Protein 7RHS (pdb70)

Nearest PDB structures (foldseek):
  7rhs-assembly1_D  TM=1.002E+00  e=6.313E-68  Homo sapiens
  8evb-assembly1_D  TM=9.441E-01  e=4.344E-58  Homo sapiens
  7rhl-assembly1_B  TM=9.934E-01  e=8.466E-50  Homo sapiens
  7rhg-assembly1_B  TM=9.936E-01  e=2.609E-49  Homo sapiens
  7rhj-assembly1_B  TM=9.657E-01  e=9.656E-48  Homo sapiens

Foldseek 3Di:
DAAECVDVVVLVLLVVLLVVLVVCLQVLLCLQQLLCSCVPCPVVVVVSVVVNLVSLVVVVVNQLRYWDDDPNDTDRPSVVSNVVSVPDPVVVLSVQLNDPCCVVCVVVVRSHSCSNCSVNSVCVSNVVSLVVPLVPDPCNLVSVVVVLVVVVVSVLSSQLSVLSNVLVVVDACPFQQHHHDLVPVVSVDSVNSSVVSSVVSVCQLCVVDPGDQDDDVVSVVVSVVSNVNSCVSVVVSVVVNVVSVCVVCVLVVVLVVVVVVVVCVCVVVVPDVVVVVVVVVVSVVCVVVVPVDADCVVCVPPDLVVVLVVLCVPCVVLQCPDQLNVPDDPVLSSLQSVQWDKDKAAAFAWPADFFDQQFKKKQWAPFWKFQADDPDGDGPDIDDHSDIDRPLLLLCAPFAPCRRTRRTGIGTRHMIIIIIRGNVSSVVSCPVPVVSNVSSNVSSVVVCVVPPGDDD/DAAECVDVVVLVLLVVLLVVLLVCLQVLLVLQQLLVCCVPVVVVVVVSVVVNLVSLVVVVVNQLRYWDDDPRDTDHDSVVSNVVSVVDVVNVLSVQLNDPLCVCCVVPPRSHSPSNCSVNSNCVSNVVSLVVCCVPDPCNLVSLVVVLVSVVVSVLSNQLSVLSNVLVVVDACPFQQHHHDLVPVVSVDSVNSRVVSSVCSCCQLCVVPPGDQDDDPVRVVVSVVSNVNSVVSNVVSCVSVVVSVCVVCVLVVVLVVVLVVVVCVCVVVVPDVVVVVVVVVVSVVCVVVVVSDAVVVVLPPDDPVVLLVVLCVPPQVLVCPPVLNVDFDDVLSSLQSSQKDKDKDAAFDWPAAFFDALFKKKAWAPFKKFQADHPDPHGDDMDDHSDIASLLLLLDAPPAPQNRTRRTTMGTRHMIIIIIRGSVSNVVSCVVPVVSSVSSNVSSVVVCVVPPD/DDAAECVDVVVLVLLVVLLVVLLVCLQVLLVLQQLQCCQPVCPVVVVVSVVVNVVSLVVVLVNQLRYWDDDPRDTDHDSVVSNVVSVPDPVVVLSVLLVDPLCVVCVPVVRRHSVSNCSVNSPCVSNVVSLVCCCVPDPCNLVSLVVVLVSVVLSVLSSQLSVLSNVLVVVDACPFQQHHHDLVPPVSVDSCNSSVVSSVVSVCQLQVVPPGDDDDDDVSVVCSVVSNVNSVVSNVVSVVSVVVSVCVVCVVVVVLVVVLVVVVVVCVVVVPDVVVVVQVSVVCVVCVVVVNNDAPCVVCVVPDPVVLLVVLCVPCQVLQCPDPLNVDDDVVLSSLQSSQKHKDKDAAFDWPADWPDQQFKKKAWAPFKKFQADDVGRDGDDIHDHSDIARPLLLLQAPPAPSRSTRHTTMGTHHMIMIIIGGSVSNVVSCPVPVPSNVSSNVSSVVVCVVPPD/DPLADALQPDVVVLVLLVVLLVLLVCLLQCLLVVQQPVPCDPVCVVVVVVSNVVSLVSLVCCLPPNQLRYWDADPHDIDHHRVVSNVCSCPDPLNVLSCQQPVPLVVCCVPPNDHSVSNVSVNSNCVSVVSSLVNVCVVDPQNLVVLLVVLVVVVVSVLSVQLSVLSNVLVVCDACPDQQHHNPDDDSSVVSSVVSVCQLCVVDPGDDDDDDVSVVVSVVSNVNSVVSNVVSVVSVVVSVCVVCVLVVVLVVVLVVVVVVCVVVVPDPVVNVVSVVVSVVCCVPVVHDAVLVVLVVDDPVVLLVVLCVPPVVLVCVDPLCVPADVVLVSQLSSPKGKDKAAAFGWPADAFDAAWKKKQWAPFKKFWQDDPVQRDTDDIDDHSHIPSPLSLQADDRGDHGHTTIGTHHIIIIIIDGSVVSVVSCVVPPVNVVSNNVVNVVPD

Secondary structure (DSSP, 8-state):
--B-TTSSHHHHHHHHHHHHHHHHHHHHHHHHHHSSHHHHSHHHHHHHHHHHHHHHHHHHHHHTTB--EETTEE---HHHHHHHHHTSHHHHHHHHHTS-GGGGHHHHTSS-GGGGGGGGG-HHHHHHHHHHHHHH-S-HHHHHHHHHHHHHHHHHHHHHHHHHHHHHHH-TTSSSSS---TTSTTTTSHHHHHHHHHHHHHHHHTT---SPPP-SHHHHHHHHHHHHHHHHHHHHHHHHHHHHHHHHSHHHHHHHHHHHHHHHHHHHTT--HHHHHHHHHHHHHHHHTT--S-HHHHTSSS-HHHHHHHHHTTSHHHHTTSSSSSS--HHHHHHHHHS-EEEEE-TT-EEE-TT-B--EEEEEES--EEEE-SSS---SEEE-TT-EE-HHHHH--TTBSS-SB--SEEEESS-EEEEEEEHHHHHHHTTS-HHHHHHHHHHHHHHHHHH-B---/--B-TTSHHHHHHHHHHHHHHHHHHHHHHHHHHHSSHHHHTHHHHHHHHHHHHHHHHHHHHHHHTB--EETTEEP--HHHHHHHHHTSHHHHHHHHHT--GGGGHHHH-SS-GGGGGGGGG-HHHHHHHHHHHHHH-S-HHHHHHHHHHHHHHHHHHHHHHHHHHHHHHH-TTSSSSS---TTSTTTSSHHHHHHHHHHHHHHHHTT---SPPP-SHHHHHHHHHHHHHHHHHHHHHHHHHHHHHHHHTHHHHHHHHHHHHHHHHHHHTT--HHHHHHHHHHHHHHHHTT--S-HHHHTTSS-HHHHHHHHHHHHHHHHTTSSSSSS--HHHHHHHHHS-EEEEE-TT-EEE-TTSB--EEEE--S--EEEE-SSSS-EEEE--TT-EE-TTTSS--TT-SS-SB---EEEESS-EEEEEEEHHHHHHHSSS-HHHHHHHHHHHHHHHHHH--/---B-TTSHHHHHHHHHHHHHHHHHHHHHHHHHHHSHHHHHTHHHHHHHHHHHHHHHHHHHHHHTTB--EETTEE---HHHHHHHHHTSHHHHHHHHHT---HHHHHHTTS--GGGGGGGG--HHHHHHHHHHHHHHSS-HHHHHHHHHHHHHHHHHHHHHHHHHHHHHHH-TTSSSSS---TTSTTTTSHHHHHHHHHHHHHHHHTT---SPPP-SHHHHHHHHHHHHHHHHHHHHHHHHHHHHHHHHTHHHHHHHHHHHHHHHHHHHTT--HHHHHHHHHHHHHHHHTT--S-HHHHGGGS-HHHHHHHHHHHHHHHHTTSSTTSS--HHHHHHHHHS-EEEEE-TT-EEE-TT-B--EEEE--S--EEEE-SSS---SEEE-TT-EE-STTTTT-TT-SS-SB--SEEEESS-EEEEEEEHHHHHHHTSS-HHHHHHHHHHHHHHHHHH--/--SSB-SSS-HHHHHHHHHHHHHHHHHHHHHHHHHHSTT--TTTHHHHHHHHHHHHHHHHHIIIIIGGGB-EEETTEEE--HHHHHHHHHTSSHHHHHHHHS--GGGGGTTS-S-GGGGGGGGG-HHHHHHHHHHHHHH-SSHHHHHHHHHHHHHHHHHHHHHHHHHHHHHHH-TTSSSSS--SSS-HHHHHHHHHHHHHTT---SPPP-SHHHHHHHHHHHHHHHHHHHHHHHHHHHHHHHHTHHHHHHHHHHHHHHHHHHHTT--HHHHHHHHHHHHHHHHHTSSS-SHHHHTTS-HHHHHHHHHHHHHHHHHT-SSSSSS-HHHHHHHHHT-EEEEE-TT-EEE-TTSB--EEEEE-SS-EEEE-SSSS-SEEEEE-TTEEE--GGGT--SS--B--SEEEESS-EEEEEEEHHHHHHHHTS-HHHHHHHHHHHHHH-

Solvent-accessible surface area: 80794 Å² total; per-residue (Å²): 168,41,19,48,32,90,37,96,111,6,27,129,43,0,58,41,0,6,127,6,0,58,23,0,64,52,49,0,8,5,1,20,14,4,49,54,33,2,63,106,105,42,138,90,14,72,97,64,8,160,46,2,22,70,43,0,72,75,0,30,90,26,39,14,106,21,6,45,77,69,52,1,52,46,8,74,77,51,97,104,3,101,80,86,11,90,113,48,95,24,47,108,46,0,63,92,0,40,57,90,42,42,116,41,28,154,186,57,46,40,64,116,0,70,38,0,64,27,10,18,52,0,72,26,0,12,96,48,32,10,86,50,19,41,59,96,32,116,127,19,46,116,42,52,80,36,19,18,48,55,63,3,63,21,51,0,1,56,12,0,0,66,0,2,35,46,0,78,178,38,19,31,43,92,34,73,2,5,1,44,68,67,89,80,109,87,42,19,108,30,56,20,11,53,25,30,0,21,12,1,0,0,0,1,1,12,21,4,1,53,17,57,70,4,69,87,43,106,0,25,96,26,4,6,75,4,1,19,65,0,1,34,40,13,0,48,13,6,0,38,8,1,6,10,15,27,68,107,31,52,72,40,26,109,3,36,58,58,13,65,27,1,54,63,10,1,116,42,15,136,9,67,166,104,10,19,71,44,0,45,128,11,2,65,20,14,58,73,48,148,59,33,66,66,31,108,96,14,15,117,20,9,12,83,57,2,51,10,32,0,10,58,56,27,6,42,104,19,0,99,118,0,116,1,0,100,111,26,71,76,26,0,8,44,35,0,4,45,41,16,72,23,14,35,13,10,56,27,6,50,16,6,86,111,32,53,26,1,93,32,0,22,2,1,32,77,0,53,0,0,26,3,23,98,154,34,93,83,87,131,83,67,27,50,78,11,27,49,26,17,4,38,12,0,1,66,10,167,11,28,123,37,33,48,74,22,86,20,10,4,61,2,54,2,32,0,17,0,0,1,0,22,59,115,40,0,48,77,6,0,74,24,10,57,128,18,68,135,55,1,42,93,59,0,99,75,32,12,80,163,115,62,40,92,126,149,170,37,29,46,40,92,45,86,119,8,21,128,41,0,48,37,0,5,126,6,0,53,24,0,66,57,44,0,10,6,3,13,13,3,71,59,27,5,70,123,111,44,140,88,15,72,99,63,9,159,49,2,26,56,46,0,62,75,0,27,118,34,38,13,102,24,6,39,56,67,32,9,54,63,9,82,69,53,104,112,3,100,84,85,11,94,104,49,88,26,48,120,44,0,75,92,0,40,51,86,37,44,114,29,32,153,173,48,38,44,77,117,0,66,42,1,61,22,11,18,54,0,75,25,0,10,95,47,39,8,87,42,19,42,38,102,39,110,144,32,48,129,42,42,62,37,19,18,43,54,65,13,51,20,66,5,2,56,12,0,0,63,0,4,33,44,0,78,177,33,16,35,41,90,33,70,1,5,1,41,63,68,96,77,112,82,36,16,106,31,63,17,11,47,26,27,0,18,14,1,0,0,2,1,1,10,31,5,4,56,23,55,78,6,62,78,28,97,0,23,77,28,5,7,83,4,6,20,60,0,11,60,23,24,1,54,2,8,1,24,5,6,1,6,10,34,58,114,35,53,62,32,33,117,3,29,55,58,14,69,32,1,60,53,3,1,114,42,16,150,11,68,161,92,5,33,64,57,0,43,125,12,3,72,26,14,70,69,51,140,45,23,51,58,32,107,106,13,27,129,44,7,19,67,50,1,54,14,42,0,7,58,44,27,16,24,95,41,0,89,132,0,99,0,0,102,107,24,70,71,26,0,1,40,43,0,3,72,59,22,65,24,10,29,14,9,58,26,6,54,16,6,93,106,29,44,20,1,77,26,0,22,2,0,33,60,0,63,0,0,26,2,22,93,112,22,132,84,83,156,90,74,26,44,73,34,36,48,27,17,8,47,16,0,2,95,8,178,50,39,152,50,31,64,76,30,89,24,7,4,67,2,59,2,26,2,9,0,7,1,0,22,41,100,38,0,46,87,0,2,99,40,12,83,136,11,46,122,53,3,38,102,53,0,67,82,26,16,110,154,109,52,86,116,128,33,20,46,35,89,38,89,125,7,18,128,41,0,48,37,0,7,125,6,1,57,26,0,65,49,43,0,10,5,1,30,15,4,65,49,30,0,70,112,100,62,149,71,12,86,93,64,11,162,51,2,24,59,39,1,64,78,0,22,110,34,39,12,80,24,6,46,58,63,39,12,57,58,8,78,77,42,108,110,3,102,84,87,9,92,114,44,100,23,43,124,42,2,62,85,0,42,58,94,34,46,104,30,20,138,156,59,48,40,58,129,2,112,40,5,53,25,12,18,49,2,73,27,0,10,99,44,40,11,71,52,15,48,38,93,47,120,142,35,38,132,41,44,57,35,24,16,47,50,72,5,55,19,74,1,1,56,14,0,0,69,0,2,37,46,0,84,183,40,18,33,38,94,32,71,0,5,1,42,66,68,97,81,111,77,38,17,104,29,63,22,10,44,31,39,0,18,11,1,0,3,3,1,0,1,22,4,2,28,24,48,80,7,55,80,19,109,0,18,82,31,5,3,81,3,7,25,61,0,2,46,14,7,0,50,0,5,5,31,5,3,4,22,14,33,51,121,36,53,64,67,33,117,6,50,56,45,7,60,28,0,44,51,12,2,116,30,11,156,11,72,135,111,17,16,76,78,0,22,61,3,5,33,19,13,63,66,56,134,25,30,42,56,20,113,121,16,20,112,36,6,20,62,50,2,54,14,55,0,8,45,38,21,9,38,98,26,0,88,112,0,111,0,0,100,103,31,66,72,21,0,3,39,27,0,3,72,56,7,74,33,6,25,12,4,36,29,20,73,16,10,80,104,43,28,28,0,43,27,0,22,2,2,43,54,6,70,0,1,27,3,20,89,129,19,97,67,89,145,91,72,23,56,80,19,33,50,28,18,9,37,9,0,1,44,13,163,62,30,145,47,30,59,79,24,91,21,4,4,56,3,67,0,11,1,5,0,4,0,0,17,61,65,30,0,41,102,0,4,97,47,11,76,146,15,56,129,51,0,30,104,46,0,112,102,28,17,108,144,104,80,54,119,75,108,27,5,40,23,74,81,38,134,132,6,25,96,31,0,66,69,0,7,106,3,23,55,45,1,12,32,57,5,24,20,8,77,33,3,90,62,38,68,92,115,46,33,111,103,13,52,99,17,3,100,92,10,20,103,27,2,76,80,0,12,89,96,6,3,7,64,26,39,35,41,116,35,2,23,66,25,91,88,39,93,41,2,106,116,69,8,88,113,24,106,42,36,99,42,1,68,31,0,22,74,83,86,37,112,30,23,153,161,160,31,108,42,6,115,39,0,30,21,6,67,68,2,78,23,1,30,106,40,19,12,81,34,35,27,42,72,64,121,114,16,95,76,17,37,51,94,51,12,32,36,87,7,74,69,73,0,19,52,13,0,1,65,7,14,124,0,0,79,140,42,25,68,44,95,18,129,2,8,11,76,41,132,26,74,51,69,28,39,0,18,15,9,0,0,5,0,6,4,20,4,0,41,22,66,90,8,74,46,38,60,0,1,50,23,4,16,110,13,4,30,59,0,0,36,25,26,0,38,7,2,2,35,4,36,12,8,25,28,51,50,50,51,52,73,33,121,9,29,53,28,8,55,46,0,29,57,16,0,91,84,46,98,5,68,172,129,13,26,140,44,0,59,40,8,1,66,22,2,36,92,34,14,105,15,18,35,14,49,47,17,33,146,49,9,31,60,16,1,34,41,15,1,11,58,47,13,9,53,68,20,0,48,147,7,100,13,1,138,41,13,37,55,41,0,10,42,36,0,7,67,111,27,127,22,23,14,22,6,61,47,5,62,4,4,98,113,38,60,14,0,49,40,0,6,0,0,38,79,0,20,0,26,27,22,27,15,137,117,26,88,122,58,106,76,63,34,117,48,33,30,31,25,21,42,52,0,4,10,10,82,34,16,54,35,92,16,122,24,25,10,17,3,85,2,23,0,8,0,5,9,0,32,6,108,25,1,92,75,7,8,112,81,3,76,69,1,68,158,47,0,61,123,51,1,172,124,132,125

Organism: Homo sapiens (NCBI:txid9606)

GO terms:
  GO:0005222 intracellularly cAMP-activated cation channel activity (F, IDA)
  GO:0005223 intracellularly cGMP-activated cation channel activity (F, IDA)
  GO:0005886 plasma membrane (C, IDA)
  GO:0030553 cGMP binding (F, IDA)
  GO:0015276 ligand-gated monoatomic ion channel activity (F, TAS)
  GO:0007165 signal transduction (P, TAS)
  GO:0007601 visual perception (P, TAS)
  GO:0005515 protein binding (F, IPI)
  GO:1902495 transmembrane transporter complex (C, IDA)
  GO:0005223 intracellularly cGMP-activated cation channel activity (F, IMP)
  GO:0030553 cGMP binding (F, IMP)
  GO:0006812 monoatomic cation transport (P, IMP)

B-factor: mean 85.4, std 13.35, range [50.0, 129.06]

Sequence (1804 aa):
IVVDPSSNLYYRWLTAIALPVFYNWYLLICRACFDELQSEYLMLWLVLDYSADVLYVLDVLVRARTGFLEQGLMVSDTNRLWQHYKTTTQFKLDVLSLVPTDLAYLKVGTNYPEVRFNRLLKFSRLFEFFDRTETRTNYPNMFRIGNLVLYILIIIHWNACIYFAISKFIGFGTDSWVYPNISIPEHGRLSRKYIYSLYWSTLTLTTIGETPPPVKDEEYLFVVVDFLVGVLIFFATIVGNVGSMISNMNASRAEFQAKIDSIKQYMQFRKVTKDLETRVIRWFDYLWANKKTVDEKEVLKSLPDKLKAEIAINVHLDTLKKVRIFQDCEAGLLVELVLKLRPTVFSPGDYICKKGDIGKEMYIINEGKLAVVADDGVTQFVVLSDGSYFGEISILNIKGSKSGNRRTANIRSIGYSDLFCLSKDDLMEALTEYPEAKKALEEKGRQILMKDNLIDEIVVDPSSNLYYRWLTAIALPVFYNWYLLICRACFDELQSEYLMLWLVLDYSADVLYVLDVLVRARTGFLEQGLMVSDTNRLWQHYKTTTQFKLDVLSLVPTDLAYLKVGTNYPEVRFNRLLKFSRLFEFFDRTETRTNYPNMFRIGNLVLYILIIIHWNACIYFAISKFIGFGTDSWVYPNISIPEHGRLSRKYIYSLYWSTLTLTTIGETPPPVKDEEYLFVVVDFLVGVLIFATIVGNVGSMISNMNASRAEFQAKIDSIKQYMQFRKVTKDLETRVIRWFDYLWANKKTVDEKEVLKSLPDKLKAEIAINVHLDTLKKVRIFQDCEAGLLVELVLKLRPTVFSPGDYICKKGDIGKEMYIINEGKLAVVADDGVTQFVVLSDGSYFGEISILNIKGSKSGNRRTANIRSIGYSDLFCLSKDDLMEALTEYPEAKKALEEKGRQILMKDNLAIVVDPSSNLYYRWLTAIALPVFYNWYLLICRACFDELQSEYLMLWLVLDYSADVLYVLDVLVRARTGFLEQGLMVSDTNRLWQHYKTTTQFKLDVLSLVPTDLAYLKVGTNYPEVRFNRLLKFSRLFEFFDRTETRTNYPNMFRIGNLVLYILIIIHWNACIYFAISKFIGFGTDSWVYPNISIPEHGRLSRKYIYSLYWSTLTLTTIGETPPPVKDEEYLFVVVDFLVGVLIFATIVGNVGSMISNMNASRAEFQAKIDSIKQYMQFRKVTKDLETRVIRWFDYLWANKKTVDEKEVLKSLPDKLKAEIAINVHLDTLKKVRIFQDCEAGLLVELVLKLRPTVFSPGDYICKKGDIGKEMYIINEGKLAVVADDGVTQFVVLSDGSYFGEISILNIKGSKSGNRRTANIRSIGYSDLFCLSKDDLMEALTEYPEAKKALEEKGRQILMKDNLLPNSIDSYTDRLYLLWLLLVTLAYNWNCCFIPLRLVFPYQTADNIHYWLIADIICDIIYLYDMLFIQPRLQFVRGGDIIVDSNELRKHYRTSTKFQLDVASIIPFDICYLFFGFNPMFRANRMLKYTSFFEFNHHLESIMDKAYIYRVIRTTGYLLFILHINACVYYWASNYEGIGTTRWVYDGEGNEYLRCYYWAVRTLITIGGLPEPQTLFEIVFQLLNFFSGVFVFSSLIGQMRRDVIGAATANQNYFRACMDDTIAYMNNYSIPKLVQKRVRTWYEYTWDSQRMLDESDLLKTLPTTVQLALAIDVNFSIISKVDLFKGCDTQMIYDMLLRLKSVLYLPGDFVCKKGEIGKEMYIIKHGEVQVLGGPDGTKVLVTLKAGSVFGEISLLAAGGGNRRTANVVAHGFANLLTLDKKTLQEILVHYPDSERILMKKARVLL

InterPro domains:
  IPR000595 Cyclic nucleotide-binding domain [PF00027] (502-590)
  IPR000595 Cyclic nucleotide-binding domain [PS50042] (482-596)
  IPR000595 Cyclic nucleotide-binding domain [SM00100] (482-606)
  IPR000595 Cyclic nucleotide-binding domain [cd00038] (482-598)
  IPR005821 Ion transport domain [PF00520] (169-409)
  IPR014710 RmlC-like jelly roll fold [G3DSA:2.60.120.10] (475-611)
  IPR018488 Cyclic nucleotide-binding, conserved site [PS00888] (509-525)
  IPR018488 Cyclic nucleotide-binding, conserved site [PS00889] (547-570)
  IPR018490 Cyclic nucleotide-binding domain superfamily [SSF51206] (408-604)
  IPR032406 Cyclic nucleotide-gated channel, C-terminal leucine zipper domain [PF16526] (598-668)
  IPR050866 Cyclic nucleotide-gated cation channel [PTHR45638] (59-668)

Radius of gyration: 39.56 Å; Cα contacts (8 Å, |Δi|>4): 2593; chains: 4; bounding box: 111×104×92 Å

Structure (mmCIF, N/CA/C/O backbone):
data_7RHS
#
_entry.id   7RHS
#
_cell.length_a   1.00
_cell.length_b   1.00
_cell.length_c   1.00
_cell.angle_alpha   90.00
_cell.angle_beta   90.00
_cell.angle_gamma   90.00
#
_symmetry.space_group_name_H-M   'P 1'
#
loop_
_entity.id
_entity.type
_entity.pdbx_description
1 polymer 'Cyclic nucleotide-gated cation channel alpha-3'
2 polymer 'Cyclic nucleotide-gated cation channel beta-3'
3 non-polymer 2-acetamido-2-deoxy-beta-D-glucopyranose
4 non-polymer 'SODIUM ION'
#
loop_
_atom_site.group_PDB
_atom_site.id
_atom_site.type_symbol
_atom_site.label_atom_id
_atom_site.label_alt_id
_atom_site.label_comp_id
_atom_site.label_asym_id
_atom_site.label_entity_id
_atom_site.label_seq_id
_atom_site.pdbx_PDB_ins_code
_atom_site.Cartn_x
_atom_site.Cartn_y
_atom_site.Cartn_z
_atom_site.occupancy
_atom_site.B_iso_or_equiv
_atom_site.auth_seq_id
_atom_site.auth_comp_id
_atom_site.auth_asym_id
_atom_site.auth_atom_id
_atom_site.pdbx_PDB_model_num
ATOM 1 N N . ILE A 1 163 ? 124.827 118.193 177.272 1.00 92.33 159 ILE A N 1
ATOM 2 C CA . ILE A 1 163 ? 125.459 119.493 177.097 1.00 92.33 159 ILE A CA 1
ATOM 3 C C . ILE A 1 163 ? 125.707 119.745 175.603 1.00 92.33 159 ILE A C 1
ATOM 4 O O . ILE A 1 163 ? 126.071 118.840 174.851 1.00 92.33 159 ILE A O 1
ATOM 9 N N . VAL A 1 164 ? 125.430 120.971 175.165 1.00 88.82 160 VAL A N 1
ATOM 10 C CA . VAL A 1 164 ? 125.645 121.401 173.789 1.00 88.82 160 VAL A CA 1
ATOM 11 C C . VAL A 1 164 ? 126.445 122.694 173.838 1.00 88.82 160 VAL A C 1
ATOM 12 O O . VAL A 1 164 ? 126.041 123.653 174.505 1.00 88.82 160 VAL A O 1
ATOM 16 N N . VAL A 1 165 ? 127.585 122.713 173.158 1.00 86.72 161 VAL A N 1
ATOM 17 C CA . VAL A 1 165 ? 128.485 123.857 173.187 1.00 86.72 161 VAL A CA 1
ATOM 18 C C . VAL A 1 165 ? 127.997 124.890 172.181 1.00 86.72 161 VAL A C 1
ATOM 19 O O . VAL A 1 165 ? 127.839 124.589 170.994 1.00 86.72 161 VAL A O 1
ATOM 23 N N . ASP A 1 166 ? 127.750 126.097 172.654 1.00 85.44 162 ASP A N 1
ATOM 24 C CA . ASP A 1 166 ? 127.419 127.208 171.774 1.00 85.44 162 ASP A CA 1
ATOM 25 C C . ASP A 1 166 ? 128.702 127.764 171.166 1.00 85.44 162 ASP A C 1
ATOM 26 O O . ASP A 1 166 ? 129.637 128.086 171.905 1.00 85.44 162 ASP A O 1
ATOM 31 N N . PRO A 1 167 ? 128.785 127.897 169.837 1.00 81.65 163 PRO A N 1
ATOM 32 C CA . PRO A 1 167 ? 130.047 128.337 169.222 1.00 81.65 163 PRO A CA 1
ATOM 33 C C . PRO A 1 167 ? 130.338 129.820 169.369 1.00 81.65 163 PRO A C 1
ATOM 34 O O . PRO A 1 167 ? 131.452 130.242 169.039 1.00 81.65 163 PRO A O 1
ATOM 38 N N . SER A 1 168 ? 129.390 130.624 169.839 1.00 83.87 164 SER A N 1
ATOM 39 C CA . SER A 1 168 ? 129.628 132.037 170.092 1.00 83.87 164 SER A CA 1
ATOM 40 C C . SER A 1 168 ? 129.920 132.331 171.559 1.00 83.87 164 SER A C 1
ATOM 41 O O . SER A 1 168 ? 129.864 133.495 171.967 1.00 83.87 164 SER A O 1
ATOM 44 N N . SER A 1 169 ? 130.231 131.312 172.353 1.00 83.07 165 SER A N 1
ATOM 45 C CA . SER A 1 169 ? 130.441 131.491 173.779 1.00 83.07 165 SER A CA 1
ATOM 46 C C . SER A 1 169 ? 131.846 131.996 174.078 1.00 83.07 165 SER A C 1
ATOM 47 O O . SER A 1 169 ? 132.665 132.233 173.189 1.00 83.07 165 SER A O 1
ATOM 50 N N . ASN A 1 170 ? 132.110 132.167 175.373 1.00 84.27 166 ASN A N 1
ATOM 51 C CA . ASN A 1 170 ? 133.478 132.289 175.848 1.00 84.27 166 ASN A CA 1
ATOM 52 C C . ASN A 1 170 ? 134.112 130.918 176.014 1.00 84.27 166 ASN A C 1
ATOM 53 O O . ASN A 1 170 ? 135.333 130.784 175.876 1.00 84.27 166 ASN A O 1
ATOM 58 N N . LEU A 1 171 ? 133.287 129.901 176.294 1.00 81.39 167 LEU A N 1
ATOM 59 C CA . LEU A 1 171 ? 133.769 128.535 176.479 1.00 81.39 167 LEU A CA 1
ATOM 60 C C . LEU A 1 171 ? 134.287 127.949 175.174 1.00 81.39 167 LEU A C 1
ATOM 61 O O . LEU A 1 171 ? 135.286 127.217 175.166 1.00 81.39 167 LEU A O 1
ATOM 66 N N . TYR A 1 172 ? 133.642 128.292 174.057 1.00 79.48 168 TYR A N 1
ATOM 67 C CA . TYR A 1 172 ? 134.117 127.844 172.755 1.00 79.48 168 TYR A CA 1
ATOM 68 C C . TYR A 1 172 ? 135.422 128.519 172.365 1.00 79.48 168 TYR A C 1
ATOM 69 O O . TYR A 1 172 ? 136.264 127.888 171.728 1.00 79.48 168 TYR A O 1
ATOM 78 N N . TYR A 1 173 ? 135.637 129.771 172.773 1.00 78.86 169 TYR A N 1
ATOM 79 C CA . TYR A 1 173 ? 136.924 130.400 172.499 1.00 78.86 169 TYR A CA 1
ATOM 80 C C . TYR A 1 173 ? 138.018 129.861 173.413 1.00 78.86 169 TYR A C 1
ATOM 81 O O . TYR A 1 173 ? 139.182 129.770 172.994 1.00 78.86 169 TYR A O 1
ATOM 90 N N . ARG A 1 174 ? 137.667 129.479 174.648 1.00 81.14 170 ARG A N 1
ATOM 91 C CA . ARG A 1 174 ? 138.635 128.814 175.520 1.00 81.14 170 ARG A CA 1
ATOM 92 C C . ARG A 1 174 ? 139.016 127.443 174.976 1.00 81.14 170 ARG A C 1
ATOM 93 O O . ARG A 1 174 ? 140.188 127.046 175.034 1.00 81.14 170 ARG A O 1
ATOM 101 N N . TRP A 1 175 ? 138.056 126.739 174.375 1.00 77.41 171 TRP A N 1
ATOM 102 C CA . TRP A 1 175 ? 138.391 125.485 173.715 1.00 77.41 171 TRP A CA 1
ATOM 103 C C . TRP A 1 175 ? 139.159 125.709 172.414 1.00 77.41 171 TRP A C 1
ATOM 104 O O . TRP A 1 175 ? 139.996 124.878 172.045 1.00 77.41 171 TRP A O 1
ATOM 115 N N . LEU A 1 176 ? 138.919 126.832 171.730 1.00 76.47 172 LEU A N 1
ATOM 116 C CA . LEU A 1 176 ? 139.682 127.151 170.527 1.00 76.47 172 LEU A CA 1
ATOM 117 C C . LEU A 1 176 ? 141.136 127.458 170.856 1.00 76.47 172 LEU A C 1
ATOM 118 O O . LEU A 1 176 ? 142.036 127.091 170.097 1.00 76.47 172 LEU A O 1
ATOM 123 N N . THR A 1 177 ? 141.386 128.066 172.019 1.00 75.69 173 THR A N 1
ATOM 124 C CA . THR A 1 177 ? 142.759 128.217 172.499 1.00 75.69 173 THR A CA 1
ATOM 125 C C . THR A 1 177 ? 143.364 126.871 172.896 1.00 75.69 173 THR A C 1
ATOM 126 O O . THR A 1 177 ? 144.514 126.563 172.535 1.00 75.69 173 THR A O 1
ATOM 130 N N . ALA A 1 178 ? 142.584 126.036 173.596 1.00 73.23 174 ALA A N 1
ATOM 131 C CA . ALA A 1 178 ? 143.081 124.752 174.080 1.00 73.23 174 ALA A CA 1
ATOM 132 C C . ALA A 1 178 ? 143.256 123.715 172.977 1.00 73.23 174 ALA A C 1
ATOM 133 O O . ALA A 1 178 ? 143.878 122.679 173.221 1.00 73.23 174 ALA A O 1
ATOM 135 N N . ILE A 1 179 ? 142.699 123.944 171.791 1.00 73.49 175 ILE A N 1
ATOM 136 C CA . ILE A 1 179 ? 142.975 123.100 170.633 1.00 73.49 175 ILE A CA 1
ATOM 137 C C . ILE A 1 179 ? 143.913 123.774 169.631 1.00 73.49 175 ILE A C 1
ATOM 138 O O . ILE A 1 179 ? 144.569 123.068 168.850 1.00 73.49 175 ILE A O 1
ATOM 143 N N . ALA A 1 180 ? 144.073 125.099 169.677 1.00 72.82 176 ALA A N 1
ATOM 144 C CA . ALA A 1 180 ? 145.074 125.737 168.841 1.00 72.82 176 ALA A CA 1
ATOM 145 C C . ALA A 1 180 ? 146.470 125.611 169.416 1.00 72.82 176 ALA A C 1
ATOM 146 O O . ALA A 1 180 ? 147.442 125.846 168.693 1.00 72.82 176 ALA A O 1
ATOM 148 N N . LEU A 1 181 ? 146.595 125.278 170.703 1.00 71.31 177 LEU A N 1
ATOM 149 C CA . LEU A 1 181 ? 147.929 124.978 171.226 1.00 71.31 177 LEU A CA 1
ATOM 150 C C . LEU A 1 181 ? 148.527 123.663 170.694 1.00 71.31 177 LEU A C 1
ATOM 151 O O . LEU A 1 181 ? 149.685 123.702 170.229 1.00 71.31 177 LEU A O 1
ATOM 156 N N . PRO A 1 182 ? 147.838 122.492 170.691 1.00 70.21 178 PRO A N 1
ATOM 157 C CA . PRO A 1 182 ? 148.498 121.304 170.117 1.00 70.21 178 PRO A CA 1
ATOM 158 C C . PRO A 1 182 ? 148.583 121.295 168.601 1.00 70.21 178 PRO A C 1
ATOM 159 O O . PRO A 1 182 ? 149.417 120.562 168.067 1.00 70.21 178 PRO A O 1
ATOM 163 N N . VAL A 1 183 ? 147.801 122.111 167.895 1.00 71.82 179 VAL A N 1
ATOM 164 C CA . VAL A 1 183 ? 147.908 122.175 166.438 1.00 71.82 179 VAL A CA 1
ATOM 165 C C . VAL A 1 183 ? 149.183 122.907 166.027 1.00 71.82 179 VAL A C 1
ATOM 166 O O . VAL A 1 183 ? 149.943 122.434 165.168 1.00 71.82 179 VAL A O 1
ATOM 170 N N . PHE A 1 184 ? 149.452 124.052 166.664 1.00 71.79 180 PHE A N 1
ATOM 171 C CA . PHE A 1 184 ? 150.691 124.785 166.423 1.00 71.79 180 PHE A CA 1
ATOM 172 C C . PHE A 1 184 ? 151.900 124.010 166.929 1.00 71.79 180 PHE A C 1
ATOM 173 O O . PHE A 1 184 ? 152.978 124.066 166.306 1.00 71.79 180 PHE A O 1
ATOM 181 N N . TYR A 1 185 ? 151.719 123.265 168.038 1.00 73.90 181 TYR A N 1
ATOM 182 C CA . TYR A 1 185 ? 152.725 122.310 168.502 1.00 73.90 181 TYR A CA 1
ATOM 183 C C . TYR A 1 185 ? 153.033 121.268 167.436 1.00 73.90 181 TYR A C 1
ATOM 184 O O . TYR A 1 185 ? 154.205 120.994 167.155 1.00 73.90 181 TYR A O 1
ATOM 193 N N . ASN A 1 186 ? 151.985 120.700 166.826 1.00 74.41 182 ASN A N 1
ATOM 194 C CA . ASN A 1 186 ? 152.143 119.630 165.849 1.00 74.41 182 ASN A CA 1
ATOM 195 C C . ASN A 1 186 ? 152.837 120.123 164.593 1.00 74.41 182 ASN A C 1
ATOM 196 O O . ASN A 1 186 ? 153.780 119.476 164.142 1.00 74.41 182 ASN A O 1
ATOM 201 N N . TRP A 1 187 ? 152.478 121.325 164.120 1.00 72.46 183 TRP A N 1
ATOM 202 C CA . TRP A 1 187 ? 153.106 121.930 162.940 1.00 72.46 183 TRP A CA 1
ATOM 203 C C . TRP A 1 187 ? 154.598 122.185 163.154 1.00 72.46 183 TRP A C 1
ATOM 204 O O . TRP A 1 187 ? 155.445 121.530 162.512 1.00 72.46 183 TRP A O 1
ATOM 215 N N . TYR A 1 188 ? 154.920 123.020 164.156 1.00 70.83 184 TYR A N 1
ATOM 216 C CA . TYR A 1 188 ? 156.291 123.456 164.422 1.00 70.83 184 TYR A CA 1
ATOM 217 C C . TYR A 1 188 ? 157.183 122.292 164.861 1.00 70.83 184 TYR A C 1
ATOM 218 O O . TYR A 1 188 ? 158.191 121.957 164.202 1.00 70.83 184 TYR A O 1
ATOM 227 N N . LEU A 1 189 ? 156.783 121.614 165.935 1.00 73.56 185 LEU A N 1
ATOM 228 C CA . LEU A 1 189 ? 157.644 120.597 166.489 1.00 73.56 185 LEU A CA 1
ATOM 229 C C . LEU A 1 189 ? 157.620 119.300 165.694 1.00 73.56 185 LEU A C 1
ATOM 230 O O . LEU A 1 189 ? 158.628 118.598 165.709 1.00 73.56 185 LEU A O 1
ATOM 235 N N . LEU A 1 190 ? 156.582 119.017 164.892 1.00 74.76 186 LEU A N 1
ATOM 236 C CA . LEU A 1 190 ? 156.631 117.798 164.102 1.00 74.76 186 LEU A CA 1
ATOM 237 C C . LEU A 1 190 ? 157.506 117.960 162.875 1.00 74.76 186 LEU A C 1
ATOM 238 O O . LEU A 1 190 ? 158.167 116.992 162.479 1.00 74.76 186 LEU A O 1
ATOM 243 N N . ILE A 1 191 ? 157.566 119.165 162.279 1.00 71.88 187 ILE A N 1
ATOM 244 C CA . ILE A 1 191 ? 158.494 119.283 161.153 1.00 71.88 187 ILE A CA 1
ATOM 245 C C . ILE A 1 191 ? 159.949 119.328 161.636 1.00 71.88 187 ILE A C 1
ATOM 246 O O . ILE A 1 191 ? 160.829 118.745 160.980 1.00 71.88 187 ILE A O 1
ATOM 251 N N . CYS A 1 192 ? 160.230 119.874 162.834 1.00 73.42 188 CYS A N 1
ATOM 252 C CA . CYS A 1 192 ? 161.640 119.839 163.232 1.00 73.42 188 CYS A CA 1
ATOM 253 C C . CYS A 1 192 ? 162.036 118.505 163.860 1.00 73.42 188 CYS A C 1
ATOM 254 O O . CYS A 1 192 ? 163.210 118.121 163.794 1.00 73.42 188 CYS A O 1
ATOM 257 N N . ARG A 1 193 ? 161.079 117.744 164.398 1.00 75.89 189 ARG A N 1
ATOM 258 C CA . ARG A 1 193 ? 161.399 116.378 164.800 1.00 75.89 189 ARG A CA 1
ATOM 259 C C . ARG A 1 193 ? 161.545 115.457 163.600 1.00 75.89 189 ARG A C 1
ATOM 260 O O . ARG A 1 193 ? 162.305 114.486 163.662 1.00 75.89 189 ARG A O 1
ATOM 268 N N . ALA A 1 194 ? 160.821 115.727 162.511 1.00 74.31 190 ALA A N 1
ATOM 269 C CA . ALA A 1 194 ? 160.948 114.889 161.326 1.00 74.31 190 ALA A CA 1
ATOM 270 C C . ALA A 1 194 ? 162.242 115.175 160.583 1.00 74.31 190 ALA A C 1
ATOM 271 O O . ALA A 1 194 ? 162.848 114.261 160.013 1.00 74.31 190 ALA A O 1
ATOM 273 N N . CYS A 1 195 ? 162.689 116.429 160.576 1.00 70.65 191 CYS A N 1
ATOM 274 C CA . CYS A 1 195 ? 163.860 116.769 159.782 1.00 70.65 191 CYS A CA 1
ATOM 275 C C . CYS A 1 195 ? 165.167 116.790 160.558 1.00 70.65 191 CYS A C 1
ATOM 276 O O . CYS A 1 195 ? 166.223 116.612 159.945 1.00 70.65 191 CYS A O 1
ATOM 279 N N . PHE A 1 196 ? 165.155 116.984 161.877 1.00 71.29 192 PHE A N 1
ATOM 280 C CA . PHE A 1 196 ? 166.420 117.235 162.556 1.00 71.29 192 PHE A CA 1
ATOM 281 C C . PHE A 1 196 ? 167.028 116.019 163.235 1.00 71.29 192 PHE A C 1
ATOM 282 O O . PHE A 1 196 ? 168.243 116.010 163.462 1.00 71.29 192 PHE A O 1
ATOM 290 N N . ASP A 1 197 ? 166.222 115.030 163.630 1.00 83.90 193 ASP A N 1
ATOM 291 C CA . ASP A 1 197 ? 166.594 113.670 164.044 1.00 83.90 193 ASP A CA 1
ATOM 292 C C . ASP A 1 197 ? 167.409 113.569 165.335 1.00 83.90 193 ASP A C 1
ATOM 293 O O . ASP A 1 197 ? 167.715 112.450 165.758 1.00 83.90 193 ASP A O 1
ATOM 298 N N . GLU A 1 198 ? 167.774 114.678 165.975 1.00 85.18 194 GLU A N 1
ATOM 299 C CA . GLU A 1 198 ? 168.305 114.651 167.326 1.00 85.18 194 GLU A CA 1
ATOM 300 C C . GLU A 1 198 ? 167.286 115.116 168.346 1.00 85.18 194 GLU A C 1
ATOM 301 O O . GLU A 1 198 ? 167.372 114.714 169.512 1.00 85.18 194 GLU A O 1
ATOM 307 N N . LEU A 1 199 ? 166.327 115.941 167.920 1.00 82.18 195 LEU A N 1
ATOM 308 C CA . LEU A 1 199 ? 165.174 116.259 168.751 1.00 82.18 195 LEU A CA 1
ATOM 309 C C . LEU A 1 199 ? 164.317 115.026 168.996 1.00 82.18 195 LEU A C 1
ATOM 310 O O . LEU A 1 199 ? 163.833 114.814 170.111 1.00 82.18 195 LEU A O 1
ATOM 315 N N . GLN A 1 200 ? 164.127 114.199 167.968 1.00 85.85 196 GLN A N 1
ATOM 316 C CA . GLN A 1 200 ? 163.299 113.010 168.117 1.00 85.85 196 GLN A CA 1
ATOM 317 C C . GLN A 1 200 ? 164.036 111.918 168.881 1.00 85.85 196 GLN A C 1
ATOM 318 O O . GLN A 1 200 ? 163.428 111.183 169.666 1.00 85.85 196 GLN A O 1
ATOM 324 N N . SER A 1 201 ? 165.349 111.815 168.691 1.00 88.54 197 SER A N 1
ATOM 325 C CA . SER A 1 201 ? 166.092 110.746 169.345 1.00 88.54 197 SER A CA 1
ATOM 326 C C . SER A 1 201 ? 166.421 111.084 170.793 1.00 88.54 197 SER A C 1
ATOM 327 O O . SER A 1 201 ? 166.435 110.193 171.648 1.00 88.54 197 SER A O 1
ATOM 330 N N . GLU A 1 202 ? 166.681 112.357 171.096 1.00 90.21 198 GLU A N 1
ATOM 331 C CA . GLU A 1 202 ? 167.147 112.708 172.432 1.00 90.21 198 GLU A CA 1
ATOM 332 C C . GLU A 1 202 ? 165.995 112.807 173.426 1.00 90.21 198 GLU A C 1
ATOM 333 O O . GLU A 1 202 ? 165.938 112.053 174.402 1.00 90.21 198 GLU A O 1
ATOM 339 N N . TYR A 1 203 ? 165.065 113.726 173.189 1.00 88.03 199 TYR A N 1
ATOM 340 C CA . TYR A 1 203 ? 163.992 114.007 174.142 1.00 88.03 199 TYR A CA 1
ATOM 341 C C . TYR A 1 203 ? 162.741 113.192 173.810 1.00 88.03 199 TYR A C 1
ATOM 342 O O . TYR A 1 203 ? 161.653 113.731 173.643 1.00 88.03 199 TYR A O 1
ATOM 351 N N . LEU A 1 204 ? 162.913 111.866 173.771 1.00 88.56 200 LEU A N 1
ATOM 352 C CA . LEU A 1 204 ? 161.917 110.984 173.163 1.00 88.56 200 LEU A CA 1
ATOM 353 C C . LEU A 1 204 ? 160.676 110.825 174.032 1.00 88.56 200 LEU A C 1
ATOM 354 O O . LEU A 1 204 ? 159.551 110.872 173.520 1.00 88.56 200 LEU A O 1
ATOM 359 N N . MET A 1 205 ? 160.855 110.648 175.346 1.00 89.78 201 MET A N 1
ATOM 360 C CA . MET A 1 205 ? 159.709 110.482 176.237 1.00 89.78 201 MET A CA 1
ATOM 361 C C . MET A 1 205 ? 158.941 111.784 176.415 1.00 89.78 201 MET A C 1
ATOM 362 O O . MET A 1 205 ? 157.730 111.752 176.660 1.00 89.78 201 MET A O 1
ATOM 367 N N . LEU A 1 206 ? 159.624 112.924 176.261 1.00 83.03 202 LEU A N 1
ATOM 368 C CA . LEU A 1 206 ? 158.958 114.222 176.234 1.00 83.03 202 LEU A CA 1
ATOM 369 C C . LEU A 1 206 ? 158.026 114.342 175.036 1.00 83.03 202 LEU A C 1
ATOM 370 O O . LEU A 1 206 ? 156.887 114.806 175.174 1.00 83.03 202 LEU A O 1
ATOM 375 N N . TRP A 1 207 ? 158.466 113.876 173.864 1.00 81.99 203 TRP A N 1
ATOM 376 C CA . TRP A 1 207 ? 157.583 113.924 172.707 1.00 81.99 203 TRP A CA 1
ATOM 377 C C . TRP A 1 207 ? 156.512 112.850 172.767 1.00 81.99 203 TRP A C 1
ATOM 378 O O . TRP A 1 207 ? 155.440 113.042 172.197 1.00 81.99 203 TRP A O 1
ATOM 389 N N . LEU A 1 208 ? 156.751 111.750 173.487 1.00 82.88 204 LEU A N 1
ATOM 390 C CA . LEU A 1 208 ? 155.692 110.758 173.664 1.00 82.88 204 LEU A CA 1
ATOM 391 C C . LEU A 1 208 ? 154.588 111.278 174.582 1.00 82.88 204 LEU A C 1
ATOM 392 O O . LEU A 1 208 ? 153.399 111.090 174.289 1.00 82.88 204 LEU A O 1
ATOM 397 N N . VAL A 1 209 ? 154.963 111.982 175.657 1.00 80.42 205 VAL A N 1
ATOM 398 C CA . VAL A 1 209 ? 153.983 112.602 176.552 1.00 80.42 205 VAL A CA 1
ATOM 399 C C . VAL A 1 209 ? 153.236 113.735 175.849 1.00 80.42 205 VAL A C 1
ATOM 400 O O . VAL A 1 209 ? 152.001 113.826 175.936 1.00 80.42 205 VAL A O 1
ATOM 404 N N . LEU A 1 210 ? 153.955 114.566 175.084 1.00 77.06 206 LEU A N 1
ATOM 405 C CA . LEU A 1 210 ? 153.316 115.683 174.390 1.00 77.06 206 LEU A CA 1
ATOM 406 C C . LEU A 1 210 ? 152.440 115.212 173.230 1.00 77.06 206 LEU A C 1
ATOM 407 O O . LEU A 1 210 ? 151.384 115.799 172.973 1.00 77.06 206 LEU A O 1
ATOM 412 N N . ASP A 1 211 ? 152.817 114.119 172.560 1.00 80.55 207 ASP A N 1
ATOM 413 C CA . ASP A 1 211 ? 151.981 113.593 171.490 1.00 80.55 207 ASP A CA 1
ATOM 414 C C . ASP A 1 211 ? 150.771 112.849 172.029 1.00 80.55 207 ASP A C 1
ATOM 415 O O . ASP A 1 211 ? 149.713 112.870 171.392 1.00 80.55 207 ASP A O 1
ATOM 420 N N . TYR A 1 212 ? 150.890 112.212 173.202 1.00 83.41 208 TYR A N 1
ATOM 421 C CA . TYR A 1 212 ? 149.719 111.612 173.838 1.00 83.41 208 TYR A CA 1
ATOM 422 C C . TYR A 1 212 ? 148.738 112.677 174.318 1.00 83.41 208 TYR A C 1
ATOM 423 O O . TYR A 1 212 ? 147.517 112.504 174.192 1.00 83.41 208 TYR A O 1
ATOM 432 N N . SER A 1 213 ? 149.257 113.804 174.824 1.00 78.21 209 SER A N 1
ATOM 433 C CA . SER A 1 213 ? 148.396 114.915 175.224 1.00 78.21 209 SER A CA 1
ATOM 434 C C . SER A 1 213 ? 147.742 115.586 174.021 1.00 78.21 209 SER A C 1
ATOM 435 O O . SER A 1 213 ? 146.563 115.957 174.080 1.00 78.21 209 SER A O 1
ATOM 438 N N . ALA A 1 214 ? 148.478 115.715 172.913 1.00 77.11 210 ALA A N 1
ATOM 439 C CA . ALA A 1 214 ? 147.906 116.277 171.694 1.00 77.11 210 ALA A CA 1
ATOM 440 C C . ALA A 1 214 ? 146.865 115.353 171.075 1.00 77.11 210 ALA A C 1
ATOM 441 O O . ALA A 1 214 ? 145.845 115.830 170.572 1.00 77.11 210 ALA A O 1
ATOM 443 N N . ASP A 1 215 ? 147.060 114.037 171.164 1.00 78.57 211 ASP A N 1
ATOM 444 C CA . ASP A 1 215 ? 146.070 113.128 170.602 1.00 78.57 211 ASP A CA 1
ATOM 445 C C . ASP A 1 215 ? 144.826 113.015 171.475 1.00 78.57 211 ASP A C 1
ATOM 446 O O . ASP A 1 215 ? 143.720 112.880 170.937 1.00 78.57 211 ASP A O 1
ATOM 451 N N . VAL A 1 216 ? 144.960 113.094 172.807 1.00 77.29 212 VAL A N 1
ATOM 452 C CA . VAL A 1 216 ? 143.758 113.083 173.642 1.00 77.29 212 VAL A CA 1
ATOM 453 C C . VAL A 1 216 ? 143.013 114.416 173.527 1.00 77.29 212 VAL A C 1
ATOM 454 O O . VAL A 1 216 ? 141.776 114.455 173.589 1.00 77.29 212 VAL A O 1
ATOM 458 N N . LEU A 1 217 ? 143.739 115.513 173.249 1.00 75.11 213 LEU A N 1
ATOM 459 C CA . LEU A 1 217 ? 143.077 116.765 172.891 1.00 75.11 213 LEU A CA 1
ATOM 460 C C . LEU A 1 217 ? 142.406 116.686 171.525 1.00 75.11 213 LEU A C 1
ATOM 461 O O . LEU A 1 217 ? 141.387 117.343 171.307 1.00 75.11 213 LEU A O 1
ATOM 466 N N . TYR A 1 218 ? 142.926 115.861 170.615 1.00 76.51 214 TYR A N 1
ATOM 467 C CA . TYR A 1 218 ? 142.283 115.705 169.311 1.00 76.51 214 TYR A CA 1
ATOM 468 C C . TYR A 1 218 ? 140.994 114.889 169.413 1.00 76.51 214 TYR A C 1
ATOM 469 O O . TYR A 1 218 ? 140.003 115.201 168.739 1.00 76.51 214 TYR A O 1
ATOM 478 N N . VAL A 1 219 ? 140.985 113.846 170.251 1.00 75.95 215 VAL A N 1
ATOM 479 C CA . VAL A 1 219 ? 139.759 113.071 170.473 1.00 75.95 215 VAL A CA 1
ATOM 480 C C . VAL A 1 219 ? 138.722 113.898 171.240 1.00 75.95 215 VAL A C 1
ATOM 481 O O . VAL A 1 219 ? 137.513 113.838 170.953 1.00 75.95 215 VAL A O 1
ATOM 485 N N . LEU A 1 220 ? 139.182 114.741 172.175 1.00 75.13 216 LEU A N 1
ATOM 486 C CA . LEU A 1 220 ? 138.274 115.684 172.821 1.00 75.13 216 LEU A CA 1
ATOM 487 C C . LEU A 1 220 ? 137.778 116.753 171.853 1.00 75.13 216 LEU A C 1
ATOM 488 O O . LEU A 1 220 ? 136.644 117.216 171.986 1.00 75.13 216 LEU A O 1
ATOM 493 N N . ASP A 1 221 ? 138.572 117.088 170.833 1.00 78.01 217 ASP A N 1
ATOM 494 C CA . ASP A 1 221 ? 138.123 118.032 169.817 1.00 78.01 217 ASP A CA 1
ATOM 495 C C . ASP A 1 221 ? 137.064 117.429 168.908 1.00 78.01 217 ASP A C 1
ATOM 496 O O . ASP A 1 221 ? 136.124 118.126 168.514 1.00 78.01 217 ASP A O 1
ATOM 501 N N . VAL A 1 222 ? 137.180 116.142 168.570 1.00 78.36 218 VAL A N 1
ATOM 502 C CA . VAL A 1 222 ? 136.156 115.566 167.699 1.00 78.36 218 VAL A CA 1
ATOM 503 C C . VAL A 1 222 ? 134.873 115.290 168.482 1.00 78.36 218 VAL A C 1
ATOM 504 O O . VAL A 1 222 ? 133.775 115.335 167.913 1.00 78.36 218 VAL A O 1
ATOM 508 N N . LEU A 1 223 ? 134.965 115.080 169.805 1.00 77.24 219 LEU A N 1
ATOM 509 C CA . LEU A 1 223 ? 133.711 114.946 170.548 1.00 77.24 219 LEU A CA 1
ATOM 510 C C . LEU A 1 223 ? 133.113 116.306 170.909 1.00 77.24 219 LEU A C 1
ATOM 511 O O . LEU A 1 223 ? 131.909 116.394 171.163 1.00 77.24 219 LEU A O 1
ATOM 516 N N . VAL A 1 224 ? 133.924 117.368 170.953 1.00 77.98 220 VAL A N 1
ATOM 517 C CA . VAL A 1 224 ? 133.370 118.715 171.085 1.00 77.98 220 VAL A CA 1
ATOM 518 C C . VAL A 1 224 ? 132.715 119.152 169.777 1.00 77.98 220 VAL A C 1
ATOM 519 O O . VAL A 1 224 ? 131.609 119.709 169.776 1.00 77.98 220 VAL A O 1
ATOM 523 N N . ARG A 1 225 ? 133.348 118.839 168.643 1.00 82.77 221 ARG A N 1
ATOM 524 C CA . ARG A 1 225 ? 132.777 119.157 167.338 1.00 82.77 221 ARG A CA 1
ATOM 525 C C . ARG A 1 225 ? 131.562 118.295 167.017 1.00 82.77 221 ARG A C 1
ATOM 526 O O . ARG A 1 225 ? 130.723 118.694 166.203 1.00 82.77 221 ARG A O 1
ATOM 534 N N . ALA A 1 226 ? 131.439 117.122 167.646 1.00 85.21 222 ALA A N 1
ATOM 535 C CA . ALA A 1 226 ? 130.217 116.340 167.494 1.00 85.21 222 ALA A CA 1
ATOM 536 C C . ALA A 1 226 ? 129.056 116.935 168.282 1.00 85.21 222 ALA A C 1
ATOM 537 O O . ALA A 1 226 ? 127.895 116.637 167.986 1.00 85.21 222 ALA A O 1
ATOM 539 N N . ARG A 1 227 ? 129.337 117.763 169.285 1.00 85.69 223 ARG A N 1
ATOM 540 C CA . ARG A 1 227 ? 128.315 118.353 170.138 1.00 85.69 223 ARG A CA 1
ATOM 541 C C . ARG A 1 227 ? 128.470 119.864 170.230 1.00 85.69 223 ARG A C 1
ATOM 542 O O . ARG A 1 227 ? 128.352 120.451 171.306 1.00 85.69 223 ARG A O 1
ATOM 550 N N . THR A 1 228 ? 128.745 120.514 169.106 1.00 83.50 224 THR A N 1
ATOM 551 C CA . THR A 1 228 ? 128.766 121.966 169.037 1.00 83.50 224 THR A CA 1
ATOM 552 C C . THR A 1 228 ? 127.540 122.455 168.278 1.00 83.50 224 THR A C 1
ATOM 553 O O . THR A 1 228 ? 126.985 121.747 167.435 1.00 83.50 224 THR A O 1
ATOM 557 N N . GLY A 1 229 ? 127.093 123.655 168.616 1.00 86.68 225 GLY A N 1
ATOM 558 C CA . GLY A 1 229 ? 125.885 124.173 168.022 1.00 86.68 225 GLY A CA 1
ATOM 559 C C . GLY A 1 229 ? 126.119 124.779 166.655 1.00 86.68 225 GLY A C 1
ATOM 560 O O . GLY A 1 229 ? 127.239 125.097 166.264 1.00 86.68 225 GLY A O 1
ATOM 561 N N . PHE A 1 230 ? 125.028 124.923 165.910 1.00 88.77 226 PHE A N 1
ATOM 562 C CA . PHE A 1 230 ? 125.037 125.658 164.655 1.00 88.77 226 PHE A CA 1
ATOM 563 C C . PHE A 1 230 ? 123.700 126.365 164.515 1.00 88.77 226 PHE A C 1
ATOM 564 O O . PHE A 1 230 ? 122.663 125.829 164.909 1.00 88.77 226 PHE A O 1
ATOM 572 N N . LEU A 1 231 ? 123.734 127.584 163.987 1.00 85.28 227 LEU A N 1
ATOM 573 C CA . LEU A 1 231 ? 122.526 128.388 163.898 1.00 85.28 227 LEU A CA 1
ATOM 574 C C . LEU A 1 231 ? 121.676 127.945 162.717 1.00 85.28 227 LEU A C 1
ATOM 575 O O . LEU A 1 231 ? 122.143 127.917 161.576 1.00 85.28 227 LEU A O 1
ATOM 580 N N . GLU A 1 232 ? 120.427 127.595 162.998 1.00 88.41 228 GLU A N 1
ATOM 581 C CA . GLU A 1 232 ? 119.437 127.315 161.967 1.00 88.41 228 GLU A CA 1
ATOM 582 C C . GLU A 1 232 ? 118.202 128.140 162.278 1.00 88.41 228 GLU A C 1
ATOM 583 O O . GLU A 1 232 ? 117.625 127.991 163.361 1.00 88.41 228 GLU A O 1
ATOM 589 N N . GLN A 1 233 ? 117.817 128.999 161.320 1.00 83.02 229 GLN A N 1
ATOM 590 C CA . GLN A 1 233 ? 116.724 129.977 161.429 1.00 83.02 229 GLN A CA 1
ATOM 591 C C . GLN A 1 233 ? 116.903 130.905 162.630 1.00 83.02 229 GLN A C 1
ATOM 592 O O . GLN A 1 233 ? 115.947 131.235 163.331 1.00 83.02 229 GLN A O 1
ATOM 598 N N . GLY A 1 234 ? 118.144 131.318 162.875 1.00 82.00 230 GLY A N 1
ATOM 599 C CA . GLY A 1 234 ? 118.451 132.265 163.924 1.00 82.00 230 GLY A CA 1
ATOM 600 C C . GLY A 1 234 ? 118.562 131.697 165.321 1.00 82.00 230 GLY A C 1
ATOM 601 O O . GLY A 1 234 ? 118.930 132.438 166.239 1.00 82.00 230 GLY A O 1
ATOM 602 N N . LEU A 1 235 ? 118.265 130.419 165.520 1.00 83.31 231 LEU A N 1
ATOM 603 C CA . LEU A 1 235 ? 118.315 129.794 166.832 1.00 83.31 231 LEU A CA 1
ATOM 604 C C . LEU A 1 235 ? 119.257 128.599 166.805 1.00 83.31 231 LEU A C 1
ATOM 605 O O . LEU A 1 235 ? 119.380 127.915 165.786 1.00 83.31 231 LEU A O 1
ATOM 610 N N . MET A 1 236 ? 119.918 128.357 167.933 1.00 87.09 232 MET A N 1
ATOM 611 C CA . MET A 1 236 ? 120.898 127.288 168.036 1.00 87.09 232 MET A CA 1
ATOM 612 C C . MET A 1 236 ? 120.209 125.939 168.177 1.00 87.09 232 MET A C 1
ATOM 613 O O . MET A 1 236 ? 119.268 125.786 168.959 1.00 87.09 232 MET A O 1
ATOM 618 N N . VAL A 1 237 ? 120.688 124.960 167.417 1.00 90.02 233 VAL A N 1
ATOM 619 C CA . VAL A 1 237 ? 120.161 123.602 167.465 1.00 90.02 233 VAL A CA 1
ATOM 620 C C . VAL A 1 237 ? 120.820 122.858 168.615 1.00 90.02 233 VAL A C 1
ATOM 621 O O . VAL A 1 237 ? 122.050 122.846 168.736 1.00 90.02 233 VAL A O 1
ATOM 625 N N . SER A 1 238 ? 120.004 122.238 169.466 1.00 92.29 234 SER A N 1
ATOM 626 C CA . SER A 1 238 ? 120.501 121.498 170.618 1.00 92.29 234 SER A CA 1
ATOM 627 C C . SER A 1 238 ? 120.182 120.012 170.541 1.00 92.29 234 SER A C 1
ATOM 628 O O . SER A 1 238 ? 120.466 119.279 171.494 1.00 92.29 234 SER A O 1
ATOM 631 N N . ASP A 1 239 ? 119.594 119.549 169.443 1.00 95.53 235 ASP A N 1
ATOM 632 C CA . ASP A 1 239 ? 119.357 118.124 169.246 1.00 95.53 235 ASP A CA 1
ATOM 633 C C . ASP A 1 239 ? 120.681 117.478 168.873 1.00 95.53 235 ASP A C 1
ATOM 634 O O . ASP A 1 239 ? 121.218 117.748 167.794 1.00 95.53 235 ASP A O 1
ATOM 639 N N . THR A 1 240 ? 121.196 116.621 169.765 1.00 95.87 236 THR A N 1
ATOM 640 C CA . THR A 1 240 ? 122.547 116.079 169.625 1.00 95.87 236 THR A CA 1
ATOM 641 C C . THR A 1 240 ? 122.662 115.105 168.460 1.00 95.87 236 THR A C 1
ATOM 642 O O . THR A 1 240 ? 123.738 114.989 167.864 1.00 95.87 236 THR A O 1
ATOM 646 N N . ASN A 1 241 ? 121.562 114.441 168.097 1.00 96.60 237 ASN A N 1
ATOM 647 C CA . ASN A 1 241 ? 121.550 113.620 166.891 1.00 96.60 237 ASN A CA 1
ATOM 648 C C . ASN A 1 241 ? 121.636 114.481 165.635 1.00 96.60 237 ASN A C 1
ATOM 649 O O . ASN A 1 241 ? 122.294 114.100 164.660 1.00 96.60 237 ASN A O 1
ATOM 654 N N . ARG A 1 242 ? 121.012 115.662 165.659 1.00 93.82 238 ARG A N 1
ATOM 655 C CA . ARG A 1 242 ? 121.111 116.584 164.532 1.00 93.82 238 ARG A CA 1
ATOM 656 C C . ARG A 1 242 ? 122.501 117.198 164.440 1.00 93.82 238 ARG A C 1
ATOM 657 O O . ARG A 1 242 ? 123.015 117.409 163.334 1.00 93.82 238 ARG A O 1
ATOM 665 N N . LEU A 1 243 ? 123.129 117.464 165.593 1.00 91.52 239 LEU A N 1
ATOM 666 C CA . LEU A 1 243 ? 124.511 117.941 165.612 1.00 91.52 239 LEU A CA 1
ATOM 667 C C . LEU A 1 243 ? 125.474 116.870 165.119 1.00 91.52 239 LEU A C 1
ATOM 668 O O . LEU A 1 243 ? 126.437 117.177 164.409 1.00 91.52 239 LEU A O 1
ATOM 673 N N . TRP A 1 244 ? 125.196 115.605 165.447 1.00 94.62 240 TRP A N 1
ATOM 674 C CA . TRP A 1 244 ? 126.044 114.506 165.003 1.00 94.62 240 TRP A CA 1
ATOM 675 C C . TRP A 1 244 ? 125.904 114.253 163.507 1.00 94.62 240 TRP A C 1
ATOM 676 O O . TRP A 1 244 ? 126.903 114.000 162.827 1.00 94.62 240 TRP A O 1
ATOM 687 N N . GLN A 1 245 ? 124.686 114.364 162.964 1.00 96.13 241 GLN A N 1
ATOM 688 C CA . GLN A 1 245 ? 124.509 114.185 161.523 1.00 96.13 241 GLN A CA 1
ATOM 689 C C . GLN A 1 245 ? 125.054 115.373 160.734 1.00 96.13 241 GLN A C 1
ATOM 690 O O . GLN A 1 245 ? 125.628 115.190 159.651 1.00 96.13 241 GLN A O 1
ATOM 696 N N . HIS A 1 246 ? 124.902 116.593 161.266 1.00 93.16 242 HIS A N 1
ATOM 697 C CA . HIS A 1 246 ? 125.463 117.771 160.613 1.00 93.16 242 HIS A CA 1
ATOM 698 C C . HIS A 1 246 ? 126.985 117.782 160.682 1.00 93.16 242 HIS A C 1
ATOM 699 O O . HIS A 1 246 ? 127.642 118.287 159.765 1.00 93.16 242 HIS A O 1
ATOM 706 N N . TYR A 1 247 ? 127.563 117.205 161.738 1.00 89.96 243 TYR A N 1
ATOM 707 C CA . TYR A 1 247 ? 129.007 117.028 161.773 1.00 89.96 243 TYR A CA 1
ATOM 708 C C . TYR A 1 247 ? 129.449 115.924 160.821 1.00 89.96 243 TYR A C 1
ATOM 709 O O . TYR A 1 247 ? 130.497 116.045 160.186 1.00 89.96 243 TYR A O 1
ATOM 718 N N . LYS A 1 248 ? 128.654 114.851 160.698 1.00 93.66 244 LYS A N 1
ATOM 719 C CA . LYS A 1 248 ? 129.030 113.715 159.859 1.00 93.66 244 LYS A CA 1
ATOM 720 C C . LYS A 1 248 ? 128.978 114.041 158.372 1.00 93.66 244 LYS A C 1
ATOM 721 O O . LYS A 1 248 ? 129.774 113.499 157.597 1.00 93.66 244 LYS A O 1
ATOM 727 N N . THR A 1 249 ? 128.067 114.918 157.950 1.00 95.79 245 THR A N 1
ATOM 728 C CA . THR A 1 249 ? 128.045 115.325 156.548 1.00 95.79 245 THR A CA 1
ATOM 729 C C . THR A 1 249 ? 128.972 116.497 156.237 1.00 95.79 245 THR A C 1
ATOM 730 O O . THR A 1 249 ? 128.872 117.065 155.144 1.00 95.79 245 THR A O 1
ATOM 734 N N . THR A 1 250 ? 129.856 116.875 157.155 1.00 93.56 246 THR A N 1
ATOM 735 C CA . THR A 1 250 ? 130.799 117.961 156.945 1.00 93.56 246 THR A CA 1
ATOM 736 C C . THR A 1 250 ? 132.124 117.375 156.463 1.00 93.56 246 THR A C 1
ATOM 737 O O . THR A 1 250 ? 132.484 116.249 156.814 1.00 93.56 246 THR A O 1
ATOM 741 N N . THR A 1 251 ? 132.847 118.143 155.636 1.00 91.12 247 THR A N 1
ATOM 742 C CA . THR A 1 251 ? 134.187 117.747 155.212 1.00 91.12 247 THR A CA 1
ATOM 743 C C . THR A 1 251 ? 135.239 117.955 156.295 1.00 91.12 247 THR A C 1
ATOM 744 O O . THR A 1 251 ? 136.376 117.508 156.124 1.00 91.12 247 THR A O 1
ATOM 748 N N . GLN A 1 252 ? 134.895 118.632 157.394 1.00 87.99 248 GLN A N 1
ATOM 749 C CA . GLN A 1 252 ? 135.813 118.744 158.520 1.00 87.99 248 GLN A CA 1
ATOM 750 C C . GLN A 1 252 ? 135.928 117.428 159.279 1.00 87.99 248 GLN A C 1
ATOM 751 O O . GLN A 1 252 ? 136.974 117.151 159.875 1.00 87.99 248 GLN A O 1
ATOM 757 N N . PHE A 1 253 ? 134.873 116.606 159.248 1.00 88.30 249 PHE A N 1
ATOM 758 C CA . PHE A 1 253 ? 134.880 115.315 159.933 1.00 88.30 249 PHE A CA 1
ATOM 759 C C . PHE A 1 253 ? 135.844 114.343 159.276 1.00 88.30 249 PHE A C 1
ATOM 760 O O . PHE A 1 253 ? 136.486 113.543 159.966 1.00 88.30 249 PHE A O 1
ATOM 768 N N . LYS A 1 254 ? 135.963 114.415 157.947 1.00 89.15 250 LYS A N 1
ATOM 769 C CA . LYS A 1 254 ? 136.907 113.573 157.221 1.00 89.15 250 LYS A CA 1
ATOM 770 C C . LYS A 1 254 ? 138.345 113.946 157.548 1.00 89.15 250 LYS A C 1
ATOM 771 O O . LYS A 1 254 ? 139.171 113.062 157.787 1.00 89.15 250 LYS A O 1
ATOM 777 N N . LEU A 1 255 ? 138.641 115.250 157.624 1.00 85.34 251 LEU A N 1
ATOM 778 C CA . LEU A 1 255 ? 139.972 115.704 158.018 1.00 85.34 251 LEU A CA 1
ATOM 779 C C . LEU A 1 255 ? 140.270 115.389 159.477 1.00 85.34 251 LEU A C 1
ATOM 780 O O . LEU A 1 255 ? 141.419 115.094 159.818 1.00 85.34 251 LEU A O 1
ATOM 785 N N . ASP A 1 256 ? 139.243 115.364 160.330 1.00 85.96 252 ASP A N 1
ATOM 786 C CA . ASP A 1 256 ? 139.451 115.011 161.732 1.00 85.96 252 ASP A CA 1
ATOM 787 C C . ASP A 1 256 ? 139.732 113.519 161.908 1.00 85.96 252 ASP A C 1
ATOM 788 O O . ASP A 1 256 ? 140.639 113.140 162.665 1.00 85.96 252 ASP A O 1
ATOM 793 N N . VAL A 1 257 ? 138.995 112.657 161.198 1.00 85.87 253 VAL A N 1
ATOM 794 C CA . VAL A 1 257 ? 139.247 111.228 161.361 1.00 85.87 253 VAL A CA 1
ATOM 795 C C . VAL A 1 257 ? 140.495 110.799 160.601 1.00 85.87 253 VAL A C 1
ATOM 796 O O . VAL A 1 257 ? 141.113 109.792 160.956 1.00 85.87 253 VAL A O 1
ATOM 800 N N . LEU A 1 258 ? 140.911 111.547 159.572 1.00 85.73 254 LEU A N 1
ATOM 801 C CA . LEU A 1 258 ? 142.229 111.294 159.010 1.00 85.73 254 LEU A CA 1
ATOM 802 C C . LEU A 1 258 ? 143.337 111.846 159.886 1.00 85.73 254 LEU A C 1
ATOM 803 O O . LEU A 1 258 ? 144.446 111.314 159.853 1.00 85.73 254 LEU A O 1
ATOM 808 N N . SER A 1 259 ? 143.059 112.872 160.695 1.00 83.09 255 SER A N 1
ATOM 809 C CA . SER A 1 259 ? 144.056 113.330 161.651 1.00 83.09 255 SER A CA 1
ATOM 810 C C . SER A 1 259 ? 144.150 112.405 162.854 1.00 83.09 255 SER A C 1
ATOM 811 O O . SER A 1 259 ? 145.121 112.480 163.611 1.00 83.09 255 SER A O 1
ATOM 814 N N . LEU A 1 260 ? 143.161 111.537 163.060 1.00 85.07 256 LEU A N 1
ATOM 815 C CA . LEU A 1 260 ? 143.210 110.614 164.185 1.00 85.07 256 LEU A CA 1
ATOM 816 C C . LEU A 1 260 ? 143.276 109.142 163.777 1.00 85.07 256 LEU A C 1
ATOM 817 O O . LEU A 1 260 ? 142.797 108.286 164.526 1.00 85.07 256 LEU A O 1
ATOM 822 N N . VAL A 1 261 ? 143.855 108.816 162.625 1.00 93.26 257 VAL A N 1
ATOM 823 C CA . VAL A 1 261 ? 144.139 107.394 162.376 1.00 93.26 257 VAL A CA 1
ATOM 824 C C . VAL A 1 261 ? 145.381 106.987 163.160 1.00 93.26 257 VAL A C 1
ATOM 825 O O . VAL A 1 261 ? 146.296 107.812 163.340 1.00 93.26 257 VAL A O 1
ATOM 829 N N . PRO A 1 262 ? 145.443 105.769 163.697 1.00 99.94 258 PRO A N 1
ATOM 830 C CA . PRO A 1 262 ? 146.650 105.359 164.440 1.00 99.94 258 PRO A CA 1
ATOM 831 C C . PRO A 1 262 ? 147.798 104.952 163.520 1.00 99.94 258 PRO A C 1
ATOM 832 O O . PRO A 1 262 ? 148.035 103.783 163.219 1.00 99.94 258 PRO A O 1
ATOM 836 N N . THR A 1 263 ? 148.539 105.953 163.049 1.00 101.40 259 THR A N 1
ATOM 837 C CA . THR A 1 263 ? 149.784 105.713 162.336 1.00 101.40 259 THR A CA 1
ATOM 838 C C . THR A 1 263 ? 150.961 105.516 163.281 1.00 101.40 259 THR A C 1
ATOM 839 O O . THR A 1 263 ? 152.054 105.166 162.825 1.00 101.40 259 THR A O 1
ATOM 843 N N . ASP A 1 264 ? 150.752 105.695 164.590 1.00 103.25 260 ASP A N 1
ATOM 844 C CA . ASP A 1 264 ? 151.785 105.411 165.579 1.00 103.25 260 ASP A CA 1
ATOM 845 C C . ASP A 1 264 ? 152.015 103.917 165.773 1.00 103.25 260 ASP A C 1
ATOM 846 O O . ASP A 1 264 ? 153.046 103.531 166.333 1.00 103.25 260 ASP A O 1
ATOM 851 N N . LEU A 1 265 ? 151.085 103.070 165.311 1.00 105.82 261 LEU A N 1
ATOM 852 C CA . LEU A 1 265 ? 151.362 101.647 165.145 1.00 105.82 261 LEU A CA 1
ATOM 853 C C . LEU A 1 265 ? 152.428 101.392 164.085 1.00 105.82 261 LEU A C 1
ATOM 854 O O . LEU A 1 265 ? 153.159 100.399 164.184 1.00 105.82 261 LEU A O 1
ATOM 859 N N . ALA A 1 266 ? 152.582 102.306 163.115 1.00 105.27 262 ALA A N 1
ATOM 860 C CA . ALA A 1 266 ? 153.738 102.311 162.224 1.00 105.27 262 ALA A CA 1
ATOM 861 C C . ALA A 1 266 ? 155.044 102.667 162.935 1.00 105.27 262 ALA A C 1
ATOM 862 O O . ALA A 1 266 ? 156.116 102.463 162.359 1.00 105.27 262 ALA A O 1
ATOM 864 N N . TYR A 1 267 ? 154.981 103.187 164.171 1.00 105.77 263 TYR A N 1
ATOM 865 C CA . TYR A 1 267 ? 156.154 103.257 165.040 1.00 105.77 263 TYR A CA 1
ATOM 866 C C . TYR A 1 267 ? 156.675 101.877 165.432 1.00 105.77 263 TYR A C 1
ATOM 867 O O . TYR A 1 267 ? 157.841 101.754 165.826 1.00 105.77 263 TYR A O 1
ATOM 876 N N . LEU A 1 268 ? 155.826 100.842 165.377 1.00 107.79 264 LEU A N 1
ATOM 877 C CA . LEU A 1 268 ? 156.246 99.501 165.775 1.00 107.79 264 LEU A CA 1
ATOM 878 C C . LEU A 1 268 ? 157.215 98.887 164.768 1.00 107.79 264 LEU A C 1
ATOM 879 O O . LEU A 1 268 ? 158.032 98.032 165.130 1.00 107.79 264 LEU A O 1
ATOM 884 N N . LYS A 1 269 ? 157.148 99.310 163.506 1.00 109.68 265 LYS A N 1
ATOM 885 C CA . LYS A 1 269 ? 158.065 98.781 162.504 1.00 109.68 265 LYS A CA 1
ATOM 886 C C . LYS A 1 269 ? 159.299 99.668 162.348 1.00 109.68 265 LYS A C 1
ATOM 887 O O . LYS A 1 269 ? 160.427 99.167 162.364 1.00 109.68 265 LYS A O 1
ATOM 893 N N . VAL A 1 270 ? 159.106 100.983 162.197 1.00 110.37 266 VAL A N 1
ATOM 894 C CA . VAL A 1 270 ? 160.228 101.872 161.902 1.00 110.37 266 VAL A CA 1
ATOM 895 C C . VAL A 1 270 ? 161.038 102.247 163.136 1.00 110.37 266 VAL A C 1
ATOM 896 O O . VAL A 1 270 ? 162.133 102.813 162.992 1.00 110.37 266 VAL A O 1
ATOM 900 N N . GLY A 1 271 ? 160.546 101.950 164.337 1.00 109.91 267 GLY A N 1
ATOM 901 C CA . GLY A 1 271 ? 161.330 102.152 165.540 1.00 109.91 267 GLY A CA 1
ATOM 902 C C . GLY A 1 271 ? 161.481 103.586 165.991 1.00 109.91 267 GLY A C 1
ATOM 903 O O . GLY A 1 271 ? 162.605 104.015 166.265 1.00 109.91 267 GLY A O 1
ATOM 904 N N . THR A 1 272 ? 160.391 104.371 165.961 1.00 104.99 268 THR A N 1
ATOM 905 C CA . THR A 1 272 ? 160.124 105.678 166.595 1.00 104.99 268 THR A CA 1
ATOM 906 C C . THR A 1 272 ? 161.059 106.834 166.208 1.00 104.99 268 THR A C 1
ATOM 907 O O . THR A 1 272 ? 160.862 107.965 166.667 1.00 104.99 268 THR A O 1
ATOM 911 N N . ASN A 1 273 ? 162.024 106.603 165.318 1.00 102.75 269 ASN A N 1
ATOM 912 C CA . ASN A 1 273 ? 162.900 107.661 164.834 1.00 102.75 269 ASN A CA 1
ATOM 913 C C . ASN A 1 273 ? 162.312 108.389 163.630 1.00 102.75 269 ASN A C 1
ATOM 914 O O . ASN A 1 273 ? 162.907 109.362 163.155 1.00 102.75 269 ASN A O 1
ATOM 919 N N . TYR A 1 274 ? 161.160 107.946 163.131 1.00 100.37 270 TYR A N 1
ATOM 920 C CA . TYR A 1 274 ? 160.514 108.565 161.978 1.00 100.37 270 TYR A CA 1
ATOM 921 C C . TYR A 1 274 ? 159.175 109.154 162.402 1.00 100.37 270 TYR A C 1
ATOM 922 O O . TYR A 1 274 ? 158.140 108.477 162.298 1.00 100.37 270 TYR A O 1
ATOM 931 N N . PRO A 1 275 ? 159.130 110.405 162.881 1.00 91.54 271 PRO A N 1
ATOM 932 C CA . PRO A 1 275 ? 157.859 110.975 163.340 1.00 91.54 271 PRO A CA 1
ATOM 933 C C . PRO A 1 275 ? 157.072 111.674 162.247 1.00 91.54 271 PRO A C 1
ATOM 934 O O . PRO A 1 275 ? 156.112 112.387 162.543 1.00 91.54 271 PRO A O 1
ATOM 938 N N . GLU A 1 276 ? 157.446 111.473 160.981 1.00 91.23 272 GLU A N 1
ATOM 939 C CA . GLU A 1 276 ? 156.690 112.042 159.872 1.00 91.23 272 GLU A CA 1
ATOM 940 C C . GLU A 1 276 ? 155.408 111.275 159.567 1.00 91.23 272 GLU A C 1
ATOM 941 O O . GLU A 1 276 ? 154.626 111.724 158.723 1.00 91.23 272 GLU A O 1
ATOM 947 N N . VAL A 1 277 ? 155.172 110.140 160.233 1.00 90.74 273 VAL A N 1
ATOM 948 C CA . VAL A 1 277 ? 153.901 109.438 160.132 1.00 90.74 273 VAL A CA 1
ATOM 949 C C . VAL A 1 277 ? 152.782 110.156 160.881 1.00 90.74 273 VAL A C 1
ATOM 950 O O . VAL A 1 277 ? 151.609 109.825 160.688 1.00 90.74 273 VAL A O 1
ATOM 954 N N . ARG A 1 278 ? 153.108 111.125 161.738 1.00 82.44 274 ARG A N 1
ATOM 955 C CA . ARG A 1 278 ? 152.128 111.948 162.428 1.00 82.44 274 ARG A CA 1
ATOM 956 C C . ARG A 1 278 ? 151.773 113.218 161.663 1.00 82.44 274 ARG A C 1
ATOM 957 O O . ARG A 1 278 ? 151.111 114.096 162.226 1.00 82.44 274 ARG A O 1
ATOM 965 N N . PHE A 1 279 ? 152.169 113.324 160.388 1.00 82.22 275 PHE A N 1
ATOM 966 C CA . PHE A 1 279 ? 151.846 114.494 159.573 1.00 82.22 275 PHE A CA 1
ATOM 967 C C . PHE A 1 279 ? 150.370 114.586 159.211 1.00 82.22 275 PHE A C 1
ATOM 968 O O . PHE A 1 279 ? 149.909 115.670 158.837 1.00 82.22 275 PHE A O 1
ATOM 976 N N . ASN A 1 280 ? 149.616 113.488 159.346 1.00 82.25 276 ASN A N 1
ATOM 977 C CA . ASN A 1 280 ? 148.158 113.552 159.281 1.00 82.25 276 ASN A CA 1
ATOM 978 C C . ASN A 1 280 ? 147.576 114.397 160.411 1.00 82.25 276 ASN A C 1
ATOM 979 O O . ASN A 1 280 ? 146.541 115.046 160.228 1.00 82.25 276 ASN A O 1
ATOM 984 N N . ARG A 1 281 ? 148.279 114.475 161.550 1.00 81.21 277 ARG A N 1
ATOM 985 C CA . ARG A 1 281 ? 147.964 115.389 162.642 1.00 81.21 277 ARG A CA 1
ATOM 986 C C . ARG A 1 281 ? 148.094 116.861 162.260 1.00 81.21 277 ARG A C 1
ATOM 987 O O . ARG A 1 281 ? 147.569 117.711 162.985 1.00 81.21 277 ARG A O 1
ATOM 995 N N . LEU A 1 282 ? 148.763 117.191 161.148 1.00 78.27 278 LEU A N 1
ATOM 996 C CA . LEU A 1 282 ? 148.758 118.555 160.636 1.00 78.27 278 LEU A CA 1
ATOM 997 C C . LEU A 1 282 ? 147.475 118.904 159.893 1.00 78.27 278 LEU A C 1
ATOM 998 O O . LEU A 1 282 ? 147.320 120.057 159.482 1.00 78.27 278 LEU A O 1
ATOM 1003 N N . LEU A 1 283 ? 146.555 117.950 159.708 1.00 79.86 279 LEU A N 1
ATOM 1004 C CA . LEU A 1 283 ? 145.329 118.199 158.960 1.00 79.86 279 LEU A CA 1
ATOM 1005 C C . LEU A 1 283 ? 144.300 119.014 159.732 1.00 79.86 279 LEU A C 1
ATOM 1006 O O . LEU A 1 283 ? 143.304 119.431 159.136 1.00 79.86 279 LEU A O 1
ATOM 1011 N N . LYS A 1 284 ? 144.503 119.249 161.024 1.00 78.54 280 LYS A N 1
ATOM 1012 C CA . LYS A 1 284 ? 143.598 120.083 161.814 1.00 78.54 280 LYS A CA 1
ATOM 1013 C C . LYS A 1 284 ? 144.056 121.541 161.847 1.00 78.54 280 LYS A C 1
ATOM 1014 O O . LYS A 1 284 ? 144.120 122.165 162.897 1.00 78.54 280 LYS A O 1
ATOM 1020 N N . PHE A 1 285 ? 144.342 122.112 160.677 1.00 79.11 281 PHE A N 1
ATOM 1021 C CA . PHE A 1 285 ? 144.786 123.501 160.584 1.00 79.11 281 PHE A CA 1
ATOM 1022 C C . PHE A 1 285 ? 143.632 124.476 160.768 1.00 79.11 281 PHE A C 1
ATOM 1023 O O . PHE A 1 285 ? 143.851 125.652 161.103 1.00 79.11 281 PHE A O 1
ATOM 1031 N N . SER A 1 286 ? 142.411 123.997 160.531 1.00 78.45 282 SER A N 1
ATOM 1032 C CA . SER A 1 286 ? 141.217 124.823 160.564 1.00 78.45 282 SER A CA 1
ATOM 1033 C C . SER A 1 286 ? 140.883 125.311 161.961 1.00 78.45 282 SER A C 1
ATOM 1034 O O . SER A 1 286 ? 140.310 126.392 162.093 1.00 78.45 282 SER A O 1
ATOM 1037 N N . ARG A 1 287 ? 141.267 124.570 163.002 1.00 77.61 283 ARG A N 1
ATOM 1038 C CA . ARG A 1 287 ? 141.079 125.058 164.362 1.00 77.61 283 ARG A CA 1
ATOM 1039 C C . ARG A 1 287 ? 142.046 126.182 164.697 1.00 77.61 283 ARG A C 1
ATOM 1040 O O . ARG A 1 287 ? 141.677 127.109 165.424 1.00 77.61 283 ARG A O 1
ATOM 1048 N N . LEU A 1 288 ? 143.251 126.157 164.125 1.00 75.52 284 LEU A N 1
ATOM 1049 C CA . LEU A 1 288 ? 144.196 127.254 164.310 1.00 75.52 284 LEU A CA 1
ATOM 1050 C C . LEU A 1 288 ? 143.762 128.504 163.551 1.00 75.52 284 LEU A C 1
ATOM 1051 O O . LEU A 1 288 ? 143.854 129.620 164.084 1.00 75.52 284 LEU A O 1
ATOM 1056 N N . PHE A 1 289 ? 143.260 128.332 162.321 1.00 77.26 285 PHE A N 1
ATOM 1057 C CA . PHE A 1 289 ? 142.734 129.474 161.573 1.00 77.26 285 PHE A CA 1
ATOM 1058 C C . PHE A 1 289 ? 141.451 130.019 162.191 1.00 77.26 285 PHE A C 1
ATOM 1059 O O . PHE A 1 289 ? 141.234 131.236 162.183 1.00 77.26 285 PHE A O 1
ATOM 1067 N N . GLU A 1 290 ? 140.619 129.142 162.761 1.00 77.92 286 GLU A N 1
ATOM 1068 C CA . GLU A 1 290 ? 139.418 129.567 163.468 1.00 77.92 286 GLU A CA 1
ATOM 1069 C C . GLU A 1 290 ? 139.764 130.308 164.749 1.00 77.92 286 GLU A C 1
ATOM 1070 O O . GLU A 1 290 ? 139.081 131.271 165.112 1.00 77.92 286 GLU A O 1
ATOM 1076 N N . PHE A 1 291 ? 140.844 129.896 165.422 1.00 76.82 287 PHE A N 1
ATOM 1077 C CA . PHE A 1 291 ? 141.306 130.602 166.612 1.00 76.82 287 PHE A CA 1
ATOM 1078 C C . PHE A 1 291 ? 141.850 131.982 166.270 1.00 76.82 287 PHE A C 1
ATOM 1079 O O . PHE A 1 291 ? 141.607 132.941 167.009 1.00 76.82 287 PHE A O 1
ATOM 1087 N N . PHE A 1 292 ? 142.560 132.104 165.141 1.00 77.85 288 PHE A N 1
ATOM 1088 C CA . PHE A 1 292 ? 143.068 133.411 164.720 1.00 77.85 288 PHE A CA 1
ATOM 1089 C C . PHE A 1 292 ? 141.941 134.345 164.287 1.00 77.85 288 PHE A C 1
ATOM 1090 O O . PHE A 1 292 ? 141.971 135.546 164.598 1.00 77.85 288 PHE A O 1
ATOM 1098 N N . ASP A 1 293 ? 140.924 133.800 163.604 1.00 81.59 289 ASP A N 1
ATOM 1099 C CA . ASP A 1 293 ? 139.765 134.594 163.201 1.00 81.59 289 ASP A CA 1
ATOM 1100 C C . ASP A 1 293 ? 138.941 135.044 164.401 1.00 81.59 289 ASP A C 1
ATOM 1101 O O . ASP A 1 293 ? 138.545 136.214 164.478 1.00 81.59 289 ASP A O 1
ATOM 1106 N N . ARG A 1 294 ? 138.706 134.145 165.363 1.00 81.49 290 ARG A N 1
ATOM 1107 C CA . ARG A 1 294 ? 137.962 134.515 166.561 1.00 81.49 290 ARG A CA 1
ATOM 1108 C C . ARG A 1 294 ? 138.766 135.427 167.475 1.00 81.49 290 ARG A C 1
ATOM 1109 O O . ARG A 1 294 ? 138.179 136.231 168.203 1.00 81.49 290 ARG A O 1
ATOM 1117 N N . THR A 1 295 ? 140.099 135.351 167.428 1.00 81.10 291 THR A N 1
ATOM 1118 C CA . THR A 1 295 ? 140.904 136.249 168.246 1.00 81.10 291 THR A CA 1
ATOM 1119 C C . THR A 1 295 ? 140.927 137.657 167.665 1.00 81.10 291 THR A C 1
ATOM 1120 O O . THR A 1 295 ? 140.773 138.634 168.405 1.00 81.10 291 THR A O 1
ATOM 1124 N N . GLU A 1 296 ? 141.065 137.793 166.340 1.00 85.04 292 GLU A N 1
ATOM 1125 C CA . GLU A 1 296 ? 141.017 139.139 165.772 1.00 85.04 292 GLU A CA 1
ATOM 1126 C C . GLU A 1 296 ? 139.595 139.686 165.687 1.00 85.04 292 GLU A C 1
ATOM 1127 O O . GLU A 1 296 ? 139.422 140.896 165.521 1.00 85.04 292 GLU A O 1
ATOM 1133 N N . THR A 1 297 ? 138.576 138.831 165.801 1.00 84.32 293 THR A N 1
ATOM 1134 C CA . THR A 1 297 ? 137.220 139.333 165.979 1.00 84.32 293 THR A CA 1
ATOM 1135 C C . THR A 1 297 ? 136.989 139.767 167.424 1.00 84.32 293 THR A C 1
ATOM 1136 O O . THR A 1 297 ? 136.288 140.753 167.683 1.00 84.32 293 THR A O 1
ATOM 1140 N N . ARG A 1 298 ? 137.621 139.079 168.377 1.00 83.31 294 ARG A N 1
ATOM 1141 C CA . ARG A 1 298 ? 137.350 139.330 169.787 1.00 83.31 294 ARG A CA 1
ATOM 1142 C C . ARG A 1 298 ? 138.193 140.455 170.369 1.00 83.31 294 ARG A C 1
ATOM 1143 O O . ARG A 1 298 ? 137.751 141.113 171.316 1.00 83.31 294 ARG A O 1
ATOM 1151 N N . THR A 1 299 ? 139.393 140.689 169.843 1.00 86.81 295 THR A N 1
ATOM 1152 C CA . THR A 1 299 ? 140.301 141.622 170.492 1.00 86.81 295 THR A CA 1
ATOM 1153 C C . THR A 1 299 ? 139.935 143.069 170.179 1.00 86.81 295 THR A C 1
ATOM 1154 O O . THR A 1 299 ? 139.108 143.366 169.312 1.00 86.81 295 THR A O 1
ATOM 1158 N N . ASN A 1 300 ? 140.556 143.975 170.929 1.00 92.00 296 ASN A N 1
ATOM 1159 C CA . ASN A 1 300 ? 140.419 145.406 170.720 1.00 92.00 296 ASN A CA 1
ATOM 1160 C C . ASN A 1 300 ? 141.660 146.034 170.100 1.00 92.00 296 ASN A C 1
ATOM 1161 O O . ASN A 1 300 ? 141.671 147.244 169.855 1.00 92.00 296 ASN A O 1
ATOM 1166 N N . TYR A 1 301 ? 142.702 145.242 169.844 1.00 90.84 297 TYR A N 1
ATOM 1167 C CA . TYR A 1 301 ? 143.849 145.650 169.038 1.00 90.84 297 TYR A CA 1
ATOM 1168 C C . TYR A 1 301 ? 143.881 144.775 167.792 1.00 90.84 297 TYR A C 1
ATOM 1169 O O . TYR A 1 301 ? 144.579 143.752 167.770 1.00 90.84 297 TYR A O 1
ATOM 1178 N N . PRO A 1 302 ? 143.142 145.117 166.731 1.00 87.01 298 PRO A N 1
ATOM 1179 C CA . PRO A 1 302 ? 143.099 144.231 165.560 1.00 87.01 298 PRO A CA 1
ATOM 1180 C C . PRO A 1 302 ? 144.339 144.327 164.683 1.00 87.01 298 PRO A C 1
ATOM 1181 O O . PRO A 1 302 ? 144.777 143.321 164.117 1.00 87.01 298 PRO A O 1
ATOM 1185 N N . ASN A 1 303 ? 144.927 145.520 164.579 1.00 86.09 299 ASN A N 1
ATOM 1186 C CA . ASN A 1 303 ? 146.134 145.679 163.778 1.00 86.09 299 ASN A CA 1
ATOM 1187 C C . ASN A 1 303 ? 147.351 145.099 164.483 1.00 86.09 299 ASN A C 1
ATOM 1188 O O . ASN A 1 303 ? 148.261 144.586 163.819 1.00 86.09 299 ASN A O 1
ATOM 1193 N N . MET A 1 304 ? 147.371 145.147 165.819 1.00 89.15 300 MET A N 1
ATOM 1194 C CA . MET A 1 304 ? 148.462 144.541 166.577 1.00 89.15 300 MET A CA 1
ATOM 1195 C C . MET A 1 304 ? 148.401 143.021 166.500 1.00 89.15 300 MET A C 1
ATOM 1196 O O . MET A 1 304 ? 149.437 142.358 166.366 1.00 89.15 300 MET A O 1
ATOM 1201 N N . PHE A 1 305 ? 147.194 142.450 166.534 1.00 84.54 301 PHE A N 1
ATOM 1202 C CA . PHE A 1 305 ? 147.083 141.013 166.325 1.00 84.54 301 PHE A CA 1
ATOM 1203 C C . PHE A 1 305 ? 147.340 140.635 164.874 1.00 84.54 301 PHE A C 1
ATOM 1204 O O . PHE A 1 305 ? 147.815 139.531 164.610 1.00 84.54 301 PHE A O 1
ATOM 1212 N N . ARG A 1 306 ? 147.081 141.536 163.925 1.00 84.15 302 ARG A N 1
ATOM 1213 C CA . ARG A 1 306 ? 147.356 141.198 162.532 1.00 84.15 302 ARG A CA 1
ATOM 1214 C C . ARG A 1 306 ? 148.852 141.222 162.225 1.00 84.15 302 ARG A C 1
ATOM 1215 O O . ARG A 1 306 ? 149.342 140.358 161.487 1.00 84.15 302 ARG A O 1
ATOM 1223 N N . ILE A 1 307 ? 149.607 142.164 162.811 1.00 80.74 303 ILE A N 1
ATOM 1224 C CA . ILE A 1 307 ? 151.062 142.114 162.642 1.00 80.74 303 ILE A CA 1
ATOM 1225 C C . ILE A 1 307 ? 151.665 140.966 163.447 1.00 80.74 303 ILE A C 1
ATOM 1226 O O . ILE A 1 307 ? 152.655 140.362 163.020 1.00 80.74 303 ILE A O 1
ATOM 1231 N N . GLY A 1 308 ? 151.067 140.615 164.596 1.00 78.73 304 GLY A N 1
ATOM 1232 C CA . GLY A 1 308 ? 151.520 139.436 165.318 1.00 78.73 304 GLY A CA 1
ATOM 1233 C C . GLY A 1 308 ? 151.221 138.133 164.601 1.00 78.73 304 GLY A C 1
ATOM 1234 O O . GLY A 1 308 ? 152.020 137.195 164.649 1.00 78.73 304 GLY A O 1
ATOM 1235 N N . ASN A 1 309 ? 150.104 138.080 163.878 1.00 76.35 305 ASN A N 1
ATOM 1236 C CA . ASN A 1 309 ? 149.765 136.904 163.092 1.00 76.35 305 ASN A CA 1
ATOM 1237 C C . ASN A 1 309 ? 150.644 136.799 161.854 1.00 76.35 305 ASN A C 1
ATOM 1238 O O . ASN A 1 309 ? 151.004 135.693 161.437 1.00 76.35 305 ASN A O 1
ATOM 1243 N N . LEU A 1 310 ? 151.025 137.941 161.270 1.00 73.27 306 LEU A N 1
ATOM 1244 C CA . LEU A 1 310 ? 151.965 137.916 160.152 1.00 73.27 306 LEU A CA 1
ATOM 1245 C C . LEU A 1 310 ? 153.367 137.527 160.606 1.00 73.27 306 LEU A C 1
ATOM 1246 O O . LEU A 1 310 ? 154.077 136.821 159.883 1.00 73.27 306 LEU A O 1
ATOM 1251 N N . VAL A 1 311 ? 153.769 137.954 161.809 1.00 72.17 307 VAL A N 1
ATOM 1252 C CA . VAL A 1 311 ? 155.051 137.538 162.377 1.00 72.17 307 VAL A CA 1
ATOM 1253 C C . VAL A 1 311 ? 155.039 136.047 162.711 1.00 72.17 307 VAL A C 1
ATOM 1254 O O . VAL A 1 311 ? 156.022 135.343 162.452 1.00 72.17 307 VAL A O 1
ATOM 1258 N N . LEU A 1 312 ? 153.906 135.521 163.184 1.00 71.27 308 LEU A N 1
ATOM 1259 C CA . LEU A 1 312 ? 153.793 134.083 163.424 1.00 71.27 308 LEU A CA 1
ATOM 1260 C C . LEU A 1 312 ? 153.785 133.281 162.126 1.00 71.27 308 LEU A C 1
ATOM 1261 O O . LEU A 1 312 ? 154.352 132.182 162.082 1.00 71.27 308 LEU A O 1
ATOM 1266 N N . TYR A 1 313 ? 153.211 133.838 161.055 1.00 71.35 309 TYR A N 1
ATOM 1267 C CA . TYR A 1 313 ? 153.228 133.160 159.762 1.00 71.35 309 TYR A CA 1
ATOM 1268 C C . TYR A 1 313 ? 154.623 133.144 159.152 1.00 71.35 309 TYR A C 1
ATOM 1269 O O . TYR A 1 313 ? 155.042 132.117 158.600 1.00 71.35 309 TYR A O 1
ATOM 1278 N N . ILE A 1 314 ? 155.377 134.248 159.276 1.00 69.12 310 ILE A N 1
ATOM 1279 C CA . ILE A 1 314 ? 156.749 134.213 158.773 1.00 69.12 310 ILE A CA 1
ATOM 1280 C C . ILE A 1 314 ? 157.637 133.361 159.666 1.00 69.12 310 ILE A C 1
ATOM 1281 O O . ILE A 1 314 ? 158.583 132.765 159.171 1.00 69.12 310 ILE A O 1
ATOM 1286 N N . LEU A 1 315 ? 157.314 133.204 160.956 1.00 68.17 311 LEU A N 1
ATOM 1287 C CA . LEU A 1 315 ? 158.136 132.337 161.799 1.00 68.17 311 LEU A CA 1
ATOM 1288 C C . LEU A 1 315 ? 157.896 130.863 161.490 1.00 68.17 311 LEU A C 1
ATOM 1289 O O . LEU A 1 315 ? 158.850 130.077 161.462 1.00 68.17 311 LEU A O 1
ATOM 1294 N N . ILE A 1 316 ? 156.643 130.491 161.192 1.00 67.72 312 ILE A N 1
ATOM 1295 C CA . ILE A 1 316 ? 156.333 129.129 160.752 1.00 67.72 312 ILE A CA 1
ATOM 1296 C C . ILE A 1 316 ? 156.959 128.844 159.385 1.00 67.72 312 ILE A C 1
ATOM 1297 O O . ILE A 1 316 ? 157.519 127.763 159.164 1.00 67.72 312 ILE A O 1
ATOM 1302 N N . ILE A 1 317 ? 156.971 129.836 158.488 1.00 65.30 313 ILE A N 1
ATOM 1303 C CA . ILE A 1 317 ? 157.509 129.617 157.144 1.00 65.30 313 ILE A CA 1
ATOM 1304 C C . ILE A 1 317 ? 159.043 129.563 157.155 1.00 65.30 313 ILE A C 1
ATOM 1305 O O . ILE A 1 317 ? 159.641 128.697 156.501 1.00 65.30 313 ILE A O 1
ATOM 1310 N N . ILE A 1 318 ? 159.694 130.433 157.948 1.00 65.17 314 ILE A N 1
ATOM 1311 C CA . ILE A 1 318 ? 161.151 130.412 158.136 1.00 65.17 314 ILE A CA 1
ATOM 1312 C C . ILE A 1 318 ? 161.590 129.112 158.811 1.00 65.17 314 ILE A C 1
ATOM 1313 O O . ILE A 1 318 ? 162.576 128.485 158.397 1.00 65.17 314 ILE A O 1
ATOM 1318 N N . HIS A 1 319 ? 160.807 128.635 159.789 1.00 66.50 315 HIS A N 1
ATOM 1319 C CA . HIS A 1 319 ? 161.113 127.391 160.491 1.00 66.50 315 HIS A CA 1
ATOM 1320 C C . HIS A 1 319 ? 160.945 126.170 159.592 1.00 66.50 315 HIS A C 1
ATOM 1321 O O . HIS A 1 319 ? 161.796 125.271 159.599 1.00 66.50 315 HIS A O 1
ATOM 1328 N N . TRP A 1 320 ? 159.873 126.136 158.793 1.00 67.19 316 TRP A N 1
ATOM 1329 C CA . TRP A 1 320 ? 159.637 125.020 157.883 1.00 67.19 316 TRP A CA 1
ATOM 1330 C C . TRP A 1 320 ? 160.665 124.991 156.764 1.00 67.19 316 TRP A C 1
ATOM 1331 O O . TRP A 1 320 ? 161.097 123.914 156.342 1.00 67.19 316 TRP A O 1
ATOM 1342 N N . ASN A 1 321 ? 161.109 126.163 156.311 1.00 64.62 317 ASN A N 1
ATOM 1343 C CA . ASN A 1 321 ? 162.163 126.206 155.309 1.00 64.62 317 ASN A CA 1
ATOM 1344 C C . ASN A 1 321 ? 163.515 125.834 155.892 1.00 64.62 317 ASN A C 1
ATOM 1345 O O . ASN A 1 321 ? 164.365 125.308 155.170 1.00 64.62 317 ASN A O 1
ATOM 1350 N N . ALA A 1 322 ? 163.733 126.112 157.183 1.00 64.73 318 ALA A N 1
ATOM 1351 C CA . ALA A 1 322 ? 164.942 125.665 157.870 1.00 64.73 318 ALA A CA 1
ATOM 1352 C C . ALA A 1 322 ? 165.003 124.151 157.951 1.00 64.73 318 ALA A C 1
ATOM 1353 O O . ALA A 1 322 ? 166.056 123.548 157.702 1.00 64.73 318 ALA A O 1
ATOM 1355 N N . CYS A 1 323 ? 163.868 123.528 158.261 1.00 66.61 319 CYS A N 1
ATOM 1356 C CA . CYS A 1 323 ? 163.801 122.073 158.304 1.00 66.61 319 CYS A CA 1
ATOM 1357 C C . CYS A 1 323 ? 163.926 121.461 156.914 1.00 66.61 319 CYS A C 1
ATOM 1358 O O . CYS A 1 323 ? 164.549 120.405 156.756 1.00 66.61 319 CYS A O 1
ATOM 1361 N N . ILE A 1 324 ? 163.378 122.133 155.896 1.00 63.29 320 ILE A N 1
ATOM 1362 C CA . ILE A 1 324 ? 163.473 121.655 154.517 1.00 63.29 320 ILE A CA 1
ATOM 1363 C C . ILE A 1 324 ? 164.909 121.763 154.004 1.00 63.29 320 ILE A C 1
ATOM 1364 O O . ILE A 1 324 ? 165.416 120.842 153.349 1.00 63.29 320 ILE A O 1
ATOM 1369 N N . TYR A 1 325 ? 165.610 122.844 154.367 1.00 62.18 321 TYR A N 1
ATOM 1370 C CA . TYR A 1 325 ? 167.012 123.012 153.992 1.00 62.18 321 TYR A CA 1
ATOM 1371 C C . TYR A 1 325 ? 167.913 122.017 154.711 1.00 62.18 321 TYR A C 1
ATOM 1372 O O . TYR A 1 325 ? 168.864 121.500 154.114 1.00 62.18 321 TYR A O 1
ATOM 1381 N N . PHE A 1 326 ? 167.614 121.706 155.976 1.00 63.49 322 PHE A N 1
ATOM 1382 C CA . PHE A 1 326 ? 168.393 120.690 156.679 1.00 63.49 322 PHE A CA 1
ATOM 1383 C C . PHE A 1 326 ? 168.121 119.288 156.144 1.00 63.49 322 PHE A C 1
ATOM 1384 O O . PHE A 1 326 ? 169.041 118.468 156.084 1.00 63.49 322 PHE A O 1
ATOM 1392 N N . ALA A 1 327 ? 166.888 119.005 155.714 1.00 64.50 323 ALA A N 1
ATOM 1393 C CA . ALA A 1 327 ? 166.589 117.702 155.128 1.00 64.50 323 ALA A CA 1
ATOM 1394 C C . ALA A 1 327 ? 167.212 117.555 153.745 1.00 64.50 323 ALA A C 1
ATOM 1395 O O . ALA A 1 327 ? 167.657 116.464 153.372 1.00 64.50 323 ALA A O 1
ATOM 1397 N N . ILE A 1 328 ? 167.283 118.651 152.988 1.00 64.03 324 ILE A N 1
ATOM 1398 C CA . ILE A 1 328 ? 167.926 118.622 151.677 1.00 64.03 324 ILE A CA 1
ATOM 1399 C C . ILE A 1 328 ? 169.439 118.501 151.831 1.00 64.03 324 ILE A C 1
ATOM 1400 O O . ILE A 1 328 ? 170.093 117.753 151.092 1.00 64.03 324 ILE A O 1
ATOM 1405 N N . SER A 1 329 ? 170.002 119.153 152.854 1.00 65.69 325 SER A N 1
ATOM 1406 C CA . SER A 1 329 ? 171.421 119.005 153.157 1.00 65.69 325 SER A CA 1
ATOM 1407 C C . SER A 1 329 ? 171.752 117.622 153.701 1.00 65.69 325 SER A C 1
ATOM 1408 O O . SER A 1 329 ? 172.880 117.151 153.535 1.00 65.69 325 SER A O 1
ATOM 1411 N N . LYS A 1 330 ? 170.793 116.955 154.340 1.00 67.67 326 LYS A N 1
ATOM 1412 C CA . LYS A 1 330 ? 171.018 115.581 154.767 1.00 67.67 326 LYS A CA 1
ATOM 1413 C C . LYS A 1 330 ? 170.886 114.607 153.604 1.00 67.67 326 LYS A C 1
ATOM 1414 O O . LYS A 1 330 ? 171.581 113.586 153.573 1.00 67.67 326 LYS A O 1
ATOM 1420 N N . PHE A 1 331 ? 170.007 114.902 152.645 1.00 70.65 327 PHE A N 1
ATOM 1421 C CA . PHE A 1 331 ? 169.819 113.999 151.513 1.00 70.65 327 PHE A CA 1
ATOM 1422 C C . PHE A 1 331 ? 170.968 114.102 150.517 1.00 70.65 327 PHE A C 1
ATOM 1423 O O . PHE A 1 331 ? 171.404 113.088 149.961 1.00 70.65 327 PHE A O 1
ATOM 1431 N N . ILE A 1 332 ? 171.459 115.317 150.267 1.00 67.95 328 ILE A N 1
ATOM 1432 C CA . ILE A 1 332 ? 172.639 115.484 149.424 1.00 67.95 328 ILE A CA 1
ATOM 1433 C C . ILE A 1 332 ? 173.886 115.011 150.158 1.00 67.95 328 ILE A C 1
ATOM 1434 O O . ILE A 1 332 ? 174.712 114.283 149.596 1.00 67.95 328 ILE A O 1
ATOM 1439 N N . GLY A 1 333 ? 174.013 115.354 151.426 1.00 69.27 329 GLY A N 1
ATOM 1440 C CA . GLY A 1 333 ? 175.151 114.936 152.222 1.00 69.27 329 GLY A CA 1
ATOM 1441 C C . GLY A 1 333 ? 175.789 116.147 152.871 1.00 69.27 329 GLY A C 1
ATOM 1442 O O . GLY A 1 333 ? 175.922 117.211 152.256 1.00 69.27 329 GLY A O 1
ATOM 1443 N N . PHE A 1 334 ? 176.176 115.993 154.130 1.00 69.38 330 PHE A N 1
ATOM 1444 C CA . PHE A 1 334 ? 176.735 117.092 154.899 1.00 69.38 330 PHE A CA 1
ATOM 1445 C C . PHE A 1 334 ? 178.202 117.275 154.552 1.00 69.38 330 PHE A C 1
ATOM 1446 O O . PHE A 1 334 ? 178.965 116.306 154.528 1.00 69.38 330 PHE A O 1
ATOM 1454 N N . GLY A 1 335 ? 178.589 118.515 154.268 1.00 72.12 331 GLY A N 1
ATOM 1455 C CA . GLY A 1 335 ? 179.976 118.848 154.037 1.00 72.12 331 GLY A CA 1
ATOM 1456 C C . GLY A 1 335 ? 180.517 118.497 152.671 1.00 72.12 331 GLY A C 1
ATOM 1457 O O . GLY A 1 335 ? 181.682 118.805 152.392 1.00 72.12 331 GLY A O 1
ATOM 1458 N N . THR A 1 336 ? 179.720 117.866 151.807 1.00 70.45 332 THR A N 1
ATOM 1459 C CA . THR A 1 336 ? 180.177 117.521 150.470 1.00 70.45 332 THR A CA 1
ATOM 1460 C C . THR A 1 336 ? 180.223 118.726 149.548 1.00 70.45 332 THR A C 1
ATOM 1461 O O . THR A 1 336 ? 180.930 118.689 148.536 1.00 70.45 332 THR A O 1
ATOM 1465 N N . ASP A 1 337 ? 179.498 119.787 149.882 1.00 72.71 333 ASP A N 1
ATOM 1466 C CA . ASP A 1 337 ? 179.369 120.958 149.037 1.00 72.71 333 ASP A CA 1
ATOM 1467 C C . ASP A 1 337 ? 179.554 122.207 149.882 1.00 72.71 333 ASP A C 1
ATOM 1468 O O . ASP A 1 337 ? 179.478 122.167 151.111 1.00 72.71 333 ASP A O 1
ATOM 1473 N N . SER A 1 338 ? 179.795 123.328 149.205 1.00 71.11 334 SER A N 1
ATOM 1474 C CA . SER A 1 338 ? 179.907 124.596 149.912 1.00 71.11 334 SER A CA 1
ATOM 1475 C C . SER A 1 338 ? 178.547 125.187 150.245 1.00 71.11 334 SER A C 1
ATOM 1476 O O . SER A 1 338 ? 178.469 126.109 151.061 1.00 71.11 334 SER A O 1
ATOM 1479 N N . TRP A 1 339 ? 177.478 124.673 149.640 1.00 64.85 335 TRP A N 1
ATOM 1480 C CA . TRP A 1 339 ? 176.148 125.227 149.852 1.00 64.85 335 TRP A CA 1
ATOM 1481 C C . TRP A 1 339 ? 175.427 124.552 151.013 1.00 64.85 335 TRP A C 1
ATOM 1482 O O . TRP A 1 339 ? 174.699 125.216 151.760 1.00 64.85 335 TRP A O 1
ATOM 1493 N N . VAL A 1 340 ? 175.627 123.244 151.190 1.00 65.86 336 VAL A N 1
ATOM 1494 C CA . VAL A 1 340 ? 174.911 122.437 152.178 1.00 65.86 336 VAL A CA 1
ATOM 1495 C C . VAL A 1 340 ? 175.346 122.773 153.598 1.00 65.86 336 VAL A C 1
ATOM 1496 O O . VAL A 1 340 ? 176.301 123.533 153.806 1.00 65.86 336 VAL A O 1
ATOM 1500 N N . TYR A 1 341 ? 174.613 122.244 154.577 1.00 68.06 337 TYR A N 1
ATOM 1501 C CA . TYR A 1 341 ? 175.036 122.324 155.966 1.00 68.06 337 TYR A CA 1
ATOM 1502 C C . TYR A 1 341 ? 176.340 121.547 156.138 1.00 68.06 337 TYR A C 1
ATOM 1503 O O . TYR A 1 341 ? 176.509 120.488 155.524 1.00 68.06 337 TYR A O 1
ATOM 1512 N N . PRO A 1 342 ? 177.300 122.058 156.937 1.00 71.77 338 PRO A N 1
ATOM 1513 C CA . PRO A 1 342 ? 178.618 121.411 157.029 1.00 71.77 338 PRO A CA 1
ATOM 1514 C C . PRO A 1 342 ? 178.647 120.062 157.734 1.00 71.77 338 PRO A C 1
ATOM 1515 O O . PRO A 1 342 ? 177.607 119.514 158.106 1.00 71.77 338 PRO A O 1
ATOM 1519 N N . ASN A 1 343 ? 179.856 119.527 157.900 1.00 79.44 339 ASN A N 1
ATOM 1520 C CA . ASN A 1 343 ? 180.059 118.158 158.360 1.00 79.44 339 ASN A CA 1
ATOM 1521 C C . ASN A 1 343 ? 179.686 118.027 159.832 1.00 79.44 339 ASN A C 1
ATOM 1522 O O . ASN A 1 343 ? 180.266 118.698 160.691 1.00 79.44 339 ASN A O 1
ATOM 1527 N N . ILE A 1 344 ? 178.706 117.168 160.118 1.00 78.43 340 ILE A N 1
ATOM 1528 C CA . ILE A 1 344 ? 178.168 117.066 161.469 1.00 78.43 340 ILE A CA 1
ATOM 1529 C C . ILE A 1 344 ? 179.033 116.210 162.383 1.00 78.43 340 ILE A C 1
ATOM 1530 O O . ILE A 1 344 ? 178.773 116.154 163.589 1.00 78.43 340 ILE A O 1
ATOM 1535 N N . SER A 1 345 ? 180.048 115.530 161.848 1.00 82.78 341 SER A N 1
ATOM 1536 C CA . SER A 1 345 ? 180.985 114.821 162.711 1.00 82.78 341 SER A CA 1
ATOM 1537 C C . SER A 1 345 ? 181.947 115.783 163.393 1.00 82.78 341 SER A C 1
ATOM 1538 O O . SER A 1 345 ? 182.537 115.437 164.422 1.00 82.78 341 SER A O 1
ATOM 1541 N N . ILE A 1 346 ? 182.142 116.963 162.817 1.00 83.72 342 ILE A N 1
ATOM 1542 C CA . ILE A 1 346 ? 182.875 118.049 163.477 1.00 83.72 342 ILE A CA 1
ATOM 1543 C C . ILE A 1 346 ? 182.071 118.515 164.686 1.00 83.72 342 ILE A C 1
ATOM 1544 O O . ILE A 1 346 ? 180.856 118.743 164.558 1.00 83.72 342 ILE A O 1
ATOM 1549 N N . PRO A 1 347 ? 182.679 118.638 165.874 1.00 85.50 343 PRO A N 1
ATOM 1550 C CA . PRO A 1 347 ? 181.890 118.980 167.071 1.00 85.50 343 PRO A CA 1
ATOM 1551 C C . PRO A 1 347 ? 181.408 120.419 167.116 1.00 85.50 343 PRO A C 1
ATOM 1552 O O . PRO A 1 347 ? 180.564 120.737 167.962 1.00 85.50 343 PRO A O 1
ATOM 1556 N N . GLU A 1 348 ? 181.921 121.298 166.252 1.00 82.66 344 GLU A N 1
ATOM 1557 C CA . GLU A 1 348 ? 181.358 122.638 166.156 1.00 82.66 344 GLU A CA 1
ATOM 1558 C C . GLU A 1 348 ? 179.999 122.609 165.475 1.00 82.66 344 GLU A C 1
ATOM 1559 O O . GLU A 1 348 ? 179.023 123.134 166.016 1.00 82.66 344 GLU A O 1
ATOM 1565 N N . HIS A 1 349 ? 179.905 121.969 164.313 1.00 79.50 345 HIS A N 1
ATOM 1566 C CA . HIS A 1 349 ? 178.655 121.903 163.567 1.00 79.50 345 HIS A CA 1
ATOM 1567 C C . HIS A 1 349 ? 177.750 120.763 164.009 1.00 79.50 345 HIS A C 1
ATOM 1568 O O . HIS A 1 349 ? 176.615 120.675 163.532 1.00 79.50 345 HIS A O 1
ATOM 1575 N N . GLY A 1 350 ? 178.216 119.890 164.895 1.00 81.72 346 GLY A N 1
ATOM 1576 C CA . GLY A 1 350 ? 177.438 118.725 165.258 1.00 81.72 346 GLY A CA 1
ATOM 1577 C C . GLY A 1 350 ? 176.427 118.936 166.354 1.00 81.72 346 GLY A C 1
ATOM 1578 O O . GLY A 1 350 ? 175.661 118.016 166.655 1.00 81.72 346 GLY A O 1
ATOM 1579 N N . ARG A 1 351 ? 176.410 120.113 166.965 1.00 79.29 347 ARG A N 1
ATOM 1580 C CA . ARG A 1 351 ? 175.420 120.412 167.982 1.00 79.29 347 ARG A CA 1
ATOM 1581 C C . ARG A 1 351 ? 174.077 120.708 167.334 1.00 79.29 347 ARG A C 1
ATOM 1582 O O . ARG A 1 351 ? 174.010 121.242 166.227 1.00 79.29 347 ARG A O 1
ATOM 1590 N N . LEU A 1 352 ? 173.002 120.353 168.043 1.00 74.02 348 LEU A N 1
ATOM 1591 C CA . LEU A 1 352 ? 171.651 120.573 167.534 1.00 74.02 348 LEU A CA 1
ATOM 1592 C C . LEU A 1 352 ? 171.289 122.051 167.532 1.00 74.02 348 LEU A C 1
ATOM 1593 O O . LEU A 1 352 ? 170.491 122.494 166.692 1.00 74.02 348 LEU A O 1
ATOM 1598 N N . SER A 1 353 ? 171.891 122.823 168.441 1.00 70.73 349 SER A N 1
ATOM 1599 C CA . SER A 1 353 ? 171.658 124.260 168.491 1.00 70.73 349 SER A CA 1
ATOM 1600 C C . SER A 1 353 ? 172.230 124.962 167.268 1.00 70.73 349 SER A C 1
ATOM 1601 O O . SER A 1 353 ? 171.551 125.800 166.672 1.00 70.73 349 SER A O 1
ATOM 1604 N N . ARG A 1 354 ? 173.443 124.591 166.837 1.00 71.75 350 ARG A N 1
ATOM 1605 C CA . ARG A 1 354 ? 174.006 125.209 165.637 1.00 71.75 350 ARG A CA 1
ATOM 1606 C C . ARG A 1 354 ? 173.311 124.705 164.376 1.00 71.75 350 ARG A C 1
ATOM 1607 O O . ARG A 1 354 ? 173.177 125.461 163.409 1.00 71.75 350 ARG A O 1
ATOM 1615 N N . LYS A 1 355 ? 172.804 123.461 164.404 1.00 66.13 351 LYS A N 1
ATOM 1616 C CA . LYS A 1 355 ? 172.006 122.911 163.305 1.00 66.13 351 LYS A CA 1
ATOM 1617 C C . LYS A 1 355 ? 170.736 123.716 163.073 1.00 66.13 351 LYS A C 1
ATOM 1618 O O . LYS A 1 355 ? 170.507 124.228 161.966 1.00 66.13 351 LYS A O 1
ATOM 1624 N N . TYR A 1 356 ? 169.952 123.917 164.136 1.00 65.82 352 TYR A N 1
ATOM 1625 C CA . TYR A 1 356 ? 168.701 124.654 164.006 1.00 65.82 352 TYR A CA 1
ATOM 1626 C C . TYR A 1 356 ? 168.938 126.141 163.779 1.00 65.82 352 TYR A C 1
ATOM 1627 O O . TYR A 1 356 ? 168.239 126.764 162.974 1.00 65.82 352 TYR A O 1
ATOM 1636 N N . ILE A 1 357 ? 169.957 126.710 164.417 1.00 63.73 353 ILE A N 1
ATOM 1637 C CA . ILE A 1 357 ? 170.171 128.146 164.333 1.00 63.73 353 ILE A CA 1
ATOM 1638 C C . ILE A 1 357 ? 170.816 128.536 163.000 1.00 63.73 353 ILE A C 1
ATOM 1639 O O . ILE A 1 357 ? 170.435 129.545 162.395 1.00 63.73 353 ILE A O 1
ATOM 1644 N N . TYR A 1 358 ? 171.702 127.699 162.443 1.00 61.37 354 TYR A N 1
ATOM 1645 C CA . TYR A 1 358 ? 172.231 127.985 161.113 1.00 61.37 354 TYR A CA 1
ATOM 1646 C C . TYR A 1 358 ? 171.217 127.687 160.014 1.00 61.37 354 TYR A C 1
ATOM 1647 O O . TYR A 1 358 ? 171.215 128.383 158.993 1.00 61.37 354 TYR A O 1
ATOM 1656 N N . SER A 1 359 ? 170.347 126.679 160.189 1.00 63.17 355 SER A N 1
ATOM 1657 C CA . SER A 1 359 ? 169.292 126.458 159.202 1.00 63.17 355 SER A CA 1
ATOM 1658 C C . SER A 1 359 ? 168.269 127.589 159.224 1.00 63.17 355 SER A C 1
ATOM 1659 O O . SER A 1 359 ? 167.768 128.007 158.170 1.00 63.17 355 SER A O 1
ATOM 1662 N N . LEU A 1 360 ? 167.996 128.129 160.416 1.00 63.07 356 LEU A N 1
ATOM 1663 C CA . LEU A 1 360 ? 167.152 129.309 160.556 1.00 63.07 356 LEU A CA 1
ATOM 1664 C C . LEU A 1 360 ? 167.817 130.537 159.947 1.00 63.07 356 LEU A C 1
ATOM 1665 O O . LEU A 1 360 ? 167.138 131.392 159.368 1.00 63.07 356 LEU A O 1
ATOM 1670 N N . TYR A 1 361 ? 169.149 130.614 160.037 1.00 60.73 357 TYR A N 1
ATOM 1671 C CA . TYR A 1 361 ? 169.900 131.706 159.427 1.00 60.73 357 TYR A CA 1
ATOM 1672 C C . TYR A 1 361 ? 169.869 131.628 157.911 1.00 60.73 357 TYR A C 1
ATOM 1673 O O . TYR A 1 361 ? 169.737 132.659 157.238 1.00 60.73 357 TYR A O 1
ATOM 1682 N N . TRP A 1 362 ? 169.987 130.411 157.371 1.00 61.85 358 TRP A N 1
ATOM 1683 C CA . TRP A 1 362 ? 169.914 130.205 155.931 1.00 61.85 358 TRP A CA 1
ATOM 1684 C C . TRP A 1 362 ? 168.536 130.548 155.400 1.00 61.85 358 TRP A C 1
ATOM 1685 O O . TRP A 1 362 ? 168.413 131.178 154.347 1.00 61.85 358 TRP A O 1
ATOM 1696 N N . SER A 1 363 ? 167.488 130.191 156.139 1.00 63.11 359 SER A N 1
ATOM 1697 C CA . SER A 1 363 ? 166.150 130.489 155.648 1.00 63.11 359 SER A CA 1
ATOM 1698 C C . SER A 1 363 ? 165.778 131.950 155.820 1.00 63.11 359 SER A C 1
ATOM 1699 O O . SER A 1 363 ? 165.054 132.489 154.982 1.00 63.11 359 SER A O 1
ATOM 1702 N N . THR A 1 364 ? 166.279 132.614 156.864 1.00 64.33 360 THR A N 1
ATOM 1703 C CA . THR A 1 364 ? 166.040 134.046 157.006 1.00 64.33 360 THR A CA 1
ATOM 1704 C C . THR A 1 364 ? 166.809 134.843 155.958 1.00 64.33 360 THR A C 1
ATOM 1705 O O . THR A 1 364 ? 166.315 135.860 155.463 1.00 64.33 360 THR A O 1
ATOM 1709 N N . LEU A 1 365 ? 168.000 134.379 155.576 1.00 64.75 361 LEU A N 1
ATOM 1710 C CA . LEU A 1 365 ? 168.727 135.051 154.506 1.00 64.75 361 LEU A CA 1
ATOM 1711 C C . LEU A 1 365 ? 168.135 134.742 153.136 1.00 64.75 361 LEU A C 1
ATOM 1712 O O . LEU A 1 365 ? 168.214 135.570 152.223 1.00 64.75 361 LEU A O 1
ATOM 1717 N N . THR A 1 366 ? 167.541 133.561 152.965 1.00 64.31 362 THR A N 1
ATOM 1718 C CA . THR A 1 366 ? 167.088 133.155 151.639 1.00 64.31 362 THR A CA 1
ATOM 1719 C C . THR A 1 366 ? 165.663 133.613 151.349 1.00 64.31 362 THR A C 1
ATOM 1720 O O . THR A 1 366 ? 165.394 134.151 150.271 1.00 64.31 362 THR A O 1
ATOM 1724 N N . LEU A 1 367 ? 164.738 133.417 152.287 1.00 65.63 363 LEU A N 1
ATOM 1725 C CA . LEU A 1 367 ? 163.341 133.749 152.049 1.00 65.63 363 LEU A CA 1
ATOM 1726 C C . LEU A 1 367 ? 163.061 135.244 152.094 1.00 65.63 363 LEU A C 1
ATOM 1727 O O . LEU A 1 367 ? 162.060 135.685 151.528 1.00 65.63 363 LEU A O 1
ATOM 1732 N N . THR A 1 368 ? 163.913 136.042 152.724 1.00 67.89 364 THR A N 1
ATOM 1733 C CA . THR A 1 368 ? 163.726 137.485 152.711 1.00 67.89 364 THR A CA 1
ATOM 1734 C C . THR A 1 368 ? 164.389 138.150 151.513 1.00 67.89 364 THR A C 1
ATOM 1735 O O . THR A 1 368 ? 164.402 139.384 151.446 1.00 67.89 364 THR A O 1
ATOM 1739 N N . THR A 1 369 ? 164.926 137.345 150.578 1.00 66.40 365 THR A N 1
ATOM 1740 C CA . THR A 1 369 ? 165.622 137.754 149.346 1.00 66.40 365 THR A CA 1
ATOM 1741 C C . THR A 1 369 ? 166.796 138.691 149.612 1.00 66.40 365 THR A C 1
ATOM 1742 O O . THR A 1 369 ? 167.073 139.593 148.821 1.00 66.40 365 THR A O 1
ATOM 1746 N N . ILE A 1 370 ? 167.487 138.494 150.731 1.00 66.52 366 ILE A N 1
ATOM 1747 C CA . ILE A 1 370 ? 168.759 139.169 150.935 1.00 66.52 366 ILE A CA 1
ATOM 1748 C C . ILE A 1 370 ? 169.873 138.384 150.266 1.00 66.52 366 ILE A C 1
ATOM 1749 O O . ILE A 1 370 ? 170.667 138.939 149.497 1.00 66.52 366 ILE A O 1
ATOM 1754 N N . GLY A 1 371 ? 169.937 137.083 150.549 1.00 69.65 367 GLY A N 1
ATOM 1755 C CA . GLY A 1 371 ? 170.758 136.137 149.819 1.00 69.65 367 GLY A CA 1
ATOM 1756 C C . GLY A 1 371 ? 172.250 136.309 149.976 1.00 69.65 367 GLY A C 1
ATOM 1757 O O . GLY A 1 371 ? 172.961 136.532 148.993 1.00 69.65 367 GLY A O 1
ATOM 1758 N N . GLU A 1 372 ? 172.735 136.229 151.209 1.00 70.48 368 GLU A N 1
ATOM 1759 C CA . GLU A 1 372 ? 174.160 136.310 151.484 1.00 70.48 368 GLU A CA 1
ATOM 1760 C C . GLU A 1 372 ? 174.718 134.976 151.947 1.00 70.48 368 GLU A C 1
ATOM 1761 O O . GLU A 1 372 ? 175.769 134.933 152.591 1.00 70.48 368 GLU A O 1
ATOM 1767 N N . THR A 1 373 ? 174.025 133.893 151.625 1.00 70.52 369 THR A N 1
ATOM 1768 C CA . THR A 1 373 ? 174.493 132.546 151.858 1.00 70.52 369 THR A CA 1
ATOM 1769 C C . THR A 1 373 ? 175.539 132.177 150.804 1.00 70.52 369 THR A C 1
ATOM 1770 O O . THR A 1 373 ? 175.712 132.906 149.823 1.00 70.52 369 THR A O 1
ATOM 1774 N N . PRO A 1 374 ? 176.288 131.089 151.005 1.00 68.47 370 PRO A N 1
ATOM 1775 C CA . PRO A 1 374 ? 177.104 130.541 149.913 1.00 68.47 370 PRO A CA 1
ATOM 1776 C C . PRO A 1 374 ? 176.247 130.076 148.748 1.00 68.47 370 PRO A C 1
ATOM 1777 O O . PRO A 1 374 ? 175.175 129.488 148.955 1.00 68.47 370 PRO A O 1
ATOM 1781 N N . PRO A 1 375 ? 176.678 130.341 147.514 1.00 69.30 371 PRO A N 1
ATOM 1782 C CA . PRO A 1 375 ? 175.854 130.033 146.343 1.00 69.30 371 PRO A CA 1
ATOM 1783 C C . PRO A 1 375 ? 175.841 128.541 146.062 1.00 69.30 371 PRO A C 1
ATOM 1784 O O . PRO A 1 375 ? 176.724 127.816 146.545 1.00 69.30 371 PRO A O 1
ATOM 1788 N N . PRO A 1 376 ? 174.842 128.038 145.331 1.00 65.27 372 PRO A N 1
ATOM 1789 C CA . PRO A 1 376 ? 174.788 126.602 145.041 1.00 65.27 372 PRO A CA 1
ATOM 1790 C C . PRO A 1 376 ? 175.865 126.160 144.065 1.00 65.27 372 PRO A C 1
ATOM 1791 O O . PRO A 1 376 ? 176.402 126.947 143.282 1.00 65.27 372 PRO A O 1
ATOM 1795 N N . VAL A 1 377 ? 176.179 124.869 144.128 1.00 68.74 373 VAL A N 1
ATOM 1796 C CA . VAL A 1 377 ? 177.155 124.275 143.225 1.00 68.74 373 VAL A CA 1
ATOM 1797 C C . VAL A 1 377 ? 176.582 123.139 142.389 1.00 68.74 373 VAL A C 1
ATOM 1798 O O . VAL A 1 377 ? 177.152 122.824 141.332 1.00 68.74 373 VAL A O 1
ATOM 1802 N N . LYS A 1 378 ? 175.485 122.512 142.802 1.00 67.58 374 LYS A N 1
ATOM 1803 C CA . LYS A 1 378 ? 174.837 121.462 142.034 1.00 67.58 374 LYS A CA 1
ATOM 1804 C C . LYS A 1 378 ? 173.490 121.965 141.540 1.00 67.58 374 LYS A C 1
ATOM 1805 O O . LYS A 1 378 ? 172.947 122.941 142.058 1.00 67.58 374 LYS A O 1
ATOM 1811 N N . ASP A 1 379 ? 172.946 121.279 140.535 1.00 68.45 375 ASP A N 1
ATOM 1812 C CA . ASP A 1 379 ? 171.742 121.777 139.880 1.00 68.45 375 ASP A CA 1
ATOM 1813 C C . ASP A 1 379 ? 170.488 121.510 140.700 1.00 68.45 375 ASP A C 1
ATOM 1814 O O . ASP A 1 379 ? 169.490 122.220 140.537 1.00 68.45 375 ASP A O 1
ATOM 1819 N N . GLU A 1 380 ? 170.517 120.509 141.584 1.00 69.19 376 GLU A N 1
ATOM 1820 C CA . GLU A 1 380 ? 169.421 120.329 142.533 1.00 69.19 376 GLU A CA 1
ATOM 1821 C C . GLU A 1 380 ? 169.384 121.467 143.540 1.00 69.19 376 GLU A C 1
ATOM 1822 O O . GLU A 1 380 ? 168.308 121.964 143.893 1.00 69.19 376 GLU A O 1
ATOM 1828 N N . GLU A 1 381 ? 170.558 121.920 143.973 1.00 66.88 377 GLU A N 1
ATOM 1829 C CA . GLU A 1 381 ? 170.647 123.060 144.871 1.00 66.88 377 GLU A CA 1
ATOM 1830 C C . GLU A 1 381 ? 170.300 124.362 144.167 1.00 66.88 377 GLU A C 1
ATOM 1831 O O . GLU A 1 381 ? 169.712 125.253 144.787 1.00 66.88 377 GLU A O 1
ATOM 1837 N N . TYR A 1 382 ? 170.637 124.476 142.876 1.00 64.19 378 TYR A N 1
ATOM 1838 C CA . TYR A 1 382 ? 170.235 125.632 142.078 1.00 64.19 378 TYR A CA 1
ATOM 1839 C C . TYR A 1 382 ? 168.725 125.683 141.904 1.00 64.19 378 TYR A C 1
ATOM 1840 O O . TYR A 1 382 ? 168.125 126.757 142.015 1.00 64.19 378 TYR A O 1
ATOM 1849 N N . LEU A 1 383 ? 168.099 124.523 141.680 1.00 64.09 379 LEU A N 1
ATOM 1850 C CA . LEU A 1 383 ? 166.648 124.449 141.542 1.00 64.09 379 LEU A CA 1
ATOM 1851 C C . LEU A 1 383 ? 165.944 124.756 142.858 1.00 64.09 379 LEU A C 1
ATOM 1852 O O . LEU A 1 383 ? 164.928 125.462 142.869 1.00 64.09 379 LEU A O 1
ATOM 1857 N N . PHE A 1 384 ? 166.505 124.283 143.978 1.00 63.35 380 PHE A N 1
ATOM 1858 C CA . PHE A 1 384 ? 165.911 124.566 145.281 1.00 63.35 380 PHE A CA 1
ATOM 1859 C C . PHE A 1 384 ? 166.075 126.029 145.671 1.00 63.35 380 PHE A C 1
ATOM 1860 O O . PHE A 1 384 ? 165.158 126.617 146.247 1.00 63.35 380 PHE A O 1
ATOM 1868 N N . VAL A 1 385 ? 167.207 126.648 145.332 1.00 61.67 381 VAL A N 1
ATOM 1869 C CA . VAL A 1 385 ? 167.407 128.052 145.680 1.00 61.67 381 VAL A CA 1
ATOM 1870 C C . VAL A 1 385 ? 166.581 128.969 144.774 1.00 61.67 381 VAL A C 1
ATOM 1871 O O . VAL A 1 385 ? 166.061 129.992 145.240 1.00 61.67 381 VAL A O 1
ATOM 1875 N N . VAL A 1 386 ? 166.347 128.571 143.515 1.00 62.34 382 VAL A N 1
ATOM 1876 C CA . VAL A 1 386 ? 165.443 129.313 142.629 1.00 62.34 382 VAL A CA 1
ATOM 1877 C C . VAL A 1 386 ? 164.001 129.229 143.126 1.00 62.34 382 VAL A C 1
ATOM 1878 O O . VAL A 1 386 ? 163.314 130.256 143.241 1.00 62.34 382 VAL A O 1
ATOM 1882 N N . VAL A 1 387 ? 163.551 128.017 143.485 1.00 61.88 383 VAL A N 1
ATOM 1883 C CA . VAL A 1 387 ? 162.202 127.801 144.009 1.00 61.88 383 VAL A CA 1
ATOM 1884 C C . VAL A 1 387 ? 162.023 128.500 145.357 1.00 61.88 383 VAL A C 1
ATOM 1885 O O . VAL A 1 387 ? 160.983 129.119 145.619 1.00 61.88 383 VAL A O 1
ATOM 1889 N N . ASP A 1 388 ? 163.083 128.539 146.166 1.00 63.62 384 ASP A N 1
ATOM 1890 C CA . ASP A 1 388 ? 163.000 129.129 147.491 1.00 63.62 384 ASP A CA 1
ATOM 1891 C C . ASP A 1 388 ? 163.036 130.652 147.430 1.00 63.62 384 ASP A C 1
ATOM 1892 O O . ASP A 1 388 ? 162.337 131.312 148.199 1.00 63.62 384 ASP A O 1
ATOM 1897 N N . PHE A 1 389 ? 163.812 131.218 146.498 1.00 62.62 385 PHE A N 1
ATOM 1898 C CA . PHE A 1 389 ? 163.779 132.655 146.234 1.00 62.62 385 PHE A CA 1
ATOM 1899 C C . PHE A 1 389 ? 162.434 133.099 145.680 1.00 62.62 385 PHE A C 1
ATOM 1900 O O . PHE A 1 389 ? 161.948 134.180 146.024 1.00 62.62 385 PHE A O 1
ATOM 1908 N N . LEU A 1 390 ? 161.806 132.266 144.844 1.00 62.65 386 LEU A N 1
ATOM 1909 C CA . LEU A 1 390 ? 160.507 132.621 144.279 1.00 62.65 386 LEU A CA 1
ATOM 1910 C C . LEU A 1 390 ? 159.399 132.550 145.322 1.00 62.65 386 LEU A C 1
ATOM 1911 O O . LEU A 1 390 ? 158.548 133.448 145.389 1.00 62.65 386 LEU A O 1
ATOM 1916 N N . VAL A 1 391 ? 159.415 131.500 146.150 1.00 64.44 387 VAL A N 1
ATOM 1917 C CA . VAL A 1 391 ? 158.483 131.358 147.268 1.00 64.44 387 VAL A CA 1
ATOM 1918 C C . VAL A 1 391 ? 158.684 132.481 148.280 1.00 64.44 387 VAL A C 1
ATOM 1919 O O . VAL A 1 391 ? 157.713 133.068 148.777 1.00 64.44 387 VAL A O 1
ATOM 1923 N N . GLY A 1 392 ? 159.938 132.883 148.495 1.00 66.27 388 GLY A N 1
ATOM 1924 C CA . GLY A 1 392 ? 160.216 133.953 149.432 1.00 66.27 388 GLY A CA 1
ATOM 1925 C C . GLY A 1 392 ? 159.824 135.329 148.933 1.00 66.27 388 GLY A C 1
ATOM 1926 O O . GLY A 1 392 ? 159.330 136.148 149.709 1.00 66.27 388 GLY A O 1
ATOM 1927 N N . VAL A 1 393 ? 159.999 135.593 147.633 1.00 66.60 389 VAL A N 1
ATOM 1928 C CA . VAL A 1 393 ? 159.590 136.895 147.117 1.00 66.60 389 VAL A CA 1
ATOM 1929 C C . VAL A 1 393 ? 158.069 136.978 147.004 1.00 66.60 389 VAL A C 1
ATOM 1930 O O . VAL A 1 393 ? 157.497 138.040 147.267 1.00 66.60 389 VAL A O 1
ATOM 1934 N N . LEU A 1 394 ? 157.380 135.852 146.759 1.00 68.04 390 LEU A N 1
ATOM 1935 C CA . LEU A 1 394 ? 155.920 135.886 146.724 1.00 68.04 390 LEU A CA 1
ATOM 1936 C C . LEU A 1 394 ? 155.333 136.053 148.119 1.00 68.04 390 LEU A C 1
ATOM 1937 O O . LEU A 1 394 ? 154.429 136.878 148.318 1.00 68.04 390 LEU A O 1
ATOM 1942 N N . ILE A 1 395 ? 155.901 135.346 149.103 1.00 67.88 391 ILE A N 1
ATOM 1943 C CA . ILE A 1 395 ? 155.436 135.415 150.484 1.00 67.88 391 ILE A CA 1
ATOM 1944 C C . ILE A 1 395 ? 155.735 136.782 151.090 1.00 67.88 391 ILE A C 1
ATOM 1945 O O . ILE A 1 395 ? 154.854 137.414 151.686 1.00 67.88 391 ILE A O 1
ATOM 1950 N N . PHE A 1 396 ? 156.984 137.221 150.943 1.00 68.12 392 PHE A N 1
ATOM 1951 C CA A PHE A 1 396 ? 157.255 138.580 151.491 0.50 68.12 392 PHE A CA 1
ATOM 1952 C CA B PHE A 1 396 ? 157.373 138.593 151.399 0.50 68.12 392 PHE A CA 1
ATOM 1953 C C . PHE A 1 396 ? 156.734 139.837 150.693 1.00 68.12 392 PHE A C 1
ATOM 1954 O O . PHE A 1 396 ? 156.435 141.015 151.183 1.00 68.12 392 PHE A O 1
ATOM 1969 N N . ALA A 1 397 ? 156.430 139.621 149.409 1.00 69.81 393 ALA A N 1
ATOM 1970 C CA . ALA A 1 397 ? 155.702 140.669 148.706 1.00 69.81 393 ALA A CA 1
ATOM 1971 C C . ALA A 1 397 ? 154.250 140.714 149.154 1.00 69.81 393 ALA A C 1
ATOM 1972 O O . ALA A 1 397 ? 153.682 141.804 149.298 1.00 69.81 393 ALA A O 1
ATOM 1974 N N . THR A 1 398 ? 153.658 139.539 149.425 1.00 70.64 394 THR A N 1
ATOM 1975 C CA . THR A 1 398 ? 152.325 139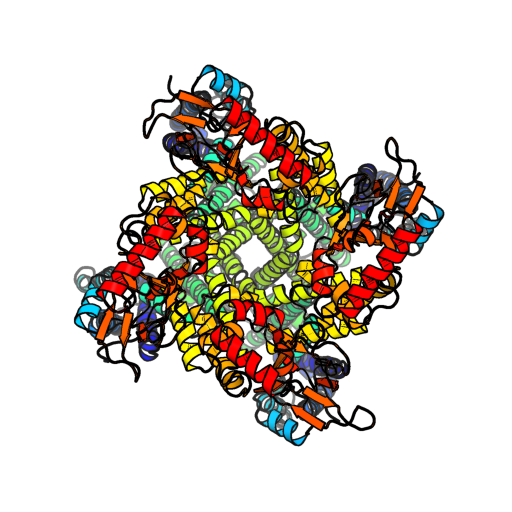.462 150.019 1.00 70.64 394 THR A CA 1
ATOM 1976 C C . THR A 1 398 ? 152.295 140.088 151.410 1.00 70.64 394 THR A C 1
ATOM 1977 O O . THR A 1 398 ? 151.366 140.824 151.750 1.00 70.64 394 THR A O 1
ATOM 1981 N N . ILE A 1 399 ? 153.351 139.888 152.190 1.00 69.82 395 ILE A N 1
ATOM 1982 C CA . ILE A 1 399 ? 153.338 140.349 153.575 1.00 69.82 395 ILE A CA 1
ATOM 1983 C C . ILE A 1 399 ? 153.670 141.843 153.666 1.00 69.82 395 ILE A C 1
ATOM 1984 O O . ILE A 1 399 ? 153.073 142.571 154.472 1.00 69.82 395 ILE A O 1
ATOM 1989 N N . VAL A 1 400 ? 154.535 142.347 152.777 1.00 70.48 396 VAL A N 1
ATOM 1990 C CA . VAL A 1 400 ? 154.766 143.792 152.693 1.00 70.48 396 VAL A CA 1
ATOM 1991 C C . VAL A 1 400 ? 153.537 144.518 152.132 1.00 70.48 396 VAL A C 1
ATOM 1992 O O . VAL A 1 400 ? 153.167 145.592 152.631 1.00 70.48 396 VAL A O 1
ATOM 1996 N N . GLY A 1 401 ? 152.819 143.905 151.181 1.00 70.65 397 GLY A N 1
ATOM 1997 C CA . GLY A 1 401 ? 151.553 144.470 150.738 1.00 70.65 397 GLY A CA 1
ATOM 1998 C C . GLY A 1 401 ? 150.455 144.406 151.781 1.00 70.65 397 GLY A C 1
ATOM 1999 O O . GLY A 1 401 ? 149.603 145.296 151.840 1.00 70.65 397 GLY A O 1
ATOM 2000 N N . ASN A 1 402 ? 150.491 143.394 152.650 1.00 72.61 398 ASN A N 1
ATOM 2001 C CA . ASN A 1 402 ? 149.515 143.288 153.730 1.00 72.61 398 ASN A CA 1
ATOM 2002 C C . ASN A 1 402 ? 149.764 144.330 154.812 1.00 72.61 398 ASN A C 1
ATOM 2003 O O . ASN A 1 402 ? 148.814 144.929 155.329 1.00 72.61 398 ASN A O 1
ATOM 2008 N N . VAL A 1 403 ? 151.035 144.574 155.142 1.00 71.52 399 VAL A N 1
ATOM 2009 C CA . VAL A 1 403 ? 151.387 145.622 156.098 1.00 71.52 399 VAL A CA 1
ATOM 2010 C C . VAL A 1 403 ? 151.096 147.002 155.507 1.00 71.52 399 VAL A C 1
ATOM 2011 O O . VAL A 1 403 ? 150.622 147.902 156.212 1.00 71.52 399 VAL A O 1
ATOM 2015 N N . GLY A 1 404 ? 151.264 147.153 154.189 1.00 72.75 400 GLY A N 1
ATOM 2016 C CA . GLY A 1 404 ? 150.925 148.411 153.538 1.00 72.75 400 GLY A CA 1
ATOM 2017 C C . GLY A 1 404 ? 149.434 148.689 153.484 1.00 72.75 400 GLY A C 1
ATOM 2018 O O . GLY A 1 404 ? 149.002 149.823 153.705 1.00 72.75 400 GLY A O 1
ATOM 2019 N N . SER A 1 405 ? 148.629 147.650 153.232 1.00 74.73 401 SER A N 1
ATOM 2020 C CA . SER A 1 405 ? 147.175 147.787 153.270 1.00 74.73 401 SER A CA 1
ATOM 2021 C C . SER A 1 405 ? 146.671 148.043 154.684 1.00 74.73 401 SER A C 1
ATOM 2022 O O . SER A 1 405 ? 145.732 148.823 154.884 1.00 74.73 401 SER A O 1
ATOM 2025 N N . MET A 1 406 ? 147.313 147.429 155.677 1.00 78.52 402 MET A N 1
ATOM 2026 C CA . MET A 1 406 ? 146.911 147.620 157.063 1.00 78.52 402 MET A CA 1
ATOM 2027 C C . MET A 1 406 ? 147.290 149.004 157.575 1.00 78.52 402 MET A C 1
ATOM 2028 O O . MET A 1 406 ? 146.550 149.600 158.363 1.00 78.52 402 MET A O 1
ATOM 2033 N N . ILE A 1 407 ? 148.427 149.536 157.126 1.00 75.16 403 ILE A N 1
ATOM 2034 C CA . ILE A 1 407 ? 148.820 150.891 157.496 1.00 75.16 403 ILE A CA 1
ATOM 2035 C C . ILE A 1 407 ? 147.939 151.912 156.780 1.00 75.16 403 ILE A C 1
ATOM 2036 O O . ILE A 1 407 ? 147.508 152.908 157.380 1.00 75.16 403 ILE A O 1
ATOM 2041 N N . SER A 1 408 ? 147.579 151.634 155.519 1.00 77.30 404 SER A N 1
ATOM 2042 C CA . SER A 1 408 ? 146.699 152.522 154.765 1.00 77.30 404 SER A CA 1
ATOM 2043 C C . SER A 1 408 ? 145.269 152.509 155.292 1.00 77.30 404 SER A C 1
ATOM 2044 O O . SER A 1 408 ? 144.541 153.490 155.112 1.00 77.30 404 SER A O 1
ATOM 2047 N N . ASN A 1 409 ? 144.847 151.422 155.938 1.00 79.42 405 ASN A N 1
ATOM 2048 C CA . ASN A 1 409 ? 143.568 151.440 156.637 1.00 79.42 405 ASN A CA 1
ATOM 2049 C C . ASN A 1 409 ? 143.692 151.857 158.095 1.00 79.42 405 ASN A C 1
ATOM 2050 O O . ASN A 1 409 ? 142.668 152.052 158.755 1.00 79.42 405 ASN A O 1
ATOM 2055 N N . MET A 1 410 ? 144.912 151.987 158.619 1.00 79.15 406 MET A N 1
ATOM 2056 C CA . MET A 1 410 ? 145.069 152.494 159.977 1.00 79.15 406 MET A CA 1
ATOM 2057 C C . MET A 1 410 ? 144.893 154.005 160.025 1.00 79.15 406 MET A C 1
ATOM 2058 O O . MET A 1 410 ? 144.232 154.529 160.928 1.00 79.15 406 MET A O 1
ATOM 2063 N N . ASN A 1 411 ? 145.474 154.723 159.067 1.00 81.67 407 ASN A N 1
ATOM 2064 C CA . ASN A 1 411 ? 145.361 156.174 159.004 1.00 81.67 407 ASN A CA 1
ATOM 2065 C C . ASN A 1 411 ? 144.441 156.625 157.875 1.00 81.67 407 ASN A C 1
ATOM 2066 O O . ASN A 1 411 ? 144.703 157.633 157.219 1.00 81.67 407 ASN A O 1
ATOM 2071 N N . ALA A 1 412 ? 143.364 155.878 157.632 1.00 84.96 408 ALA A N 1
ATOM 2072 C CA . ALA A 1 412 ? 142.381 156.306 156.645 1.00 84.96 408 ALA A CA 1
ATOM 2073 C C . ALA A 1 412 ? 141.478 157.397 157.206 1.00 84.96 408 ALA A C 1
ATOM 2074 O O . ALA A 1 412 ? 141.059 158.301 156.473 1.00 84.96 408 ALA A O 1
ATOM 2076 N N . SER A 1 413 ? 141.177 157.332 158.506 1.00 87.46 409 SER A N 1
ATOM 2077 C CA . SER A 1 413 ? 140.294 158.317 159.120 1.00 87.46 409 SER A CA 1
ATOM 2078 C C . SER A 1 413 ? 140.996 159.656 159.302 1.00 87.46 409 SER A C 1
ATOM 2079 O O . SER A 1 413 ? 140.372 160.713 159.145 1.00 87.46 409 SER A O 1
ATOM 2082 N N . ARG A 1 414 ? 142.296 159.632 159.610 1.00 91.64 410 ARG A N 1
ATOM 2083 C CA . ARG A 1 414 ? 143.077 160.864 159.653 1.00 91.64 410 ARG A CA 1
ATOM 2084 C C . ARG A 1 414 ? 143.254 161.454 158.259 1.00 91.64 410 ARG A C 1
ATOM 2085 O O . ARG A 1 414 ? 143.268 162.680 158.110 1.00 91.64 410 ARG A O 1
ATOM 2093 N N . ALA A 1 415 ? 143.326 160.604 157.230 1.00 88.73 411 ALA A N 1
ATOM 2094 C CA . ALA A 1 415 ? 143.389 161.089 155.855 1.00 88.73 411 ALA A CA 1
ATOM 2095 C C . ALA A 1 415 ? 142.079 161.738 155.430 1.00 88.73 411 ALA A C 1
ATOM 2096 O O . ALA A 1 415 ? 142.087 162.781 154.765 1.00 88.73 411 ALA A O 1
ATOM 2098 N N . GLU A 1 416 ? 140.949 161.162 155.852 1.00 90.58 412 GLU A N 1
ATOM 2099 C CA . GLU A 1 416 ? 139.640 161.732 155.545 1.00 90.58 412 GLU A CA 1
ATOM 2100 C C . GLU A 1 416 ? 139.410 163.041 156.296 1.00 90.58 412 GLU A C 1
ATOM 2101 O O . GLU A 1 416 ? 138.887 164.009 155.724 1.00 90.58 412 GLU A O 1
ATOM 2107 N N . PHE A 1 417 ? 139.851 163.109 157.556 1.00 91.29 413 PHE A N 1
ATOM 2108 C CA . PHE A 1 417 ? 139.702 164.331 158.340 1.00 91.29 413 PHE A CA 1
ATOM 2109 C C . PHE A 1 417 ? 140.629 165.436 157.846 1.00 91.29 413 PHE A C 1
ATOM 2110 O O . PHE A 1 417 ? 140.247 166.611 157.838 1.00 91.29 413 PHE A O 1
ATOM 2118 N N . GLN A 1 418 ? 141.835 165.079 157.397 1.00 88.90 414 GLN A N 1
ATOM 2119 C CA . GLN A 1 418 ? 142.732 166.073 156.826 1.00 88.90 414 GLN A CA 1
ATOM 2120 C C . GLN A 1 418 ? 142.260 166.534 155.455 1.00 88.90 414 GLN A C 1
ATOM 2121 O O . GLN A 1 418 ? 142.477 167.695 155.093 1.00 88.90 414 GLN A O 1
ATOM 2127 N N . ALA A 1 419 ? 141.580 165.659 154.702 1.00 89.01 415 ALA A N 1
ATOM 2128 C CA . ALA A 1 419 ? 140.979 166.071 153.438 1.00 89.01 415 ALA A CA 1
ATOM 2129 C C . ALA A 1 419 ? 139.823 167.038 153.659 1.00 89.01 415 ALA A C 1
ATOM 2130 O O . ALA A 1 419 ? 139.689 168.020 152.919 1.00 89.01 415 ALA A O 1
ATOM 2132 N N . LYS A 1 420 ? 139.010 166.798 154.698 1.00 89.52 416 LYS A N 1
ATOM 2133 C CA . LYS A 1 420 ? 137.924 167.718 155.041 1.00 89.52 416 LYS A CA 1
ATOM 2134 C C . LYS A 1 420 ? 138.450 169.059 155.544 1.00 89.52 416 LYS A C 1
ATOM 2135 O O . LYS A 1 420 ? 137.920 170.115 155.169 1.00 89.52 416 LYS A O 1
ATOM 2141 N N . ILE A 1 421 ? 139.506 169.027 156.367 1.00 89.06 417 ILE A N 1
ATOM 2142 C CA . ILE A 1 421 ? 140.126 170.242 156.894 1.00 89.06 417 ILE A CA 1
ATOM 2143 C C . ILE A 1 421 ? 140.763 171.058 155.773 1.00 89.06 417 ILE A C 1
ATOM 2144 O O . ILE A 1 421 ? 140.566 172.275 155.698 1.00 89.06 417 ILE A O 1
ATOM 2149 N N . ASP A 1 422 ? 141.465 170.400 154.845 1.00 90.93 418 ASP A N 1
ATOM 2150 C CA . ASP A 1 422 ? 142.107 171.126 153.755 1.00 90.93 418 ASP A CA 1
ATOM 2151 C C . ASP A 1 422 ? 141.104 171.610 152.714 1.00 90.93 418 ASP A C 1
ATOM 2152 O O . ASP A 1 422 ? 141.329 172.656 152.095 1.00 90.93 418 ASP A O 1
ATOM 2157 N N . SER A 1 423 ? 139.975 170.908 152.550 1.00 91.10 419 SER A N 1
ATOM 2158 C CA . SER A 1 423 ? 138.923 171.384 151.655 1.00 91.10 419 SER A CA 1
ATOM 2159 C C . SER A 1 423 ? 138.233 172.621 152.213 1.00 91.10 419 SER A C 1
ATOM 2160 O O . SER A 1 423 ? 138.000 173.589 151.479 1.00 91.10 419 SER A O 1
ATOM 2163 N N . ILE A 1 424 ? 137.942 172.625 153.517 1.00 90.00 420 ILE A N 1
ATOM 2164 C CA . ILE A 1 424 ? 137.317 173.789 154.137 1.00 90.00 420 ILE A CA 1
ATOM 2165 C C . ILE A 1 424 ? 138.312 174.947 154.253 1.00 90.00 420 ILE A C 1
ATOM 2166 O O . ILE A 1 424 ? 137.932 176.118 154.102 1.00 90.00 420 ILE A O 1
ATOM 2171 N N . LYS A 1 425 ? 139.608 174.638 154.401 1.00 90.78 421 LYS A N 1
ATOM 2172 C CA . LYS A 1 425 ? 140.658 175.655 154.384 1.00 90.78 421 LYS A CA 1
ATOM 2173 C C . LYS A 1 425 ? 140.789 176.315 153.018 1.00 90.78 421 LYS A C 1
ATOM 2174 O O . LYS A 1 425 ? 140.879 177.543 152.930 1.00 90.78 421 LYS A O 1
ATOM 2180 N N . GLN A 1 426 ? 140.776 175.519 151.944 1.00 94.69 422 GLN A N 1
ATOM 2181 C CA . GLN A 1 426 ? 140.865 176.073 150.596 1.00 94.69 422 GLN A CA 1
ATOM 2182 C C . GLN A 1 426 ? 139.594 176.814 150.206 1.00 94.69 422 GLN A C 1
ATOM 2183 O O . GLN A 1 426 ? 139.657 177.768 149.421 1.00 94.69 422 GLN A O 1
ATOM 2189 N N . TYR A 1 427 ? 138.448 176.411 150.767 1.00 93.52 423 TYR A N 1
ATOM 2190 C CA . TYR A 1 427 ? 137.215 177.176 150.600 1.00 93.52 423 TYR A CA 1
ATOM 2191 C C . TYR A 1 427 ? 137.312 178.532 151.287 1.00 93.52 423 TYR A C 1
ATOM 2192 O O . TYR A 1 427 ? 136.877 179.549 150.738 1.00 93.52 423 TYR A O 1
ATOM 2201 N N . MET A 1 428 ? 137.870 178.564 152.499 1.00 92.57 424 MET A N 1
ATOM 2202 C CA . MET A 1 428 ? 137.918 179.818 153.241 1.00 92.57 424 MET A CA 1
ATOM 2203 C C . MET A 1 428 ? 138.995 180.763 152.720 1.00 92.57 424 MET A C 1
ATOM 2204 O O . MET A 1 428 ? 138.836 181.982 152.828 1.00 92.57 424 MET A O 1
ATOM 2209 N N . GLN A 1 429 ? 140.090 180.244 152.156 1.00 96.27 425 GLN A N 1
ATOM 2210 C CA . GLN A 1 429 ? 141.008 181.157 151.477 1.00 96.27 425 GLN A CA 1
ATOM 2211 C C . GLN A 1 429 ? 140.508 181.531 150.091 1.00 96.27 425 GLN A C 1
ATOM 2212 O O . GLN A 1 429 ? 140.916 182.566 149.554 1.00 96.27 425 GLN A O 1
ATOM 2218 N N . PHE A 1 430 ? 139.639 180.717 149.492 1.00 96.80 426 PHE A N 1
ATOM 2219 C CA . PHE A 1 430 ? 139.110 181.083 148.184 1.00 96.80 426 PHE A CA 1
ATOM 2220 C C . PHE A 1 430 ? 138.007 182.131 148.295 1.00 96.80 426 PHE A C 1
ATOM 2221 O O . PHE A 1 430 ? 137.965 183.070 147.494 1.00 96.80 426 PHE A O 1
ATOM 2229 N N . ARG A 1 431 ? 137.116 181.999 149.275 1.00 92.90 427 ARG A N 1
ATOM 2230 C CA . ARG A 1 431 ? 135.935 182.846 149.371 1.00 92.90 427 ARG A CA 1
ATOM 2231 C C . ARG A 1 431 ? 136.166 184.128 150.155 1.00 92.90 427 ARG A C 1
ATOM 2232 O O . ARG A 1 431 ? 135.193 184.853 150.395 1.00 92.90 427 ARG A O 1
ATOM 2240 N N . LYS A 1 432 ? 137.419 184.400 150.554 1.00 95.23 428 LYS A N 1
ATOM 2241 C CA . LYS A 1 432 ? 137.856 185.605 151.281 1.00 95.23 428 LYS A CA 1
ATOM 2242 C C . LYS A 1 432 ? 137.118 185.779 152.610 1.00 95.23 428 LYS A C 1
ATOM 2243 O O . LYS A 1 432 ? 136.636 186.863 152.944 1.00 95.23 428 LYS A O 1
ATOM 2249 N N . VAL A 1 433 ? 137.018 184.682 153.362 1.00 91.92 429 VAL A N 1
ATOM 2250 C CA . VAL A 1 433 ? 136.495 184.738 154.720 1.00 91.92 429 VAL A CA 1
ATOM 2251 C C . VAL A 1 433 ? 137.522 185.428 155.608 1.00 91.92 429 VAL A C 1
ATOM 2252 O O . VAL A 1 433 ? 138.734 185.261 155.420 1.00 91.92 429 VAL A O 1
ATOM 2256 N N . THR A 1 434 ? 137.042 186.252 156.542 1.00 94.01 430 THR A N 1
ATOM 2257 C CA . THR A 1 434 ? 137.915 186.975 157.454 1.00 94.01 430 THR A CA 1
ATOM 2258 C C . THR A 1 434 ? 138.601 186.012 158.417 1.00 94.01 430 THR A C 1
ATOM 2259 O O . THR A 1 434 ? 138.086 184.942 158.745 1.00 94.01 430 THR A O 1
ATOM 2263 N N . LYS A 1 435 ? 139.788 186.409 158.870 1.00 95.95 431 LYS A N 1
ATOM 2264 C CA . LYS A 1 435 ? 140.680 185.463 159.523 1.00 95.95 431 LYS A CA 1
ATOM 2265 C C . LYS A 1 435 ? 140.342 185.211 160.985 1.00 95.95 431 LYS A C 1
ATOM 2266 O O . LYS A 1 435 ? 140.868 184.255 161.558 1.00 95.95 431 LYS A O 1
ATOM 2272 N N . ASP A 1 436 ? 139.479 186.021 161.602 1.00 95.47 432 ASP A N 1
ATOM 2273 C CA . ASP A 1 436 ? 139.009 185.679 162.942 1.00 95.47 432 ASP A CA 1
ATOM 2274 C C . ASP A 1 436 ? 138.035 184.504 162.903 1.00 95.47 432 ASP A C 1
ATOM 2275 O O . ASP A 1 436 ? 138.113 183.589 163.732 1.00 95.47 432 ASP A O 1
ATOM 2280 N N . LEU A 1 437 ? 137.141 184.488 161.910 1.00 92.71 433 LEU A N 1
ATOM 2281 C CA . LEU A 1 437 ? 136.261 183.340 161.719 1.00 92.71 433 LEU A CA 1
ATOM 2282 C C . LEU A 1 437 ? 137.028 182.129 161.202 1.00 92.71 433 LEU A C 1
ATOM 2283 O O . LEU A 1 437 ? 136.697 180.990 161.556 1.00 92.71 433 LEU A O 1
ATOM 2288 N N . GLU A 1 438 ? 138.068 182.360 160.398 1.00 93.28 434 GLU A N 1
ATOM 2289 C CA . GLU A 1 438 ? 138.931 181.275 159.946 1.00 93.28 434 GLU A CA 1
ATOM 2290 C C . GLU A 1 438 ? 139.709 180.667 161.107 1.00 93.28 434 GLU A C 1
ATOM 2291 O O . GLU A 1 438 ? 139.858 179.443 161.183 1.00 93.28 434 GLU A O 1
ATOM 2297 N N . THR A 1 439 ? 140.148 181.506 162.052 1.00 92.49 435 THR A N 1
ATOM 2298 C CA . THR A 1 439 ? 140.759 181.022 163.285 1.00 92.49 435 THR A CA 1
ATOM 2299 C C . THR A 1 439 ? 139.754 180.274 164.152 1.00 92.49 435 THR A C 1
ATOM 2300 O O . THR A 1 439 ? 140.119 179.283 164.786 1.00 92.49 435 THR A O 1
ATOM 2304 N N . ARG A 1 440 ? 138.485 180.699 164.144 1.00 89.75 436 ARG A N 1
ATOM 2305 C CA . ARG A 1 440 ? 137.445 179.986 164.890 1.00 89.75 436 ARG A CA 1
ATOM 2306 C C . ARG A 1 440 ? 137.152 178.613 164.289 1.00 89.75 436 ARG A C 1
ATOM 2307 O O . ARG A 1 440 ? 136.948 177.640 165.025 1.00 89.75 436 ARG A O 1
ATOM 2315 N N . VAL A 1 441 ? 137.175 178.508 162.958 1.00 88.98 437 VAL A N 1
ATOM 2316 C CA . VAL A 1 441 ? 136.934 177.232 162.285 1.00 88.98 437 VAL A CA 1
ATOM 2317 C C . VAL A 1 441 ? 138.115 176.283 162.490 1.00 88.98 437 VAL A C 1
ATOM 2318 O O . VAL A 1 441 ? 137.929 175.089 162.777 1.00 88.98 437 VAL A O 1
ATOM 2322 N N . ILE A 1 442 ? 139.343 176.810 162.425 1.00 89.41 438 ILE A N 1
ATOM 2323 C CA . ILE A 1 442 ? 140.529 175.977 162.621 1.00 89.41 438 ILE A CA 1
ATOM 2324 C C . ILE A 1 442 ? 140.673 175.577 164.091 1.00 89.41 438 ILE A C 1
ATOM 2325 O O . ILE A 1 442 ? 141.070 174.447 164.400 1.00 89.41 438 ILE A O 1
ATOM 2330 N N . ARG A 1 443 ? 140.240 176.442 165.015 1.00 90.31 439 ARG A N 1
ATOM 2331 C CA . ARG A 1 443 ? 140.212 176.075 166.428 1.00 90.31 439 ARG A CA 1
ATOM 2332 C C . ARG A 1 443 ? 139.130 175.047 166.732 1.00 90.31 439 ARG A C 1
ATOM 2333 O O . ARG A 1 443 ? 139.331 174.188 167.598 1.00 90.31 439 ARG A O 1
ATOM 2341 N N . TRP A 1 444 ? 138.005 175.084 166.008 1.00 87.62 440 TRP A N 1
ATOM 2342 C CA . TRP A 1 444 ? 136.994 174.047 166.189 1.00 87.62 440 TRP A CA 1
ATOM 2343 C C . TRP A 1 444 ? 137.452 172.716 165.612 1.00 87.62 440 TRP A C 1
ATOM 2344 O O . TRP A 1 444 ? 137.139 171.658 166.165 1.00 87.62 440 TRP A O 1
ATOM 2355 N N . PHE A 1 445 ? 138.230 172.747 164.529 1.00 88.55 441 PHE A N 1
ATOM 2356 C CA . PHE A 1 445 ? 138.773 171.500 163.993 1.00 88.55 441 PHE A CA 1
ATOM 2357 C C . PHE A 1 445 ? 139.891 170.945 164.867 1.00 88.55 441 PHE A C 1
ATOM 2358 O O . PHE A 1 445 ? 140.027 169.720 164.989 1.00 88.55 441 PHE A O 1
ATOM 2366 N N . ASP A 1 446 ? 140.672 171.825 165.501 1.00 87.92 442 ASP A N 1
ATOM 2367 C CA . ASP A 1 446 ? 141.676 171.391 166.466 1.00 87.92 442 ASP A CA 1
ATOM 2368 C C . ASP A 1 446 ? 141.029 170.795 167.707 1.00 87.92 442 ASP A C 1
ATOM 2369 O O . ASP A 1 446 ? 141.530 169.804 168.249 1.00 87.92 442 ASP A O 1
ATOM 2374 N N . TYR A 1 447 ? 139.901 171.370 168.147 1.00 86.33 443 TYR A N 1
ATOM 2375 C CA . TYR A 1 447 ? 139.120 170.786 169.236 1.00 86.33 443 TYR A CA 1
ATOM 2376 C C . TYR A 1 447 ? 138.541 169.436 168.841 1.00 86.33 443 TYR A C 1
ATOM 2377 O O . TYR A 1 447 ? 138.529 168.496 169.647 1.00 86.33 443 TYR A O 1
ATOM 2386 N N . LEU A 1 448 ? 138.075 169.323 167.597 1.00 90.58 444 LEU A N 1
ATOM 2387 C CA . LEU A 1 448 ? 137.401 168.113 167.153 1.00 90.58 444 LEU A CA 1
ATOM 2388 C C . LEU A 1 448 ? 138.384 166.968 166.953 1.00 90.58 444 LEU A C 1
ATOM 2389 O O . LEU A 1 448 ? 138.022 165.802 167.146 1.00 90.58 444 LEU A O 1
ATOM 2394 N N . TRP A 1 449 ? 139.631 167.276 166.586 1.00 93.24 445 TRP A N 1
ATOM 2395 C CA . TRP A 1 449 ? 140.627 166.214 166.504 1.00 93.24 445 TRP A CA 1
ATOM 2396 C C . TRP A 1 449 ? 141.253 165.915 167.862 1.00 93.24 445 TRP A C 1
ATOM 2397 O O . TRP A 1 449 ? 141.520 164.750 168.174 1.00 93.24 445 TRP A O 1
ATOM 2408 N N . ALA A 1 450 ? 141.474 166.935 168.698 1.00 90.12 446 ALA A N 1
ATOM 2409 C CA . ALA A 1 450 ? 142.143 166.700 169.971 1.00 90.12 446 ALA A CA 1
ATOM 2410 C C . ALA A 1 450 ? 141.212 166.087 171.007 1.00 90.12 446 ALA A C 1
ATOM 2411 O O . ALA A 1 450 ? 141.686 165.540 172.007 1.00 90.12 446 ALA A O 1
ATOM 2413 N N . ASN A 1 451 ? 139.899 166.161 170.800 1.00 91.29 447 ASN A N 1
ATOM 2414 C CA . ASN A 1 451 ? 138.954 165.605 171.755 1.00 91.29 447 ASN A CA 1
ATOM 2415 C C . ASN A 1 451 ? 138.225 164.375 171.233 1.00 91.29 447 ASN A C 1
ATOM 2416 O O . ASN A 1 451 ? 137.224 163.974 171.838 1.00 91.29 447 ASN A O 1
ATOM 2421 N N . LYS A 1 452 ? 138.702 163.794 170.118 1.00 94.54 448 LYS A N 1
ATOM 2422 C CA . LYS A 1 452 ? 138.289 162.485 169.577 1.00 94.54 448 LYS A CA 1
ATOM 2423 C C . LYS A 1 452 ? 136.806 162.434 169.207 1.00 94.54 448 LYS A C 1
ATOM 2424 O O . LYS A 1 452 ? 136.122 161.440 169.454 1.00 94.54 448 LYS A O 1
ATOM 2430 N N . LYS A 1 453 ? 136.301 163.512 168.611 1.00 96.21 449 LYS A N 1
ATOM 2431 C CA . LYS A 1 453 ? 134.885 163.629 168.284 1.00 96.21 449 LYS A CA 1
ATOM 2432 C C . LYS A 1 453 ? 134.647 163.766 166.782 1.00 96.21 449 LYS A C 1
ATOM 2433 O O . LYS A 1 453 ? 133.688 164.418 166.364 1.00 96.21 449 LYS A O 1
ATOM 2439 N N . THR A 1 454 ? 135.486 163.121 165.965 1.00 98.41 450 THR A N 1
ATOM 2440 C CA . THR A 1 454 ? 135.529 163.425 164.535 1.00 98.41 450 THR A CA 1
ATOM 2441 C C . THR A 1 454 ? 134.359 162.806 163.780 1.00 98.41 450 THR A C 1
ATOM 2442 O O . THR A 1 454 ? 133.814 163.425 162.859 1.00 98.41 450 THR A O 1
ATOM 2446 N N . VAL A 1 455 ? 133.963 161.587 164.143 1.00 100.12 451 VAL A N 1
ATOM 2447 C CA . VAL A 1 455 ? 132.804 160.973 163.512 1.00 100.12 451 VAL A CA 1
ATOM 2448 C C . VAL A 1 455 ? 131.527 161.589 164.078 1.00 100.12 451 VAL A C 1
ATOM 2449 O O . VAL A 1 455 ? 131.518 162.166 165.175 1.00 100.12 451 VAL A O 1
ATOM 2453 N N . ASP A 1 456 ? 130.443 161.491 163.313 1.00 100.61 452 ASP A N 1
ATOM 2454 C CA . ASP A 1 456 ? 129.178 162.112 163.673 1.00 100.61 452 ASP A CA 1
ATOM 2455 C C . ASP A 1 456 ? 128.080 161.073 163.876 1.00 100.61 452 ASP A C 1
ATOM 2456 O O . ASP A 1 456 ? 128.092 159.998 163.265 1.00 100.61 452 ASP A O 1
ATOM 2461 N N . GLU A 1 457 ? 127.117 161.438 164.733 1.00 96.40 453 GLU A N 1
ATOM 2462 C CA . GLU A 1 457 ? 126.126 160.503 165.266 1.00 96.40 453 GLU A CA 1
ATOM 2463 C C . GLU A 1 457 ? 125.155 160.014 164.199 1.00 96.40 453 GLU A C 1
ATOM 2464 O O . GLU A 1 457 ? 124.766 158.835 164.209 1.00 96.40 453 GLU A O 1
ATOM 2470 N N . LYS A 1 458 ? 124.816 160.886 163.244 1.00 98.00 454 LYS A N 1
ATOM 2471 C CA . LYS A 1 458 ? 123.823 160.583 162.218 1.00 98.00 454 LYS A CA 1
ATOM 2472 C C . LYS A 1 458 ? 124.335 159.527 161.243 1.00 98.00 454 LYS A C 1
ATOM 2473 O O . LYS A 1 458 ? 123.555 158.755 160.677 1.00 98.00 454 LYS A O 1
ATOM 2479 N N . GLU A 1 459 ? 125.653 159.485 161.033 1.00 98.95 455 GLU A N 1
ATOM 2480 C CA . GLU A 1 459 ? 126.236 158.480 160.155 1.00 98.95 455 GLU A CA 1
ATOM 2481 C C . GLU A 1 459 ? 126.788 157.268 160.892 1.00 98.95 455 GLU A C 1
ATOM 2482 O O . GLU A 1 459 ? 126.868 156.193 160.287 1.00 98.95 455 GLU A O 1
ATOM 2488 N N . VAL A 1 460 ? 127.172 157.390 162.167 1.00 92.13 456 VAL A N 1
ATOM 2489 C CA . VAL A 1 460 ? 127.587 156.167 162.855 1.00 92.13 456 VAL A CA 1
ATOM 2490 C C . VAL A 1 460 ? 126.383 155.387 163.366 1.00 92.13 456 VAL A C 1
ATOM 2491 O O . VAL A 1 460 ? 126.512 154.208 163.709 1.00 92.13 456 VAL A O 1
ATOM 2495 N N . LEU A 1 461 ? 125.202 156.000 163.425 1.00 90.60 457 LEU A N 1
ATOM 2496 C CA . LEU A 1 461 ? 124.002 155.271 163.805 1.00 90.60 457 LEU A CA 1
ATOM 2497 C C . LEU A 1 461 ? 123.103 155.166 162.578 1.00 90.60 457 LEU A C 1
ATOM 2498 O O . LEU A 1 461 ? 121.885 155.057 162.730 1.00 90.60 457 LEU A O 1
ATOM 2503 N N . LYS A 1 462 ? 123.659 155.210 161.367 1.00 92.17 458 LYS A N 1
ATOM 2504 C CA . LYS A 1 462 ? 122.796 155.111 160.195 1.00 92.17 458 LYS A CA 1
ATOM 2505 C C . LYS A 1 462 ? 122.331 153.676 159.885 1.00 92.17 458 LYS A C 1
ATOM 2506 O O . LYS A 1 462 ? 121.185 153.429 159.495 1.00 92.17 458 LYS A O 1
ATOM 2512 N N . SER A 1 463 ? 123.225 152.710 160.108 1.00 84.62 459 SER A N 1
ATOM 2513 C CA . SER A 1 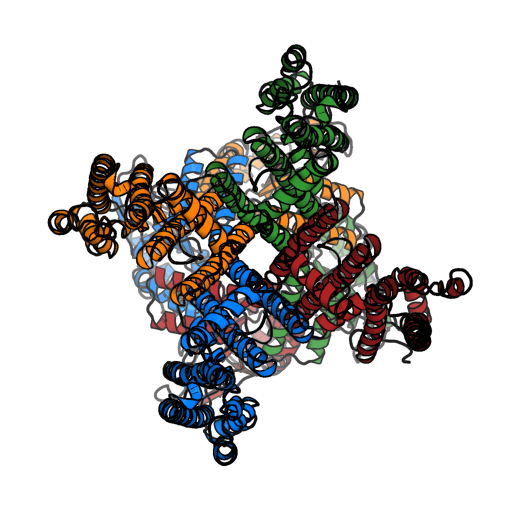463 ? 122.922 151.321 159.797 1.00 84.62 459 SER A CA 1
ATOM 2514 C C . SER A 1 463 ? 122.217 150.474 160.843 1.00 84.62 459 SER A C 1
ATOM 2515 O O . SER A 1 463 ? 121.720 149.394 160.510 1.00 84.62 459 SER A O 1
ATOM 2518 N N . LEU A 1 464 ? 122.170 150.937 162.088 1.00 78.72 460 LEU A N 1
ATOM 2519 C CA . LEU A 1 464 ? 121.520 150.200 163.157 1.00 78.72 460 LEU A CA 1
ATOM 2520 C C . LEU A 1 464 ? 120.000 150.273 162.999 1.00 78.72 460 LEU A C 1
ATOM 2521 O O . LEU A 1 464 ? 119.479 151.222 162.410 1.00 78.72 460 LEU A O 1
ATOM 2526 N N . PRO A 1 465 ? 119.265 149.276 163.491 1.00 76.99 461 PRO A N 1
ATOM 2527 C CA . PRO A 1 465 ? 117.804 149.387 163.508 1.00 76.99 461 PRO A CA 1
ATOM 2528 C C . PRO A 1 465 ? 117.342 150.333 164.605 1.00 76.99 461 PRO A C 1
ATOM 2529 O O . PRO A 1 465 ? 118.107 150.751 165.474 1.00 76.99 461 PRO A O 1
ATOM 2533 N N . ASP A 1 466 ? 116.048 150.657 164.566 1.00 78.62 462 ASP A N 1
ATOM 2534 C CA . ASP A 1 466 ? 115.494 151.617 165.514 1.00 78.62 462 ASP A CA 1
ATOM 2535 C C . ASP A 1 466 ? 115.316 151.035 166.910 1.00 78.62 462 ASP A C 1
ATOM 2536 O O . ASP A 1 466 ? 115.134 151.803 167.857 1.00 78.62 462 ASP A O 1
ATOM 2541 N N . LYS A 1 467 ? 115.370 149.709 167.056 1.00 77.51 463 LYS A N 1
ATOM 2542 C CA . LYS A 1 467 ? 115.347 149.088 168.377 1.00 77.51 463 LYS A CA 1
ATOM 2543 C C . LYS A 1 467 ? 116.625 149.395 169.147 1.00 77.51 463 LYS A C 1
ATOM 2544 O O . LYS A 1 467 ? 116.584 149.873 170.287 1.00 77.51 463 LYS A O 1
ATOM 2550 N N . LEU A 1 468 ? 117.776 149.175 168.516 1.00 75.24 464 LEU A N 1
ATOM 2551 C CA . LEU A 1 468 ? 119.044 149.413 169.187 1.00 75.24 464 LEU A CA 1
ATOM 2552 C C . LEU A 1 468 ? 119.408 150.888 169.228 1.00 75.24 464 LEU A C 1
ATOM 2553 O O . LEU A 1 468 ? 120.045 151.329 170.190 1.00 75.24 464 LEU A O 1
ATOM 2558 N N . LYS A 1 469 ? 118.993 151.662 168.219 1.00 75.45 465 LYS A N 1
ATOM 2559 C CA . LYS A 1 469 ? 119.122 153.115 168.288 1.00 75.45 465 LYS A CA 1
ATOM 2560 C C . LYS A 1 469 ? 118.230 153.694 169.373 1.00 75.45 465 LYS A C 1
ATOM 2561 O O . LYS A 1 469 ? 118.607 154.663 170.039 1.00 75.45 465 LYS A O 1
ATOM 2567 N N . ALA A 1 470 ? 117.062 153.082 169.586 1.00 76.99 466 ALA A N 1
ATOM 2568 C CA . ALA A 1 470 ? 116.174 153.493 170.664 1.00 76.99 466 ALA A CA 1
ATOM 2569 C C . ALA A 1 470 ? 116.762 153.163 172.025 1.00 76.99 466 ALA A C 1
ATOM 2570 O O . ALA A 1 470 ? 116.639 153.961 172.953 1.00 76.99 466 ALA A O 1
ATOM 2572 N N . GLU A 1 471 ? 117.428 152.009 172.151 1.00 76.17 467 GLU A N 1
ATOM 2573 C CA . GLU A 1 471 ? 118.067 151.643 173.417 1.00 76.17 467 GLU A CA 1
ATOM 2574 C C . GLU A 1 471 ? 119.271 152.530 173.722 1.00 76.17 467 GLU A C 1
ATOM 2575 O O . GLU A 1 471 ? 119.468 152.945 174.876 1.00 76.17 467 GLU A O 1
ATOM 2581 N N . ILE A 1 472 ? 120.066 152.838 172.689 1.00 75.84 468 ILE A N 1
ATOM 2582 C CA . ILE A 1 472 ? 121.199 153.756 172.800 1.00 75.84 468 ILE A CA 1
ATOM 2583 C C . ILE A 1 472 ? 120.728 155.159 173.180 1.00 75.84 468 ILE A C 1
ATOM 2584 O O . ILE A 1 472 ? 121.306 155.806 174.062 1.00 75.84 468 ILE A O 1
ATOM 2589 N N . ALA A 1 473 ? 119.625 155.615 172.583 1.00 76.92 469 ALA A N 1
ATOM 2590 C CA . ALA A 1 473 ? 119.141 156.959 172.853 1.00 76.92 469 ALA A CA 1
ATOM 2591 C C . ALA A 1 473 ? 118.404 157.073 174.184 1.00 76.92 469 ALA A C 1
ATOM 2592 O O . ALA A 1 473 ? 118.463 158.131 174.814 1.00 76.92 469 ALA A O 1
ATOM 2594 N N . ILE A 1 474 ? 117.719 156.021 174.647 1.00 77.27 470 ILE A N 1
ATOM 2595 C CA . ILE A 1 474 ? 117.136 156.097 175.986 1.00 77.27 470 ILE A CA 1
ATOM 2596 C C . ILE A 1 474 ? 118.177 155.865 177.064 1.00 77.27 470 ILE A C 1
ATOM 2597 O O . ILE A 1 474 ? 117.912 156.156 178.236 1.00 77.27 470 ILE A O 1
ATOM 2602 N N . ASN A 1 475 ? 119.356 155.347 176.716 1.00 79.76 471 ASN A N 1
ATOM 2603 C CA . ASN A 1 475 ? 120.404 155.253 177.720 1.00 79.76 471 ASN A CA 1
ATOM 2604 C C . ASN A 1 475 ? 121.171 156.555 177.918 1.00 79.76 471 ASN A C 1
ATOM 2605 O O . ASN A 1 475 ? 122.042 156.604 178.792 1.00 79.76 471 ASN A O 1
ATOM 2610 N N . VAL A 1 476 ? 120.882 157.602 177.145 1.00 77.18 472 VAL A N 1
ATOM 2611 C CA . VAL A 1 476 ? 121.515 158.898 177.369 1.00 77.18 472 VAL A CA 1
ATOM 2612 C C . VAL A 1 476 ? 120.476 160.007 177.568 1.00 77.18 472 VAL A C 1
ATOM 2613 O O . VAL A 1 476 ? 120.605 160.826 178.486 1.00 77.18 472 VAL A O 1
ATOM 2617 N N . HIS A 1 477 ? 119.398 160.006 176.781 1.00 79.66 473 HIS A N 1
ATOM 2618 C CA . HIS A 1 477 ? 118.510 161.157 176.711 1.00 79.66 473 HIS A CA 1
ATOM 2619 C C . HIS A 1 477 ? 117.245 161.043 177.544 1.00 79.66 473 HIS A C 1
ATOM 2620 O O . HIS A 1 477 ? 116.567 162.059 177.724 1.00 79.66 473 HIS A O 1
ATOM 2627 N N . LEU A 1 478 ? 116.892 159.853 178.036 1.00 82.03 474 LEU A N 1
ATOM 2628 C CA . LEU A 1 478 ? 115.551 159.653 178.579 1.00 82.03 474 LEU A CA 1
ATOM 2629 C C . LEU A 1 478 ? 115.373 160.258 179.964 1.00 82.03 474 LEU A C 1
ATOM 2630 O O . LEU A 1 478 ? 114.284 160.751 180.276 1.00 82.03 474 LEU A O 1
ATOM 2635 N N . ASP A 1 479 ? 116.418 160.255 180.794 1.00 86.97 475 ASP A N 1
ATOM 2636 C CA . ASP A 1 479 ? 116.305 160.882 182.106 1.00 86.97 475 ASP A CA 1
ATOM 2637 C C . ASP A 1 479 ? 116.295 162.405 182.014 1.00 86.97 475 ASP A C 1
ATOM 2638 O O . ASP A 1 479 ? 115.780 163.074 182.915 1.00 86.97 475 ASP A O 1
ATOM 2643 N N . THR A 1 480 ? 116.853 162.963 180.939 1.00 84.37 476 THR A N 1
ATOM 2644 C CA . THR A 1 480 ? 116.751 164.397 180.697 1.00 84.37 476 THR A CA 1
ATOM 2645 C C . THR A 1 480 ? 115.402 164.752 180.086 1.00 84.37 476 THR A C 1
ATOM 2646 O O . THR A 1 480 ? 114.812 165.781 180.432 1.00 84.37 476 THR A O 1
ATOM 2650 N N . LEU A 1 481 ? 114.891 163.900 179.193 1.00 83.56 477 LEU A N 1
ATOM 2651 C CA . LEU A 1 481 ? 113.628 164.176 178.520 1.00 83.56 477 LEU A CA 1
ATOM 2652 C C . LEU A 1 481 ? 112.436 163.977 179.449 1.00 83.56 477 LEU A C 1
ATOM 2653 O O . LEU A 1 481 ? 111.406 164.639 179.284 1.00 83.56 477 LEU A O 1
ATOM 2658 N N . LYS A 1 482 ? 112.562 163.106 180.452 1.00 86.35 478 LYS A N 1
ATOM 2659 C CA . LYS A 1 482 ? 111.499 162.957 181.438 1.00 86.35 478 LYS A CA 1
ATOM 2660 C C . LYS A 1 482 ? 111.444 164.122 182.418 1.00 86.35 478 LYS A C 1
ATOM 2661 O O . LYS A 1 482 ? 110.429 164.294 183.099 1.00 86.35 478 LYS A O 1
ATOM 2667 N N . LYS A 1 483 ? 112.507 164.921 182.507 1.00 86.70 479 LYS A N 1
ATOM 2668 C CA . LYS A 1 483 ? 112.535 166.094 183.369 1.00 86.70 479 LYS A CA 1
ATOM 2669 C C . LYS A 1 483 ? 111.908 167.322 182.726 1.00 86.70 479 LYS A C 1
ATOM 2670 O O . LYS A 1 483 ? 111.776 168.350 183.398 1.00 86.70 479 LYS A O 1
ATOM 2676 N N . VAL A 1 484 ? 111.540 167.247 181.447 1.00 87.02 480 VAL A N 1
ATOM 2677 C CA . VAL A 1 484 ? 110.890 168.362 180.773 1.00 87.02 480 VAL A CA 1
ATOM 2678 C C . VAL A 1 484 ? 109.454 168.467 181.275 1.00 87.02 480 VAL A C 1
ATOM 2679 O O . VAL A 1 484 ? 108.793 167.446 181.520 1.00 87.02 480 VAL A O 1
ATOM 2683 N N . ARG A 1 485 ? 108.984 169.712 181.472 1.00 94.62 481 ARG A N 1
ATOM 2684 C CA . ARG A 1 485 ? 107.678 169.979 182.074 1.00 94.62 481 ARG A CA 1
ATOM 2685 C C . ARG A 1 485 ? 106.529 169.486 181.205 1.00 94.62 481 ARG A C 1
ATOM 2686 O O . ARG A 1 485 ? 105.488 169.071 181.726 1.00 94.62 481 ARG A O 1
ATOM 2694 N N . ILE A 1 486 ? 106.695 169.520 179.886 1.00 91.39 482 ILE A N 1
ATOM 2695 C CA . ILE A 1 486 ? 105.626 169.041 179.022 1.00 91.39 482 ILE A CA 1
ATOM 2696 C C . ILE A 1 486 ? 105.761 167.540 178.769 1.00 91.39 482 ILE A C 1
ATOM 2697 O O . ILE A 1 486 ? 104.758 166.822 178.701 1.00 91.39 482 ILE A O 1
ATOM 2702 N N . PHE A 1 487 ? 106.990 167.025 178.696 1.00 89.02 483 PHE A N 1
ATOM 2703 C CA . PHE A 1 487 ? 107.237 165.601 178.514 1.00 89.02 483 PHE A CA 1
ATOM 2704 C C . PHE A 1 487 ? 107.368 164.856 179.835 1.00 89.02 483 PHE A C 1
ATOM 2705 O O . PHE A 1 487 ? 108.038 163.818 179.881 1.00 89.02 483 PHE A O 1
ATOM 2713 N N . GLN A 1 488 ? 106.778 165.385 180.910 1.00 96.64 484 GLN A N 1
ATOM 2714 C CA . GLN A 1 488 ? 106.831 164.740 182.218 1.00 96.64 484 GLN A CA 1
ATOM 2715 C C . GLN A 1 488 ? 106.048 163.429 182.236 1.00 96.64 484 GLN A C 1
ATOM 2716 O O . GLN A 1 488 ? 106.603 162.362 182.521 1.00 96.64 484 GLN A O 1
ATOM 2722 N N . ASP A 1 489 ? 104.753 163.486 181.924 1.00 101.94 485 ASP A N 1
ATOM 2723 C CA . ASP A 1 489 ? 103.863 162.342 182.084 1.00 101.94 485 ASP A CA 1
ATOM 2724 C C . ASP A 1 489 ? 103.426 161.737 180.753 1.00 101.94 485 ASP A C 1
ATOM 2725 O O . ASP A 1 489 ? 102.311 161.224 180.638 1.00 101.94 485 ASP A O 1
ATOM 2730 N N . CYS A 1 490 ? 104.289 161.787 179.744 1.00 101.11 486 CYS A N 1
ATOM 2731 C CA . CYS A 1 490 ? 103.945 161.232 178.446 1.00 101.11 486 CYS A CA 1
ATOM 2732 C C . CYS A 1 490 ? 104.088 159.713 178.455 1.00 101.11 486 CYS A C 1
ATOM 2733 O O . CYS A 1 490 ? 104.607 159.114 179.401 1.00 101.11 486 CYS A O 1
ATOM 2736 N N . GLU A 1 491 ? 103.607 159.089 177.383 1.00 95.49 487 GLU A N 1
ATOM 2737 C CA . GLU A 1 491 ? 103.725 157.649 177.220 1.00 95.49 487 GLU A CA 1
ATOM 2738 C C . GLU A 1 491 ? 105.170 157.272 176.905 1.00 95.49 487 GLU A C 1
ATOM 2739 O O . GLU A 1 491 ? 105.974 158.104 176.484 1.00 95.49 487 GLU A O 1
ATOM 2745 N N . ALA A 1 492 ? 105.496 155.994 177.119 1.00 90.25 488 ALA A N 1
ATOM 2746 C CA . ALA A 1 492 ? 106.877 155.542 176.975 1.00 90.25 488 ALA A CA 1
ATOM 2747 C C . ALA A 1 492 ? 107.296 155.456 175.513 1.00 90.25 488 ALA A C 1
ATOM 2748 O O . ALA A 1 492 ? 108.439 155.786 175.172 1.00 90.25 488 ALA A O 1
ATOM 2750 N N . GLY A 1 493 ? 106.381 155.035 174.637 1.00 88.53 489 GLY A N 1
ATOM 2751 C CA . GLY A 1 493 ? 106.700 154.926 173.224 1.00 88.53 489 GLY A CA 1
ATOM 2752 C C . GLY A 1 493 ? 106.860 156.270 172.546 1.00 88.53 489 GLY A C 1
ATOM 2753 O O . GLY A 1 493 ? 107.656 156.402 171.608 1.00 88.53 489 GLY A O 1
ATOM 2754 N N . LEU A 1 494 ? 106.141 157.288 173.033 1.00 88.21 490 LEU A N 1
ATOM 2755 C CA . LEU A 1 494 ? 106.329 158.647 172.536 1.00 88.21 490 LEU A CA 1
ATOM 2756 C C . LEU A 1 494 ? 107.699 159.187 172.920 1.00 88.21 490 LEU A C 1
ATOM 2757 O O . LEU A 1 494 ? 108.362 159.832 172.103 1.00 88.21 490 LEU A O 1
ATOM 2762 N N . LEU A 1 495 ? 108.161 158.889 174.137 1.00 86.49 491 LEU A N 1
ATOM 2763 C CA . LEU A 1 495 ? 109.493 159.314 174.549 1.00 86.49 491 LEU A CA 1
ATOM 2764 C C . LEU A 1 495 ? 110.587 158.544 173.821 1.00 86.49 491 LEU A C 1
ATOM 2765 O O . LEU A 1 495 ? 111.659 159.103 173.576 1.00 86.49 491 LEU A O 1
ATOM 2770 N N . VAL A 1 496 ? 110.322 157.290 173.435 1.00 84.29 492 VAL A N 1
ATOM 2771 C CA . VAL A 1 496 ? 111.237 156.541 172.569 1.00 84.29 492 VAL A CA 1
ATOM 2772 C C . VAL A 1 496 ? 111.328 157.186 171.185 1.00 84.29 492 VAL A C 1
ATOM 2773 O O . VAL A 1 496 ? 112.426 157.354 170.628 1.00 84.29 492 VAL A O 1
ATOM 2777 N N . GLU A 1 497 ? 110.184 157.623 170.642 1.00 85.77 493 GLU A N 1
ATOM 2778 C CA . GLU A 1 497 ? 110.188 158.332 169.363 1.00 85.77 493 GLU A CA 1
ATOM 2779 C C . GLU A 1 497 ? 110.865 159.696 169.462 1.00 85.77 493 GLU A C 1
ATOM 2780 O O . GLU A 1 497 ? 111.588 160.091 168.542 1.00 85.77 493 GLU A O 1
ATOM 2786 N N . LEU A 1 498 ? 110.712 160.385 170.591 1.00 82.71 494 LEU A N 1
ATOM 2787 C CA . LEU A 1 498 ? 111.305 161.709 170.746 1.00 82.71 494 LEU A CA 1
ATOM 2788 C C . LEU A 1 498 ? 112.808 161.644 170.990 1.00 82.71 494 LEU A C 1
ATOM 2789 O O . LEU A 1 498 ? 113.539 162.534 170.547 1.00 82.71 494 LEU A O 1
ATOM 2794 N N . VAL A 1 499 ? 113.302 160.610 171.679 1.00 79.50 495 VAL A N 1
ATOM 2795 C CA . VAL A 1 499 ? 114.752 160.454 171.759 1.00 79.50 495 VAL A CA 1
ATOM 2796 C C . VAL A 1 499 ? 115.324 159.883 170.470 1.00 79.50 495 VAL A C 1
ATOM 2797 O O . VAL A 1 499 ? 116.536 159.978 170.251 1.00 79.50 495 VAL A O 1
ATOM 2801 N N . LEU A 1 500 ? 114.494 159.291 169.606 1.00 79.31 496 LEU A N 1
ATOM 2802 C CA . LEU A 1 500 ? 114.970 158.998 168.261 1.00 79.31 496 LEU A CA 1
ATOM 2803 C C . LEU A 1 500 ? 115.011 160.251 167.394 1.00 79.31 496 LEU A C 1
ATOM 2804 O O . LEU A 1 500 ? 115.816 160.325 166.460 1.00 79.31 496 LEU A O 1
ATOM 2809 N N . LYS A 1 501 ? 114.167 161.244 167.682 1.00 82.39 497 LYS A N 1
ATOM 2810 C CA . LYS A 1 501 ? 114.134 162.452 166.862 1.00 82.39 497 LYS A CA 1
ATOM 2811 C C . LYS A 1 501 ? 115.179 163.491 167.247 1.00 82.39 497 LYS A C 1
ATOM 2812 O O . LYS A 1 501 ? 115.235 164.541 166.600 1.00 82.39 497 LYS A O 1
ATOM 2818 N N . LEU A 1 502 ? 115.988 163.249 168.275 1.00 79.15 498 LEU A N 1
ATOM 2819 C CA . LEU A 1 502 ? 116.921 164.265 168.745 1.00 79.15 498 LEU A CA 1
ATOM 2820 C C . LEU A 1 502 ? 118.140 164.354 167.837 1.00 79.15 498 LEU A C 1
ATOM 2821 O O . LEU A 1 502 ? 118.708 163.340 167.425 1.00 79.15 498 LEU A O 1
ATOM 2826 N N . ARG A 1 503 ? 118.545 165.583 167.532 1.00 82.23 499 ARG A N 1
ATOM 2827 C CA . ARG A 1 503 ? 119.617 165.855 166.585 1.00 82.23 499 ARG A CA 1
ATOM 2828 C C . ARG A 1 503 ? 120.712 166.661 167.268 1.00 82.23 499 ARG A C 1
ATOM 2829 O O . ARG A 1 503 ? 120.423 167.732 167.828 1.00 82.23 499 ARG A O 1
ATOM 2837 N N . PRO A 1 504 ? 121.965 166.210 167.252 1.00 81.25 500 PRO A N 1
ATOM 2838 C CA . PRO A 1 504 ? 123.014 166.913 167.997 1.00 81.25 500 PRO A CA 1
ATOM 2839 C C . PRO A 1 504 ? 123.534 168.144 167.274 1.00 81.25 500 PRO A C 1
ATOM 2840 O O . PRO A 1 504 ? 123.636 168.176 166.046 1.00 81.25 500 PRO A O 1
ATOM 2844 N N . THR A 1 505 ? 123.861 169.170 168.057 1.00 78.56 501 THR A N 1
ATOM 2845 C CA . THR A 1 505 ? 124.601 170.331 167.582 1.00 78.56 501 THR A CA 1
ATOM 2846 C C . THR A 1 505 ? 125.688 170.678 168.584 1.00 78.56 501 THR A C 1
ATOM 2847 O O . THR A 1 505 ? 125.474 170.606 169.796 1.00 78.56 501 THR A O 1
ATOM 2851 N N . VAL A 1 506 ? 126.853 171.056 168.068 1.00 79.66 502 VAL A N 1
ATOM 2852 C CA . VAL A 1 506 ? 128.009 171.423 168.876 1.00 79.66 502 VAL A CA 1
ATOM 2853 C C . VAL A 1 506 ? 128.227 172.921 168.723 1.00 79.66 502 VAL A C 1
ATOM 2854 O O . VAL A 1 506 ? 128.139 173.455 167.611 1.00 79.66 502 VAL A O 1
ATOM 2858 N N . PHE A 1 507 ? 128.504 173.601 169.833 1.00 79.13 503 PHE A N 1
ATOM 2859 C CA . PHE A 1 507 ? 128.700 175.042 169.832 1.00 79.13 503 PHE A CA 1
ATOM 2860 C C . PHE A 1 507 ? 130.039 175.402 170.457 1.00 79.13 503 PHE A C 1
ATOM 2861 O O . PHE A 1 507 ? 130.458 174.797 171.444 1.00 79.13 503 PHE A O 1
ATOM 2869 N N . SER A 1 508 ? 130.696 176.399 169.872 1.00 80.50 504 SER A N 1
ATOM 2870 C CA . SER A 1 508 ? 131.957 176.915 170.374 1.00 80.50 504 SER A CA 1
ATOM 2871 C C . SER A 1 508 ? 131.709 177.803 171.598 1.00 80.50 504 SER A C 1
ATOM 2872 O O . SER A 1 508 ? 130.563 178.156 171.884 1.00 80.50 504 SER A O 1
ATOM 2875 N N . PRO A 1 509 ? 132.752 178.136 172.371 1.00 79.96 505 PRO A N 1
ATOM 2876 C CA . PRO A 1 509 ? 132.583 179.139 173.431 1.00 79.96 505 PRO A CA 1
ATOM 2877 C C . PRO A 1 509 ? 132.306 180.521 172.863 1.00 79.96 505 PRO A C 1
ATOM 2878 O O . PRO A 1 509 ? 132.997 180.986 171.955 1.00 79.96 505 PRO A O 1
ATOM 2882 N N . GLY A 1 510 ? 131.285 181.174 173.409 1.00 80.17 506 GLY A N 1
ATOM 2883 C CA . GLY A 1 510 ? 130.849 182.459 172.923 1.00 80.17 506 GLY A CA 1
ATOM 2884 C C . GLY A 1 510 ? 129.844 182.407 171.796 1.00 80.17 506 GLY A C 1
ATOM 2885 O O . GLY A 1 510 ? 129.350 183.462 171.382 1.00 80.17 506 GLY A O 1
ATOM 2886 N N . ASP A 1 511 ? 129.531 181.221 171.282 1.00 83.54 507 ASP A N 1
ATOM 2887 C CA . ASP A 1 511 ? 128.543 181.074 170.223 1.00 83.54 507 ASP A CA 1
ATOM 2888 C C . ASP A 1 511 ? 127.151 181.276 170.799 1.00 83.54 507 ASP A C 1
ATOM 2889 O O . ASP A 1 511 ? 126.781 180.623 171.778 1.00 83.54 507 ASP A O 1
ATOM 2894 N N . TYR A 1 512 ? 126.386 182.181 170.198 1.00 83.74 508 TYR A N 1
ATOM 2895 C CA . TYR A 1 512 ? 125.008 182.398 170.610 1.00 83.74 508 TYR A CA 1
ATOM 2896 C C . TYR A 1 512 ? 124.146 181.234 170.148 1.00 83.74 508 TYR A C 1
ATOM 2897 O O . TYR A 1 512 ? 124.138 180.894 168.961 1.00 83.74 508 TYR A O 1
ATOM 2906 N N . ILE A 1 513 ? 123.438 180.607 171.088 1.00 83.11 509 ILE A N 1
ATOM 2907 C CA . ILE A 1 513 ? 122.481 179.571 170.716 1.00 83.11 509 ILE A CA 1
ATOM 2908 C C . ILE A 1 513 ? 121.269 180.208 170.060 1.00 83.11 509 ILE A C 1
ATOM 2909 O O . ILE A 1 513 ? 120.810 179.770 168.999 1.00 83.11 509 ILE A O 1
ATOM 2914 N N . CYS A 1 514 ? 120.746 181.261 170.682 1.00 86.63 510 CYS A N 1
ATOM 2915 C CA . CYS A 1 514 ? 119.600 182.009 170.199 1.00 86.63 510 CYS A CA 1
ATOM 2916 C C . CYS A 1 514 ? 119.661 183.397 170.813 1.00 86.63 510 CYS A C 1
ATOM 2917 O O . CYS A 1 514 ? 120.087 183.562 171.957 1.00 86.63 510 CYS A O 1
ATOM 2920 N N . LYS A 1 515 ? 119.247 184.393 170.041 1.00 90.09 511 LYS A N 1
ATOM 2921 C CA . LYS A 1 515 ? 119.176 185.762 170.520 1.00 90.09 511 LYS A CA 1
ATOM 2922 C C . LYS A 1 515 ? 117.718 186.179 170.630 1.00 90.09 511 LYS A C 1
ATOM 2923 O O . LYS A 1 515 ? 116.817 185.451 170.211 1.00 90.09 511 LYS A O 1
ATOM 2929 N N . LYS A 1 516 ? 117.497 187.355 171.216 1.00 90.86 512 LYS A N 1
ATOM 2930 C CA . LYS A 1 516 ? 116.148 187.893 171.339 1.00 90.86 512 LYS A CA 1
ATOM 2931 C C . LYS A 1 516 ? 115.614 188.310 169.976 1.00 90.86 512 LYS A C 1
ATOM 2932 O O . LYS A 1 516 ? 116.191 189.169 169.304 1.00 90.86 512 LYS A O 1
ATOM 2938 N N . GLY A 1 517 ? 114.510 187.694 169.569 1.00 93.50 513 GLY A N 1
ATOM 2939 C CA . GLY A 1 517 ? 113.914 187.979 168.285 1.00 93.50 513 GLY A CA 1
ATOM 2940 C C . GLY A 1 517 ? 114.164 186.947 167.211 1.00 93.50 513 GLY A C 1
ATOM 2941 O O . GLY A 1 517 ? 113.687 187.126 166.085 1.00 93.50 513 GLY A O 1
ATOM 2942 N N . ASP A 1 518 ? 114.896 185.880 167.511 1.00 94.79 514 ASP A N 1
ATOM 2943 C CA . ASP A 1 518 ? 115.068 184.810 166.544 1.00 94.79 514 ASP A CA 1
ATOM 2944 C C . ASP A 1 518 ? 113.816 183.946 166.482 1.00 94.79 514 ASP A C 1
ATOM 2945 O O . ASP A 1 518 ? 112.978 183.954 167.384 1.00 94.79 514 ASP A O 1
ATOM 2950 N N . ILE A 1 519 ? 113.695 183.192 165.397 1.00 96.41 515 ILE A N 1
ATOM 2951 C CA . ILE A 1 519 ? 112.560 182.295 165.220 1.00 96.41 515 ILE A CA 1
ATOM 2952 C C . ILE A 1 519 ? 112.805 181.040 166.045 1.00 96.41 515 ILE A C 1
ATOM 2953 O O . ILE A 1 519 ? 113.777 180.312 165.817 1.00 96.41 515 ILE A O 1
ATOM 2958 N N . GLY A 1 520 ? 111.928 180.788 167.009 1.00 95.71 516 GLY A N 1
ATOM 2959 C CA . GLY A 1 520 ? 112.060 179.617 167.847 1.00 95.71 516 GLY A CA 1
ATOM 2960 C C . GLY A 1 520 ? 111.335 178.415 167.286 1.00 95.71 516 GLY A C 1
ATOM 2961 O O . GLY A 1 520 ? 110.108 178.323 167.372 1.00 95.71 516 GLY A O 1
ATOM 2962 N N . LYS A 1 521 ? 112.083 177.487 166.695 1.00 91.88 517 LYS A N 1
ATOM 2963 C CA . LYS A 1 521 ? 111.499 176.261 166.174 1.00 91.88 517 LYS A CA 1
ATOM 2964 C C . LYS A 1 521 ? 112.235 175.020 166.657 1.00 91.88 517 LYS A C 1
ATOM 2965 O O . LYS A 1 521 ? 111.980 173.929 166.141 1.00 91.88 517 LYS A O 1
ATOM 2971 N N . GLU A 1 522 ? 113.143 175.156 167.622 1.00 89.38 518 GLU A N 1
ATOM 2972 C CA . GLU A 1 522 ? 113.893 174.032 168.159 1.00 89.38 518 GLU A CA 1
ATOM 2973 C C . GLU A 1 522 ? 113.926 174.123 169.676 1.00 89.38 518 GLU A C 1
ATOM 2974 O O . GLU A 1 522 ? 113.952 175.214 170.248 1.00 89.38 518 GLU A O 1
ATOM 2980 N N . MET A 1 523 ? 113.904 172.962 170.318 1.00 87.11 519 MET A N 1
ATOM 2981 C CA . MET A 1 523 ? 114.076 172.843 171.758 1.00 87.11 519 MET A CA 1
ATOM 2982 C C . MET A 1 523 ? 115.418 172.186 172.020 1.00 87.11 519 MET A C 1
ATOM 2983 O O . MET A 1 523 ? 115.669 171.075 171.548 1.00 87.11 519 MET A O 1
ATOM 2988 N N . TYR A 1 524 ? 116.274 172.865 172.769 1.00 83.01 520 TYR A N 1
ATOM 2989 C CA . TYR A 1 524 ? 117.643 172.420 172.974 1.00 83.01 520 TYR A CA 1
ATOM 2990 C C . TYR A 1 524 ? 117.749 171.709 174.315 1.00 83.01 520 TYR A C 1
ATOM 2991 O O . TYR A 1 524 ? 117.407 172.280 175.354 1.00 83.01 520 TYR A O 1
ATOM 3000 N N . ILE A 1 525 ? 118.211 170.466 174.284 1.00 79.13 521 ILE A N 1
ATOM 3001 C CA . ILE A 1 525 ? 118.538 169.702 175.481 1.00 79.13 521 ILE A CA 1
ATOM 3002 C C . ILE A 1 525 ? 120.042 169.807 175.672 1.00 79.13 521 ILE A C 1
ATOM 3003 O O . ILE A 1 525 ? 120.813 169.516 174.751 1.00 79.13 521 ILE A O 1
ATOM 3008 N N . ILE A 1 526 ? 120.467 170.256 176.845 1.00 78.66 522 ILE A N 1
ATOM 3009 C CA . ILE A 1 526 ? 121.878 170.495 177.105 1.00 78.66 522 ILE A CA 1
ATOM 3010 C C . ILE A 1 526 ? 122.513 169.224 177.641 1.00 78.66 522 ILE A C 1
ATOM 3011 O O . ILE A 1 526 ? 122.065 168.666 178.647 1.00 78.66 522 ILE A O 1
ATOM 3016 N N . ASN A 1 527 ? 123.555 168.767 176.959 1.00 80.91 523 ASN A N 1
ATOM 3017 C CA . ASN A 1 527 ? 124.349 167.628 177.384 1.00 80.91 523 ASN A CA 1
ATOM 3018 C C . ASN A 1 527 ? 125.807 167.997 177.182 1.00 80.91 523 ASN A C 1
ATOM 3019 O O . ASN A 1 527 ? 126.177 168.382 176.072 1.00 80.91 523 ASN A O 1
ATOM 3024 N N . GLU A 1 528 ? 126.606 167.898 178.257 1.00 84.48 524 GLU A N 1
ATOM 3025 C CA . GLU A 1 528 ? 128.042 168.233 178.289 1.00 84.48 524 GLU A CA 1
ATOM 3026 C C . GLU A 1 528 ? 128.279 169.685 177.854 1.00 84.48 524 GLU A C 1
ATOM 3027 O O . GLU A 1 528 ? 128.781 169.968 176.765 1.00 84.48 524 GLU A O 1
ATOM 3033 N N . GLY A 1 529 ? 127.825 170.618 178.680 1.00 79.86 525 GLY A N 1
ATOM 3034 C CA . GLY A 1 529 ? 127.997 172.017 178.339 1.00 79.86 525 GLY A CA 1
ATOM 3035 C C . GLY A 1 529 ? 127.422 172.910 179.410 1.00 79.86 525 GLY A C 1
ATOM 3036 O O . GLY A 1 529 ? 126.763 172.452 180.346 1.00 79.86 525 GLY A O 1
ATOM 3037 N N . LYS A 1 530 ? 127.685 174.204 179.257 1.00 80.41 526 LYS A N 1
ATOM 3038 C CA . LYS A 1 530 ? 127.156 175.218 180.163 1.00 80.41 526 LYS A CA 1
ATOM 3039 C C . LYS A 1 530 ? 126.774 176.439 179.344 1.00 80.41 526 LYS A C 1
ATOM 3040 O O . LYS A 1 530 ? 127.647 177.123 178.805 1.00 80.41 526 LYS A O 1
ATOM 3046 N N . LEU A 1 531 ? 125.481 176.710 179.248 1.00 80.82 527 LEU A N 1
ATOM 3047 C CA . LEU A 1 531 ? 124.986 177.891 178.562 1.00 80.82 527 LEU A CA 1
ATOM 3048 C C . LEU A 1 531 ? 124.726 179.004 179.567 1.00 80.82 527 LEU A C 1
ATOM 3049 O O . LEU A 1 531 ? 124.699 178.789 180.779 1.00 80.82 527 LEU A O 1
ATOM 3054 N N . ALA A 1 532 ? 124.530 180.210 179.047 1.00 82.43 528 ALA A N 1
ATOM 3055 C CA . ALA A 1 532 ? 124.309 181.370 179.894 1.00 82.43 528 ALA A CA 1
ATOM 3056 C C . ALA A 1 532 ? 123.268 182.271 179.259 1.00 82.43 528 ALA A C 1
ATOM 3057 O O . ALA A 1 532 ? 123.406 182.652 178.095 1.00 82.43 528 ALA A O 1
ATOM 3059 N N . VAL A 1 533 ? 122.237 182.617 180.027 1.00 87.43 529 VAL A N 1
ATOM 3060 C CA . VAL A 1 533 ? 121.207 183.541 179.569 1.00 87.43 529 VAL A CA 1
ATOM 3061 C C . VAL A 1 533 ? 121.704 184.960 179.806 1.00 87.43 529 VAL A C 1
ATOM 3062 O O . VAL A 1 533 ? 121.468 185.548 180.866 1.00 87.43 529 VAL A O 1
ATOM 3066 N N . VAL A 1 534 ? 122.414 185.511 178.826 1.00 90.42 530 VAL A N 1
ATOM 3067 C CA . VAL A 1 534 ? 123.078 186.795 179.001 1.00 90.42 530 VAL A CA 1
ATOM 3068 C C . VAL A 1 534 ? 122.129 187.937 178.651 1.00 90.42 530 VAL A C 1
ATOM 3069 O O . VAL A 1 534 ? 121.045 187.741 178.099 1.00 90.42 530 VAL A O 1
ATOM 3073 N N . ALA A 1 535 ? 122.545 189.151 179.005 1.00 95.98 531 ALA A N 1
ATOM 3074 C CA . ALA A 1 535 ? 121.795 190.356 178.688 1.00 95.98 531 ALA A CA 1
ATOM 3075 C C . ALA A 1 535 ? 122.031 190.785 177.241 1.00 95.98 531 ALA A C 1
ATOM 3076 O O . ALA A 1 535 ? 122.808 190.178 176.500 1.00 95.98 531 ALA A O 1
ATOM 3078 N N . ASP A 1 536 ? 121.341 191.859 176.848 1.00 99.41 532 ASP A N 1
ATOM 3079 C CA . ASP A 1 536 ? 121.383 192.312 175.460 1.00 99.41 532 ASP A CA 1
ATOM 3080 C C . ASP A 1 536 ? 122.692 193.025 175.142 1.00 99.41 532 ASP A C 1
ATOM 3081 O O . ASP A 1 536 ? 123.394 192.662 174.192 1.00 99.41 532 ASP A O 1
ATOM 3086 N N . ASP A 1 537 ? 123.036 194.047 175.930 1.00 106.17 533 ASP A N 1
ATOM 3087 C CA . ASP A 1 537 ? 124.183 194.886 175.595 1.00 106.17 533 ASP A CA 1
ATOM 3088 C C . ASP A 1 537 ? 125.498 194.216 175.967 1.00 106.17 533 ASP A C 1
ATOM 3089 O O . ASP A 1 537 ? 126.423 194.154 175.149 1.00 106.17 533 ASP A O 1
ATOM 3094 N N . GLY A 1 538 ? 125.600 193.706 177.190 1.00 101.42 534 GLY A N 1
ATOM 3095 C CA . GLY A 1 538 ? 126.814 193.050 177.625 1.00 101.42 534 GLY A CA 1
ATOM 3096 C C . GLY A 1 538 ? 126.488 191.686 178.186 1.00 101.42 534 GLY A C 1
ATOM 3097 O O . GLY A 1 538 ? 125.323 191.308 178.323 1.00 101.42 534 GLY A O 1
ATOM 3098 N N . VAL A 1 539 ? 127.542 190.945 178.516 1.00 97.53 535 VAL A N 1
ATOM 3099 C CA . VAL A 1 539 ? 127.378 189.591 179.028 1.00 97.53 535 VAL A CA 1
ATOM 3100 C C . VAL A 1 539 ? 127.195 189.592 180.544 1.00 97.53 535 VAL A C 1
ATOM 3101 O O . VAL A 1 539 ? 128.131 189.372 181.323 1.00 97.53 535 VAL A O 1
ATOM 3105 N N . THR A 1 540 ? 125.959 189.818 180.967 1.00 96.95 536 THR A N 1
ATOM 3106 C CA . THR A 1 540 ? 125.572 189.724 182.367 1.00 96.95 536 THR A CA 1
ATOM 3107 C C . THR A 1 540 ? 124.707 188.479 182.508 1.00 96.95 536 THR A C 1
ATOM 3108 O O . THR A 1 540 ? 123.540 188.477 182.105 1.00 96.95 536 THR A O 1
ATOM 3112 N N . GLN A 1 541 ? 125.287 187.420 183.062 1.00 95.59 537 GLN A N 1
ATOM 3113 C CA . GLN A 1 541 ? 124.647 186.108 183.093 1.00 95.59 537 GLN A CA 1
ATOM 3114 C C . GLN A 1 541 ? 123.556 186.098 184.151 1.00 95.59 537 GLN A C 1
ATOM 3115 O O . GLN A 1 541 ? 123.829 186.167 185.350 1.00 95.59 537 GLN A O 1
ATOM 3121 N N . PHE A 1 542 ? 122.305 186.018 183.700 1.00 93.28 538 PHE A N 1
ATOM 3122 C CA . PHE A 1 542 ? 121.192 185.902 184.633 1.00 93.28 538 PHE A CA 1
ATOM 3123 C C . PHE A 1 542 ? 121.097 184.485 185.177 1.00 93.28 538 PHE A C 1
ATOM 3124 O O . PHE A 1 542 ? 121.182 184.264 186.390 1.00 93.28 538 PHE A O 1
ATOM 3132 N N . VAL A 1 543 ? 120.925 183.510 184.288 1.00 88.61 539 VAL A N 1
ATOM 3133 C CA . VAL A 1 543 ? 120.873 182.097 184.643 1.00 88.61 539 VAL A CA 1
ATOM 3134 C C . VAL A 1 543 ? 121.988 181.399 183.882 1.00 88.61 539 VAL A C 1
ATOM 3135 O O . VAL A 1 543 ? 122.166 181.635 182.683 1.00 88.61 539 VAL A O 1
ATOM 3139 N N . VAL A 1 544 ? 122.752 180.562 184.571 1.00 84.61 540 VAL A N 1
ATOM 3140 C CA . VAL A 1 544 ? 123.738 179.702 183.933 1.00 84.61 540 VAL A CA 1
ATOM 3141 C C . VAL A 1 544 ? 123.112 178.316 183.857 1.00 84.61 540 VAL A C 1
ATOM 3142 O O . VAL A 1 544 ? 122.986 177.618 184.866 1.00 84.61 540 VAL A O 1
ATOM 3146 N N . LEU A 1 545 ? 122.696 177.925 182.660 1.00 81.88 541 LEU A N 1
ATOM 3147 C CA . LEU A 1 545 ? 122.118 176.609 182.451 1.00 81.88 541 LEU A CA 1
ATOM 3148 C C . LEU A 1 545 ? 123.224 175.568 182.358 1.00 81.88 541 LEU A C 1
ATOM 3149 O O . LEU A 1 545 ? 124.263 175.804 181.741 1.00 81.88 541 LEU A O 1
ATOM 3154 N N . SER A 1 546 ? 122.997 174.417 182.976 1.00 81.70 542 SER A N 1
ATOM 3155 C CA . SER A 1 546 ? 123.997 173.372 183.118 1.00 81.70 542 SER A CA 1
ATOM 3156 C C . SER A 1 546 ? 123.593 172.140 182.316 1.00 81.70 542 SER A C 1
ATOM 3157 O O . SER A 1 546 ? 122.682 172.192 181.485 1.00 81.70 542 SER A O 1
ATOM 3160 N N . ASP A 1 547 ? 124.331 171.050 182.530 1.00 83.22 543 ASP A N 1
ATOM 3161 C CA . ASP A 1 547 ? 123.997 169.747 181.966 1.00 83.22 543 ASP A CA 1
ATOM 3162 C C . ASP A 1 547 ? 122.646 169.265 182.480 1.00 83.22 543 ASP A C 1
ATOM 3163 O O . ASP A 1 547 ? 122.304 169.450 183.650 1.00 83.22 543 ASP A O 1
ATOM 3168 N N . GLY A 1 548 ? 121.874 168.650 181.588 1.00 81.92 544 GLY A N 1
ATOM 3169 C CA . GLY A 1 548 ? 120.551 168.180 181.919 1.00 81.92 544 GLY A CA 1
ATOM 3170 C C . GLY A 1 548 ? 119.461 169.221 181.835 1.00 81.92 544 GLY A C 1
ATOM 3171 O O . GLY A 1 548 ? 118.291 168.884 182.049 1.00 81.92 544 GLY A O 1
ATOM 3172 N N . SER A 1 549 ? 119.796 170.471 181.540 1.00 81.86 545 SER A N 1
ATOM 3173 C CA . SER A 1 549 ? 118.801 171.521 181.453 1.00 81.86 545 SER A CA 1
ATOM 3174 C C . SER A 1 549 ? 118.219 171.565 180.045 1.00 81.86 545 SER A C 1
ATOM 3175 O O . SER A 1 549 ? 118.599 170.796 179.161 1.00 81.86 545 SER A O 1
ATOM 3178 N N . TYR A 1 550 ? 117.290 172.492 179.835 1.00 84.23 546 TYR A N 1
ATOM 3179 C CA . TYR A 1 550 ? 116.516 172.568 178.605 1.00 84.23 546 TYR A CA 1
ATOM 3180 C C . TYR A 1 550 ? 115.933 173.967 178.507 1.00 84.23 546 TYR A C 1
ATOM 3181 O O . TYR A 1 550 ? 115.773 174.658 179.516 1.00 84.23 546 TYR A O 1
ATOM 3190 N N . PHE A 1 551 ? 115.600 174.364 177.280 1.00 85.52 547 PHE A N 1
ATOM 3191 C CA . PHE A 1 551 ? 114.846 175.587 177.031 1.00 85.52 547 PHE A CA 1
ATOM 3192 C C . PHE A 1 551 ? 114.177 175.472 175.673 1.00 85.52 547 PHE A C 1
ATOM 3193 O O . PHE A 1 551 ? 114.584 174.677 174.826 1.00 85.52 547 PHE A O 1
ATOM 3201 N N . GLY A 1 552 ? 113.163 176.303 175.469 1.00 90.68 548 GLY A N 1
ATOM 3202 C CA . GLY A 1 552 ? 112.539 176.416 174.172 1.00 90.68 548 GLY A CA 1
ATOM 3203 C C . GLY A 1 552 ? 111.546 175.336 173.828 1.00 90.68 548 GLY A C 1
ATOM 3204 O O . GLY A 1 552 ? 111.407 175.006 172.647 1.00 90.68 548 GLY A O 1
ATOM 3205 N N . GLU A 1 553 ? 110.854 174.765 174.814 1.00 92.54 549 GLU A N 1
ATOM 3206 C CA . GLU A 1 553 ? 109.805 173.804 174.500 1.00 92.54 549 GLU A CA 1
ATOM 3207 C C . GLU A 1 553 ? 108.509 174.502 174.101 1.00 92.54 549 GLU A C 1
ATOM 3208 O O . GLU A 1 553 ? 107.713 173.945 173.332 1.00 92.54 549 GLU A O 1
ATOM 3214 N N . ILE A 1 554 ? 108.312 175.739 174.559 1.00 92.56 550 ILE A N 1
ATOM 3215 C CA . ILE A 1 554 ? 107.139 176.512 174.170 1.00 92.56 550 ILE A CA 1
ATOM 3216 C C . ILE A 1 554 ? 107.294 177.001 172.732 1.00 92.56 550 ILE A C 1
ATOM 3217 O O . ILE A 1 554 ? 106.302 177.240 172.032 1.00 92.56 550 ILE A O 1
ATOM 3222 N N . SER A 1 555 ? 108.536 177.110 172.257 1.00 94.23 551 SER A N 1
ATOM 3223 C CA . SER A 1 555 ? 108.784 177.483 170.870 1.00 94.23 551 SER A CA 1
ATOM 3224 C C . SER A 1 555 ? 108.418 176.357 169.911 1.00 94.23 551 SER A C 1
ATOM 3225 O O . SER A 1 555 ? 108.054 176.616 168.759 1.00 94.23 551 SER A O 1
ATOM 3228 N N . ILE A 1 556 ? 108.498 175.100 170.363 1.00 92.15 552 ILE A N 1
ATOM 3229 C CA . ILE A 1 556 ? 108.103 173.985 169.506 1.00 92.15 552 ILE A CA 1
ATOM 3230 C C . ILE A 1 556 ? 106.693 173.493 169.780 1.00 92.15 552 ILE A C 1
ATOM 3231 O O . ILE A 1 556 ? 106.186 172.652 169.022 1.00 92.15 552 ILE A O 1
ATOM 3236 N N . LEU A 1 557 ? 105.995 174.046 170.770 1.00 96.43 553 LEU A N 1
ATOM 3237 C CA . LEU A 1 557 ? 104.579 173.638 170.980 1.00 96.43 553 LEU A CA 1
ATOM 3238 C C . LEU A 1 557 ? 103.667 174.520 170.125 1.00 96.43 553 LEU A C 1
ATOM 3239 O O . LEU A 1 557 ? 102.679 173.986 169.591 1.00 96.43 553 LEU A O 1
ATOM 3244 N N . ASN A 1 558 ? 103.987 175.811 170.002 1.00 102.82 554 ASN A N 1
ATOM 3245 C CA . ASN A 1 558 ? 103.175 176.760 169.188 1.00 102.82 554 ASN A CA 1
ATOM 3246 C C . ASN A 1 558 ? 101.697 176.733 169.599 1.00 102.82 554 ASN A C 1
ATOM 3247 O O . ASN A 1 558 ? 100.850 176.515 168.712 1.00 102.82 554 ASN A O 1
ATOM 3252 N N . ILE A 1 559 ? 101.404 176.907 170.892 1.00 106.49 555 ILE A N 1
ATOM 3253 C CA . ILE A 1 559 ? 99.993 176.960 171.382 1.00 106.49 555 ILE A CA 1
ATOM 3254 C C . ILE A 1 559 ? 99.309 178.207 170.806 1.00 106.49 555 ILE A C 1
ATOM 3255 O O . ILE A 1 559 ? 100.022 179.198 170.561 1.00 106.49 555 ILE A O 1
ATOM 3260 N N . LYS A 1 560 ? 97.986 178.175 170.612 1.00 112.80 556 LYS A N 1
ATOM 3261 C CA . LYS A 1 560 ? 97.246 179.273 170.003 1.00 112.80 556 LYS A CA 1
ATOM 3262 C C . LYS A 1 560 ? 97.222 180.503 170.905 1.00 112.80 556 LYS A C 1
ATOM 3263 O O . LYS A 1 560 ? 96.990 180.404 172.113 1.00 112.80 556 LYS A O 1
ATOM 3269 N N . GLY A 1 561 ? 97.467 181.663 170.308 1.00 117.85 557 GLY A N 1
ATOM 3270 C CA . GLY A 1 561 ? 97.356 182.914 171.032 1.00 117.85 557 GLY A CA 1
ATOM 3271 C C . GLY A 1 561 ? 98.504 183.249 171.958 1.00 117.85 557 GLY A C 1
ATOM 3272 O O . GLY A 1 561 ? 98.274 183.764 173.056 1.00 117.85 557 GLY A O 1
ATOM 3273 N N . SER A 1 562 ? 99.739 182.986 171.544 1.00 116.52 558 SER A N 1
ATOM 3274 C CA . SER A 1 562 ? 100.905 183.289 172.362 1.00 116.52 558 SER A CA 1
ATOM 3275 C C . SER A 1 562 ? 101.405 184.699 172.072 1.00 116.52 558 SER A C 1
ATOM 3276 O O . SER A 1 562 ? 101.472 185.114 170.910 1.00 116.52 558 SER A O 1
ATOM 3279 N N . LYS A 1 563 ? 101.756 185.432 173.132 1.00 118.32 559 LYS A N 1
ATOM 3280 C CA . LYS A 1 563 ? 102.358 186.750 172.962 1.00 118.32 559 LYS A CA 1
ATOM 3281 C C . LYS A 1 563 ? 103.834 186.680 172.601 1.00 118.32 559 LYS A C 1
ATOM 3282 O O . LYS A 1 563 ? 104.404 187.700 172.196 1.00 118.32 559 LYS A O 1
ATOM 3288 N N . SER A 1 564 ? 104.470 185.518 172.751 1.00 112.87 560 SER A N 1
ATOM 3289 C CA . SER A 1 564 ? 105.821 185.353 172.227 1.00 112.87 560 SER A CA 1
ATOM 3290 C C . SER A 1 564 ? 105.802 185.307 170.705 1.00 112.87 560 SER A C 1
ATOM 3291 O O . SER A 1 564 ? 106.511 186.073 170.043 1.00 112.87 560 SER A O 1
ATOM 3294 N N . GLY A 1 565 ? 104.967 184.441 170.135 1.00 108.60 561 GLY A N 1
ATOM 3295 C CA . GLY A 1 565 ? 104.836 184.340 168.696 1.00 108.60 561 GLY A CA 1
ATOM 3296 C C . GLY A 1 565 ? 106.037 183.683 168.055 1.00 108.60 561 GLY A C 1
ATOM 3297 O O . GLY A 1 565 ? 106.634 184.253 167.135 1.00 108.60 561 GLY A O 1
ATOM 3298 N N . ASN A 1 566 ? 106.379 182.485 168.565 1.00 102.81 562 ASN A N 1
ATOM 3299 C CA . ASN A 1 566 ? 107.585 181.671 168.273 1.00 102.81 562 ASN A CA 1
ATOM 3300 C C . ASN A 1 566 ? 108.892 182.477 168.252 1.00 102.81 562 ASN A C 1
ATOM 3301 O O . ASN A 1 566 ? 109.822 182.170 167.504 1.00 102.81 562 ASN A O 1
ATOM 3306 N N . ARG A 1 567 ? 109.002 183.477 169.123 1.00 100.32 563 ARG A N 1
ATOM 3307 C CA . ARG A 1 567 ? 110.246 184.196 169.326 1.00 100.32 563 ARG A CA 1
ATOM 3308 C C . ARG A 1 567 ? 110.970 183.627 170.539 1.00 100.32 563 ARG A C 1
ATOM 3309 O O . ARG A 1 567 ? 110.411 182.855 171.321 1.00 100.32 563 ARG A O 1
ATOM 3317 N N . ARG A 1 568 ? 112.233 184.017 170.690 1.00 91.76 564 ARG A N 1
ATOM 3318 C CA . ARG A 1 568 ? 113.091 183.298 171.622 1.00 91.76 564 ARG A CA 1
ATOM 3319 C C . ARG A 1 568 ? 113.093 183.923 173.010 1.00 91.76 564 ARG A C 1
ATOM 3320 O O . ARG A 1 568 ? 113.175 183.196 174.007 1.00 91.76 564 ARG A O 1
ATOM 3328 N N . THR A 1 569 ? 113.024 185.260 173.082 1.00 92.30 565 THR A N 1
ATOM 3329 C CA . THR A 1 569 ? 112.953 186.086 174.302 1.00 92.30 565 THR A CA 1
ATOM 3330 C C . THR A 1 569 ? 114.120 185.873 175.271 1.00 92.30 565 THR A C 1
ATOM 3331 O O . THR A 1 569 ? 113.979 186.143 176.467 1.00 92.30 565 THR A O 1
ATOM 3335 N N . ALA A 1 570 ? 115.275 185.416 174.784 1.00 89.49 566 ALA A N 1
ATOM 3336 C CA . ALA A 1 570 ? 116.434 185.165 175.629 1.00 89.49 566 ALA A CA 1
ATOM 3337 C C . ALA A 1 570 ? 117.687 185.200 174.771 1.00 89.49 566 ALA A C 1
ATOM 3338 O O . ALA A 1 570 ? 117.700 184.654 173.667 1.00 89.49 566 ALA A O 1
ATOM 3340 N N . ASN A 1 571 ? 118.735 185.839 175.283 1.00 89.72 567 ASN A N 1
ATOM 3341 C CA . ASN A 1 571 ? 120.056 185.806 174.663 1.00 89.72 567 ASN A CA 1
ATOM 3342 C C . ASN A 1 571 ? 120.835 184.696 175.352 1.00 89.72 567 ASN A C 1
ATOM 3343 O O . ASN A 1 571 ? 121.328 184.874 176.466 1.00 89.72 567 ASN A O 1
ATOM 3348 N N . ILE A 1 572 ? 120.944 183.549 174.695 1.00 83.77 568 ILE A N 1
ATOM 3349 C CA . ILE A 1 572 ? 121.600 182.382 175.268 1.00 83.77 568 ILE A CA 1
ATOM 3350 C C . ILE A 1 572 ? 122.863 182.107 174.470 1.00 83.77 568 ILE A C 1
ATOM 3351 O O . ILE A 1 572 ? 122.797 181.757 173.286 1.00 83.77 568 ILE A O 1
ATOM 3356 N N . ARG A 1 573 ? 124.014 182.292 175.107 1.00 81.17 569 ARG A N 1
ATOM 3357 C CA . ARG A 1 573 ? 125.293 182.001 174.487 1.00 81.17 569 ARG A CA 1
ATOM 3358 C C . ARG A 1 573 ? 126.048 180.986 175.330 1.00 81.17 569 ARG A C 1
ATOM 3359 O O . ARG A 1 573 ? 125.805 180.835 176.529 1.00 81.17 569 ARG A O 1
ATOM 3367 N N . SER A 1 574 ? 126.957 180.274 174.677 1.00 78.39 570 SER A N 1
ATOM 3368 C CA . SER A 1 574 ? 127.662 179.176 175.316 1.00 78.39 570 SER A CA 1
ATOM 3369 C C . SER A 1 574 ? 128.888 179.693 176.051 1.00 78.39 570 SER A C 1
ATOM 3370 O O . SER A 1 574 ? 129.645 180.507 175.515 1.00 78.39 570 SER A O 1
ATOM 3373 N N . ILE A 1 575 ? 129.080 179.226 177.283 1.00 79.42 571 ILE A N 1
ATOM 3374 C CA . ILE A 1 575 ? 130.280 179.582 178.031 1.00 79.42 571 ILE A CA 1
ATOM 3375 C C . ILE A 1 575 ? 131.469 178.774 177.540 1.00 79.42 571 ILE A C 1
ATOM 3376 O O . ILE A 1 575 ? 132.528 179.324 177.220 1.00 79.42 571 ILE A O 1
ATOM 3381 N N . GLY A 1 576 ? 131.311 177.459 177.472 1.00 80.07 572 GLY A N 1
ATOM 3382 C CA . GLY A 1 576 ? 132.329 176.598 176.913 1.00 80.07 572 GLY A CA 1
ATOM 3383 C C . GLY A 1 576 ? 131.783 175.825 175.736 1.00 80.07 572 GLY A C 1
ATOM 3384 O O . GLY A 1 576 ? 130.797 176.242 175.127 1.00 80.07 572 GLY A O 1
ATOM 3385 N N . TYR A 1 577 ? 132.407 174.702 175.403 1.00 80.32 573 TYR A N 1
ATOM 3386 C CA . TYR A 1 577 ? 131.905 173.859 174.330 1.00 80.32 573 TYR A CA 1
ATOM 3387 C C . TYR A 1 577 ? 130.686 173.085 174.811 1.00 80.32 573 TYR A C 1
ATOM 3388 O O . TYR A 1 577 ? 130.737 172.406 175.838 1.00 80.32 573 TYR A O 1
ATOM 3397 N N . SER A 1 578 ? 129.592 173.186 174.069 1.00 78.25 574 SER A N 1
ATOM 3398 C CA . SER A 1 578 ? 128.346 172.527 174.421 1.00 78.25 574 SER A CA 1
ATOM 3399 C C . SER A 1 578 ? 128.001 171.498 173.358 1.00 78.25 574 SER A C 1
ATOM 3400 O O . SER A 1 578 ? 128.356 171.660 172.192 1.00 78.25 574 SER A O 1
ATOM 3403 N N . ASP A 1 579 ? 127.299 170.436 173.758 1.00 79.43 575 ASP A N 1
ATOM 3404 C CA . ASP A 1 579 ? 126.807 169.436 172.807 1.00 79.43 575 ASP A CA 1
ATOM 3405 C C . ASP A 1 579 ? 125.292 169.378 172.966 1.00 79.43 575 ASP A C 1
ATOM 3406 O O . ASP A 1 579 ? 124.749 168.471 173.592 1.00 79.43 575 ASP A O 1
ATOM 3411 N N . LEU A 1 580 ? 124.597 170.307 172.331 1.00 78.61 576 LEU A N 1
ATOM 3412 C CA . LEU A 1 580 ? 123.162 170.408 172.523 1.00 78.61 576 LEU A CA 1
ATOM 3413 C C . LEU A 1 580 ? 122.441 169.460 171.582 1.00 78.61 576 LEU A C 1
ATOM 3414 O O . LEU A 1 580 ? 122.896 169.199 170.468 1.00 78.61 576 LEU A O 1
ATOM 3419 N N . PHE A 1 581 ? 121.307 168.946 172.041 1.00 78.12 577 PHE A N 1
ATOM 3420 C CA . PHE A 1 581 ? 120.468 168.064 171.245 1.00 78.12 577 PHE A CA 1
ATOM 3421 C C . PHE A 1 581 ? 119.154 168.770 170.956 1.00 78.12 577 PHE A C 1
ATOM 3422 O O . PHE A 1 581 ? 118.485 169.243 171.878 1.00 78.12 577 PHE A O 1
ATOM 3430 N N . CYS A 1 582 ? 118.792 168.838 169.680 1.00 83.57 578 CYS A N 1
ATOM 3431 C CA . CYS A 1 582 ? 117.706 169.689 169.215 1.00 83.57 578 CYS A CA 1
ATOM 3432 C C . CYS A 1 582 ? 116.494 168.840 168.862 1.00 83.57 578 CYS A C 1
ATOM 3433 O O . CYS A 1 582 ? 116.574 167.974 167.987 1.00 83.57 578 CYS A O 1
ATOM 3436 N N . LEU A 1 583 ? 115.379 169.091 169.533 1.00 87.65 579 LEU A N 1
ATOM 3437 C CA . LEU A 1 583 ? 114.091 168.516 169.160 1.00 87.65 579 LEU A CA 1
ATOM 3438 C C . LEU A 1 583 ? 113.293 169.622 168.484 1.00 87.65 579 LEU A C 1
ATOM 3439 O O . LEU A 1 583 ? 112.762 170.515 169.148 1.00 87.65 579 LEU A O 1
ATOM 3444 N N . SER A 1 584 ? 113.208 169.561 167.159 1.00 90.79 580 SER A N 1
ATOM 3445 C CA . SER A 1 584 ? 112.591 170.630 166.397 1.00 90.79 580 SER A CA 1
ATOM 3446 C C . SER A 1 584 ? 111.077 170.468 166.520 1.00 90.79 580 SER A C 1
ATOM 3447 O O . SER A 1 584 ? 110.567 169.515 167.112 1.00 90.79 580 SER A O 1
ATOM 3450 N N . LYS A 1 585 ? 110.360 171.444 165.955 1.00 94.52 581 LYS A N 1
ATOM 3451 C CA . LYS A 1 585 ? 108.902 171.381 165.905 1.00 94.52 581 LYS A CA 1
ATOM 3452 C C . LYS A 1 585 ? 108.394 170.366 164.885 1.00 94.52 581 LYS A C 1
ATOM 3453 O O . LYS A 1 585 ? 107.372 169.702 165.102 1.00 94.52 581 LYS A O 1
ATOM 3459 N N . ASP A 1 586 ? 109.136 170.211 163.784 1.00 97.83 582 ASP A N 1
ATOM 3460 C CA . ASP A 1 586 ? 108.732 169.309 162.711 1.00 97.83 582 ASP A CA 1
ATOM 3461 C C . ASP A 1 586 ? 108.920 167.880 163.196 1.00 97.83 582 ASP A C 1
ATOM 3462 O O . ASP A 1 586 ? 108.074 167.019 162.935 1.00 97.83 582 ASP A O 1
ATOM 3467 N N . ASP A 1 587 ? 109.998 167.623 163.944 1.00 93.63 583 ASP A N 1
ATOM 3468 C CA . ASP A 1 587 ? 110.245 166.284 164.467 1.00 93.63 583 ASP A CA 1
ATOM 3469 C C . ASP A 1 587 ? 109.275 165.937 165.588 1.00 93.63 583 ASP A C 1
ATOM 3470 O O . ASP A 1 587 ? 108.830 164.788 165.690 1.00 93.63 583 ASP A O 1
ATOM 3475 N N . LEU A 1 588 ? 108.899 166.927 166.405 1.00 91.59 584 LEU A N 1
ATOM 3476 C CA . LEU A 1 588 ? 107.905 166.702 167.452 1.00 91.59 584 LEU A CA 1
ATOM 3477 C C . LEU A 1 588 ? 106.517 166.479 166.863 1.00 91.59 584 LEU A C 1
ATOM 3478 O O . LEU A 1 588 ? 105.811 165.545 167.264 1.00 91.59 584 LEU A O 1
ATOM 3483 N N . MET A 1 589 ? 106.126 167.293 165.876 1.00 94.57 585 MET A N 1
ATOM 3484 C CA . MET A 1 589 ? 104.818 167.121 165.254 1.00 94.57 585 MET A CA 1
ATOM 3485 C C . MET A 1 589 ? 104.757 165.901 164.342 1.00 94.57 585 MET A C 1
ATOM 3486 O O . MET A 1 589 ? 103.657 165.436 164.033 1.00 94.57 585 MET A O 1
ATOM 3491 N N . GLU A 1 590 ? 105.904 165.374 163.911 1.00 93.42 586 GLU A N 1
ATOM 3492 C CA . GLU A 1 590 ? 105.921 164.104 163.201 1.00 93.42 586 GLU A CA 1
ATOM 3493 C C . GLU A 1 590 ? 105.862 162.930 164.173 1.00 93.42 586 GLU A C 1
ATOM 3494 O O . GLU A 1 590 ? 105.197 161.926 163.894 1.00 93.42 586 GLU A O 1
ATOM 3500 N N . ALA A 1 591 ? 106.522 163.051 165.331 1.00 90.45 587 ALA A N 1
ATOM 3501 C CA . ALA A 1 591 ? 106.488 161.983 166.327 1.00 90.45 587 ALA A CA 1
ATOM 3502 C C . ALA A 1 591 ? 105.142 161.900 167.032 1.00 90.45 587 ALA A C 1
ATOM 3503 O O . ALA A 1 591 ? 104.785 160.841 167.557 1.00 90.45 587 ALA A O 1
ATOM 3505 N N . LEU A 1 592 ? 104.387 162.993 167.059 1.00 91.62 588 LEU A N 1
ATOM 3506 C CA . LEU A 1 592 ? 103.070 162.995 167.682 1.00 91.62 588 LEU A CA 1
ATOM 3507 C C . LEU A 1 592 ? 101.947 162.569 166.741 1.00 91.62 588 LEU A C 1
ATOM 3508 O O . LEU A 1 592 ? 100.779 162.735 167.104 1.00 91.62 588 LEU A O 1
ATOM 3513 N N . THR A 1 593 ? 102.258 162.047 165.549 1.00 90.81 589 THR A N 1
ATOM 3514 C CA . THR A 1 593 ? 101.202 161.641 164.626 1.00 90.81 589 THR A CA 1
ATOM 3515 C C . THR A 1 593 ? 100.510 160.367 165.083 1.00 90.81 589 THR A C 1
ATOM 3516 O O . THR A 1 593 ? 99.333 160.159 164.775 1.00 90.81 589 THR A O 1
ATOM 3520 N N . GLU A 1 594 ? 101.215 159.510 165.812 1.00 91.88 590 GLU A N 1
ATOM 3521 C CA . GLU A 1 594 ? 100.612 158.311 166.368 1.00 91.88 590 GLU A CA 1
ATOM 3522 C C . GLU A 1 594 ? 100.042 158.529 167.760 1.00 91.88 590 GLU A C 1
ATOM 3523 O O . GLU A 1 594 ? 99.470 157.597 168.330 1.00 91.88 590 GLU A O 1
ATOM 3529 N N . TYR A 1 595 ? 100.184 159.727 168.319 1.00 91.17 591 TYR A N 1
ATOM 3530 C CA . TYR A 1 595 ? 99.724 160.035 169.672 1.00 91.17 591 TYR A CA 1
ATOM 3531 C C . TYR A 1 595 ? 98.970 161.357 169.634 1.00 91.17 591 TYR A C 1
ATOM 3532 O O . TYR A 1 595 ? 99.553 162.419 169.888 1.00 91.17 591 TYR A O 1
ATOM 3541 N N . PRO A 1 596 ? 97.669 161.337 169.312 1.00 95.18 592 PRO A N 1
ATOM 3542 C CA . PRO A 1 596 ? 96.909 162.595 169.292 1.00 95.18 592 PRO A CA 1
ATOM 3543 C C . PRO A 1 596 ? 96.498 163.067 170.681 1.00 95.18 592 PRO A C 1
ATOM 3544 O O . PRO A 1 596 ? 96.393 164.276 170.924 1.00 95.18 592 PRO A O 1
ATOM 3548 N N . GLU A 1 597 ? 96.273 162.113 171.593 1.00 96.48 593 GLU A N 1
ATOM 3549 C CA . GLU A 1 597 ? 95.895 162.441 172.964 1.00 96.48 593 GLU A CA 1
ATOM 3550 C C . GLU A 1 597 ? 97.054 163.083 173.708 1.00 96.48 593 GLU A C 1
ATOM 3551 O O . GLU A 1 597 ? 96.864 164.041 174.469 1.00 96.48 593 GLU A O 1
ATOM 3557 N N . ALA A 1 598 ? 98.269 162.599 173.455 1.00 92.82 594 ALA A N 1
ATOM 3558 C CA . ALA A 1 598 ? 99.446 163.207 174.054 1.00 92.82 594 ALA A CA 1
ATOM 3559 C C . ALA A 1 598 ? 99.763 164.552 173.420 1.00 92.82 594 ALA A C 1
ATOM 3560 O O . ALA A 1 598 ? 100.301 165.429 174.096 1.00 92.82 594 ALA A O 1
ATOM 3562 N N . LYS A 1 599 ? 99.397 164.744 172.147 1.00 93.70 595 LYS A N 1
ATOM 3563 C CA . LYS A 1 599 ? 99.545 166.050 171.506 1.00 93.70 595 LYS A CA 1
ATOM 3564 C C . LYS A 1 599 ? 98.594 167.076 172.109 1.00 93.70 595 LYS A C 1
ATOM 3565 O O . LYS A 1 599 ? 98.986 168.225 172.347 1.00 93.70 595 LYS A O 1
ATOM 3571 N N . LYS A 1 600 ? 97.350 166.667 172.390 1.00 95.58 596 LYS A N 1
ATOM 3572 C CA . LYS A 1 600 ? 96.409 167.548 173.079 1.00 95.58 596 LYS A CA 1
ATOM 3573 C C . LYS A 1 600 ? 96.836 167.824 174.516 1.00 95.58 596 LYS A C 1
ATOM 3574 O O . LYS A 1 600 ? 96.630 168.938 175.015 1.00 95.58 596 LYS A O 1
ATOM 3580 N N . ALA A 1 601 ? 97.472 166.846 175.172 1.00 95.97 597 ALA A N 1
ATOM 3581 C CA . ALA A 1 601 ? 98.015 167.072 176.510 1.00 95.97 597 ALA A CA 1
ATOM 3582 C C . ALA A 1 601 ? 99.200 168.033 176.485 1.00 95.97 597 ALA A C 1
ATOM 3583 O O . ALA A 1 601 ? 99.359 168.844 177.405 1.00 95.97 597 ALA A O 1
ATOM 3585 N N . LEU A 1 602 ? 100.018 167.980 175.427 1.00 95.94 598 LEU A N 1
ATOM 3586 C CA . LEU A 1 602 ? 101.126 168.926 175.281 1.00 95.94 598 LEU A CA 1
ATOM 3587 C C . LEU A 1 602 ? 100.630 170.342 175.015 1.00 95.94 598 LEU A C 1
ATOM 3588 O O . LEU A 1 602 ? 101.182 171.305 175.566 1.00 95.94 598 LEU A O 1
ATOM 3593 N N . GLU A 1 603 ? 99.597 170.481 174.169 1.00 101.84 599 GLU A N 1
ATOM 3594 C CA . GLU A 1 603 ? 99.012 171.796 173.904 1.00 101.84 599 GLU A CA 1
ATOM 3595 C C . GLU A 1 603 ? 98.346 172.372 175.149 1.00 101.84 599 GLU A C 1
ATOM 3596 O O . GLU A 1 603 ? 98.458 173.575 175.416 1.00 101.84 599 GLU A O 1
ATOM 3602 N N . GLU A 1 604 ? 97.705 171.518 175.957 1.00 103.98 600 GLU A N 1
ATOM 3603 C CA . GLU A 1 604 ? 97.081 172.000 177.185 1.00 103.98 600 GLU A CA 1
ATOM 3604 C C . GLU A 1 604 ? 98.119 172.351 178.247 1.00 103.98 600 GLU A C 1
ATOM 3605 O O . GLU A 1 604 ? 97.916 173.307 179.001 1.00 103.98 600 GLU A O 1
ATOM 3611 N N . LYS A 1 605 ? 99.243 171.627 178.302 1.00 101.13 601 LYS A N 1
ATOM 3612 C CA . LYS A 1 605 ? 100.278 171.949 179.284 1.00 101.13 601 LYS A CA 1
ATOM 3613 C C . LYS A 1 605 ? 101.024 173.226 178.910 1.00 101.13 601 LYS A C 1
ATOM 3614 O O . LYS A 1 605 ? 101.368 174.036 179.786 1.00 101.13 601 LYS A O 1
ATOM 3620 N N . GLY A 1 606 ? 101.254 173.442 177.613 1.00 105.13 602 GLY A N 1
ATOM 3621 C CA . GLY A 1 606 ? 101.836 174.700 177.181 1.00 105.13 602 GLY A CA 1
ATOM 3622 C C . GLY A 1 606 ? 100.898 175.879 177.330 1.00 105.13 602 GLY A C 1
ATOM 3623 O O . GLY A 1 606 ? 101.344 176.992 177.633 1.00 105.13 602 GLY A O 1
ATOM 3624 N N . ARG A 1 607 ? 99.590 175.650 177.153 1.00 107.94 603 ARG A N 1
ATOM 3625 C CA . ARG A 1 607 ? 98.603 176.688 177.433 1.00 107.94 603 ARG A CA 1
ATOM 3626 C C . ARG A 1 607 ? 98.534 177.001 178.920 1.00 107.94 603 ARG A C 1
ATOM 3627 O O . ARG A 1 607 ? 98.319 178.158 179.295 1.00 107.94 603 ARG A O 1
ATOM 3635 N N . GLN A 1 608 ? 98.739 175.981 179.770 1.00 108.63 604 GLN A N 1
ATOM 3636 C CA . GLN A 1 608 ? 98.825 176.176 181.217 1.00 108.63 604 GLN A CA 1
ATOM 3637 C C . GLN A 1 608 ? 100.006 177.057 181.596 1.00 108.63 604 GLN A C 1
ATOM 3638 O O . GLN A 1 608 ? 99.846 178.001 182.378 1.00 108.63 604 GLN A O 1
ATOM 3644 N N . ILE A 1 609 ? 101.183 176.788 181.012 1.00 107.43 605 ILE A N 1
ATOM 3645 C CA . ILE A 1 609 ? 102.386 177.585 181.287 1.00 107.43 605 ILE A CA 1
ATOM 3646 C C . ILE A 1 609 ? 102.225 179.021 180.781 1.00 107.43 605 ILE A C 1
ATOM 3647 O O . ILE A 1 609 ? 102.523 179.993 181.500 1.00 107.43 605 ILE A O 1
ATOM 3652 N N . LEU A 1 610 ? 101.662 179.181 179.580 1.00 110.17 606 LEU A N 1
ATOM 3653 C CA . LEU A 1 610 ? 101.552 180.515 179.004 1.00 110.17 606 LEU A CA 1
ATOM 3654 C C . LEU A 1 610 ? 100.445 181.349 179.645 1.00 110.17 606 LEU A C 1
ATOM 3655 O O . LEU A 1 610 ? 100.585 182.571 179.719 1.00 110.17 606 LEU A O 1
ATOM 3660 N N . MET A 1 611 ? 99.355 180.745 180.135 1.00 113.79 607 MET A N 1
ATOM 3661 C CA . MET A 1 611 ? 98.430 181.572 180.906 1.00 113.79 607 MET A CA 1
ATOM 3662 C C . MET A 1 611 ? 98.804 181.644 182.377 1.00 113.79 607 MET A C 1
ATOM 3663 O O . MET A 1 611 ? 98.148 182.372 183.128 1.00 113.79 607 MET A O 1
ATOM 3668 N N . LYS A 1 612 ? 99.834 180.914 182.816 1.00 115.51 608 LYS A N 1
ATOM 3669 C CA . LYS A 1 612 ? 100.498 181.345 184.040 1.00 115.51 608 LYS A CA 1
ATOM 3670 C C . LYS A 1 612 ? 101.400 182.546 183.797 1.00 115.51 608 LYS A C 1
ATOM 3671 O O . LYS A 1 612 ? 101.684 183.291 184.741 1.00 115.51 608 LYS A O 1
ATOM 3677 N N . ASP A 1 613 ? 101.873 182.765 182.566 1.00 115.08 609 ASP A N 1
ATOM 3678 C CA . ASP A 1 613 ? 102.684 183.953 182.299 1.00 115.08 609 ASP A CA 1
ATOM 3679 C C . ASP A 1 613 ? 102.046 184.964 181.352 1.00 115.08 609 ASP A C 1
ATOM 3680 O O . ASP A 1 613 ? 101.679 186.053 181.799 1.00 115.08 609 ASP A O 1
ATOM 3685 N N . ASN A 1 614 ? 101.843 184.636 180.068 1.00 116.60 610 ASN A N 1
ATOM 3686 C CA . ASN A 1 614 ? 101.546 185.680 179.074 1.00 116.60 610 ASN A CA 1
ATOM 3687 C C . ASN A 1 614 ? 100.877 185.099 177.822 1.00 116.60 610 ASN A C 1
ATOM 3688 O O . ASN A 1 614 ? 101.548 184.512 176.969 1.00 116.60 610 ASN A O 1
ATOM 3693 N N . LEU A 1 615 ? 99.560 185.295 177.694 1.00 119.35 611 LEU A N 1
ATOM 3694 C CA . LEU A 1 615 ? 98.870 184.993 176.443 1.00 119.35 611 LEU A CA 1
ATOM 3695 C C . LEU A 1 615 ? 97.679 185.923 176.242 1.00 119.35 611 LEU A C 1
ATOM 3696 O O . LEU A 1 615 ? 97.115 186.455 177.200 1.00 119.35 611 LEU A O 1
ATOM 3701 N N . ILE A 1 616 ? 97.300 186.102 174.970 1.00 124.75 612 ILE A N 1
ATOM 3702 C CA . ILE A 1 616 ? 96.058 186.765 174.577 1.00 124.75 612 ILE A CA 1
ATOM 3703 C C . ILE A 1 616 ? 95.066 185.697 174.134 1.00 124.75 612 ILE A C 1
ATOM 3704 O O . ILE A 1 616 ? 95.413 184.799 173.356 1.00 124.75 612 ILE A O 1
ATOM 3709 N N . ASP A 1 617 ? 93.838 185.775 174.650 1.00 128.58 613 ASP A N 1
ATOM 3710 C CA . ASP A 1 617 ? 92.769 184.882 174.221 1.00 128.58 613 ASP A CA 1
ATOM 3711 C C . ASP A 1 617 ? 92.350 185.215 172.793 1.00 128.58 613 ASP A C 1
ATOM 3712 O O . ASP A 1 617 ? 91.584 186.158 172.565 1.00 128.58 613 ASP A O 1
ATOM 3717 N N . GLU A 1 618 ? 92.848 184.442 171.835 1.00 127.44 614 GLU A N 1
ATOM 3718 C CA . GLU A 1 618 ? 92.449 184.600 170.443 1.00 127.44 614 GLU A CA 1
ATOM 3719 C C . GLU A 1 618 ? 91.681 183.374 169.968 1.00 127.44 614 GLU A C 1
ATOM 3720 O O . GLU A 1 618 ? 92.184 182.252 170.043 1.00 127.44 614 GLU A O 1
ATOM 3726 N N . ILE B 1 163 ? 148.783 180.051 188.164 1.00 84.29 159 ILE B N 1
ATOM 3727 C CA . ILE B 1 163 ? 148.765 180.054 186.708 1.00 84.29 159 ILE B CA 1
ATOM 3728 C C . ILE B 1 163 ? 148.387 178.659 186.194 1.00 84.29 159 ILE B C 1
ATOM 3729 O O . ILE B 1 163 ? 148.858 177.639 186.696 1.00 84.29 159 ILE B O 1
ATOM 3734 N N . VAL B 1 164 ? 147.477 178.624 185.224 1.00 83.81 160 VAL B N 1
ATOM 3735 C CA . VAL B 1 164 ? 146.993 177.389 184.620 1.00 83.81 160 VAL B CA 1
ATOM 3736 C C . VAL B 1 164 ? 147.239 177.483 183.123 1.00 83.81 160 VAL B C 1
ATOM 3737 O O . VAL B 1 164 ? 146.760 178.418 182.471 1.00 83.81 160 VAL B O 1
ATOM 3741 N N . VAL B 1 165 ? 147.989 176.531 182.580 1.00 84.47 161 VAL B N 1
ATOM 3742 C CA . VAL B 1 165 ? 148.226 176.459 181.145 1.00 84.47 161 VAL B CA 1
ATOM 3743 C C . VAL B 1 165 ? 147.152 175.494 180.655 1.00 84.47 161 VAL B C 1
ATOM 3744 O O . VAL B 1 165 ? 146.866 174.473 181.290 1.00 84.47 161 VAL B O 1
ATOM 3748 N N . ASP B 1 166 ? 146.492 175.861 179.589 1.00 82.42 162 ASP B N 1
ATOM 3749 C CA . ASP B 1 166 ? 145.558 174.939 178.953 1.00 82.42 162 ASP B CA 1
ATOM 3750 C C . ASP B 1 166 ? 146.250 174.315 177.749 1.00 82.42 162 ASP B C 1
ATOM 3751 O O . ASP B 1 166 ? 147.076 174.976 177.117 1.00 82.42 162 ASP B O 1
ATOM 3756 N N . PRO B 1 167 ? 145.973 173.044 177.433 1.00 78.95 163 PRO B N 1
ATOM 3757 C CA . PRO B 1 167 ? 146.722 172.369 176.361 1.00 78.95 163 PRO B CA 1
ATOM 3758 C C . PRO B 1 167 ? 146.454 172.754 174.916 1.00 78.95 163 PRO B C 1
ATOM 3759 O O . PRO B 1 167 ? 147.212 172.326 174.038 1.00 78.95 163 PRO B O 1
ATOM 3763 N N . SER B 1 168 ? 145.418 173.541 174.634 1.00 81.13 164 SER B N 1
ATOM 3764 C CA . SER B 1 168 ? 145.155 173.976 173.271 1.00 81.13 164 SER B CA 1
ATOM 3765 C C . SER B 1 168 ? 145.959 175.206 172.875 1.00 81.13 164 SER B C 1
ATOM 3766 O O . SER B 1 168 ? 145.911 175.607 171.709 1.00 81.13 164 SER B O 1
ATOM 3769 N N . SER B 1 169 ? 146.690 175.810 173.806 1.00 80.95 165 SER B N 1
ATOM 3770 C CA . SER B 1 169 ? 147.358 177.071 173.531 1.00 80.95 165 SER B CA 1
ATOM 3771 C C . SER B 1 169 ? 148.654 176.867 172.758 1.00 80.95 165 SER B C 1
ATOM 3772 O O . SER B 1 169 ? 149.063 175.746 172.449 1.00 80.95 165 SER B O 1
ATOM 3775 N N . ASN B 1 170 ? 149.296 177.989 172.437 1.00 83.39 166 ASN B N 1
ATOM 3776 C CA . ASN B 1 170 ? 150.616 177.964 171.826 1.00 83.39 166 ASN B CA 1
ATOM 3777 C C . ASN B 1 170 ? 151.729 177.874 172.857 1.00 83.39 166 ASN B C 1
ATOM 3778 O O . ASN B 1 170 ? 152.815 177.387 172.527 1.00 83.39 166 ASN B O 1
ATOM 3783 N N . LEU B 1 171 ? 151.479 178.324 174.092 1.00 80.80 167 LEU B N 1
ATOM 3784 C CA . LEU B 1 171 ? 152.478 178.209 175.151 1.00 80.80 167 LEU B CA 1
ATOM 3785 C C . LEU B 1 171 ? 152.670 176.758 175.570 1.00 80.80 167 LEU B C 1
ATOM 3786 O O . LEU B 1 171 ? 153.788 176.344 175.907 1.00 80.80 167 LEU B O 1
ATOM 3791 N N . TYR B 1 172 ? 151.599 175.964 175.511 1.00 77.85 168 TYR B N 1
ATOM 3792 C CA . TYR B 1 172 ? 151.713 174.532 175.761 1.00 77.85 168 TYR B CA 1
ATOM 3793 C C . TYR B 1 172 ? 152.484 173.836 174.649 1.00 77.85 168 TYR B C 1
ATOM 3794 O O . TYR B 1 172 ? 153.222 172.883 174.910 1.00 77.85 168 TYR B O 1
ATOM 3803 N N . TYR B 1 173 ? 152.358 174.315 173.409 1.00 79.92 169 TYR B N 1
ATOM 3804 C CA . TYR B 1 173 ? 153.145 173.735 172.326 1.00 79.92 169 TYR B CA 1
ATOM 3805 C C . TYR B 1 173 ? 154.612 174.137 172.419 1.00 79.92 169 TYR B C 1
ATOM 3806 O O . TYR B 1 173 ? 155.494 173.338 172.073 1.00 79.92 169 TYR B O 1
ATOM 3815 N N . ARG B 1 174 ? 154.894 175.356 172.889 1.00 79.28 170 ARG B N 1
ATOM 3816 C CA . ARG B 1 174 ? 156.282 175.757 173.099 1.00 79.28 170 ARG B CA 1
ATOM 3817 C C . ARG B 1 174 ? 156.909 174.980 174.252 1.00 79.28 170 ARG B C 1
ATOM 3818 O O . ARG B 1 174 ? 158.095 174.622 174.198 1.00 79.28 170 ARG B O 1
ATOM 3826 N N . TRP B 1 175 ? 156.108 174.639 175.265 1.00 75.02 171 TRP B N 1
ATOM 3827 C CA . TRP B 1 175 ? 156.608 173.736 176.293 1.00 75.02 171 TRP B CA 1
ATOM 3828 C C . TRP B 1 175 ? 156.757 172.306 175.776 1.00 75.02 171 TRP B C 1
ATOM 3829 O O . TRP B 1 175 ? 157.653 171.581 176.224 1.00 75.02 171 TRP B O 1
ATOM 3840 N N . LEU B 1 176 ? 155.921 171.898 174.817 1.00 74.86 172 LEU B N 1
ATOM 3841 C CA . LEU B 1 176 ? 156.066 170.575 174.213 1.00 74.86 172 LEU B CA 1
ATOM 3842 C C . LEU B 1 176 ? 157.346 170.471 173.392 1.00 74.86 172 LEU B C 1
ATOM 3843 O O . LEU B 1 176 ? 157.990 169.419 173.381 1.00 74.86 172 LEU B O 1
ATOM 3848 N N . THR B 1 177 ? 157.762 171.571 172.756 1.00 75.48 173 THR B N 1
ATOM 3849 C CA . THR B 1 177 ? 159.080 171.607 172.115 1.00 75.48 173 THR B CA 1
ATOM 3850 C C . THR B 1 177 ? 160.202 171.566 173.150 1.00 75.48 173 THR B C 1
ATOM 3851 O O . THR B 1 177 ? 161.170 170.797 173.006 1.00 75.48 173 THR B O 1
ATOM 3855 N N . ALA B 1 178 ? 160.064 172.362 174.219 1.00 73.02 174 ALA B N 1
ATOM 3856 C CA . ALA B 1 178 ? 161.097 172.461 175.246 1.00 73.02 174 ALA B CA 1
ATOM 3857 C C . ALA B 1 178 ? 161.226 171.207 176.103 1.00 73.02 174 ALA B C 1
ATOM 3858 O O . ALA B 1 178 ? 162.230 171.061 176.803 1.00 73.02 174 ALA B O 1
ATOM 3860 N N . ILE B 1 179 ? 160.230 170.320 176.094 1.00 71.98 175 ILE B N 1
ATOM 3861 C CA . ILE B 1 179 ? 160.356 169.027 176.760 1.00 71.98 175 ILE B CA 1
ATOM 3862 C C . ILE B 1 179 ? 160.595 167.891 175.764 1.00 71.98 175 ILE B C 1
ATOM 3863 O O . ILE B 1 179 ? 161.120 166.838 176.155 1.00 71.98 175 ILE B O 1
ATOM 3868 N N . ALA B 1 180 ? 160.309 168.093 174.478 1.00 70.88 176 ALA B N 1
ATOM 3869 C CA . ALA B 1 180 ? 160.662 167.083 173.497 1.00 70.88 176 ALA B CA 1
ATOM 3870 C C . ALA B 1 180 ? 162.131 167.118 173.137 1.00 70.88 176 ALA B C 1
ATOM 3871 O O . ALA B 1 180 ? 162.635 166.142 172.576 1.00 70.88 176 ALA B O 1
ATOM 3873 N N . LEU B 1 181 ? 162.817 168.232 173.407 1.00 70.48 177 LEU B N 1
ATOM 3874 C CA . LEU B 1 181 ? 164.269 168.231 173.218 1.00 70.48 177 LEU B CA 1
ATOM 3875 C C . LEU B 1 181 ? 165.025 167.330 174.211 1.00 70.48 177 LEU B C 1
ATOM 3876 O O . LEU B 1 181 ? 165.843 166.512 173.743 1.00 70.48 177 LEU B O 1
ATOM 3881 N N . PRO B 1 182 ? 164.815 167.379 175.553 1.00 69.75 178 PRO B N 1
ATOM 3882 C CA . PRO B 1 182 ? 165.581 166.453 176.406 1.00 69.75 178 PRO B CA 1
ATOM 3883 C C . PRO B 1 182 ? 165.111 165.010 176.366 1.00 69.75 178 PRO B C 1
ATOM 3884 O O . PRO B 1 182 ? 165.896 164.135 176.731 1.00 69.75 178 PRO B O 1
ATOM 3888 N N . VAL B 1 183 ? 163.895 164.721 175.903 1.00 70.05 179 VAL B N 1
ATOM 3889 C CA . VAL B 1 183 ? 163.456 163.331 175.781 1.00 70.05 179 VAL B CA 1
ATOM 3890 C C . VAL B 1 183 ? 164.176 162.644 174.622 1.00 70.05 179 VAL B C 1
ATOM 3891 O O . VAL B 1 183 ? 164.686 161.520 174.760 1.00 70.05 179 VAL B O 1
ATOM 3895 N N . PHE B 1 184 ? 164.266 163.335 173.480 1.00 68.67 180 PHE B N 1
ATOM 3896 C CA . PHE B 1 184 ? 165.017 162.830 172.334 1.00 68.67 180 PHE B CA 1
ATOM 3897 C C . PHE B 1 184 ? 166.508 162.767 172.632 1.00 68.67 180 PHE B C 1
ATOM 3898 O O . PHE B 1 184 ? 167.190 161.824 172.190 1.00 68.67 180 PHE B O 1
ATOM 3906 N N . TYR B 1 185 ? 167.015 163.751 173.398 1.00 71.24 181 TYR B N 1
ATOM 3907 C CA . TYR B 1 185 ? 168.388 163.704 173.897 1.00 71.24 181 TYR B CA 1
ATOM 3908 C C . TYR B 1 185 ? 168.621 162.482 174.776 1.00 71.24 181 TYR B C 1
ATOM 3909 O O . TYR B 1 185 ? 169.649 161.808 174.636 1.00 71.24 181 TYR B O 1
ATOM 3918 N N . ASN B 1 186 ? 167.660 162.172 175.654 1.00 71.72 182 ASN B N 1
ATOM 3919 C CA . ASN B 1 186 ? 167.791 161.059 176.585 1.00 71.72 182 ASN B CA 1
ATOM 3920 C C . ASN B 1 186 ? 167.804 159.725 175.861 1.00 71.72 182 ASN B C 1
ATOM 3921 O O . ASN B 1 186 ? 168.699 158.920 176.114 1.00 71.72 182 ASN B O 1
ATOM 3926 N N . TRP B 1 187 ? 166.915 159.546 174.873 1.00 69.05 183 TRP B N 1
ATOM 3927 C CA . TRP B 1 187 ? 166.860 158.312 174.079 1.00 69.05 183 TRP B CA 1
ATOM 3928 C C . TRP B 1 187 ? 168.148 158.089 173.285 1.00 69.05 183 TRP B C 1
ATOM 3929 O O . TRP B 1 187 ? 168.887 157.113 173.540 1.00 69.05 183 TRP B O 1
ATOM 3940 N N . TYR B 1 188 ? 168.488 159.070 172.432 1.00 68.90 184 TYR B N 1
ATOM 3941 C CA . TYR B 1 188 ? 169.626 158.988 171.519 1.00 68.90 184 TYR B CA 1
ATOM 3942 C C . TYR B 1 188 ? 170.956 158.903 172.268 1.00 68.90 184 TYR B C 1
ATOM 3943 O O . TYR B 1 188 ? 171.681 157.893 172.187 1.00 68.90 184 TYR B O 1
ATOM 3952 N N . LEU B 1 189 ? 171.260 159.919 173.071 1.00 69.09 185 LEU B N 1
ATOM 3953 C CA . LEU B 1 189 ? 172.563 159.934 173.692 1.00 69.09 185 LEU B CA 1
ATOM 3954 C C . LEU B 1 189 ? 172.657 159.041 174.919 1.00 69.09 185 LEU B C 1
ATOM 3955 O O . LEU B 1 189 ? 173.773 158.684 175.283 1.00 69.09 185 LEU B O 1
ATOM 3960 N N . LEU B 1 190 ? 171.546 158.562 175.500 1.00 70.63 186 LEU B N 1
ATOM 3961 C CA . LEU B 1 190 ? 171.715 157.639 176.610 1.00 70.63 186 LEU B CA 1
ATOM 3962 C C . LEU B 1 190 ? 172.015 156.235 176.123 1.00 70.63 186 LEU B C 1
ATOM 3963 O O . LEU B 1 190 ? 172.825 155.546 176.754 1.00 70.63 186 LEU B O 1
ATOM 3968 N N . ILE B 1 191 ? 171.438 155.809 174.984 1.00 68.27 187 ILE B N 1
ATOM 3969 C CA . ILE B 1 191 ? 171.893 154.514 174.466 1.00 68.27 187 ILE B CA 1
ATOM 3970 C C . ILE B 1 191 ? 173.309 154.622 173.886 1.00 68.27 187 ILE B C 1
ATOM 3971 O O . ILE B 1 191 ? 174.104 153.674 174.015 1.00 68.27 187 ILE B O 1
ATOM 3976 N N . CYS B 1 192 ? 173.706 155.810 173.390 1.00 68.48 188 CYS B N 1
ATOM 3977 C CA . CYS B 1 192 ? 175.045 155.917 172.817 1.00 68.48 188 CYS B CA 1
ATOM 3978 C C . CYS B 1 192 ? 176.116 156.001 173.902 1.00 68.48 188 CYS B C 1
ATOM 3979 O O . CYS B 1 192 ? 177.175 155.375 173.779 1.00 68.48 188 CYS B O 1
ATOM 3982 N N . ARG B 1 193 ? 175.839 156.717 174.995 1.00 71.80 189 ARG B N 1
ATOM 3983 C CA . ARG B 1 193 ? 176.763 156.755 176.122 1.00 71.80 189 ARG B CA 1
ATOM 3984 C C . ARG B 1 193 ? 176.756 155.455 176.908 1.00 71.80 189 ARG B C 1
ATOM 3985 O O . ARG B 1 193 ? 177.748 155.135 177.569 1.00 71.80 189 ARG B O 1
ATOM 3993 N N . ALA B 1 194 ? 175.650 154.707 176.874 1.00 71.10 190 ALA B N 1
ATOM 3994 C CA . ALA B 1 194 ? 175.612 153.433 177.574 1.00 71.10 190 ALA B CA 1
ATOM 3995 C C . ALA B 1 194 ? 176.437 152.382 176.853 1.00 71.10 190 ALA B C 1
ATOM 3996 O O . ALA B 1 194 ? 177.144 151.598 177.494 1.00 71.10 190 ALA B O 1
ATOM 3998 N N . CYS B 1 195 ? 176.372 152.351 175.523 1.00 66.78 191 CYS B N 1
ATOM 3999 C CA . CYS B 1 195 ? 177.049 151.283 174.808 1.00 66.78 191 CYS B CA 1
ATOM 4000 C C . CYS B 1 195 ? 178.439 151.641 174.308 1.00 66.78 191 CYS B C 1
ATOM 4001 O O . CYS B 1 195 ? 179.235 150.728 174.074 1.00 66.78 191 CYS B O 1
ATOM 4004 N N . PHE B 1 196 ? 178.773 152.920 174.142 1.00 65.75 192 PHE B N 1
ATOM 4005 C CA . PHE B 1 196 ? 180.006 153.227 173.432 1.00 65.75 192 PHE B CA 1
ATOM 4006 C C . PHE B 1 196 ? 181.184 153.566 174.326 1.00 65.75 192 PHE B C 1
ATOM 4007 O O . PHE B 1 196 ? 182.325 153.479 173.861 1.00 65.75 192 PHE B O 1
ATOM 4015 N N . ASP B 1 197 ? 180.947 154.020 175.559 1.00 74.08 193 ASP B N 1
ATOM 4016 C CA . ASP B 1 197 ? 181.860 154.022 176.710 1.00 74.08 193 ASP B CA 1
ATOM 4017 C C . ASP B 1 197 ? 183.039 155.007 176.577 1.00 74.08 193 ASP B C 1
ATOM 4018 O O . ASP B 1 197 ? 183.774 155.208 177.551 1.00 74.08 193 ASP B O 1
ATOM 4023 N N . GLU B 1 198 ? 183.218 155.671 175.434 1.00 79.07 194 GLU B N 1
ATOM 4024 C CA . GLU B 1 198 ? 184.194 156.739 175.305 1.00 79.07 194 GLU B CA 1
ATOM 4025 C C . GLU B 1 198 ? 183.565 158.119 175.294 1.00 79.07 194 GLU B C 1
ATOM 4026 O O . GLU B 1 198 ? 184.244 159.085 175.654 1.00 79.07 194 GLU B O 1
ATOM 4032 N N . LEU B 1 199 ? 182.297 158.232 174.885 1.00 77.92 195 LEU B N 1
ATOM 4033 C CA . LEU B 1 199 ? 181.553 159.469 175.100 1.00 77.92 195 LEU B CA 1
ATOM 4034 C C . LEU B 1 199 ? 181.362 159.748 176.581 1.00 77.92 195 LEU B C 1
ATOM 4035 O O . LEU B 1 199 ? 181.429 160.904 177.013 1.00 77.92 195 LEU B O 1
ATOM 4040 N N . GLN B 1 200 ? 181.110 158.704 177.369 1.00 81.48 196 GLN B N 1
ATOM 4041 C CA . GLN B 1 200 ? 180.889 158.883 178.797 1.00 81.48 196 GLN B CA 1
ATOM 4042 C C . GLN B 1 200 ? 182.189 159.225 179.513 1.00 81.48 196 GLN B C 1
ATOM 4043 O O . GLN B 1 200 ? 182.196 160.022 180.459 1.00 81.48 196 GLN B O 1
ATOM 4049 N N . SER B 1 201 ? 183.309 158.685 179.039 1.00 82.67 197 SER B N 1
ATOM 4050 C CA . SER B 1 201 ? 184.585 158.967 179.683 1.00 82.67 197 SER B CA 1
ATOM 4051 C C . SER B 1 201 ? 185.151 160.317 179.260 1.00 82.67 197 SER B C 1
ATOM 4052 O O . SER B 1 201 ? 185.684 161.053 180.096 1.00 82.67 197 SER B O 1
ATOM 4055 N N . GLU B 1 202 ? 185.047 160.664 177.975 1.00 84.72 198 GLU B N 1
ATOM 4056 C CA . GLU B 1 202 ? 185.709 161.866 177.473 1.00 84.72 198 GLU B CA 1
ATOM 4057 C C . GLU B 1 202 ? 184.938 163.132 177.827 1.00 84.72 198 GLU B C 1
ATOM 4058 O O . GLU B 1 202 ? 185.457 164.014 178.519 1.00 84.72 198 GLU B O 1
ATOM 4064 N N . TYR B 1 203 ? 183.702 163.243 177.356 1.00 84.06 199 TYR B N 1
ATOM 4065 C CA . TYR B 1 203 ? 182.899 164.449 177.557 1.00 84.06 199 TYR B CA 1
ATOM 4066 C C . TYR B 1 203 ? 182.026 164.344 178.803 1.00 84.06 199 TYR B C 1
ATOM 4067 O O . TYR B 1 203 ? 180.820 164.549 178.732 1.00 84.06 199 TYR B O 1
ATOM 4076 N N . LEU B 1 204 ? 182.642 164.061 179.957 1.00 84.67 200 LEU B N 1
ATOM 4077 C CA . LEU B 1 204 ? 181.886 163.705 181.158 1.00 84.67 200 LEU B CA 1
ATOM 4078 C C . LEU B 1 204 ? 181.190 164.910 181.781 1.00 84.67 200 LEU B C 1
ATOM 4079 O O . LEU B 1 204 ? 180.030 164.809 182.197 1.00 84.67 200 LEU B O 1
ATOM 4084 N N . MET B 1 205 ? 181.869 166.060 181.838 1.00 87.08 201 MET B N 1
ATOM 4085 C CA . MET B 1 205 ? 181.251 167.251 182.414 1.00 87.08 201 MET B CA 1
ATOM 4086 C C . MET B 1 205 ? 180.186 167.834 181.495 1.00 87.08 201 MET B C 1
ATOM 4087 O O . MET B 1 205 ? 179.217 168.433 181.980 1.00 87.08 201 MET B O 1
ATOM 4092 N N . LEU B 1 206 ? 180.333 167.632 180.181 1.00 79.43 202 LEU B N 1
ATOM 4093 C CA . LEU B 1 206 ? 179.299 168.024 179.228 1.00 79.43 202 LEU B CA 1
ATOM 4094 C C . LEU B 1 206 ? 178.028 167.207 179.421 1.00 79.43 202 LEU B C 1
ATOM 4095 O O . LEU B 1 206 ? 176.923 167.766 179.426 1.00 79.43 202 LEU B O 1
ATOM 4100 N N . TRP B 1 207 ? 178.163 165.894 179.632 1.00 77.31 203 TRP B N 1
ATOM 4101 C CA . TRP B 1 207 ? 176.975 165.087 179.872 1.00 77.31 203 TRP B CA 1
ATOM 4102 C C . TRP B 1 207 ? 176.414 165.308 181.265 1.00 77.31 203 TRP B C 1
ATOM 4103 O O . TRP B 1 207 ? 175.211 165.140 181.459 1.00 77.31 203 TRP B O 1
ATOM 4114 N N . LEU B 1 208 ? 177.242 165.730 182.226 1.00 78.87 204 LEU B N 1
ATOM 4115 C CA . LEU B 1 208 ? 176.706 166.066 183.544 1.00 78.87 204 LEU B CA 1
ATOM 4116 C C . LEU B 1 208 ? 175.893 167.356 183.502 1.00 78.87 204 LEU B C 1
ATOM 4117 O O . LEU B 1 208 ? 174.816 167.430 184.110 1.00 78.87 204 LEU B O 1
ATOM 4122 N N . VAL B 1 209 ? 176.361 168.350 182.736 1.00 76.56 205 VAL B N 1
ATOM 4123 C CA . VAL B 1 209 ? 175.625 169.602 182.551 1.00 76.56 205 VAL B CA 1
ATOM 4124 C C . VAL B 1 209 ? 174.329 169.365 181.774 1.00 76.56 205 VAL B C 1
ATOM 4125 O O . VAL B 1 209 ? 173.259 169.860 182.162 1.00 76.56 205 VAL B O 1
ATOM 4129 N N . LEU B 1 210 ? 174.388 168.547 180.716 1.00 73.83 206 LEU B N 1
ATOM 4130 C CA . LEU B 1 210 ? 173.196 168.263 179.921 1.00 73.83 206 LEU B CA 1
ATOM 4131 C C . LEU B 1 210 ? 172.193 167.383 180.662 1.00 73.83 206 LEU B C 1
ATOM 4132 O O . LEU B 1 210 ? 170.984 167.585 180.518 1.00 73.83 206 LEU B O 1
ATOM 4137 N N . ASP B 1 211 ? 172.660 166.443 181.491 1.00 76.30 207 ASP B N 1
ATOM 4138 C CA . ASP B 1 211 ? 171.741 165.614 182.262 1.00 76.30 207 ASP B CA 1
ATOM 4139 C C . ASP B 1 211 ? 171.114 166.398 183.406 1.00 76.30 207 ASP B C 1
ATOM 4140 O O . ASP B 1 211 ? 169.949 166.165 183.753 1.00 76.30 207 ASP B O 1
ATOM 4145 N N . TYR B 1 212 ? 171.860 167.349 183.983 1.00 79.62 208 TYR B N 1
ATOM 4146 C CA . TYR B 1 212 ? 171.294 168.220 185.008 1.00 79.62 208 TYR B CA 1
ATOM 4147 C C . TYR B 1 212 ? 170.240 169.156 184.427 1.00 79.62 208 TYR B C 1
ATOM 4148 O O . TYR B 1 212 ? 169.181 169.350 185.035 1.00 79.62 208 TYR B O 1
ATOM 4157 N N . SER B 1 213 ? 170.492 169.709 183.234 1.00 75.22 209 SER B N 1
ATOM 4158 C CA . SER B 1 213 ? 169.494 170.567 182.599 1.00 75.22 209 SER B CA 1
ATOM 4159 C C . SER B 1 213 ? 168.290 169.772 182.104 1.00 75.22 209 SER B C 1
ATOM 4160 O O . SER B 1 213 ? 167.163 170.281 182.131 1.00 75.22 209 SER B O 1
ATOM 4163 N N . ALA B 1 214 ? 168.498 168.514 181.703 1.00 74.74 210 ALA B N 1
ATOM 4164 C CA . ALA B 1 214 ? 167.383 167.660 181.314 1.00 74.74 210 ALA B CA 1
ATOM 4165 C C . ALA B 1 214 ? 166.526 167.276 182.512 1.00 74.74 210 ALA B C 1
ATOM 4166 O O . ALA B 1 214 ? 165.299 167.217 182.401 1.00 74.74 210 ALA B O 1
ATOM 4168 N N . ASP B 1 215 ? 167.137 167.056 183.677 1.00 77.11 211 ASP B N 1
ATOM 4169 C CA . ASP B 1 215 ? 166.332 166.756 184.858 1.00 77.11 211 ASP B CA 1
ATOM 4170 C C . ASP B 1 215 ? 165.656 167.998 185.434 1.00 77.11 211 ASP B C 1
ATOM 4171 O O . ASP B 1 215 ? 164.584 167.880 186.046 1.00 77.11 211 ASP B O 1
ATOM 4176 N N . VAL B 1 216 ? 166.245 169.183 185.232 1.00 73.96 212 VAL B N 1
ATOM 4177 C CA . VAL B 1 216 ? 165.566 170.433 185.576 1.00 73.96 212 VAL B CA 1
ATOM 4178 C C . VAL B 1 216 ? 164.346 170.645 184.681 1.00 73.96 212 VAL B C 1
ATOM 4179 O O . VAL B 1 216 ? 163.261 171.006 185.163 1.00 73.96 212 VAL B O 1
ATOM 4183 N N . LEU B 1 217 ? 164.475 170.342 183.383 1.00 73.38 213 LEU B N 1
ATOM 4184 C CA . LEU B 1 217 ? 163.316 170.378 182.492 1.00 73.38 213 LEU B CA 1
ATOM 4185 C C . LEU B 1 217 ? 162.304 169.279 182.809 1.00 73.38 213 LEU B C 1
ATOM 4186 O O . LEU B 1 217 ? 161.108 169.470 182.592 1.00 73.38 213 LEU B O 1
ATOM 4191 N N . TYR B 1 218 ? 162.749 168.159 183.381 1.00 74.07 214 TYR B N 1
ATOM 4192 C CA . TYR B 1 218 ? 161.821 167.092 183.751 1.00 74.07 214 TYR B CA 1
ATOM 4193 C C . TYR B 1 218 ? 161.005 167.451 184.993 1.00 74.07 214 TYR B C 1
ATOM 4194 O O . TYR B 1 218 ? 159.800 167.163 185.054 1.00 74.07 214 TYR B O 1
ATOM 4203 N N . VAL B 1 219 ? 161.632 168.085 185.993 1.00 75.28 215 VAL B N 1
ATOM 4204 C CA . VAL B 1 219 ? 160.848 168.498 187.160 1.00 75.28 215 VAL B CA 1
ATOM 4205 C C . VAL B 1 219 ? 159.991 169.719 186.827 1.00 75.28 215 VAL B C 1
ATOM 4206 O O . VAL B 1 219 ? 158.897 169.887 187.385 1.00 75.28 215 VAL B O 1
ATOM 4210 N N . LEU B 1 220 ? 160.416 170.541 185.860 1.00 73.64 216 LEU B N 1
ATOM 4211 C CA . LEU B 1 220 ? 159.528 171.583 185.359 1.00 73.64 216 LEU B CA 1
ATOM 4212 C C . LEU B 1 220 ? 158.378 170.999 184.549 1.00 73.64 216 LEU B C 1
ATOM 4213 O O . LEU B 1 220 ? 157.282 171.563 184.546 1.00 73.64 216 LEU B O 1
ATOM 4218 N N . ASP B 1 221 ? 158.589 169.848 183.910 1.00 75.10 217 ASP B N 1
ATOM 4219 C CA . ASP B 1 221 ? 157.505 169.185 183.193 1.00 75.10 217 ASP B CA 1
ATOM 4220 C C . ASP B 1 221 ? 156.497 168.566 184.146 1.00 75.10 217 ASP B C 1
ATOM 4221 O O . ASP B 1 221 ? 155.297 168.563 183.856 1.00 75.10 217 ASP B O 1
ATOM 4226 N N . VAL B 1 222 ? 156.950 168.049 185.291 1.00 76.05 218 VAL B N 1
ATOM 4227 C CA . VAL B 1 222 ? 155.964 167.501 186.222 1.00 76.05 218 VAL B CA 1
ATOM 4228 C C . VAL B 1 222 ? 155.247 168.637 186.964 1.00 76.05 218 VAL B C 1
ATOM 4229 O O . VAL B 1 222 ? 154.074 168.494 187.340 1.00 76.05 218 VAL B O 1
ATOM 4233 N N . LEU B 1 223 ? 155.885 169.812 187.088 1.00 76.44 219 LEU B N 1
ATOM 4234 C CA . LEU B 1 223 ? 155.169 170.978 187.609 1.00 76.44 219 LEU B CA 1
ATOM 4235 C C . LEU B 1 223 ? 154.176 171.541 186.594 1.00 76.44 219 LEU B C 1
ATOM 4236 O O . LEU B 1 223 ? 153.129 172.070 186.979 1.00 76.44 219 LEU B O 1
ATOM 4241 N N . VAL B 1 224 ? 154.490 171.454 185.298 1.00 74.97 220 VAL B N 1
ATOM 4242 C CA . VAL B 1 224 ? 153.564 171.925 184.267 1.00 74.97 220 VAL B CA 1
ATOM 4243 C C . VAL B 1 224 ? 152.396 170.955 184.112 1.00 74.97 220 VAL B C 1
ATOM 4244 O O . VAL B 1 224 ? 151.235 171.372 184.016 1.00 74.97 220 VAL B O 1
ATOM 4248 N N . ARG B 1 225 ? 152.673 169.648 184.159 1.00 79.83 221 ARG B N 1
ATOM 4249 C CA . ARG B 1 225 ? 151.622 168.636 184.085 1.00 79.83 221 ARG B CA 1
ATOM 4250 C C . ARG B 1 225 ? 150.755 168.614 185.339 1.00 79.83 221 ARG B C 1
ATOM 4251 O O . ARG B 1 225 ? 149.605 168.165 185.282 1.00 79.83 221 ARG B O 1
ATOM 4259 N N . ALA B 1 226 ? 151.278 169.087 186.475 1.00 82.16 222 ALA B N 1
ATOM 4260 C CA . ALA B 1 226 ? 150.426 169.257 187.645 1.00 82.16 222 ALA B CA 1
ATOM 4261 C C . ALA B 1 226 ? 149.486 170.448 187.499 1.00 82.16 222 ALA B C 1
ATOM 4262 O O . ALA B 1 226 ? 148.438 170.485 188.150 1.00 82.16 222 ALA B O 1
ATOM 4264 N N . ARG B 1 227 ? 149.834 171.425 186.666 1.00 83.22 223 ARG B N 1
ATOM 4265 C CA . ARG B 1 227 ? 149.042 172.637 186.500 1.00 83.22 223 ARG B CA 1
ATOM 4266 C C . ARG B 1 227 ? 148.647 172.865 185.048 1.00 83.22 223 ARG B C 1
ATOM 4267 O O . ARG B 1 227 ? 148.647 173.995 184.561 1.00 83.22 223 ARG B O 1
ATOM 4275 N N . THR B 1 228 ? 148.311 171.799 184.331 1.00 82.09 224 THR B N 1
ATOM 4276 C CA .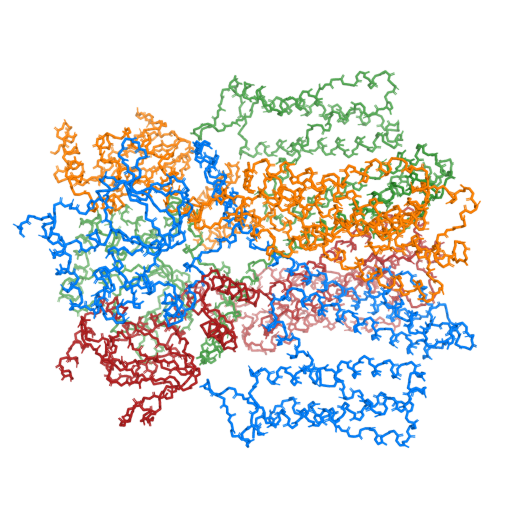 THR B 1 228 ? 147.772 171.929 182.988 1.00 82.09 224 THR B CA 1
ATOM 4277 C C . THR B 1 228 ? 146.276 171.636 183.006 1.00 82.09 224 THR B C 1
ATOM 4278 O O . THR B 1 228 ? 145.775 170.890 183.851 1.00 82.09 224 THR B O 1
ATOM 4282 N N . GLY B 1 229 ? 145.552 172.290 182.099 1.00 83.72 225 GLY B N 1
ATOM 4283 C CA . GLY B 1 229 ? 144.106 172.244 182.123 1.00 83.72 225 GLY B CA 1
ATOM 4284 C C . GLY B 1 229 ? 143.535 171.037 181.414 1.00 83.72 225 GLY B C 1
ATOM 4285 O O . GLY B 1 229 ? 144.216 170.334 180.674 1.00 83.72 225 GLY B O 1
ATOM 4286 N N . PHE B 1 230 ? 142.252 170.798 181.664 1.00 83.23 226 PHE B N 1
ATOM 4287 C CA . PHE B 1 230 ? 141.513 169.750 180.978 1.00 83.23 226 PHE B CA 1
ATOM 4288 C C . PHE B 1 230 ? 140.061 170.187 180.881 1.00 83.23 226 PHE B C 1
ATOM 4289 O O . PHE B 1 230 ? 139.632 171.124 181.554 1.00 83.23 226 PHE B O 1
ATOM 4297 N N . LEU B 1 231 ? 139.315 169.519 180.008 1.00 81.85 227 LEU B N 1
ATOM 4298 C CA . LEU B 1 231 ? 137.944 169.921 179.724 1.00 81.85 227 LEU B CA 1
ATOM 4299 C C . LEU B 1 231 ? 136.959 169.012 180.445 1.00 81.85 227 LEU B C 1
ATOM 4300 O O . LEU B 1 231 ? 136.887 167.814 180.154 1.00 81.85 227 LEU B O 1
ATOM 4305 N N . GLU B 1 232 ? 136.203 169.572 181.384 1.00 85.70 228 GLU B N 1
ATOM 4306 C CA . GLU B 1 232 ? 134.931 168.994 181.801 1.00 85.70 228 GLU B CA 1
ATOM 4307 C C . GLU B 1 232 ? 133.858 170.024 181.472 1.00 85.70 228 GLU B C 1
ATOM 4308 O O . GLU B 1 232 ? 134.045 171.221 181.727 1.00 85.70 228 GLU B O 1
ATOM 4314 N N . GLN B 1 233 ? 132.786 169.550 180.820 1.00 83.83 229 GLN B N 1
ATOM 4315 C CA . GLN B 1 233 ? 131.617 170.329 180.383 1.00 83.83 229 GLN B CA 1
ATOM 4316 C C . GLN B 1 233 ? 131.993 171.461 179.425 1.00 83.83 229 GLN B C 1
ATOM 4317 O O . GLN B 1 233 ? 131.367 172.521 179.397 1.00 83.83 229 GLN B O 1
ATOM 4323 N N . GLY B 1 234 ? 133.042 171.231 178.634 1.00 82.06 230 GLY B N 1
ATOM 4324 C CA . GLY B 1 234 ? 133.516 172.203 177.673 1.00 82.06 230 GLY B CA 1
ATOM 4325 C C . GLY B 1 234 ? 134.357 173.335 178.223 1.00 82.06 230 GLY B C 1
ATOM 4326 O O . GLY B 1 234 ? 134.956 174.073 177.433 1.00 82.06 230 GLY B O 1
ATOM 4327 N N . LEU B 1 235 ? 134.428 173.506 179.539 1.00 81.51 231 LEU B N 1
ATOM 4328 C CA . LEU B 1 235 ? 135.173 174.591 180.157 1.00 81.51 231 LEU B CA 1
ATOM 4329 C C . LEU B 1 235 ? 136.512 174.072 180.653 1.00 81.51 231 LEU B C 1
ATOM 4330 O O . LEU B 1 235 ? 136.613 172.934 181.118 1.00 81.51 231 LEU B O 1
ATOM 4335 N N . MET B 1 236 ? 137.538 174.910 180.548 1.00 83.90 232 MET B N 1
ATOM 4336 C CA . MET B 1 236 ? 138.856 174.542 181.042 1.00 83.90 232 MET B CA 1
ATOM 4337 C C . MET B 1 236 ? 138.898 174.678 182.557 1.00 83.90 232 MET B C 1
ATOM 4338 O O . MET B 1 236 ? 138.502 175.708 183.110 1.00 83.90 232 MET B O 1
ATOM 4343 N N . VAL B 1 237 ? 139.376 173.631 183.228 1.00 85.50 233 VAL B N 1
ATOM 4344 C CA . VAL B 1 237 ? 139.463 173.629 184.682 1.00 85.50 233 VAL B CA 1
ATOM 4345 C C . VAL B 1 237 ? 140.634 174.496 185.116 1.00 85.50 233 VAL B C 1
ATOM 4346 O O . VAL B 1 237 ? 141.756 174.343 184.621 1.00 85.50 233 VAL B O 1
ATOM 4350 N N . SER B 1 238 ? 140.380 175.416 186.045 1.00 89.17 234 SER B N 1
ATOM 4351 C CA . SER B 1 238 ? 141.367 176.425 186.398 1.00 89.17 234 SER B CA 1
ATOM 4352 C C . SER B 1 238 ? 141.761 176.417 187.868 1.00 89.17 234 SER B C 1
ATOM 4353 O O . SER B 1 238 ? 142.493 177.318 188.294 1.00 89.17 234 SER B O 1
ATOM 4356 N N . ASP B 1 239 ? 141.309 175.450 188.665 1.00 92.92 235 ASP B N 1
ATOM 4357 C CA . ASP B 1 239 ? 141.740 175.382 190.055 1.00 92.92 235 ASP B CA 1
ATOM 4358 C C . ASP B 1 239 ? 142.763 174.265 190.238 1.00 92.92 235 ASP B C 1
ATOM 4359 O O . ASP B 1 239 ? 142.577 173.131 189.765 1.00 92.92 235 ASP B O 1
ATOM 4364 N N . THR B 1 240 ? 143.854 174.613 190.924 1.00 93.30 236 THR B N 1
ATOM 4365 C CA . THR B 1 240 ? 145.055 173.794 190.968 1.00 93.30 236 THR B CA 1
ATOM 4366 C C . THR B 1 240 ? 144.871 172.527 191.781 1.00 93.30 236 THR B C 1
ATOM 4367 O O . THR B 1 240 ? 145.575 171.547 191.524 1.00 93.30 236 THR B O 1
ATOM 4371 N N . ASN B 1 241 ? 143.923 172.521 192.723 1.00 92.25 237 ASN B N 1
ATOM 4372 C CA . ASN B 1 241 ? 143.635 171.322 193.504 1.00 92.25 237 ASN B CA 1
ATOM 4373 C C . ASN B 1 241 ? 143.017 170.238 192.629 1.00 92.25 237 ASN B C 1
ATOM 4374 O O . ASN B 1 241 ? 143.447 169.080 192.664 1.00 92.25 237 ASN B O 1
ATOM 4379 N N . ARG B 1 242 ? 142.037 170.607 191.801 1.00 90.93 238 ARG B N 1
ATOM 4380 C CA . ARG B 1 242 ? 141.431 169.649 190.888 1.00 90.93 238 ARG B CA 1
ATOM 4381 C C . ARG B 1 242 ? 142.357 169.262 189.747 1.00 90.93 238 ARG B C 1
ATOM 4382 O O . ARG B 1 242 ? 142.308 168.105 189.306 1.00 90.93 238 ARG B O 1
ATOM 4390 N N . LEU B 1 243 ? 143.222 170.186 189.298 1.00 88.41 239 LEU B N 1
ATOM 4391 C CA . LEU B 1 243 ? 144.240 169.827 188.307 1.00 88.41 239 LEU B CA 1
ATOM 4392 C C . LEU B 1 243 ? 145.258 168.842 188.871 1.00 88.41 239 LEU B C 1
ATOM 4393 O O . LEU B 1 243 ? 145.650 167.890 188.186 1.00 88.41 239 LEU B O 1
ATOM 4398 N N . TRP B 1 244 ? 145.661 169.027 190.133 1.00 90.24 240 TRP B N 1
ATOM 4399 C CA . TRP B 1 244 ? 146.629 168.129 190.749 1.00 90.24 240 TRP B CA 1
ATOM 4400 C C . TRP B 1 244 ? 146.013 166.772 191.070 1.00 90.24 240 TRP B C 1
ATOM 4401 O O . TRP B 1 244 ? 146.692 165.746 190.958 1.00 90.24 240 TRP B O 1
ATOM 4412 N N . GLN B 1 245 ? 144.724 166.740 191.432 1.00 91.06 241 GLN B N 1
ATOM 4413 C CA . GLN B 1 245 ? 144.049 165.463 191.667 1.00 91.06 241 GLN B CA 1
ATOM 4414 C C . GLN B 1 245 ? 143.849 164.686 190.369 1.00 91.06 241 GLN B C 1
ATOM 4415 O O . GLN B 1 245 ? 144.058 163.462 190.334 1.00 91.06 241 GLN B O 1
ATOM 4421 N N . HIS B 1 246 ? 143.479 165.386 189.286 1.00 89.13 242 HIS B N 1
ATOM 4422 C CA . HIS B 1 246 ? 143.334 164.744 187.983 1.00 89.13 242 HIS B CA 1
ATOM 4423 C C . HIS B 1 246 ? 144.679 164.305 187.414 1.00 89.13 242 HIS B C 1
ATOM 4424 O O . HIS B 1 246 ? 144.745 163.313 186.677 1.00 89.13 242 HIS B O 1
ATOM 4431 N N . TYR B 1 247 ? 145.764 165.002 187.764 1.00 85.70 243 TYR B N 1
ATOM 4432 C CA . TYR B 1 247 ? 147.081 164.535 187.353 1.00 85.70 243 TYR B CA 1
ATOM 4433 C C . TYR B 1 247 ? 147.524 163.326 188.169 1.00 85.70 243 TYR B C 1
ATOM 4434 O O . TYR B 1 247 ? 148.036 162.355 187.605 1.00 85.70 243 TYR B O 1
ATOM 4443 N N . LYS B 1 248 ? 147.334 163.354 189.489 1.00 88.97 244 LYS B N 1
ATOM 4444 C CA . LYS B 1 248 ? 147.852 162.281 190.327 1.00 88.97 244 LYS B CA 1
ATOM 4445 C C . LYS B 1 248 ? 147.014 161.012 190.257 1.00 88.97 244 LYS B C 1
ATOM 4446 O O . LYS B 1 248 ? 147.491 159.954 190.680 1.00 88.97 244 LYS B O 1
ATOM 4452 N N . THR B 1 249 ? 145.797 161.072 189.715 1.00 91.62 245 THR B N 1
ATOM 4453 C CA . THR B 1 249 ? 145.072 159.829 189.475 1.00 91.62 245 THR B CA 1
ATOM 4454 C C . THR B 1 249 ? 145.423 159.172 188.143 1.00 91.62 245 THR B C 1
ATOM 4455 O O . THR B 1 249 ? 144.880 158.104 187.840 1.00 91.62 245 THR B O 1
ATOM 4459 N N . THR B 1 250 ? 146.314 159.766 187.353 1.00 90.30 246 THR B N 1
ATOM 4460 C CA . THR B 1 250 ? 146.625 159.307 186.007 1.00 90.30 246 THR B CA 1
ATOM 4461 C C . THR B 1 250 ? 147.868 158.421 186.060 1.00 90.30 246 THR B C 1
ATOM 4462 O O . THR B 1 250 ? 148.731 158.594 186.922 1.00 90.30 246 THR B O 1
ATOM 4466 N N . THR B 1 251 ? 147.947 157.457 185.132 1.00 88.75 247 THR B N 1
ATOM 4467 C CA . THR B 1 251 ? 149.126 156.610 184.972 1.00 88.75 247 THR B CA 1
ATOM 4468 C C . THR B 1 251 ? 150.313 157.333 184.351 1.00 88.75 247 THR B C 1
ATOM 4469 O O . THR B 1 251 ? 151.419 156.786 184.373 1.00 88.75 247 THR B O 1
ATOM 4473 N N . GLN B 1 252 ? 150.115 158.525 183.786 1.00 85.10 248 GLN B N 1
ATOM 4474 C CA . GLN B 1 252 ? 151.238 159.318 183.304 1.00 85.10 248 GLN B CA 1
ATOM 4475 C C . GLN B 1 252 ? 152.037 159.915 184.454 1.00 85.10 248 GLN B C 1
ATOM 4476 O O . GLN B 1 252 ? 153.243 160.147 184.310 1.00 85.10 248 GLN B O 1
ATOM 4482 N N . PHE B 1 253 ? 151.388 160.147 185.598 1.00 85.41 249 PHE B N 1
ATOM 4483 C CA . PHE B 1 253 ? 152.090 160.628 186.783 1.00 85.41 249 PHE B CA 1
ATOM 4484 C C . PHE B 1 253 ? 153.017 159.562 187.346 1.00 85.41 249 PHE B C 1
ATOM 4485 O O . PHE B 1 253 ? 154.097 159.883 187.857 1.00 85.41 249 PHE B O 1
ATOM 4493 N N . LYS B 1 254 ? 152.620 158.288 187.228 1.00 87.89 250 LYS B N 1
ATOM 4494 C CA . LYS B 1 254 ? 153.476 157.182 187.645 1.00 87.89 250 LYS B CA 1
ATOM 4495 C C . LYS B 1 254 ? 154.710 157.076 186.760 1.00 87.89 250 LYS B C 1
ATOM 4496 O O . LYS B 1 254 ? 155.815 156.853 187.264 1.00 87.89 250 LYS B O 1
ATOM 4502 N N . LEU B 1 255 ? 154.548 157.290 185.450 1.00 84.72 251 LEU B N 1
ATOM 4503 C CA . LEU B 1 255 ? 155.690 157.284 184.542 1.00 84.72 251 LEU B CA 1
ATOM 4504 C C . LEU B 1 255 ? 156.582 158.502 184.740 1.00 84.72 251 LEU B C 1
ATOM 4505 O O . LEU B 1 255 ? 157.801 158.394 184.593 1.00 84.72 251 LEU B O 1
ATOM 4510 N N . ASP B 1 256 ? 156.009 159.645 185.130 1.00 83.04 252 ASP B N 1
ATOM 4511 C CA . ASP B 1 256 ? 156.830 160.825 185.396 1.00 83.04 252 ASP B CA 1
ATOM 4512 C C . ASP B 1 256 ? 157.623 160.681 186.693 1.00 83.04 252 ASP B C 1
ATOM 4513 O O . ASP B 1 256 ? 158.808 161.041 186.745 1.00 83.04 252 ASP B O 1
ATOM 4518 N N . VAL B 1 257 ? 157.006 160.133 187.743 1.00 84.43 253 VAL B N 1
ATOM 4519 C CA . VAL B 1 257 ? 157.741 159.973 188.992 1.00 84.43 253 VAL B CA 1
ATOM 4520 C C . VAL B 1 257 ? 158.693 158.778 188.916 1.00 84.43 253 VAL B C 1
ATOM 4521 O O . VAL B 1 257 ? 159.720 158.771 189.603 1.00 84.43 253 VAL B O 1
ATOM 4525 N N . LEU B 1 258 ? 158.428 157.797 188.043 1.00 83.59 254 LEU B N 1
ATOM 4526 C CA . LEU B 1 258 ? 159.411 156.753 187.788 1.00 83.59 254 LEU B CA 1
ATOM 4527 C C . LEU B 1 258 ? 160.543 157.270 186.918 1.00 83.59 254 LEU B C 1
ATOM 4528 O O . LEU B 1 258 ? 161.668 156.774 187.006 1.00 83.59 254 LEU B O 1
ATOM 4533 N N . SER B 1 259 ? 160.262 158.265 186.076 1.00 81.83 255 SER B N 1
ATOM 4534 C CA . SER B 1 259 ? 161.311 158.928 185.319 1.00 81.83 255 SER B CA 1
ATOM 4535 C C . SER B 1 259 ? 162.172 159.814 186.202 1.00 81.83 255 SER B C 1
ATOM 4536 O O . SER B 1 259 ? 163.324 160.094 185.858 1.00 81.83 255 SER B O 1
ATOM 4539 N N . LEU B 1 260 ? 161.640 160.272 187.329 1.00 83.81 256 LEU B N 1
ATOM 4540 C CA . LEU B 1 260 ? 162.375 161.178 188.196 1.00 83.81 256 LEU B CA 1
ATOM 4541 C C . LEU B 1 260 ? 162.949 160.514 189.442 1.00 83.81 256 LEU B C 1
ATOM 4542 O O . LEU B 1 260 ? 163.205 161.214 190.427 1.00 83.81 256 LEU B O 1
ATOM 4547 N N . VAL B 1 261 ? 163.152 159.201 189.440 1.00 87.36 257 VAL B N 1
ATOM 4548 C CA . VAL B 1 261 ? 163.833 158.598 190.595 1.00 87.36 257 VAL B CA 1
ATOM 4549 C C . VAL B 1 261 ? 165.328 158.902 190.518 1.00 87.36 257 VAL B C 1
ATOM 4550 O O . VAL B 1 261 ? 165.896 158.963 189.412 1.00 87.36 257 VAL B O 1
ATOM 4554 N N . PRO B 1 262 ? 165.979 159.207 191.632 1.00 93.10 258 PRO B N 1
ATOM 4555 C CA . PRO B 1 262 ? 167.424 159.449 191.588 1.00 93.10 258 PRO B CA 1
ATOM 4556 C C . PRO B 1 262 ? 168.214 158.156 191.510 1.00 93.10 258 PRO B C 1
ATOM 4557 O O . PRO B 1 262 ? 168.659 157.631 192.535 1.00 93.10 258 PRO B O 1
ATOM 4561 N N . THR B 1 263 ? 168.384 157.624 190.300 1.00 91.86 259 THR B N 1
ATOM 4562 C CA . THR B 1 263 ? 169.287 156.499 190.096 1.00 91.86 259 THR B CA 1
ATOM 4563 C C . THR B 1 263 ? 170.741 156.933 189.972 1.00 91.86 259 THR B C 1
ATOM 4564 O O . THR B 1 263 ? 171.630 156.075 189.968 1.00 91.86 259 THR B O 1
ATOM 4568 N N . ASP B 1 264 ? 171.005 158.243 189.926 1.00 96.37 260 ASP B N 1
ATOM 4569 C CA . ASP B 1 264 ? 172.358 158.788 189.955 1.00 96.37 260 ASP B CA 1
ATOM 4570 C C . ASP B 1 264 ? 173.040 158.626 191.310 1.00 96.37 260 ASP B C 1
ATOM 4571 O O . ASP B 1 264 ? 174.260 158.808 191.391 1.00 96.37 260 ASP B O 1
ATOM 4576 N N . LEU B 1 265 ? 172.289 158.286 192.367 1.00 99.71 261 LEU B N 1
ATOM 4577 C CA . LEU B 1 265 ? 172.884 157.808 193.612 1.00 99.71 261 LEU B CA 1
ATOM 4578 C C . LEU B 1 265 ? 173.615 156.484 193.414 1.00 99.71 261 LEU B C 1
ATOM 4579 O O . LEU B 1 265 ? 174.591 156.204 194.120 1.00 99.71 261 LEU B O 1
ATOM 4584 N N . ALA B 1 266 ? 173.193 155.682 192.423 1.00 99.11 262 ALA B N 1
ATOM 4585 C CA . ALA B 1 266 ? 173.971 154.530 191.971 1.00 99.11 262 ALA B CA 1
ATOM 4586 C C . ALA B 1 266 ? 175.299 154.923 191.327 1.00 99.11 262 ALA B C 1
ATOM 4587 O O . ALA B 1 266 ? 176.185 154.070 191.219 1.00 99.11 262 ALA B O 1
ATOM 4589 N N . TYR B 1 267 ? 175.456 156.189 190.906 1.00 99.90 263 TYR B N 1
ATOM 4590 C CA . TYR B 1 267 ? 176.762 156.736 190.542 1.00 99.90 263 TYR B CA 1
ATOM 4591 C C . TYR B 1 267 ? 177.743 156.740 191.713 1.00 99.90 263 TYR B C 1
ATOM 4592 O O . TYR B 1 267 ? 178.959 156.715 191.493 1.00 99.90 263 TYR B O 1
ATOM 4601 N N . LEU B 1 268 ? 177.247 156.806 192.957 1.00 101.65 264 LEU B N 1
ATOM 4602 C CA . LEU B 1 268 ? 178.143 156.715 194.107 1.00 101.65 264 LEU B CA 1
ATOM 4603 C C . LEU B 1 268 ? 178.688 155.304 194.293 1.00 101.65 264 LEU B C 1
ATOM 4604 O O . LEU B 1 268 ? 179.773 155.132 194.857 1.00 101.65 264 LEU B O 1
ATOM 4609 N N . LYS B 1 269 ? 177.960 154.287 193.830 1.00 101.72 265 LYS B N 1
ATOM 4610 C CA . LYS B 1 269 ? 178.433 152.915 193.968 1.00 101.72 265 LYS B CA 1
ATOM 4611 C C . LYS B 1 269 ? 179.297 152.500 192.781 1.00 101.72 265 LYS B C 1
ATOM 4612 O O . LYS B 1 269 ? 180.452 152.097 192.952 1.00 101.72 265 LYS B O 1
ATOM 4618 N N . VAL B 1 270 ? 178.752 152.597 191.563 1.00 101.15 266 VAL B N 1
ATOM 4619 C CA . VAL B 1 270 ? 179.437 152.055 190.391 1.00 101.15 266 VAL B CA 1
ATOM 4620 C C . VAL B 1 270 ? 180.415 153.035 189.755 1.00 101.15 266 VAL B C 1
ATOM 4621 O O . VAL B 1 270 ? 181.191 152.632 188.877 1.00 101.15 266 VAL B O 1
ATOM 4625 N N . GLY B 1 271 ? 180.404 154.303 190.159 1.00 102.30 267 GLY B N 1
ATOM 4626 C CA . GLY B 1 271 ? 181.446 155.228 189.756 1.00 102.30 267 GLY B CA 1
ATOM 4627 C C . GLY B 1 271 ? 181.356 155.783 188.348 1.00 102.30 267 GLY B C 1
ATOM 4628 O O . GLY B 1 271 ? 182.311 155.656 187.575 1.00 102.30 267 GLY B O 1
ATOM 4629 N N . THR B 1 272 ? 180.176 156.301 187.980 1.00 98.99 268 THR B N 1
ATOM 4630 C CA . THR B 1 272 ? 179.835 157.251 186.905 1.00 98.99 268 THR B CA 1
ATOM 4631 C C . THR B 1 272 ? 180.104 156.790 185.468 1.00 98.99 268 THR B C 1
ATOM 4632 O O . THR B 1 272 ? 179.718 157.485 184.521 1.00 98.99 268 THR B O 1
ATOM 4636 N N . ASN B 1 273 ? 180.684 155.607 185.269 1.00 96.64 269 ASN B N 1
ATOM 4637 C CA . ASN B 1 273 ? 180.880 155.090 183.921 1.00 96.64 269 ASN B CA 1
ATOM 4638 C C . ASN B 1 273 ? 179.705 154.256 183.427 1.00 96.64 269 ASN B C 1
ATOM 4639 O O . ASN B 1 273 ? 179.769 153.723 182.315 1.00 96.64 269 ASN B O 1
ATOM 4644 N N . TYR B 1 274 ? 178.648 154.127 184.227 1.00 94.24 270 TYR B N 1
ATOM 4645 C CA . TYR B 1 274 ? 177.473 153.339 183.873 1.00 94.24 270 TYR B CA 1
ATOM 4646 C C . TYR B 1 274 ? 176.256 154.251 183.780 1.00 94.24 270 TYR B C 1
ATOM 4647 O O . TYR B 1 274 ? 175.574 154.475 184.791 1.00 94.24 270 TYR B O 1
ATOM 4656 N N . PRO B 1 275 ? 175.938 154.809 182.600 1.00 85.50 271 PRO B N 1
ATOM 4657 C CA . PRO B 1 275 ? 174.735 155.642 182.476 1.00 85.50 271 PRO B CA 1
ATOM 4658 C C . PRO B 1 275 ? 173.490 154.858 182.097 1.00 85.50 271 PRO B C 1
ATOM 4659 O O . PRO B 1 275 ? 172.494 155.450 181.680 1.00 85.50 271 PRO B O 1
ATOM 4663 N N . GLU B 1 276 ? 173.525 153.529 182.229 1.00 84.68 272 GLU B N 1
ATOM 4664 C CA . GLU B 1 276 ? 172.335 152.712 182.013 1.00 84.68 272 GLU B CA 1
ATOM 4665 C C . GLU B 1 276 ? 171.351 152.801 183.170 1.00 84.68 272 GLU B C 1
ATOM 4666 O O . GLU B 1 276 ? 170.220 152.325 183.033 1.00 84.68 272 GLU B O 1
ATOM 4672 N N . VAL B 1 277 ? 171.756 153.381 184.303 1.00 83.33 273 VAL B N 1
ATOM 4673 C CA . VAL B 1 277 ? 170.837 153.643 185.399 1.00 83.33 273 VAL B CA 1
ATOM 4674 C C . VAL B 1 277 ? 169.843 154.745 185.053 1.00 83.33 273 VAL B C 1
ATOM 4675 O O . VAL B 1 277 ? 168.751 154.787 185.628 1.00 83.33 273 VAL B O 1
ATOM 4679 N N . ARG B 1 278 ? 170.172 155.618 184.100 1.00 77.36 274 ARG B N 1
ATOM 4680 C CA . ARG B 1 278 ? 169.323 156.730 183.703 1.00 77.36 274 ARG B CA 1
ATOM 4681 C C . ARG B 1 278 ? 168.289 156.354 182.650 1.00 77.36 274 ARG B C 1
ATOM 4682 O O . ARG B 1 278 ? 167.619 157.243 182.119 1.00 77.36 274 ARG B O 1
ATOM 4690 N N . PHE B 1 279 ? 168.103 155.060 182.374 1.00 77.85 275 PHE B N 1
ATOM 4691 C CA . PHE B 1 279 ? 167.120 154.608 181.396 1.00 77.85 275 PHE B CA 1
ATOM 4692 C C . PHE B 1 279 ? 165.681 154.778 181.866 1.00 77.85 275 PHE B C 1
ATOM 4693 O O . PHE B 1 279 ? 164.769 154.703 181.035 1.00 77.85 275 PHE B O 1
ATOM 4701 N N . ASN B 1 280 ? 165.461 155.048 183.162 1.00 78.95 276 ASN B N 1
ATOM 4702 C CA . ASN B 1 280 ? 164.163 155.511 183.645 1.00 78.95 276 ASN B CA 1
ATOM 4703 C C . ASN B 1 280 ? 163.768 156.848 183.027 1.00 78.95 276 ASN B C 1
ATOM 4704 O O . ASN B 1 280 ? 162.577 157.102 182.817 1.00 78.95 276 ASN B O 1
ATOM 4709 N N . ARG B 1 281 ? 164.755 157.672 182.640 1.00 76.51 277 ARG B N 1
ATOM 4710 C CA . ARG B 1 281 ? 164.520 158.902 181.892 1.00 76.51 277 ARG B CA 1
ATOM 4711 C C . ARG B 1 281 ? 163.986 158.653 180.483 1.00 76.51 277 ARG B C 1
ATOM 4712 O O . ARG B 1 281 ? 163.485 159.590 179.856 1.00 76.51 277 ARG B O 1
ATOM 4720 N N . LEU B 1 282 ? 164.067 157.418 179.970 1.00 74.48 278 LEU B N 1
ATOM 4721 C CA . LEU B 1 282 ? 163.399 157.082 178.721 1.00 74.48 278 LEU B CA 1
ATOM 4722 C C . LEU B 1 282 ? 161.908 156.827 178.900 1.00 74.48 278 LEU B C 1
ATOM 4723 O O . LEU B 1 282 ? 161.215 156.611 177.902 1.00 74.48 278 LEU B O 1
ATOM 4728 N N . LEU B 1 283 ? 161.396 156.845 180.135 1.00 78.12 279 LEU B N 1
ATOM 4729 C CA . LEU B 1 283 ? 159.989 156.544 180.371 1.00 78.12 279 LEU B CA 1
ATOM 4730 C C . LEU B 1 283 ? 159.063 157.694 180.001 1.00 78.12 279 LEU B C 1
ATOM 4731 O O . LEU B 1 283 ? 157.848 157.489 179.930 1.00 78.12 279 LEU B O 1
ATOM 4736 N N . LYS B 1 284 ? 159.593 158.890 179.768 1.00 76.76 280 LYS B N 1
ATOM 4737 C CA . LYS B 1 284 ? 158.777 160.027 179.346 1.00 76.76 280 LYS B CA 1
ATOM 4738 C C . LYS B 1 284 ? 158.724 160.148 177.823 1.00 76.76 280 LYS B C 1
ATOM 4739 O O . LYS B 1 284 ? 158.958 161.210 177.259 1.00 76.76 280 LYS B O 1
ATOM 4745 N N . PHE B 1 285 ? 158.383 159.051 177.142 1.00 77.97 281 PHE B N 1
ATOM 4746 C CA . PHE B 1 285 ? 158.299 159.039 175.684 1.00 77.97 281 PHE B CA 1
ATOM 4747 C C . PHE B 1 285 ? 157.045 159.739 175.180 1.00 77.97 281 PHE B C 1
ATOM 4748 O O . PHE B 1 285 ? 156.993 160.168 174.016 1.00 77.97 281 PHE B O 1
ATOM 4756 N N . SER B 1 286 ? 156.031 159.839 176.042 1.00 78.59 282 SER B N 1
ATOM 4757 C CA . SER B 1 286 ? 154.731 160.366 175.666 1.00 78.59 282 SER B CA 1
ATOM 4758 C C . SER B 1 286 ? 154.763 161.854 175.369 1.00 78.59 282 SER B C 1
ATOM 4759 O O . SER B 1 286 ? 153.944 162.320 174.579 1.00 78.59 282 SER B O 1
ATOM 4762 N N . ARG B 1 287 ? 155.712 162.599 175.939 1.00 76.52 283 ARG B N 1
ATOM 4763 C CA . ARG B 1 287 ? 155.849 164.010 175.596 1.00 76.52 283 ARG B CA 1
ATOM 4764 C C . ARG B 1 287 ? 156.429 164.190 174.201 1.00 76.52 283 ARG B C 1
ATOM 4765 O O . ARG B 1 287 ? 156.029 165.110 173.483 1.00 76.52 283 ARG B O 1
ATOM 4773 N N . LEU B 1 288 ? 157.318 163.289 173.782 1.00 74.59 284 LEU B N 1
ATOM 4774 C CA . LEU B 1 288 ? 157.838 163.306 172.420 1.00 74.59 284 LEU B CA 1
ATOM 4775 C C . LEU B 1 288 ? 156.780 162.881 171.409 1.00 74.59 284 LEU B C 1
ATOM 4776 O O . LEU B 1 288 ? 156.676 163.481 170.329 1.00 74.59 284 LEU B O 1
ATOM 4781 N N . PHE B 1 289 ? 155.976 161.866 171.753 1.00 75.71 285 PHE B N 1
ATOM 4782 C CA . PHE B 1 289 ? 154.878 161.455 170.875 1.00 75.71 285 PHE B CA 1
ATOM 4783 C C . PHE B 1 289 ? 153.792 162.525 170.804 1.00 75.71 285 PHE B C 1
ATOM 4784 O O . PHE B 1 289 ? 153.192 162.741 169.744 1.00 75.71 285 PHE B O 1
ATOM 4792 N N . GLU B 1 290 ? 153.564 163.230 171.915 1.00 78.14 286 GLU B N 1
ATOM 4793 C CA . GLU B 1 290 ? 152.605 164.324 171.953 1.00 78.14 286 GLU B CA 1
ATOM 4794 C C . GLU B 1 290 ? 153.097 165.517 171.149 1.00 78.14 286 GLU B C 1
ATOM 4795 O O . GLU B 1 290 ? 152.298 166.195 170.496 1.00 78.14 286 GLU B O 1
ATOM 4801 N N . PHE B 1 291 ? 154.411 165.769 171.166 1.00 75.45 287 PHE B N 1
ATOM 4802 C CA . PHE B 1 291 ? 154.991 166.822 170.338 1.00 75.45 287 PHE B CA 1
ATOM 4803 C C . PHE B 1 291 ? 154.887 166.486 168.858 1.00 75.45 287 PHE B C 1
ATOM 4804 O O . PHE B 1 291 ? 154.618 167.372 168.041 1.00 75.45 287 PHE B O 1
ATOM 4812 N N . PHE B 1 292 ? 155.071 165.209 168.503 1.00 76.05 288 PHE B N 1
ATOM 4813 C CA . PHE B 1 292 ? 154.935 164.805 167.105 1.00 76.05 288 PHE B CA 1
ATOM 4814 C C . PHE B 1 292 ? 153.486 164.883 166.634 1.00 76.05 288 PHE B C 1
ATOM 4815 O O . PHE B 1 292 ? 153.224 165.316 165.506 1.00 76.05 288 PHE B O 1
ATOM 4823 N N . ASP B 1 293 ? 152.532 164.537 167.507 1.00 79.04 289 ASP B N 1
ATOM 4824 C CA . ASP B 1 293 ? 151.117 164.646 167.152 1.00 79.04 289 ASP B CA 1
ATOM 4825 C C . ASP B 1 293 ? 150.668 166.101 167.038 1.00 79.04 289 ASP B C 1
ATOM 4826 O O . ASP B 1 293 ? 149.967 166.464 166.085 1.00 79.04 289 ASP B O 1
ATOM 4831 N N . ARG B 1 294 ? 151.090 166.954 167.976 1.00 78.51 290 ARG B N 1
ATOM 4832 C CA . ARG B 1 294 ? 150.707 168.360 167.927 1.00 78.51 290 ARG B CA 1
ATOM 4833 C C . ARG B 1 294 ? 151.417 169.105 166.805 1.00 78.51 290 ARG B C 1
ATOM 4834 O O . ARG B 1 294 ? 150.860 170.060 166.259 1.00 78.51 290 ARG B O 1
ATOM 4842 N N . THR B 1 295 ? 152.618 168.671 166.419 1.00 78.01 291 THR B N 1
ATOM 4843 C CA . THR B 1 295 ? 153.264 169.254 165.250 1.00 78.01 291 THR B CA 1
ATOM 4844 C C . THR B 1 295 ? 152.600 168.775 163.967 1.00 78.01 291 THR B C 1
ATOM 4845 O O . THR B 1 295 ? 152.513 169.530 162.995 1.00 78.01 291 THR B O 1
ATOM 4849 N N . GLU B 1 296 ? 152.087 167.540 163.960 1.00 81.17 292 GLU B N 1
ATOM 4850 C CA . GLU B 1 296 ? 151.385 167.034 162.783 1.00 81.17 292 GLU B CA 1
ATOM 4851 C C . GLU B 1 296 ? 150.039 167.726 162.593 1.00 81.17 292 GLU B C 1
ATOM 4852 O O . GLU B 1 296 ? 149.564 167.872 161.462 1.00 81.17 292 GLU B O 1
ATOM 4858 N N . THR B 1 297 ? 149.417 168.175 163.686 1.00 81.61 293 THR B N 1
ATOM 4859 C CA . THR B 1 297 ? 148.189 168.957 163.533 1.00 81.61 293 THR B CA 1
ATOM 4860 C C . THR B 1 297 ? 148.476 170.428 163.240 1.00 81.61 293 THR B C 1
ATOM 4861 O O . THR B 1 297 ? 147.757 171.052 162.452 1.00 81.61 293 THR B O 1
ATOM 4865 N N . ARG B 1 298 ? 149.508 171.009 163.860 1.00 82.38 294 ARG B N 1
ATOM 4866 C CA . ARG B 1 298 ? 149.702 172.453 163.746 1.00 82.38 294 ARG B CA 1
ATOM 4867 C C . ARG B 1 298 ? 150.364 172.874 162.441 1.00 82.38 294 ARG B C 1
ATOM 4868 O O . ARG B 1 298 ? 150.214 174.029 162.031 1.00 82.38 294 ARG B O 1
ATOM 4876 N N . THR B 1 299 ? 151.099 171.985 161.780 1.00 87.17 295 THR B N 1
ATOM 4877 C CA . THR B 1 299 ? 151.841 172.421 160.608 1.00 87.17 295 THR B CA 1
ATOM 4878 C C . THR B 1 299 ? 150.947 172.431 159.370 1.00 87.17 295 THR B C 1
ATOM 4879 O O . THR B 1 299 ? 149.834 171.896 159.357 1.00 87.17 295 THR B O 1
ATOM 4883 N N . ASN B 1 300 ? 151.447 173.082 158.325 1.00 93.06 296 ASN B N 1
ATOM 4884 C CA . ASN B 1 300 ? 150.798 173.112 157.025 1.00 93.06 296 ASN B CA 1
ATOM 4885 C C . ASN B 1 300 ? 151.476 172.207 156.005 1.00 93.06 296 ASN B C 1
ATOM 4886 O O . ASN B 1 300 ? 151.028 172.145 154.856 1.00 93.06 296 ASN B O 1
ATOM 4891 N N . TYR B 1 301 ? 152.539 171.507 156.398 1.00 91.81 297 TYR B N 1
ATOM 4892 C CA . TYR B 1 301 ? 153.131 170.447 155.594 1.00 91.81 297 TYR B CA 1
ATOM 4893 C C . TYR B 1 301 ? 153.011 169.124 156.339 1.00 91.81 297 TYR B C 1
ATOM 4894 O O . TYR B 1 301 ? 153.968 168.712 157.004 1.00 91.81 297 TYR B O 1
ATOM 4903 N N . PRO B 1 302 ? 151.867 168.436 156.269 1.00 87.71 298 PRO B N 1
ATOM 4904 C CA . PRO B 1 302 ? 151.730 167.204 157.062 1.00 87.71 298 PRO B CA 1
ATOM 4905 C C . PRO B 1 302 ? 152.468 166.018 156.468 1.00 87.71 298 PRO B C 1
ATOM 4906 O O . PRO B 1 302 ? 152.957 165.165 157.218 1.00 87.71 298 PRO B O 1
ATOM 4910 N N . ASN B 1 303 ? 152.595 165.953 155.143 1.00 86.55 299 ASN B N 1
ATOM 4911 C CA . ASN B 1 303 ? 153.310 164.844 154.525 1.00 86.55 299 ASN B CA 1
ATOM 4912 C C . ASN B 1 303 ? 154.819 165.018 154.643 1.00 86.55 299 ASN B C 1
ATOM 4913 O O . ASN B 1 303 ? 155.546 164.034 154.822 1.00 86.55 299 ASN B O 1
ATOM 4918 N N . MET B 1 304 ? 155.300 166.262 154.566 1.00 87.81 300 MET B N 1
ATOM 4919 C CA . MET B 1 304 ? 156.723 166.534 154.747 1.00 87.81 300 MET B CA 1
ATOM 4920 C C . MET B 1 304 ? 157.147 166.302 156.193 1.00 87.81 300 MET B C 1
ATOM 4921 O O . MET B 1 304 ? 158.219 165.735 156.452 1.00 87.81 300 MET B O 1
ATOM 4926 N N . PHE B 1 305 ? 156.290 166.680 157.148 1.00 80.61 301 PHE B N 1
ATOM 4927 C CA . PHE B 1 305 ? 156.555 166.343 158.541 1.00 80.61 301 PHE B CA 1
ATOM 4928 C C . PHE B 1 305 ? 156.418 164.848 158.793 1.00 80.61 301 PHE B C 1
ATOM 4929 O O . PHE B 1 305 ? 157.130 164.307 159.639 1.00 80.61 301 PHE B O 1
ATOM 4937 N N . ARG B 1 306 ? 155.552 164.156 158.053 1.00 81.38 302 ARG B N 1
ATOM 4938 C CA . ARG B 1 306 ? 155.380 162.730 158.302 1.00 81.38 302 ARG B CA 1
ATOM 4939 C C . ARG B 1 306 ? 156.552 161.916 157.757 1.00 81.38 302 ARG B C 1
ATOM 4940 O O . ARG B 1 306 ? 156.978 160.946 158.397 1.00 81.38 302 ARG B O 1
ATOM 4948 N N . ILE B 1 307 ? 157.130 162.321 156.616 1.00 80.51 303 ILE B N 1
ATOM 4949 C CA . ILE B 1 307 ? 158.362 161.652 156.189 1.00 80.51 303 ILE B CA 1
ATOM 4950 C C . ILE B 1 307 ? 159.544 162.068 157.057 1.00 80.51 303 ILE B C 1
ATOM 4951 O O . ILE B 1 307 ? 160.450 161.258 157.274 1.00 80.51 303 ILE B O 1
ATOM 4956 N N . GLY B 1 308 ? 159.551 163.296 157.594 1.00 76.04 304 GLY B N 1
ATOM 4957 C CA . GLY B 1 308 ? 160.601 163.669 158.535 1.00 76.04 304 GLY B CA 1
ATOM 4958 C C . GLY B 1 308 ? 160.507 162.919 159.853 1.00 76.04 304 GLY B C 1
ATOM 4959 O O . GLY B 1 308 ? 161.524 162.531 160.433 1.00 76.04 304 GLY B O 1
ATOM 4960 N N . ASN B 1 309 ? 159.283 162.642 160.299 1.00 73.92 305 ASN B N 1
ATOM 4961 C CA . ASN B 1 309 ? 159.065 161.884 161.522 1.00 73.92 305 ASN B CA 1
ATOM 4962 C C . ASN B 1 309 ? 159.392 160.412 161.324 1.00 73.92 305 ASN B C 1
ATOM 4963 O O . ASN B 1 309 ? 159.924 159.763 162.232 1.00 73.92 305 ASN B O 1
ATOM 4968 N N . LEU B 1 310 ? 159.113 159.877 160.131 1.00 71.90 306 LEU B N 1
ATOM 4969 C CA . LEU B 1 310 ? 159.480 158.497 159.831 1.00 71.90 306 LEU B CA 1
ATOM 4970 C C . LEU B 1 310 ? 160.989 158.340 159.689 1.00 71.90 306 LEU B C 1
ATOM 4971 O O . LEU B 1 310 ? 161.551 157.327 160.123 1.00 71.90 306 LEU B O 1
ATOM 4976 N N . VAL B 1 311 ? 161.658 159.345 159.111 1.00 68.59 307 VAL B N 1
ATOM 4977 C CA . VAL B 1 311 ? 163.115 159.357 159.011 1.00 68.59 307 VAL B CA 1
ATOM 4978 C C . VAL B 1 311 ? 163.752 159.465 160.394 1.00 68.59 307 VAL B C 1
ATOM 4979 O O . VAL B 1 311 ? 164.735 158.773 160.687 1.00 68.59 307 VAL B O 1
ATOM 4983 N N . LEU B 1 312 ? 163.148 160.255 161.290 1.00 68.03 308 LEU B N 1
ATOM 4984 C CA . LEU B 1 312 ? 163.652 160.370 162.657 1.00 68.03 308 LEU B CA 1
ATOM 4985 C C . LEU B 1 312 ? 163.441 159.086 163.453 1.00 68.03 308 LEU B C 1
ATOM 4986 O O . LEU B 1 312 ? 164.314 158.694 164.239 1.00 68.03 308 LEU B O 1
ATOM 4991 N N . TYR B 1 313 ? 162.318 158.397 163.220 1.00 69.16 309 TYR B N 1
ATOM 4992 C CA . TYR B 1 313 ? 162.052 157.122 163.886 1.00 69.16 309 TYR B CA 1
ATOM 4993 C C . TYR B 1 313 ? 163.017 156.039 163.428 1.00 69.16 309 TYR B C 1
ATOM 4994 O O . TYR B 1 313 ? 163.604 155.329 164.256 1.00 69.16 309 TYR B O 1
ATOM 5003 N N . ILE B 1 314 ? 163.235 155.924 162.114 1.00 66.92 310 ILE B N 1
ATOM 5004 C CA . ILE B 1 314 ? 164.156 154.900 161.644 1.00 66.92 310 ILE B CA 1
ATOM 5005 C C . ILE B 1 314 ? 165.605 155.284 161.896 1.00 66.92 310 ILE B C 1
ATOM 5006 O O . ILE B 1 314 ? 166.438 154.395 162.024 1.00 66.92 310 ILE B O 1
ATOM 5011 N N . LEU B 1 315 ? 165.920 156.570 162.069 1.00 65.83 311 LEU B N 1
ATOM 5012 C CA . LEU B 1 315 ? 167.264 156.943 162.492 1.00 65.83 311 LEU B CA 1
ATOM 5013 C C . LEU B 1 315 ? 167.499 156.608 163.957 1.00 65.83 311 LEU B C 1
ATOM 5014 O O . LEU B 1 315 ? 168.620 156.241 164.326 1.00 65.83 311 LEU B O 1
ATOM 5019 N N . ILE B 1 316 ? 166.451 156.696 164.786 1.00 65.08 312 ILE B N 1
ATOM 5020 C CA . ILE B 1 316 ? 166.532 156.243 166.175 1.00 65.08 312 ILE B CA 1
ATOM 5021 C C . ILE B 1 316 ? 166.745 154.732 166.238 1.00 65.08 312 ILE B C 1
ATOM 5022 O O . ILE B 1 316 ? 167.575 154.246 167.017 1.00 65.08 312 ILE B O 1
ATOM 5027 N N . ILE B 1 317 ? 166.070 153.975 165.365 1.00 61.58 313 ILE B N 1
ATOM 5028 C CA . ILE B 1 317 ? 166.235 152.517 165.382 1.00 61.58 313 ILE B CA 1
ATOM 5029 C C . ILE B 1 317 ? 167.594 152.101 164.800 1.00 61.58 313 ILE B C 1
ATOM 5030 O O . ILE B 1 317 ? 168.226 151.164 165.303 1.00 61.58 313 ILE B O 1
ATOM 5035 N N . ILE B 1 318 ? 168.088 152.820 163.780 1.00 62.73 314 ILE B N 1
ATOM 5036 C CA . ILE B 1 318 ? 169.421 152.570 163.216 1.00 62.73 314 ILE B CA 1
ATOM 5037 C C . ILE B 1 318 ? 170.509 152.879 164.244 1.00 62.73 314 ILE B C 1
ATOM 5038 O O . ILE B 1 318 ? 171.455 152.098 164.426 1.00 62.73 314 ILE B O 1
ATOM 5043 N N . HIS B 1 319 ? 170.328 153.966 165.002 1.00 64.05 315 HIS B N 1
ATOM 5044 C CA . HIS B 1 319 ? 171.261 154.349 166.057 1.00 64.05 315 HIS B CA 1
ATOM 5045 C C . HIS B 1 319 ? 171.241 153.361 167.219 1.00 64.05 315 HIS B C 1
ATOM 5046 O O . HIS B 1 319 ? 172.302 152.972 167.724 1.00 64.05 315 HIS B O 1
ATOM 5053 N N . TRP B 1 320 ? 170.048 152.905 167.614 1.00 64.85 316 TRP B N 1
ATOM 5054 C CA . TRP B 1 320 ? 169.918 151.946 168.705 1.00 64.85 316 TRP B CA 1
ATOM 5055 C C . TRP B 1 320 ? 170.469 150.583 168.318 1.00 64.85 316 TRP B C 1
ATOM 5056 O O . TRP B 1 320 ? 171.073 149.899 169.147 1.00 64.85 316 TRP B O 1
ATOM 5067 N N . ASN B 1 321 ? 170.321 150.195 167.052 1.00 62.19 317 ASN B N 1
ATOM 5068 C CA . ASN B 1 321 ? 170.878 148.924 166.615 1.00 62.19 317 ASN B CA 1
ATOM 5069 C C . ASN B 1 321 ? 172.383 149.004 166.426 1.00 62.19 317 ASN B C 1
ATOM 5070 O O . ASN B 1 321 ? 173.070 147.991 166.586 1.00 62.19 317 ASN B O 1
ATOM 5075 N N . ALA B 1 322 ? 172.905 150.194 166.112 1.00 61.79 318 ALA B N 1
ATOM 5076 C CA . ALA B 1 322 ? 174.348 150.421 166.097 1.00 61.79 318 ALA B CA 1
ATOM 5077 C C . ALA B 1 322 ? 174.950 150.249 167.483 1.00 61.79 318 ALA B C 1
ATOM 5078 O O . ALA B 1 322 ? 175.973 149.569 167.653 1.00 61.79 318 ALA B O 1
ATOM 5080 N N . CYS B 1 323 ? 174.305 150.843 168.491 1.00 64.57 319 CYS B N 1
ATOM 5081 C CA . CYS B 1 323 ? 174.763 150.683 169.868 1.00 64.57 319 CYS B CA 1
ATOM 5082 C C . CYS B 1 323 ? 174.574 149.257 170.380 1.00 64.57 319 CYS B C 1
ATOM 5083 O O . CYS B 1 323 ? 175.409 148.759 171.141 1.00 64.57 319 CYS B O 1
ATOM 5086 N N . ILE B 1 324 ? 173.516 148.571 169.940 1.00 61.03 320 ILE B N 1
ATOM 5087 C CA . ILE B 1 324 ? 173.272 147.194 170.369 1.00 61.03 320 ILE B CA 1
ATOM 5088 C C . ILE B 1 324 ? 174.295 146.245 169.745 1.00 61.03 320 ILE B C 1
ATOM 5089 O O . ILE B 1 324 ? 174.806 145.340 170.419 1.00 61.03 320 ILE B O 1
ATOM 5094 N N . TYR B 1 325 ? 174.675 146.495 168.483 1.00 61.30 321 TYR B N 1
ATOM 5095 C CA . TYR B 1 325 ? 175.729 145.720 167.830 1.00 61.30 321 TYR B CA 1
ATOM 5096 C C . TYR B 1 325 ? 177.086 145.960 168.475 1.00 61.30 321 TYR B C 1
ATOM 5097 O O . TYR B 1 325 ? 177.867 145.015 168.643 1.00 61.30 321 TYR B O 1
ATOM 5106 N N . PHE B 1 326 ? 177.373 147.206 168.866 1.00 59.62 322 PHE B N 1
ATOM 5107 C CA . PHE B 1 326 ? 178.629 147.481 169.555 1.00 59.62 322 PHE B CA 1
ATOM 5108 C C . PHE B 1 326 ? 178.661 146.882 170.957 1.00 59.62 322 PHE B C 1
ATOM 5109 O O . PHE B 1 326 ? 179.716 146.423 171.400 1.00 59.62 322 PHE B O 1
ATOM 5117 N N . ALA B 1 327 ? 177.515 146.814 171.639 1.00 62.65 323 ALA B N 1
ATOM 5118 C CA . ALA B 1 327 ? 177.475 146.195 172.961 1.00 62.65 323 ALA B CA 1
ATOM 5119 C C . ALA B 1 327 ? 177.591 144.678 172.874 1.00 62.65 323 ALA B C 1
ATOM 5120 O O . ALA B 1 327 ? 178.222 144.052 173.733 1.00 62.65 323 ALA B O 1
ATOM 5122 N N . ILE B 1 328 ? 177.009 144.075 171.833 1.00 62.47 324 ILE B N 1
ATOM 5123 C CA . ILE B 1 328 ? 177.118 142.631 171.632 1.00 62.47 324 ILE B CA 1
ATOM 5124 C C . ILE B 1 328 ? 178.542 142.254 171.232 1.00 62.47 324 ILE B C 1
ATOM 5125 O O . ILE B 1 328 ? 179.104 141.274 171.740 1.00 62.47 324 ILE B O 1
ATOM 5130 N N . SER B 1 329 ? 179.178 143.071 170.387 1.00 63.19 325 SER B N 1
ATOM 5131 C CA . SER B 1 329 ? 180.567 142.823 170.019 1.00 63.19 325 SER B CA 1
ATOM 5132 C C . SER B 1 329 ? 181.531 143.144 171.156 1.00 63.19 325 SER B C 1
ATOM 5133 O O . SER B 1 329 ? 182.644 142.615 171.182 1.00 63.19 325 SER B O 1
ATOM 5136 N N . LYS B 1 330 ? 181.133 144.001 172.097 1.00 65.32 326 LYS B N 1
ATOM 5137 C CA . LYS B 1 330 ? 181.935 144.203 173.299 1.00 65.32 326 LYS B CA 1
ATOM 5138 C C . LYS B 1 330 ? 181.797 143.027 174.257 1.00 65.32 326 LYS B C 1
ATOM 5139 O O . LYS B 1 330 ? 182.776 142.623 174.895 1.00 65.32 326 LYS B O 1
ATOM 5145 N N . PHE B 1 331 ? 180.589 142.464 174.364 1.00 68.00 327 PHE B N 1
ATOM 5146 C CA . PHE B 1 331 ? 180.343 141.354 175.280 1.00 68.00 327 PHE B CA 1
ATOM 5147 C C . PHE B 1 331 ? 180.986 140.065 174.785 1.00 68.00 327 PHE B C 1
ATOM 5148 O O . PHE B 1 331 ? 181.526 139.290 175.581 1.00 68.00 327 PHE B O 1
ATOM 5156 N N . ILE B 1 332 ? 180.928 139.816 173.476 1.00 65.61 328 ILE B N 1
ATOM 5157 C CA . ILE B 1 332 ? 181.600 138.656 172.902 1.00 65.61 328 ILE B CA 1
ATOM 5158 C C . ILE B 1 332 ? 183.109 138.863 172.903 1.00 65.61 328 ILE B C 1
ATOM 5159 O O . ILE B 1 332 ? 183.872 137.991 173.335 1.00 65.61 328 ILE B O 1
ATOM 5164 N N . GLY B 1 333 ? 183.560 140.034 172.472 1.00 67.95 329 GLY B N 1
ATOM 5165 C CA . GLY B 1 333 ? 184.973 140.344 172.449 1.00 67.95 329 GLY B CA 1
ATOM 5166 C C . GLY B 1 333 ? 185.369 140.987 171.142 1.00 67.95 329 GLY B C 1
ATOM 5167 O O . GLY B 1 333 ? 184.934 140.545 170.078 1.00 67.95 329 GLY B O 1
ATOM 5168 N N . PHE B 1 334 ? 186.177 142.037 171.204 1.00 69.17 330 PHE B N 1
ATOM 5169 C CA . PHE B 1 334 ? 186.557 142.763 170.004 1.00 69.17 330 PHE B CA 1
ATOM 5170 C C . PHE B 1 334 ? 187.639 142.007 169.250 1.00 69.17 330 PHE B C 1
ATOM 5171 O O . PHE B 1 334 ? 188.674 141.655 169.820 1.00 69.17 330 PHE B O 1
ATOM 5179 N N . GLY B 1 335 ? 187.393 141.748 167.970 1.00 71.98 331 GLY B N 1
ATOM 5180 C CA . GLY B 1 335 ? 188.379 141.118 167.123 1.00 71.98 331 GLY B CA 1
ATOM 5181 C C . GLY B 1 335 ? 188.522 139.624 167.283 1.00 71.98 331 GLY B C 1
ATOM 5182 O O . GLY B 1 335 ? 189.387 139.033 166.626 1.00 71.98 331 GLY B O 1
ATOM 5183 N N . THR B 1 336 ? 187.707 138.988 168.128 1.00 71.23 332 THR B N 1
ATOM 5184 C CA . THR B 1 336 ? 187.794 137.542 168.287 1.00 71.23 332 THR B CA 1
ATOM 5185 C C . THR B 1 336 ? 187.126 136.812 167.134 1.00 71.23 332 THR B C 1
ATOM 5186 O O . THR B 1 336 ? 187.414 135.633 166.900 1.00 71.23 332 THR B O 1
ATOM 5190 N N . ASP B 1 337 ? 186.245 137.488 166.405 1.00 72.71 333 ASP B N 1
ATOM 5191 C CA . ASP B 1 337 ? 185.470 136.885 165.336 1.00 72.71 333 ASP B CA 1
ATOM 5192 C C . ASP B 1 337 ? 185.547 137.761 164.098 1.00 72.71 333 ASP B C 1
ATOM 5193 O O . ASP B 1 337 ? 186.020 138.899 164.139 1.00 72.71 333 ASP B O 1
ATOM 5198 N N . SER B 1 338 ? 185.074 137.215 162.979 1.00 71.75 334 SER B N 1
ATOM 5199 C CA . SER B 1 338 ? 184.960 138.023 161.774 1.00 71.75 334 SER B CA 1
ATOM 5200 C C . SER B 1 338 ? 183.702 138.879 161.800 1.00 71.75 334 SER B C 1
ATOM 5201 O O . SER B 1 338 ? 183.638 139.906 161.119 1.00 71.75 334 SER B O 1
ATOM 5204 N N . TRP B 1 339 ? 182.710 138.489 162.598 1.00 64.80 335 TRP B N 1
ATOM 5205 C CA . TRP B 1 339 ? 181.433 139.189 162.617 1.00 64.80 335 TRP B CA 1
ATOM 5206 C C . TRP B 1 339 ? 181.470 140.428 163.500 1.00 64.80 335 TRP B C 1
ATOM 5207 O O . TRP B 1 339 ? 180.854 141.447 163.168 1.00 64.80 335 TRP B O 1
ATOM 5218 N N . VAL B 1 340 ? 182.183 140.361 164.625 1.00 65.91 336 VAL B N 1
ATOM 5219 C CA . VAL B 1 340 ? 182.192 141.408 165.643 1.00 65.91 336 VAL B CA 1
ATOM 5220 C C . VAL B 1 340 ? 182.940 142.644 165.165 1.00 65.91 336 VAL B C 1
ATOM 5221 O O . VAL B 1 340 ? 183.552 142.639 164.089 1.00 65.91 336 VAL B O 1
ATOM 5225 N N . TYR B 1 341 ? 182.839 143.722 165.940 1.00 67.11 337 TYR B N 1
ATOM 5226 C CA . TYR B 1 341 ? 183.659 144.899 165.711 1.00 67.11 337 TYR B CA 1
ATOM 5227 C C . TYR B 1 341 ? 185.129 144.531 165.903 1.00 67.11 337 TYR B C 1
ATOM 5228 O O . TYR B 1 341 ? 185.447 143.710 166.771 1.00 67.11 337 TYR B O 1
ATOM 5237 N N . PRO B 1 342 ? 186.050 145.087 165.085 1.00 70.52 338 PRO B N 1
ATOM 5238 C CA . PRO B 1 342 ? 187.468 144.713 165.192 1.00 70.52 338 PRO B CA 1
ATOM 5239 C C . PRO B 1 342 ? 188.174 145.123 166.476 1.00 70.52 338 PRO B C 1
ATOM 5240 O O . PRO B 1 342 ? 187.570 145.680 167.396 1.00 70.52 338 PRO B O 1
ATOM 5244 N N . ASN B 1 343 ? 189.463 144.812 166.541 1.00 81.07 339 ASN B N 1
ATOM 5245 C CA . ASN B 1 343 ? 190.247 145.006 167.751 1.00 81.07 339 ASN B CA 1
ATOM 5246 C C . ASN B 1 343 ? 190.479 146.491 167.999 1.00 81.07 339 ASN B C 1
ATOM 5247 O O . ASN B 1 343 ? 191.037 147.193 167.151 1.00 81.07 339 ASN B O 1
ATOM 5252 N N . ILE B 1 344 ? 190.028 146.972 169.161 1.00 80.79 340 ILE B N 1
ATOM 5253 C CA . ILE B 1 344 ? 190.122 148.394 169.481 1.00 80.79 340 ILE B CA 1
ATOM 5254 C C . ILE B 1 344 ? 191.500 148.801 169.971 1.00 80.79 340 ILE B C 1
ATOM 5255 O O . ILE B 1 344 ? 191.747 149.996 170.167 1.00 80.79 340 ILE B O 1
ATOM 5260 N N . SER B 1 345 ? 192.406 147.843 170.180 1.00 85.70 341 SER B N 1
ATOM 5261 C CA . SER B 1 345 ? 193.795 148.182 170.464 1.00 85.70 341 SER B CA 1
ATOM 5262 C C . SER B 1 345 ? 194.516 148.665 169.213 1.00 85.70 341 SER B C 1
ATOM 5263 O O . SER B 1 345 ? 195.520 149.378 169.316 1.00 85.70 341 SER B O 1
ATOM 5266 N N . ILE B 1 346 ? 194.039 148.267 168.040 1.00 86.09 342 ILE B N 1
ATOM 5267 C CA . ILE B 1 346 ? 194.498 148.849 166.774 1.00 86.09 342 ILE B CA 1
ATOM 5268 C C . ILE B 1 346 ? 194.036 150.301 166.707 1.00 86.09 342 ILE B C 1
ATOM 5269 O O . ILE B 1 346 ? 192.860 150.581 166.998 1.00 86.09 342 ILE B O 1
ATOM 5274 N N . PRO B 1 347 ? 194.911 151.256 166.366 1.00 85.88 343 PRO B N 1
ATOM 5275 C CA . PRO B 1 347 ? 194.498 152.671 166.383 1.00 85.88 343 PRO B CA 1
ATOM 5276 C C . PRO B 1 347 ? 193.565 153.070 165.251 1.00 85.88 343 PRO B C 1
ATOM 5277 O O . PRO B 1 347 ? 192.977 154.155 165.321 1.00 85.88 343 PRO B O 1
ATOM 5281 N N . GLU B 1 348 ? 193.415 152.246 164.214 1.00 84.13 344 GLU B N 1
ATOM 5282 C CA . GLU B 1 348 ? 192.442 152.550 163.172 1.00 84.13 344 GLU B CA 1
ATOM 5283 C C . GLU B 1 348 ? 191.025 152.279 163.656 1.00 84.13 344 GLU B C 1
ATOM 5284 O O . GLU B 1 348 ? 190.108 153.062 163.391 1.00 84.13 344 GLU B O 1
ATOM 5290 N N . HIS B 1 349 ? 190.827 151.170 164.367 1.00 80.36 345 HIS B N 1
ATOM 5291 C CA . HIS B 1 349 ? 189.507 150.820 164.871 1.00 80.36 345 HIS B CA 1
ATOM 5292 C C . HIS B 1 349 ? 189.221 151.413 166.241 1.00 80.36 345 HIS B C 1
ATOM 5293 O O . HIS B 1 349 ? 188.056 151.468 166.643 1.00 80.36 345 HIS B O 1
ATOM 5300 N N . GLY B 1 350 ? 190.247 151.851 166.965 1.00 79.82 346 GLY B N 1
ATOM 5301 C CA . GLY B 1 350 ? 190.062 152.287 168.334 1.00 79.82 346 GLY B CA 1
ATOM 5302 C C . GLY B 1 350 ? 189.495 153.674 168.513 1.00 79.82 346 GLY B C 1
ATOM 5303 O O . GLY B 1 350 ? 189.179 154.048 169.645 1.00 79.82 346 GLY B O 1
ATOM 5304 N N . ARG B 1 351 ? 189.366 154.446 167.439 1.00 76.14 347 ARG B N 1
ATOM 5305 C CA . ARG B 1 351 ? 188.804 155.782 167.549 1.00 76.14 347 ARG B CA 1
ATOM 5306 C C . ARG B 1 351 ? 187.295 155.709 167.728 1.00 76.14 347 ARG B C 1
ATOM 5307 O O . ARG B 1 351 ? 186.635 154.794 167.235 1.00 76.14 347 ARG B O 1
ATOM 5315 N N . LEU B 1 352 ? 186.753 156.694 168.450 1.00 71.07 348 LEU B N 1
ATOM 5316 C CA . LEU B 1 352 ? 185.322 156.729 168.733 1.00 71.07 348 LEU B CA 1
ATOM 5317 C C . LEU B 1 352 ? 184.511 157.053 167.486 1.00 71.07 348 LEU B C 1
ATOM 5318 O O . LEU B 1 352 ? 183.377 156.570 167.338 1.00 71.07 348 LEU B O 1
ATOM 5323 N N . SER B 1 353 ? 185.096 157.843 166.579 1.00 70.04 349 SER B N 1
ATOM 5324 C CA . SER B 1 353 ? 184.479 158.128 165.289 1.00 70.04 349 SER B CA 1
ATOM 5325 C C . SER B 1 353 ? 184.349 156.869 164.446 1.00 70.04 349 SER B C 1
ATOM 5326 O O . SER B 1 353 ? 183.284 156.615 163.879 1.00 70.04 349 SER B O 1
ATOM 5329 N N . ARG B 1 354 ? 185.403 156.045 164.403 1.00 71.69 350 ARG B N 1
ATOM 5330 C CA . ARG B 1 354 ? 185.365 154.810 163.623 1.00 71.69 350 ARG B CA 1
ATOM 5331 C C . ARG B 1 354 ? 184.424 153.788 164.243 1.00 71.69 350 ARG B C 1
ATOM 5332 O O . ARG B 1 354 ? 183.709 153.093 163.512 1.00 71.69 350 ARG B O 1
ATOM 5340 N N . LYS B 1 355 ? 184.355 153.758 165.583 1.00 66.36 351 LYS B N 1
ATOM 5341 C CA . LYS B 1 355 ? 183.438 152.881 166.313 1.00 66.36 351 LYS B CA 1
ATOM 5342 C C . LYS B 1 355 ? 181.984 153.205 166.002 1.00 66.36 351 LYS B C 1
ATOM 5343 O O . LYS B 1 355 ? 181.220 152.326 165.579 1.00 66.36 351 LYS B O 1
ATOM 5349 N N . TYR B 1 356 ? 181.607 154.483 166.134 1.00 65.53 352 TYR B N 1
ATOM 5350 C CA . TYR B 1 356 ? 180.213 154.860 165.926 1.00 65.53 352 TYR B CA 1
ATOM 5351 C C . TYR B 1 356 ? 179.820 154.818 164.456 1.00 65.53 352 TYR B C 1
ATOM 5352 O O . TYR B 1 356 ? 178.723 154.355 164.126 1.00 65.53 352 TYR B O 1
ATOM 5361 N N . ILE B 1 357 ? 180.710 155.237 163.555 1.00 65.50 353 ILE B N 1
ATOM 5362 C CA . ILE B 1 357 ? 180.330 155.285 162.152 1.00 65.50 353 ILE B CA 1
ATOM 5363 C C . ILE B 1 357 ? 180.352 153.886 161.518 1.00 65.50 353 ILE B C 1
ATOM 5364 O O . ILE B 1 357 ? 179.477 153.570 160.701 1.00 65.50 353 ILE B O 1
ATOM 5369 N N . TYR B 1 358 ? 181.243 152.979 161.956 1.00 62.38 354 TYR B N 1
ATOM 5370 C CA . TYR B 1 358 ? 181.163 151.607 161.462 1.00 62.38 354 TYR B CA 1
ATOM 5371 C C . TYR B 1 358 ? 179.995 150.843 162.074 1.00 62.38 354 TYR B C 1
ATOM 5372 O O . TYR B 1 358 ? 179.399 150.002 161.392 1.00 62.38 354 TYR B O 1
ATOM 5381 N N . SER B 1 359 ? 179.626 151.129 163.332 1.00 61.97 355 SER B N 1
ATOM 5382 C CA . SER B 1 359 ? 178.454 150.471 163.903 1.00 61.97 355 SER B CA 1
ATOM 5383 C C . SER B 1 359 ? 177.164 150.970 163.260 1.00 61.97 355 SER B C 1
ATOM 5384 O O . SER B 1 359 ? 176.226 150.188 163.055 1.00 61.97 355 SER B O 1
ATOM 5387 N N . LEU B 1 360 ? 177.113 152.261 162.912 1.00 61.64 356 LEU B N 1
ATOM 5388 C CA . LEU B 1 360 ? 175.992 152.807 162.155 1.00 61.64 356 LEU B CA 1
ATOM 5389 C C . LEU B 1 360 ? 175.920 152.222 160.751 1.00 61.64 356 LEU B C 1
ATOM 5390 O O . LEU B 1 360 ? 174.821 151.934 160.264 1.00 61.64 356 LEU B O 1
ATOM 5395 N N . TYR B 1 361 ? 177.080 152.007 160.115 1.00 62.80 357 TYR B N 1
ATOM 5396 C CA . TYR B 1 361 ? 177.147 151.349 158.813 1.00 62.80 357 TYR B CA 1
ATOM 5397 C C . TYR B 1 361 ? 176.673 149.903 158.889 1.00 62.80 357 TYR B C 1
ATOM 5398 O O . TYR B 1 361 ? 175.974 149.431 157.983 1.00 62.80 357 TYR B O 1
ATOM 5407 N N . TRP B 1 362 ? 177.027 149.201 159.973 1.00 62.74 358 TRP B N 1
ATOM 5408 C CA . TRP B 1 362 ? 176.594 147.821 160.166 1.00 62.74 358 TRP B CA 1
ATOM 5409 C C . TRP B 1 362 ? 175.093 147.733 160.366 1.00 62.74 358 TRP B C 1
ATOM 5410 O O . TRP B 1 362 ? 174.432 146.886 159.753 1.00 62.74 358 TRP B O 1
ATOM 5421 N N . SER B 1 363 ? 174.540 148.596 161.224 1.00 63.48 359 SER B N 1
ATOM 5422 C CA . SER B 1 363 ? 173.109 148.558 161.495 1.00 63.48 359 SER B CA 1
ATOM 5423 C C . SER B 1 363 ? 172.293 149.044 160.307 1.00 63.48 359 SER B C 1
ATOM 5424 O O . SER B 1 363 ? 171.156 148.607 160.128 1.00 63.48 359 SER B O 1
ATOM 5427 N N . THR B 1 364 ? 172.865 149.902 159.465 1.00 64.29 360 THR B N 1
ATOM 5428 C CA . THR B 1 364 ? 172.162 150.326 158.261 1.00 64.29 360 THR B CA 1
ATOM 5429 C C . THR B 1 364 ? 172.228 149.268 157.172 1.00 64.29 360 THR B C 1
ATOM 5430 O O . THR B 1 364 ? 171.278 149.115 156.397 1.00 64.29 360 THR B O 1
ATOM 5434 N N . LEU B 1 365 ? 173.331 148.520 157.097 1.00 64.91 361 LEU B N 1
ATOM 5435 C CA . LEU B 1 365 ? 173.380 147.399 156.168 1.00 64.91 361 LEU B CA 1
ATOM 5436 C C . LEU B 1 365 ? 172.494 146.249 156.621 1.00 64.91 361 LEU B C 1
ATOM 5437 O O . LEU B 1 365 ? 171.999 145.487 155.787 1.00 64.91 361 LEU B O 1
ATOM 5442 N N . THR B 1 366 ? 172.283 146.107 157.927 1.00 64.34 362 THR B N 1
ATOM 5443 C CA . THR B 1 366 ? 171.533 144.963 158.427 1.00 64.34 362 THR B CA 1
ATOM 5444 C C . THR B 1 366 ? 170.036 145.254 158.511 1.00 64.34 362 THR B C 1
ATOM 5445 O O . THR B 1 366 ? 169.215 144.416 158.127 1.00 64.34 362 THR B O 1
ATOM 5449 N N . LEU B 1 367 ? 169.661 146.436 159.000 1.00 63.16 363 LEU B N 1
ATOM 5450 C CA . LEU B 1 367 ? 168.260 146.779 159.205 1.00 63.16 363 LEU B CA 1
ATOM 5451 C C . LEU B 1 367 ? 167.560 147.292 157.956 1.00 63.16 363 LEU B C 1
ATOM 5452 O O . LEU B 1 367 ? 166.351 147.534 158.004 1.00 63.16 363 LEU B O 1
ATOM 5457 N N . THR B 1 368 ? 168.271 147.509 156.857 1.00 68.35 364 THR B N 1
ATOM 5458 C CA . THR B 1 368 ? 167.622 147.824 155.594 1.00 68.35 364 THR B CA 1
ATOM 5459 C C . THR B 1 368 ? 167.685 146.655 154.626 1.00 68.35 364 THR B C 1
ATOM 5460 O O . THR B 1 368 ? 167.376 146.830 153.442 1.00 68.35 364 THR B O 1
ATOM 5464 N N . THR B 1 369 ? 168.059 145.468 155.129 1.00 67.37 365 THR B N 1
ATOM 5465 C CA . THR B 1 369 ? 168.110 144.175 154.424 1.00 67.37 365 THR B CA 1
ATOM 5466 C C . THR B 1 369 ? 168.985 144.206 153.173 1.00 67.37 365 THR B C 1
ATOM 5467 O O . THR B 1 369 ? 168.691 143.533 152.183 1.00 67.37 365 THR B O 1
ATOM 5471 N N . ILE B 1 370 ? 170.065 144.982 153.202 1.00 66.61 366 ILE B N 1
ATOM 5472 C CA . ILE B 1 370 ? 171.066 144.896 152.145 1.00 66.61 366 ILE B CA 1
ATOM 5473 C C . ILE B 1 370 ? 172.072 143.801 152.472 1.00 66.61 366 ILE B C 1
ATOM 5474 O O . ILE B 1 370 ? 172.250 142.845 151.710 1.00 66.61 366 ILE B O 1
ATOM 5479 N N . GLY B 1 371 ? 172.743 143.928 153.612 1.00 69.32 367 GLY B N 1
ATOM 5480 C CA . GLY B 1 371 ? 173.330 142.780 154.271 1.00 69.32 367 GLY B CA 1
ATOM 5481 C C . GLY B 1 371 ? 174.690 142.303 153.817 1.00 69.32 367 GLY B C 1
ATOM 5482 O O . GLY B 1 371 ? 174.993 141.122 153.975 1.00 69.32 367 GLY B O 1
ATOM 5483 N N . GLU B 1 372 ? 175.552 143.230 153.407 1.00 70.56 368 GLU B N 1
ATOM 5484 C CA . GLU B 1 372 ? 176.913 142.870 152.938 1.00 70.56 368 GLU B CA 1
ATOM 5485 C C . GLU B 1 372 ? 177.912 142.870 154.097 1.00 70.56 368 GLU B C 1
ATOM 5486 O O . GLU B 1 372 ? 179.115 142.964 153.814 1.00 70.56 368 GLU B O 1
ATOM 5492 N N . THR B 1 373 ? 177.450 142.794 155.347 1.00 69.52 369 THR B N 1
ATOM 5493 C CA . THR B 1 373 ? 178.303 142.676 156.507 1.00 69.52 369 THR B CA 1
ATOM 5494 C C . THR B 1 373 ? 179.019 141.324 156.482 1.00 69.52 369 THR B C 1
ATOM 5495 O O . THR B 1 373 ? 178.599 140.413 155.761 1.00 69.52 369 THR B O 1
ATOM 5499 N N . PRO B 1 374 ? 180.125 141.182 157.218 1.00 68.63 370 PRO B N 1
ATOM 5500 C CA . PRO B 1 374 ? 180.735 139.855 157.402 1.00 68.63 370 PRO B CA 1
ATOM 5501 C C . PRO B 1 374 ? 179.806 138.909 158.142 1.00 68.63 370 PRO B C 1
ATOM 5502 O O . PRO B 1 374 ? 179.129 139.319 159.096 1.00 68.63 370 PRO B O 1
ATOM 5506 N N . PRO B 1 375 ? 179.729 137.649 157.714 1.00 68.90 371 PRO B N 1
ATOM 5507 C CA . PRO B 1 375 ? 178.697 136.743 158.220 1.00 68.90 371 PRO B CA 1
ATOM 5508 C C . PRO B 1 375 ? 179.026 136.251 159.618 1.00 68.90 371 PRO B C 1
ATOM 5509 O O . PRO B 1 375 ? 180.198 136.263 160.022 1.00 68.90 371 PRO B O 1
ATOM 5513 N N . PRO B 1 376 ? 178.020 135.847 160.395 1.00 65.04 372 PRO B N 1
ATOM 5514 C CA . PRO B 1 376 ? 178.277 135.390 161.763 1.00 65.04 372 PRO B CA 1
ATOM 5515 C C . PRO B 1 376 ? 178.958 134.033 161.811 1.00 65.04 372 PRO B C 1
ATOM 5516 O O . PRO B 1 376 ? 178.880 133.229 160.881 1.00 65.04 372 PRO B O 1
ATOM 5520 N N . VAL B 1 377 ? 179.648 133.786 162.928 1.00 68.65 373 VAL B N 1
ATOM 5521 C CA . VAL B 1 377 ? 180.317 132.518 163.172 1.00 68.65 373 VAL B CA 1
ATOM 5522 C C . VAL B 1 377 ? 179.774 131.801 164.405 1.00 68.65 373 VAL B C 1
ATOM 5523 O O . VAL B 1 377 ? 179.754 130.566 164.442 1.00 68.65 373 VAL B O 1
ATOM 5527 N N . LYS B 1 378 ? 179.332 132.536 165.425 1.00 68.39 374 LYS B N 1
ATOM 5528 C CA . LYS B 1 378 ? 178.815 131.944 166.651 1.00 68.39 374 LYS B CA 1
ATOM 5529 C C . LYS B 1 378 ? 177.292 131.956 166.644 1.00 68.39 374 LYS B C 1
ATOM 5530 O O . LYS B 1 378 ? 176.661 132.648 165.846 1.00 68.39 374 LYS B O 1
ATOM 5536 N N . ASP B 1 379 ? 176.708 131.193 167.576 1.00 70.91 375 ASP B N 1
ATOM 5537 C CA . ASP B 1 379 ? 175.260 130.990 167.586 1.00 70.91 375 ASP B CA 1
ATOM 5538 C C . ASP B 1 379 ? 174.515 132.225 168.072 1.00 70.91 375 ASP B C 1
ATOM 5539 O O . ASP B 1 379 ? 173.391 132.488 167.628 1.00 70.91 375 ASP B O 1
ATOM 5544 N N . GLU B 1 380 ? 175.121 132.984 168.989 1.00 68.42 376 GLU B N 1
ATOM 5545 C CA . GLU B 1 380 ? 174.519 134.230 169.454 1.00 68.42 376 GLU B CA 1
ATOM 5546 C C . GLU B 1 380 ? 174.507 135.273 168.348 1.00 68.42 376 GLU B C 1
ATOM 5547 O O . GLU B 1 380 ? 173.542 136.031 168.207 1.00 68.42 376 GLU B O 1
ATOM 5553 N N . GLU B 1 381 ? 175.550 135.279 167.520 1.00 67.03 377 GLU B N 1
ATOM 5554 C CA . GLU B 1 381 ? 175.632 136.218 166.412 1.00 67.03 377 GLU B CA 1
ATOM 5555 C C . GLU B 1 381 ? 174.675 135.838 165.291 1.00 67.03 377 GLU B C 1
ATOM 5556 O O . GLU B 1 381 ? 174.061 136.717 164.676 1.00 67.03 377 GLU B O 1
ATOM 5562 N N . TYR B 1 382 ? 174.526 134.531 165.034 1.00 62.47 378 TYR B N 1
ATOM 5563 C CA . TYR B 1 382 ? 173.538 134.033 164.077 1.00 62.47 378 TYR B CA 1
ATOM 5564 C C . TYR B 1 382 ? 172.118 134.360 164.522 1.00 62.47 378 TYR B C 1
ATOM 5565 O O . TYR B 1 382 ? 171.292 134.792 163.711 1.00 62.47 378 TYR B O 1
ATOM 5574 N N . LEU B 1 383 ? 171.837 134.203 165.820 1.00 64.20 379 LEU B N 1
ATOM 5575 C CA . LEU B 1 383 ? 170.505 134.476 166.349 1.00 64.20 3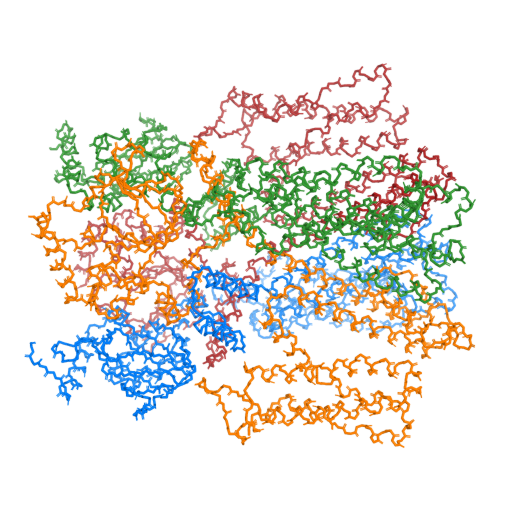79 LEU B CA 1
ATOM 5576 C C . LEU B 1 383 ? 170.196 135.968 166.350 1.00 64.20 379 LEU B C 1
ATOM 5577 O O . LEU B 1 383 ? 169.068 136.372 166.030 1.00 64.20 379 LEU B O 1
ATOM 5582 N N . PHE B 1 384 ? 171.196 136.799 166.669 1.00 62.65 380 PHE B N 1
ATOM 5583 C CA . PHE B 1 384 ? 171.016 138.246 166.637 1.00 62.65 380 PHE B CA 1
ATOM 5584 C C . PHE B 1 384 ? 170.838 138.754 165.215 1.00 62.65 380 PHE B C 1
ATOM 5585 O O . PHE B 1 384 ? 170.041 139.664 164.979 1.00 62.65 380 PHE B O 1
ATOM 5593 N N . VAL B 1 385 ? 171.525 138.143 164.249 1.00 61.95 381 VAL B N 1
ATOM 5594 C CA . VAL B 1 385 ? 171.377 138.560 162.859 1.00 61.95 381 VAL B CA 1
ATOM 5595 C C . VAL B 1 385 ? 170.040 138.089 162.274 1.00 61.95 381 VAL B C 1
ATOM 5596 O O . VAL B 1 385 ? 169.428 138.813 161.479 1.00 61.95 381 VAL B O 1
ATOM 5600 N N . VAL B 1 386 ? 169.515 136.944 162.735 1.00 61.72 382 VAL B N 1
ATOM 5601 C CA . VAL B 1 386 ? 168.171 136.499 162.341 1.00 61.72 382 VAL B CA 1
ATOM 5602 C C . VAL B 1 386 ? 167.100 137.445 162.881 1.00 61.72 382 VAL B C 1
ATOM 5603 O O . VAL B 1 386 ? 166.214 137.892 162.133 1.00 61.72 382 VAL B O 1
ATOM 5607 N N . VAL B 1 387 ? 167.202 137.795 164.172 1.00 62.25 383 VAL B N 1
ATOM 5608 C CA . VAL B 1 387 ? 166.259 138.715 164.808 1.00 62.25 383 VAL B CA 1
ATOM 5609 C C . VAL B 1 387 ? 166.364 140.110 164.194 1.00 62.25 383 VAL B C 1
ATOM 5610 O O . VAL B 1 387 ? 165.344 140.758 163.917 1.00 62.25 383 VAL B O 1
ATOM 5614 N N . ASP B 1 388 ? 167.581 140.526 163.838 1.00 62.50 384 ASP B N 1
ATOM 5615 C CA . ASP B 1 388 ? 167.786 141.861 163.302 1.00 62.50 384 ASP B CA 1
ATOM 5616 C C . ASP B 1 388 ? 167.342 141.947 161.845 1.00 62.50 384 ASP B C 1
ATOM 5617 O O . ASP B 1 388 ? 166.839 142.984 161.409 1.00 62.50 384 ASP B O 1
ATOM 5622 N N . PHE B 1 389 ? 167.463 140.848 161.092 1.00 61.68 385 PHE B N 1
ATOM 5623 C CA . PHE B 1 389 ? 166.919 140.792 159.738 1.00 61.68 385 PHE B CA 1
ATOM 5624 C C . PHE B 1 389 ? 165.399 140.774 159.722 1.00 61.68 385 PHE B C 1
ATOM 5625 O O . PHE B 1 389 ? 164.795 141.384 158.836 1.00 61.68 385 PHE B O 1
ATOM 5633 N N . LEU B 1 390 ? 164.764 140.097 160.684 1.00 61.25 386 LEU B N 1
ATOM 5634 C CA . LEU B 1 390 ? 163.303 140.113 160.731 1.00 61.25 386 LEU B CA 1
ATOM 5635 C C . LEU B 1 390 ? 162.775 141.474 161.178 1.00 61.25 386 LEU B C 1
ATOM 5636 O O . LEU B 1 390 ? 161.750 141.950 160.665 1.00 61.25 386 LEU B O 1
ATOM 5641 N N . VAL B 1 391 ? 163.495 142.129 162.096 1.00 61.43 387 VAL B N 1
ATOM 5642 C CA . VAL B 1 391 ? 163.177 143.497 162.503 1.00 61.43 387 VAL B CA 1
ATOM 5643 C C . VAL B 1 391 ? 163.380 144.465 161.338 1.00 61.43 387 VAL B C 1
ATOM 5644 O O . VAL B 1 391 ? 162.558 145.359 161.111 1.00 61.43 387 VAL B O 1
ATOM 5648 N N . GLY B 1 392 ? 164.410 144.234 160.519 1.00 60.62 388 GLY B N 1
ATOM 5649 C CA . GLY B 1 392 ? 164.624 145.060 159.342 1.00 60.62 388 GLY B CA 1
ATOM 5650 C C . GLY B 1 392 ? 163.614 144.843 158.232 1.00 60.62 388 GLY B C 1
ATOM 5651 O O . GLY B 1 392 ? 163.288 145.781 157.500 1.00 60.62 388 GLY B O 1
ATOM 5652 N N . VAL B 1 393 ? 163.097 143.618 158.103 1.00 62.77 389 VAL B N 1
ATOM 5653 C CA . VAL B 1 393 ? 162.014 143.337 157.161 1.00 62.77 389 VAL B CA 1
ATOM 5654 C C . VAL B 1 393 ? 160.729 144.040 157.592 1.00 62.77 389 VAL B C 1
ATOM 5655 O O . VAL B 1 393 ? 160.041 144.660 156.765 1.00 62.77 389 VAL B O 1
ATOM 5659 N N . LEU B 1 394 ? 160.420 144.009 158.897 1.00 63.56 390 LEU B N 1
ATOM 5660 C CA . LEU B 1 394 ? 159.264 144.747 159.411 1.00 63.56 390 LEU B CA 1
ATOM 5661 C C . LEU B 1 394 ? 159.448 146.261 159.312 1.00 63.56 390 LEU B C 1
ATOM 5662 O O . LEU B 1 394 ? 158.474 146.983 159.075 1.00 63.56 390 LEU B O 1
ATOM 5667 N N . ILE B 1 395 ? 160.689 146.742 159.428 1.00 62.17 391 ILE B N 1
ATOM 5668 C CA . ILE B 1 395 ? 160.986 148.165 159.282 1.00 62.17 391 ILE B CA 1
ATOM 5669 C C . ILE B 1 395 ? 160.802 148.610 157.836 1.00 62.17 391 ILE B C 1
ATOM 5670 O O . ILE B 1 395 ? 160.204 149.661 157.575 1.00 62.17 391 ILE B O 1
ATOM 5675 N N . PHE B 1 396 ? 161.270 147.797 156.880 1.00 65.07 392 PHE B N 1
ATOM 5676 C CA . PHE B 1 396 ? 161.096 148.102 155.461 1.00 65.07 392 PHE B CA 1
ATOM 5677 C C . PHE B 1 396 ? 159.631 148.036 155.047 1.00 65.07 392 PHE B C 1
ATOM 5678 O O . PHE B 1 396 ? 159.178 148.852 154.236 1.00 65.07 392 PHE B O 1
ATOM 5686 N N . ALA B 1 397 ? 158.868 147.105 155.631 1.00 65.85 393 ALA B N 1
ATOM 5687 C CA . ALA B 1 397 ? 157.435 147.034 155.362 1.00 65.85 393 ALA B CA 1
ATOM 5688 C C . ALA B 1 397 ? 156.692 148.221 155.963 1.00 65.85 393 ALA B C 1
ATOM 5689 O O . ALA B 1 397 ? 155.742 148.729 155.357 1.00 65.85 393 ALA B O 1
ATOM 5691 N N . THR B 1 398 ? 157.146 148.707 157.123 1.00 65.99 394 THR B N 1
ATOM 5692 C CA . THR B 1 398 ? 156.547 149.886 157.744 1.00 65.99 394 THR B CA 1
ATOM 5693 C C . THR B 1 398 ? 156.832 151.151 156.939 1.00 65.99 394 THR B C 1
ATOM 5694 O O . THR B 1 398 ? 155.925 151.964 156.721 1.00 65.99 394 THR B O 1
ATOM 5698 N N . ILE B 1 399 ? 158.071 151.302 156.448 1.00 66.59 395 ILE B N 1
ATOM 5699 C CA . ILE B 1 399 ? 158.456 152.456 155.630 1.00 66.59 395 ILE B CA 1
ATOM 5700 C C . ILE B 1 399 ? 157.722 152.443 154.293 1.00 66.59 395 ILE B C 1
ATOM 5701 O O . ILE B 1 399 ? 157.204 153.477 153.847 1.00 66.59 395 ILE B O 1
ATOM 5706 N N . VAL B 1 400 ? 157.609 151.262 153.672 1.00 67.79 396 VAL B N 1
ATOM 5707 C CA . VAL B 1 400 ? 156.919 151.117 152.392 1.00 67.79 396 VAL B CA 1
ATOM 5708 C C . VAL B 1 400 ? 155.421 151.371 152.544 1.00 67.79 396 VAL B C 1
ATOM 5709 O O . VAL B 1 400 ? 154.825 152.085 151.729 1.00 67.79 396 VAL B O 1
ATOM 5713 N N . GLY B 1 401 ? 154.821 150.890 153.639 1.00 68.05 397 GLY B N 1
ATOM 5714 C CA . GLY B 1 401 ? 153.408 151.140 153.875 1.00 68.05 397 GLY B CA 1
ATOM 5715 C C . GLY B 1 401 ? 153.093 152.584 154.214 1.00 68.05 397 GLY B C 1
ATOM 5716 O O . GLY B 1 401 ? 152.086 153.126 153.750 1.00 68.05 397 GLY B O 1
ATOM 5717 N N . ASN B 1 402 ? 153.978 153.243 154.970 1.00 71.12 398 ASN B N 1
ATOM 5718 C CA . ASN B 1 402 ? 153.768 154.643 155.327 1.00 71.12 398 ASN B CA 1
ATOM 5719 C C . ASN B 1 402 ? 153.950 155.564 154.129 1.00 71.12 398 ASN B C 1
ATOM 5720 O O . ASN B 1 402 ? 153.133 156.465 153.912 1.00 71.12 398 ASN B O 1
ATOM 5725 N N . VAL B 1 403 ? 154.983 155.326 153.315 1.00 71.68 399 VAL B N 1
ATOM 5726 C CA . VAL B 1 403 ? 155.211 156.152 152.133 1.00 71.68 399 VAL B CA 1
ATOM 5727 C C . VAL B 1 403 ? 154.167 155.858 151.052 1.00 71.68 399 VAL B C 1
ATOM 5728 O O . VAL B 1 403 ? 153.707 156.779 150.367 1.00 71.68 399 VAL B O 1
ATOM 5732 N N . GLY B 1 404 ? 153.683 154.614 150.962 1.00 74.42 400 GLY B N 1
ATOM 5733 C CA . GLY B 1 404 ? 152.636 154.299 150.002 1.00 74.42 400 GLY B CA 1
ATOM 5734 C C . GLY B 1 404 ? 151.283 154.874 150.374 1.00 74.42 400 GLY B C 1
ATOM 5735 O O . GLY B 1 404 ? 150.565 155.389 149.509 1.00 74.42 400 GLY B O 1
ATOM 5736 N N . SER B 1 405 ? 150.936 154.843 151.668 1.00 76.17 401 SER B N 1
ATOM 5737 C CA . SER B 1 405 ? 149.708 155.491 152.113 1.00 76.17 401 SER B CA 1
ATOM 5738 C C . SER B 1 405 ? 149.817 157.006 152.041 1.00 76.17 401 SER B C 1
ATOM 5739 O O . SER B 1 405 ? 148.822 157.677 151.767 1.00 76.17 401 SER B O 1
ATOM 5742 N N . MET B 1 406 ? 151.019 157.555 152.219 1.00 80.78 402 MET B N 1
ATOM 5743 C CA . MET B 1 406 ? 151.192 158.998 152.120 1.00 80.78 402 MET B CA 1
ATOM 5744 C C . MET B 1 406 ? 151.135 159.472 150.676 1.00 80.78 402 MET B C 1
ATOM 5745 O O . MET B 1 406 ? 150.657 160.578 150.402 1.00 80.78 402 MET B O 1
ATOM 5750 N N . ILE B 1 407 ? 151.626 158.654 149.744 1.00 76.80 403 ILE B N 1
ATOM 5751 C CA . ILE B 1 407 ? 151.504 158.966 148.325 1.00 76.80 403 ILE B CA 1
ATOM 5752 C C . ILE B 1 407 ? 150.048 158.859 147.886 1.00 76.80 403 ILE B C 1
ATOM 5753 O O . ILE B 1 407 ? 149.543 159.732 147.169 1.00 76.80 403 ILE B O 1
ATOM 5758 N N . SER B 1 408 ? 149.325 157.849 148.390 1.00 78.45 404 SER B N 1
ATOM 5759 C CA . SER B 1 408 ? 147.900 157.718 148.086 1.00 78.45 404 SER B CA 1
ATOM 5760 C C . SER B 1 408 ? 147.058 158.807 148.747 1.00 78.45 404 SER B C 1
ATOM 5761 O O . SER B 1 408 ? 145.961 159.110 148.269 1.00 78.45 404 SER B O 1
ATOM 5764 N N . ASN B 1 409 ? 147.542 159.399 149.838 1.00 80.72 405 ASN B N 1
ATOM 5765 C CA . ASN B 1 409 ? 146.870 160.559 150.410 1.00 80.72 405 ASN B CA 1
ATOM 5766 C C . ASN B 1 409 ? 147.256 161.851 149.707 1.00 80.72 405 ASN B C 1
ATOM 5767 O O . ASN B 1 409 ? 146.500 162.826 149.765 1.00 80.72 405 ASN B O 1
ATOM 5772 N N . MET B 1 410 ? 148.424 161.892 149.062 1.00 84.30 406 MET B N 1
ATOM 5773 C CA . MET B 1 410 ? 148.862 163.132 148.428 1.00 84.30 406 MET B CA 1
ATOM 5774 C C . MET B 1 410 ? 148.129 163.381 147.118 1.00 84.30 406 MET B C 1
ATOM 5775 O O . MET B 1 410 ? 147.866 164.535 146.763 1.00 84.30 406 MET B O 1
ATOM 5780 N N . ASN B 1 411 ? 147.791 162.324 146.381 1.00 86.24 407 ASN B N 1
ATOM 5781 C CA . ASN B 1 411 ? 147.021 162.527 145.160 1.00 86.24 407 ASN B CA 1
ATOM 5782 C C . ASN B 1 411 ? 145.704 161.762 145.187 1.00 86.24 407 ASN B C 1
ATOM 5783 O O . ASN B 1 411 ? 145.337 161.112 144.205 1.00 86.24 407 ASN B O 1
ATOM 5788 N N . ALA B 1 412 ? 144.999 161.812 146.316 1.00 89.03 408 ALA B N 1
ATOM 5789 C CA . ALA B 1 412 ? 143.647 161.271 146.351 1.00 89.03 408 ALA B CA 1
ATOM 5790 C C . ALA B 1 412 ? 142.673 162.202 145.647 1.00 89.03 408 ALA B C 1
ATOM 5791 O O . ALA B 1 412 ? 141.716 161.742 145.012 1.00 89.03 408 ALA B O 1
ATOM 5793 N N . SER B 1 413 ? 142.919 163.512 145.736 1.00 91.17 409 SER B N 1
ATOM 5794 C CA . SER B 1 413 ? 142.059 164.485 145.073 1.00 91.17 409 SER B CA 1
ATOM 5795 C C . SER B 1 413 ? 142.264 164.466 143.565 1.00 91.17 409 SER B C 1
ATOM 5796 O O . SER B 1 413 ? 141.299 164.604 142.806 1.00 91.17 409 SER B O 1
ATOM 5799 N N . ARG B 1 414 ? 143.509 164.274 143.118 1.00 92.00 410 ARG B N 1
ATOM 5800 C CA . ARG B 1 414 ? 143.785 164.175 141.688 1.00 92.00 410 ARG B CA 1
ATOM 5801 C C . ARG B 1 414 ? 143.224 162.886 141.104 1.00 92.00 410 ARG B C 1
ATOM 5802 O O . ARG B 1 414 ? 142.700 162.885 139.985 1.00 92.00 410 ARG B O 1
ATOM 5810 N N . ALA B 1 415 ? 143.277 161.791 141.868 1.00 92.01 411 ALA B N 1
ATOM 5811 C CA . ALA B 1 415 ? 142.713 160.528 141.403 1.00 92.01 411 ALA B CA 1
ATOM 5812 C C . ALA B 1 415 ? 141.191 160.576 141.375 1.00 92.01 411 ALA B C 1
ATOM 5813 O O . ALA B 1 415 ? 140.568 160.046 140.449 1.00 92.01 411 ALA B O 1
ATOM 5815 N N . GLU B 1 416 ? 140.579 161.260 142.348 1.00 96.00 412 GLU B N 1
ATOM 5816 C CA . GLU B 1 416 ? 139.125 161.396 142.359 1.00 96.00 412 GLU B CA 1
ATOM 5817 C C . GLU B 1 416 ? 138.634 162.335 141.260 1.00 96.00 412 GLU B C 1
ATOM 5818 O O . GLU B 1 416 ? 137.611 162.055 140.620 1.00 96.00 412 GLU B O 1
ATOM 5824 N N . PHE B 1 417 ? 139.372 163.415 140.986 1.00 94.13 413 PHE B N 1
ATOM 5825 C CA . PHE B 1 417 ? 138.981 164.327 139.917 1.00 94.13 413 PHE B CA 1
ATOM 5826 C C . PHE B 1 417 ? 139.234 163.722 138.542 1.00 94.13 413 PHE B C 1
ATOM 5827 O O . PHE B 1 417 ? 138.462 163.962 137.609 1.00 94.13 413 PHE B O 1
ATOM 5835 N N . GLN B 1 418 ? 140.288 162.913 138.400 1.00 93.08 414 GLN B N 1
ATOM 5836 C CA . GLN B 1 418 ? 140.507 162.195 137.150 1.00 93.08 414 GLN B CA 1
ATOM 5837 C C . GLN B 1 418 ? 139.481 161.084 136.960 1.00 93.08 414 GLN B C 1
ATOM 5838 O O . GLN B 1 418 ? 139.096 160.792 135.823 1.00 93.08 414 GLN B O 1
ATOM 5844 N N . ALA B 1 419 ? 138.986 160.500 138.058 1.00 93.43 415 ALA B N 1
ATOM 5845 C CA . ALA B 1 419 ? 137.889 159.543 137.965 1.00 93.43 415 ALA B CA 1
ATOM 5846 C C . ALA B 1 419 ? 136.590 160.221 137.548 1.00 93.43 415 ALA B C 1
ATOM 5847 O O . ALA B 1 419 ? 135.823 159.656 136.760 1.00 93.43 415 ALA B O 1
ATOM 5849 N N . LYS B 1 420 ? 136.348 161.442 138.043 1.00 93.87 416 LYS B N 1
ATOM 5850 C CA . LYS B 1 420 ? 135.177 162.213 137.623 1.00 93.87 416 LYS B CA 1
ATOM 5851 C C . LYS B 1 420 ? 135.269 162.629 136.159 1.00 93.87 416 LYS B C 1
ATOM 5852 O O . LYS B 1 420 ? 134.272 162.560 135.426 1.00 93.87 416 LYS B O 1
ATOM 5858 N N . ILE B 1 421 ? 136.467 163.036 135.721 1.00 93.12 417 ILE B N 1
ATOM 5859 C CA . ILE B 1 421 ? 136.700 163.442 134.336 1.00 93.12 417 ILE B CA 1
ATOM 5860 C C . ILE B 1 421 ? 136.535 162.253 133.393 1.00 93.12 417 ILE B C 1
ATOM 5861 O O . ILE B 1 421 ? 135.871 162.357 132.356 1.00 93.12 417 ILE B O 1
ATOM 5866 N N . ASP B 1 422 ? 137.057 161.086 133.783 1.00 94.83 418 ASP B N 1
ATOM 5867 C CA . ASP B 1 422 ? 136.930 159.901 132.941 1.00 94.83 418 ASP B CA 1
ATOM 5868 C C . ASP B 1 422 ? 135.518 159.327 132.958 1.00 94.83 418 ASP B C 1
ATOM 5869 O O . ASP B 1 422 ? 135.082 158.759 131.951 1.00 94.83 418 ASP B O 1
ATOM 5874 N N . SER B 1 423 ? 134.773 159.512 134.055 1.00 95.52 419 SER B N 1
ATOM 5875 C CA . SER B 1 423 ? 133.384 159.062 134.093 1.00 95.52 419 SER B CA 1
ATOM 5876 C C . SER B 1 423 ? 132.494 159.936 133.220 1.00 95.52 419 SER B C 1
ATOM 5877 O O . SER B 1 423 ? 131.639 159.423 132.489 1.00 95.52 419 SER B O 1
ATOM 5880 N N . ILE B 1 424 ? 132.706 161.254 133.252 1.00 95.40 420 ILE B N 1
ATOM 5881 C CA . ILE B 1 424 ? 131.929 162.149 132.400 1.00 95.40 420 ILE B CA 1
ATOM 5882 C C . ILE B 1 424 ? 132.374 162.033 130.940 1.00 95.40 420 ILE B C 1
ATOM 5883 O O . ILE B 1 424 ? 131.553 162.159 130.024 1.00 95.40 420 ILE B O 1
ATOM 5888 N N . LYS B 1 425 ? 133.639 161.671 130.701 1.00 93.90 421 LYS B N 1
ATOM 5889 C CA . LYS B 1 425 ? 134.106 161.387 129.347 1.00 93.90 421 LYS B CA 1
ATOM 5890 C C . LYS B 1 425 ? 133.487 160.111 128.788 1.00 93.90 421 LYS B C 1
ATOM 5891 O O . LYS B 1 425 ? 133.082 160.078 127.621 1.00 93.90 421 LYS B O 1
ATOM 5897 N N . GLN B 1 426 ? 133.384 159.064 129.612 1.00 96.05 422 GLN B N 1
ATOM 5898 C CA . GLN B 1 426 ? 132.722 157.830 129.199 1.00 96.05 422 GLN B CA 1
ATOM 5899 C C . GLN B 1 426 ? 131.225 158.031 129.008 1.00 96.05 422 GLN B C 1
ATOM 5900 O O . GLN B 1 426 ? 130.622 157.391 128.137 1.00 96.05 422 GLN B O 1
ATOM 5906 N N . TYR B 1 427 ? 130.623 158.928 129.795 1.00 97.37 423 TYR B N 1
ATOM 5907 C CA . TYR B 1 427 ? 129.229 159.304 129.585 1.00 97.37 423 TYR B CA 1
ATOM 5908 C C . TYR B 1 427 ? 129.049 160.057 128.273 1.00 97.37 423 TYR B C 1
ATOM 5909 O O . TYR B 1 427 ? 128.048 159.870 127.574 1.00 97.37 423 TYR B O 1
ATOM 5918 N N . MET B 1 428 ? 130.003 160.917 127.925 1.00 96.40 424 MET B N 1
ATOM 5919 C CA . MET B 1 428 ? 129.854 161.719 126.720 1.00 96.40 424 MET B CA 1
ATOM 5920 C C . MET B 1 428 ? 130.188 160.941 125.454 1.00 96.40 424 MET B C 1
ATOM 5921 O O . MET B 1 428 ? 129.653 161.263 124.390 1.00 96.40 424 MET B O 1
ATOM 5926 N N . GLN B 1 429 ? 131.053 159.924 125.524 1.00 96.86 425 GLN B N 1
ATOM 5927 C CA . GLN B 1 429 ? 131.192 159.057 124.355 1.00 96.86 425 GLN B CA 1
ATOM 5928 C C . GLN B 1 429 ? 130.092 158.005 124.307 1.00 96.86 425 GLN B C 1
ATOM 5929 O O . GLN B 1 429 ? 129.787 157.476 123.233 1.00 96.86 425 GLN B O 1
ATOM 5935 N N . PHE B 1 430 ? 129.482 157.685 125.450 1.00 95.66 426 PHE B N 1
ATOM 5936 C CA . PHE B 1 430 ? 128.401 156.706 125.439 1.00 95.66 426 PHE B CA 1
ATOM 5937 C C . PHE B 1 430 ? 127.103 157.318 124.925 1.00 95.66 426 PHE B C 1
ATOM 5938 O O . PHE B 1 430 ? 126.368 156.675 124.168 1.00 95.66 426 PHE B O 1
ATOM 5946 N N . ARG B 1 431 ? 126.805 158.556 125.307 1.00 93.57 427 ARG B N 1
ATOM 5947 C CA . ARG B 1 431 ? 125.534 159.173 124.957 1.00 93.57 427 ARG B CA 1
ATOM 5948 C C . ARG B 1 431 ? 125.591 159.975 123.666 1.00 93.57 427 ARG B C 1
ATOM 5949 O O . ARG B 1 431 ? 124.590 160.614 123.320 1.00 93.57 427 ARG B O 1
ATOM 5957 N N . LYS B 1 432 ? 126.738 159.943 122.967 1.00 95.48 428 LYS B N 1
ATOM 5958 C CA . LYS B 1 432 ? 126.980 160.583 121.664 1.00 95.48 428 LYS B CA 1
ATOM 5959 C C . LYS B 1 432 ? 126.749 162.094 121.707 1.00 95.48 428 LYS B C 1
ATOM 5960 O O . LYS B 1 432 ? 126.032 162.664 120.883 1.00 95.48 428 LYS B O 1
ATOM 5966 N N . VAL B 1 433 ? 127.356 162.734 122.697 1.00 95.47 429 VAL B N 1
ATOM 5967 C CA . VAL B 1 433 ? 127.386 164.187 122.786 1.00 95.47 429 VAL B CA 1
ATOM 5968 C C . VAL B 1 433 ? 128.300 164.708 121.687 1.00 95.47 429 VAL B C 1
ATOM 5969 O O . VAL B 1 433 ? 129.333 164.096 121.389 1.00 95.47 429 VAL B O 1
ATOM 5973 N N . THR B 1 434 ? 127.896 165.802 121.039 1.00 96.20 430 THR B N 1
ATOM 5974 C CA . THR B 1 434 ? 128.697 166.404 119.982 1.00 96.20 430 THR B CA 1
ATOM 5975 C C . THR B 1 434 ? 129.972 167.011 120.556 1.00 96.20 430 THR B C 1
ATOM 5976 O O . THR B 1 434 ? 130.032 167.391 121.727 1.00 96.20 430 THR B O 1
ATOM 5980 N N . LYS B 1 435 ? 131.002 167.100 119.712 1.00 97.99 431 LYS B N 1
ATOM 5981 C CA . LYS B 1 435 ? 132.348 167.318 120.229 1.00 97.99 431 LYS B CA 1
ATOM 5982 C C . LYS B 1 435 ? 132.624 168.772 120.585 1.00 97.99 431 LYS B C 1
ATOM 5983 O O . LYS B 1 435 ? 133.617 169.038 121.270 1.00 97.99 431 LYS B O 1
ATOM 5989 N N . ASP B 1 436 ? 131.782 169.712 120.147 1.00 98.07 432 ASP B N 1
ATOM 5990 C CA . ASP B 1 436 ? 131.899 171.085 120.633 1.00 98.07 432 ASP B CA 1
ATOM 5991 C C . ASP B 1 436 ? 131.513 171.186 122.106 1.00 98.07 432 ASP B C 1
ATOM 5992 O O . ASP B 1 436 ? 132.201 171.845 122.894 1.00 98.07 432 ASP B O 1
ATOM 5997 N N . LEU B 1 437 ? 130.436 170.505 122.504 1.00 95.10 433 LEU B N 1
ATOM 5998 C CA . LEU B 1 437 ? 130.086 170.444 123.918 1.00 95.10 433 LEU B CA 1
ATOM 5999 C C . LEU B 1 437 ? 131.071 169.587 124.703 1.00 95.10 433 LEU B C 1
ATOM 6000 O O . LEU B 1 437 ? 131.327 169.866 125.880 1.00 95.10 433 LEU B O 1
ATOM 6005 N N . GLU B 1 438 ? 131.665 168.580 124.055 1.00 96.95 434 GLU B N 1
ATOM 6006 C CA . GLU B 1 438 ? 132.663 167.746 124.717 1.00 96.95 434 GLU B CA 1
ATOM 6007 C C . GLU B 1 438 ? 133.941 168.525 125.007 1.00 96.95 434 GLU B C 1
ATOM 6008 O O . GLU B 1 438 ? 134.473 168.447 126.120 1.00 96.95 434 GLU B O 1
ATOM 6014 N N . THR B 1 439 ? 134.412 169.335 124.054 1.00 95.50 435 THR B N 1
ATOM 6015 C CA . THR B 1 439 ? 135.556 170.182 124.360 1.00 95.50 435 THR B CA 1
ATOM 6016 C C . THR B 1 439 ? 135.188 171.367 125.249 1.00 95.50 435 THR B C 1
ATOM 6017 O O . THR B 1 439 ? 136.069 171.877 125.942 1.00 95.50 435 THR B O 1
ATOM 6021 N N . ARG B 1 440 ? 133.908 171.764 125.310 1.00 93.93 436 ARG B N 1
ATOM 6022 C CA . ARG B 1 440 ? 133.494 172.760 126.297 1.00 93.93 436 ARG B CA 1
ATOM 6023 C C . ARG B 1 440 ? 133.536 172.196 127.715 1.00 93.93 436 ARG B C 1
ATOM 6024 O O . ARG B 1 440 ? 133.967 172.884 128.649 1.00 93.93 436 ARG B O 1
ATOM 6032 N N . VAL B 1 441 ? 133.125 170.936 127.885 1.00 93.19 437 VAL B N 1
ATOM 6033 C CA . VAL B 1 441 ? 133.164 170.285 129.194 1.00 93.19 437 VAL B CA 1
ATOM 6034 C C . VAL B 1 441 ? 134.608 170.006 129.611 1.00 93.19 437 VAL B C 1
ATOM 6035 O O . VAL B 1 441 ? 134.985 170.213 130.775 1.00 93.19 437 VAL B O 1
ATOM 6039 N N . ILE B 1 442 ? 135.455 169.619 128.650 1.00 93.90 438 ILE B N 1
ATOM 6040 C CA . ILE B 1 442 ? 136.869 169.371 128.930 1.00 93.90 438 ILE B CA 1
ATOM 6041 C C . ILE B 1 442 ? 137.603 170.680 129.236 1.00 93.90 438 ILE B C 1
ATOM 6042 O O . ILE B 1 442 ? 138.452 170.731 130.137 1.00 93.90 438 ILE B O 1
ATOM 6047 N N . ARG B 1 443 ? 137.210 171.779 128.579 1.00 93.20 439 ARG B N 1
ATOM 6048 C CA . ARG B 1 443 ? 137.782 173.085 128.895 1.00 93.20 439 ARG B CA 1
ATOM 6049 C C . ARG B 1 443 ? 137.312 173.601 130.249 1.00 93.20 439 ARG B C 1
ATOM 6050 O O . ARG B 1 443 ? 138.086 174.256 130.958 1.00 93.20 439 ARG B O 1
ATOM 6058 N N . TRP B 1 444 ? 136.076 173.282 130.648 1.00 93.06 440 TRP B N 1
ATOM 6059 C CA . TRP B 1 444 ? 135.618 173.679 131.975 1.00 93.06 440 TRP B CA 1
ATOM 6060 C C . TRP B 1 444 ? 136.290 172.856 133.066 1.00 93.06 440 TRP B C 1
ATOM 6061 O O . TRP B 1 444 ? 136.558 173.369 134.156 1.00 93.06 440 TRP B O 1
ATOM 6072 N N . PHE B 1 445 ? 136.612 171.594 132.779 1.00 94.33 441 PHE B N 1
ATOM 6073 C CA . PHE B 1 445 ? 137.348 170.794 133.755 1.00 94.33 441 PHE B CA 1
ATOM 6074 C C . PHE B 1 445 ? 138.810 171.212 133.845 1.00 94.33 441 PHE B C 1
ATOM 6075 O O . PHE B 1 445 ? 139.399 171.164 134.933 1.00 94.33 441 PHE B O 1
ATOM 6083 N N . ASP B 1 446 ? 139.393 171.647 132.725 1.00 93.88 442 ASP B N 1
ATOM 6084 C CA . ASP B 1 446 ? 140.739 172.208 132.745 1.00 93.88 442 ASP B CA 1
ATOM 6085 C C . ASP B 1 446 ? 140.780 173.526 133.508 1.00 93.88 442 ASP B C 1
ATOM 6086 O O . ASP B 1 446 ? 141.747 173.794 134.226 1.00 93.88 442 ASP B O 1
ATOM 6091 N N . TYR B 1 447 ? 139.721 174.338 133.391 1.00 91.96 443 TYR B N 1
ATOM 6092 C CA . TYR B 1 447 ? 139.609 175.554 134.196 1.00 91.96 443 TYR B CA 1
ATOM 6093 C C . TYR B 1 447 ? 139.431 175.229 135.673 1.00 91.96 443 TYR B C 1
ATOM 6094 O O . TYR B 1 447 ? 140.005 175.904 136.539 1.00 91.96 443 TYR B O 1
ATOM 6103 N N . LEU B 1 448 ? 138.649 174.190 135.972 1.00 94.69 444 LEU B N 1
ATOM 6104 C CA . LEU B 1 448 ? 138.363 173.822 137.352 1.00 94.69 444 LEU B CA 1
ATOM 6105 C C . LEU B 1 448 ? 139.576 173.224 138.048 1.00 94.69 444 LEU B C 1
ATOM 6106 O O . LEU B 1 448 ? 139.709 173.352 139.270 1.00 94.69 444 LEU B O 1
ATOM 6111 N N . TRP B 1 449 ? 140.469 172.575 137.302 1.00 94.68 445 TRP B N 1
ATOM 6112 C CA . TRP B 1 449 ? 141.699 172.115 137.934 1.00 94.68 445 TRP B CA 1
ATOM 6113 C C . TRP B 1 449 ? 142.794 173.177 137.916 1.00 94.68 445 TRP B C 1
ATOM 6114 O O . TRP B 1 449 ? 143.607 173.228 138.844 1.00 94.68 445 TRP B O 1
ATOM 6125 N N . ALA B 1 450 ? 142.829 174.042 136.898 1.00 94.30 446 ALA B N 1
ATOM 6126 C CA . ALA B 1 450 ? 143.887 175.042 136.828 1.00 94.30 446 ALA B CA 1
ATOM 6127 C C . ALA B 1 450 ? 143.655 176.190 137.798 1.00 94.30 446 ALA B C 1
ATOM 6128 O O . ALA B 1 450 ? 144.618 176.828 138.234 1.00 94.30 446 ALA B O 1
ATOM 6130 N N . ASN B 1 451 ? 142.404 176.471 138.152 1.00 96.35 447 ASN B N 1
ATOM 6131 C CA . ASN B 1 451 ? 142.109 177.557 139.073 1.00 96.35 447 ASN B CA 1
ATOM 6132 C C . ASN B 1 451 ? 141.759 177.072 140.473 1.00 96.35 447 ASN B C 1
ATOM 6133 O O . ASN B 1 451 ? 141.312 177.883 141.292 1.00 96.35 447 ASN B O 1
ATOM 6138 N N . LYS B 1 452 ? 141.936 175.767 140.736 1.00 98.11 448 LYS B N 1
ATOM 6139 C CA . LYS B 1 452 ? 141.865 175.133 142.064 1.00 98.11 448 LYS B CA 1
ATOM 6140 C C . LYS B 1 452 ? 140.490 175.281 142.717 1.00 98.11 448 LYS B C 1
ATOM 6141 O O . LYS B 1 452 ? 140.367 175.497 143.923 1.00 98.11 448 LYS B O 1
ATOM 6147 N N . LYS B 1 453 ? 139.446 175.160 141.902 1.00 98.33 449 LYS B N 1
ATOM 6148 C CA . LYS B 1 453 ? 138.072 175.138 142.385 1.00 98.33 449 LYS B CA 1
ATOM 6149 C C . LYS B 1 453 ? 137.478 173.744 142.228 1.00 98.33 449 LYS B C 1
ATOM 6150 O O . LYS B 1 453 ? 136.291 173.594 141.939 1.00 98.33 449 LYS B O 1
ATOM 6156 N N . THR B 1 454 ? 138.310 172.719 142.434 1.00 101.55 450 THR B N 1
ATOM 6157 C CA . THR B 1 454 ? 137.953 171.352 142.065 1.00 101.55 450 THR B CA 1
ATOM 6158 C C . THR B 1 454 ? 136.939 170.724 143.015 1.00 101.55 450 THR B C 1
ATOM 6159 O O . THR B 1 454 ? 136.274 169.751 142.644 1.00 101.55 450 THR B O 1
ATOM 6163 N N . VAL B 1 455 ? 136.802 171.248 144.227 1.00 105.02 451 VAL B N 1
ATOM 6164 C CA . VAL B 1 455 ? 135.857 170.694 145.187 1.00 105.02 451 VAL B CA 1
ATOM 6165 C C . VAL B 1 455 ? 134.524 171.423 145.076 1.00 105.02 451 VAL B C 1
ATOM 6166 O O . VAL B 1 455 ? 134.454 172.584 144.654 1.00 105.02 451 VAL B O 1
ATOM 6170 N N . ASP B 1 456 ? 133.446 170.727 145.432 1.00 107.30 452 ASP B N 1
ATOM 6171 C CA . ASP B 1 456 ? 132.112 171.311 145.402 1.00 107.30 452 ASP B CA 1
ATOM 6172 C C . ASP B 1 456 ? 131.721 171.783 146.797 1.00 107.30 452 ASP B C 1
ATOM 6173 O O . ASP B 1 456 ? 131.822 171.027 147.772 1.00 107.30 452 ASP B O 1
ATOM 6178 N N . GLU B 1 457 ? 131.251 173.033 146.877 1.00 103.42 453 GLU B N 1
ATOM 6179 C CA . GLU B 1 457 ? 131.095 173.715 148.159 1.00 103.42 453 GLU B CA 1
ATOM 6180 C C . GLU B 1 457 ? 129.918 173.178 148.963 1.00 103.42 453 GLU B C 1
ATOM 6181 O O . GLU B 1 457 ? 129.889 173.338 150.192 1.00 103.42 453 GLU B O 1
ATOM 6187 N N . LYS B 1 458 ? 128.969 172.520 148.285 1.00 105.02 454 LYS B N 1
ATOM 6188 C CA . LYS B 1 458 ? 127.790 171.951 148.933 1.00 105.02 454 LYS B CA 1
ATOM 6189 C C . LYS B 1 458 ? 128.171 170.803 149.857 1.00 105.02 454 LYS B C 1
ATOM 6190 O O . LYS B 1 458 ? 127.604 170.660 150.946 1.00 105.02 454 LYS B O 1
ATOM 6196 N N . GLU B 1 459 ? 129.131 169.980 149.439 1.00 104.41 455 GLU B N 1
ATOM 6197 C CA . GLU B 1 459 ? 129.592 168.880 150.269 1.00 104.41 455 GLU B CA 1
ATOM 6198 C C . GLU B 1 459 ? 130.850 169.264 151.047 1.00 104.41 455 GLU B C 1
ATOM 6199 O O . GLU B 1 459 ? 131.181 168.605 152.040 1.00 104.41 455 GLU B O 1
ATOM 6205 N N . VAL B 1 460 ? 131.530 170.345 150.643 1.00 99.14 456 VAL B N 1
ATOM 6206 C CA . VAL B 1 460 ? 132.631 170.884 151.444 1.00 99.14 456 VAL B CA 1
ATOM 6207 C C . VAL B 1 460 ? 132.108 171.463 152.757 1.00 99.14 456 VAL B C 1
ATOM 6208 O O . VAL B 1 460 ? 132.636 171.166 153.837 1.00 99.14 456 VAL B O 1
ATOM 6212 N N . LEU B 1 461 ? 131.021 172.232 152.699 1.00 99.60 457 LEU B N 1
ATOM 6213 C CA . LEU B 1 461 ? 130.466 172.847 153.898 1.00 99.60 457 LEU B CA 1
ATOM 6214 C C . LEU B 1 461 ? 129.433 171.976 154.606 1.00 99.60 457 LEU B C 1
ATOM 6215 O O . LEU B 1 461 ? 128.540 172.517 155.262 1.00 99.60 457 LEU B O 1
ATOM 6220 N N . LYS B 1 462 ? 129.513 170.654 154.483 1.00 99.01 458 LYS B N 1
ATOM 6221 C CA . LYS B 1 462 ? 128.541 169.801 155.153 1.00 99.01 458 LYS B CA 1
ATOM 6222 C C . LYS B 1 462 ? 129.029 169.314 156.514 1.00 99.01 458 LYS B C 1
ATOM 6223 O O . LYS B 1 462 ? 128.235 169.241 157.461 1.00 99.01 458 LYS B O 1
ATOM 6229 N N . SER B 1 463 ? 130.329 169.048 156.658 1.00 96.41 459 SER B N 1
ATOM 6230 C CA . SER B 1 463 ? 130.862 168.502 157.902 1.00 96.41 459 SER B CA 1
ATOM 6231 C C . SER B 1 463 ? 130.996 169.539 159.010 1.00 96.41 459 SER B C 1
ATOM 6232 O O . SER B 1 46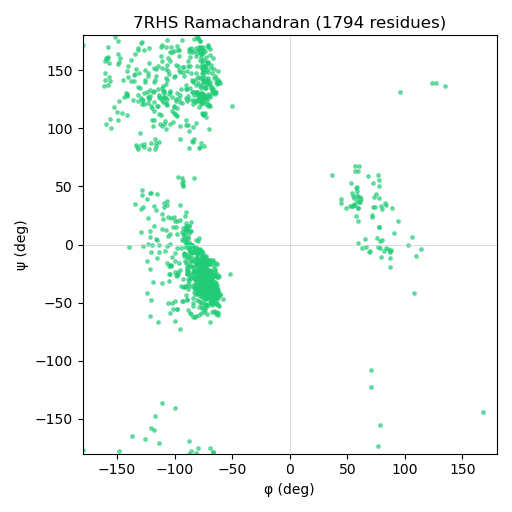3 ? 131.232 169.164 160.163 1.00 96.41 459 SER B O 1
ATOM 6235 N N . LEU B 1 464 ? 130.871 170.821 158.687 1.00 92.64 460 LEU B N 1
ATOM 6236 C CA . LEU B 1 464 ? 130.867 171.870 159.690 1.00 92.64 460 LEU B CA 1
ATOM 6237 C C . LEU B 1 464 ? 129.551 171.841 160.475 1.00 92.64 460 LEU B C 1
ATOM 6238 O O . LEU B 1 464 ? 128.549 171.313 159.987 1.00 92.64 460 LEU B O 1
ATOM 6243 N N . PRO B 1 465 ? 129.523 172.376 161.699 1.00 90.26 461 PRO B N 1
ATOM 6244 C CA . PRO B 1 465 ? 128.240 172.525 162.390 1.00 90.26 461 PRO B CA 1
ATOM 6245 C C . PRO B 1 465 ? 127.461 173.699 161.820 1.00 90.26 461 PRO B C 1
ATOM 6246 O O . PRO B 1 465 ? 127.983 174.515 161.059 1.00 90.26 461 PRO B O 1
ATOM 6250 N N . ASP B 1 466 ? 126.190 173.780 162.221 1.00 89.80 462 ASP B N 1
ATOM 6251 C CA . ASP B 1 466 ? 125.271 174.736 161.611 1.00 89.80 462 ASP B CA 1
ATOM 6252 C C . ASP B 1 466 ? 125.561 176.167 162.042 1.00 89.80 462 ASP B C 1
ATOM 6253 O O . ASP B 1 466 ? 125.264 177.107 161.295 1.00 89.80 462 ASP B O 1
ATOM 6258 N N . LYS B 1 467 ? 126.170 176.348 163.216 1.00 88.09 463 LYS B N 1
ATOM 6259 C CA . LYS B 1 467 ? 126.574 177.681 163.646 1.00 88.09 463 LYS B CA 1
ATOM 6260 C C . LYS B 1 467 ? 127.752 178.190 162.829 1.00 88.09 463 LYS B C 1
ATOM 6261 O O . LYS B 1 467 ? 127.768 179.354 162.412 1.00 88.09 463 LYS B O 1
ATOM 6267 N N . LEU B 1 468 ? 128.726 177.322 162.547 1.00 87.81 464 LEU B N 1
ATOM 6268 C CA . LEU B 1 468 ? 129.871 177.739 161.747 1.00 87.81 464 LEU B CA 1
ATOM 6269 C C . LEU B 1 468 ? 129.515 177.859 160.272 1.00 87.81 464 LEU B C 1
ATOM 6270 O O . LEU B 1 468 ? 130.065 178.724 159.582 1.00 87.81 464 LEU B O 1
ATOM 6275 N N . LYS B 1 469 ? 128.591 177.018 159.785 1.00 89.59 465 LYS B N 1
ATOM 6276 C CA . LYS B 1 469 ? 128.066 177.160 158.428 1.00 89.59 465 LYS B CA 1
ATOM 6277 C C . LYS B 1 469 ? 127.304 178.464 158.262 1.00 89.59 465 LYS B C 1
ATOM 6278 O O . LYS B 1 469 ? 127.460 179.156 157.248 1.00 89.59 465 LYS B O 1
ATOM 6284 N N . ALA B 1 470 ? 126.503 178.830 159.269 1.00 87.33 466 ALA B N 1
ATOM 6285 C CA . ALA B 1 470 ? 125.764 180.084 159.226 1.00 87.33 466 ALA B CA 1
ATOM 6286 C C . ALA B 1 470 ? 126.693 181.284 159.345 1.00 87.33 466 ALA B C 1
ATOM 6287 O O . ALA B 1 470 ? 126.477 182.300 158.680 1.00 87.33 466 ALA B O 1
ATOM 6289 N N . GLU B 1 471 ? 127.763 181.166 160.138 1.00 89.34 467 GLU B N 1
ATOM 6290 C CA . GLU B 1 471 ? 128.704 182.272 160.288 1.00 89.34 467 GLU B CA 1
ATOM 6291 C C . GLU B 1 471 ? 129.556 182.461 159.038 1.00 89.34 467 GLU B C 1
ATOM 6292 O O . GLU B 1 471 ? 129.878 183.598 158.670 1.00 89.34 467 GLU B O 1
ATOM 6298 N N . ILE B 1 472 ? 129.911 181.363 158.364 1.00 86.52 468 ILE B N 1
ATOM 6299 C CA . ILE B 1 472 ? 130.652 181.454 157.110 1.00 86.52 468 ILE B CA 1
ATOM 6300 C C . ILE B 1 472 ? 129.762 182.004 155.999 1.00 86.52 468 ILE B C 1
ATOM 6301 O O . ILE B 1 472 ? 130.197 182.849 155.206 1.00 86.52 468 ILE B O 1
ATOM 6306 N N . ALA B 1 473 ? 128.482 181.607 155.980 1.00 86.62 469 ALA B N 1
ATOM 6307 C CA . ALA B 1 473 ? 127.536 182.161 155.013 1.00 86.62 469 ALA B CA 1
ATOM 6308 C C . ALA B 1 473 ? 127.229 183.634 155.275 1.00 86.62 469 ALA B C 1
ATOM 6309 O O . ALA B 1 473 ? 126.930 184.372 154.332 1.00 86.62 469 ALA B O 1
ATOM 6311 N N . ILE B 1 474 ? 127.304 184.077 156.534 1.00 88.67 470 ILE B N 1
ATOM 6312 C CA . ILE B 1 474 ? 127.229 185.505 156.833 1.00 88.67 470 ILE B CA 1
ATOM 6313 C C . ILE B 1 474 ? 128.477 186.220 156.326 1.00 88.67 470 ILE B C 1
ATOM 6314 O O . ILE B 1 474 ? 128.387 187.256 155.656 1.00 88.67 470 ILE B O 1
ATOM 6319 N N . ASN B 1 475 ? 129.657 185.647 156.582 1.00 89.82 471 ASN B N 1
ATOM 6320 C CA . ASN B 1 475 ? 130.911 186.343 156.306 1.00 89.82 471 ASN B CA 1
ATOM 6321 C C . ASN B 1 475 ? 131.257 186.407 154.823 1.00 89.82 471 ASN B C 1
ATOM 6322 O O . ASN B 1 475 ? 132.148 187.173 154.444 1.00 89.82 471 ASN B O 1
ATOM 6327 N N . VAL B 1 476 ? 130.582 185.634 153.978 1.00 89.00 472 VAL B N 1
ATOM 6328 C CA . VAL B 1 476 ? 130.804 185.722 152.542 1.00 89.00 472 VAL B CA 1
ATOM 6329 C C . VAL B 1 476 ? 129.670 186.506 151.892 1.00 89.00 472 VAL B C 1
ATOM 6330 O O . VAL B 1 476 ? 129.912 187.459 151.142 1.00 89.00 472 VAL B O 1
ATOM 6334 N N . HIS B 1 477 ? 128.424 186.136 152.196 1.00 89.56 473 HIS B N 1
ATOM 6335 C CA . HIS B 1 477 ? 127.293 186.553 151.383 1.00 89.56 473 HIS B CA 1
ATOM 6336 C C . HIS B 1 477 ? 126.433 187.672 151.953 1.00 89.56 473 HIS B C 1
ATOM 6337 O O . HIS B 1 477 ? 125.670 188.260 151.184 1.00 89.56 473 HIS B O 1
ATOM 6344 N N . LEU B 1 478 ? 126.497 187.972 153.255 1.00 91.92 474 LEU B N 1
ATOM 6345 C CA . LEU B 1 478 ? 125.453 188.812 153.848 1.00 91.92 474 LEU B CA 1
ATOM 6346 C C . LEU B 1 478 ? 125.657 190.294 153.557 1.00 91.92 474 LEU B C 1
ATOM 6347 O O . LEU B 1 478 ? 124.680 191.024 153.358 1.00 91.92 474 LEU B O 1
ATOM 6352 N N . ASP B 1 479 ? 126.906 190.757 153.495 1.00 97.17 475 ASP B N 1
ATOM 6353 C CA . ASP B 1 479 ? 127.131 192.154 153.137 1.00 97.17 475 ASP B CA 1
ATOM 6354 C C . ASP B 1 479 ? 126.958 192.385 151.642 1.00 97.17 475 ASP B C 1
ATOM 6355 O O . ASP B 1 479 ? 126.811 193.531 151.209 1.00 97.17 475 ASP B O 1
ATOM 6360 N N . THR B 1 480 ? 126.973 191.316 150.844 1.00 94.66 476 THR B N 1
ATOM 6361 C CA . THR B 1 480 ? 126.606 191.425 149.438 1.00 94.66 476 THR B CA 1
ATOM 6362 C C . THR B 1 480 ? 125.088 191.393 149.270 1.00 94.66 476 THR B C 1
ATOM 6363 O O . THR B 1 480 ? 124.533 192.104 148.425 1.00 94.66 476 THR B O 1
ATOM 6367 N N . LEU B 1 481 ? 124.400 190.592 150.089 1.00 93.08 477 LEU B N 1
ATOM 6368 C CA . LEU B 1 481 ? 122.945 190.500 150.035 1.00 93.08 477 LEU B CA 1
ATOM 6369 C C . LEU B 1 481 ? 122.267 191.730 150.625 1.00 93.08 477 LEU B C 1
ATOM 6370 O O . LEU B 1 481 ? 121.125 192.029 150.261 1.00 93.08 477 LEU B O 1
ATOM 6375 N N . LYS B 1 482 ? 122.949 192.466 151.505 1.00 96.40 478 LYS B N 1
ATOM 6376 C CA . LYS B 1 482 ? 122.348 193.647 152.113 1.00 96.40 478 LYS B CA 1
ATOM 6377 C C . LYS B 1 482 ? 122.230 194.822 151.150 1.00 96.40 478 LYS B C 1
ATOM 6378 O O . LYS B 1 482 ? 121.472 195.756 151.428 1.00 96.40 478 LYS B O 1
ATOM 6384 N N . LYS B 1 483 ? 122.954 194.805 150.031 1.00 98.77 479 LYS B N 1
ATOM 6385 C CA . LYS B 1 483 ? 122.840 195.843 149.018 1.00 98.77 479 LYS B CA 1
ATOM 6386 C C . LYS B 1 483 ? 121.846 195.481 147.920 1.00 98.77 479 LYS B C 1
ATOM 6387 O O . LYS B 1 483 ? 121.777 196.177 146.903 1.00 98.77 479 LYS B O 1
ATOM 6393 N N . VAL B 1 484 ? 121.073 194.427 148.110 1.00 97.50 480 VAL B N 1
ATOM 6394 C CA . VAL B 1 484 ? 119.980 194.083 147.210 1.00 97.50 480 VAL B CA 1
ATOM 6395 C C . VAL B 1 484 ? 118.771 194.899 147.638 1.00 97.50 480 VAL B C 1
ATOM 6396 O O . VAL B 1 484 ? 118.428 194.935 148.825 1.00 97.50 480 VAL B O 1
ATOM 6400 N N . ARG B 1 485 ? 118.120 195.550 146.660 1.00 101.95 481 ARG B N 1
ATOM 6401 C CA . ARG B 1 485 ? 117.160 196.622 146.929 1.00 101.95 481 ARG B CA 1
ATOM 6402 C C . ARG B 1 485 ? 115.878 196.124 147.582 1.00 101.95 481 ARG B C 1
ATOM 6403 O O . ARG B 1 485 ? 115.194 196.898 148.261 1.00 101.95 481 ARG B O 1
ATOM 6411 N N . ILE B 1 486 ? 115.532 194.853 147.399 1.00 98.95 482 ILE B N 1
ATOM 6412 C CA . ILE B 1 486 ? 114.401 194.324 148.144 1.00 98.95 482 ILE B CA 1
ATOM 6413 C C . ILE B 1 486 ? 114.831 193.893 149.543 1.00 98.95 482 ILE B C 1
ATOM 6414 O O . ILE B 1 486 ? 114.031 193.948 150.483 1.00 98.95 482 ILE B O 1
ATOM 6419 N N . PHE B 1 487 ? 116.091 193.497 149.719 1.00 99.37 483 PHE B N 1
ATOM 6420 C CA . PHE B 1 487 ? 116.595 193.028 151.002 1.00 99.37 483 PHE B CA 1
ATOM 6421 C C . PHE B 1 487 ? 117.373 194.093 151.767 1.00 99.37 483 PHE B C 1
ATOM 6422 O O . PHE B 1 487 ? 118.172 193.743 152.640 1.00 99.37 483 PHE B O 1
ATOM 6430 N N . GLN B 1 488 ? 117.185 195.377 151.443 1.00 104.84 484 GLN B N 1
ATOM 6431 C CA . GLN B 1 488 ? 117.880 196.431 152.184 1.00 104.84 484 GLN B CA 1
ATOM 6432 C C . GLN B 1 488 ? 117.344 196.601 153.600 1.00 104.84 484 GLN B C 1
ATOM 6433 O O . GLN B 1 488 ? 118.093 197.007 154.496 1.00 104.84 484 GLN B O 1
ATOM 6439 N N . ASP B 1 489 ? 116.066 196.302 153.831 1.00 106.32 485 ASP B N 1
ATOM 6440 C CA . ASP B 1 489 ? 115.453 196.536 155.134 1.00 106.32 485 ASP B CA 1
ATOM 6441 C C . ASP B 1 489 ? 114.839 195.285 155.752 1.00 106.32 485 ASP B C 1
ATOM 6442 O O . ASP B 1 489 ? 113.954 195.403 156.606 1.00 106.32 485 ASP B O 1
ATOM 6447 N N . CYS B 1 490 ? 115.283 194.098 155.352 1.00 104.44 486 CYS B N 1
ATOM 6448 C CA . CYS B 1 490 ? 114.725 192.868 155.887 1.00 104.44 486 CYS B CA 1
ATOM 6449 C C . CYS B 1 490 ? 115.282 192.580 157.280 1.00 104.44 486 CYS B C 1
ATOM 6450 O O . CYS B 1 490 ? 116.237 193.209 157.744 1.00 104.44 486 CYS B O 1
ATOM 6453 N N . GLU B 1 491 ? 114.655 191.617 157.951 1.00 102.86 487 GLU B N 1
ATOM 6454 C CA . GLU B 1 491 ? 115.087 191.184 159.271 1.00 102.86 487 GLU B CA 1
ATOM 6455 C C . GLU B 1 491 ? 116.397 190.408 159.169 1.00 102.86 487 GLU B C 1
ATOM 6456 O O . GLU B 1 491 ? 116.733 189.847 158.124 1.00 102.86 487 GLU B O 1
ATOM 6462 N N . ALA B 1 492 ? 117.141 190.386 160.280 1.00 98.46 488 ALA B N 1
ATOM 6463 C CA . ALA B 1 492 ? 118.503 189.857 160.265 1.00 98.46 488 ALA B CA 1
ATOM 6464 C C . ALA B 1 492 ? 118.524 188.337 160.164 1.00 98.46 488 ALA B C 1
ATOM 6465 O O . ALA B 1 492 ? 119.339 187.777 159.423 1.00 98.46 488 ALA B O 1
ATOM 6467 N N . GLY B 1 493 ? 117.630 187.657 160.887 1.00 97.88 489 GLY B N 1
ATOM 6468 C CA . GLY B 1 493 ? 117.561 186.207 160.806 1.00 97.88 489 GLY B CA 1
ATOM 6469 C C . GLY B 1 493 ? 117.028 185.711 159.479 1.00 97.88 489 GLY B C 1
ATOM 6470 O O . GLY B 1 493 ? 117.386 184.611 159.035 1.00 97.88 489 GLY B O 1
ATOM 6471 N N . LEU B 1 494 ? 116.195 186.525 158.819 1.00 96.82 490 LEU B N 1
ATOM 6472 C CA . LEU B 1 494 ? 115.791 186.255 157.443 1.00 96.82 490 LEU B CA 1
ATOM 6473 C C . LEU B 1 494 ? 116.985 186.300 156.502 1.00 96.82 490 LEU B C 1
ATOM 6474 O O . LEU B 1 494 ? 117.126 185.435 155.632 1.00 96.82 490 LEU B O 1
ATOM 6479 N N . LEU B 1 495 ? 117.881 187.271 156.699 1.00 94.36 491 LEU B N 1
ATOM 6480 C CA . LEU B 1 495 ? 119.072 187.359 155.865 1.00 94.36 491 LEU B CA 1
ATOM 6481 C C . LEU B 1 495 ? 120.059 186.238 156.162 1.00 94.36 491 LEU B C 1
ATOM 6482 O O . LEU B 1 495 ? 120.748 185.788 155.246 1.00 94.36 491 LEU B O 1
ATOM 6487 N N . VAL B 1 496 ? 120.107 185.751 157.408 1.00 93.39 492 VAL B N 1
ATOM 6488 C CA . VAL B 1 496 ? 120.927 184.581 157.737 1.00 93.39 492 VAL B CA 1
ATOM 6489 C C . VAL B 1 496 ? 120.380 183.328 157.053 1.00 93.39 492 VAL B C 1
ATOM 6490 O O . VAL B 1 496 ? 121.141 182.531 156.477 1.00 93.39 492 VAL B O 1
ATOM 6494 N N . GLU B 1 497 ? 119.050 183.176 157.038 1.00 95.43 493 GLU B N 1
ATOM 6495 C CA . GLU B 1 497 ? 118.426 182.067 156.319 1.00 95.43 493 GLU B CA 1
ATOM 6496 C C . GLU B 1 497 ? 118.602 182.188 154.806 1.00 95.43 493 GLU B C 1
ATOM 6497 O O . GLU B 1 497 ? 118.785 181.175 154.122 1.00 95.43 493 GLU B O 1
ATOM 6503 N N . LEU B 1 498 ? 118.622 183.414 154.280 1.00 92.58 494 LEU B N 1
ATOM 6504 C CA . LEU B 1 498 ? 118.759 183.601 152.839 1.00 92.58 494 LEU B CA 1
ATOM 6505 C C . LEU B 1 498 ? 120.192 183.378 152.374 1.00 92.58 494 LEU B C 1
ATOM 6506 O O . LEU B 1 498 ? 120.412 182.843 151.283 1.00 92.58 494 LEU B O 1
ATOM 6511 N N . VAL B 1 499 ? 121.184 183.771 153.179 1.00 89.28 495 VAL B N 1
ATOM 6512 C CA . VAL B 1 499 ? 122.558 183.449 152.806 1.00 89.28 495 VAL B CA 1
ATOM 6513 C C . VAL B 1 499 ? 122.888 181.989 153.079 1.00 89.28 495 VAL B C 1
ATOM 6514 O O . VAL B 1 499 ? 123.862 181.472 152.522 1.00 89.28 495 VAL B O 1
ATOM 6518 N N . LEU B 1 500 ? 122.105 181.300 153.915 1.00 91.40 496 LEU B N 1
ATOM 6519 C CA . LEU B 1 500 ? 122.235 179.851 153.966 1.00 91.40 496 LEU B CA 1
ATOM 6520 C C . LEU B 1 500 ? 121.550 179.188 152.777 1.00 91.40 496 LEU B C 1
ATOM 6521 O O . LEU B 1 500 ? 121.922 178.074 152.394 1.00 91.40 496 LEU B O 1
ATOM 6526 N N . LYS B 1 501 ? 120.560 179.851 152.181 1.00 94.14 497 LYS B N 1
ATOM 6527 C CA . LYS B 1 501 ? 119.857 179.299 151.029 1.00 94.14 497 LYS B CA 1
ATOM 6528 C C . LYS B 1 501 ? 120.495 179.657 149.692 1.00 94.14 497 LYS B C 1
ATOM 6529 O O . LYS B 1 501 ? 119.960 179.257 148.653 1.00 94.14 497 LYS B O 1
ATOM 6535 N N . LEU B 1 502 ? 121.600 180.398 149.682 1.00 89.78 498 LEU B N 1
ATOM 6536 C CA . LEU B 1 502 ? 122.244 180.764 148.427 1.00 89.78 498 LEU B CA 1
ATOM 6537 C C . LEU B 1 502 ? 122.993 179.577 147.840 1.00 89.78 498 LEU B C 1
ATOM 6538 O O . LEU B 1 502 ? 123.475 178.704 148.564 1.00 89.78 498 LEU B O 1
ATOM 6543 N N . ARG B 1 503 ? 123.090 179.552 146.513 1.00 94.05 499 ARG B N 1
ATOM 6544 C CA . ARG B 1 503 ? 123.650 178.419 145.786 1.00 94.05 499 ARG B CA 1
ATOM 6545 C C . ARG B 1 503 ? 124.654 178.944 144.771 1.00 94.05 499 ARG B C 1
ATOM 6546 O O . ARG B 1 503 ? 124.294 179.794 143.934 1.00 94.05 499 ARG B O 1
ATOM 6554 N N . PRO B 1 504 ? 125.905 178.491 144.796 1.00 93.39 500 PRO B N 1
ATOM 6555 C CA . PRO B 1 504 ? 126.887 179.011 143.841 1.00 93.39 500 PRO B CA 1
ATOM 6556 C C . PRO B 1 504 ? 126.834 178.280 142.510 1.00 93.39 500 PRO B C 1
ATOM 6557 O O . PRO B 1 504 ? 126.623 177.067 142.446 1.00 93.39 500 PRO B O 1
ATOM 6561 N N . THR B 1 505 ? 127.012 179.043 141.434 1.00 90.74 501 THR B N 1
ATOM 6562 C CA . THR B 1 505 ? 127.104 178.498 140.089 1.00 90.74 501 THR B CA 1
ATOM 6563 C C . THR B 1 505 ? 128.219 179.202 139.336 1.00 90.74 501 THR B C 1
ATOM 6564 O O . THR B 1 505 ? 128.399 180.415 139.454 1.00 90.74 501 THR B O 1
ATOM 6568 N N . VAL B 1 506 ? 128.960 178.426 138.552 1.00 88.89 502 VAL B N 1
ATOM 6569 C CA . VAL B 1 506 ? 130.060 178.931 137.742 1.00 88.89 502 VAL B CA 1
ATOM 6570 C C . VAL B 1 506 ? 129.631 178.857 136.284 1.00 88.89 502 VAL B C 1
ATOM 6571 O O . VAL B 1 506 ? 129.113 177.827 135.837 1.00 88.89 502 VAL B O 1
ATOM 6575 N N . PHE B 1 507 ? 129.831 179.947 135.549 1.00 87.45 503 PHE B N 1
ATOM 6576 C CA . PHE B 1 507 ? 129.421 180.040 134.159 1.00 87.45 503 PHE B CA 1
ATOM 6577 C C . PHE B 1 507 ? 130.632 180.255 133.266 1.00 87.45 503 PHE B C 1
ATOM 6578 O O . PHE B 1 507 ? 131.546 181.006 133.612 1.00 87.45 503 PHE B O 1
ATOM 6586 N N . SER B 1 508 ? 130.625 179.594 132.114 1.00 87.44 504 SER B N 1
ATOM 6587 C CA . SER B 1 508 ? 131.700 179.710 131.146 1.00 87.44 504 SER B CA 1
ATOM 6588 C C . SER B 1 508 ? 131.575 181.033 130.384 1.00 87.44 504 SER B C 1
ATOM 6589 O O . SER B 1 508 ? 130.541 181.698 130.464 1.00 87.44 504 SER B O 1
ATOM 6592 N N . PRO B 1 509 ? 132.630 181.467 129.681 1.00 86.57 505 PRO B N 1
ATOM 6593 C CA . PRO B 1 509 ? 132.472 182.606 128.770 1.00 86.57 505 PRO B CA 1
ATOM 6594 C C . PRO B 1 509 ? 131.575 182.270 127.593 1.00 86.57 505 PRO B C 1
ATOM 6595 O O . PRO B 1 509 ? 131.704 181.216 126.968 1.00 86.57 505 PRO B O 1
ATOM 6599 N N . GLY B 1 510 ? 130.649 183.180 127.304 1.00 88.08 506 GLY B N 1
ATOM 6600 C CA . GLY B 1 510 ? 129.658 182.961 126.278 1.00 88.08 506 GLY B CA 1
ATOM 6601 C C . GLY B 1 510 ? 128.430 182.205 126.727 1.00 88.08 506 GLY B C 1
ATOM 6602 O O . GLY B 1 510 ? 127.505 182.032 125.925 1.00 88.08 506 GLY B O 1
ATOM 6603 N N . ASP B 1 511 ? 128.389 181.744 127.974 1.00 90.67 507 ASP B N 1
ATOM 6604 C CA . ASP B 1 511 ? 127.219 181.055 128.495 1.00 90.67 507 ASP B CA 1
ATOM 6605 C C . ASP B 1 511 ? 126.116 182.058 128.790 1.00 90.67 507 ASP B C 1
ATOM 6606 O O . ASP B 1 511 ? 126.342 183.057 129.478 1.00 90.67 507 ASP B O 1
ATOM 6611 N N . TYR B 1 512 ? 124.926 181.791 128.269 1.00 92.01 508 TYR B N 1
ATOM 6612 C CA . TYR B 1 512 ? 123.768 182.622 128.561 1.00 92.01 508 TYR B CA 1
ATOM 6613 C C . TYR B 1 512 ? 123.284 182.322 129.971 1.00 92.01 508 TYR B C 1
ATOM 6614 O O . TYR B 1 512 ? 122.977 181.171 130.292 1.00 92.01 508 TYR B O 1
ATOM 6623 N N . ILE B 1 513 ? 123.224 183.352 130.815 1.00 89.91 509 ILE B N 1
ATOM 6624 C CA . ILE B 1 513 ? 122.594 183.185 132.120 1.00 89.91 509 ILE B CA 1
ATOM 6625 C C . ILE B 1 513 ? 121.088 183.084 131.954 1.00 89.91 509 ILE B C 1
ATOM 6626 O O . ILE B 1 513 ? 120.435 182.221 132.552 1.00 89.91 509 ILE B O 1
ATOM 6631 N N . CYS B 1 514 ? 120.521 183.964 131.137 1.00 93.90 510 CYS B N 1
ATOM 6632 C CA . CYS B 1 514 ? 119.101 183.993 130.844 1.00 93.90 510 CYS B CA 1
ATOM 6633 C C . CYS B 1 514 ? 118.914 184.673 129.499 1.00 93.90 510 CYS B C 1
ATOM 6634 O O . CYS B 1 514 ? 119.612 185.637 129.178 1.00 93.90 510 CYS B O 1
ATOM 6637 N N . LYS B 1 515 ? 117.983 184.155 128.712 1.00 98.57 511 LYS B N 1
ATOM 6638 C CA . LYS B 1 515 ? 117.607 184.781 127.456 1.00 98.57 511 LYS B CA 1
ATOM 6639 C C . LYS B 1 515 ? 116.280 185.500 127.635 1.00 98.57 511 LYS B C 1
ATOM 6640 O O . LYS B 1 515 ? 115.604 185.356 128.654 1.00 98.57 511 LYS B O 1
ATOM 6646 N N . LYS B 1 516 ? 115.919 186.287 126.630 1.00 101.32 512 LYS B N 1
ATOM 6647 C CA . LYS B 1 516 ? 114.663 187.022 126.665 1.00 101.32 512 LYS B CA 1
ATOM 6648 C C . LYS B 1 516 ? 113.502 186.065 126.438 1.00 101.32 512 LYS B C 1
ATOM 6649 O O . LYS B 1 516 ? 113.359 185.500 125.349 1.00 101.32 512 LYS B O 1
ATOM 6655 N N . GLY B 1 517 ? 112.682 185.871 127.466 1.00 102.05 513 GLY B N 1
ATOM 6656 C CA . GLY B 1 517 ? 111.524 185.008 127.381 1.00 102.05 513 GLY B CA 1
ATOM 6657 C C . GLY B 1 517 ? 111.581 183.767 128.242 1.00 102.05 513 GLY B C 1
ATOM 6658 O O . GLY B 1 517 ? 110.594 183.023 128.279 1.00 102.05 513 GLY B O 1
ATOM 6659 N N . ASP B 1 518 ? 112.688 183.510 128.931 1.00 102.19 514 ASP B N 1
ATOM 6660 C CA . ASP B 1 518 ? 112.755 182.359 129.815 1.00 102.19 514 ASP B CA 1
ATOM 6661 C C . ASP B 1 518 ? 112.014 182.636 131.118 1.00 102.19 514 ASP B C 1
ATOM 6662 O O . ASP B 1 518 ? 111.684 183.776 131.448 1.00 102.19 514 ASP B O 1
ATOM 6667 N N . ILE B 1 519 ? 111.759 181.567 131.864 1.00 101.97 515 ILE B N 1
ATOM 6668 C CA . ILE B 1 519 ? 111.086 181.673 133.153 1.00 101.97 515 ILE B CA 1
ATOM 6669 C C . ILE B 1 519 ? 112.088 182.172 134.184 1.00 101.97 515 ILE B C 1
ATOM 6670 O O . ILE B 1 519 ? 113.127 181.544 134.410 1.00 101.97 515 ILE B O 1
ATOM 6675 N N . GLY B 1 520 ? 111.782 183.303 134.806 1.00 102.08 516 GLY B N 1
ATOM 6676 C CA . GLY B 1 520 ? 112.631 183.809 135.861 1.00 102.08 516 GLY B CA 1
ATOM 6677 C C . GLY B 1 520 ? 112.248 183.244 137.210 1.00 102.08 516 GLY B C 1
ATOM 6678 O O . GLY B 1 520 ? 111.315 183.729 137.854 1.00 102.08 516 GLY B O 1
ATOM 6679 N N . LYS B 1 521 ? 112.958 182.209 137.649 1.00 97.50 517 LYS B N 1
ATOM 6680 C CA . LYS B 1 521 ? 112.718 181.612 138.954 1.00 97.50 517 LYS B CA 1
ATOM 6681 C C . LYS B 1 521 ? 113.953 181.647 139.840 1.00 97.50 517 LYS B C 1
ATOM 6682 O O . LYS B 1 521 ? 113.970 180.991 140.886 1.00 97.50 517 LYS B O 1
ATOM 6688 N N . GLU B 1 522 ? 114.984 182.393 139.453 1.00 95.80 518 GLU B N 1
ATOM 6689 C CA . GLU B 1 522 ? 116.184 182.531 140.261 1.00 95.80 518 GLU B CA 1
ATOM 6690 C C . GLU B 1 522 ? 116.640 183.979 140.244 1.00 95.80 518 GLU B C 1
ATOM 6691 O O . GLU B 1 522 ? 116.284 184.756 139.357 1.00 95.80 518 GLU B O 1
ATOM 6697 N N . MET B 1 523 ? 117.433 184.333 141.248 1.00 93.61 519 MET B N 1
ATOM 6698 C CA . MET B 1 523 ? 118.060 185.641 141.345 1.00 93.61 519 MET B CA 1
ATOM 6699 C C . MET B 1 523 ? 119.561 185.442 141.428 1.00 93.61 519 MET B C 1
ATOM 6700 O O . MET B 1 523 ? 120.045 184.703 142.290 1.00 93.61 519 MET B O 1
ATOM 6705 N N . TYR B 1 524 ? 120.293 186.094 140.536 1.00 91.31 520 TYR B N 1
ATOM 6706 C CA . TYR B 1 524 ? 121.730 185.902 140.421 1.00 91.31 520 TYR B CA 1
ATOM 6707 C C . TYR B 1 524 ? 122.443 187.125 140.978 1.00 91.31 520 TYR B C 1
ATOM 6708 O O . TYR B 1 524 ? 122.178 188.251 140.551 1.00 91.31 520 TYR B O 1
ATOM 6717 N N . ILE B 1 525 ? 123.335 186.900 141.934 1.00 90.75 521 ILE B N 1
ATOM 6718 C CA . ILE B 1 525 ? 124.189 187.946 142.480 1.00 90.75 521 ILE B CA 1
ATOM 6719 C C . ILE B 1 525 ? 125.596 187.700 141.966 1.00 90.75 521 ILE B C 1
ATOM 6720 O O . ILE B 1 525 ? 126.167 186.628 142.196 1.00 90.75 521 ILE B O 1
ATOM 6725 N N . ILE B 1 526 ? 126.163 188.681 141.280 1.00 90.09 522 ILE B N 1
ATOM 6726 C CA . ILE B 1 526 ? 127.418 188.464 140.575 1.00 90.09 522 ILE B CA 1
ATOM 6727 C C . ILE B 1 526 ? 128.585 188.581 141.540 1.00 90.09 522 ILE B C 1
ATOM 6728 O O . ILE B 1 526 ? 128.751 189.598 142.223 1.00 90.09 522 ILE B O 1
ATOM 6733 N N . ASN B 1 527 ? 129.396 187.534 141.592 1.00 91.16 523 ASN B N 1
ATOM 6734 C CA . ASN B 1 527 ? 130.659 187.526 142.307 1.00 91.16 523 ASN B CA 1
ATOM 6735 C C . ASN B 1 527 ? 131.714 187.000 141.347 1.00 91.16 523 ASN B C 1
ATOM 6736 O O . ASN B 1 527 ? 131.446 186.037 140.623 1.00 91.16 523 ASN B O 1
ATOM 6741 N N . GLU B 1 528 ? 132.871 187.678 141.302 1.00 94.41 524 GLU B N 1
ATOM 6742 C CA . GLU B 1 528 ? 134.053 187.308 140.499 1.00 94.41 524 GLU B CA 1
ATOM 6743 C C . GLU B 1 528 ? 133.745 187.213 139.003 1.00 94.41 524 GLU B C 1
ATOM 6744 O O . GLU B 1 528 ? 134.259 186.345 138.297 1.00 94.41 524 GLU B O 1
ATOM 6750 N N . GLY B 1 529 ? 132.885 188.105 138.516 1.00 89.77 525 GLY B N 1
ATOM 6751 C CA . GLY B 1 529 ? 132.452 187.956 137.139 1.00 89.77 525 GLY B CA 1
ATOM 6752 C C . GLY B 1 529 ? 132.140 189.273 136.472 1.00 89.77 525 GLY B C 1
ATOM 6753 O O . GLY B 1 529 ? 132.181 190.339 137.089 1.00 89.77 525 GLY B O 1
ATOM 6754 N N . LYS B 1 530 ? 131.834 189.178 135.180 1.00 89.10 526 LYS B N 1
ATOM 6755 C CA . LYS B 1 530 ? 131.402 190.316 134.378 1.00 89.10 526 LYS B CA 1
ATOM 6756 C C . LYS B 1 530 ? 130.385 189.824 133.364 1.00 89.10 526 LYS B C 1
ATOM 6757 O O . LYS B 1 530 ? 130.734 189.055 132.465 1.00 89.10 526 LYS B O 1
ATOM 6763 N N . LEU B 1 531 ? 129.141 190.260 133.501 1.00 88.78 527 LEU B N 1
ATOM 6764 C CA . LEU B 1 531 ? 128.079 189.871 132.589 1.00 88.78 527 LEU B CA 1
ATOM 6765 C C . LEU B 1 531 ? 127.766 191.014 131.635 1.00 88.78 527 LEU B C 1
ATOM 6766 O O . LEU B 1 531 ? 128.170 192.157 131.844 1.00 88.78 527 LEU B O 1
ATOM 6771 N N . ALA B 1 532 ? 127.035 190.689 130.573 1.00 92.31 528 ALA B N 1
ATOM 6772 C CA . ALA B 1 532 ? 126.693 191.666 129.550 1.00 92.31 528 ALA B CA 1
ATOM 6773 C C . ALA B 1 532 ? 125.269 191.441 129.079 1.00 92.31 528 ALA B C 1
ATOM 6774 O O . ALA B 1 532 ? 124.907 190.320 128.716 1.00 92.31 528 ALA B O 1
ATOM 6776 N N . VAL B 1 533 ? 124.476 192.510 129.060 1.00 98.00 529 VAL B N 1
ATOM 6777 C CA . VAL B 1 533 ? 123.096 192.442 128.581 1.00 98.00 529 VAL B CA 1
ATOM 6778 C C . VAL B 1 533 ? 123.161 192.603 127.066 1.00 98.00 529 VAL B C 1
ATOM 6779 O O . VAL B 1 533 ? 123.088 193.706 126.529 1.00 98.00 529 VAL B O 1
ATOM 6783 N N . VAL B 1 534 ? 123.305 191.478 126.369 1.00 101.07 530 VAL B N 1
ATOM 6784 C CA . VAL B 1 534 ? 123.425 191.485 124.917 1.00 101.07 530 VAL B CA 1
ATOM 6785 C C . VAL B 1 534 ? 122.048 191.663 124.295 1.00 101.07 530 VAL B C 1
ATOM 6786 O O . VAL B 1 534 ? 121.025 191.547 124.976 1.00 101.07 530 VAL B O 1
ATOM 6790 N N . ALA B 1 535 ? 122.010 191.943 122.996 1.00 107.44 531 ALA B N 1
ATOM 6791 C CA . ALA B 1 535 ? 120.798 192.397 122.330 1.00 107.44 531 ALA B CA 1
ATOM 6792 C C . ALA B 1 535 ? 120.306 191.355 121.338 1.00 107.44 531 ALA B C 1
ATOM 6793 O O . ALA B 1 535 ? 120.672 191.416 120.158 1.00 107.44 531 ALA B O 1
ATOM 6795 N N . ASP B 1 536 ? 119.472 190.423 121.827 1.00 112.39 532 ASP B N 1
ATOM 6796 C CA . ASP B 1 536 ? 118.580 189.564 121.026 1.00 112.39 532 ASP B CA 1
ATOM 6797 C C . ASP B 1 536 ? 119.330 188.676 120.032 1.00 112.39 532 ASP B C 1
ATOM 6798 O O . ASP B 1 536 ? 119.255 188.881 118.816 1.00 112.39 532 ASP B O 1
ATOM 6803 N N . ASP B 1 537 ? 120.088 187.715 120.590 1.00 114.16 533 ASP B N 1
ATOM 6804 C CA . ASP B 1 537 ? 120.952 186.763 119.871 1.00 114.16 533 ASP B CA 1
ATOM 6805 C C . ASP B 1 537 ? 122.013 187.486 119.044 1.00 114.16 533 ASP B C 1
ATOM 6806 O O . ASP B 1 537 ? 122.303 187.117 117.904 1.00 114.16 533 ASP B O 1
ATOM 6811 N N . GLY B 1 538 ? 122.589 188.536 119.627 1.00 112.52 534 GLY B N 1
ATOM 6812 C CA . GLY B 1 538 ? 123.645 189.275 118.981 1.00 112.52 534 GLY B CA 1
ATOM 6813 C C . GLY B 1 538 ? 124.806 189.481 119.933 1.00 112.52 534 GLY B C 1
ATOM 6814 O O . GLY B 1 538 ? 124.704 189.258 121.139 1.00 112.52 534 GLY B O 1
ATOM 6815 N N . VAL B 1 539 ? 125.929 189.908 119.360 1.00 112.41 535 VAL B N 1
ATOM 6816 C CA . VAL B 1 539 ? 127.116 190.154 120.171 1.00 112.41 535 VAL B CA 1
ATOM 6817 C C . VAL B 1 539 ? 127.128 191.591 120.673 1.00 112.41 535 VAL B C 1
ATOM 6818 O O . VAL B 1 539 ? 127.955 191.960 121.517 1.00 112.41 535 VAL B O 1
ATOM 6822 N N . THR B 1 540 ? 126.227 192.425 120.152 1.00 110.17 536 THR B N 1
ATOM 6823 C CA . THR B 1 540 ? 126.145 193.815 120.585 1.00 110.17 536 THR B CA 1
ATOM 6824 C C . THR B 1 540 ? 125.549 193.916 121.985 1.00 110.17 536 THR B C 1
ATOM 6825 O O . THR B 1 540 ? 124.576 193.237 122.319 1.00 110.17 536 THR B O 1
ATOM 6829 N N . GLN B 1 541 ? 126.178 194.732 122.822 1.00 104.45 537 GLN B N 1
ATOM 6830 C CA . GLN B 1 541 ? 125.890 194.770 124.247 1.00 104.45 537 GLN B CA 1
ATOM 6831 C C . GLN B 1 541 ? 125.288 196.112 124.625 1.00 104.45 537 GLN B C 1
ATOM 6832 O O . GLN B 1 541 ? 125.787 197.163 124.210 1.00 104.45 537 GLN B O 1
ATOM 6838 N N . PHE B 1 542 ? 124.214 196.070 125.411 1.00 103.75 538 PHE B N 1
ATOM 6839 C CA . PHE B 1 542 ? 123.592 197.299 125.884 1.00 103.75 538 PHE B CA 1
ATOM 6840 C C . PHE B 1 542 ? 124.372 197.891 127.046 1.00 103.75 538 PHE B C 1
ATOM 6841 O O . PHE B 1 542 ? 124.748 199.068 127.021 1.00 103.75 538 PHE B O 1
ATOM 6849 N N . VAL B 1 543 ? 124.615 197.091 128.078 1.00 97.95 539 VAL B N 1
ATOM 6850 C CA . VAL B 1 543 ? 125.368 197.519 129.247 1.00 97.95 539 VAL B CA 1
ATOM 6851 C C . VAL B 1 543 ? 126.096 196.289 129.778 1.00 97.95 539 VAL B C 1
ATOM 6852 O O . VAL B 1 543 ? 125.724 195.151 129.477 1.00 97.95 539 VAL B O 1
ATOM 6856 N N . VAL B 1 544 ? 127.177 196.515 130.517 1.00 95.19 540 VAL B N 1
ATOM 6857 C CA . VAL B 1 544 ? 127.940 195.439 131.136 1.00 95.19 540 VAL B CA 1
ATOM 6858 C C . VAL B 1 544 ? 127.752 195.515 132.648 1.00 95.19 540 VAL B C 1
ATOM 6859 O O . VAL B 1 544 ? 127.716 196.602 133.238 1.00 95.19 540 VAL B O 1
ATOM 6863 N N . LEU B 1 545 ? 127.505 194.364 133.253 1.00 93.19 541 LEU B N 1
ATOM 6864 C CA . LEU B 1 545 ? 127.390 194.253 134.695 1.00 93.19 541 LEU B CA 1
ATOM 6865 C C . LEU B 1 545 ? 128.725 193.805 135.276 1.00 93.19 541 LEU B C 1
ATOM 6866 O O . LEU B 1 545 ? 129.597 193.298 134.572 1.00 93.19 541 LEU B O 1
ATOM 6871 N N . SER B 1 546 ? 128.888 194.002 136.578 1.00 93.88 542 SER B N 1
ATOM 6872 C CA . SER B 1 546 ? 130.187 193.825 137.205 1.00 93.88 542 SER B CA 1
ATOM 6873 C C . SER B 1 546 ? 129.997 193.074 138.513 1.00 93.88 542 SER B C 1
ATOM 6874 O O . SER B 1 546 ? 128.953 192.462 138.753 1.00 93.88 542 SER B O 1
ATOM 6877 N N . ASP B 1 547 ? 131.029 193.110 139.349 1.00 93.67 543 ASP B N 1
ATOM 6878 C CA . ASP B 1 547 ? 130.990 192.443 140.641 1.00 93.67 543 ASP B CA 1
ATOM 6879 C C . ASP B 1 547 ? 130.068 193.198 141.590 1.00 93.67 543 ASP B C 1
ATOM 6880 O O . ASP B 1 547 ? 130.031 194.431 141.600 1.00 93.67 543 ASP B O 1
ATOM 6885 N N . GLY B 1 548 ? 129.314 192.444 142.387 1.00 95.09 544 GLY B N 1
ATOM 6886 C CA . GLY B 1 548 ? 128.388 193.016 143.337 1.00 95.09 544 GLY B CA 1
ATOM 6887 C C . GLY B 1 548 ? 127.012 193.328 142.797 1.00 95.09 544 GLY B C 1
ATOM 6888 O O . GLY B 1 548 ? 126.107 193.610 143.592 1.00 95.09 544 GLY B O 1
ATOM 6889 N N . SER B 1 549 ? 126.813 193.283 141.484 1.00 93.75 545 SER B N 1
ATOM 6890 C CA . SER B 1 549 ? 125.519 193.592 140.903 1.00 93.75 545 SER B CA 1
ATOM 6891 C C . SER B 1 549 ? 124.571 192.401 141.031 1.00 93.75 545 SER B C 1
ATOM 6892 O O . SER B 1 549 ? 124.938 191.323 141.506 1.00 93.75 545 SER B O 1
ATOM 6895 N N . TYR B 1 550 ? 123.335 192.604 140.584 1.00 94.91 546 TYR B N 1
ATOM 6896 C CA . TYR B 1 550 ? 122.281 191.617 140.770 1.00 94.91 546 TYR B CA 1
ATOM 6897 C C . TYR B 1 550 ? 121.207 191.844 139.719 1.00 94.91 546 TYR B C 1
ATOM 6898 O O . TYR B 1 550 ? 121.055 192.948 139.191 1.00 94.91 546 TYR B O 1
ATOM 6907 N N . PHE B 1 551 ? 120.456 190.783 139.441 1.00 92.59 547 PHE B N 1
ATOM 6908 C CA . PHE B 1 551 ? 119.302 190.840 138.553 1.00 92.59 547 PHE B CA 1
ATOM 6909 C C . PHE B 1 551 ? 118.397 189.668 138.898 1.00 92.59 547 PHE B C 1
ATOM 6910 O O . PHE B 1 551 ? 118.781 188.762 139.639 1.00 92.59 547 PHE B O 1
ATOM 6918 N N . GLY B 1 552 ? 117.197 189.684 138.328 1.00 97.54 548 GLY B N 1
ATOM 6919 C CA . GLY B 1 552 ? 116.237 188.636 138.597 1.00 97.54 548 GLY B CA 1
ATOM 6920 C C . GLY B 1 552 ? 115.639 188.682 139.979 1.00 97.54 548 GLY B C 1
ATOM 6921 O O . GLY B 1 552 ? 115.172 187.655 140.475 1.00 97.54 548 GLY B O 1
ATOM 6922 N N . GLU B 1 553 ? 115.643 189.849 140.621 1.00 99.71 549 GLU B N 1
ATOM 6923 C CA . GLU B 1 553 ? 115.191 189.944 142.002 1.00 99.71 549 GLU B CA 1
ATOM 6924 C C . GLU B 1 553 ? 113.675 190.055 142.089 1.00 99.71 549 GLU B C 1
ATOM 6925 O O . GLU B 1 553 ? 113.071 189.615 143.072 1.00 99.71 549 GLU B O 1
ATOM 6931 N N . ILE B 1 554 ? 113.041 190.632 141.068 1.00 101.17 550 ILE B N 1
ATOM 6932 C CA . ILE B 1 554 ? 111.602 190.851 141.110 1.00 101.17 550 ILE B CA 1
ATOM 6933 C C . ILE B 1 554 ? 110.875 189.653 140.503 1.00 101.17 550 ILE B C 1
ATOM 6934 O O . ILE B 1 554 ? 109.664 189.489 140.689 1.00 101.17 550 ILE B O 1
ATOM 6939 N N . SER B 1 555 ? 111.603 188.785 139.797 1.00 101.05 551 SER B N 1
ATOM 6940 C CA . SER B 1 555 ? 110.987 187.609 139.194 1.00 101.05 551 SER B CA 1
ATOM 6941 C C . SER B 1 555 ? 110.660 186.544 140.231 1.00 101.05 551 SER B C 1
ATOM 6942 O O . SER B 1 555 ? 109.740 185.746 140.025 1.00 101.05 551 SER B O 1
ATOM 6945 N N . ILE B 1 556 ? 111.393 186.511 141.346 1.00 100.42 552 ILE B N 1
ATOM 6946 C CA . ILE B 1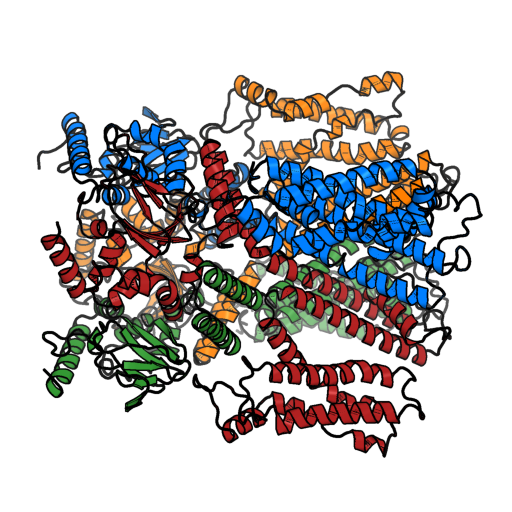 556 ? 111.151 185.495 142.369 1.00 100.42 552 ILE B CA 1
ATOM 6947 C C . ILE B 1 556 ? 110.171 185.938 143.442 1.00 100.42 552 ILE B C 1
ATOM 6948 O O . ILE B 1 556 ? 109.786 185.119 144.285 1.00 100.42 552 ILE B O 1
ATOM 6953 N N . LEU B 1 557 ? 109.759 187.206 143.444 1.00 103.89 553 LEU B N 1
ATOM 6954 C CA . LEU B 1 557 ? 108.907 187.698 144.521 1.00 103.89 553 LEU B CA 1
ATOM 6955 C C . LEU B 1 557 ? 107.448 187.320 144.319 1.00 103.89 553 LEU B C 1
ATOM 6956 O O . LEU B 1 557 ? 106.690 187.295 145.298 1.00 103.89 553 LEU B O 1
ATOM 6961 N N . ASN B 1 558 ? 107.056 187.058 143.064 1.00 109.49 554 ASN B N 1
ATOM 6962 C CA . ASN B 1 558 ? 105.715 186.634 142.630 1.00 109.49 554 ASN B CA 1
ATOM 6963 C C . ASN B 1 558 ? 104.649 187.670 143.009 1.00 109.49 554 ASN B C 1
ATOM 6964 O O . ASN B 1 558 ? 103.747 187.419 143.810 1.00 109.49 554 ASN B O 1
ATOM 6969 N N . ILE B 1 559 ? 104.786 188.859 142.420 1.00 113.47 555 ILE B N 1
ATOM 6970 C CA . ILE B 1 559 ? 103.803 189.920 142.617 1.00 113.47 555 ILE B CA 1
ATOM 6971 C C . ILE B 1 559 ? 102.567 189.609 141.783 1.00 113.47 555 ILE B C 1
ATOM 6972 O O . ILE B 1 559 ? 102.672 189.271 140.597 1.00 113.47 555 ILE B O 1
ATOM 6977 N N . LYS B 1 560 ? 101.392 189.679 142.414 1.00 117.88 556 LYS B N 1
ATOM 6978 C CA . LYS B 1 560 ? 100.128 189.612 141.692 1.00 117.88 556 LYS B CA 1
ATOM 6979 C C . LYS B 1 560 ? 99.976 190.826 140.782 1.00 117.88 556 LYS B C 1
ATOM 6980 O O . LYS B 1 560 ? 100.166 191.969 141.204 1.00 117.88 556 LYS B O 1
ATOM 6986 N N . GLY B 1 561 ? 99.626 190.568 139.525 1.00 118.37 557 GLY B N 1
ATOM 6987 C CA . GLY B 1 561 ? 99.433 191.643 138.574 1.00 118.37 557 GLY B CA 1
ATOM 6988 C C . GLY B 1 561 ? 100.702 192.217 137.989 1.00 118.37 557 GLY B C 1
ATOM 6989 O O . GLY B 1 561 ? 100.755 193.417 137.704 1.00 118.37 557 GLY B O 1
ATOM 6990 N N . SER B 1 562 ? 101.731 191.398 137.802 1.00 117.95 558 SER B N 1
ATOM 6991 C CA . SER B 1 562 ? 102.964 191.845 137.173 1.00 117.95 558 SER B CA 1
ATOM 6992 C C . SER B 1 562 ? 102.900 191.948 135.655 1.00 117.95 558 SER B C 1
ATOM 6993 O O . SER B 1 562 ? 102.472 191.006 134.981 1.00 117.95 558 SER B O 1
ATOM 6996 N N . LYS B 1 563 ? 103.322 193.097 135.121 1.00 118.33 559 LYS B N 1
ATOM 6997 C CA . LYS B 1 563 ? 103.309 193.282 133.673 1.00 118.33 559 LYS B CA 1
ATOM 6998 C C . LYS B 1 563 ? 104.249 192.339 132.876 1.00 118.33 559 LYS B C 1
ATOM 6999 O O . LYS B 1 563 ? 103.917 191.839 131.797 1.00 118.33 559 LYS B O 1
ATOM 7005 N N . SER B 1 564 ? 105.413 192.065 133.465 1.00 115.91 560 SER B N 1
ATOM 7006 C CA . SER B 1 564 ? 106.281 191.020 132.937 1.00 115.91 560 SER B CA 1
ATOM 7007 C C . SER B 1 564 ? 105.851 189.560 133.005 1.00 115.91 560 SER B C 1
ATOM 7008 O O . SER B 1 564 ? 105.947 188.829 132.013 1.00 115.91 560 SER B O 1
ATOM 7011 N N . GLY B 1 565 ? 105.369 189.122 134.165 1.00 111.73 561 GLY B N 1
ATOM 7012 C CA . GLY B 1 565 ? 104.861 187.774 134.316 1.00 111.73 561 GLY B CA 1
ATOM 7013 C C . GLY B 1 565 ? 105.958 186.739 134.434 1.00 111.73 561 GLY B C 1
ATOM 7014 O O . GLY B 1 565 ? 105.997 185.791 133.644 1.00 111.73 561 GLY B O 1
ATOM 7015 N N . ASN B 1 566 ? 106.852 186.950 135.418 1.00 106.38 562 ASN B N 1
ATOM 7016 C CA . ASN B 1 566 ? 108.037 186.129 135.775 1.00 106.38 562 ASN B CA 1
ATOM 7017 C C . ASN B 1 566 ? 108.932 185.757 134.582 1.00 106.38 562 ASN B C 1
ATOM 7018 O O . ASN B 1 566 ? 109.625 184.738 134.596 1.00 106.38 562 ASN B O 1
ATOM 7023 N N . ARG B 1 567 ? 108.993 186.622 133.574 1.00 104.59 563 ARG B N 1
ATOM 7024 C CA . ARG B 1 567 ? 109.875 186.447 132.433 1.00 104.59 563 ARG B CA 1
ATOM 7025 C C . ARG B 1 567 ? 111.088 187.353 132.583 1.00 104.59 563 ARG B C 1
ATOM 7026 O O . ARG B 1 567 ? 111.111 188.270 133.405 1.00 104.59 563 ARG B O 1
ATOM 7034 N N . ARG B 1 568 ? 112.105 187.087 131.767 1.00 98.66 564 ARG B N 1
ATOM 7035 C CA . ARG B 1 568 ? 113.404 187.701 132.001 1.00 98.66 564 ARG B CA 1
ATOM 7036 C C . ARG B 1 568 ? 113.507 189.095 131.399 1.00 98.66 564 ARG B C 1
ATOM 7037 O O . ARG B 1 568 ? 114.005 190.012 132.064 1.00 98.66 564 ARG B O 1
ATOM 7045 N N . THR B 1 569 ? 113.054 189.250 130.144 1.00 100.47 565 THR B N 1
ATOM 7046 C CA . THR B 1 569 ? 113.130 190.477 129.325 1.00 100.47 565 THR B CA 1
ATOM 7047 C C . THR B 1 569 ? 114.555 191.017 129.181 1.00 100.47 565 THR B C 1
ATOM 7048 O O . THR B 1 569 ? 114.754 192.229 129.072 1.00 100.47 565 THR B O 1
ATOM 7052 N N . ALA B 1 570 ? 115.545 190.121 129.152 1.00 99.44 566 ALA B N 1
ATOM 7053 C CA . ALA B 1 570 ? 116.949 190.477 129.004 1.00 99.44 566 ALA B CA 1
ATOM 7054 C C . ALA B 1 570 ? 117.716 189.248 128.544 1.00 99.44 566 ALA B C 1
ATOM 7055 O O . ALA B 1 570 ? 117.495 188.150 129.058 1.00 99.44 566 ALA B O 1
ATOM 7057 N N . ASN B 1 571 ? 118.613 189.436 127.581 1.00 99.23 567 ASN B N 1
ATOM 7058 C CA . ASN B 1 571 ? 119.547 188.396 127.164 1.00 99.23 567 ASN B CA 1
ATOM 7059 C C . ASN B 1 571 ? 120.882 188.706 127.823 1.00 99.23 567 ASN B C 1
ATOM 7060 O O . ASN B 1 571 ? 121.514 189.713 127.500 1.00 99.23 567 ASN B O 1
ATOM 7065 N N . ILE B 1 572 ? 121.312 187.851 128.745 1.00 91.02 568 ILE B N 1
ATOM 7066 C CA . ILE B 1 572 ? 122.497 188.105 129.556 1.00 91.02 568 ILE B CA 1
ATOM 7067 C C . ILE B 1 572 ? 123.502 186.992 129.307 1.00 91.02 568 ILE B C 1
ATOM 7068 O O . ILE B 1 572 ? 123.224 185.821 129.590 1.00 91.02 568 ILE B O 1
ATOM 7073 N N . ARG B 1 573 ? 124.664 187.358 128.772 1.00 90.28 569 ARG B N 1
ATOM 7074 C CA . ARG B 1 573 ? 125.757 186.433 128.517 1.00 90.28 569 ARG B CA 1
ATOM 7075 C C . ARG B 1 573 ? 126.907 186.726 129.462 1.00 90.28 569 ARG B C 1
ATOM 7076 O O . ARG B 1 573 ? 127.087 187.865 129.901 1.00 90.28 569 ARG B O 1
ATOM 7084 N N . SER B 1 574 ? 127.686 185.699 129.764 1.00 86.77 570 SER B N 1
ATOM 7085 C CA . SER B 1 574 ? 128.881 185.880 130.568 1.00 86.77 570 SER B CA 1
ATOM 7086 C C . SER B 1 574 ? 130.063 186.204 129.665 1.00 86.77 570 SER B C 1
ATOM 7087 O O . SER B 1 574 ? 130.351 185.464 128.720 1.00 86.77 570 SER B O 1
ATOM 7090 N N . ILE B 1 575 ? 130.732 187.323 129.945 1.00 86.59 571 ILE B N 1
ATOM 7091 C CA . ILE B 1 575 ? 131.911 187.704 129.174 1.00 86.59 571 ILE B CA 1
ATOM 7092 C C . ILE B 1 575 ? 133.091 186.809 129.525 1.00 86.59 571 ILE B C 1
ATOM 7093 O O . ILE B 1 575 ? 133.734 186.226 128.645 1.00 86.59 571 ILE B O 1
ATOM 7098 N N . GLY B 1 576 ? 133.389 186.681 130.812 1.00 87.07 572 GLY B N 1
ATOM 7099 C CA . GLY B 1 576 ? 134.413 185.767 131.265 1.00 87.07 572 GLY B CA 1
ATOM 7100 C C . GLY B 1 576 ? 133.828 184.709 132.171 1.00 87.07 572 GLY B C 1
ATOM 7101 O O . GLY B 1 576 ? 132.621 184.466 132.139 1.00 87.07 572 GLY B O 1
ATOM 7102 N N . TYR B 1 577 ? 134.663 184.069 132.980 1.00 87.53 573 TYR B N 1
ATOM 7103 C CA . TYR B 1 577 ? 134.179 183.085 133.937 1.00 87.53 573 TYR B CA 1
ATOM 7104 C C . TYR B 1 577 ? 133.536 183.801 135.117 1.00 87.53 573 TYR B C 1
ATOM 7105 O O . TYR B 1 577 ? 134.182 184.612 135.785 1.00 87.53 573 TYR B O 1
ATOM 7114 N N . SER B 1 578 ? 132.270 183.507 135.371 1.00 88.52 574 SER B N 1
ATOM 7115 C CA . SER B 1 578 ? 131.536 184.117 136.465 1.00 88.52 574 SER B CA 1
ATOM 7116 C C . SER B 1 578 ? 131.366 183.121 137.601 1.00 88.52 574 SER B C 1
ATOM 7117 O O . SER B 1 578 ? 131.516 181.914 137.420 1.00 88.52 574 SER B O 1
ATOM 7120 N N . ASP B 1 579 ? 131.086 183.645 138.797 1.00 91.66 575 ASP B N 1
ATOM 7121 C CA . ASP B 1 579 ? 130.730 182.820 139.954 1.00 91.66 575 ASP B CA 1
ATOM 7122 C C . ASP B 1 579 ? 129.482 183.436 140.583 1.00 91.66 575 ASP B C 1
ATOM 7123 O O . ASP B 1 579 ? 129.551 184.118 141.604 1.00 91.66 575 ASP B O 1
ATOM 7128 N N . LEU B 1 580 ? 128.324 183.121 140.025 1.00 89.40 576 LEU B N 1
ATOM 7129 C CA . LEU B 1 580 ? 127.104 183.755 140.489 1.00 89.40 576 LEU B CA 1
ATOM 7130 C C . LEU B 1 580 ? 126.529 182.996 141.674 1.00 89.40 576 LEU B C 1
ATOM 7131 O O . LEU B 1 580 ? 126.752 181.795 141.836 1.00 89.40 576 LEU B O 1
ATOM 7136 N N . PHE B 1 581 ? 125.786 183.711 142.509 1.00 90.25 577 PHE B N 1
ATOM 7137 C CA . PHE B 1 581 ? 125.081 183.119 143.634 1.00 90.25 577 PHE B CA 1
ATOM 7138 C C . PHE B 1 581 ? 123.594 183.114 143.328 1.00 90.25 577 PHE B C 1
ATOM 7139 O O . PHE B 1 581 ? 123.019 184.157 143.009 1.00 90.25 577 PHE B O 1
ATOM 7147 N N . CYS B 1 582 ? 122.977 181.944 143.429 1.00 92.34 578 CYS B N 1
ATOM 7148 C CA . CYS B 1 582 ? 121.623 181.721 142.946 1.00 92.34 578 CYS B CA 1
ATOM 7149 C C . CYS B 1 582 ? 120.680 181.606 144.133 1.00 92.34 578 CYS B C 1
ATOM 7150 O O . CYS B 1 582 ? 120.864 180.737 144.990 1.00 92.34 578 CYS B O 1
ATOM 7153 N N . LEU B 1 583 ? 119.682 182.478 144.187 1.00 93.74 579 LEU B N 1
ATOM 7154 C CA . LEU B 1 583 ? 118.584 182.350 145.137 1.00 93.74 579 LEU B CA 1
ATOM 7155 C C . LEU B 1 583 ? 117.345 181.944 144.353 1.00 93.74 579 LEU B C 1
ATOM 7156 O O . LEU B 1 583 ? 116.765 182.761 143.631 1.00 93.74 579 LEU B O 1
ATOM 7161 N N . SER B 1 584 ? 116.946 180.683 144.490 1.00 98.02 580 SER B N 1
ATOM 7162 C CA . SER B 1 584 ? 115.793 180.171 143.771 1.00 98.02 580 SER B CA 1
ATOM 7163 C C . SER B 1 584 ? 114.497 180.708 144.366 1.00 98.02 580 SER B C 1
ATOM 7164 O O . SER B 1 584 ? 114.471 181.279 145.458 1.00 98.02 580 SER B O 1
ATOM 7167 N N . LYS B 1 585 ? 113.408 180.521 143.622 1.00 101.16 581 LYS B N 1
ATOM 7168 C CA . LYS B 1 585 ? 112.106 180.981 144.090 1.00 101.16 581 LYS B CA 1
ATOM 7169 C C . LYS B 1 585 ? 111.579 180.091 145.208 1.00 101.16 581 LYS B C 1
ATOM 7170 O O . LYS B 1 585 ? 111.008 180.587 146.188 1.00 101.16 581 LYS B O 1
ATOM 7176 N N . ASP B 1 586 ? 111.799 178.778 145.094 1.00 104.95 582 ASP B N 1
ATOM 7177 C CA . ASP B 1 586 ? 111.311 177.844 146.104 1.00 104.95 582 ASP B CA 1
ATOM 7178 C C . ASP B 1 586 ? 112.129 177.930 147.387 1.00 104.95 582 ASP B C 1
ATOM 7179 O O . ASP B 1 586 ? 111.583 177.779 148.487 1.00 104.95 582 ASP B O 1
ATOM 7184 N N . ASP B 1 587 ? 113.434 178.197 147.265 1.00 102.42 583 ASP B N 1
ATOM 7185 C CA . ASP B 1 587 ? 114.262 178.418 148.446 1.00 102.42 583 ASP B CA 1
ATOM 7186 C C . ASP B 1 587 ? 113.924 179.734 149.129 1.00 102.42 583 ASP B C 1
ATOM 7187 O O . ASP B 1 587 ? 113.966 179.811 150.363 1.00 102.42 583 ASP B O 1
ATOM 7192 N N . LEU B 1 588 ? 113.543 180.753 148.350 1.00 100.46 584 LEU B N 1
ATOM 7193 C CA . LEU B 1 588 ? 113.071 182.008 148.928 1.00 100.46 584 LEU B CA 1
ATOM 7194 C C . LEU B 1 588 ? 111.745 181.819 149.653 1.00 100.46 584 LEU B C 1
ATOM 7195 O O . LEU B 1 588 ? 111.544 182.377 150.734 1.00 100.46 584 LEU B O 1
ATOM 7200 N N . MET B 1 589 ? 110.853 180.984 149.109 1.00 104.68 585 MET B N 1
ATOM 7201 C CA . MET B 1 589 ? 109.562 180.775 149.764 1.00 104.68 585 MET B CA 1
ATOM 7202 C C . MET B 1 589 ? 109.693 179.913 151.017 1.00 104.68 585 MET B C 1
ATOM 7203 O O . MET B 1 589 ? 109.026 180.176 152.027 1.00 104.68 585 MET B O 1
ATOM 7208 N N . GLU B 1 590 ? 110.578 178.912 151.000 1.00 103.79 586 GLU B N 1
ATOM 7209 C CA . GLU B 1 590 ? 110.759 178.124 152.216 1.00 103.79 586 GLU B CA 1
ATOM 7210 C C . GLU B 1 590 ? 111.637 178.844 153.235 1.00 103.79 586 GLU B C 1
ATOM 7211 O O . GLU B 1 590 ? 111.649 178.461 154.410 1.00 103.79 586 GLU B O 1
ATOM 7217 N N . ALA B 1 591 ? 112.373 179.880 152.821 1.00 103.02 587 ALA B N 1
ATOM 7218 C CA . ALA B 1 591 ? 113.008 180.755 153.799 1.00 103.02 587 ALA B CA 1
ATOM 7219 C C . ALA B 1 591 ? 112.032 181.793 154.342 1.00 103.02 587 ALA B C 1
ATOM 7220 O O . ALA B 1 591 ? 112.179 182.245 155.481 1.00 103.02 587 ALA B O 1
ATOM 7222 N N . LEU B 1 592 ? 111.043 182.185 153.544 1.00 105.21 588 LEU B N 1
ATOM 7223 C CA . LEU B 1 592 ? 109.982 183.099 153.947 1.00 105.21 588 LEU B CA 1
ATOM 7224 C C . LEU B 1 592 ? 108.768 182.389 154.530 1.00 105.21 588 LEU B C 1
ATOM 7225 O O . LEU B 1 592 ? 107.708 183.014 154.652 1.00 105.21 588 LEU B O 1
ATOM 7230 N N . THR B 1 593 ? 108.884 181.093 154.841 1.00 104.56 589 THR B N 1
ATOM 7231 C CA . THR B 1 593 ? 107.813 180.383 155.540 1.00 104.56 589 THR B CA 1
ATOM 7232 C C . THR B 1 593 ? 107.592 180.937 156.946 1.00 104.56 589 THR B C 1
ATOM 7233 O O . THR B 1 593 ? 106.462 181.280 157.313 1.00 104.56 589 THR B O 1
ATOM 7237 N N . GLU B 1 594 ? 108.657 181.067 157.732 1.00 104.30 590 GLU B N 1
ATOM 7238 C CA . GLU B 1 594 ? 108.543 181.520 159.110 1.00 104.30 590 GLU B CA 1
ATOM 7239 C C . GLU B 1 594 ? 108.675 183.033 159.253 1.00 104.30 590 GLU B C 1
ATOM 7240 O O . GLU B 1 594 ? 108.754 183.533 160.379 1.00 104.30 590 GLU B O 1
ATOM 7246 N N . TYR B 1 595 ? 108.683 183.774 158.145 1.00 102.55 591 TYR B N 1
ATOM 7247 C CA . TYR B 1 595 ? 108.635 185.238 158.158 1.00 102.55 591 TYR B CA 1
ATOM 7248 C C . TYR B 1 595 ? 107.527 185.701 157.219 1.00 102.55 591 TYR B C 1
ATOM 7249 O O . TYR B 1 595 ? 107.786 186.000 156.047 1.00 102.55 591 TYR B O 1
ATOM 7258 N N . PRO B 1 596 ? 106.276 185.776 157.697 1.00 106.58 592 PRO B N 1
ATOM 7259 C CA . PRO B 1 596 ? 105.186 186.196 156.804 1.00 106.58 592 PRO B CA 1
ATOM 7260 C C . PRO B 1 596 ? 105.075 187.705 156.625 1.00 106.58 592 PRO B C 1
ATOM 7261 O O . PRO B 1 596 ? 104.681 188.175 155.550 1.00 106.58 592 PRO B O 1
ATOM 7265 N N . GLU B 1 597 ? 105.420 188.473 157.664 1.00 109.81 593 GLU B N 1
ATOM 7266 C CA . GLU B 1 597 ? 105.387 189.929 157.561 1.00 109.81 593 GLU B CA 1
ATOM 7267 C C . GLU B 1 597 ? 106.501 190.435 156.660 1.00 109.81 593 GLU B C 1
ATOM 7268 O O . GLU B 1 597 ? 106.309 191.407 155.917 1.00 109.81 593 GLU B O 1
ATOM 7274 N N . ALA B 1 598 ? 107.653 189.763 156.683 1.00 107.28 594 ALA B N 1
ATOM 7275 C CA . ALA B 1 598 ? 108.719 190.078 155.743 1.00 107.28 594 ALA B CA 1
ATOM 7276 C C . ALA B 1 598 ? 108.351 189.670 154.324 1.00 107.28 594 ALA B C 1
ATOM 7277 O O . ALA B 1 598 ? 108.785 190.323 153.371 1.00 107.28 594 ALA B O 1
ATOM 7279 N N . LYS B 1 599 ? 107.529 188.624 154.170 1.00 107.25 595 LYS B N 1
ATOM 7280 C CA . LYS B 1 599 ? 107.019 188.239 152.856 1.00 107.25 595 LYS B CA 1
ATOM 7281 C C . LYS B 1 599 ? 106.071 189.293 152.299 1.00 107.25 595 LYS B C 1
ATOM 7282 O O . LYS B 1 599 ? 106.137 189.627 151.107 1.00 107.25 595 LYS B O 1
ATOM 7288 N N . LYS B 1 600 ? 105.207 189.849 153.157 1.00 108.76 596 LYS B N 1
ATOM 7289 C CA . LYS B 1 600 ? 104.316 190.927 152.734 1.00 108.76 596 LYS B CA 1
ATOM 7290 C C . LYS B 1 600 ? 105.089 192.204 152.421 1.00 108.76 596 LYS B C 1
ATOM 7291 O O . LYS B 1 600 ? 104.743 192.924 151.476 1.00 108.76 596 LYS B O 1
ATOM 7297 N N . ALA B 1 601 ? 106.164 192.471 153.173 1.00 107.77 597 ALA B N 1
ATOM 7298 C CA . ALA B 1 601 ? 107.007 193.633 152.894 1.00 107.77 597 ALA B CA 1
ATOM 7299 C C . ALA B 1 601 ? 107.784 193.469 151.592 1.00 107.77 597 ALA B C 1
ATOM 7300 O O . ALA B 1 601 ? 107.951 194.439 150.843 1.00 107.77 597 ALA B O 1
ATOM 7302 N N . LEU B 1 602 ? 108.231 192.243 151.291 1.00 105.66 598 LEU B N 1
ATOM 7303 C CA . LEU B 1 602 ? 108.935 191.973 150.038 1.00 105.66 598 LEU B CA 1
ATOM 7304 C C . LEU B 1 602 ? 108.005 192.080 148.836 1.00 105.66 598 LEU B C 1
ATOM 7305 O O . LEU B 1 602 ? 108.386 192.645 147.802 1.00 105.66 598 LEU B O 1
ATOM 7310 N N . GLU B 1 603 ? 106.782 191.549 148.961 1.00 110.54 599 GLU B N 1
ATOM 7311 C CA . GLU B 1 603 ? 105.801 191.659 147.885 1.00 110.54 599 GLU B CA 1
ATOM 7312 C C . GLU B 1 603 ? 105.346 193.098 147.676 1.00 110.54 599 GLU B C 1
ATOM 7313 O O . GLU B 1 603 ? 105.154 193.517 146.529 1.00 110.54 599 GLU B O 1
ATOM 7319 N N . GLU B 1 604 ? 105.241 193.885 148.753 1.00 111.56 600 GLU B N 1
ATOM 7320 C CA . GLU B 1 604 ? 104.853 195.283 148.605 1.00 111.56 600 GLU B CA 1
ATOM 7321 C C . GLU B 1 604 ? 105.994 196.113 148.029 1.00 111.56 600 GLU B C 1
ATOM 7322 O O . GLU B 1 604 ? 105.749 197.062 147.277 1.00 111.56 600 GLU B O 1
ATOM 7328 N N . LYS B 1 605 ? 107.245 195.753 148.336 1.00 109.63 601 LYS B N 1
ATOM 7329 C CA . LYS B 1 605 ? 108.376 196.477 147.763 1.00 109.63 601 LYS B CA 1
ATOM 7330 C C . LYS B 1 605 ? 108.546 196.166 146.280 1.00 109.63 601 LYS B C 1
ATOM 7331 O O . LYS B 1 605 ? 108.827 197.073 145.482 1.00 109.63 601 LYS B O 1
ATOM 7337 N N . GLY B 1 606 ? 108.351 194.900 145.892 1.00 112.38 602 GLY B N 1
ATOM 7338 C CA . GLY B 1 606 ? 108.372 194.549 144.480 1.00 112.38 602 GLY B CA 1
ATOM 7339 C C . GLY B 1 606 ? 107.219 195.147 143.700 1.00 112.38 602 GLY B C 1
ATOM 7340 O O . GLY B 1 606 ? 107.402 195.589 142.559 1.00 112.38 602 GLY B O 1
ATOM 7341 N N . ARG B 1 607 ? 106.038 195.232 144.326 1.00 115.01 603 ARG B N 1
ATOM 7342 C CA . ARG B 1 607 ? 104.903 195.917 143.721 1.00 115.01 603 ARG B CA 1
ATOM 7343 C C . ARG B 1 607 ? 105.137 197.419 143.615 1.00 115.01 603 ARG B C 1
ATOM 7344 O O . ARG B 1 607 ? 104.663 198.041 142.663 1.00 115.01 603 ARG B O 1
ATOM 7352 N N . GLN B 1 608 ? 105.897 198.008 144.545 1.00 115.28 604 GLN B N 1
ATOM 7353 C CA . GLN B 1 608 ? 106.182 199.438 144.466 1.00 115.28 604 GLN B CA 1
ATOM 7354 C C . GLN B 1 608 ? 107.186 199.742 143.360 1.00 115.28 604 GLN B C 1
ATOM 7355 O O . GLN B 1 608 ? 107.049 200.753 142.658 1.00 115.28 604 GLN B O 1
ATOM 7361 N N . ILE B 1 609 ? 108.185 198.868 143.179 1.00 115.39 605 ILE B N 1
ATOM 7362 C CA . ILE B 1 609 ? 109.147 199.018 142.081 1.00 115.39 605 ILE B CA 1
ATOM 7363 C C . ILE B 1 609 ? 108.460 198.825 140.726 1.00 115.39 605 ILE B C 1
ATOM 7364 O O . ILE B 1 609 ? 108.693 199.593 139.774 1.00 115.39 605 ILE B O 1
ATOM 7369 N N . LEU B 1 610 ? 107.547 197.853 140.641 1.00 116.21 606 LEU B N 1
ATOM 7370 C CA . LEU B 1 610 ? 106.818 197.647 139.395 1.00 116.21 606 LEU B CA 1
ATOM 7371 C C . LEU B 1 610 ? 105.803 198.758 139.120 1.00 116.21 606 LEU B C 1
ATOM 7372 O O . LEU B 1 610 ? 105.674 199.180 137.972 1.00 116.21 606 LEU B O 1
ATOM 7377 N N . MET B 1 611 ? 105.133 199.306 140.145 1.00 119.76 607 MET B N 1
ATOM 7378 C CA . MET B 1 611 ? 104.213 200.411 139.874 1.00 119.76 607 MET B CA 1
ATOM 7379 C C . MET B 1 611 ? 104.960 201.721 139.659 1.00 119.76 607 MET B C 1
ATOM 7380 O O . MET B 1 611 ? 104.375 202.689 139.160 1.00 119.76 607 MET B O 1
ATOM 7385 N N . LYS B 1 612 ? 106.238 201.783 140.045 1.00 118.41 608 LYS B N 1
ATOM 7386 C CA . LYS B 1 612 ? 107.099 202.819 139.494 1.00 118.41 608 LYS B CA 1
ATOM 7387 C C . LYS B 1 612 ? 107.324 202.598 138.001 1.00 118.41 608 LYS B C 1
ATOM 7388 O O . LYS B 1 612 ? 107.226 203.544 137.211 1.00 118.41 608 LYS B O 1
ATOM 7394 N N . ASP B 1 613 ? 107.603 201.356 137.579 1.00 120.74 609 ASP B N 1
ATOM 7395 C CA . ASP B 1 613 ? 107.894 201.122 136.153 1.00 120.74 609 ASP B CA 1
ATOM 7396 C C . ASP B 1 613 ? 106.694 200.667 135.323 1.00 120.74 609 ASP B C 1
ATOM 7397 O O . ASP B 1 613 ? 106.217 201.409 134.460 1.00 120.74 609 ASP B O 1
ATOM 7402 N N . ASN B 1 614 ? 106.274 199.413 135.527 1.00 121.40 610 ASN B N 1
ATOM 7403 C CA . ASN B 1 614 ? 105.169 198.820 134.728 1.00 121.40 610 ASN B CA 1
ATOM 7404 C C . ASN B 1 614 ? 104.511 197.683 135.521 1.00 121.40 610 ASN B C 1
ATOM 7405 O O . ASN B 1 614 ? 105.137 196.619 135.659 1.00 121.40 610 ASN B O 1
ATOM 7410 N N . LEU B 1 615 ? 103.291 197.897 136.023 1.00 120.17 611 LEU B N 1
ATOM 7411 C CA . LEU B 1 615 ? 102.591 196.861 136.832 1.00 120.17 611 LEU B CA 1
ATOM 7412 C C . LEU B 1 615 ? 101.314 196.416 136.109 1.00 120.17 611 LEU B C 1
ATOM 7413 O O . LEU B 1 615 ? 100.400 197.254 135.997 1.00 120.17 611 LEU B O 1
ATOM 7418 N N . ALA C 1 162 ? 150.343 194.331 122.807 1.00 98.93 158 ALA C N 1
ATOM 7419 C CA . ALA C 1 162 ? 150.497 193.756 121.476 1.00 98.93 158 ALA C CA 1
ATOM 7420 C C . ALA C 1 162 ? 149.999 192.315 121.451 1.00 98.93 158 ALA C C 1
ATOM 7421 O O . ALA C 1 162 ? 148.805 192.068 121.283 1.00 98.93 158 ALA C O 1
ATOM 7423 N N . ILE C 1 163 ? 150.916 191.367 121.622 1.00 92.85 159 ILE C N 1
ATOM 7424 C CA . ILE C 1 163 ? 150.595 189.945 121.632 1.00 92.85 159 ILE C CA 1
ATOM 7425 C C . ILE C 1 163 ? 150.635 189.444 123.073 1.00 92.85 159 ILE C C 1
ATOM 7426 O O . ILE C 1 163 ? 151.569 189.748 123.827 1.00 92.85 159 ILE C O 1
ATOM 7431 N N . VAL C 1 164 ? 149.576 188.749 123.479 1.00 90.09 160 VAL C N 1
ATOM 7432 C CA . VAL C 1 164 ? 149.442 188.192 124.820 1.00 90.09 160 VAL C CA 1
ATOM 7433 C C . VAL C 1 164 ? 149.125 186.713 124.667 1.00 90.09 160 VAL C C 1
ATOM 7434 O O . VAL C 1 164 ? 148.125 186.352 124.035 1.00 90.09 160 VAL C O 1
ATOM 7438 N N . VAL C 1 165 ? 149.973 185.860 125.231 1.00 88.73 161 VAL C N 1
ATOM 7439 C CA . VAL C 1 165 ? 149.731 184.425 125.181 1.00 88.73 161 VAL C CA 1
ATOM 7440 C C . VAL C 1 165 ? 148.869 184.013 126.371 1.00 88.73 161 VAL C C 1
ATOM 7441 O O . VAL C 1 165 ? 149.136 184.374 127.524 1.00 88.73 161 VAL C O 1
ATOM 7445 N N . ASP C 1 166 ? 147.779 183.315 126.076 1.00 86.30 162 ASP C N 1
ATOM 7446 C CA . ASP C 1 166 ? 146.868 182.725 127.047 1.00 86.30 162 ASP C CA 1
ATOM 7447 C C . ASP C 1 166 ? 147.550 181.548 127.727 1.00 86.30 162 ASP C C 1
ATOM 7448 O O . ASP C 1 166 ? 148.070 180.668 127.035 1.00 86.30 162 ASP C O 1
ATOM 7453 N N . PRO C 1 167 ? 147.577 181.492 129.062 1.00 82.96 163 PRO C N 1
ATOM 7454 C CA . PRO C 1 167 ? 148.211 180.348 129.735 1.00 82.96 163 PRO C CA 1
ATOM 7455 C C . PRO C 1 167 ? 147.407 179.063 129.652 1.00 82.96 163 PRO C C 1
ATOM 7456 O O . PRO C 1 167 ? 147.976 177.986 129.860 1.00 82.96 163 PRO C O 1
ATOM 7460 N N . SER C 1 168 ? 146.111 179.136 129.360 1.00 83.12 164 SER C N 1
ATOM 7461 C CA . SER C 1 168 ? 145.308 177.939 129.157 1.00 83.12 164 SER C CA 1
ATOM 7462 C C . SER C 1 168 ? 145.352 177.433 127.724 1.00 83.12 164 SER C C 1
ATOM 7463 O O . SER C 1 168 ? 144.765 176.385 127.439 1.00 83.12 164 SER C O 1
ATOM 7466 N N . SER C 1 169 ? 146.027 178.142 126.823 1.00 83.04 165 SER C N 1
ATOM 7467 C CA . SER C 1 169 ? 146.036 177.790 125.414 1.00 83.04 165 SER C CA 1
ATOM 7468 C C . SER C 1 169 ? 147.031 176.665 125.146 1.00 83.04 165 SER C C 1
ATOM 7469 O O . SER C 1 169 ? 147.711 176.166 126.045 1.00 83.04 165 SER C O 1
ATOM 7472 N N . ASN C 1 170 ? 147.114 176.256 123.882 1.00 83.94 166 ASN C N 1
ATOM 7473 C CA . ASN C 1 170 ? 148.050 175.218 123.482 1.00 83.94 166 ASN C CA 1
ATOM 7474 C C . ASN C 1 170 ? 149.406 175.768 123.077 1.00 83.94 166 ASN C C 1
ATOM 7475 O O . ASN C 1 170 ? 150.394 175.030 123.137 1.00 83.94 166 ASN C O 1
ATOM 7480 N N . LEU C 1 171 ? 149.474 177.042 122.675 1.00 82.36 167 LEU C N 1
ATOM 7481 C CA . LEU C 1 171 ? 150.754 177.685 122.391 1.00 82.36 167 LEU C CA 1
ATOM 7482 C C . LEU C 1 171 ? 151.587 177.847 123.654 1.00 82.36 167 LEU C C 1
ATOM 7483 O O . LEU C 1 171 ? 152.818 177.724 123.608 1.00 82.36 167 LEU C O 1
ATOM 7488 N N . TYR C 1 172 ? 150.928 178.079 124.792 1.00 80.24 168 TYR C N 1
ATOM 7489 C CA . TYR C 1 172 ? 151.619 178.096 126.074 1.00 80.24 168 TYR C CA 1
ATOM 7490 C C . TYR C 1 172 ? 152.133 176.717 126.457 1.00 80.24 168 TYR C C 1
ATOM 7491 O O . TYR C 1 172 ? 153.196 176.611 127.069 1.00 80.24 168 TYR C O 1
ATOM 7500 N N . TYR C 1 173 ? 151.433 175.651 126.065 1.00 79.85 169 TYR C N 1
ATOM 7501 C CA . TYR C 1 173 ? 151.952 174.312 126.323 1.00 79.85 169 TYR C CA 1
ATOM 7502 C C . TYR C 1 173 ? 153.111 173.965 125.396 1.00 79.85 169 TYR C C 1
ATOM 7503 O O . TYR C 1 173 ? 154.035 173.250 125.812 1.00 79.85 169 TYR C O 1
ATOM 7512 N N . ARG C 1 174 ? 153.087 174.461 124.152 1.00 80.43 170 ARG C N 1
ATOM 7513 C CA . ARG C 1 174 ? 154.241 174.305 123.266 1.00 80.43 170 ARG C CA 1
ATOM 7514 C C . ARG C 1 174 ? 155.447 175.069 123.797 1.00 80.43 170 ARG C C 1
ATOM 7515 O O . ARG C 1 174 ? 156.586 174.593 123.697 1.00 80.43 170 ARG C O 1
ATOM 7523 N N . TRP C 1 175 ? 155.208 176.220 124.427 1.00 77.95 171 TRP C N 1
ATOM 7524 C CA . TRP C 1 175 ? 156.305 176.911 125.089 1.00 77.95 171 TRP C CA 1
ATOM 7525 C C . TRP C 1 175 ? 156.748 176.198 126.364 1.00 77.95 171 TRP C C 1
ATOM 7526 O O . TRP C 1 175 ? 157.930 176.260 126.719 1.00 77.95 171 TRP C O 1
ATOM 7537 N N . LEU C 1 176 ? 155.837 175.489 127.039 1.00 76.58 172 LEU C N 1
ATOM 7538 C CA . LEU C 1 176 ? 156.224 174.703 128.209 1.00 76.58 172 LEU C CA 1
ATOM 7539 C C . LEU C 1 176 ? 157.121 173.531 127.825 1.00 76.58 172 LEU C C 1
ATOM 7540 O O . LEU C 1 176 ? 158.070 173.221 128.550 1.00 76.58 172 LEU C O 1
ATOM 7545 N N . THR C 1 177 ? 156.878 172.918 126.660 1.00 75.65 173 THR C N 1
ATOM 7546 C CA . THR C 1 177 ? 157.828 171.933 126.131 1.00 75.65 173 THR C CA 1
ATOM 7547 C C . THR C 1 177 ? 159.152 172.582 125.728 1.00 75.65 173 THR C C 1
ATOM 7548 O O . THR C 1 177 ? 160.234 172.064 126.058 1.00 75.65 173 THR C O 1
ATOM 7552 N N . ALA C 1 178 ? 159.085 173.737 125.052 1.00 73.74 174 ALA C N 1
ATOM 7553 C CA . ALA C 1 178 ? 160.285 174.400 124.547 1.00 73.74 174 ALA C CA 1
ATOM 7554 C C . ALA C 1 178 ? 161.139 175.025 125.643 1.00 73.74 174 ALA C C 1
ATOM 7555 O O . ALA C 1 178 ? 162.294 175.369 125.383 1.00 73.74 174 ALA C O 1
ATOM 7557 N N . ILE C 1 179 ? 160.599 175.200 126.846 1.00 73.74 175 ILE C N 1
ATOM 7558 C CA . ILE C 1 179 ? 161.397 175.651 127.979 1.00 73.74 175 ILE C CA 1
ATOM 7559 C C . ILE C 1 179 ? 161.673 174.518 128.972 1.00 73.74 175 ILE C C 1
ATOM 7560 O O . ILE C 1 179 ? 162.611 174.628 129.774 1.00 73.74 175 ILE C O 1
ATOM 7565 N N . ALA C 1 180 ? 160.940 173.406 128.898 1.00 74.35 176 ALA C N 1
ATOM 7566 C CA . ALA C 1 180 ? 161.289 172.262 129.720 1.00 74.35 176 ALA C CA 1
ATOM 7567 C C . ALA C 1 180 ? 162.404 171.434 129.116 1.00 74.35 176 ALA C C 1
ATOM 7568 O O . ALA C 1 180 ? 162.985 170.604 129.822 1.00 74.35 176 ALA C O 1
ATOM 7570 N N . LEU C 1 181 ? 162.688 171.606 127.823 1.00 74.47 177 LEU C N 1
ATOM 7571 C CA . LEU C 1 181 ? 163.887 170.968 127.275 1.00 74.47 177 LEU C CA 1
ATOM 7572 C C . LEU C 1 181 ? 165.204 171.552 127.815 1.00 74.47 177 LEU C C 1
ATOM 7573 O O . LEU C 1 181 ? 166.033 170.756 128.302 1.00 74.47 177 LEU C O 1
ATOM 7578 N N . PRO C 1 182 ? 165.476 172.883 127.801 1.00 72.50 178 PRO C N 1
ATOM 7579 C CA . PRO C 1 182 ? 166.780 173.322 128.328 1.00 72.50 178 PRO C CA 1
ATOM 7580 C C . PRO C 1 182 ? 166.878 173.330 129.842 1.00 72.50 178 PRO C C 1
ATOM 7581 O O . PRO C 1 182 ? 167.998 173.349 130.353 1.00 72.50 178 PRO C O 1
ATOM 7585 N N . VAL C 1 183 ? 165.766 173.264 130.575 1.00 74.22 179 VAL C N 1
ATOM 7586 C CA . VAL C 1 183 ? 165.841 173.183 132.033 1.00 74.22 179 VAL C CA 1
ATOM 7587 C C . VAL C 1 183 ? 166.313 171.797 132.463 1.00 74.22 179 VAL C C 1
ATOM 7588 O O . VAL C 1 183 ? 167.215 171.662 133.305 1.00 74.22 179 VAL C O 1
ATOM 7592 N N . PHE C 1 184 ? 165.744 170.752 131.852 1.00 74.14 180 PHE C N 1
ATOM 7593 C CA . PHE C 1 184 ? 166.182 169.383 132.107 1.00 74.14 180 PHE C CA 1
ATOM 7594 C C . PHE C 1 184 ? 167.592 169.145 131.583 1.00 74.14 180 PHE C C 1
ATOM 7595 O O . PHE C 1 184 ? 168.379 168.423 132.223 1.00 74.14 180 PHE C O 1
ATOM 7603 N N . TYR C 1 185 ? 167.930 169.783 130.444 1.00 74.73 181 TYR C N 1
ATOM 7604 C CA . TYR C 1 185 ? 169.308 169.787 129.950 1.00 74.73 181 TYR C CA 1
ATOM 7605 C C . TYR C 1 185 ? 170.258 170.426 130.954 1.00 74.73 181 TYR C C 1
ATOM 7606 O O . TYR C 1 185 ? 171.344 169.890 131.202 1.00 74.73 181 TYR C O 1
ATOM 7615 N N . ASN C 1 186 ? 169.855 171.558 131.543 1.00 75.66 182 ASN C N 1
ATOM 7616 C CA . ASN C 1 186 ? 170.714 172.299 132.455 1.00 75.66 182 ASN C CA 1
ATOM 7617 C C . ASN C 1 186 ? 170.958 171.528 133.737 1.00 75.66 182 ASN C C 1
ATOM 7618 O O . ASN C 1 186 ? 172.108 171.426 134.162 1.00 75.66 182 ASN C O 1
ATOM 7623 N N . TRP C 1 187 ? 169.916 170.877 134.274 1.00 73.96 183 TRP C N 1
ATOM 7624 C CA . TRP C 1 187 ? 170.044 170.041 135.473 1.00 73.96 183 TRP C CA 1
ATOM 7625 C C . TRP C 1 187 ? 170.991 168.863 135.245 1.00 73.96 183 TRP C C 1
ATOM 7626 O O . TRP C 1 187 ? 172.075 168.793 135.866 1.00 73.96 183 TRP C O 1
ATOM 7637 N N . TYR C 1 188 ? 170.656 168.026 134.247 1.00 72.95 184 TYR C N 1
ATOM 7638 C CA . TYR C 1 188 ? 171.374 166.786 133.959 1.00 72.95 184 TYR C CA 1
ATOM 7639 C C . TYR C 1 188 ? 172.812 167.054 133.516 1.00 72.95 184 TYR C C 1
ATOM 7640 O O . TYR C 1 188 ? 173.780 166.645 134.181 1.00 72.95 184 TYR C O 1
ATOM 7649 N N . LEU C 1 189 ? 172.974 167.816 132.440 1.00 75.18 185 LEU C N 1
ATOM 7650 C CA . LEU C 1 189 ? 174.307 167.990 131.908 1.00 75.18 185 LEU C CA 1
ATOM 7651 C C . LEU C 1 189 ? 175.126 169.030 132.655 1.00 75.18 185 LEU C C 1
ATOM 7652 O O . LEU C 1 189 ? 176.350 168.978 132.552 1.00 75.18 185 LEU C O 1
ATOM 7657 N N . LEU C 1 190 ? 174.530 169.896 133.488 1.00 76.42 186 LEU C N 1
ATOM 7658 C CA . LEU C 1 190 ? 175.383 170.795 134.244 1.00 76.42 186 LEU C CA 1
ATOM 7659 C C . LEU C 1 190 ? 175.994 170.096 135.443 1.00 76.42 186 LEU C C 1
ATOM 7660 O O . LEU C 1 190 ? 177.163 170.352 135.756 1.00 76.42 186 LEU C O 1
ATOM 7665 N N . ILE C 1 191 ? 175.264 169.168 136.089 1.00 73.50 187 ILE C N 1
ATOM 7666 C CA . ILE C 1 191 ? 175.956 168.418 137.143 1.00 73.50 187 ILE C CA 1
ATOM 7667 C C . ILE C 1 191 ? 176.936 167.399 136.543 1.00 73.50 187 ILE C C 1
ATOM 7668 O O . ILE C 1 191 ? 178.010 167.158 137.123 1.00 73.50 187 ILE C O 1
ATOM 7673 N N . CYS C 1 192 ? 176.665 166.900 135.321 1.00 74.99 188 CYS C N 1
ATOM 7674 C CA . CYS C 1 192 ? 177.594 165.953 134.706 1.00 74.99 188 CYS C CA 1
ATOM 7675 C C . CYS C 1 192 ? 178.870 166.642 134.227 1.00 74.99 188 CYS C C 1
ATOM 7676 O O . CYS C 1 192 ? 179.971 166.107 134.403 1.00 74.99 188 CYS C O 1
ATOM 7679 N N . ARG C 1 193 ? 178.752 167.855 133.687 1.00 77.38 189 ARG C N 1
ATOM 7680 C CA . ARG C 1 193 ? 179.934 168.604 133.283 1.00 77.38 189 ARG C CA 1
ATOM 7681 C C . ARG C 1 193 ? 180.665 169.199 134.476 1.00 77.38 189 ARG C C 1
ATOM 7682 O O . ARG C 1 193 ? 181.871 169.452 134.389 1.00 77.38 189 ARG C O 1
ATOM 7690 N N . ALA C 1 194 ? 179.963 169.458 135.582 1.00 75.80 190 ALA C N 1
ATOM 7691 C CA . ALA C 1 194 ? 180.637 170.019 136.745 1.00 75.80 190 ALA C CA 1
ATOM 7692 C C . ALA C 1 194 ? 181.447 168.965 137.478 1.00 75.80 190 ALA C C 1
ATOM 7693 O O . ALA C 1 194 ? 182.510 169.270 138.029 1.00 75.80 190 ALA C O 1
ATOM 7695 N N . CYS C 1 195 ? 180.971 167.719 137.502 1.00 72.89 191 CYS C N 1
ATOM 7696 C CA . CYS C 1 195 ? 181.695 166.705 138.251 1.00 72.89 191 CYS C CA 1
ATOM 7697 C C . CYS C 1 195 ? 182.534 165.763 137.401 1.00 72.89 191 CYS C C 1
ATOM 7698 O O . CYS C 1 195 ? 183.333 165.013 137.969 1.00 72.89 191 CYS C O 1
ATOM 7701 N N . PHE C 1 196 ? 182.398 165.765 136.075 1.00 72.63 192 PHE C N 1
ATOM 7702 C CA . PHE C 1 196 ? 183.096 164.738 135.312 1.00 72.63 192 PHE C CA 1
ATOM 7703 C C . PHE C 1 196 ? 184.323 165.234 134.565 1.00 72.63 192 PHE C C 1
ATOM 7704 O O . PHE C 1 196 ? 185.226 164.432 134.304 1.00 72.63 192 PHE C O 1
ATOM 7712 N N . ASP C 1 197 ? 184.326 166.496 134.115 1.00 81.63 193 ASP C N 1
ATOM 7713 C CA . ASP C 1 197 ? 185.488 167.298 133.703 1.00 81.63 193 ASP C CA 1
ATOM 7714 C C . ASP C 1 197 ? 186.166 166.833 132.399 1.00 81.63 193 ASP C C 1
ATOM 7715 O O . ASP C 1 197 ? 187.037 167.529 131.865 1.00 81.63 193 ASP C O 1
ATOM 7720 N N . GLU C 1 198 ? 185.753 165.699 131.833 1.00 82.83 194 GLU C N 1
ATOM 7721 C CA . GLU C 1 198 ? 186.113 165.349 130.470 1.00 82.83 194 GLU C CA 1
ATOM 7722 C C . GLU C 1 198 ? 185.015 165.693 129.484 1.00 82.83 194 GLU C C 1
ATOM 7723 O O . GLU C 1 198 ? 185.312 165.937 128.311 1.00 82.83 194 GLU C O 1
ATOM 7729 N N . LEU C 1 199 ? 183.762 165.720 129.945 1.00 81.94 195 LEU C N 1
ATOM 7730 C CA . LEU C 1 199 ? 182.670 166.232 129.128 1.00 81.94 195 LEU C CA 1
ATOM 7731 C C . LEU C 1 199 ? 182.820 167.726 128.886 1.00 81.94 195 LEU C C 1
ATOM 7732 O O . LEU C 1 199 ? 182.519 168.214 127.793 1.00 81.94 195 LEU C O 1
ATOM 7737 N N . GLN C 1 200 ? 183.290 168.462 129.894 1.00 88.35 196 GLN C N 1
ATOM 7738 C CA . GLN C 1 200 ? 183.456 169.903 129.756 1.00 88.35 196 GLN C CA 1
ATOM 7739 C C . GLN C 1 200 ? 184.645 170.242 128.866 1.00 88.35 196 GLN C C 1
ATOM 7740 O O . GLN C 1 200 ? 184.571 171.163 128.046 1.00 88.35 196 GLN C O 1
ATOM 7746 N N . SER C 1 201 ? 185.734 169.487 128.982 1.00 86.84 197 SER C N 1
ATOM 7747 C CA . SER C 1 201 ? 186.932 169.815 128.219 1.00 86.84 197 SER C CA 1
ATOM 7748 C C . SER C 1 201 ? 186.873 169.270 126.796 1.00 86.84 197 SER C C 1
ATOM 7749 O O . SER C 1 201 ? 187.282 169.955 125.853 1.00 86.84 197 SER C O 1
ATOM 7752 N N . GLU C 1 202 ? 186.368 168.051 126.615 1.00 88.81 198 GLU C N 1
ATOM 7753 C CA . GLU C 1 202 ? 186.447 167.387 125.321 1.00 88.81 198 GLU C CA 1
ATOM 7754 C C . GLU C 1 202 ? 185.381 167.843 124.337 1.00 88.81 198 GLU C C 1
ATOM 7755 O O . GLU C 1 202 ? 185.535 167.626 123.130 1.00 88.81 198 GLU C O 1
ATOM 7761 N N . TYR C 1 203 ? 184.305 168.459 124.811 1.00 87.12 199 TYR C N 1
ATOM 7762 C CA . TYR C 1 203 ? 183.161 168.797 123.975 1.00 87.12 199 TYR C CA 1
ATOM 7763 C C . TYR C 1 203 ? 182.782 170.263 124.126 1.00 87.12 199 TYR C C 1
ATOM 7764 O O . TYR C 1 203 ? 181.604 170.594 124.247 1.00 87.12 199 TYR C O 1
ATOM 7773 N N . LEU C 1 204 ? 183.779 171.155 124.071 1.00 89.63 200 LEU C N 1
ATOM 7774 C CA . LEU C 1 204 ? 183.623 172.523 124.570 1.00 89.63 200 LEU C CA 1
ATOM 7775 C C . LEU C 1 204 ? 182.746 173.383 123.664 1.00 89.63 200 LEU C C 1
ATOM 7776 O O . LEU C 1 204 ? 181.921 174.166 124.156 1.00 89.63 200 LEU C O 1
ATOM 7781 N N . MET C 1 205 ? 182.894 173.241 122.343 1.00 89.81 201 MET C N 1
ATOM 7782 C CA . MET C 1 205 ? 182.069 174.017 121.423 1.00 89.81 201 MET C CA 1
ATOM 7783 C C . MET C 1 205 ? 180.625 173.532 121.418 1.00 89.81 201 MET C C 1
ATOM 7784 O O . MET C 1 205 ? 179.711 174.337 121.204 1.00 89.81 201 MET C O 1
ATOM 7789 N N . LEU C 1 206 ? 180.407 172.241 121.700 1.00 81.90 202 LEU C N 1
ATOM 7790 C CA . LEU C 1 206 ? 179.057 171.697 121.819 1.00 81.90 202 LEU C CA 1
ATOM 7791 C C . LEU C 1 206 ? 178.326 172.284 123.018 1.00 81.90 202 LEU C C 1
ATOM 7792 O O . LEU C 1 206 ? 177.160 172.685 122.904 1.00 81.90 202 LEU C O 1
ATOM 7797 N N . TRP C 1 207 ? 179.007 172.396 124.159 1.00 81.68 203 TRP C N 1
ATOM 7798 C CA . TRP C 1 207 ? 178.353 172.995 125.310 1.00 81.68 203 TRP C CA 1
ATOM 7799 C C . TRP C 1 207 ? 178.262 174.504 125.195 1.00 81.68 203 TRP C C 1
ATOM 7800 O O . TRP C 1 207 ? 177.357 175.090 125.785 1.00 81.68 203 TRP C O 1
ATOM 7811 N N . LEU C 1 208 ? 179.130 175.143 124.402 1.00 83.72 204 LEU C N 1
ATOM 7812 C CA . LEU C 1 208 ? 178.951 176.573 124.149 1.00 83.72 204 LEU C CA 1
ATOM 7813 C C . LEU C 1 208 ? 177.734 176.842 123.267 1.00 83.72 204 LEU C C 1
ATOM 7814 O O . LEU C 1 208 ? 176.966 177.775 123.543 1.00 83.72 204 LEU C O 1
ATOM 7819 N N . VAL C 1 209 ? 177.509 175.997 122.251 1.00 81.54 205 VAL C N 1
ATOM 7820 C CA . VAL C 1 209 ? 176.325 176.111 121.394 1.00 81.54 205 VAL C CA 1
ATOM 7821 C C . VAL C 1 209 ? 175.050 175.810 122.181 1.00 81.54 205 VAL C C 1
ATOM 7822 O O . VAL C 1 209 ? 174.072 176.570 122.118 1.00 81.54 205 VAL C O 1
ATOM 7826 N N . LEU C 1 210 ? 175.069 174.747 122.993 1.00 78.74 206 LEU C N 1
ATOM 7827 C CA . LEU C 1 210 ? 173.882 174.377 123.760 1.00 78.74 206 LEU C CA 1
ATOM 7828 C C . LEU C 1 210 ? 173.607 175.341 124.912 1.00 78.74 206 LEU C C 1
ATOM 7829 O O . LEU C 1 210 ? 172.440 175.597 125.228 1.00 78.74 206 LEU C O 1
ATOM 7834 N N . ASP C 1 211 ? 174.643 175.939 125.507 1.00 82.47 207 ASP C N 1
ATOM 7835 C CA . ASP C 1 211 ? 174.412 176.907 126.571 1.00 82.47 207 ASP C CA 1
ATOM 7836 C C . ASP C 1 211 ? 173.962 178.252 126.022 1.00 82.47 207 ASP C C 1
ATOM 7837 O O . ASP C 1 211 ? 173.162 178.938 126.671 1.00 82.47 207 ASP C O 1
ATOM 7842 N N . TYR C 1 212 ? 174.430 178.632 124.826 1.00 85.28 208 TYR C N 1
ATOM 7843 C CA . TYR C 1 212 ? 173.910 179.835 124.184 1.00 85.28 208 TYR C CA 1
ATOM 7844 C C . TYR C 1 212 ? 172.462 179.648 123.744 1.00 85.28 208 TYR C C 1
ATOM 7845 O O . TYR C 1 212 ? 171.652 180.575 123.866 1.00 85.28 208 TYR C O 1
ATOM 7854 N N . SER C 1 213 ? 172.110 178.441 123.280 1.00 81.39 209 SER C N 1
ATOM 7855 C CA . SER C 1 213 ? 170.724 178.139 122.931 1.00 81.39 209 SER C CA 1
ATOM 7856 C C . SER C 1 213 ? 169.821 178.112 124.160 1.00 81.39 209 SER C C 1
ATOM 7857 O O . SER C 1 213 ? 168.682 178.595 124.108 1.00 81.39 209 SER C O 1
ATOM 7860 N N . ALA C 1 214 ? 170.324 177.586 125.280 1.00 80.77 210 ALA C N 1
ATOM 7861 C CA . ALA C 1 214 ? 169.547 177.567 126.515 1.00 80.77 210 ALA C CA 1
ATOM 7862 C C . ALA C 1 214 ? 169.380 178.959 127.108 1.00 80.77 210 ALA C C 1
ATOM 7863 O O . ALA C 1 214 ? 168.322 179.265 127.662 1.00 80.77 210 ALA C O 1
ATOM 7865 N N . ASP C 1 215 ? 170.377 179.834 126.967 1.00 84.40 211 ASP C N 1
ATOM 7866 C CA . ASP C 1 215 ? 170.205 181.192 127.468 1.00 84.40 211 ASP C CA 1
ATOM 7867 C C . ASP C 1 215 ? 169.336 182.046 126.549 1.00 84.40 211 ASP C C 1
ATOM 7868 O O . ASP C 1 215 ? 168.652 182.961 127.033 1.00 84.40 211 ASP C O 1
ATOM 7873 N N . VAL C 1 216 ? 169.332 181.758 125.242 1.00 80.57 212 VAL C N 1
ATOM 7874 C CA . VAL C 1 216 ? 168.383 182.395 124.329 1.00 80.57 212 VAL C CA 1
ATOM 7875 C C . VAL C 1 216 ? 166.954 181.964 124.653 1.00 80.57 212 VAL C C 1
ATOM 7876 O O . VAL C 1 216 ? 166.038 182.797 124.703 1.00 80.57 212 VAL C O 1
ATOM 7880 N N . LEU C 1 217 ? 166.756 180.677 124.967 1.00 79.46 213 LEU C N 1
ATOM 7881 C CA . LEU C 1 217 ? 165.443 180.219 125.418 1.00 79.46 213 LEU C CA 1
ATOM 7882 C C . LEU C 1 217 ? 165.080 180.765 126.796 1.00 79.46 213 LEU C C 1
ATOM 7883 O O . LEU C 1 217 ? 163.900 180.974 127.077 1.00 79.46 213 LEU C O 1
ATOM 7888 N N . TYR C 1 218 ? 166.071 181.080 127.632 1.00 80.02 214 TYR C N 1
ATOM 7889 C CA . TYR C 1 218 ? 165.773 181.644 128.947 1.00 80.02 214 TYR C CA 1
ATOM 7890 C C . TYR C 1 218 ? 165.362 183.114 128.854 1.00 80.02 214 TYR C C 1
ATOM 7891 O O . TYR C 1 218 ? 164.446 183.552 129.568 1.00 80.02 214 TYR C O 1
ATOM 7900 N N . VAL C 1 219 ? 166.007 183.892 127.975 1.00 80.50 215 VAL C N 1
ATOM 7901 C CA . VAL C 1 219 ? 165.567 185.281 127.818 1.00 80.50 215 VAL C CA 1
ATOM 7902 C C . VAL C 1 219 ? 164.255 185.346 127.035 1.00 80.50 215 VAL C C 1
ATOM 7903 O O . VAL C 1 219 ? 163.427 186.235 127.276 1.00 80.50 215 VAL C O 1
ATOM 7907 N N . LEU C 1 220 ? 163.989 184.366 126.162 1.00 79.42 216 LEU C N 1
ATOM 7908 C CA . LEU C 1 220 ? 162.666 184.294 125.556 1.00 79.42 216 LEU C CA 1
ATOM 7909 C C . LEU C 1 220 ? 161.619 183.830 126.559 1.00 79.42 216 LEU C C 1
ATOM 7910 O O . LEU C 1 220 ? 160.452 184.206 126.440 1.00 79.42 216 LEU C O 1
ATOM 7915 N N . ASP C 1 221 ? 162.025 183.077 127.583 1.00 81.96 217 ASP C N 1
ATOM 7916 C CA . ASP C 1 221 ? 161.099 182.713 128.649 1.00 81.96 217 ASP C CA 1
ATOM 7917 C C . ASP C 1 221 ? 160.760 183.903 129.530 1.00 81.96 217 ASP C C 1
ATOM 7918 O O . ASP C 1 221 ? 159.622 184.022 129.993 1.00 81.96 217 ASP C O 1
ATOM 7923 N N . VAL C 1 222 ? 161.720 184.801 129.768 1.00 83.65 218 VAL C N 1
ATOM 7924 C CA . VAL C 1 222 ? 161.368 185.951 130.601 1.00 83.65 218 VAL C CA 1
ATOM 7925 C C . VAL C 1 222 ? 160.556 186.975 129.793 1.00 83.65 218 VAL C C 1
ATOM 7926 O O . VAL C 1 222 ? 159.688 187.659 130.355 1.00 83.65 218 VAL C O 1
ATOM 7930 N N . LEU C 1 223 ? 160.722 187.025 128.460 1.00 83.29 219 LEU C N 1
ATOM 7931 C CA . LEU C 1 223 ? 159.802 187.863 127.683 1.00 83.29 219 LEU C CA 1
ATOM 7932 C C . LEU C 1 223 ? 158.438 187.208 127.469 1.00 83.29 219 LEU C C 1
ATOM 7933 O O . LEU C 1 223 ? 157.452 187.918 127.250 1.00 83.29 219 LEU C O 1
ATOM 7938 N N . VAL C 1 224 ? 158.349 185.876 127.510 1.00 83.00 220 VAL C N 1
ATOM 7939 C CA . VAL C 1 224 ? 157.043 185.225 127.426 1.00 83.00 220 VAL C CA 1
ATOM 7940 C C . VAL C 1 224 ? 156.297 185.360 128.750 1.00 83.00 220 VAL C C 1
ATOM 7941 O O . VAL C 1 224 ? 155.099 185.675 128.774 1.00 83.00 220 VAL C O 1
ATOM 7945 N N . ARG C 1 225 ? 157.009 185.206 129.872 1.00 87.58 221 ARG C N 1
ATOM 7946 C CA . ARG C 1 225 ? 156.411 185.398 131.190 1.00 87.58 221 ARG C CA 1
ATOM 7947 C C . ARG C 1 225 ? 156.084 186.862 131.463 1.00 87.58 221 ARG C C 1
ATOM 7948 O O . ARG C 1 225 ? 155.223 187.152 132.300 1.00 87.58 221 ARG C O 1
ATOM 7956 N N . ALA C 1 226 ? 156.743 187.795 130.768 1.00 89.91 222 ALA C N 1
ATOM 7957 C CA . ALA C 1 226 ? 156.316 189.188 130.826 1.00 89.91 222 ALA C CA 1
ATOM 7958 C C . ALA C 1 226 ? 155.070 189.460 129.991 1.00 89.91 222 ALA C C 1
ATOM 7959 O O . ALA C 1 226 ? 154.477 190.534 130.128 1.00 89.91 222 ALA C O 1
ATOM 7961 N N . ARG C 1 227 ? 154.664 188.533 129.127 1.00 90.30 223 ARG C N 1
ATOM 7962 C CA . ARG C 1 227 ? 153.534 188.732 128.229 1.00 90.30 223 ARG C CA 1
ATOM 7963 C C . ARG C 1 227 ? 152.552 187.579 128.310 1.00 90.30 223 ARG C C 1
ATOM 7964 O O . ARG C 1 227 ? 151.879 187.253 127.331 1.00 90.30 223 ARG C O 1
ATOM 7972 N N . THR C 1 228 ? 152.439 186.939 129.467 1.00 89.68 224 THR C N 1
ATOM 7973 C CA . THR C 1 228 ? 151.464 185.876 129.651 1.00 89.68 224 THR C CA 1
ATOM 7974 C C . THR C 1 228 ? 150.301 186.397 130.485 1.00 89.68 224 THR C C 1
ATOM 7975 O O . THR C 1 228 ? 150.471 187.284 131.329 1.00 89.68 224 THR C O 1
ATOM 7979 N N . GLY C 1 229 ? 149.110 185.893 130.196 1.00 93.94 225 GLY C N 1
ATOM 7980 C CA . GLY C 1 229 ? 147.922 186.427 130.815 1.00 93.94 225 GLY C CA 1
ATOM 7981 C C . GLY C 1 229 ? 147.617 185.797 132.155 1.00 93.94 225 GLY C C 1
ATOM 7982 O O . GLY C 1 229 ? 148.189 184.784 132.551 1.00 93.94 225 GLY C O 1
ATOM 7983 N N . PHE C 1 230 ? 146.694 186.431 132.869 1.00 95.52 226 PHE C N 1
ATOM 7984 C CA . PHE C 1 230 ? 146.172 185.906 134.119 1.00 95.52 226 PHE C CA 1
ATOM 7985 C C . PHE C 1 230 ? 144.721 186.336 134.234 1.00 95.52 226 PHE C C 1
ATOM 7986 O O . PHE C 1 230 ? 144.277 187.250 133.539 1.00 95.52 226 PHE C O 1
ATOM 7994 N N . LEU C 1 231 ? 143.970 185.636 135.073 1.00 92.96 227 LEU C N 1
ATOM 7995 C CA . LEU C 1 231 ? 142.543 185.901 135.189 1.00 92.96 227 LEU C CA 1
ATOM 7996 C C . LEU C 1 231 ? 142.256 186.847 136.348 1.00 92.96 227 LEU C C 1
ATOM 7997 O O . LEU C 1 231 ? 142.608 186.558 137.496 1.00 92.96 227 LEU C O 1
ATOM 8002 N N . GLU C 1 232 ? 141.617 187.976 136.053 1.00 94.69 228 GLU C N 1
ATOM 8003 C CA . GLU C 1 232 ? 140.895 188.749 137.061 1.00 94.69 228 GLU C CA 1
ATOM 8004 C C . GLU C 1 232 ? 139.482 188.943 136.512 1.00 94.69 228 GLU C C 1
ATOM 8005 O O . GLU C 1 232 ? 139.310 189.264 135.329 1.00 94.69 228 GLU C O 1
ATOM 8011 N N . GLN C 1 233 ? 138.496 188.640 137.370 1.00 94.05 229 GLN C N 1
ATOM 8012 C CA . GLN C 1 233 ? 137.052 188.676 137.087 1.00 94.05 229 GLN C CA 1
ATOM 8013 C C . GLN C 1 233 ? 136.663 187.748 135.935 1.00 94.05 229 GLN C C 1
ATOM 8014 O O . GLN C 1 233 ? 135.722 188.007 135.185 1.00 94.05 229 GLN C O 1
ATOM 8020 N N . GLY C 1 234 ? 137.398 186.644 135.801 1.00 90.83 230 GLY C N 1
ATOM 8021 C CA . GLY C 1 234 ? 137.167 185.686 134.740 1.00 90.83 230 GLY C CA 1
ATOM 8022 C C . GLY C 1 234 ? 137.673 186.075 133.366 1.00 90.83 230 GLY C C 1
ATOM 8023 O O . GLY C 1 234 ? 137.553 185.269 132.437 1.00 90.83 230 GLY C O 1
ATOM 8024 N N . LEU C 1 235 ? 138.240 187.265 133.202 1.00 90.79 231 LEU C N 1
ATOM 8025 C CA . LEU C 1 235 ? 138.702 187.749 131.911 1.00 90.79 231 LEU C CA 1
ATOM 8026 C C . LEU C 1 235 ? 140.222 187.732 131.864 1.00 90.79 231 LEU C C 1
ATOM 8027 O O . LEU C 1 235 ? 140.887 188.009 132.866 1.00 90.79 231 LEU C O 1
ATOM 8032 N N . MET C 1 236 ? 140.765 187.406 130.696 1.00 91.72 232 MET C N 1
ATOM 8033 C CA . MET C 1 236 ? 142.206 187.401 130.501 1.00 91.72 232 MET C CA 1
ATOM 8034 C C . MET C 1 236 ? 142.714 188.829 130.359 1.00 91.72 232 MET C C 1
ATOM 8035 O O . MET C 1 236 ? 142.208 189.597 129.535 1.00 91.72 232 MET C O 1
ATOM 8040 N N . VAL C 1 237 ? 143.702 189.186 131.180 1.00 94.88 233 VAL C N 1
ATOM 8041 C CA . VAL C 1 237 ? 144.303 190.514 131.123 1.00 94.88 233 VAL C CA 1
ATOM 8042 C C . VAL C 1 237 ? 145.160 190.628 129.871 1.00 94.88 233 VAL C C 1
ATOM 8043 O O . VAL C 1 237 ? 146.032 189.788 129.617 1.00 94.88 233 VAL C O 1
ATOM 8047 N N . SER C 1 238 ? 144.915 191.668 129.078 1.00 96.43 234 SER C N 1
ATOM 8048 C CA . SER C 1 238 ? 145.539 191.780 127.771 1.00 96.43 234 SER C CA 1
ATOM 8049 C C . SER C 1 238 ? 146.415 193.011 127.588 1.00 96.43 234 SER C C 1
ATOM 8050 O O . SER C 1 238 ? 146.981 193.179 126.503 1.00 96.43 234 SER C O 1
ATOM 8053 N N . ASP C 1 239 ? 146.552 193.879 128.588 1.00 98.73 235 ASP C N 1
ATOM 8054 C CA . ASP C 1 239 ? 147.460 195.010 128.449 1.00 98.73 235 ASP C CA 1
ATOM 8055 C C . ASP C 1 239 ? 148.812 194.667 129.062 1.00 98.73 235 ASP C C 1
ATOM 8056 O O . ASP C 1 239 ? 148.902 194.217 130.216 1.00 98.73 235 ASP C O 1
ATOM 8061 N N . THR C 1 240 ? 149.861 194.893 128.268 1.00 100.13 236 THR C N 1
ATOM 8062 C CA . THR C 1 240 ? 151.204 194.433 128.584 1.00 100.13 236 THR C CA 1
ATOM 8063 C C . THR C 1 240 ? 151.828 195.188 129.745 1.00 100.13 236 THR C C 1
ATOM 8064 O O . THR C 1 240 ? 152.707 194.637 130.407 1.00 100.13 236 THR C O 1
ATOM 8068 N N . ASN C 1 241 ? 151.367 196.411 130.028 1.00 100.13 237 ASN C N 1
ATOM 8069 C CA . ASN C 1 241 ? 151.867 197.152 131.181 1.00 100.13 237 ASN C CA 1
ATOM 8070 C C . ASN C 1 241 ? 151.374 196.512 132.478 1.00 100.13 237 ASN C C 1
ATOM 8071 O O . ASN C 1 241 ? 152.150 196.352 133.428 1.00 100.13 237 ASN C O 1
ATOM 8076 N N . ARG C 1 242 ? 150.105 196.096 132.516 1.00 98.40 238 ARG C N 1
ATOM 8077 C CA . ARG C 1 242 ? 149.581 195.434 133.706 1.00 98.40 238 ARG C CA 1
ATOM 8078 C C . ARG C 1 242 ? 150.136 194.022 133.843 1.00 98.40 238 ARG C C 1
ATOM 8079 O O . ARG C 1 242 ? 150.382 193.558 134.966 1.00 98.40 238 ARG C O 1
ATOM 8087 N N . LEU C 1 243 ? 150.378 193.345 132.709 1.00 96.63 239 LEU C N 1
ATOM 8088 C CA . LEU C 1 243 ? 151.042 192.040 132.745 1.00 96.63 239 LEU C CA 1
ATOM 8089 C C . LEU C 1 243 ? 152.485 192.157 133.221 1.00 96.63 239 LEU C C 1
ATOM 8090 O O . LEU C 1 243 ? 152.968 191.305 133.974 1.00 96.63 239 LEU C O 1
ATOM 8095 N N . TRP C 1 244 ? 153.168 193.236 132.835 1.00 99.39 240 TRP C N 1
ATOM 8096 C CA . TRP C 1 244 ? 154.551 193.438 133.240 1.00 99.39 240 TRP C CA 1
ATOM 8097 C C . TRP C 1 244 ? 154.651 193.836 134.706 1.00 99.39 240 TRP C C 1
ATOM 8098 O O . TRP C 1 244 ? 155.593 193.432 135.392 1.00 99.39 240 TRP C O 1
ATOM 8109 N N . GLN C 1 245 ? 153.670 194.589 135.218 1.00 99.57 241 GLN C N 1
ATOM 8110 C CA . GLN C 1 245 ? 153.667 194.923 136.643 1.00 99.57 241 GLN C CA 1
ATOM 8111 C C . GLN C 1 245 ? 153.324 193.709 137.503 1.00 99.57 241 GLN C C 1
ATOM 8112 O O . GLN C 1 245 ? 153.926 193.508 138.570 1.00 99.57 241 GLN C O 1
ATOM 8118 N N . HIS C 1 246 ? 152.377 192.879 137.044 1.00 97.78 242 HIS C N 1
ATOM 8119 C CA . HIS C 1 246 ? 152.042 191.654 137.763 1.00 97.78 242 HIS C CA 1
ATOM 8120 C C . HIS C 1 246 ? 153.174 190.632 137.701 1.00 97.78 242 HIS C C 1
ATOM 8121 O O . HIS C 1 246 ? 153.360 189.857 138.646 1.00 97.78 242 HIS C O 1
ATOM 8128 N N . TYR C 1 247 ? 153.960 190.638 136.622 1.00 94.62 243 TYR C N 1
ATOM 8129 C CA . TYR C 1 247 ? 155.154 189.804 136.587 1.00 94.62 243 TYR C CA 1
ATOM 8130 C C . TYR C 1 247 ? 156.256 190.377 137.472 1.00 94.62 243 TYR C C 1
ATOM 8131 O O . TYR C 1 247 ? 156.996 189.618 138.101 1.00 94.62 243 TYR C O 1
ATOM 8140 N N . LYS C 1 248 ? 156.375 191.710 137.538 1.00 97.64 244 LYS C N 1
ATOM 8141 C CA . LYS C 1 248 ? 157.416 192.351 138.340 1.00 97.64 244 LYS C CA 1
ATOM 8142 C C . LYS C 1 248 ? 157.189 192.173 139.834 1.00 97.64 244 LYS C C 1
ATOM 8143 O O . LYS C 1 248 ? 158.154 192.156 140.605 1.00 97.64 244 LYS C O 1
ATOM 8149 N N . THR C 1 249 ? 155.935 192.030 140.264 1.00 99.48 245 THR C N 1
ATOM 8150 C CA . THR C 1 249 ? 155.649 191.807 141.677 1.00 99.48 245 THR C CA 1
ATOM 8151 C C . THR C 1 249 ? 155.491 190.329 142.020 1.00 99.48 245 THR C C 1
ATOM 8152 O O . THR C 1 249 ? 154.686 189.984 142.894 1.00 99.48 245 THR C O 1
ATOM 8156 N N . THR C 1 250 ? 156.240 189.449 141.356 1.00 98.27 246 THR C N 1
ATOM 8157 C CA . THR C 1 250 ? 156.120 188.006 141.515 1.00 98.27 246 THR C CA 1
ATOM 8158 C C . THR C 1 250 ? 157.479 187.446 141.923 1.00 98.27 246 THR C C 1
ATOM 8159 O O . THR C 1 250 ? 158.518 187.957 141.495 1.00 98.27 246 THR C O 1
ATOM 8163 N N . THR C 1 251 ? 157.474 186.404 142.765 1.00 96.65 247 THR C N 1
ATOM 8164 C CA . THR C 1 251 ? 158.713 185.761 143.195 1.00 96.65 247 THR C CA 1
ATOM 8165 C C . THR C 1 251 ? 159.350 184.894 142.113 1.00 96.65 247 THR C C 1
ATOM 8166 O O . THR C 1 251 ? 160.505 184.487 142.272 1.00 96.65 247 THR C O 1
ATOM 8170 N N . GLN C 1 252 ? 158.633 184.591 141.028 1.00 93.38 248 GLN C N 1
ATOM 8171 C CA . GLN C 1 252 ? 159.240 183.895 139.901 1.00 93.38 248 GLN C CA 1
ATOM 8172 C C . GLN C 1 252 ? 160.112 184.821 139.067 1.00 93.38 248 GLN C C 1
ATOM 8173 O O . GLN C 1 252 ? 161.011 184.345 138.368 1.00 93.38 248 GLN C O 1
ATOM 8179 N N . PHE C 1 253 ? 159.875 186.133 139.142 1.00 94.67 249 PHE C N 1
ATOM 8180 C CA . PHE C 1 253 ? 160.704 187.097 138.427 1.00 94.67 249 PHE C CA 1
ATOM 8181 C C . PHE C 1 253 ? 162.097 187.177 139.024 1.00 94.67 249 PHE C C 1
ATOM 8182 O O . PHE C 1 253 ? 163.079 187.346 138.291 1.00 94.67 249 PHE C O 1
ATOM 8190 N N . LYS C 1 254 ? 162.196 187.043 140.351 1.00 95.01 250 LYS C N 1
ATOM 8191 C CA . LYS C 1 254 ? 163.492 187.040 141.022 1.00 95.01 250 LYS C CA 1
ATOM 8192 C C . LYS C 1 254 ? 164.290 185.793 140.669 1.00 95.01 250 LYS C C 1
ATOM 8193 O O . LYS C 1 254 ? 165.498 185.878 140.428 1.00 95.01 250 LYS C O 1
ATOM 8199 N N . LEU C 1 255 ? 163.618 184.641 140.579 1.00 90.80 251 LEU C N 1
ATOM 8200 C CA . LEU C 1 255 ? 164.275 183.417 140.137 1.00 90.80 251 LEU C CA 1
ATOM 8201 C C . LEU C 1 255 ? 164.652 183.472 138.663 1.00 90.80 251 LEU C C 1
ATOM 8202 O O . LEU C 1 255 ? 165.680 182.914 138.278 1.00 90.80 251 LEU C O 1
ATOM 8207 N N . ASP C 1 256 ? 163.875 184.180 137.838 1.00 91.10 252 ASP C N 1
ATOM 8208 C CA . ASP C 1 256 ? 164.213 184.284 136.421 1.00 91.10 252 ASP C CA 1
ATOM 8209 C C . ASP C 1 256 ? 165.398 185.217 136.190 1.00 91.10 252 ASP C C 1
ATOM 8210 O O . ASP C 1 256 ? 166.283 184.914 135.377 1.00 91.10 252 ASP C O 1
ATOM 8215 N N . VAL C 1 257 ? 165.455 186.341 136.908 1.00 92.50 253 VAL C N 1
ATOM 8216 C CA . VAL C 1 257 ? 166.609 187.214 136.725 1.00 92.50 253 VAL C CA 1
ATOM 8217 C C . VAL C 1 257 ? 167.832 186.673 137.463 1.00 92.50 253 VAL C C 1
ATOM 8218 O O . VAL C 1 257 ? 168.962 186.984 137.080 1.00 92.50 253 VAL C O 1
ATOM 8222 N N . LEU C 1 258 ? 167.644 185.835 138.493 1.00 92.51 254 LEU C N 1
ATOM 8223 C CA . LEU C 1 258 ? 168.777 185.139 139.087 1.00 92.51 254 LEU C CA 1
ATOM 8224 C C . LEU C 1 258 ? 169.268 184.027 138.178 1.00 92.51 254 LEU C C 1
ATOM 8225 O O . LEU C 1 258 ? 170.465 183.731 138.156 1.00 92.51 254 LEU C O 1
ATOM 8230 N N . SER C 1 259 ? 168.361 183.421 137.410 1.00 90.20 255 SER C N 1
ATOM 8231 C CA . SER C 1 259 ? 168.745 182.490 136.361 1.00 90.20 255 SER C CA 1
ATOM 8232 C C . SER C 1 259 ? 169.459 183.190 135.216 1.00 90.20 255 SER C C 1
ATOM 8233 O O . SER C 1 259 ? 170.233 182.558 134.492 1.00 90.20 255 SER C O 1
ATOM 8236 N N . LEU C 1 260 ? 169.206 184.480 135.022 1.00 94.28 256 LEU C N 1
ATOM 8237 C CA . LEU C 1 260 ? 169.928 185.252 134.023 1.00 94.28 256 LEU C CA 1
ATOM 8238 C C . LEU C 1 260 ? 170.958 186.199 134.628 1.00 94.28 256 LEU C C 1
ATOM 8239 O O . LEU C 1 260 ? 171.296 187.205 133.996 1.00 94.28 256 LEU C O 1
ATOM 8244 N N . VAL C 1 261 ? 171.450 185.919 135.833 1.00 101.86 257 VAL C N 1
ATOM 8245 C CA . VAL C 1 261 ? 172.587 186.658 136.384 1.00 101.86 257 VAL C CA 1
ATOM 8246 C C . VAL C 1 261 ? 173.819 186.213 135.605 1.00 101.86 257 VAL C C 1
ATOM 8247 O O . VAL C 1 261 ? 174.083 185.005 135.502 1.00 101.86 257 VAL C O 1
ATOM 8251 N N . PRO C 1 262 ? 174.571 187.136 135.002 1.00 109.47 258 PRO C N 1
ATOM 8252 C CA . PRO C 1 262 ? 175.765 186.740 134.231 1.00 109.47 258 PRO C CA 1
ATOM 8253 C C . PRO C 1 262 ? 176.946 186.333 135.111 1.00 109.47 258 PRO C C 1
ATOM 8254 O O . PRO C 1 262 ? 177.840 187.110 135.438 1.00 109.47 258 PRO C O 1
ATOM 8258 N N . THR C 1 263 ? 176.944 185.066 135.522 1.00 110.54 259 THR C N 1
ATOM 8259 C CA . THR C 1 263 ? 178.122 184.446 136.112 1.00 110.54 259 THR C CA 1
ATOM 8260 C C . THR C 1 263 ? 179.037 183.838 135.060 1.00 110.54 259 THR C C 1
ATOM 8261 O O . THR C 1 263 ? 180.076 183.268 135.413 1.00 110.54 259 THR C O 1
ATOM 8265 N N . ASP C 1 264 ? 178.688 183.977 133.775 1.00 112.70 260 ASP C N 1
ATOM 8266 C CA . ASP C 1 264 ? 179.500 183.423 132.696 1.00 112.70 260 ASP C CA 1
ATOM 8267 C C . ASP C 1 264 ? 180.802 184.191 132.495 1.00 112.70 260 ASP C C 1
ATOM 8268 O O . ASP C 1 264 ? 181.725 183.669 131.856 1.00 112.70 260 ASP C O 1
ATOM 8273 N N . LEU C 1 265 ? 180.893 185.416 133.027 1.00 117.72 261 LEU C N 1
ATOM 8274 C CA . LEU C 1 265 ? 182.176 186.107 133.118 1.00 117.72 261 LEU C CA 1
ATOM 8275 C C . LEU C 1 265 ? 183.140 185.359 134.036 1.00 117.72 261 LEU C C 1
ATOM 8276 O O . LEU C 1 265 ? 184.350 185.328 133.780 1.00 117.72 261 LEU C O 1
ATOM 8281 N N . ALA C 1 266 ? 182.615 184.704 135.082 1.00 116.84 262 ALA C N 1
ATOM 8282 C CA . ALA C 1 266 ? 183.433 183.781 135.864 1.00 116.84 262 ALA C CA 1
ATOM 8283 C C . ALA C 1 266 ? 183.778 182.528 135.067 1.00 116.84 262 ALA C C 1
ATOM 8284 O O . ALA C 1 266 ? 184.803 181.895 135.331 1.00 116.84 262 ALA C O 1
ATOM 8286 N N . TYR C 1 267 ? 182.947 182.176 134.077 1.00 115.97 263 TYR C N 1
ATOM 8287 C CA . TYR C 1 267 ? 183.294 181.150 133.096 1.00 115.97 263 TYR C CA 1
ATOM 8288 C C . TYR C 1 267 ? 184.380 181.644 132.145 1.00 115.97 263 TYR C C 1
ATOM 8289 O O . TYR C 1 267 ? 185.083 180.833 131.531 1.00 115.97 263 TYR C O 1
ATOM 8298 N N . LEU C 1 268 ? 184.528 182.966 132.013 1.00 120.25 264 LEU C N 1
ATOM 8299 C CA . LEU C 1 268 ? 185.578 183.545 131.185 1.00 120.25 264 LEU C CA 1
ATOM 8300 C C . LEU C 1 268 ? 186.938 183.468 131.866 1.00 120.25 264 LEU C C 1
ATOM 8301 O O . LEU C 1 268 ? 187.956 183.233 131.205 1.00 120.25 264 LEU C O 1
ATOM 8306 N N . LYS C 1 269 ? 186.971 183.655 133.186 1.00 122.14 265 LYS C N 1
ATOM 8307 C CA . LYS C 1 269 ? 188.235 183.860 133.884 1.00 122.14 265 LYS C CA 1
ATOM 8308 C C . LYS C 1 269 ? 188.890 182.559 134.343 1.00 122.14 265 LYS C C 1
ATOM 8309 O O . LYS C 1 269 ? 190.112 182.527 134.524 1.00 122.14 265 LYS C O 1
ATOM 8315 N N . VAL C 1 270 ? 188.125 181.482 134.535 1.00 120.91 266 VAL C N 1
ATOM 8316 C CA . VAL C 1 270 ? 188.701 180.223 135.002 1.00 120.91 266 VAL C CA 1
ATOM 8317 C C . VAL C 1 270 ? 189.174 179.349 133.844 1.00 120.91 266 VAL C C 1
ATOM 8318 O O . VAL C 1 270 ? 189.713 178.262 134.073 1.00 120.91 266 VAL C O 1
ATOM 8322 N N . GLY C 1 271 ? 188.984 179.796 132.606 1.00 119.57 267 GLY C N 1
ATOM 8323 C CA . GLY C 1 271 ? 189.451 179.049 131.457 1.00 119.57 267 GLY C CA 1
ATOM 8324 C C . GLY C 1 271 ? 188.480 178.033 130.900 1.00 119.57 267 GLY C C 1
ATOM 8325 O O . GLY C 1 271 ? 188.926 177.020 130.346 1.00 119.57 267 GLY C O 1
ATOM 8326 N N . THR C 1 272 ? 187.168 178.292 131.012 1.00 114.89 268 THR C N 1
ATOM 8327 C CA . THR C 1 272 ? 186.035 177.495 130.522 1.00 114.89 268 THR C CA 1
ATOM 8328 C C . THR C 1 272 ? 186.057 176.025 130.936 1.00 114.89 268 THR C C 1
ATOM 8329 O O . THR C 1 272 ? 185.587 175.163 130.187 1.00 114.89 268 THR C O 1
ATOM 8333 N N . ASN C 1 273 ? 186.587 175.725 132.121 1.00 113.02 269 ASN C N 1
ATOM 8334 C CA . ASN C 1 273 ? 186.583 174.365 132.640 1.00 113.02 269 ASN C CA 1
ATOM 8335 C C . ASN C 1 273 ? 185.714 174.186 133.876 1.00 113.02 269 ASN C C 1
ATOM 8336 O O . ASN C 1 273 ? 185.551 173.050 134.336 1.00 113.02 269 ASN C O 1
ATOM 8341 N N . TYR C 1 274 ? 185.163 175.266 134.428 1.00 110.01 270 TYR C N 1
ATOM 8342 C CA . TYR C 1 274 ? 184.226 175.193 135.542 1.00 110.01 270 TYR C CA 1
ATOM 8343 C C . TYR C 1 274 ? 182.840 175.606 135.064 1.00 110.01 270 TYR C C 1
ATOM 8344 O O . TYR C 1 274 ? 182.577 176.805 134.888 1.00 110.01 270 TYR C O 1
ATOM 8353 N N . PRO C 1 275 ? 181.926 174.659 134.822 1.00 96.13 271 PRO C N 1
ATOM 8354 C CA . PRO C 1 275 ? 180.519 175.018 134.605 1.00 96.13 271 PRO C CA 1
ATOM 8355 C C . PRO C 1 275 ? 179.713 175.036 135.894 1.00 96.13 271 PRO C C 1
ATOM 8356 O O . PRO C 1 275 ? 178.480 175.017 135.858 1.00 96.13 271 PRO C O 1
ATOM 8360 N N . GLU C 1 276 ? 180.407 175.045 137.038 1.00 97.18 272 GLU C N 1
ATOM 8361 C CA . GLU C 1 276 ? 179.780 175.189 138.347 1.00 97.18 272 GLU C CA 1
ATOM 8362 C C . GLU C 1 276 ? 179.144 176.566 138.521 1.00 97.18 272 GLU C C 1
ATOM 8363 O O . GLU C 1 276 ? 178.131 176.690 139.220 1.00 97.18 272 GLU C O 1
ATOM 8369 N N . VAL C 1 277 ? 179.665 177.585 137.830 1.00 98.87 273 VAL C N 1
ATOM 8370 C CA . VAL C 1 277 ? 179.127 178.938 137.915 1.00 98.87 273 VAL C CA 1
ATOM 8371 C C . VAL C 1 277 ? 177.769 179.089 137.231 1.00 98.87 273 VAL C C 1
ATOM 8372 O O . VAL C 1 277 ? 177.067 180.074 137.482 1.00 98.87 273 VAL C O 1
ATOM 8376 N N . ARG C 1 278 ? 177.363 178.138 136.388 1.00 89.45 274 ARG C N 1
ATOM 8377 C CA . ARG C 1 278 ? 176.080 178.191 135.702 1.00 89.45 274 ARG C CA 1
ATOM 8378 C C . ARG C 1 278 ? 174.949 177.548 136.493 1.00 89.45 274 ARG C C 1
ATOM 8379 O O . ARG C 1 278 ? 173.864 177.349 135.939 1.00 89.45 274 ARG C O 1
ATOM 8387 N N . PHE C 1 279 ? 175.159 177.253 137.777 1.00 87.04 275 PHE C N 1
ATOM 8388 C CA . PHE C 1 279 ? 174.150 176.575 138.583 1.00 87.04 275 PHE C CA 1
ATOM 8389 C C . PHE C 1 279 ? 172.974 177.470 138.952 1.00 87.04 275 PHE C C 1
ATOM 8390 O O . PHE C 1 279 ? 171.925 176.948 139.342 1.00 87.04 275 PHE C O 1
ATOM 8398 N N . ASN C 1 280 ? 173.097 178.791 138.781 1.00 89.49 276 ASN C N 1
ATOM 8399 C CA . ASN C 1 280 ? 171.939 179.675 138.851 1.00 89.49 276 ASN C CA 1
ATOM 8400 C C . ASN C 1 280 ? 170.956 179.424 137.711 1.00 89.49 276 ASN C C 1
ATOM 8401 O O . ASN C 1 280 ? 169.752 179.648 137.885 1.00 89.49 276 ASN C O 1
ATOM 8406 N N . ARG C 1 281 ? 171.435 178.866 136.589 1.00 87.84 277 ARG C N 1
ATOM 8407 C CA . ARG C 1 281 ? 170.584 178.355 135.518 1.00 87.84 277 ARG C CA 1
ATOM 8408 C C . ARG C 1 281 ? 169.704 177.183 135.951 1.00 87.84 277 ARG C C 1
ATOM 8409 O O . ARG C 1 281 ? 168.734 176.870 135.254 1.00 87.84 277 ARG C O 1
ATOM 8417 N N . LEU C 1 282 ? 170.005 176.528 137.080 1.00 82.37 278 LEU C N 1
ATOM 8418 C CA . LEU C 1 282 ? 169.112 175.530 137.654 1.00 82.37 278 LEU C CA 1
ATOM 8419 C C . LEU C 1 282 ? 167.951 176.140 138.433 1.00 82.37 278 LEU C C 1
ATOM 8420 O O . LEU C 1 282 ? 167.160 175.387 139.008 1.00 82.37 278 LEU C O 1
ATOM 8425 N N . LEU C 1 283 ? 167.822 177.469 138.477 1.00 85.45 279 LEU C N 1
ATOM 8426 C CA . LEU C 1 283 ? 166.747 178.126 139.211 1.00 85.45 279 LEU C CA 1
ATOM 8427 C C . LEU C 1 283 ? 165.452 178.263 138.412 1.00 85.45 279 LEU C C 1
ATOM 8428 O O . LEU C 1 283 ? 164.615 179.096 138.770 1.00 85.45 279 LEU C O 1
ATOM 8433 N N . LYS C 1 284 ? 165.259 177.486 137.349 1.00 82.23 280 LYS C N 1
ATOM 8434 C CA . LYS C 1 284 ? 164.009 177.524 136.604 1.00 82.23 280 LYS C CA 1
ATOM 8435 C C . LYS C 1 284 ? 163.346 176.156 136.607 1.00 82.23 280 LYS C C 1
ATOM 8436 O O . LYS C 1 284 ? 162.859 175.690 135.574 1.00 82.23 280 LYS C O 1
ATOM 8442 N N . PHE C 1 285 ? 163.317 175.515 137.776 1.00 82.66 281 PHE C N 1
ATOM 8443 C CA . PHE C 1 285 ? 162.686 174.211 137.948 1.00 82.66 281 PHE C CA 1
ATOM 8444 C C . PHE C 1 285 ? 161.169 174.279 137.829 1.00 82.66 281 PHE C C 1
ATOM 8445 O O . PHE C 1 285 ? 160.534 173.260 137.523 1.00 82.66 281 PHE C O 1
ATOM 8453 N N . SER C 1 286 ? 160.586 175.455 138.082 1.00 81.43 282 SER C N 1
ATOM 8454 C CA . SER C 1 286 ? 159.140 175.619 138.081 1.00 81.43 282 SER C CA 1
ATOM 8455 C C . SER C 1 286 ? 158.552 175.497 136.685 1.00 81.43 282 SER C C 1
ATOM 8456 O O . SER C 1 286 ? 157.400 175.082 136.545 1.00 81.43 282 SER C O 1
ATOM 8459 N N . ARG C 1 287 ? 159.332 175.811 135.647 1.00 80.47 283 ARG C N 1
ATOM 8460 C CA . ARG C 1 287 ? 158.882 175.575 134.280 1.00 80.47 283 ARG C CA 1
ATOM 8461 C C . ARG C 1 287 ? 158.831 174.088 133.956 1.00 80.47 283 ARG C C 1
ATOM 8462 O O . ARG C 1 287 ? 157.926 173.640 133.242 1.00 80.47 283 ARG C O 1
ATOM 8470 N N . LEU C 1 288 ? 159.755 173.308 134.519 1.00 79.48 284 LEU C N 1
ATOM 8471 C CA . LEU C 1 288 ? 159.735 171.860 134.346 1.00 79.48 284 LEU C CA 1
ATOM 8472 C C . LEU C 1 288 ? 158.577 171.226 135.107 1.00 79.48 284 LEU C C 1
ATOM 8473 O O . LEU C 1 288 ? 157.910 170.318 134.592 1.00 79.48 284 LEU C O 1
ATOM 8478 N N . PHE C 1 289 ? 158.301 171.717 136.320 1.00 78.78 285 PHE C N 1
ATOM 8479 C CA . PHE C 1 289 ? 157.151 171.227 137.079 1.00 78.78 285 PHE C CA 1
ATOM 8480 C C . PHE C 1 289 ? 155.829 171.657 136.449 1.00 78.78 285 PHE C C 1
ATOM 8481 O O . PHE C 1 289 ? 154.841 170.913 136.513 1.00 78.78 285 PHE C O 1
ATOM 8489 N N . GLU C 1 290 ? 155.805 172.833 135.815 1.00 79.72 286 GLU C N 1
ATOM 8490 C CA . GLU C 1 290 ? 154.614 173.298 135.118 1.00 79.72 286 GLU C CA 1
ATOM 8491 C C . GLU C 1 290 ? 154.365 172.489 133.855 1.00 79.72 286 GLU C C 1
ATOM 8492 O O . GLU C 1 290 ? 153.211 172.191 133.523 1.00 79.72 286 GLU C O 1
ATOM 8498 N N . PHE C 1 291 ? 155.437 172.096 133.159 1.00 79.26 287 PHE C N 1
ATOM 8499 C CA . PHE C 1 291 ? 155.298 171.200 132.016 1.00 79.26 287 PHE C CA 1
ATOM 8500 C C . PHE C 1 291 ? 154.815 169.823 132.448 1.00 79.26 287 PHE C C 1
ATOM 8501 O O . PHE C 1 291 ? 153.974 169.223 131.770 1.00 79.26 287 PHE C O 1
ATOM 8509 N N . PHE C 1 292 ? 155.281 169.345 133.606 1.00 80.73 288 PHE C N 1
ATOM 8510 C CA . PHE C 1 292 ? 154.875 168.022 134.071 1.00 80.73 288 PHE C CA 1
ATOM 8511 C C . PHE C 1 292 ? 153.422 167.991 134.536 1.00 80.73 288 PHE C C 1
ATOM 8512 O O . PHE C 1 292 ? 152.689 167.054 134.196 1.00 80.73 288 PHE C O 1
ATOM 8520 N N . ASP C 1 293 ? 152.959 169.011 135.271 1.00 83.92 289 ASP C N 1
ATOM 8521 C CA . ASP C 1 293 ? 151.570 168.925 135.721 1.00 83.92 289 ASP C CA 1
ATOM 8522 C C . ASP C 1 293 ? 150.590 169.312 134.608 1.00 83.92 289 ASP C C 1
ATOM 8523 O O . ASP C 1 293 ? 149.489 168.752 134.538 1.00 83.92 289 ASP C O 1
ATOM 8528 N N . ARG C 1 294 ? 150.998 170.187 133.673 1.00 81.30 290 ARG C N 1
ATOM 8529 C CA . ARG C 1 294 ? 150.157 170.438 132.506 1.00 81.30 290 ARG C CA 1
ATOM 8530 C C . ARG C 1 294 ? 150.122 169.243 131.560 1.00 81.30 290 ARG C C 1
ATOM 8531 O O . ARG C 1 294 ? 149.110 169.023 130.885 1.00 81.30 290 ARG C O 1
ATOM 8539 N N . THR C 1 295 ? 151.183 168.431 131.535 1.00 81.95 291 THR C N 1
ATOM 8540 C CA . THR C 1 295 ? 151.151 167.211 130.741 1.00 81.95 291 THR C CA 1
ATOM 8541 C C . THR C 1 295 ? 150.287 166.141 131.403 1.00 81.95 291 THR C C 1
ATOM 8542 O O . THR C 1 295 ? 149.551 165.426 130.713 1.00 81.95 291 THR C O 1
ATOM 8546 N N . GLU C 1 296 ? 150.321 166.041 132.742 1.00 88.11 292 GLU C N 1
ATOM 8547 C CA . GLU C 1 296 ? 149.525 165.006 133.403 1.00 88.11 292 GLU C CA 1
ATOM 8548 C C . GLU C 1 296 ? 148.038 165.356 133.408 1.00 88.11 292 GLU C C 1
ATOM 8549 O O . GLU C 1 296 ? 147.190 164.461 133.491 1.00 88.11 292 GLU C O 1
ATOM 8555 N N . THR C 1 297 ? 147.694 166.647 133.316 1.00 84.95 293 THR C N 1
ATOM 8556 C CA . THR C 1 297 ? 146.294 166.977 133.052 1.00 84.95 293 THR C CA 1
ATOM 8557 C C . THR C 1 297 ? 145.957 166.859 131.573 1.00 84.95 293 THR C C 1
ATOM 8558 O O . THR C 1 297 ? 144.806 166.587 131.217 1.00 84.95 293 THR C O 1
ATOM 8562 N N . ARG C 1 298 ? 146.937 167.058 130.694 1.00 83.40 294 ARG C N 1
ATOM 8563 C CA . ARG C 1 298 ? 146.623 167.116 129.274 1.00 83.40 294 ARG C CA 1
ATOM 8564 C C . ARG C 1 298 ? 146.506 165.738 128.630 1.00 83.40 294 ARG C C 1
ATOM 8565 O O . ARG C 1 298 ? 145.564 165.503 127.864 1.00 83.40 294 ARG C O 1
ATOM 8573 N N . THR C 1 299 ? 147.405 164.810 128.952 1.00 88.62 295 THR C N 1
ATOM 8574 C CA . THR C 1 299 ? 147.564 163.597 128.160 1.00 88.62 295 THR C CA 1
ATOM 8575 C C . THR C 1 299 ? 146.471 162.570 128.455 1.00 88.62 295 THR C C 1
ATOM 8576 O O . THR C 1 299 ? 145.704 162.685 129.415 1.00 88.62 295 THR C O 1
ATOM 8580 N N . ASN C 1 300 ? 146.397 161.564 127.584 1.00 95.97 296 ASN C N 1
ATOM 8581 C CA . ASN C 1 300 ? 145.399 160.506 127.670 1.00 95.97 296 ASN C CA 1
ATOM 8582 C C . ASN C 1 300 ? 145.881 159.298 128.456 1.00 95.97 296 ASN C C 1
ATOM 8583 O O . ASN C 1 300 ? 145.085 158.392 128.717 1.00 95.97 296 ASN C O 1
ATOM 8588 N N . TYR C 1 301 ? 147.159 159.256 128.829 1.00 94.68 297 TYR C N 1
ATOM 8589 C CA . TYR C 1 301 ? 147.726 158.177 129.631 1.00 94.68 297 TYR C CA 1
ATOM 8590 C C . TYR C 1 301 ? 148.272 158.789 130.914 1.00 94.68 297 TYR C C 1
ATOM 8591 O O . TYR C 1 301 ? 149.453 159.156 130.978 1.00 94.68 297 TYR C O 1
ATOM 8600 N N . PRO C 1 302 ? 147.440 158.929 131.951 1.00 92.10 298 PRO C N 1
ATOM 8601 C CA . PRO C 1 302 ? 147.939 159.547 133.189 1.00 92.10 298 PRO C CA 1
ATOM 8602 C C . PRO C 1 302 ? 148.827 158.627 134.006 1.00 92.10 298 PRO C C 1
ATOM 8603 O O . PRO C 1 302 ? 149.783 159.101 134.632 1.00 92.10 298 PRO C O 1
ATOM 8607 N N . ASN C 1 303 ? 148.562 157.320 133.995 1.00 90.30 299 ASN C N 1
ATOM 8608 C CA . ASN C 1 303 ? 149.376 156.390 134.770 1.00 90.30 299 ASN C CA 1
ATOM 8609 C C . ASN C 1 303 ? 150.717 156.135 134.096 1.00 90.30 299 ASN C C 1
ATOM 8610 O O . ASN C 1 303 ? 151.747 156.011 134.774 1.00 90.30 299 ASN C O 1
ATOM 8615 N N . MET C 1 304 ? 150.721 156.071 132.760 1.00 90.12 300 MET C N 1
ATOM 8616 C CA . MET C 1 304 ? 151.963 155.881 132.018 1.00 90.12 300 MET C CA 1
ATOM 8617 C C . MET C 1 304 ? 152.842 157.121 132.104 1.00 90.12 300 MET C C 1
ATOM 8618 O O . MET C 1 304 ? 154.069 157.015 132.230 1.00 90.12 300 MET C O 1
ATOM 8623 N N . PHE C 1 305 ? 152.226 158.305 132.120 1.00 86.35 301 PHE C N 1
ATOM 8624 C CA . PHE C 1 305 ? 153.003 159.515 132.347 1.00 86.35 301 PHE C CA 1
ATOM 8625 C C . PHE C 1 305 ? 153.466 159.621 133.795 1.00 86.35 301 PHE C C 1
ATOM 8626 O O . PHE C 1 305 ? 154.538 160.174 134.048 1.00 86.35 301 PHE C O 1
ATOM 8634 N N . ARG C 1 306 ? 152.696 159.082 134.748 1.00 85.62 302 ARG C N 1
ATOM 8635 C CA . ARG C 1 306 ? 153.120 159.119 136.147 1.00 85.62 302 ARG C CA 1
ATOM 8636 C C . ARG C 1 306 ? 154.324 158.219 136.397 1.00 85.62 302 ARG C C 1
ATOM 8637 O O . ARG C 1 306 ? 155.253 158.611 137.114 1.00 85.62 302 ARG C O 1
ATOM 8645 N N . ILE C 1 307 ? 154.360 157.036 135.775 1.00 85.09 303 ILE C N 1
ATOM 8646 C CA . ILE C 1 307 ? 155.545 156.196 135.941 1.00 85.09 303 ILE C CA 1
ATOM 8647 C C . ILE C 1 307 ? 156.714 156.720 135.114 1.00 85.09 303 ILE C C 1
ATOM 8648 O O . ILE C 1 307 ? 157.869 156.565 135.519 1.00 85.09 303 ILE C O 1
ATOM 8653 N N . GLY C 1 308 ? 156.449 157.366 133.970 1.00 81.59 304 GLY C N 1
ATOM 8654 C CA . GLY C 1 308 ? 157.531 158.015 133.241 1.00 81.59 304 GLY C CA 1
ATOM 8655 C C . GLY C 1 308 ? 158.117 159.212 133.967 1.00 81.59 304 GLY C C 1
ATOM 8656 O O . GLY C 1 308 ? 159.332 159.429 133.936 1.00 81.59 304 GLY C O 1
ATOM 8657 N N . ASN C 1 309 ? 157.278 159.955 134.686 1.00 79.88 305 ASN C N 1
ATOM 8658 C CA . ASN C 1 309 ? 157.745 161.071 135.496 1.00 79.88 305 ASN C CA 1
ATOM 8659 C C . ASN C 1 309 ? 158.493 160.580 136.727 1.00 79.88 305 ASN C C 1
ATOM 8660 O O . ASN C 1 309 ? 159.465 161.211 137.157 1.00 79.88 305 ASN C O 1
ATOM 8665 N N . LEU C 1 310 ? 158.069 159.440 137.287 1.00 76.98 306 LEU C N 1
ATOM 8666 C CA . LEU C 1 310 ? 158.788 158.831 138.403 1.00 76.98 306 LEU C CA 1
ATOM 8667 C C . LEU C 1 310 ? 160.155 158.315 137.972 1.00 76.98 306 LEU C C 1
ATOM 8668 O O . LEU C 1 310 ? 161.145 158.512 138.690 1.00 76.98 306 LEU C O 1
ATOM 8673 N N . VAL C 1 311 ? 160.221 157.677 136.793 1.00 74.97 307 VAL C N 1
ATOM 8674 C CA . VAL C 1 311 ? 161.475 157.204 136.207 1.00 74.97 307 VAL C CA 1
ATOM 8675 C C . VAL C 1 311 ? 162.411 158.371 135.910 1.00 74.97 307 VAL C C 1
ATOM 8676 O O . VAL C 1 311 ? 163.605 158.306 136.217 1.00 74.97 307 VAL C O 1
ATOM 8680 N N . LEU C 1 312 ? 161.867 159.486 135.408 1.00 73.32 308 LEU C N 1
ATOM 8681 C CA . LEU C 1 312 ? 162.693 160.654 135.105 1.00 73.32 308 LEU C CA 1
ATOM 8682 C C . LEU C 1 312 ? 163.195 161.346 136.370 1.00 73.32 308 LEU C C 1
ATOM 8683 O O . LEU C 1 312 ? 164.344 161.806 136.411 1.00 73.32 308 LEU C O 1
ATOM 8688 N N . TYR C 1 313 ? 162.374 161.371 137.427 1.00 75.17 309 TYR C N 1
ATOM 8689 C CA . TYR C 1 313 ? 162.788 161.969 138.694 1.00 75.17 309 TYR C CA 1
ATOM 8690 C C . TYR C 1 313 ? 163.873 161.144 139.374 1.00 75.17 309 TYR C C 1
ATOM 8691 O O . TYR C 1 313 ? 164.895 161.689 139.811 1.00 75.17 309 TYR C O 1
ATOM 8700 N N . ILE C 1 314 ? 163.697 159.821 139.428 1.00 71.00 310 ILE C N 1
ATOM 8701 C CA . ILE C 1 314 ? 164.729 159.000 140.047 1.00 71.00 310 ILE C CA 1
ATOM 8702 C C . ILE C 1 314 ? 165.940 158.834 139.140 1.00 71.00 310 ILE C C 1
ATOM 8703 O O . ILE C 1 314 ? 167.027 158.557 139.642 1.00 71.00 310 ILE C O 1
ATOM 8708 N N . LEU C 1 315 ? 165.816 159.080 137.832 1.00 70.53 311 LEU C N 1
ATOM 8709 C CA . LEU C 1 315 ? 166.998 159.093 136.979 1.00 70.53 311 LEU C CA 1
ATOM 8710 C C . LEU C 1 315 ? 167.803 160.367 137.179 1.00 70.53 311 LEU C C 1
ATOM 8711 O O . LEU C 1 315 ? 169.035 160.331 137.122 1.00 70.53 311 LEU C O 1
ATOM 8716 N N . ILE C 1 316 ? 167.124 161.492 137.440 1.00 69.83 312 ILE C N 1
ATOM 8717 C CA . ILE C 1 316 ? 167.814 162.729 137.805 1.00 69.83 312 ILE C CA 1
ATOM 8718 C C . ILE C 1 316 ? 168.514 162.577 139.155 1.00 69.83 312 ILE C C 1
ATOM 8719 O O . ILE C 1 316 ? 169.670 162.994 139.314 1.00 69.83 312 ILE C O 1
ATOM 8724 N N . ILE C 1 317 ? 167.871 161.896 140.112 1.00 66.88 313 ILE C N 1
ATOM 8725 C CA . ILE C 1 317 ? 168.479 161.707 141.432 1.00 66.88 313 ILE C CA 1
ATOM 8726 C C . ILE C 1 317 ? 169.642 160.710 141.372 1.00 66.88 313 ILE C C 1
ATOM 8727 O O . ILE C 1 317 ? 170.698 160.939 141.977 1.00 66.88 313 ILE C O 1
ATOM 8732 N N . ILE C 1 318 ? 169.498 159.635 140.588 1.00 65.26 314 ILE C N 1
ATOM 8733 C CA . ILE C 1 318 ? 170.556 158.639 140.422 1.00 65.26 314 ILE C CA 1
ATOM 8734 C C . ILE C 1 318 ? 171.737 159.225 139.648 1.00 65.26 314 ILE C C 1
ATOM 8735 O O . ILE C 1 318 ? 172.902 158.977 139.988 1.00 65.26 314 ILE C O 1
ATOM 8740 N N . HIS C 1 319 ? 171.459 160.104 138.680 1.00 68.24 315 HIS C N 1
ATOM 8741 C CA . HIS C 1 319 ? 172.513 160.783 137.934 1.00 68.24 315 HIS C CA 1
ATOM 8742 C C . HIS C 1 319 ? 173.248 161.804 138.796 1.00 68.24 315 HIS C C 1
ATOM 8743 O O . HIS C 1 319 ? 174.479 161.907 138.722 1.00 68.24 315 HIS C O 1
ATOM 8750 N N . TRP C 1 320 ? 172.516 162.538 139.643 1.00 69.04 316 TRP C N 1
ATOM 8751 C CA . TRP C 1 320 ? 173.140 163.508 140.539 1.00 69.04 316 TRP C CA 1
ATOM 8752 C C . TRP C 1 320 ? 173.968 162.817 141.610 1.00 69.04 316 TRP C C 1
ATOM 8753 O O . TRP C 1 320 ? 175.044 163.300 141.975 1.00 69.04 316 TRP C O 1
ATOM 8764 N N . ASN C 1 321 ? 173.514 161.652 142.076 1.00 65.68 317 ASN C N 1
ATOM 8765 C CA . ASN C 1 321 ? 174.299 160.875 143.026 1.00 65.68 317 ASN C CA 1
ATOM 8766 C C . ASN C 1 321 ? 175.505 160.224 142.363 1.00 65.68 317 ASN C C 1
ATOM 8767 O O . ASN C 1 321 ? 176.523 160.010 143.026 1.00 65.68 317 ASN C O 1
ATOM 8772 N N . ALA C 1 322 ? 175.412 159.915 141.065 1.00 65.33 318 ALA C N 1
ATOM 8773 C CA . ALA C 1 322 ? 176.558 159.410 140.313 1.00 65.33 318 ALA C CA 1
ATOM 8774 C C . ALA C 1 322 ? 177.644 160.464 140.180 1.00 65.33 318 ALA C C 1
ATOM 8775 O O . ALA C 1 322 ? 178.831 160.173 140.377 1.00 65.33 318 ALA C O 1
ATOM 8777 N N . CYS C 1 323 ? 177.246 161.698 139.872 1.00 67.48 319 CYS C N 1
ATOM 8778 C CA . CYS C 1 323 ? 178.208 162.793 139.814 1.00 67.48 319 CYS C CA 1
ATOM 8779 C C . CYS C 1 323 ? 178.746 163.156 141.196 1.00 67.48 319 CYS C C 1
ATOM 8780 O O . CYS C 1 323 ? 179.914 163.539 141.322 1.00 67.48 319 CYS C O 1
ATOM 8783 N N . ILE C 1 324 ? 177.930 162.995 142.242 1.00 64.55 320 ILE C N 1
ATOM 8784 C CA . ILE C 1 324 ? 178.381 163.249 143.611 1.00 64.55 320 ILE C CA 1
ATOM 8785 C C . ILE C 1 324 ? 179.399 162.197 144.052 1.00 64.55 320 ILE C C 1
ATOM 8786 O O . ILE C 1 324 ? 180.429 162.530 144.654 1.00 64.55 320 ILE C O 1
ATOM 8791 N N . TYR C 1 325 ? 179.163 160.927 143.697 1.00 64.52 321 TYR C N 1
ATOM 8792 C CA . TYR C 1 325 ? 180.103 159.849 144.002 1.00 64.52 321 TYR C CA 1
ATOM 8793 C C . TYR C 1 325 ? 181.399 159.994 143.216 1.00 64.52 321 TYR C C 1
ATOM 8794 O O . TYR C 1 325 ? 182.480 159.718 143.746 1.00 64.52 321 TYR C O 1
ATOM 8803 N N . PHE C 1 326 ? 181.318 160.462 141.967 1.00 64.61 322 PHE C N 1
ATOM 8804 C CA . PHE C 1 326 ? 182.537 160.697 141.202 1.00 64.61 322 PHE C CA 1
ATOM 8805 C C . PHE C 1 326 ? 183.310 161.910 141.710 1.00 64.61 322 PHE C C 1
ATOM 8806 O O . PHE C 1 326 ? 184.543 161.909 141.669 1.00 64.61 322 PHE C O 1
ATOM 8814 N N . ALA C 1 327 ? 182.619 162.930 142.226 1.00 65.84 323 ALA C N 1
ATOM 8815 C CA . ALA C 1 327 ? 183.318 164.073 142.806 1.00 65.84 323 ALA C CA 1
ATOM 8816 C C . ALA C 1 327 ? 183.960 163.714 144.141 1.00 65.84 323 ALA C C 1
ATOM 8817 O O . ALA C 1 327 ? 185.048 164.205 144.462 1.00 65.84 323 ALA C O 1
ATOM 8819 N N . ILE C 1 328 ? 183.309 162.843 144.917 1.00 63.75 324 ILE C N 1
ATOM 8820 C CA . ILE C 1 328 ? 183.886 162.350 146.166 1.00 63.75 324 ILE C CA 1
ATOM 8821 C C . ILE C 1 328 ? 185.092 161.458 145.880 1.00 63.75 324 ILE C C 1
ATOM 8822 O O . ILE C 1 328 ? 186.130 161.562 146.547 1.00 63.75 324 ILE C O 1
ATOM 8827 N N . SER C 1 329 ? 185.001 160.631 144.833 1.00 65.17 325 SER C N 1
ATOM 8828 C CA . SER C 1 329 ? 186.122 159.796 144.414 1.00 65.17 325 SER C CA 1
ATOM 8829 C C . SER C 1 329 ? 187.270 160.616 143.841 1.00 65.17 325 SER C C 1
ATOM 8830 O O . SER C 1 329 ? 188.428 160.212 143.958 1.00 65.17 325 SER C O 1
ATOM 8833 N N . LYS C 1 330 ? 186.978 161.763 143.228 1.00 67.98 326 LYS C N 1
ATOM 8834 C CA . LYS C 1 330 ? 188.047 162.648 142.783 1.00 67.98 326 LYS C CA 1
ATOM 8835 C C . LYS C 1 330 ? 188.682 163.391 143.949 1.00 67.98 326 LYS C C 1
ATOM 8836 O O . LYS C 1 330 ? 189.889 163.655 143.930 1.00 67.98 326 LYS C O 1
ATOM 8842 N N . PHE C 1 331 ? 187.890 163.733 144.969 1.00 70.36 327 PHE C N 1
ATOM 8843 C CA . PHE C 1 331 ? 188.419 164.492 146.098 1.00 70.36 327 PHE C CA 1
ATOM 8844 C C . PHE C 1 331 ? 189.265 163.618 147.014 1.00 70.36 327 PHE C C 1
ATOM 8845 O O . PHE C 1 331 ? 190.288 164.070 147.541 1.00 70.36 327 PHE C O 1
ATOM 8853 N N . ILE C 1 332 ? 188.850 162.368 147.227 1.00 68.57 328 ILE C N 1
ATOM 8854 C CA . ILE C 1 332 ? 189.679 161.429 147.973 1.00 68.57 328 ILE C CA 1
ATOM 8855 C C . ILE C 1 332 ? 190.877 161.000 147.136 1.00 68.57 328 ILE C C 1
ATOM 8856 O O . ILE C 1 332 ? 192.009 160.949 147.633 1.00 68.57 328 ILE C O 1
ATOM 8861 N N . GLY C 1 333 ? 190.670 160.754 145.855 1.00 70.04 329 GLY C N 1
ATOM 8862 C CA . GLY C 1 333 ? 191.722 160.324 144.953 1.00 70.04 329 GLY C CA 1
ATOM 8863 C C . GLY C 1 333 ? 191.314 159.019 144.301 1.00 70.04 329 GLY C C 1
ATOM 8864 O O . GLY C 1 333 ? 190.735 158.135 144.944 1.00 70.04 329 GLY C O 1
ATOM 8865 N N . PHE C 1 334 ? 191.594 158.901 143.008 1.00 71.33 330 PHE C N 1
ATOM 8866 C CA . PHE C 1 334 ? 191.166 157.735 142.251 1.00 71.33 330 PHE C CA 1
ATOM 8867 C C . PHE C 1 334 ? 192.092 156.561 142.515 1.00 71.33 330 PHE C C 1
ATOM 8868 O O . PHE C 1 334 ? 193.314 156.684 142.394 1.00 71.33 330 PHE C O 1
ATOM 8876 N N . GLY C 1 335 ? 191.510 155.426 142.886 1.00 75.28 331 GLY C N 1
ATOM 8877 C CA . GLY C 1 335 ? 192.265 154.209 143.071 1.00 75.28 331 GLY C CA 1
ATOM 8878 C C . GLY C 1 335 ? 193.086 154.131 144.336 1.00 75.28 331 GLY C C 1
ATOM 8879 O O . GLY C 1 335 ? 193.834 153.162 144.502 1.00 75.28 331 GLY C O 1
ATOM 8880 N N . THR C 1 336 ? 192.981 155.113 145.232 1.00 74.75 332 THR C N 1
ATOM 8881 C CA . THR C 1 336 ? 193.721 155.033 146.484 1.00 74.75 332 THR C CA 1
ATOM 8882 C C . THR C 1 336 ? 193.050 154.077 147.456 1.00 74.75 332 THR C C 1
ATOM 8883 O O . THR C 1 336 ? 193.719 153.500 148.320 1.00 74.75 332 THR C O 1
ATOM 8887 N N . ASP C 1 337 ? 191.744 153.884 147.314 1.00 75.96 333 ASP C N 1
ATOM 8888 C CA . ASP C 1 337 ? 190.933 153.045 148.180 1.00 75.96 333 ASP C CA 1
ATOM 8889 C C . ASP C 1 337 ? 190.174 152.048 147.320 1.00 75.96 333 ASP C C 1
ATOM 8890 O O . ASP C 1 337 ? 190.110 152.175 146.096 1.00 75.96 333 ASP C O 1
ATOM 8895 N N . SER C 1 338 ? 189.594 151.041 147.967 1.00 72.99 334 SER C N 1
ATOM 8896 C CA . SER C 1 338 ? 188.799 150.064 147.235 1.00 72.99 334 SER C CA 1
ATOM 8897 C C . SER C 1 338 ? 187.369 150.528 147.005 1.00 72.99 334 SER C C 1
ATOM 8898 O O . SER C 1 338 ? 186.665 149.935 146.184 1.00 72.99 334 SER C O 1
ATOM 8901 N N . TRP C 1 339 ? 186.930 151.575 147.702 1.00 66.65 335 TRP C N 1
ATOM 8902 C CA . TRP C 1 339 ? 185.554 152.038 147.580 1.00 66.65 335 TRP C CA 1
ATOM 8903 C C . TRP C 1 339 ? 185.380 153.039 146.447 1.00 66.65 335 TRP C C 1
ATOM 8904 O O . TRP C 1 339 ? 184.346 153.025 145.768 1.00 66.65 335 TRP C O 1
ATOM 8915 N N . VAL C 1 340 ? 186.379 153.891 146.213 1.00 68.01 336 VAL C N 1
ATOM 8916 C CA . VAL C 1 340 ? 186.321 154.971 145.231 1.00 68.01 336 VAL C CA 1
ATOM 8917 C C . VAL C 1 340 ? 186.352 154.432 143.807 1.00 68.01 336 VAL C C 1
ATOM 8918 O O . VAL C 1 340 ? 186.520 153.225 143.589 1.00 68.01 336 VAL C O 1
ATOM 8922 N N . TYR C 1 341 ? 186.128 155.322 142.840 1.00 69.35 337 TYR C N 1
ATOM 8923 C CA . TYR C 1 341 ? 186.330 154.983 141.440 1.00 69.35 337 TYR C CA 1
ATOM 8924 C C . TYR C 1 341 ? 187.802 154.645 141.212 1.00 69.35 337 TYR C C 1
ATOM 8925 O O . TYR C 1 341 ? 188.677 155.281 141.809 1.00 69.35 337 TYR C O 1
ATOM 8934 N N . PRO C 1 342 ? 188.111 153.619 140.385 1.00 72.55 338 PRO C N 1
ATOM 8935 C CA . PRO C 1 342 ? 189.506 153.185 140.214 1.00 72.55 338 PRO C CA 1
ATOM 8936 C C . PRO C 1 342 ? 190.437 154.172 139.527 1.00 72.55 338 PRO C C 1
ATOM 8937 O O . PRO C 1 342 ? 190.046 155.291 139.183 1.00 72.55 338 PRO C O 1
ATOM 8941 N N . ASN C 1 343 ? 191.685 153.745 139.349 1.00 82.39 339 ASN C N 1
ATOM 8942 C CA . ASN C 1 343 ? 192.758 154.609 138.873 1.00 82.39 339 ASN C CA 1
ATOM 8943 C C . ASN C 1 343 ? 192.536 154.978 137.410 1.00 82.39 339 ASN C C 1
ATOM 8944 O O . ASN C 1 343 ? 192.476 154.104 136.542 1.00 82.39 339 ASN C O 1
ATOM 8949 N N . ILE C 1 344 ? 192.391 156.279 137.145 1.00 81.03 340 ILE C N 1
ATOM 8950 C CA . ILE C 1 344 ? 192.040 156.749 135.807 1.00 81.03 340 ILE C CA 1
ATOM 8951 C C . ILE C 1 344 ? 193.227 156.802 134.862 1.00 81.03 340 ILE C C 1
ATOM 8952 O O . ILE C 1 344 ? 193.041 157.079 133.671 1.00 81.03 340 ILE C O 1
ATOM 8957 N N . SER C 1 345 ? 194.443 156.555 135.353 1.00 85.46 341 SER C N 1
ATOM 8958 C CA . SER C 1 345 ? 195.577 156.394 134.454 1.00 85.46 341 SER C CA 1
ATOM 8959 C C . SER C 1 345 ? 195.566 155.024 133.792 1.00 85.46 341 SER C C 1
ATOM 8960 O O . SER C 1 345 ? 196.172 154.847 132.730 1.00 85.46 341 SER C O 1
ATOM 8963 N N . ILE C 1 346 ? 194.904 154.052 134.408 1.00 84.58 342 ILE C N 1
ATOM 8964 C CA . ILE C 1 346 ? 194.640 152.767 133.750 1.00 84.58 342 ILE C CA 1
ATOM 8965 C C . ILE C 1 346 ? 193.636 152.993 132.624 1.00 84.58 342 ILE C C 1
ATOM 8966 O O . ILE C 1 346 ? 192.573 153.590 132.867 1.00 84.58 342 ILE C O 1
ATOM 8971 N N . PRO C 1 347 ? 193.927 152.562 131.388 1.00 85.68 343 PRO C N 1
ATOM 8972 C CA . PRO C 1 347 ? 193.073 152.947 130.249 1.00 85.68 343 PRO C CA 1
ATOM 8973 C C . PRO C 1 347 ? 191.726 152.245 130.197 1.00 85.68 343 PRO C C 1
ATOM 8974 O O . PRO C 1 347 ? 190.876 152.650 129.396 1.00 85.68 343 PRO C O 1
ATOM 8978 N N . GLU C 1 348 ? 191.501 151.210 131.006 1.00 85.00 344 GLU C N 1
ATOM 8979 C CA . GLU C 1 348 ? 190.166 150.631 131.099 1.00 85.00 344 GLU C CA 1
ATOM 8980 C C . GLU C 1 348 ? 189.236 151.539 131.887 1.00 85.00 344 GLU C C 1
ATOM 8981 O O . GLU C 1 348 ? 188.103 151.798 131.469 1.00 85.00 344 GLU C O 1
ATOM 8987 N N . HIS C 1 349 ? 189.701 152.042 133.030 1.00 80.63 345 HIS C N 1
ATOM 8988 C CA . HIS C 1 349 ? 188.883 152.909 133.866 1.00 80.63 345 HIS C CA 1
ATOM 8989 C C . HIS C 1 349 ? 188.956 154.369 133.449 1.00 80.63 345 HIS C C 1
ATOM 8990 O O . HIS C 1 349 ? 188.126 155.165 133.895 1.00 80.63 345 HIS C O 1
ATOM 8997 N N . GLY C 1 350 ? 189.921 154.740 132.614 1.00 80.75 346 GLY C N 1
ATOM 8998 C CA . GLY C 1 350 ? 190.075 156.127 132.225 1.00 80.75 346 GLY C CA 1
ATOM 8999 C C . GLY C 1 350 ? 189.131 156.612 131.151 1.00 80.75 346 GLY C C 1
ATOM 9000 O O . GLY C 1 350 ? 189.128 157.809 130.852 1.00 80.75 346 GLY C O 1
ATOM 9001 N N . ARG C 1 351 ? 188.345 155.719 130.557 1.00 79.13 347 ARG C N 1
ATOM 9002 C CA . ARG C 1 351 ? 187.370 156.121 129.556 1.00 79.13 347 ARG C CA 1
ATOM 9003 C C . ARG C 1 351 ? 186.192 156.818 130.220 1.00 79.13 347 ARG C C 1
ATOM 9004 O O . ARG C 1 351 ? 185.738 156.409 131.290 1.00 79.13 347 ARG C O 1
ATOM 9012 N N . LEU C 1 352 ? 185.702 157.884 129.573 1.00 74.11 348 LEU C N 1
ATOM 9013 C CA . LEU C 1 352 ? 184.592 158.667 130.114 1.00 74.11 348 LEU C CA 1
ATOM 9014 C C . LEU C 1 352 ? 183.286 157.884 130.091 1.00 74.11 348 LEU C C 1
ATOM 9015 O O . LEU C 1 352 ? 182.427 158.085 130.964 1.00 74.11 348 LEU C O 1
ATOM 9020 N N . SER C 1 353 ? 183.141 156.979 129.117 1.00 75.00 349 SER C N 1
ATOM 9021 C CA . SER C 1 353 ? 182.029 156.035 129.103 1.00 75.00 349 SER C CA 1
ATOM 9022 C C . SER C 1 353 ? 182.079 155.111 130.308 1.00 75.00 349 SER C C 1
ATOM 9023 O O . SER C 1 353 ? 181.054 154.879 130.955 1.00 75.00 349 SER C O 1
ATOM 9026 N N . ARG C 1 354 ? 183.278 154.629 130.657 1.00 74.17 350 ARG C N 1
ATOM 9027 C CA . ARG C 1 354 ? 183.447 153.764 131.821 1.00 74.17 350 ARG C CA 1
ATOM 9028 C C . ARG C 1 354 ? 183.205 154.519 133.122 1.00 74.17 350 ARG C C 1
ATOM 9029 O O . ARG C 1 354 ? 182.565 153.981 134.033 1.00 74.17 350 ARG C O 1
ATOM 9037 N N . LYS C 1 355 ? 183.651 155.785 133.184 1.00 69.45 351 LYS C N 1
ATOM 9038 C CA . LYS C 1 355 ? 183.447 156.644 134.352 1.00 69.45 351 LYS C CA 1
ATOM 9039 C C . LYS C 1 355 ? 181.970 156.899 134.610 1.00 69.45 351 LYS C C 1
ATOM 9040 O O . LYS C 1 355 ? 181.475 156.670 135.722 1.00 69.45 351 LYS C O 1
ATOM 9046 N N . TYR C 1 356 ? 181.239 157.307 133.567 1.00 69.13 352 TYR C N 1
ATOM 9047 C CA . TYR C 1 356 ? 179.832 157.640 133.743 1.00 69.13 352 TYR C CA 1
ATOM 9048 C C . TYR C 1 356 ? 178.975 156.400 133.954 1.00 69.13 352 TYR C C 1
ATOM 9049 O O . TYR C 1 356 ? 178.060 156.417 134.786 1.00 69.13 352 TYR C O 1
ATOM 9058 N N . ILE C 1 357 ? 179.285 155.301 133.262 1.00 68.17 353 ILE C N 1
ATOM 9059 C CA . ILE C 1 357 ? 178.454 154.110 133.369 1.00 68.17 353 ILE C CA 1
ATOM 9060 C C . ILE C 1 357 ? 178.704 153.394 134.696 1.00 68.17 353 ILE C C 1
ATOM 9061 O O . ILE C 1 357 ? 177.753 152.939 135.346 1.00 68.17 353 ILE C O 1
ATOM 9066 N N . TYR C 1 358 ? 179.952 153.395 135.193 1.00 65.81 354 TYR C N 1
ATOM 9067 C CA . TYR C 1 358 ? 180.197 152.800 136.504 1.00 65.81 354 TYR C CA 1
ATOM 9068 C C . TYR C 1 358 ? 179.693 153.682 137.643 1.00 65.81 354 TYR C C 1
ATOM 9069 O O . TYR C 1 358 ? 179.236 153.150 138.659 1.00 65.81 354 TYR C O 1
ATOM 9078 N N . SER C 1 359 ? 179.719 155.015 137.492 1.00 64.69 355 SER C N 1
ATOM 9079 C CA . SER C 1 359 ? 179.144 155.871 138.529 1.00 64.69 355 SER C CA 1
ATOM 9080 C C . SER C 1 359 ? 177.622 155.763 138.569 1.00 64.69 355 SER C C 1
ATOM 9081 O O . SER C 1 359 ? 177.025 155.753 139.656 1.00 64.69 355 SER C O 1
ATOM 9084 N N . LEU C 1 360 ? 176.983 155.649 137.398 1.00 65.10 356 LEU C N 1
ATOM 9085 C CA . LEU C 1 360 ? 175.539 155.439 137.334 1.00 65.10 356 LEU C CA 1
ATOM 9086 C C . LEU C 1 360 ? 175.157 154.067 137.872 1.00 65.10 356 LEU C C 1
ATOM 9087 O O . LEU C 1 360 ? 174.121 153.917 138.530 1.00 65.10 356 LEU C O 1
ATOM 9092 N N . TYR C 1 361 ? 176.017 153.072 137.646 1.00 64.63 357 TYR C N 1
ATOM 9093 C CA . TYR C 1 361 ? 175.803 151.732 138.177 1.00 64.63 357 TYR C CA 1
ATOM 9094 C C . TYR C 1 361 ? 175.964 151.698 139.689 1.00 64.63 357 TYR C C 1
ATOM 9095 O O . TYR C 1 361 ? 175.196 151.016 140.379 1.00 64.63 357 TYR C O 1
ATOM 9104 N N . TRP C 1 362 ? 176.937 152.454 140.210 1.00 64.24 358 TRP C N 1
ATOM 9105 C CA . TRP C 1 362 ? 177.151 152.563 141.649 1.00 64.24 358 TRP C CA 1
ATOM 9106 C C . TRP C 1 362 ? 175.970 153.230 142.335 1.00 64.24 358 TRP C C 1
ATOM 9107 O O . TRP C 1 362 ? 175.509 152.771 143.385 1.00 64.24 358 TRP C O 1
ATOM 9118 N N . SER C 1 363 ? 175.453 154.306 141.748 1.00 65.07 359 SER C N 1
ATOM 9119 C CA . SER C 1 363 ? 174.323 154.980 142.368 1.00 65.07 359 SER C CA 1
ATOM 9120 C C . SER C 1 363 ? 173.003 154.257 142.168 1.00 65.07 359 SER C C 1
ATOM 9121 O O . SER C 1 363 ? 172.090 154.451 142.969 1.00 65.07 359 SER C O 1
ATOM 9124 N N . THR C 1 364 ? 172.875 153.425 141.139 1.00 66.45 360 THR C N 1
ATOM 9125 C CA . THR C 1 364 ? 171.686 152.589 141.043 1.00 66.45 360 THR C CA 1
ATOM 9126 C C . THR C 1 364 ? 171.750 151.428 142.028 1.00 66.45 360 THR C C 1
ATOM 9127 O O . THR C 1 364 ? 170.714 151.017 142.565 1.00 66.45 360 THR C O 1
ATOM 9131 N N . LEU C 1 365 ? 172.952 150.908 142.300 1.00 67.87 361 LEU C N 1
ATOM 9132 C CA . LEU C 1 365 ? 173.109 149.902 143.348 1.00 67.87 361 LEU C CA 1
ATOM 9133 C C . LEU C 1 365 ? 172.872 150.489 144.732 1.00 67.87 361 LEU C C 1
ATOM 9134 O O . LEU C 1 365 ? 172.284 149.836 145.599 1.00 67.87 361 LEU C O 1
ATOM 9139 N N . THR C 1 366 ? 173.324 151.718 144.954 1.00 66.77 362 THR C N 1
ATOM 9140 C CA . THR C 1 366 ? 173.235 152.326 146.273 1.00 66.77 362 THR C CA 1
ATOM 9141 C C . THR C 1 366 ? 171.844 152.886 146.541 1.00 66.77 362 THR C C 1
ATOM 9142 O O . THR C 1 366 ? 171.253 152.621 147.591 1.00 66.77 362 THR C O 1
ATOM 9146 N N . LEU C 1 367 ? 171.296 153.643 145.592 1.00 67.02 363 LEU C N 1
ATOM 9147 C CA . LEU C 1 367 ? 170.039 154.351 145.775 1.00 67.02 363 LEU C CA 1
ATOM 9148 C C . LEU C 1 367 ? 168.808 153.473 145.623 1.00 67.02 363 LEU C C 1
ATOM 9149 O O . LEU C 1 367 ? 167.691 153.970 145.789 1.00 67.02 363 LEU C O 1
ATOM 9154 N N . THR C 1 368 ? 168.963 152.205 145.258 1.00 69.45 364 THR C N 1
ATOM 9155 C CA . THR C 1 368 ? 167.855 151.262 145.263 1.00 69.45 364 THR C CA 1
ATOM 9156 C C . THR C 1 368 ? 168.098 150.113 146.232 1.00 69.45 364 THR C C 1
ATOM 9157 O O . THR C 1 368 ? 167.384 149.105 146.166 1.00 69.45 364 THR C O 1
ATOM 9161 N N . THR C 1 369 ? 169.070 150.269 147.145 1.00 69.07 365 THR C N 1
ATOM 9162 C CA . THR C 1 369 ? 169.431 149.354 148.250 1.00 69.07 365 THR C CA 1
ATOM 9163 C C . THR C 1 369 ? 169.729 147.928 147.786 1.00 69.07 365 THR C C 1
ATOM 9164 O O . THR C 1 369 ? 169.309 146.960 148.422 1.00 69.07 365 THR C O 1
ATOM 9168 N N . ILE C 1 370 ? 170.450 147.780 146.677 1.00 68.10 366 ILE C N 1
ATOM 9169 C CA . ILE C 1 370 ? 170.948 146.465 146.291 1.00 68.10 366 ILE C CA 1
ATOM 9170 C C . ILE C 1 370 ? 172.310 146.209 146.915 1.00 68.10 366 ILE C C 1
ATOM 9171 O O . ILE C 1 370 ? 172.562 145.136 147.473 1.00 68.10 366 ILE C O 1
ATOM 9176 N N . GLY C 1 371 ? 173.209 147.179 146.802 1.00 71.72 367 GLY C N 1
ATOM 9177 C CA . GLY C 1 371 ? 174.447 147.186 147.558 1.00 71.72 367 GLY C CA 1
ATOM 9178 C C . GLY C 1 371 ? 175.506 146.194 147.134 1.00 71.72 367 GLY C C 1
ATOM 9179 O O . GLY C 1 371 ? 176.187 145.625 147.992 1.00 71.72 367 GLY C O 1
ATOM 9180 N N . GLU C 1 372 ? 175.701 146.004 145.832 1.00 70.73 368 GLU C N 1
ATOM 9181 C CA . GLU C 1 372 ? 176.764 145.144 145.327 1.00 70.73 368 GLU C CA 1
ATOM 9182 C C . GLU C 1 372 ? 178.086 145.883 145.147 1.00 70.73 368 GLU C C 1
ATOM 9183 O O . GLU C 1 372 ? 178.985 145.373 144.473 1.00 70.73 368 GLU C O 1
ATOM 9189 N N . THR C 1 373 ? 178.217 147.064 145.739 1.00 71.27 369 THR C N 1
ATOM 9190 C CA . THR C 1 373 ? 179.401 147.884 145.642 1.00 71.27 369 THR C CA 1
ATOM 9191 C C . THR C 1 373 ? 180.491 147.333 146.563 1.00 71.27 369 THR C C 1
ATOM 9192 O O . THR C 1 373 ? 180.210 146.500 147.429 1.00 71.27 369 THR C O 1
ATOM 9196 N N . PRO C 1 374 ? 181.746 147.740 146.370 1.00 70.63 370 PRO C N 1
ATOM 9197 C CA . PRO C 1 374 ? 182.764 147.439 147.372 1.00 70.63 370 PRO C CA 1
ATOM 9198 C C . PRO C 1 374 ? 182.504 148.197 148.654 1.00 70.63 370 PRO C C 1
ATOM 9199 O O . PRO C 1 374 ? 181.969 149.323 148.634 1.00 70.63 370 PRO C O 1
ATOM 9203 N N . PRO C 1 375 ? 182.850 147.618 149.805 1.00 70.28 371 PRO C N 1
ATOM 9204 C CA . PRO C 1 375 ? 182.550 148.261 151.088 1.00 70.28 371 PRO C CA 1
ATOM 9205 C C . PRO C 1 375 ? 183.515 149.399 151.372 1.00 70.28 371 PRO C C 1
ATOM 9206 O O . PRO C 1 375 ? 184.652 149.388 150.879 1.00 70.28 371 PRO C O 1
ATOM 9210 N N . PRO C 1 376 ? 183.098 150.402 152.149 1.00 67.16 372 PRO C N 1
ATOM 9211 C CA . PRO C 1 376 ? 183.963 151.563 152.379 1.00 67.16 372 PRO C CA 1
ATOM 9212 C C . PRO C 1 376 ? 185.086 151.265 153.357 1.00 67.16 372 PRO C C 1
ATOM 9213 O O . PRO C 1 376 ? 184.971 150.402 154.228 1.00 67.16 372 PRO C O 1
ATOM 9217 N N . VAL C 1 377 ? 186.190 151.991 153.197 1.00 72.54 373 VAL C N 1
ATOM 9218 C CA . VAL C 1 377 ? 187.366 151.804 154.039 1.00 72.54 373 VAL C CA 1
ATOM 9219 C C . VAL C 1 377 ? 187.696 153.020 154.893 1.00 72.54 373 VAL C C 1
ATOM 9220 O O . VAL C 1 377 ? 188.541 152.907 155.792 1.00 72.54 373 VAL C O 1
ATOM 9224 N N . LYS C 1 378 ? 187.076 154.174 154.656 1.00 73.85 374 LYS C N 1
ATOM 9225 C CA . LYS C 1 378 ? 187.349 155.376 155.431 1.00 73.85 374 LYS C CA 1
ATOM 9226 C C . LYS C 1 378 ? 186.062 155.884 156.061 1.00 73.85 374 LYS C C 1
ATOM 9227 O O . LYS C 1 378 ? 184.965 155.435 155.730 1.00 73.85 374 LYS C O 1
ATOM 9233 N N . ASP C 1 379 ? 186.213 156.848 156.973 1.00 72.65 375 ASP C N 1
ATOM 9234 C CA . ASP C 1 379 ? 185.077 157.334 157.751 1.00 72.65 375 ASP C CA 1
ATOM 9235 C C . ASP C 1 379 ? 184.155 158.214 156.921 1.00 72.65 375 ASP C C 1
ATOM 9236 O O . ASP C 1 379 ? 182.933 158.184 157.107 1.00 72.65 375 ASP C O 1
ATOM 9241 N N . GLU C 1 380 ? 184.722 159.009 156.009 1.00 73.24 376 GLU C N 1
ATOM 9242 C CA . GLU C 1 380 ? 183.906 159.828 155.119 1.00 73.24 376 GLU C CA 1
ATOM 9243 C C . GLU C 1 380 ? 183.152 158.965 154.118 1.00 73.24 376 GLU C C 1
ATOM 9244 O O . GLU C 1 380 ? 182.006 159.264 153.770 1.00 73.24 376 GLU C O 1
ATOM 9250 N N . GLU C 1 381 ? 183.763 157.863 153.688 1.00 70.58 377 GLU C N 1
ATOM 9251 C CA . GLU C 1 381 ? 183.100 156.946 152.773 1.00 70.58 377 GLU C CA 1
ATOM 9252 C C . GLU C 1 381 ? 182.017 156.141 153.478 1.00 70.58 377 GLU C C 1
ATOM 9253 O O . GLU C 1 381 ? 180.953 155.897 152.898 1.00 70.58 377 GLU C O 1
ATOM 9259 N N . TYR C 1 382 ? 182.270 155.742 154.732 1.00 65.84 378 TYR C N 1
ATOM 9260 C CA . TYR C 1 382 ? 181.256 155.093 155.564 1.00 65.84 378 TYR C CA 1
ATOM 9261 C C . TYR C 1 382 ? 180.076 156.021 155.825 1.00 65.84 378 TYR C C 1
ATOM 9262 O O . TYR C 1 382 ? 178.917 155.591 155.781 1.00 65.84 378 TYR C O 1
ATOM 9271 N N . LEU C 1 383 ? 180.358 157.309 156.046 1.00 65.70 379 LEU C N 1
ATOM 9272 C CA . LEU C 1 383 ? 179.307 158.280 156.334 1.00 65.70 379 LEU C CA 1
ATOM 9273 C C . LEU C 1 383 ? 178.494 158.614 155.088 1.00 65.70 379 LEU C C 1
ATOM 9274 O O . LEU C 1 383 ? 177.262 158.742 155.158 1.00 65.70 379 LEU C O 1
ATOM 9279 N N . PHE C 1 384 ? 179.161 158.729 153.935 1.00 65.59 380 PHE C N 1
ATOM 9280 C CA . PHE C 1 384 ? 178.453 158.953 152.681 1.00 65.59 380 PHE C CA 1
ATOM 9281 C C . PHE C 1 384 ? 177.636 157.733 152.282 1.00 65.59 380 PHE C C 1
ATOM 9282 O O . PHE C 1 384 ? 176.539 157.874 151.738 1.00 65.59 380 PHE C O 1
ATOM 9290 N N . VAL C 1 385 ? 178.111 156.533 152.621 1.00 64.07 381 VAL C N 1
ATOM 9291 C CA . VAL C 1 385 ? 177.368 155.323 152.298 1.00 64.07 381 VAL C CA 1
ATOM 9292 C C . VAL C 1 385 ? 176.156 155.134 153.213 1.00 64.07 381 VAL C C 1
ATOM 9293 O O . VAL C 1 385 ? 175.091 154.725 152.736 1.00 64.07 381 VAL C O 1
ATOM 9297 N N . VAL C 1 386 ? 176.249 155.495 154.503 1.00 63.29 382 VAL C N 1
ATOM 9298 C CA . VAL C 1 386 ? 175.075 155.364 155.374 1.00 63.29 382 VAL C CA 1
ATOM 9299 C C . VAL C 1 386 ? 174.023 156.432 155.041 1.00 63.29 382 VAL C C 1
ATOM 9300 O O . VAL C 1 386 ? 172.818 156.129 154.991 1.00 63.29 382 VAL C O 1
ATOM 9304 N N . VAL C 1 387 ? 174.463 157.652 154.682 1.00 64.02 383 VAL C N 1
ATOM 9305 C CA . VAL C 1 387 ? 173.535 158.696 154.241 1.00 64.02 383 VAL C CA 1
ATOM 9306 C C . VAL C 1 387 ? 172.906 158.329 152.896 1.00 64.02 383 VAL C C 1
ATOM 9307 O O . VAL C 1 387 ? 171.688 158.468 152.704 1.00 64.02 383 VAL C O 1
ATOM 9311 N N . ASP C 1 388 ? 173.698 157.731 152.002 1.00 66.37 384 ASP C N 1
ATOM 9312 C CA . ASP C 1 388 ? 173.220 157.340 150.686 1.00 66.37 384 ASP C CA 1
ATOM 9313 C C . ASP C 1 388 ? 172.297 156.129 150.748 1.00 66.37 384 ASP C C 1
ATOM 9314 O O . ASP C 1 388 ? 171.357 156.040 149.961 1.00 66.37 384 ASP C O 1
ATOM 9319 N N . PHE C 1 389 ? 172.514 155.217 151.696 1.00 63.78 385 PHE C N 1
ATOM 9320 C CA . PHE C 1 389 ? 171.601 154.093 151.881 1.00 63.78 385 PHE C CA 1
ATOM 9321 C C . PHE C 1 389 ? 170.288 154.512 152.525 1.00 63.78 385 PHE C C 1
ATOM 9322 O O . PHE C 1 389 ? 169.247 153.927 152.213 1.00 63.78 385 PHE C O 1
ATOM 9330 N N . LEU C 1 390 ? 170.304 155.510 153.415 1.00 63.46 386 LEU C N 1
ATOM 9331 C CA . LEU C 1 390 ? 169.037 155.985 153.971 1.00 63.46 386 LEU C CA 1
ATOM 9332 C C . LEU C 1 390 ? 168.232 156.763 152.933 1.00 63.46 386 LEU C C 1
ATOM 9333 O O . LEU C 1 390 ? 167.004 156.595 152.832 1.00 63.46 386 LEU C O 1
ATOM 9338 N N . VAL C 1 391 ? 168.921 157.567 152.114 1.00 64.49 387 VAL C N 1
ATOM 9339 C CA . VAL C 1 391 ? 168.305 158.230 150.964 1.00 64.49 387 VAL C CA 1
ATOM 9340 C C . VAL C 1 391 ? 167.809 157.203 149.947 1.00 64.49 387 VAL C C 1
ATOM 9341 O O . VAL C 1 391 ? 166.715 157.347 149.386 1.00 64.49 387 VAL C O 1
ATOM 9345 N N . GLY C 1 392 ? 168.533 156.092 149.797 1.00 65.94 388 GLY C N 1
ATOM 9346 C CA . GLY C 1 392 ? 168.120 155.051 148.879 1.00 65.94 388 GLY C CA 1
ATOM 9347 C C . GLY C 1 392 ? 166.941 154.222 149.340 1.00 65.94 388 GLY C C 1
ATOM 9348 O O . GLY C 1 392 ? 166.134 153.790 148.514 1.00 65.94 388 GLY C O 1
ATOM 9349 N N . VAL C 1 393 ? 166.815 153.985 150.648 1.00 66.18 389 VAL C N 1
ATOM 9350 C CA . VAL C 1 393 ? 165.633 153.273 151.133 1.00 66.18 389 VAL C CA 1
ATOM 9351 C C . VAL C 1 393 ? 164.409 154.186 151.084 1.00 66.18 389 VAL C C 1
ATOM 9352 O O . VAL C 1 393 ? 163.287 153.716 150.845 1.00 66.18 389 VAL C O 1
ATOM 9356 N N . LEU C 1 394 ? 164.614 155.512 151.208 1.00 65.23 390 LEU C N 1
ATOM 9357 C CA . LEU C 1 394 ? 163.518 156.450 150.951 1.00 65.23 390 LEU C CA 1
ATOM 9358 C C . LEU C 1 394 ? 163.116 156.467 149.479 1.00 65.23 390 LEU C C 1
ATOM 9359 O O . LEU C 1 394 ? 161.924 156.534 149.161 1.00 65.23 390 LEU C O 1
ATOM 9364 N N . ILE C 1 395 ? 164.096 156.372 148.577 1.00 65.04 391 ILE C N 1
ATOM 9365 C CA . ILE C 1 395 ? 163.832 156.385 147.139 1.00 65.04 391 ILE C CA 1
ATOM 9366 C C . ILE C 1 395 ? 163.116 155.109 146.712 1.00 65.04 391 ILE C C 1
ATOM 9367 O O . ILE C 1 395 ? 162.146 155.158 145.946 1.00 65.04 391 ILE C O 1
ATOM 9372 N N . PHE C 1 396 ? 163.534 153.963 147.262 1.00 67.44 392 PHE C N 1
ATOM 9373 C CA . PHE C 1 396 ? 162.861 152.693 147.000 1.00 67.44 392 PHE C CA 1
ATOM 9374 C C . PHE C 1 396 ? 161.455 152.671 147.587 1.00 67.44 392 PHE C C 1
ATOM 9375 O O . PHE C 1 396 ? 160.546 152.083 146.990 1.00 67.44 392 PHE C O 1
ATOM 9383 N N . ALA C 1 397 ? 161.246 153.349 148.724 1.00 69.14 393 ALA C N 1
ATOM 9384 C CA . ALA C 1 397 ? 159.907 153.442 149.295 1.00 69.14 393 ALA C CA 1
ATOM 9385 C C . ALA C 1 397 ? 158.984 154.302 148.440 1.00 69.14 393 ALA C C 1
ATOM 9386 O O . ALA C 1 397 ? 157.811 153.956 148.261 1.00 69.14 393 ALA C O 1
ATOM 9388 N N . THR C 1 398 ? 159.498 155.401 147.870 1.00 68.98 394 THR C N 1
ATOM 9389 C CA . THR C 1 398 ? 158.673 156.196 146.955 1.00 68.98 394 THR C CA 1
ATOM 9390 C C . THR C 1 398 ? 158.430 155.479 145.632 1.00 68.98 394 THR C C 1
ATOM 9391 O O . THR C 1 398 ? 157.373 155.667 145.025 1.00 68.98 394 THR C O 1
ATOM 9395 N N . ILE C 1 399 ? 159.378 154.646 145.183 1.00 68.85 395 ILE C N 1
ATOM 9396 C CA . ILE C 1 399 ? 159.186 153.859 143.961 1.00 68.85 395 ILE C CA 1
ATOM 9397 C C . ILE C 1 399 ? 158.081 152.822 144.156 1.00 68.85 395 ILE C C 1
ATOM 9398 O O . ILE C 1 399 ? 157.161 152.719 143.332 1.00 68.85 395 ILE C O 1
ATOM 9403 N N . VAL C 1 400 ? 158.129 152.086 145.274 1.00 68.47 396 VAL C N 1
ATOM 9404 C CA . VAL C 1 400 ? 157.117 151.071 145.568 1.00 68.47 396 VAL C CA 1
ATOM 9405 C C . VAL C 1 400 ? 155.758 151.718 145.844 1.00 68.47 396 VAL C C 1
ATOM 9406 O O . VAL C 1 400 ? 154.726 151.236 145.362 1.00 68.47 396 VAL C O 1
ATOM 9410 N N . GLY C 1 401 ? 155.751 152.882 146.507 1.00 70.87 397 GLY C N 1
ATOM 9411 C CA . GLY C 1 401 ? 154.499 153.580 146.760 1.00 70.87 397 GLY C CA 1
ATOM 9412 C C . GLY C 1 401 ? 153.871 154.183 145.516 1.00 70.87 397 GLY C C 1
ATOM 9413 O O . GLY C 1 401 ? 152.650 154.137 145.350 1.00 70.87 397 GLY C O 1
ATOM 9414 N N . ASN C 1 402 ? 154.695 154.701 144.597 1.00 71.81 398 ASN C N 1
ATOM 9415 C CA . ASN C 1 402 ? 154.162 155.276 143.366 1.00 71.81 398 ASN C CA 1
ATOM 9416 C C . ASN C 1 402 ? 153.676 154.201 142.406 1.00 71.81 398 ASN C C 1
ATOM 9417 O O . ASN C 1 402 ? 152.637 154.377 141.762 1.00 71.81 398 ASN C O 1
ATOM 9422 N N . VAL C 1 403 ? 154.383 153.070 142.317 1.00 71.94 399 VAL C N 1
ATOM 9423 C CA . VAL C 1 403 ? 153.915 151.994 141.446 1.00 71.94 399 VAL C CA 1
ATOM 9424 C C . VAL C 1 403 ? 152.702 151.290 142.065 1.00 71.94 399 VAL C C 1
ATOM 9425 O O . VAL C 1 403 ? 151.781 150.882 141.345 1.00 71.94 399 VAL C O 1
ATOM 9429 N N . GLY C 1 404 ? 152.614 151.252 143.399 1.00 76.10 400 GLY C N 1
ATOM 9430 C CA . GLY C 1 404 ? 151.433 150.697 144.042 1.00 76.10 400 GLY C CA 1
ATOM 9431 C C . GLY C 1 404 ? 150.204 151.575 143.904 1.00 76.10 400 GLY C C 1
ATOM 9432 O O . GLY C 1 404 ? 149.099 151.073 143.683 1.00 76.10 400 GLY C O 1
ATOM 9433 N N . SER C 1 405 ? 150.381 152.899 143.984 1.00 78.17 401 SER C N 1
ATOM 9434 C CA . SER C 1 405 ? 149.261 153.798 143.731 1.00 78.17 401 SER C CA 1
ATOM 9435 C C . SER C 1 405 ? 148.903 153.846 142.251 1.00 78.17 401 SER C C 1
ATOM 9436 O O . SER C 1 405 ? 147.739 154.069 141.913 1.00 78.17 401 SER C O 1
ATOM 9439 N N . MET C 1 406 ? 149.873 153.596 141.366 1.00 81.98 402 MET C N 1
ATOM 9440 C CA . MET C 1 406 ? 149.592 153.485 139.937 1.00 81.98 402 MET C CA 1
ATOM 9441 C C . MET C 1 406 ? 148.767 152.241 139.629 1.00 81.98 402 MET C C 1
ATOM 9442 O O . MET C 1 406 ? 147.853 152.286 138.798 1.00 81.98 402 MET C O 1
ATOM 9447 N N . ILE C 1 407 ? 149.078 151.125 140.291 1.00 78.35 403 ILE C N 1
ATOM 9448 C CA . ILE C 1 407 ? 148.318 149.892 140.106 1.00 78.35 403 ILE C CA 1
ATOM 9449 C C . ILE C 1 407 ? 146.929 150.025 140.728 1.00 78.35 403 ILE C C 1
ATOM 9450 O O . ILE C 1 407 ? 145.928 149.586 140.146 1.00 78.35 403 ILE C O 1
ATOM 9455 N N . SER C 1 408 ? 146.833 150.712 141.873 1.00 81.14 404 SER C N 1
ATOM 9456 C CA . SER C 1 408 ? 145.535 150.947 142.499 1.00 81.14 404 SER C CA 1
ATOM 9457 C C . SER C 1 408 ? 144.690 151.955 141.728 1.00 81.14 404 SER C C 1
ATOM 9458 O O . SER C 1 408 ? 143.462 151.944 141.846 1.00 81.14 404 SER C O 1
ATOM 9461 N N . ASN C 1 409 ? 145.317 152.834 140.946 1.00 84.36 405 ASN C N 1
ATOM 9462 C CA . ASN C 1 409 ? 144.555 153.764 140.123 1.00 84.36 405 ASN C CA 1
ATOM 9463 C C . ASN C 1 409 ? 144.219 153.191 138.754 1.00 84.36 405 ASN C C 1
ATOM 9464 O O . ASN C 1 409 ? 143.283 153.674 138.109 1.00 84.36 405 ASN C O 1
ATOM 9469 N N . MET C 1 410 ? 144.976 152.196 138.280 1.00 87.05 406 MET C N 1
ATOM 9470 C CA . MET C 1 410 ? 144.673 151.588 136.986 1.00 87.05 406 MET C CA 1
ATOM 9471 C C . MET C 1 410 ? 143.409 150.742 137.049 1.00 87.05 406 MET C C 1
ATOM 9472 O O . MET C 1 410 ? 142.575 150.785 136.138 1.00 87.05 406 MET C O 1
ATOM 9477 N N . ASN C 1 411 ? 143.247 149.966 138.112 1.00 85.99 407 ASN C N 1
ATOM 9478 C CA . ASN C 1 411 ? 142.086 149.102 138.273 1.00 85.99 407 ASN C CA 1
ATOM 9479 C C . ASN C 1 411 ? 141.244 149.523 139.470 1.00 85.99 407 ASN C C 1
ATOM 9480 O O . ASN C 1 411 ? 140.815 148.691 140.266 1.00 85.99 407 ASN C O 1
ATOM 9485 N N . ALA C 1 412 ? 141.018 150.828 139.624 1.00 88.84 408 ALA C N 1
ATOM 9486 C CA . ALA C 1 412 ? 140.099 151.294 140.656 1.00 88.84 408 ALA C CA 1
ATOM 9487 C C . ALA C 1 412 ? 138.653 151.047 140.251 1.00 88.84 408 ALA C C 1
ATOM 9488 O O . ALA C 1 412 ? 137.831 150.639 141.081 1.00 88.84 408 ALA C O 1
ATOM 9490 N N . SER C 1 413 ? 138.331 151.281 138.976 1.00 91.63 409 SER C N 1
ATOM 9491 C CA . SER C 1 413 ? 136.964 151.111 138.497 1.00 91.63 409 SER C CA 1
ATOM 9492 C C . SER C 1 413 ? 136.590 149.639 138.391 1.00 91.63 409 SER C C 1
ATOM 9493 O O . SER C 1 413 ? 135.446 149.264 138.674 1.00 91.63 409 SER C O 1
ATOM 9496 N N . ARG C 1 414 ? 137.545 148.793 137.999 1.00 92.19 410 ARG C N 1
ATOM 9497 C CA . ARG C 1 414 ? 137.292 147.358 137.932 1.00 92.19 410 ARG C CA 1
ATOM 9498 C C . ARG C 1 414 ? 137.146 146.756 139.326 1.00 92.19 410 ARG C C 1
ATOM 9499 O O . ARG C 1 414 ? 136.317 145.864 139.533 1.00 92.19 410 ARG C O 1
ATOM 9507 N N . ALA C 1 415 ? 137.893 147.272 140.306 1.00 90.11 411 ALA C N 1
ATOM 9508 C CA . ALA C 1 415 ? 137.719 146.808 141.680 1.00 90.11 411 ALA C CA 1
ATOM 9509 C C . ALA C 1 415 ? 136.420 147.317 142.285 1.00 90.11 411 ALA C C 1
ATOM 9510 O O . ALA C 1 415 ? 135.800 146.608 143.085 1.00 90.11 411 ALA C O 1
ATOM 9512 N N . GLU C 1 416 ? 135.981 148.518 141.889 1.00 92.94 412 GLU C N 1
ATOM 9513 C CA . GLU C 1 416 ? 134.695 149.044 142.342 1.00 92.94 412 GLU C CA 1
ATOM 9514 C C . GLU C 1 416 ? 133.535 148.241 141.761 1.00 92.94 412 GLU C C 1
ATOM 9515 O O . GLU C 1 416 ? 132.577 147.905 142.475 1.00 92.94 412 GLU C O 1
ATOM 9521 N N . PHE C 1 417 ? 133.651 147.849 140.489 1.00 90.86 413 PHE C N 1
ATOM 9522 C CA . PHE C 1 417 ? 132.631 147.012 139.873 1.00 90.86 413 PHE C CA 1
ATOM 9523 C C . PHE C 1 417 ? 132.640 145.593 140.422 1.00 90.86 413 PHE C C 1
ATOM 9524 O O . PHE C 1 417 ? 131.573 144.988 140.564 1.00 90.86 413 PHE C O 1
ATOM 9532 N N . GLN C 1 418 ? 133.817 145.047 140.734 1.00 88.99 414 GLN C N 1
ATOM 9533 C CA . GLN C 1 418 ? 133.874 143.715 141.319 1.00 88.99 414 GLN C CA 1
ATOM 9534 C C . GLN C 1 418 ? 133.367 143.717 142.755 1.00 88.99 414 GLN C C 1
ATOM 9535 O O . GLN C 1 418 ? 132.784 142.725 143.202 1.00 88.99 414 GLN C O 1
ATOM 9541 N N . ALA C 1 419 ? 133.525 144.837 143.468 1.00 87.46 415 ALA C N 1
ATOM 9542 C CA . ALA C 1 419 ? 132.919 144.972 144.788 1.00 87.46 415 ALA C CA 1
ATOM 9543 C C . ALA C 1 419 ? 131.401 145.065 144.698 1.00 87.46 415 ALA C C 1
ATOM 9544 O O . ALA C 1 419 ? 130.694 144.509 145.548 1.00 87.46 415 ALA C O 1
ATOM 9546 N N . LYS C 1 420 ? 130.887 145.733 143.656 1.00 87.73 416 LYS C N 1
ATOM 9547 C CA . LYS C 1 420 ? 129.440 145.771 143.433 1.00 87.73 416 LYS C CA 1
ATOM 9548 C C . LYS C 1 420 ? 128.884 144.399 143.060 1.00 87.73 416 LYS C C 1
ATOM 9549 O O . LYS C 1 420 ? 127.810 144.017 143.535 1.00 87.73 416 LYS C O 1
ATOM 9555 N N . ILE C 1 421 ? 129.621 143.640 142.243 1.00 86.56 417 ILE C N 1
ATOM 9556 C CA . ILE C 1 421 ? 129.213 142.288 141.853 1.00 86.56 417 ILE C CA 1
ATOM 9557 C C . ILE C 1 421 ? 129.250 141.339 143.047 1.00 86.56 417 ILE C C 1
ATOM 9558 O O . ILE C 1 421 ? 128.334 140.527 143.238 1.00 86.56 417 ILE C O 1
ATOM 9563 N N . ASP C 1 422 ? 130.266 141.480 143.906 1.00 87.54 418 ASP C N 1
ATOM 9564 C CA . ASP C 1 422 ? 130.366 140.659 145.109 1.00 87.54 418 ASP C CA 1
ATOM 9565 C C . ASP C 1 422 ? 129.275 140.999 146.116 1.00 87.54 418 ASP C C 1
ATOM 9566 O O . ASP C 1 422 ? 128.746 140.103 146.784 1.00 87.54 418 ASP C O 1
ATOM 9571 N N . SER C 1 423 ? 128.880 142.273 146.193 1.00 86.97 419 SER C N 1
ATOM 9572 C CA . SER C 1 423 ? 127.801 142.655 147.098 1.00 86.97 419 SER C CA 1
ATOM 9573 C C . SER C 1 423 ? 126.440 142.193 146.580 1.00 86.97 419 SER C C 1
ATOM 9574 O O . SER C 1 423 ? 125.585 141.777 147.373 1.00 86.97 419 SER C O 1
ATOM 9577 N N . ILE C 1 424 ? 126.237 142.231 145.256 1.00 85.12 420 ILE C N 1
ATOM 9578 C CA . ILE C 1 424 ? 125.007 141.722 144.645 1.00 85.12 420 ILE C CA 1
ATOM 9579 C C . ILE C 1 424 ? 124.905 140.207 144.819 1.00 85.12 420 ILE C C 1
ATOM 9580 O O . ILE C 1 424 ? 123.834 139.676 145.147 1.00 85.12 420 ILE C O 1
ATOM 9585 N N . LYS C 1 425 ? 126.033 139.503 144.685 1.00 84.66 421 LYS C N 1
ATOM 9586 C CA . LYS C 1 425 ? 126.048 138.054 144.865 1.00 84.66 421 LYS C CA 1
ATOM 9587 C C . LYS C 1 425 ? 125.848 137.663 146.324 1.00 84.66 421 LYS C C 1
ATOM 9588 O O . LYS C 1 425 ? 125.176 136.667 146.608 1.00 84.66 421 LYS C O 1
ATOM 9594 N N . GLN C 1 426 ? 126.389 138.450 147.262 1.00 86.29 422 GLN C N 1
ATOM 9595 C CA . GLN C 1 426 ? 126.146 138.195 148.679 1.00 86.29 422 GLN C CA 1
ATOM 9596 C C . GLN C 1 426 ? 124.704 138.490 149.070 1.00 86.29 422 GLN C C 1
ATOM 9597 O O . GLN C 1 426 ? 124.149 137.804 149.936 1.00 86.29 422 GLN C O 1
ATOM 9603 N N . TYR C 1 427 ? 124.082 139.486 148.430 1.00 85.31 423 TYR C N 1
ATOM 9604 C CA . TYR C 1 427 ? 122.672 139.768 148.679 1.00 85.31 423 TYR C CA 1
ATOM 9605 C C . TYR C 1 427 ? 121.774 138.670 148.126 1.00 85.31 423 TYR C C 1
ATOM 9606 O O . TYR C 1 427 ? 120.788 138.289 148.764 1.00 85.31 423 TYR C O 1
ATOM 9615 N N . MET C 1 428 ? 122.095 138.151 146.943 1.00 84.52 424 MET C N 1
ATOM 9616 C CA . MET C 1 428 ? 121.266 137.106 146.359 1.00 84.52 424 MET C CA 1
ATOM 9617 C C . MET C 1 428 ? 121.518 135.748 147.001 1.00 84.52 424 MET C C 1
ATOM 9618 O O . MET C 1 428 ? 120.652 134.871 146.939 1.00 84.52 424 MET C O 1
ATOM 9623 N N . GLN C 1 429 ? 122.686 135.551 147.616 1.00 87.24 425 GLN C N 1
ATOM 9624 C CA . GLN C 1 429 ? 122.893 134.353 148.419 1.00 87.24 425 GLN C CA 1
ATOM 9625 C C . GLN C 1 429 ? 122.229 134.479 149.780 1.00 87.24 425 GLN C C 1
ATOM 9626 O O . GLN C 1 429 ? 121.805 133.473 150.358 1.00 87.24 425 GLN C O 1
ATOM 9632 N N . PHE C 1 430 ? 122.132 135.701 150.304 1.00 83.65 426 PHE C N 1
ATOM 9633 C CA . PHE C 1 430 ? 121.539 135.897 151.621 1.00 83.65 426 PHE C CA 1
ATOM 9634 C C . PHE C 1 430 ? 120.018 135.823 151.559 1.00 83.65 426 PHE C C 1
ATOM 9635 O O . PHE C 1 430 ? 119.386 135.253 152.455 1.00 83.65 426 PHE C O 1
ATOM 9643 N N . ARG C 1 431 ? 119.413 136.376 150.511 1.00 81.92 427 ARG C N 1
ATOM 9644 C CA . ARG C 1 431 ? 117.963 136.459 150.410 1.00 81.92 427 ARG C CA 1
ATOM 9645 C C . ARG C 1 431 ? 117.342 135.293 149.657 1.00 81.92 427 ARG C C 1
ATOM 9646 O O . ARG C 1 431 ? 116.122 135.302 149.459 1.00 81.92 427 ARG C O 1
ATOM 9654 N N . LYS C 1 432 ? 118.161 134.310 149.246 1.00 84.16 428 LYS C N 1
ATOM 9655 C CA . LYS C 1 432 ? 117.762 133.088 148.527 1.00 84.16 428 LYS C CA 1
ATOM 9656 C C . LYS C 1 432 ? 117.028 133.398 147.222 1.00 84.16 428 LYS C C 1
ATOM 9657 O O . LYS C 1 432 ? 115.945 132.877 146.950 1.00 84.16 428 LYS C O 1
ATOM 9663 N N . VAL C 1 433 ? 117.624 134.291 146.431 1.00 84.81 429 VAL C N 1
ATOM 9664 C CA . VAL C 1 433 ? 117.142 134.582 145.088 1.00 84.81 429 VAL C CA 1
ATOM 9665 C C . VAL C 1 433 ? 117.368 133.355 144.213 1.00 84.81 429 VAL C C 1
ATOM 9666 O O . VAL C 1 433 ? 118.413 132.698 144.310 1.00 84.81 429 VAL C O 1
ATOM 9670 N N . THR C 1 434 ? 116.348 132.993 143.424 1.00 87.05 430 THR C N 1
ATOM 9671 C CA . THR C 1 434 ? 116.424 131.862 142.506 1.00 87.05 430 THR C CA 1
ATOM 9672 C C . THR C 1 434 ? 117.500 132.082 141.448 1.00 87.05 430 THR C C 1
ATOM 9673 O O . THR C 1 434 ? 117.789 133.214 141.053 1.00 87.05 430 THR C O 1
ATOM 9677 N N . LYS C 1 435 ? 118.100 130.976 140.998 1.00 90.06 431 LYS C N 1
ATOM 9678 C CA . LYS C 1 435 ? 119.334 131.045 140.224 1.00 90.06 431 LYS C CA 1
ATOM 9679 C C . LYS C 1 435 ? 119.106 131.506 138.789 1.00 90.06 431 LYS C C 1
ATOM 9680 O O . LYS C 1 435 ? 120.065 131.935 138.137 1.00 90.06 431 LYS C O 1
ATOM 9686 N N . ASP C 1 436 ? 117.863 131.442 138.301 1.00 91.38 432 ASP C N 1
ATOM 9687 C CA . ASP C 1 436 ? 117.525 131.999 136.994 1.00 91.38 432 ASP C CA 1
ATOM 9688 C C . ASP C 1 436 ? 117.694 133.513 136.989 1.00 91.38 432 ASP C C 1
ATOM 9689 O O . ASP C 1 436 ? 118.366 134.074 136.110 1.00 91.38 432 ASP C O 1
ATOM 9694 N N . LEU C 1 437 ? 117.138 134.182 138.005 1.00 86.08 433 LEU C N 1
ATOM 9695 C CA . LEU C 1 437 ? 117.321 135.620 138.153 1.00 86.08 433 LEU C CA 1
ATOM 9696 C C . LEU C 1 437 ? 118.757 135.968 138.523 1.00 86.08 433 LEU C C 1
ATOM 9697 O O . LEU C 1 437 ? 119.247 137.024 138.125 1.00 86.08 433 LEU C O 1
ATOM 9702 N N . GLU C 1 438 ? 119.454 135.073 139.230 1.00 87.94 434 GLU C N 1
ATOM 9703 C CA . GLU C 1 438 ? 120.845 135.314 139.608 1.00 87.94 434 GLU C CA 1
ATOM 9704 C C . GLU C 1 438 ? 121.762 135.330 138.388 1.00 87.94 434 GLU C C 1
ATOM 9705 O O . GLU C 1 438 ? 122.568 136.256 138.221 1.00 87.94 434 GLU C O 1
ATOM 9711 N N . THR C 1 439 ? 121.595 134.353 137.487 1.00 87.12 435 THR C N 1
ATOM 9712 C CA . THR C 1 439 ? 122.347 134.354 136.235 1.00 87.12 435 THR C CA 1
ATOM 9713 C C . THR C 1 439 ? 121.925 135.488 135.311 1.00 87.12 435 THR C C 1
ATOM 9714 O O . THR C 1 439 ? 122.783 136.056 134.622 1.00 87.12 435 THR C O 1
ATOM 9718 N N . ARG C 1 440 ? 120.636 135.868 135.330 1.00 85.47 436 ARG C N 1
ATOM 9719 C CA . ARG C 1 440 ? 120.161 136.997 134.527 1.00 85.47 436 ARG C CA 1
ATOM 9720 C C . ARG C 1 440 ? 120.758 138.324 134.989 1.00 85.47 436 ARG C C 1
ATOM 9721 O O . ARG C 1 440 ? 121.203 139.126 134.162 1.00 85.47 436 ARG C O 1
ATOM 9729 N N . VAL C 1 441 ? 120.826 138.542 136.304 1.00 82.45 437 VAL C N 1
ATOM 9730 C CA . VAL C 1 441 ? 121.319 139.801 136.854 1.00 82.45 437 VAL C CA 1
ATOM 9731 C C . VAL C 1 441 ? 122.835 139.902 136.698 1.00 82.45 437 VAL C C 1
ATOM 9732 O O . VAL C 1 441 ? 123.363 140.967 136.341 1.00 82.45 437 VAL C O 1
ATOM 9736 N N . ILE C 1 442 ? 123.549 138.782 136.878 1.00 84.57 438 ILE C N 1
ATOM 9737 C CA . ILE C 1 442 ? 125.004 138.794 136.719 1.00 84.57 438 ILE C CA 1
ATOM 9738 C C . ILE C 1 442 ? 125.396 138.950 135.246 1.00 84.57 438 ILE C C 1
ATOM 9739 O O . ILE C 1 442 ? 126.323 139.709 134.920 1.00 84.57 438 ILE C O 1
ATOM 9744 N N . ARG C 1 443 ? 124.634 138.333 134.328 1.00 87.58 439 ARG C N 1
ATOM 9745 C CA . ARG C 1 443 ? 124.886 138.514 132.898 1.00 87.58 439 ARG C CA 1
ATOM 9746 C C . ARG C 1 443 ? 124.525 139.922 132.435 1.00 87.58 439 ARG C C 1
ATOM 9747 O O . ARG C 1 443 ? 125.197 140.488 131.564 1.00 87.58 439 ARG C O 1
ATOM 9755 N N . TRP C 1 444 ? 123.503 140.523 133.053 1.00 85.18 440 TRP C N 1
ATOM 9756 C CA . TRP C 1 444 ? 123.108 141.894 132.745 1.00 85.18 440 TRP C CA 1
ATOM 9757 C C . TRP C 1 444 ? 124.162 142.896 133.198 1.00 85.18 440 TRP C C 1
ATOM 9758 O O . TRP C 1 444 ? 124.490 143.836 132.461 1.00 85.18 440 TRP C O 1
ATOM 9769 N N . PHE C 1 445 ? 124.706 142.709 134.401 1.00 86.81 441 PHE C N 1
ATOM 9770 C CA . PHE C 1 445 ? 125.738 143.618 134.882 1.00 86.81 441 PHE C CA 1
ATOM 9771 C C . PHE C 1 445 ? 127.049 143.427 134.133 1.00 86.81 441 PHE C C 1
ATOM 9772 O O . PHE C 1 445 ? 127.763 144.406 133.891 1.00 86.81 441 PHE C O 1
ATOM 9780 N N . ASP C 1 446 ? 127.347 142.195 133.702 1.00 88.01 442 ASP C N 1
ATOM 9781 C CA . ASP C 1 446 ? 128.518 141.966 132.864 1.00 88.01 442 ASP C CA 1
ATOM 9782 C C . ASP C 1 446 ? 128.351 142.571 131.475 1.00 88.01 442 ASP C C 1
ATOM 9783 O O . ASP C 1 446 ? 129.338 143.030 130.889 1.00 88.01 442 ASP C O 1
ATOM 9788 N N . TYR C 1 447 ? 127.114 142.623 130.962 1.00 87.03 443 TYR C N 1
ATOM 9789 C CA . TYR C 1 447 ? 126.833 143.369 129.736 1.00 87.03 443 TYR C CA 1
ATOM 9790 C C . TYR C 1 447 ? 127.060 144.863 129.927 1.00 87.03 443 TYR C C 1
ATOM 9791 O O . TYR C 1 447 ? 127.645 145.523 129.059 1.00 87.03 443 TYR C O 1
ATOM 9800 N N . LEU C 1 448 ? 126.570 145.412 131.046 1.00 89.23 444 LEU C N 1
ATOM 9801 C CA . LEU C 1 448 ? 126.707 146.843 131.319 1.00 89.23 444 LEU C CA 1
ATOM 9802 C C . LEU C 1 448 ? 128.157 147.245 131.562 1.00 89.23 444 LEU C C 1
ATOM 9803 O O . LEU C 1 448 ? 128.533 148.390 131.295 1.00 89.23 444 LEU C O 1
ATOM 9808 N N . TRP C 1 449 ? 128.979 146.323 132.059 1.00 90.26 445 TRP C N 1
ATOM 9809 C CA . TRP C 1 449 ? 130.405 146.604 132.171 1.00 90.26 445 TRP C CA 1
ATOM 9810 C C . TRP C 1 449 ? 131.106 146.481 130.826 1.00 90.26 445 TRP C C 1
ATOM 9811 O O . TRP C 1 449 ? 131.935 147.329 130.477 1.00 90.26 445 TRP C O 1
ATOM 9822 N N . ALA C 1 450 ? 130.795 145.427 130.061 1.00 90.83 446 ALA C N 1
ATOM 9823 C CA . ALA C 1 450 ? 131.527 145.152 128.830 1.00 90.83 446 ALA C CA 1
ATOM 9824 C C . ALA C 1 450 ? 131.155 146.112 127.710 1.00 90.83 446 ALA C C 1
ATOM 9825 O O . ALA C 1 450 ? 131.925 146.269 126.757 1.00 90.83 446 ALA C O 1
ATOM 9827 N N . ASN C 1 451 ? 129.997 146.759 127.795 1.00 92.36 447 ASN C N 1
ATOM 9828 C CA . ASN C 1 451 ? 129.606 147.732 126.789 1.00 92.36 447 ASN C CA 1
ATOM 9829 C C . ASN C 1 451 ? 129.819 149.170 127.242 1.00 92.36 447 ASN C C 1
ATOM 9830 O O . ASN C 1 451 ? 129.252 150.081 126.627 1.00 92.36 447 ASN C O 1
ATOM 9835 N N . LYS C 1 452 ? 130.604 149.370 128.313 1.00 94.71 448 LYS C N 1
ATOM 9836 C CA . LYS C 1 452 ? 131.111 150.672 128.786 1.00 94.71 448 LYS C CA 1
ATOM 9837 C C . LYS C 1 452 ? 129.992 151.638 129.176 1.00 94.71 448 LYS C C 1
ATOM 9838 O O . LYS C 1 452 ? 130.084 152.846 128.955 1.00 94.71 448 LYS C O 1
ATOM 9844 N N . LYS C 1 453 ? 128.926 151.097 129.760 1.00 94.06 449 LYS C N 1
ATOM 9845 C CA . LYS C 1 453 ? 127.802 151.886 130.245 1.00 94.06 449 LYS C CA 1
ATOM 9846 C C . LYS C 1 453 ? 127.488 151.567 131.702 1.00 94.06 449 LYS C C 1
ATOM 9847 O O . LYS C 1 453 ? 126.334 151.636 132.126 1.00 94.06 449 LYS C O 1
ATOM 9853 N N . THR C 1 454 ? 128.520 151.235 132.480 1.00 100.51 450 THR C N 1
ATOM 9854 C CA . THR C 1 454 ? 128.335 150.733 133.838 1.00 100.51 450 THR C CA 1
ATOM 9855 C C . THR C 1 454 ? 127.978 151.826 134.841 1.00 100.51 450 THR C C 1
ATOM 9856 O O . THR C 1 454 ? 127.529 151.514 135.949 1.00 100.51 450 THR C O 1
ATOM 9860 N N . VAL C 1 455 ? 128.164 153.091 134.484 1.00 105.19 451 VAL C N 1
ATOM 9861 C CA . VAL C 1 455 ? 128.065 154.175 135.452 1.00 105.19 451 VAL C CA 1
ATOM 9862 C C . VAL C 1 455 ? 126.629 154.678 135.547 1.00 105.19 451 VAL C C 1
ATOM 9863 O O . VAL C 1 455 ? 125.834 154.561 134.606 1.00 105.19 451 VAL C O 1
ATOM 9867 N N . ASP C 1 456 ? 126.292 155.231 136.710 1.00 107.78 452 ASP C N 1
ATOM 9868 C CA . ASP C 1 456 ? 124.972 155.804 136.936 1.00 107.78 452 ASP C CA 1
ATOM 9869 C C . ASP C 1 456 ? 124.967 157.271 136.535 1.00 107.78 452 ASP C C 1
ATOM 9870 O O . ASP C 1 456 ? 125.861 158.030 136.920 1.00 107.78 452 ASP C O 1
ATOM 9875 N N . GLU C 1 457 ? 123.932 157.668 135.793 1.00 105.00 453 GLU C N 1
ATOM 9876 C CA . GLU C 1 457 ? 123.917 158.969 135.130 1.00 105.00 453 GLU C CA 1
ATOM 9877 C C . GLU C 1 457 ? 123.693 160.105 136.119 1.00 105.00 453 GLU C C 1
ATOM 9878 O O . GLU C 1 457 ? 124.246 161.200 135.951 1.00 105.00 453 GLU C O 1
ATOM 9884 N N . LYS C 1 458 ? 122.914 159.847 137.171 1.00 107.24 454 LYS C N 1
ATOM 9885 C CA . LYS C 1 458 ? 122.606 160.880 138.152 1.00 107.24 454 LYS C CA 1
ATOM 9886 C C . LYS C 1 458 ? 123.803 161.174 139.043 1.00 107.24 454 LYS C C 1
ATOM 9887 O O . LYS C 1 458 ? 123.953 162.297 139.535 1.00 107.24 454 LYS C O 1
ATOM 9893 N N . GLU C 1 459 ? 124.664 160.180 139.264 1.00 107.37 455 GLU C N 1
ATOM 9894 C CA . GLU C 1 459 ? 125.862 160.419 140.058 1.00 107.37 455 GLU C CA 1
ATOM 9895 C C . GLU C 1 459 ? 127.025 160.884 139.195 1.00 107.37 455 GLU C C 1
ATOM 9896 O O . GLU C 1 459 ? 127.934 161.555 139.695 1.00 107.37 455 GLU C O 1
ATOM 9902 N N . VAL C 1 460 ? 127.017 160.540 137.907 1.00 101.99 456 VAL C N 1
ATOM 9903 C CA . VAL C 1 460 ? 128.052 161.025 136.997 1.00 101.99 456 VAL C CA 1
ATOM 9904 C C . VAL C 1 460 ? 127.842 162.503 136.687 1.00 101.99 456 VAL C C 1
ATOM 9905 O O . VAL C 1 460 ? 128.778 163.309 136.761 1.00 101.99 456 VAL C O 1
ATOM 9909 N N . LEU C 1 461 ? 126.604 162.897 136.399 1.00 102.79 457 LEU C N 1
ATOM 9910 C CA . LEU C 1 461 ? 126.350 164.276 136.003 1.00 102.79 457 LEU C CA 1
ATOM 9911 C C . LEU C 1 461 ? 126.250 165.247 137.173 1.00 102.79 457 LEU C C 1
ATOM 9912 O O . LEU C 1 461 ? 126.102 166.445 136.927 1.00 102.79 457 LEU C O 1
ATOM 9917 N N . LYS C 1 462 ? 126.349 164.778 138.421 1.00 103.70 458 LYS C N 1
ATOM 9918 C CA . LYS C 1 462 ? 126.064 165.609 139.587 1.00 103.70 458 LYS C CA 1
ATOM 9919 C C . LYS C 1 462 ? 127.137 166.664 139.847 1.00 103.70 458 LYS C C 1
ATOM 9920 O O . LYS C 1 462 ? 126.810 167.751 140.339 1.00 103.70 458 LYS C O 1
ATOM 9926 N N . SER C 1 463 ? 128.395 166.392 139.497 1.00 101.42 459 SER C N 1
ATOM 9927 C CA . SER C 1 463 ? 129.464 167.353 139.744 1.00 101.42 459 SER C CA 1
ATOM 9928 C C . SER C 1 463 ? 129.481 168.494 138.736 1.00 101.42 459 SER C C 1
ATOM 9929 O O . SER C 1 463 ? 130.097 169.530 139.006 1.00 101.42 459 SER C O 1
ATOM 9932 N N . LEU C 1 464 ? 128.836 168.320 137.588 1.00 98.11 460 LEU C N 1
ATOM 9933 C CA . LEU C 1 464 ? 128.759 169.365 136.582 1.00 98.11 460 LEU C CA 1
ATOM 9934 C C . LEU C 1 464 ? 127.806 170.471 137.044 1.00 98.11 460 LEU C C 1
ATOM 9935 O O . LEU C 1 464 ? 126.903 170.217 137.844 1.00 98.11 460 LEU C O 1
ATOM 9940 N N . PRO C 1 465 ? 127.997 171.713 136.587 1.00 97.18 461 PRO C N 1
ATOM 9941 C CA . PRO C 1 465 ? 127.035 172.765 136.925 1.00 97.18 461 PRO C CA 1
ATOM 9942 C C . PRO C 1 465 ? 125.763 172.609 136.111 1.00 97.18 461 PRO C C 1
ATOM 9943 O O . PRO C 1 465 ? 125.706 171.862 135.134 1.00 97.18 461 PRO C O 1
ATOM 9947 N N . ASP C 1 466 ? 124.733 173.353 136.525 1.00 96.12 462 ASP C N 1
ATOM 9948 C CA . ASP C 1 466 ? 123.401 173.172 135.957 1.00 96.12 462 ASP C CA 1
ATOM 9949 C C . ASP C 1 466 ? 123.298 173.717 134.537 1.00 96.12 462 ASP C C 1
ATOM 9950 O O . ASP C 1 466 ? 122.444 173.262 133.768 1.00 96.12 462 ASP C O 1
ATOM 9955 N N . LYS C 1 467 ? 124.176 174.649 134.161 1.00 93.92 463 LYS C N 1
ATOM 9956 C CA . LYS C 1 467 ? 124.231 175.093 132.772 1.00 93.92 463 LYS C CA 1
ATOM 9957 C C . LYS C 1 467 ? 124.808 174.010 131.870 1.00 93.92 463 LYS C C 1
ATOM 9958 O O . LYS C 1 467 ? 124.263 173.735 130.793 1.00 93.92 463 LYS C O 1
ATOM 9964 N N . LEU C 1 468 ? 125.883 173.354 132.311 1.00 94.26 464 LEU C N 1
ATOM 9965 C CA . LEU C 1 468 ? 126.469 172.282 131.515 1.00 94.26 464 LEU C CA 1
ATOM 9966 C C . LEU C 1 468 ? 125.622 171.019 131.557 1.00 94.26 464 LEU C C 1
ATOM 9967 O O . LEU C 1 468 ? 125.564 170.294 130.559 1.00 94.26 464 LEU C O 1
ATOM 9972 N N . LYS C 1 469 ? 124.935 170.764 132.678 1.00 94.00 465 LYS C N 1
ATOM 9973 C CA . LYS C 1 469 ? 123.992 169.650 132.749 1.00 94.00 465 LYS C CA 1
ATOM 9974 C C . LYS C 1 469 ? 122.795 169.878 131.838 1.00 94.00 465 LYS C C 1
ATOM 9975 O O . LYS C 1 469 ? 122.334 168.947 131.165 1.00 94.00 465 LYS C O 1
ATOM 9981 N N . ALA C 1 470 ? 122.301 171.122 131.782 1.00 94.10 466 ALA C N 1
ATOM 9982 C CA . ALA C 1 470 ? 121.188 171.456 130.903 1.00 94.10 466 ALA C CA 1
ATOM 9983 C C . ALA C 1 470 ? 121.595 171.392 129.438 1.00 94.10 466 ALA C C 1
ATOM 9984 O O . ALA C 1 470 ? 120.823 170.920 128.600 1.00 94.10 466 ALA C O 1
ATOM 9986 N N . GLU C 1 471 ? 122.825 171.803 129.119 1.00 94.75 467 GLU C N 1
ATOM 9987 C CA . GLU C 1 471 ? 123.267 171.759 127.729 1.00 94.75 467 GLU C CA 1
ATOM 9988 C C . GLU C 1 471 ? 123.592 170.335 127.284 1.00 94.75 467 GLU C C 1
ATOM 9989 O O . GLU C 1 471 ? 123.367 169.991 126.116 1.00 94.75 467 GLU C O 1
ATOM 9995 N N . ILE C 1 472 ? 124.062 169.483 128.202 1.00 92.45 468 ILE C N 1
ATOM 9996 C CA . ILE C 1 472 ? 124.278 168.071 127.889 1.00 92.45 468 ILE C CA 1
ATOM 9997 C C . ILE C 1 472 ? 122.945 167.348 127.708 1.00 92.45 468 ILE C C 1
ATOM 9998 O O . ILE C 1 472 ? 122.782 166.554 126.771 1.00 92.45 468 ILE C O 1
ATOM 10003 N N . ALA C 1 473 ? 121.948 167.669 128.545 1.00 90.95 469 ALA C N 1
ATOM 10004 C CA . ALA C 1 473 ? 120.612 167.101 128.374 1.00 90.95 469 ALA C CA 1
ATOM 10005 C C . ALA C 1 473 ? 119.911 167.630 127.126 1.00 90.95 469 ALA C C 1
ATOM 10006 O O . ALA C 1 473 ? 119.026 166.957 126.588 1.00 90.95 469 ALA C O 1
ATOM 10008 N N . ILE C 1 474 ? 120.282 168.824 126.658 1.00 91.82 470 ILE C N 1
ATOM 10009 C CA . ILE C 1 474 ? 119.854 169.276 125.338 1.00 91.82 470 ILE C CA 1
ATOM 10010 C C . ILE C 1 474 ? 120.520 168.441 124.249 1.00 91.82 470 ILE C C 1
ATOM 10011 O O . ILE C 1 474 ? 119.859 167.966 123.319 1.00 91.82 470 ILE C O 1
ATOM 10016 N N . ASN C 1 475 ? 121.826 168.193 124.373 1.00 92.94 471 ASN C N 1
ATOM 10017 C CA . ASN C 1 475 ? 122.558 167.524 123.300 1.00 92.94 471 ASN C CA 1
ATOM 10018 C C . ASN C 1 475 ? 122.285 166.028 123.208 1.00 92.94 471 ASN C C 1
ATOM 10019 O O . ASN C 1 475 ? 122.696 165.407 122.223 1.00 92.94 471 ASN C O 1
ATOM 10024 N N . VAL C 1 476 ? 121.611 165.439 124.191 1.00 90.05 472 VAL C N 1
ATOM 10025 C CA . VAL C 1 476 ? 121.213 164.047 124.113 1.00 90.05 472 VAL C CA 1
ATOM 10026 C C . VAL C 1 476 ? 119.721 163.879 123.836 1.00 90.05 472 VAL C C 1
ATOM 10027 O O . VAL C 1 476 ? 119.357 163.166 122.894 1.00 90.05 472 VAL C O 1
ATOM 10031 N N . HIS C 1 477 ? 118.846 164.548 124.591 1.00 89.96 473 HIS C N 1
ATOM 10032 C CA . HIS C 1 477 ? 117.436 164.196 124.605 1.00 89.96 473 HIS C CA 1
ATOM 10033 C C . HIS C 1 477 ? 116.495 165.172 123.911 1.00 89.96 473 HIS C C 1
ATOM 10034 O O . HIS C 1 477 ? 115.303 164.862 123.815 1.00 89.96 473 HIS C O 1
ATOM 10041 N N . LEU C 1 478 ? 116.968 166.330 123.437 1.00 91.59 474 LEU C N 1
ATOM 10042 C CA . LEU C 1 478 ? 116.033 167.361 122.981 1.00 91.59 474 LEU C CA 1
ATOM 10043 C C . LEU C 1 478 ? 115.447 167.039 121.614 1.00 91.59 474 LEU C C 1
ATOM 10044 O O . LEU C 1 478 ? 114.235 167.169 121.412 1.00 91.59 474 LEU C O 1
ATOM 10049 N N . ASP C 1 479 ? 116.281 166.609 120.667 1.00 95.79 475 ASP C N 1
ATOM 10050 C CA . ASP C 1 479 ? 115.779 166.348 119.323 1.00 95.79 475 ASP C CA 1
ATOM 10051 C C . ASP C 1 479 ? 115.008 165.036 119.244 1.00 95.79 475 ASP C C 1
ATOM 10052 O O . ASP C 1 479 ? 114.251 164.826 118.290 1.00 95.79 475 ASP C O 1
ATOM 10057 N N . THR C 1 480 ? 115.182 164.142 120.220 1.00 92.54 476 THR C N 1
ATOM 10058 C CA . THR C 1 480 ? 114.315 162.971 120.284 1.00 92.54 476 THR C CA 1
ATOM 10059 C C . THR C 1 480 ? 113.064 163.248 121.117 1.00 92.54 476 THR C C 1
ATOM 10060 O O . THR C 1 480 ? 112.058 162.546 120.973 1.00 92.54 476 THR C O 1
ATOM 10064 N N . LEU C 1 481 ? 113.099 164.261 121.993 1.00 90.58 477 LEU C N 1
ATOM 10065 C CA . LEU C 1 481 ? 111.876 164.653 122.687 1.00 90.58 477 LEU C CA 1
ATOM 10066 C C . LEU C 1 481 ? 110.975 165.494 121.790 1.00 90.58 477 LEU C C 1
ATOM 10067 O O . LEU C 1 481 ? 109.747 165.454 121.926 1.00 90.58 477 LEU C O 1
ATOM 10072 N N . LYS C 1 482 ? 111.549 166.218 120.831 1.00 93.23 478 LYS C N 1
ATOM 10073 C CA . LYS C 1 482 ? 110.740 167.019 119.920 1.00 93.23 478 LYS C CA 1
ATOM 10074 C C . LYS C 1 482 ? 110.035 166.191 118.852 1.00 93.23 478 LYS C C 1
ATOM 10075 O O . LYS C 1 482 ? 109.199 166.737 118.126 1.00 93.23 478 LYS C O 1
ATOM 10081 N N . LYS C 1 483 ? 110.351 164.901 118.731 1.00 93.54 479 LYS C N 1
ATOM 10082 C CA . LYS C 1 483 ? 109.626 163.993 117.858 1.00 93.54 479 LYS C CA 1
ATOM 10083 C C . LYS C 1 483 ? 108.394 163.388 118.518 1.00 93.54 479 LYS C C 1
ATOM 10084 O O . LYS C 1 483 ? 107.642 162.674 117.848 1.00 93.54 479 LYS C O 1
ATOM 10090 N N . VAL C 1 484 ? 108.181 163.638 119.811 1.00 94.06 480 VAL C N 1
ATOM 10091 C CA . VAL C 1 484 ? 106.942 163.238 120.466 1.00 94.06 480 VAL C CA 1
ATOM 10092 C C . VAL C 1 484 ? 105.813 164.136 119.975 1.00 94.06 480 VAL C C 1
ATOM 10093 O O . VAL C 1 484 ? 106.000 165.348 119.790 1.00 94.06 480 VAL C O 1
ATOM 10097 N N . ARG C 1 485 ? 104.644 163.527 119.718 1.00 99.98 481 ARG C N 1
ATOM 10098 C CA . ARG C 1 485 ? 103.520 164.224 119.093 1.00 99.98 481 ARG C CA 1
ATOM 10099 C C . ARG C 1 485 ? 102.935 165.299 119.999 1.00 99.98 481 ARG C C 1
ATOM 10100 O O . ARG C 1 485 ? 102.476 166.340 119.518 1.00 99.98 481 ARG C O 1
ATOM 10108 N N . ILE C 1 486 ? 102.940 165.068 121.310 1.00 100.59 482 ILE C N 1
ATOM 10109 C CA . ILE C 1 486 ? 102.392 166.081 122.200 1.00 100.59 482 ILE C CA 1
ATOM 10110 C C . ILE C 1 486 ? 103.421 167.174 122.485 1.00 100.59 482 ILE C C 1
ATOM 10111 O O . ILE C 1 486 ? 103.054 168.339 122.667 1.00 100.59 482 ILE C O 1
ATOM 10116 N N . PHE C 1 487 ? 104.713 166.842 122.487 1.00 99.14 483 PHE C N 1
ATOM 10117 C CA . PHE C 1 487 ? 105.775 167.817 122.681 1.00 99.14 483 PHE C CA 1
ATOM 10118 C C . PHE C 1 487 ? 106.347 168.322 121.366 1.00 99.14 483 PHE C C 1
ATOM 10119 O O . PHE C 1 487 ? 107.493 168.785 121.343 1.00 99.14 483 PHE C O 1
ATOM 10127 N N . GLN C 1 488 ? 105.590 168.198 120.272 1.00 103.76 484 GLN C N 1
ATOM 10128 C CA . GLN C 1 488 ? 106.043 168.690 118.974 1.00 103.76 484 GLN C CA 1
ATOM 10129 C C . GLN C 1 488 ? 106.118 170.212 118.950 1.00 103.76 484 GLN C C 1
ATOM 10130 O O . GLN C 1 488 ? 107.095 170.788 118.459 1.00 103.76 484 GLN C O 1
ATOM 10136 N N . ASP C 1 489 ? 105.098 170.881 119.485 1.00 108.12 485 ASP C N 1
ATOM 10137 C CA . ASP C 1 489 ? 105.033 172.342 119.496 1.00 108.12 485 ASP C CA 1
ATOM 10138 C C . ASP C 1 489 ? 104.799 172.821 120.928 1.00 108.12 485 ASP C C 1
ATOM 10139 O O . ASP C 1 489 ? 103.664 173.036 121.360 1.00 108.12 485 ASP C O 1
ATOM 10144 N N . CYS C 1 490 ? 105.891 172.991 121.667 1.00 108.45 486 CYS C N 1
ATOM 10145 C CA . CYS C 1 490 ? 105.871 173.585 122.993 1.00 108.45 486 CYS C CA 1
ATOM 10146 C C . CYS C 1 490 ? 106.914 174.691 123.041 1.00 108.45 486 CYS C C 1
ATOM 10147 O O . CYS C 1 490 ? 107.683 174.887 122.097 1.00 108.45 486 CYS C O 1
ATOM 10150 N N . GLU C 1 491 ? 106.925 175.432 124.146 1.00 105.67 487 GLU C N 1
ATOM 10151 C CA . GLU C 1 491 ? 107.966 176.425 124.358 1.00 105.67 487 GLU C CA 1
ATOM 10152 C C . GLU C 1 491 ? 109.280 175.712 124.665 1.00 105.67 487 GLU C C 1
ATOM 10153 O O . GLU C 1 491 ? 109.290 174.601 125.200 1.00 105.67 487 GLU C O 1
ATOM 10159 N N . ALA C 1 492 ? 110.393 176.350 124.286 1.00 100.62 488 ALA C N 1
ATOM 10160 C CA . ALA C 1 492 ? 111.697 175.696 124.336 1.00 100.62 488 ALA C CA 1
ATOM 10161 C C . ALA C 1 492 ? 112.199 175.504 125.761 1.00 100.62 488 ALA C C 1
ATOM 10162 O O . ALA C 1 492 ? 112.886 174.514 126.036 1.00 100.62 488 ALA C O 1
ATOM 10164 N N . GLY C 1 493 ? 111.857 176.417 126.674 1.00 100.10 489 GLY C N 1
ATOM 10165 C CA . GLY C 1 493 ? 112.264 176.264 128.062 1.00 100.10 489 GLY C CA 1
ATOM 10166 C C . GLY C 1 493 ? 111.557 175.126 128.767 1.00 100.10 489 GLY C C 1
ATOM 10167 O O . GLY C 1 493 ? 112.136 174.492 129.659 1.00 100.10 489 GLY C O 1
ATOM 10168 N N . LEU C 1 494 ? 110.320 174.830 128.349 1.00 99.29 490 LEU C N 1
ATOM 10169 C CA . LEU C 1 494 ? 109.613 173.648 128.833 1.00 99.29 490 LEU C CA 1
ATOM 10170 C C . LEU C 1 494 ? 110.312 172.372 128.390 1.00 99.29 490 LEU C C 1
ATOM 10171 O O . LEU C 1 494 ? 110.470 171.438 129.182 1.00 99.29 490 LEU C O 1
ATOM 10176 N N . LEU C 1 495 ? 110.781 172.339 127.140 1.00 95.13 491 LEU C N 1
ATOM 10177 C CA . LEU C 1 495 ? 111.494 171.173 126.632 1.00 95.13 491 LEU C CA 1
ATOM 10178 C C . LEU C 1 495 ? 112.865 171.014 127.279 1.00 95.13 491 LEU C C 1
ATOM 10179 O O . LEU C 1 495 ? 113.309 169.883 127.492 1.00 95.13 491 LEU C O 1
ATOM 10184 N N . VAL C 1 496 ? 113.521 172.123 127.636 1.00 94.74 492 VAL C N 1
ATOM 10185 C CA . VAL C 1 496 ? 114.784 172.059 128.376 1.00 94.74 492 VAL C CA 1
ATOM 10186 C C . VAL C 1 496 ? 114.557 171.526 129.790 1.00 94.74 492 VAL C C 1
ATOM 10187 O O . VAL C 1 496 ? 115.314 170.673 130.280 1.00 94.74 492 VAL C O 1
ATOM 10191 N N . GLU C 1 497 ? 113.470 171.958 130.438 1.00 98.15 493 GLU C N 1
ATOM 10192 C CA . GLU C 1 497 ? 113.142 171.445 131.766 1.00 98.15 493 GLU C CA 1
ATOM 10193 C C . GLU C 1 497 ? 112.690 169.985 131.715 1.00 98.15 493 GLU C C 1
ATOM 10194 O O . GLU C 1 497 ? 112.978 169.213 132.638 1.00 98.15 493 GLU C O 1
ATOM 10200 N N . LEU C 1 498 ? 112.068 169.572 130.609 1.00 93.10 494 LEU C N 1
ATOM 10201 C CA . LEU C 1 498 ? 111.631 168.187 130.463 1.00 93.10 494 LEU C CA 1
ATOM 10202 C C . LEU C 1 498 ? 112.796 167.250 130.167 1.00 93.10 494 LEU C C 1
ATOM 10203 O O . LEU C 1 498 ? 112.819 166.119 130.662 1.00 93.10 494 LEU C O 1
ATOM 10208 N N . VAL C 1 499 ? 113.774 167.687 129.364 1.00 89.76 495 VAL C N 1
ATOM 10209 C CA . VAL C 1 499 ? 114.955 166.846 129.168 1.00 89.76 495 VAL C CA 1
ATOM 10210 C C . VAL C 1 499 ? 115.880 166.891 130.376 1.00 89.76 495 VAL C C 1
ATOM 10211 O O . VAL C 1 499 ? 116.735 166.011 130.520 1.00 89.76 495 VAL C O 1
ATOM 10215 N N . LEU C 1 500 ? 115.739 167.887 131.253 1.00 91.71 496 LEU C N 1
ATOM 10216 C CA . LEU C 1 500 ? 116.374 167.775 132.559 1.00 91.71 496 LEU C CA 1
ATOM 10217 C C . LEU C 1 500 ? 115.633 166.790 133.453 1.00 91.71 496 LEU C C 1
ATOM 10218 O O . LEU C 1 500 ? 116.248 166.163 134.321 1.00 91.71 496 LEU C O 1
ATOM 10223 N N . LYS C 1 501 ? 114.322 166.634 133.256 1.00 93.50 497 LYS C N 1
ATOM 10224 C CA . LYS C 1 501 ? 113.542 165.711 134.074 1.00 93.50 497 LYS C CA 1
ATOM 10225 C C . LYS C 1 501 ? 113.572 164.268 133.579 1.00 93.50 497 LYS C C 1
ATOM 10226 O O . LYS C 1 501 ? 112.946 163.410 134.208 1.00 93.50 497 LYS C O 1
ATOM 10232 N N . LEU C 1 502 ? 114.262 163.975 132.479 1.00 89.53 498 LEU C N 1
ATOM 10233 C CA . LEU C 1 502 ? 114.273 162.621 131.937 1.00 89.53 498 LEU C CA 1
ATOM 10234 C C . LEU C 1 502 ? 115.262 161.749 132.696 1.00 89.53 498 LEU C C 1
ATOM 10235 O O . LEU C 1 502 ? 116.424 162.124 132.876 1.00 89.53 498 LEU C O 1
ATOM 10240 N N . ARG C 1 503 ? 114.804 160.581 133.139 1.00 90.16 499 ARG C N 1
ATOM 10241 C CA . ARG C 1 503 ? 115.642 159.642 133.861 1.00 90.16 499 ARG C CA 1
ATOM 10242 C C . ARG C 1 503 ? 115.768 158.344 133.074 1.00 90.16 499 ARG C C 1
ATOM 10243 O O . ARG C 1 503 ? 114.790 157.908 132.450 1.00 90.16 499 ARG C O 1
ATOM 10251 N N . PRO C 1 504 ? 116.937 157.711 133.054 1.00 89.48 500 PRO C N 1
ATOM 10252 C CA . PRO C 1 504 ? 117.099 156.493 132.260 1.00 89.48 500 PRO C CA 1
ATOM 10253 C C . PRO C 1 504 ? 116.758 155.231 133.033 1.00 89.48 500 PRO C C 1
ATOM 10254 O O . PRO C 1 504 ? 116.917 155.149 134.252 1.00 89.48 500 PRO C O 1
ATOM 10258 N N . THR C 1 505 ? 116.270 154.239 132.296 1.00 83.02 501 THR C N 1
ATOM 10259 C CA . THR C 1 505 ? 116.105 152.886 132.805 1.00 83.02 501 THR C CA 1
ATOM 10260 C C . THR C 1 505 ? 116.636 151.900 131.781 1.00 83.02 501 THR C C 1
ATOM 10261 O O . THR C 1 505 ? 116.549 152.136 130.574 1.00 83.02 501 THR C O 1
ATOM 10265 N N . VAL C 1 506 ? 117.195 150.799 132.274 1.00 81.27 502 VAL C N 1
ATOM 10266 C CA . VAL C 1 506 ? 117.797 149.761 131.450 1.00 81.27 502 VAL C CA 1
ATOM 10267 C C . VAL C 1 506 ? 116.961 148.506 131.665 1.00 81.27 502 VAL C C 1
ATOM 10268 O O . VAL C 1 506 ? 116.439 148.296 132.764 1.00 81.27 502 VAL C O 1
ATOM 10272 N N . PHE C 1 507 ? 116.793 147.697 130.621 1.00 80.67 503 PHE C N 1
ATOM 10273 C CA . PHE C 1 507 ? 115.994 146.486 130.702 1.00 80.67 503 PHE C CA 1
ATOM 10274 C C . PHE C 1 507 ? 116.757 145.297 130.135 1.00 80.67 503 PHE C C 1
ATOM 10275 O O . PHE C 1 507 ? 117.570 145.437 129.220 1.00 80.67 503 PHE C O 1
ATOM 10283 N N . SER C 1 508 ? 116.493 144.128 130.701 1.00 82.14 504 SER C N 1
ATOM 10284 C CA . SER C 1 508 ? 117.019 142.825 130.329 1.00 82.14 504 SER C CA 1
ATOM 10285 C C . SER C 1 508 ? 116.144 142.219 129.240 1.00 82.14 504 SER C C 1
ATOM 10286 O O . SER C 1 508 ? 115.029 142.694 129.012 1.00 82.14 504 SER C O 1
ATOM 10289 N N . PRO C 1 509 ? 116.638 141.220 128.497 1.00 80.51 505 PRO C N 1
ATOM 10290 C CA . PRO C 1 509 ? 115.758 140.482 127.583 1.00 80.51 505 PRO C CA 1
ATOM 10291 C C . PRO C 1 509 ? 114.670 139.713 128.315 1.00 80.51 505 PRO C C 1
ATOM 10292 O O . PRO C 1 509 ? 114.928 139.000 129.286 1.00 80.51 505 PRO C O 1
ATOM 10296 N N . GLY C 1 510 ? 113.440 139.875 127.834 1.00 82.22 506 GLY C N 1
ATOM 10297 C CA . GLY C 1 510 ? 112.286 139.278 128.456 1.00 82.22 506 GLY C CA 1
ATOM 10298 C C . GLY C 1 510 ? 111.655 140.104 129.552 1.00 82.22 506 GLY C C 1
ATOM 10299 O O . GLY C 1 510 ? 110.592 139.722 130.055 1.00 82.22 506 GLY C O 1
ATOM 10300 N N . ASP C 1 511 ? 112.273 141.216 129.943 1.00 84.11 507 ASP C N 1
ATOM 10301 C CA . ASP C 1 511 ? 111.706 142.076 130.968 1.00 84.11 507 ASP C CA 1
ATOM 10302 C C . ASP C 1 511 ? 110.532 142.865 130.414 1.00 84.11 507 ASP C C 1
ATOM 10303 O O . ASP C 1 511 ? 110.634 143.507 129.366 1.00 84.11 507 ASP C O 1
ATOM 10308 N N . TYR C 1 512 ? 109.413 142.805 131.124 1.00 86.53 508 TYR C N 1
ATOM 10309 C CA . TYR C 1 512 ? 108.224 143.552 130.745 1.00 86.53 508 TYR C CA 1
ATOM 10310 C C . TYR C 1 512 ? 108.431 145.021 131.078 1.00 86.53 508 TYR C C 1
ATOM 10311 O O . TYR C 1 512 ? 108.793 145.358 132.210 1.00 86.53 508 TYR C O 1
ATOM 10320 N N . ILE C 1 513 ? 108.216 145.894 130.095 1.00 84.52 509 ILE C N 1
ATOM 10321 C CA . ILE C 1 513 ? 108.183 147.323 130.385 1.00 84.52 509 ILE C CA 1
ATOM 10322 C C . ILE C 1 513 ? 106.898 147.668 131.118 1.00 84.52 509 ILE C C 1
ATOM 10323 O O . ILE C 1 513 ? 106.906 148.383 132.126 1.00 84.52 509 ILE C O 1
ATOM 10328 N N . CYS C 1 514 ? 105.779 147.149 130.621 1.00 89.23 510 CYS C N 1
ATOM 10329 C CA . CYS C 1 514 ? 104.452 147.412 131.151 1.00 89.23 510 CYS C CA 1
ATOM 10330 C C . CYS C 1 514 ? 103.521 146.314 130.666 1.00 89.23 510 CYS C C 1
ATOM 10331 O O . CYS C 1 514 ? 103.694 145.781 129.570 1.00 89.23 510 CYS C O 1
ATOM 10334 N N . LYS C 1 515 ? 102.542 145.979 131.495 1.00 94.40 511 LYS C N 1
ATOM 10335 C CA . LYS C 1 515 ? 101.485 145.054 131.123 1.00 94.40 511 LYS C CA 1
ATOM 10336 C C . LYS C 1 515 ? 100.169 145.810 131.030 1.00 94.40 511 LYS C C 1
ATOM 10337 O O . LYS C 1 515 ? 100.074 146.971 131.429 1.00 94.40 511 LYS C O 1
ATOM 10343 N N . LYS C 1 516 ? 99.154 145.139 130.490 1.00 96.55 512 LYS C N 1
ATOM 10344 C CA . LYS C 1 516 ? 97.831 145.734 130.386 1.00 96.55 512 LYS C CA 1
ATOM 10345 C C . LYS C 1 516 ? 97.181 145.858 131.761 1.00 96.55 512 LYS C C 1
ATOM 10346 O O . LYS C 1 516 ? 97.335 145.003 132.635 1.00 96.55 512 LYS C O 1
ATOM 10352 N N . GLY C 1 517 ? 96.444 146.949 131.942 1.00 96.87 513 GLY C N 1
ATOM 10353 C CA . GLY C 1 517 ? 95.815 147.205 133.219 1.00 96.87 513 GLY C CA 1
ATOM 10354 C C . GLY C 1 517 ? 96.738 147.740 134.285 1.00 96.87 513 GLY C C 1
ATOM 10355 O O . GLY C 1 517 ? 96.377 147.726 135.463 1.00 96.87 513 GLY C O 1
ATOM 10356 N N . ASP C 1 518 ? 97.922 148.215 133.912 1.00 98.33 514 ASP C N 1
ATOM 10357 C CA . ASP C 1 518 ? 98.841 148.843 134.845 1.00 98.33 514 ASP C CA 1
ATOM 10358 C C . ASP C 1 518 ? 98.612 150.345 134.858 1.00 98.33 514 ASP C C 1
ATOM 10359 O O . ASP C 1 518 ? 98.146 150.925 133.876 1.00 98.33 514 ASP C O 1
ATOM 10364 N N . ILE C 1 519 ? 98.937 150.969 135.986 1.00 99.11 515 ILE C N 1
ATOM 10365 C CA . ILE C 1 519 ? 98.801 152.415 136.122 1.00 99.11 515 ILE C CA 1
ATOM 10366 C C . ILE C 1 519 ? 99.945 153.069 135.356 1.00 99.11 515 ILE C C 1
ATOM 10367 O O . ILE C 1 519 ? 101.112 152.944 135.738 1.00 99.11 515 ILE C O 1
ATOM 10372 N N . GLY C 1 520 ? 99.618 153.762 134.272 1.00 97.87 516 GLY C N 1
ATOM 10373 C CA . GLY C 1 520 ? 100.639 154.371 133.447 1.00 97.87 516 GLY C CA 1
ATOM 10374 C C . GLY C 1 520 ? 101.087 155.720 133.962 1.00 97.87 516 GLY C C 1
ATOM 10375 O O . GLY C 1 520 ? 100.404 156.728 133.766 1.00 97.87 516 GLY C O 1
ATOM 10376 N N . LYS C 1 521 ? 102.242 155.750 134.626 1.00 96.03 517 LYS C N 1
ATOM 10377 C CA . LYS C 1 521 ? 102.795 156.981 135.176 1.00 96.03 517 LYS C CA 1
ATOM 10378 C C . LYS C 1 521 ? 104.107 157.366 134.509 1.00 96.03 517 LYS C C 1
ATOM 10379 O O . LYS C 1 521 ? 104.736 158.344 134.915 1.00 96.03 517 LYS C O 1
ATOM 10385 N N . GLU C 1 522 ? 104.535 156.617 133.499 1.00 94.70 518 GLU C N 1
ATOM 10386 C CA . GLU C 1 522 ? 105.812 156.846 132.844 1.00 94.70 518 GLU C CA 1
ATOM 10387 C C . GLU C 1 522 ? 105.583 156.995 131.349 1.00 94.70 518 GLU C C 1
ATOM 10388 O O . GLU C 1 522 ? 104.648 156.418 130.791 1.00 94.70 518 GLU C O 1
ATOM 10394 N N . MET C 1 523 ? 106.440 157.778 130.703 1.00 93.80 519 MET C N 1
ATOM 10395 C CA . MET C 1 523 ? 106.471 157.879 129.247 1.00 93.80 519 MET C CA 1
ATOM 10396 C C . MET C 1 523 ? 107.848 157.429 128.791 1.00 93.80 519 MET C C 1
ATOM 10397 O O . MET C 1 523 ? 108.835 158.144 128.987 1.00 93.80 519 MET C O 1
ATOM 10402 N N . TYR C 1 524 ? 107.917 156.245 128.196 1.00 87.43 520 TYR C N 1
ATOM 10403 C CA . TYR C 1 524 ? 109.187 155.651 127.818 1.00 87.43 520 TYR C CA 1
ATOM 10404 C C . TYR C 1 524 ? 109.562 156.072 126.404 1.00 87.43 520 TYR C C 1
ATOM 10405 O O . TYR C 1 524 ? 108.725 156.039 125.499 1.00 87.43 520 TYR C O 1
ATOM 10414 N N . ILE C 1 525 ? 110.815 156.478 126.222 1.00 85.40 521 ILE C N 1
ATOM 10415 C CA . ILE C 1 525 ? 111.377 156.777 124.909 1.00 85.40 521 ILE C CA 1
ATOM 10416 C C . ILE C 1 525 ? 112.527 155.812 124.684 1.00 85.40 521 ILE C C 1
ATOM 10417 O O . ILE C 1 525 ? 113.470 155.769 125.482 1.00 85.40 521 ILE C O 1
ATOM 10422 N N . ILE C 1 526 ? 112.459 155.049 123.603 1.00 82.02 522 ILE C N 1
ATOM 10423 C CA . ILE C 1 526 ? 113.410 153.969 123.377 1.00 82.02 522 ILE C CA 1
ATOM 10424 C C . ILE C 1 526 ? 114.692 154.530 122.782 1.00 82.02 522 ILE C C 1
ATOM 10425 O O . ILE C 1 526 ? 114.662 155.310 121.824 1.00 82.02 522 ILE C O 1
ATOM 10430 N N . ASN C 1 527 ? 115.821 154.135 123.358 1.00 84.94 523 ASN C N 1
ATOM 10431 C CA . ASN C 1 527 ? 117.141 154.478 122.858 1.00 84.94 523 ASN C CA 1
ATOM 10432 C C . ASN C 1 527 ? 118.024 153.252 123.029 1.00 84.94 523 ASN C C 1
ATOM 10433 O O . ASN C 1 527 ? 118.033 152.669 124.115 1.00 84.94 523 ASN C O 1
ATOM 10438 N N . GLU C 1 528 ? 118.704 152.839 121.944 1.00 87.74 524 GLU C N 1
ATOM 10439 C CA . GLU C 1 528 ? 119.680 151.730 121.916 1.00 87.74 524 GLU C CA 1
ATOM 10440 C C . GLU C 1 528 ? 119.021 150.402 122.331 1.00 87.74 524 GLU C C 1
ATOM 10441 O O . GLU C 1 528 ? 119.603 149.565 123.025 1.00 87.74 524 GLU C O 1
ATOM 10447 N N . GLY C 1 529 ? 117.763 150.220 121.931 1.00 85.94 525 GLY C N 1
ATOM 10448 C CA . GLY C 1 529 ? 117.018 149.050 122.346 1.00 85.94 525 GLY C CA 1
ATOM 10449 C C . GLY C 1 529 ? 116.031 148.616 121.288 1.00 85.94 525 GLY C C 1
ATOM 10450 O O . GLY C 1 529 ? 115.955 149.193 120.203 1.00 85.94 525 GLY C O 1
ATOM 10451 N N . LYS C 1 530 ? 115.272 147.573 121.619 1.00 86.26 526 LYS C N 1
ATOM 10452 C CA . LYS C 1 530 ? 114.228 147.058 120.742 1.00 86.26 526 LYS C CA 1
ATOM 10453 C C . LYS C 1 530 ? 113.163 146.385 121.590 1.00 86.26 526 LYS C C 1
ATOM 10454 O O . LYS C 1 530 ? 113.447 145.399 122.272 1.00 86.26 526 LYS C O 1
ATOM 10460 N N . LEU C 1 531 ? 111.943 146.907 121.538 1.00 86.13 527 LEU C N 1
ATOM 10461 C CA . LEU C 1 531 ? 110.829 146.397 122.319 1.00 86.13 527 LEU C CA 1
ATOM 10462 C C . LEU C 1 531 ? 109.850 145.652 121.425 1.00 86.13 527 LEU C C 1
ATOM 10463 O O . LEU C 1 531 ? 109.943 145.689 120.198 1.00 86.13 527 LEU C O 1
ATOM 10468 N N . ALA C 1 532 ? 108.906 144.965 122.057 1.00 88.10 528 ALA C N 1
ATOM 10469 C CA . ALA C 1 532 ? 107.897 144.207 121.338 1.00 88.10 528 ALA C CA 1
ATOM 10470 C C . ALA C 1 532 ? 106.569 144.290 122.065 1.00 88.10 528 ALA C C 1
ATOM 10471 O O . ALA C 1 532 ? 106.491 143.975 123.252 1.00 88.10 528 ALA C O 1
ATOM 10473 N N . VAL C 1 533 ? 105.520 144.687 121.346 1.00 93.41 529 VAL C N 1
ATOM 10474 C CA . VAL C 1 533 ? 104.168 144.723 121.905 1.00 93.41 529 VAL C CA 1
ATOM 10475 C C . VAL C 1 533 ? 103.622 143.304 121.789 1.00 93.41 529 VAL C C 1
ATOM 10476 O O . VAL C 1 533 ? 103.023 142.917 120.787 1.00 93.41 529 VAL C O 1
ATOM 10480 N N . VAL C 1 534 ? 103.849 142.514 122.832 1.00 97.21 530 VAL C N 1
ATOM 10481 C CA . VAL C 1 534 ? 103.449 141.114 122.852 1.00 97.21 530 VAL C CA 1
ATOM 10482 C C . VAL C 1 534 ? 102.004 140.998 123.316 1.00 97.21 530 VAL C C 1
ATOM 10483 O O . VAL C 1 534 ? 101.413 141.974 123.790 1.00 97.21 530 VAL C O 1
ATOM 10487 N N . ALA C 1 535 ? 101.419 139.813 123.168 1.00 103.49 531 ALA C N 1
ATOM 10488 C CA . ALA C 1 535 ? 100.086 139.571 123.692 1.00 103.49 531 ALA C CA 1
ATOM 10489 C C . ALA C 1 535 ? 100.156 139.151 125.157 1.00 103.49 531 ALA C C 1
ATOM 10490 O O . ALA C 1 535 ? 101.225 139.081 125.767 1.00 103.49 531 ALA C O 1
ATOM 10492 N N . ASP C 1 536 ? 98.985 138.860 125.722 1.00 106.52 532 ASP C N 1
ATOM 10493 C CA . ASP C 1 536 ? 98.895 138.644 127.162 1.00 106.52 532 ASP C CA 1
ATOM 10494 C C . ASP C 1 536 ? 99.342 137.237 127.548 1.00 106.52 532 ASP C C 1
ATOM 10495 O O . ASP C 1 536 ? 99.740 136.999 128.694 1.00 106.52 532 ASP C O 1
ATOM 10500 N N . ASP C 1 537 ? 99.285 136.290 126.608 1.00 109.56 533 ASP C N 1
ATOM 10501 C CA . ASP C 1 537 ? 99.614 134.905 126.940 1.00 109.56 533 ASP C CA 1
ATOM 10502 C C . ASP C 1 537 ? 101.123 134.700 127.013 1.00 109.56 533 ASP C C 1
ATOM 10503 O O . ASP C 1 537 ? 101.610 133.835 127.750 1.00 109.56 533 ASP C O 1
ATOM 10508 N N . GLY C 1 538 ? 101.877 135.487 126.257 1.00 106.41 534 GLY C N 1
ATOM 10509 C CA . GLY C 1 538 ? 103.322 135.328 126.239 1.00 106.41 534 GLY C CA 1
ATOM 10510 C C . GLY C 1 538 ? 103.936 136.120 125.109 1.00 106.41 534 GLY C C 1
ATOM 10511 O O . GLY C 1 538 ? 103.474 137.215 124.779 1.00 106.41 534 GLY C O 1
ATOM 10512 N N . VAL C 1 539 ? 104.985 135.550 124.519 1.00 105.20 535 VAL C N 1
ATOM 10513 C CA . VAL C 1 539 ? 105.678 136.248 123.444 1.00 105.20 535 VAL C CA 1
ATOM 10514 C C . VAL C 1 539 ? 105.061 135.888 122.091 1.00 105.20 535 VAL C C 1
ATOM 10515 O O . VAL C 1 539 ? 105.202 134.769 121.582 1.00 105.20 535 VAL C O 1
ATOM 10519 N N . THR C 1 540 ? 104.338 136.854 121.521 1.00 105.39 536 THR C N 1
ATOM 10520 C CA . THR C 1 540 ? 103.789 136.854 120.167 1.00 105.39 536 THR C CA 1
ATOM 10521 C C . THR C 1 540 ? 103.760 138.300 119.694 1.00 105.39 536 THR C C 1
ATOM 10522 O O . THR C 1 540 ? 102.938 139.083 120.176 1.00 105.39 536 THR C O 1
ATOM 10526 N N . GLN C 1 541 ? 104.657 138.667 118.778 1.00 104.50 537 GLN C N 1
ATOM 10527 C CA . GLN C 1 541 ? 104.830 140.069 118.411 1.00 104.50 537 GLN C CA 1
ATOM 10528 C C . GLN C 1 541 ? 103.680 140.574 117.553 1.00 104.50 537 GLN C C 1
ATOM 10529 O O . GLN C 1 541 ? 103.248 139.906 116.609 1.00 104.50 537 GLN C O 1
ATOM 10535 N N . PHE C 1 542 ? 103.178 141.759 117.896 1.00 101.61 538 PHE C N 1
ATOM 10536 C CA . PHE C 1 542 ? 102.261 142.496 117.043 1.00 101.61 538 PHE C CA 1
ATOM 10537 C C . PHE C 1 542 ? 102.975 143.647 116.351 1.00 101.61 538 PHE C C 1
ATOM 10538 O O . PHE C 1 542 ? 103.006 143.715 115.120 1.00 101.61 538 PHE C O 1
ATOM 10546 N N . VAL C 1 543 ? 103.551 144.562 117.125 1.00 93.59 539 VAL C N 1
ATOM 10547 C CA . VAL C 1 543 ? 104.402 145.631 116.622 1.00 93.59 539 VAL C CA 1
ATOM 10548 C C . VAL C 1 543 ? 105.729 145.520 117.359 1.00 93.59 539 VAL C C 1
ATOM 10549 O O . VAL C 1 543 ? 105.750 145.384 118.586 1.00 93.59 539 VAL C O 1
ATOM 10553 N N . VAL C 1 544 ? 106.832 145.557 116.619 1.00 88.80 540 VAL C N 1
ATOM 10554 C CA . VAL C 1 544 ? 108.166 145.532 117.204 1.00 88.80 540 VAL C CA 1
ATOM 10555 C C . VAL C 1 544 ? 108.654 146.970 117.274 1.00 88.80 540 VAL C C 1
ATOM 10556 O O . VAL C 1 544 ? 108.929 147.597 116.244 1.00 88.80 540 VAL C O 1
ATOM 10560 N N . LEU C 1 545 ? 108.753 147.498 118.488 1.00 86.91 541 LEU C N 1
ATOM 10561 C CA . LEU C 1 545 ? 109.173 148.873 118.703 1.00 86.91 541 LEU C CA 1
ATOM 10562 C C . LEU C 1 545 ? 110.692 148.954 118.700 1.00 86.91 541 LEU C C 1
ATOM 10563 O O . LEU C 1 545 ? 111.373 148.078 119.234 1.00 86.91 541 LEU C O 1
ATOM 10568 N N . SER C 1 546 ? 111.217 150.013 118.095 1.00 85.23 542 SER C N 1
ATOM 10569 C CA . SER C 1 546 ? 112.653 150.130 117.883 1.00 85.23 542 SER C CA 1
ATOM 10570 C C . SER C 1 546 ? 113.171 151.442 118.447 1.00 85.23 542 SER C C 1
ATOM 10571 O O . SER C 1 546 ? 112.468 152.101 119.217 1.00 85.23 542 SER C O 1
ATOM 10574 N N . ASP C 1 547 ? 114.408 151.795 118.099 1.00 84.71 543 ASP C N 1
ATOM 10575 C CA . ASP C 1 547 ? 115.034 153.028 118.561 1.00 84.71 543 ASP C CA 1
ATOM 10576 C C . ASP C 1 547 ? 114.317 154.254 118.005 1.00 84.71 543 ASP C C 1
ATOM 10577 O O . ASP C 1 547 ? 113.840 154.258 116.868 1.00 84.71 543 ASP C O 1
ATOM 10582 N N . GLY C 1 548 ? 114.234 155.296 118.832 1.00 83.60 544 GLY C N 1
ATOM 10583 C CA . GLY C 1 548 ? 113.548 156.517 118.478 1.00 83.60 544 GLY C CA 1
ATOM 10584 C C . GLY C 1 548 ? 112.064 156.530 118.770 1.00 83.60 544 GLY C C 1
ATOM 10585 O O . GLY C 1 548 ? 111.477 157.615 118.852 1.00 83.60 544 GLY C O 1
ATOM 10586 N N . SER C 1 549 ? 111.441 155.370 118.942 1.00 85.24 545 SER C N 1
ATOM 10587 C CA . SER C 1 549 ? 110.014 155.295 119.186 1.00 85.24 545 SER C CA 1
ATOM 10588 C C . SER C 1 549 ? 109.696 155.647 120.636 1.00 85.24 545 SER C C 1
ATOM 10589 O O . SER C 1 549 ? 110.582 155.855 121.468 1.00 85.24 545 SER C O 1
ATOM 10592 N N . TYR C 1 550 ? 108.402 155.700 120.936 1.00 88.71 546 TYR C N 1
ATOM 10593 C CA . TYR C 1 550 ? 107.927 156.157 122.232 1.00 88.71 546 TYR C CA 1
ATOM 10594 C C . TYR C 1 550 ? 106.521 155.622 122.437 1.00 88.71 546 TYR C C 1
ATOM 10595 O O . TYR C 1 550 ? 105.826 155.280 121.477 1.00 88.71 546 TYR C O 1
ATOM 10604 N N . PHE C 1 551 ? 106.107 155.580 123.702 1.00 88.99 547 PHE C N 1
ATOM 10605 C CA . PHE C 1 551 ? 104.753 155.189 124.069 1.00 88.99 547 PHE C CA 1
ATOM 10606 C C . PHE C 1 551 ? 104.452 155.731 125.455 1.00 88.99 547 PHE C C 1
ATOM 10607 O O . PHE C 1 551 ? 105.357 156.062 126.223 1.00 88.99 547 PHE C O 1
ATOM 10615 N N . GLY C 1 552 ? 103.163 155.808 125.765 1.00 97.02 548 GLY C N 1
ATOM 10616 C CA . GLY C 1 552 ? 102.735 156.131 127.107 1.00 97.02 548 GLY C CA 1
ATOM 10617 C C . GLY C 1 552 ? 102.708 157.599 127.447 1.00 97.02 548 GLY C C 1
ATOM 10618 O O . GLY C 1 552 ? 103.010 157.962 128.588 1.00 97.02 548 GLY C O 1
ATOM 10619 N N . GLU C 1 553 ? 102.359 158.463 126.496 1.00 100.13 549 GLU C N 1
ATOM 10620 C CA . GLU C 1 553 ? 102.294 159.892 126.770 1.00 100.13 549 GLU C CA 1
ATOM 10621 C C . GLU C 1 553 ? 100.901 160.345 127.190 1.00 100.13 549 GLU C C 1
ATOM 10622 O O . GLU C 1 553 ? 100.773 161.279 127.990 1.00 100.13 549 GLU C O 1
ATOM 10628 N N . ILE C 1 554 ? 99.854 159.674 126.708 1.00 101.06 550 ILE C N 1
ATOM 10629 C CA . ILE C 1 554 ? 98.496 160.054 127.072 1.00 101.06 550 ILE C CA 1
ATOM 10630 C C . ILE C 1 554 ? 98.165 159.521 128.463 1.00 101.06 550 ILE C C 1
ATOM 10631 O O . ILE C 1 554 ? 97.288 160.055 129.157 1.00 101.06 550 ILE C O 1
ATOM 10636 N N . SER C 1 555 ? 98.882 158.484 128.905 1.00 100.43 551 SER C N 1
ATOM 10637 C CA . SER C 1 555 ? 98.720 157.973 130.261 1.00 100.43 551 SER C CA 1
ATOM 10638 C C . SER C 1 555 ? 99.260 158.952 131.295 1.00 100.43 551 SER C C 1
ATOM 10639 O O . SER C 1 555 ? 98.720 159.050 132.403 1.00 100.43 551 SER C O 1
ATOM 10642 N N . ILE C 1 556 ? 100.326 159.684 130.957 1.00 100.17 552 ILE C N 1
ATOM 10643 C CA . ILE C 1 556 ? 100.822 160.717 131.863 1.00 100.17 552 ILE C CA 1
ATOM 10644 C C . ILE C 1 556 ? 100.208 162.077 131.586 1.00 100.17 552 ILE C C 1
ATOM 10645 O O . ILE C 1 556 ? 100.387 163.000 132.390 1.00 100.17 552 ILE C O 1
ATOM 10650 N N . LEU C 1 557 ? 99.475 162.231 130.480 1.00 104.22 553 LEU C N 1
ATOM 10651 C CA . LEU C 1 557 ? 98.798 163.496 130.220 1.00 104.22 553 LEU C CA 1
ATOM 10652 C C . LEU C 1 557 ? 97.488 163.657 130.977 1.00 104.22 553 LEU C C 1
ATOM 10653 O O . LEU C 1 557 ? 96.915 164.748 130.878 1.00 104.22 553 LEU C O 1
ATOM 10658 N N . ASN C 1 558 ? 97.014 162.584 131.642 1.00 108.07 554 ASN C N 1
ATOM 10659 C CA . ASN C 1 558 ? 95.813 162.444 132.516 1.00 108.07 554 ASN C CA 1
ATOM 10660 C C . ASN C 1 558 ? 94.586 163.250 132.063 1.00 108.07 554 ASN C C 1
ATOM 10661 O O . ASN C 1 558 ? 94.066 164.115 132.772 1.00 108.07 554 ASN C O 1
ATOM 10666 N N . ILE C 1 559 ? 94.130 162.929 130.848 1.00 112.41 555 ILE C N 1
ATOM 10667 C CA . ILE C 1 559 ? 93.017 163.621 130.200 1.00 112.41 555 ILE C CA 1
ATOM 10668 C C . ILE C 1 559 ? 91.718 163.317 130.939 1.00 112.41 555 ILE C C 1
ATOM 10669 O O . ILE C 1 559 ? 91.470 162.172 131.341 1.00 112.41 555 ILE C O 1
ATOM 10674 N N . LYS C 1 560 ? 90.902 164.355 131.148 1.00 116.69 556 LYS C N 1
ATOM 10675 C CA . LYS C 1 560 ? 89.677 164.251 131.934 1.00 116.69 556 LYS C CA 1
ATOM 10676 C C . LYS C 1 560 ? 88.623 163.416 131.216 1.00 116.69 556 LYS C C 1
ATOM 10677 O O . LYS C 1 560 ? 88.306 163.661 130.047 1.00 116.69 556 LYS C O 1
ATOM 10683 N N . GLY C 1 561 ? 88.077 162.433 131.927 1.00 119.95 557 GLY C N 1
ATOM 10684 C CA . GLY C 1 561 ? 87.049 161.579 131.368 1.00 119.95 557 GLY C CA 1
ATOM 10685 C C . GLY C 1 561 ? 87.552 160.607 130.329 1.00 119.95 557 GLY C C 1
ATOM 10686 O O . GLY C 1 561 ? 86.818 160.280 129.391 1.00 119.95 557 GLY C O 1
ATOM 10687 N N . SER C 1 562 ? 88.790 160.141 130.465 1.00 119.90 558 SER C N 1
ATOM 10688 C CA . SER C 1 562 ? 89.374 159.244 129.482 1.00 119.90 558 SER C CA 1
ATOM 10689 C C . SER C 1 562 ? 88.812 157.839 129.640 1.00 119.90 558 SER C C 1
ATOM 10690 O O . SER C 1 562 ? 88.655 157.337 130.757 1.00 119.90 558 SER C O 1
ATOM 10693 N N . LYS C 1 563 ? 88.500 157.211 128.505 1.00 120.76 559 LYS C N 1
ATOM 10694 C CA . LYS C 1 563 ? 87.953 155.858 128.521 1.00 120.76 559 LYS C CA 1
ATOM 10695 C C . LYS C 1 563 ? 89.013 154.825 128.876 1.00 120.76 559 LYS C C 1
ATOM 10696 O O . LYS C 1 563 ? 88.687 153.780 129.449 1.00 120.76 559 LYS C O 1
ATOM 10702 N N . SER C 1 564 ? 90.274 155.086 128.529 1.00 115.67 560 SER C N 1
ATOM 10703 C CA . SER C 1 564 ? 91.357 154.235 129.008 1.00 115.67 560 SER C CA 1
ATOM 10704 C C . SER C 1 564 ? 91.607 154.469 130.494 1.00 115.67 560 SER C C 1
ATOM 10705 O O . SER C 1 564 ? 91.624 153.523 131.288 1.00 115.67 560 SER C O 1
ATOM 10708 N N . GLY C 1 565 ? 91.782 155.728 130.888 1.00 110.85 561 GLY C N 1
ATOM 10709 C CA . GLY C 1 565 ? 91.933 156.070 132.288 1.00 110.85 561 GLY C CA 1
ATOM 10710 C C . GLY C 1 565 ? 93.303 155.746 132.842 1.00 110.85 561 GLY C C 1
ATOM 10711 O O . GLY C 1 565 ? 93.407 154.963 133.792 1.00 110.85 561 GLY C O 1
ATOM 10712 N N . ASN C 1 566 ? 94.334 156.371 132.244 1.00 104.99 562 ASN C N 1
ATOM 10713 C CA . ASN C 1 566 ? 95.787 156.206 132.504 1.00 104.99 562 ASN C CA 1
ATOM 10714 C C . ASN C 1 566 ? 96.236 154.747 132.646 1.00 104.99 562 ASN C C 1
ATOM 10715 O O . ASN C 1 566 ? 97.114 154.414 133.444 1.00 104.99 562 ASN C O 1
ATOM 10720 N N . ARG C 1 567 ? 95.665 153.875 131.823 1.00 101.57 563 ARG C N 1
ATOM 10721 C CA . ARG C 1 567 ? 96.090 152.489 131.739 1.00 101.57 563 ARG C CA 1
ATOM 10722 C C . ARG C 1 567 ? 97.039 152.320 130.560 1.00 101.57 563 ARG C C 1
ATOM 10723 O O . ARG C 1 567 ? 97.225 153.230 129.749 1.00 101.57 563 ARG C O 1
ATOM 10731 N N . ARG C 1 568 ? 97.650 151.141 130.476 1.00 94.26 564 ARG C N 1
ATOM 10732 C CA . ARG C 1 568 ? 98.754 150.968 129.542 1.00 94.26 564 ARG C CA 1
ATOM 10733 C C . ARG C 1 568 ? 98.298 150.479 128.176 1.00 94.26 564 ARG C C 1
ATOM 10734 O O . ARG C 1 568 ? 98.893 150.869 127.163 1.00 94.26 564 ARG C O 1
ATOM 10742 N N . THR C 1 569 ? 97.279 149.607 128.141 1.00 96.14 565 THR C N 1
ATOM 10743 C CA . THR C 1 569 ? 96.628 149.035 126.949 1.00 96.14 565 THR C CA 1
ATOM 10744 C C . THR C 1 569 ? 97.576 148.258 126.029 1.00 96.14 565 THR C C 1
ATOM 10745 O O . THR C 1 569 ? 97.247 148.039 124.859 1.00 96.14 565 THR C O 1
ATOM 10749 N N . ALA C 1 570 ? 98.726 147.807 126.535 1.00 94.83 566 ALA C N 1
ATOM 10750 C CA . ALA C 1 570 ? 99.698 147.043 125.763 1.00 94.83 566 ALA C CA 1
ATOM 10751 C C . ALA C 1 570 ? 100.610 146.294 126.720 1.00 94.83 566 ALA C C 1
ATOM 10752 O O . ALA C 1 570 ? 100.987 146.815 127.771 1.00 94.83 566 ALA C O 1
ATOM 10754 N N . ASN C 1 571 ? 100.964 145.068 126.342 1.00 94.96 567 ASN C N 1
ATOM 10755 C CA . ASN C 1 571 ? 101.999 144.300 127.025 1.00 94.96 567 ASN C CA 1
ATOM 10756 C C . ASN C 1 571 ? 103.278 144.448 126.217 1.00 94.96 567 ASN C C 1
ATOM 10757 O O . ASN C 1 571 ? 103.367 143.946 125.094 1.00 94.96 567 ASN C O 1
ATOM 10762 N N . ILE C 1 572 ? 104.264 145.142 126.775 1.00 87.79 568 ILE C N 1
ATOM 10763 C CA . ILE C 1 572 ? 105.476 145.489 126.046 1.00 87.79 568 ILE C CA 1
ATOM 10764 C C . ILE C 1 572 ? 106.666 144.837 126.733 1.00 87.79 568 ILE C C 1
ATOM 10765 O O . ILE C 1 572 ? 106.991 145.170 127.879 1.00 87.79 568 ILE C O 1
ATOM 10770 N N . ARG C 1 573 ? 107.307 143.908 126.033 1.00 87.41 569 ARG C N 1
ATOM 10771 C CA . ARG C 1 573 ? 108.482 143.200 126.511 1.00 87.41 569 ARG C CA 1
ATOM 10772 C C . ARG C 1 573 ? 109.720 143.708 125.793 1.00 87.41 569 ARG C C 1
ATOM 10773 O O . ARG C 1 573 ? 109.644 144.207 124.668 1.00 87.41 569 ARG C O 1
ATOM 10781 N N . SER C 1 574 ? 110.863 143.565 126.448 1.00 80.28 570 SER C N 1
ATOM 10782 C CA . SER C 1 574 ? 112.127 143.901 125.819 1.00 80.28 570 SER C CA 1
ATOM 10783 C C . SER C 1 574 ? 112.684 142.674 125.115 1.00 80.28 570 SER C C 1
ATOM 10784 O O . SER C 1 574 ? 112.818 141.608 125.723 1.00 80.28 570 SER C O 1
ATOM 10787 N N . ILE C 1 575 ? 112.984 142.819 123.824 1.00 82.20 571 ILE C N 1
ATOM 10788 C CA . ILE C 1 575 ? 113.574 141.721 123.066 1.00 82.20 571 ILE C CA 1
ATOM 10789 C C . ILE C 1 575 ? 115.029 141.527 123.468 1.00 82.20 571 ILE C C 1
ATOM 10790 O O . ILE C 1 575 ? 115.437 140.437 123.884 1.00 82.20 571 ILE C O 1
ATOM 10795 N N . GLY C 1 576 ? 115.828 142.581 123.361 1.00 82.13 572 GLY C N 1
ATOM 10796 C CA . GLY C 1 576 ? 117.210 142.518 123.776 1.00 82.13 572 GLY C CA 1
ATOM 10797 C C . GLY C 1 576 ? 117.448 143.357 125.008 1.00 82.13 572 GLY C C 1
ATOM 10798 O O . GLY C 1 576 ? 116.650 143.326 125.946 1.00 82.13 572 GLY C O 1
ATOM 10799 N N . TYR C 1 577 ? 118.539 144.108 125.022 1.00 82.48 573 TYR C N 1
ATOM 10800 C CA . TYR C 1 577 ? 118.843 145.001 126.128 1.00 82.48 573 TYR C CA 1
ATOM 10801 C C . TYR C 1 577 ? 118.434 146.420 125.756 1.00 82.48 573 TYR C C 1
ATOM 10802 O O . TYR C 1 577 ? 119.050 147.039 124.884 1.00 82.48 573 TYR C O 1
ATOM 10811 N N . SER C 1 578 ? 117.419 146.940 126.425 1.00 81.92 574 SER C N 1
ATOM 10812 C CA . SER C 1 578 ? 116.890 148.256 126.117 1.00 81.92 574 SER C CA 1
ATOM 10813 C C . SER C 1 578 ? 117.459 149.290 127.078 1.00 81.92 574 SER C C 1
ATOM 10814 O O . SER C 1 578 ? 117.877 148.965 128.189 1.00 81.92 574 SER C O 1
ATOM 10817 N N . ASP C 1 579 ? 117.503 150.547 126.628 1.00 84.57 575 ASP C N 1
ATOM 10818 C CA . ASP C 1 579 ? 117.930 151.662 127.478 1.00 84.57 575 ASP C CA 1
ATOM 10819 C C . ASP C 1 579 ? 116.908 152.791 127.314 1.00 84.57 575 ASP C C 1
ATOM 10820 O O . ASP C 1 579 ? 117.107 153.753 126.574 1.00 84.57 575 ASP C O 1
ATOM 10825 N N . LEU C 1 580 ? 115.819 152.710 128.058 1.00 83.91 576 LEU C N 1
ATOM 10826 C CA . LEU C 1 580 ? 114.731 153.644 127.821 1.00 83.91 576 LEU C CA 1
ATOM 10827 C C . LEU C 1 580 ? 114.929 154.912 128.641 1.00 83.91 576 LEU C C 1
ATOM 10828 O O . LEU C 1 580 ? 115.642 154.927 129.644 1.00 83.91 576 LEU C O 1
ATOM 10833 N N . PHE C 1 581 ? 114.292 155.987 128.190 1.00 86.41 577 PHE C N 1
ATOM 10834 C CA . PHE C 1 581 ? 114.273 157.254 128.907 1.00 86.41 577 PHE C CA 1
ATOM 10835 C C . PHE C 1 581 ? 112.868 157.481 129.437 1.00 86.41 577 PHE C C 1
ATOM 10836 O O . PHE C 1 581 ? 111.901 157.439 128.673 1.00 86.41 577 PHE C O 1
ATOM 10844 N N . CYS C 1 582 ? 112.761 157.729 130.734 1.00 91.76 578 CYS C N 1
ATOM 10845 C CA . CYS C 1 582 ? 111.485 157.768 131.427 1.00 91.76 578 CYS C CA 1
ATOM 10846 C C . CYS C 1 582 ? 111.148 159.203 131.791 1.00 91.76 578 CYS C C 1
ATOM 10847 O O . CYS C 1 582 ? 111.962 159.895 132.411 1.00 91.76 578 CYS C O 1
ATOM 10850 N N . LEU C 1 583 ? 109.959 159.649 131.413 1.00 95.19 579 LEU C N 1
ATOM 10851 C CA . LEU C 1 583 ? 109.413 160.910 131.899 1.00 95.19 579 LEU C CA 1
ATOM 10852 C C . LEU C 1 583 ? 108.223 160.574 132.782 1.00 95.19 579 LEU C C 1
ATOM 10853 O O . LEU C 1 583 ? 107.196 160.096 132.291 1.00 95.19 579 LEU C O 1
ATOM 10858 N N . SER C 1 584 ? 108.365 160.814 134.080 1.00 97.85 580 SER C N 1
ATOM 10859 C CA . SER C 1 584 ? 107.316 160.481 135.023 1.00 97.85 580 SER C CA 1
ATOM 10860 C C . SER C 1 584 ? 106.167 161.482 134.924 1.00 97.85 580 SER C C 1
ATOM 10861 O O . SER C 1 584 ? 106.287 162.558 134.331 1.00 97.85 580 SER C O 1
ATOM 10864 N N . LYS C 1 585 ? 105.028 161.096 135.500 1.00 101.74 581 LYS C N 1
ATOM 10865 C CA . LYS C 1 585 ? 103.875 161.989 135.552 1.00 101.74 581 LYS C CA 1
ATOM 10866 C C . LYS C 1 585 ? 104.122 163.140 136.518 1.00 101.74 581 LYS C C 1
ATOM 10867 O O . LYS C 1 585 ? 103.746 164.286 136.240 1.00 101.74 581 LYS C O 1
ATOM 10873 N N . ASP C 1 586 ? 104.791 162.853 137.639 1.00 105.60 582 ASP C N 1
ATOM 10874 C CA . ASP C 1 586 ? 105.109 163.885 138.619 1.00 105.60 582 ASP C CA 1
ATOM 10875 C C . ASP C 1 586 ? 106.171 164.841 138.092 1.00 105.60 582 ASP C C 1
ATOM 10876 O O . ASP C 1 586 ? 106.121 166.043 138.373 1.00 105.60 582 ASP C O 1
ATOM 10881 N N . ASP C 1 587 ? 107.115 164.331 137.294 1.00 101.52 583 ASP C N 1
ATOM 10882 C CA . ASP C 1 587 ? 108.120 165.193 136.683 1.00 101.52 583 ASP C CA 1
ATOM 10883 C C . ASP C 1 587 ? 107.525 166.053 135.577 1.00 101.52 583 ASP C C 1
ATOM 10884 O O . ASP C 1 587 ? 107.929 167.214 135.419 1.00 101.52 583 ASP C O 1
ATOM 10889 N N . LEU C 1 588 ? 106.547 165.515 134.838 1.00 101.60 584 LEU C N 1
ATOM 10890 C CA . LEU C 1 588 ? 105.832 166.301 133.836 1.00 101.60 584 LEU C CA 1
ATOM 10891 C C . LEU C 1 588 ? 105.011 167.408 134.483 1.00 101.60 584 LEU C C 1
ATOM 10892 O O . LEU C 1 588 ? 105.027 168.551 134.016 1.00 101.60 584 LEU C O 1
ATOM 10897 N N . MET C 1 589 ? 104.336 167.104 135.598 1.00 106.00 585 MET C N 1
ATOM 10898 C CA . MET C 1 589 ? 103.547 168.128 136.277 1.00 106.00 585 MET C CA 1
ATOM 10899 C C . MET C 1 589 ? 104.424 169.156 136.985 1.00 106.00 585 MET C C 1
ATOM 10900 O O . MET C 1 589 ? 104.057 170.336 137.043 1.00 106.00 585 MET C O 1
ATOM 10905 N N . GLU C 1 590 ? 105.595 168.745 137.483 1.00 105.32 586 GLU C N 1
ATOM 10906 C CA . GLU C 1 590 ? 106.521 169.698 138.086 1.00 105.32 586 GLU C CA 1
ATOM 10907 C C . GLU C 1 590 ? 107.171 170.598 137.044 1.00 105.32 586 GLU C C 1
ATOM 10908 O O . GLU C 1 590 ? 107.468 171.760 137.336 1.00 105.32 586 GLU C O 1
ATOM 10914 N N . ALA C 1 591 ? 107.398 170.088 135.832 1.00 103.09 587 ALA C N 1
ATOM 10915 C CA . ALA C 1 591 ? 107.839 170.965 134.753 1.00 103.09 587 ALA C CA 1
ATOM 10916 C C . ALA C 1 591 ? 106.695 171.826 134.231 1.00 103.09 587 ALA C C 1
ATOM 10917 O O . ALA C 1 591 ? 106.932 172.911 133.690 1.00 103.09 587 ALA C O 1
ATOM 10919 N N . LEU C 1 592 ? 105.458 171.360 134.380 1.00 105.56 588 LEU C N 1
ATOM 10920 C CA . LEU C 1 592 ? 104.273 172.083 133.944 1.00 105.56 588 LEU C CA 1
ATOM 10921 C C . LEU C 1 592 ? 103.703 173.006 135.014 1.00 105.56 588 LEU C C 1
ATOM 10922 O O . LEU C 1 592 ? 102.623 173.566 134.803 1.00 105.56 588 LEU C O 1
ATOM 10927 N N . THR C 1 593 ? 104.371 173.146 136.165 1.00 106.46 589 THR C N 1
ATOM 10928 C CA . THR C 1 593 ? 103.964 174.157 137.142 1.00 106.46 589 THR C CA 1
ATOM 10929 C C . THR C 1 593 ? 104.191 175.566 136.609 1.00 106.46 589 THR C C 1
ATOM 10930 O O . THR C 1 593 ? 103.304 176.423 136.687 1.00 106.46 589 THR C O 1
ATOM 10934 N N . GLU C 1 594 ? 105.377 175.825 136.062 1.00 106.67 590 GLU C N 1
ATOM 10935 C CA . GLU C 1 594 ? 105.712 177.162 135.591 1.00 106.67 590 GLU C CA 1
ATOM 10936 C C . GLU C 1 594 ? 105.189 177.454 134.192 1.00 106.67 590 GLU C C 1
ATOM 10937 O O . GLU C 1 594 ? 105.360 178.578 133.710 1.00 106.67 590 GLU C O 1
ATOM 10943 N N . TYR C 1 595 ? 104.565 176.481 133.528 1.00 105.53 591 TYR C N 1
ATOM 10944 C CA . TYR C 1 595 ? 103.995 176.656 132.195 1.00 105.53 591 TYR C CA 1
ATOM 10945 C C . TYR C 1 595 ? 102.536 176.218 132.226 1.00 105.53 591 TYR C C 1
ATOM 10946 O O . TYR C 1 595 ? 102.223 175.069 131.881 1.00 105.53 591 TYR C O 1
ATOM 10955 N N . PRO C 1 596 ? 101.612 177.099 132.633 1.00 110.14 592 PRO C N 1
ATOM 10956 C CA . PRO C 1 596 ? 100.194 176.712 132.630 1.00 110.14 592 PRO C CA 1
ATOM 10957 C C . PRO C 1 596 ? 99.584 176.718 131.235 1.00 110.14 592 PRO C C 1
ATOM 10958 O O . PRO C 1 596 ? 98.668 175.936 130.947 1.00 110.14 592 PRO C O 1
ATOM 10962 N N . GLU C 1 597 ? 100.106 177.588 130.362 1.00 111.15 593 GLU C N 1
ATOM 10963 C CA . GLU C 1 597 ? 99.602 177.699 128.997 1.00 111.15 593 GLU C CA 1
ATOM 10964 C C . GLU C 1 597 ? 99.968 176.469 128.183 1.00 111.15 593 GLU C C 1
ATOM 10965 O O . GLU C 1 597 ? 99.133 175.927 127.446 1.00 111.15 593 GLU C O 1
ATOM 10971 N N . ALA C 1 598 ? 101.199 175.987 128.349 1.00 109.83 594 ALA C N 1
ATOM 10972 C CA . ALA C 1 598 ? 101.612 174.754 127.696 1.00 109.83 594 ALA C CA 1
ATOM 10973 C C . ALA C 1 598 ? 100.953 173.536 128.327 1.00 109.83 594 ALA C C 1
ATOM 10974 O O . ALA C 1 598 ? 100.752 172.532 127.641 1.00 109.83 594 ALA C O 1
ATOM 10976 N N . LYS C 1 599 ? 100.582 173.621 129.610 1.00 108.54 595 LYS C N 1
ATOM 10977 C CA . LYS C 1 599 ? 99.837 172.546 130.264 1.00 108.54 595 LYS C CA 1
ATOM 10978 C C . LYS C 1 599 ? 98.437 172.408 129.678 1.00 108.54 595 LYS C C 1
ATOM 10979 O O . LYS C 1 599 ? 97.983 171.294 129.380 1.00 108.54 595 LYS C O 1
ATOM 10985 N N . LYS C 1 600 ? 97.752 173.537 129.473 1.00 110.20 596 LYS C N 1
ATOM 10986 C CA . LYS C 1 600 ? 96.429 173.490 128.857 1.00 110.20 596 LYS C CA 1
ATOM 10987 C C . LYS C 1 600 ? 96.502 173.137 127.377 1.00 110.20 596 LYS C C 1
ATOM 10988 O O . LYS C 1 600 ? 95.597 172.466 126.865 1.00 110.20 596 LYS C O 1
ATOM 10994 N N . ALA C 1 601 ? 97.589 173.522 126.694 1.00 108.32 597 ALA C N 1
ATOM 10995 C CA . ALA C 1 601 ? 97.780 173.109 125.305 1.00 108.32 597 ALA C CA 1
ATOM 10996 C C . ALA C 1 601 ? 98.059 171.612 125.194 1.00 108.32 597 ALA C C 1
ATOM 10997 O O . ALA C 1 601 ? 97.566 170.958 124.267 1.00 108.32 597 ALA C O 1
ATOM 10999 N N . LEU C 1 602 ? 98.814 171.053 126.150 1.00 107.43 598 LEU C N 1
ATOM 11000 C CA . LEU C 1 602 ? 99.078 169.616 126.191 1.00 107.43 598 LEU C CA 1
ATOM 11001 C C . LEU C 1 602 ? 97.814 168.821 126.486 1.00 107.43 598 LEU C C 1
ATOM 11002 O O . LEU C 1 602 ? 97.575 167.777 125.865 1.00 107.43 598 LEU C O 1
ATOM 11007 N N . GLU C 1 603 ? 96.997 169.310 127.427 1.00 110.93 599 GLU C N 1
ATOM 11008 C CA . GLU C 1 603 ? 95.748 168.635 127.766 1.00 110.93 599 GLU C CA 1
ATOM 11009 C C . GLU C 1 603 ? 94.742 168.711 126.623 1.00 110.93 599 GLU C C 1
ATOM 11010 O O . GLU C 1 603 ? 94.042 167.730 126.348 1.00 110.93 599 GLU C O 1
ATOM 11016 N N . GLU C 1 604 ? 94.708 169.836 125.899 1.00 112.92 600 GLU C N 1
ATOM 11017 C CA . GLU C 1 604 ? 93.789 169.953 124.771 1.00 112.92 600 GLU C CA 1
ATOM 11018 C C . GLU C 1 604 ? 94.272 169.129 123.580 1.00 112.92 600 GLU C C 1
ATOM 11019 O O . GLU C 1 604 ? 93.455 168.564 122.844 1.00 112.92 600 GLU C O 1
ATOM 11025 N N . LYS C 1 605 ? 95.593 168.994 123.413 1.00 111.19 601 LYS C N 1
ATOM 11026 C CA . LYS C 1 605 ? 96.129 168.176 122.327 1.00 111.19 601 LYS C CA 1
ATOM 11027 C C . LYS C 1 605 ? 95.906 166.688 122.585 1.00 111.19 601 LYS C C 1
ATOM 11028 O O . LYS C 1 605 ? 95.522 165.946 121.669 1.00 111.19 601 LYS C O 1
ATOM 11034 N N . GLY C 1 606 ? 96.112 166.244 123.830 1.00 114.88 602 GLY C N 1
ATOM 11035 C CA . GLY C 1 606 ? 95.808 164.868 124.186 1.00 114.88 602 GLY C CA 1
ATOM 11036 C C . GLY C 1 606 ? 94.326 164.552 124.153 1.00 114.88 602 GLY C C 1
ATOM 11037 O O . GLY C 1 606 ? 93.934 163.448 123.757 1.00 114.88 602 GLY C O 1
ATOM 11038 N N . ARG C 1 607 ? 93.484 165.529 124.517 1.00 118.21 603 ARG C N 1
ATOM 11039 C CA . ARG C 1 607 ? 92.041 165.364 124.405 1.00 118.21 603 ARG C CA 1
ATOM 11040 C C . ARG C 1 607 ? 91.589 165.308 122.954 1.00 118.21 603 ARG C C 1
ATOM 11041 O O . ARG C 1 607 ? 90.653 164.572 122.634 1.00 118.21 603 ARG C O 1
ATOM 11049 N N . GLN C 1 608 ? 92.266 166.030 122.057 1.00 120.89 604 GLN C N 1
ATOM 11050 C CA . GLN C 1 608 ? 91.889 165.981 120.649 1.00 120.89 604 GLN C CA 1
ATOM 11051 C C . GLN C 1 608 ? 92.346 164.676 120.004 1.00 120.89 604 GLN C C 1
ATOM 11052 O O . GLN C 1 608 ? 91.648 164.135 119.137 1.00 120.89 604 GLN C O 1
ATOM 11058 N N . ILE C 1 609 ? 93.500 164.145 120.436 1.00 120.46 605 ILE C N 1
ATOM 11059 C CA . ILE C 1 609 ? 93.967 162.838 119.961 1.00 120.46 605 ILE C CA 1
ATOM 11060 C C . ILE C 1 609 ? 93.036 161.717 120.437 1.00 120.46 605 ILE C C 1
ATOM 11061 O O . ILE C 1 609 ? 92.648 160.833 119.651 1.00 120.46 605 ILE C O 1
ATOM 11066 N N . LEU C 1 610 ? 92.602 161.777 121.704 1.00 122.18 606 LEU C N 1
ATOM 11067 C CA . LEU C 1 610 ? 91.652 160.789 122.210 1.00 122.18 606 LEU C CA 1
ATOM 11068 C C . LEU C 1 610 ? 90.263 160.947 121.604 1.00 122.18 606 LEU C C 1
ATOM 11069 O O . LEU C 1 610 ? 89.570 159.948 121.407 1.00 122.18 606 LEU C O 1
ATOM 11074 N N . MET C 1 611 ? 89.840 162.174 121.293 1.00 127.34 607 MET C N 1
ATOM 11075 C CA . MET C 1 611 ? 88.544 162.365 120.652 1.00 127.34 607 MET C CA 1
ATOM 11076 C C . MET C 1 611 ? 88.584 161.904 119.198 1.00 127.34 607 MET C C 1
ATOM 11077 O O . MET C 1 611 ? 87.568 161.441 118.662 1.00 127.34 607 MET C O 1
ATOM 11082 N N . LYS C 1 612 ? 89.758 161.977 118.563 1.00 127.61 608 LYS C N 1
ATOM 11083 C CA . LYS C 1 612 ? 89.934 161.342 117.264 1.00 127.61 608 LYS C CA 1
ATOM 11084 C C . LYS C 1 612 ? 89.899 159.819 117.377 1.00 127.61 608 LYS C C 1
ATOM 11085 O O . LYS C 1 612 ? 89.397 159.146 116.468 1.00 127.61 608 LYS C O 1
ATOM 11091 N N . ASP C 1 613 ? 90.377 159.249 118.489 1.00 129.06 609 ASP C N 1
ATOM 11092 C CA . ASP C 1 613 ? 90.363 157.791 118.618 1.00 129.06 609 ASP C CA 1
ATOM 11093 C C . ASP C 1 613 ? 89.208 157.251 119.462 1.00 129.06 609 ASP C C 1
ATOM 11094 O O . ASP C 1 613 ? 88.326 156.572 118.928 1.00 129.06 609 ASP C O 1
ATOM 11099 N N . ASN C 1 614 ? 89.176 157.551 120.766 1.00 127.30 610 ASN C N 1
ATOM 11100 C CA . ASN C 1 614 ? 88.230 156.875 121.665 1.00 127.30 610 ASN C CA 1
ATOM 11101 C C . ASN C 1 614 ? 87.942 157.750 122.890 1.00 127.30 610 ASN C C 1
ATOM 11102 O O . ASN C 1 614 ? 88.725 157.772 123.845 1.00 127.30 610 ASN C O 1
ATOM 11107 N N . LEU C 1 615 ? 86.805 158.439 122.860 1.00 126.10 611 LEU C N 1
ATOM 11108 C CA . LEU C 1 615 ? 86.440 159.350 123.933 1.00 126.10 611 LEU C CA 1
ATOM 11109 C C . LEU C 1 615 ? 84.929 159.555 123.986 1.00 126.10 611 LEU C C 1
ATOM 11110 O O . LEU C 1 615 ? 84.162 158.643 123.671 1.00 126.10 611 LEU C O 1
ATOM 11115 N N . LEU D 2 238 ? 130.256 121.983 115.071 1.00 108.85 206 LEU D N 1
ATOM 11116 C CA . LEU D 2 238 ? 130.358 123.024 116.127 1.00 108.85 206 LEU D CA 1
ATOM 11117 C C . LEU D 2 238 ? 129.077 123.864 116.086 1.00 108.85 206 LEU D C 1
ATOM 11118 O O . LEU D 2 238 ? 128.564 124.089 114.973 1.00 108.85 206 LEU D O 1
ATOM 11123 N N . PRO D 2 239 ? 128.527 124.325 117.232 1.00 106.75 207 PRO D N 1
ATOM 11124 C CA . PRO D 2 239 ? 127.186 124.898 117.258 1.00 106.75 207 PRO D CA 1
ATOM 11125 C C . PRO D 2 239 ? 127.146 126.130 116.348 1.00 106.75 207 PRO D C 1
ATOM 11126 O O . PRO D 2 239 ? 128.101 126.872 116.352 1.00 106.75 207 PRO D O 1
ATOM 11130 N N . ASN D 2 240 ? 126.063 126.301 115.589 1.00 107.06 208 ASN D N 1
ATOM 11131 C CA . ASN D 2 240 ? 125.984 127.428 114.626 1.00 107.06 208 ASN D CA 1
ATOM 11132 C C . ASN D 2 240 ? 126.319 128.724 115.357 1.00 107.06 208 ASN D C 1
ATOM 11133 O O . ASN D 2 240 ? 126.770 129.672 114.692 1.00 107.06 208 ASN D O 1
ATOM 11138 N N . SER D 2 241 ? 126.107 128.752 116.674 1.00 102.77 209 SER D N 1
ATOM 11139 C CA . SER D 2 241 ? 126.427 129.942 117.444 1.00 102.77 209 SER D CA 1
ATOM 11140 C C . SER D 2 241 ? 127.030 129.539 118.779 1.00 102.77 209 SER D C 1
ATOM 11141 O O . SER D 2 241 ? 126.632 128.534 119.371 1.00 102.77 209 SER D O 1
ATOM 11144 N N . ILE D 2 242 ? 127.988 130.332 119.246 1.00 99.21 210 ILE D N 1
ATOM 11145 C CA . ILE D 2 242 ? 128.648 130.126 120.528 1.00 99.21 210 ILE D CA 1
ATOM 11146 C C . ILE D 2 242 ? 128.266 131.289 121.432 1.00 99.21 210 ILE D C 1
ATOM 11147 O O . ILE D 2 242 ? 128.380 132.451 121.030 1.00 99.21 210 ILE D O 1
ATOM 11152 N N . ASP D 2 243 ? 127.793 130.971 122.641 1.00 98.14 211 ASP D N 1
ATOM 11153 C CA . ASP D 2 243 ? 127.247 131.985 123.539 1.00 98.14 211 ASP D CA 1
ATOM 11154 C C . ASP D 2 243 ? 128.355 132.855 124.126 1.00 98.14 211 ASP D C 1
ATOM 11155 O O . ASP D 2 243 ? 128.155 134.057 124.341 1.00 98.14 211 ASP D O 1
ATOM 11160 N N . SER D 2 244 ? 129.510 132.247 124.428 1.00 94.39 212 SER D N 1
ATOM 11161 C CA . SER D 2 244 ? 130.747 132.798 124.999 1.00 94.39 212 SER D CA 1
ATOM 11162 C C . SER D 2 244 ? 130.602 133.321 126.427 1.00 94.39 212 SER D C 1
ATOM 11163 O O . SER D 2 244 ? 131.565 133.879 126.960 1.00 94.39 212 SER D O 1
ATOM 11166 N N . TYR D 2 245 ? 129.446 133.160 127.063 1.00 92.77 213 TYR D N 1
ATOM 11167 C CA . TYR D 2 245 ? 129.247 133.465 128.471 1.00 92.77 213 TYR D CA 1
ATOM 11168 C C . TYR D 2 245 ? 128.802 132.237 129.242 1.00 92.77 213 TYR D C 1
ATOM 11169 O O . TYR D 2 245 ? 129.355 131.941 130.307 1.00 92.77 213 TYR D O 1
ATOM 11178 N N . THR D 2 246 ? 127.811 131.516 128.731 1.00 96.14 214 THR D N 1
ATOM 11179 C CA . THR D 2 246 ? 127.334 130.285 129.337 1.00 96.14 214 THR D CA 1
ATOM 11180 C C . THR D 2 246 ? 127.931 129.045 128.692 1.00 96.14 214 THR D C 1
ATOM 11181 O O . THR D 2 246 ? 127.485 127.934 128.992 1.00 96.14 214 THR D O 1
ATOM 11185 N N . ASP D 2 247 ? 128.914 129.204 127.813 1.00 97.39 215 ASP D N 1
ATOM 11186 C CA . ASP D 2 247 ? 129.531 128.082 127.120 1.00 97.39 215 ASP D CA 1
ATOM 11187 C C . ASP D 2 247 ? 130.849 127.742 127.799 1.00 97.39 215 ASP D C 1
ATOM 11188 O O . ASP D 2 247 ? 131.756 128.578 127.855 1.00 97.39 215 ASP D O 1
ATOM 11193 N N . ARG D 2 248 ? 130.948 126.519 128.313 1.00 95.66 216 ARG D N 1
ATOM 11194 C CA . ARG D 2 248 ? 132.169 126.047 128.951 1.00 95.66 216 ARG D CA 1
ATOM 11195 C C . ARG D 2 248 ? 133.134 125.419 127.959 1.00 95.66 216 ARG D C 1
ATOM 11196 O O . ARG D 2 248 ? 134.348 125.404 128.206 1.00 95.66 216 ARG D O 1
ATOM 11204 N N . LEU D 2 249 ? 132.616 124.900 126.839 1.00 92.60 217 LEU D N 1
ATOM 11205 C CA . LEU D 2 249 ? 133.479 124.385 125.782 1.00 92.60 217 LEU D CA 1
ATOM 11206 C C . LEU D 2 249 ? 134.234 125.505 125.082 1.00 92.60 217 LEU D C 1
ATOM 11207 O O . LEU D 2 249 ? 135.354 125.290 124.609 1.00 92.60 217 LEU D O 1
ATOM 11212 N N . TYR D 2 250 ? 133.658 126.709 125.038 1.00 88.15 218 TYR D N 1
ATOM 11213 C CA . TYR D 2 250 ? 134.410 127.865 124.566 1.00 88.15 218 TYR D CA 1
ATOM 11214 C C . TYR D 2 250 ? 135.508 128.260 125.548 1.00 88.15 218 TYR D C 1
ATOM 11215 O O . TYR D 2 250 ? 136.566 128.734 125.127 1.00 88.15 218 TYR D O 1
ATOM 11224 N N . LEU D 2 251 ? 135.297 128.033 126.847 1.00 87.78 219 LEU D N 1
ATOM 11225 C CA . LEU D 2 251 ? 136.358 128.275 127.821 1.00 87.78 219 LEU D CA 1
ATOM 11226 C C . LEU D 2 251 ? 137.465 127.235 127.698 1.00 87.78 219 LEU D C 1
ATOM 11227 O O . LEU D 2 251 ? 138.648 127.558 127.864 1.00 87.78 219 LEU D O 1
ATOM 11232 N N . LEU D 2 252 ? 137.103 125.994 127.360 1.00 86.11 220 LEU D N 1
ATOM 11233 C CA . LEU D 2 252 ? 138.108 124.968 127.084 1.00 86.11 220 LEU D CA 1
ATOM 11234 C C . LEU D 2 252 ? 138.877 125.270 125.799 1.00 86.11 220 LEU D C 1
ATOM 11235 O O . LEU D 2 252 ? 140.094 125.041 125.723 1.00 86.11 220 LEU D O 1
ATOM 11240 N N . TRP D 2 253 ? 138.193 125.831 124.798 1.00 83.55 221 TRP D N 1
ATOM 11241 C CA . TRP D 2 253 ? 138.871 126.232 123.570 1.00 83.55 221 TRP D CA 1
ATOM 11242 C C . TRP D 2 253 ? 139.775 127.438 123.797 1.00 83.55 221 TRP D C 1
ATOM 11243 O O . TRP D 2 253 ? 140.862 127.520 123.212 1.00 83.55 221 TRP D O 1
ATOM 11254 N N . LEU D 2 254 ? 139.355 128.370 124.656 1.00 81.94 222 LEU D N 1
ATOM 11255 C CA . LEU D 2 254 ? 140.208 129.497 125.011 1.00 81.94 222 LEU D CA 1
ATOM 11256 C C . LEU D 2 254 ? 141.407 129.051 125.832 1.00 81.94 222 LEU D C 1
ATOM 11257 O O . LEU D 2 254 ? 142.479 129.648 125.716 1.00 81.94 222 LEU D O 1
ATOM 11262 N N . LEU D 2 255 ? 141.254 127.980 126.618 1.00 80.31 223 LEU D N 1
ATOM 11263 C CA . LEU D 2 255 ? 142.402 127.354 127.267 1.00 80.31 223 LEU D CA 1
ATOM 11264 C C . LEU D 2 255 ? 143.352 126.735 126.246 1.00 80.31 223 LEU D C 1
ATOM 11265 O O . LEU D 2 255 ? 144.573 126.811 126.411 1.00 80.31 223 LEU D O 1
ATOM 11270 N N . LEU D 2 256 ? 142.812 126.160 125.164 1.00 80.08 224 LEU D N 1
ATOM 11271 C CA . LEU D 2 256 ? 143.669 125.574 124.127 1.00 80.08 224 LEU D CA 1
ATOM 11272 C C . LEU D 2 256 ? 144.432 126.637 123.335 1.00 80.08 224 LEU D C 1
ATOM 11273 O O . LEU D 2 256 ? 145.632 126.475 123.067 1.00 80.08 224 LEU D O 1
ATOM 11278 N N . VAL D 2 257 ? 143.765 127.739 122.976 1.00 78.94 225 VAL D N 1
ATOM 11279 C CA . VAL D 2 257 ? 144.445 128.830 122.272 1.00 78.94 225 VAL D CA 1
ATOM 11280 C C . VAL D 2 257 ? 145.405 129.563 123.213 1.00 78.94 225 VAL D C 1
ATOM 11281 O O . VAL D 2 257 ? 146.465 130.036 122.786 1.00 78.94 225 VAL D O 1
ATOM 11285 N N . THR D 2 258 ? 145.104 129.584 124.515 1.00 79.13 226 THR D N 1
ATOM 11286 C CA . THR D 2 258 ? 146.025 130.132 125.504 1.00 79.13 226 THR D CA 1
ATOM 11287 C C . THR D 2 258 ? 147.255 129.248 125.674 1.00 79.13 226 THR D C 1
ATOM 11288 O O . THR D 2 258 ? 148.366 129.758 125.843 1.00 79.13 226 THR D O 1
ATOM 11292 N N . LEU D 2 259 ? 147.081 127.925 125.579 1.00 77.55 227 LEU D N 1
ATOM 11293 C CA . LEU D 2 259 ? 148.221 127.015 125.640 1.00 77.55 227 LEU D CA 1
ATOM 11294 C C . LEU D 2 259 ? 149.098 127.139 124.401 1.00 77.55 227 LEU D C 1
ATOM 11295 O O . LEU D 2 259 ? 150.327 127.106 124.508 1.00 77.55 227 LEU D O 1
ATOM 11300 N N . ALA D 2 260 ? 148.484 127.347 123.231 1.00 77.34 228 ALA D N 1
ATOM 11301 C CA . ALA D 2 260 ? 149.260 127.569 122.009 1.00 77.34 228 ALA D CA 1
ATOM 11302 C C . ALA D 2 260 ? 149.982 128.916 122.030 1.00 77.34 228 ALA D C 1
ATOM 11303 O O . ALA D 2 260 ? 151.145 129.015 121.611 1.00 77.34 228 ALA D O 1
ATOM 11305 N N . TYR D 2 261 ? 149.324 129.951 122.555 1.00 78.60 229 TYR D N 1
ATOM 11306 C CA . TYR D 2 261 ? 149.925 131.277 122.627 1.00 78.60 229 TYR D CA 1
ATOM 11307 C C . TYR D 2 261 ? 151.041 131.328 123.664 1.00 78.60 229 TYR D C 1
ATOM 11308 O O . TYR D 2 261 ? 152.070 131.979 123.446 1.00 78.60 229 TYR D O 1
ATOM 11317 N N . ASN D 2 262 ? 150.859 130.641 124.794 1.00 78.73 230 ASN D N 1
ATOM 11318 C CA . ASN D 2 262 ? 151.907 130.569 125.801 1.00 78.73 230 ASN D CA 1
ATOM 11319 C C . ASN D 2 262 ? 153.054 129.688 125.346 1.00 78.73 230 ASN D C 1
ATOM 11320 O O . ASN D 2 262 ? 154.199 129.946 125.729 1.00 78.73 230 ASN D O 1
ATOM 11325 N N . TRP D 2 263 ? 152.767 128.677 124.510 1.00 79.24 231 TRP D N 1
ATOM 11326 C CA . TRP D 2 263 ? 153.820 127.905 123.859 1.00 79.24 231 TRP D CA 1
ATOM 11327 C C . TRP D 2 263 ? 154.664 128.780 122.951 1.00 79.24 231 TRP D C 1
ATOM 11328 O O . TRP D 2 263 ? 155.892 128.672 122.959 1.00 79.24 231 TRP D O 1
ATOM 11339 N N . ASN D 2 264 ? 154.020 129.669 122.188 1.00 79.40 232 ASN D N 1
ATOM 11340 C CA . ASN D 2 264 ? 154.760 130.571 121.307 1.00 79.40 232 ASN D CA 1
ATOM 11341 C C . ASN D 2 264 ? 155.585 131.583 122.101 1.00 79.40 232 ASN D C 1
ATOM 11342 O O . ASN D 2 264 ? 156.801 131.687 121.900 1.00 79.40 232 ASN D O 1
ATOM 11347 N N . CYS D 2 265 ? 154.959 132.265 123.069 1.00 78.26 233 CYS D N 1
ATOM 11348 C CA . CYS D 2 265 ? 155.646 133.317 123.820 1.00 78.26 233 CYS D CA 1
ATOM 11349 C C . CYS D 2 265 ? 156.712 132.785 124.768 1.00 78.26 233 CYS D C 1
ATOM 11350 O O . CYS D 2 265 ? 157.666 133.508 125.073 1.00 78.26 233 CYS D O 1
ATOM 11353 N N . CYS D 2 266 ? 156.599 131.540 125.226 1.00 76.83 234 CYS D N 1
ATOM 11354 C CA . CYS D 2 266 ? 157.712 130.981 125.976 1.00 76.83 234 CYS D CA 1
ATOM 11355 C C . CYS D 2 266 ? 158.768 130.406 125.044 1.00 76.83 234 CYS D C 1
ATOM 11356 O O . CYS D 2 266 ? 159.938 130.778 125.124 1.00 76.83 234 CYS D O 1
ATOM 11359 N N . PHE D 2 267 ? 158.384 129.531 124.127 1.00 76.66 235 PHE D N 1
ATOM 11360 C CA . PHE D 2 267 ? 159.365 128.697 123.465 1.00 76.66 235 PHE D CA 1
ATOM 11361 C C . PHE D 2 267 ? 159.947 129.316 122.203 1.00 76.66 235 PHE D C 1
ATOM 11362 O O . PHE D 2 267 ? 160.794 128.685 121.572 1.00 76.66 235 PHE D O 1
ATOM 11370 N N . ILE D 2 268 ? 159.544 130.522 121.817 1.00 78.27 236 ILE D N 1
ATOM 11371 C CA . ILE D 2 268 ? 160.245 131.209 120.731 1.00 78.27 236 ILE D CA 1
ATOM 11372 C C . ILE D 2 268 ? 161.536 131.884 121.216 1.00 78.27 236 ILE D C 1
ATOM 11373 O O . ILE D 2 268 ? 162.554 131.723 120.523 1.00 78.27 236 ILE D O 1
ATOM 11378 N N . PRO D 2 269 ? 161.620 132.582 122.372 1.00 73.32 237 PRO D N 1
ATOM 11379 C CA . PRO D 2 269 ? 162.965 132.952 122.855 1.00 73.32 237 PRO D CA 1
ATOM 11380 C C . PRO D 2 269 ? 163.785 131.779 123.363 1.00 73.32 237 PRO D C 1
ATOM 11381 O O . PRO D 2 269 ? 165.020 131.853 123.322 1.00 73.32 237 PRO D O 1
ATOM 11385 N N . LEU D 2 270 ? 163.141 130.698 123.811 1.00 73.58 238 LEU D N 1
ATOM 11386 C CA . LEU D 2 270 ? 163.877 129.532 124.287 1.00 73.58 238 LEU D CA 1
ATOM 11387 C C . LEU D 2 270 ? 164.546 128.795 123.136 1.00 73.58 238 LEU D C 1
ATOM 11388 O O . LEU D 2 270 ? 165.701 128.377 123.248 1.00 73.58 238 LEU D O 1
ATOM 11393 N N . ARG D 2 271 ? 163.849 128.637 122.015 1.00 77.95 239 ARG D N 1
ATOM 11394 C CA . ARG D 2 271 ? 164.489 128.094 120.827 1.00 77.95 239 ARG D CA 1
ATOM 11395 C C . ARG D 2 271 ? 165.372 129.114 120.129 1.00 77.95 239 ARG D C 1
ATOM 11396 O O . ARG D 2 271 ? 166.283 128.723 119.395 1.00 77.95 239 ARG D O 1
ATOM 11404 N N . LEU D 2 272 ? 165.121 130.405 120.341 1.00 72.40 240 LEU D N 1
ATOM 11405 C CA . LEU D 2 272 ? 165.872 131.439 119.642 1.00 72.40 240 LEU D CA 1
ATOM 11406 C C . LEU D 2 272 ? 167.259 131.619 120.240 1.00 72.40 240 LEU D C 1
ATOM 11407 O O . LEU D 2 272 ? 168.239 131.789 119.508 1.00 72.40 240 LEU D O 1
ATOM 11412 N N . VAL D 2 273 ? 167.369 131.573 121.562 1.00 68.24 241 VAL D N 1
ATOM 11413 C CA . VAL D 2 273 ? 168.632 131.828 122.237 1.00 68.24 241 VAL D CA 1
ATOM 11414 C C . VAL D 2 273 ? 169.358 130.539 122.595 1.00 68.24 241 VAL D C 1
ATOM 11415 O O . VAL D 2 273 ? 170.519 130.353 122.233 1.00 68.24 241 VAL D O 1
ATOM 11419 N N . PHE D 2 274 ? 168.697 129.651 123.319 1.00 67.82 242 PHE D N 1
ATOM 11420 C CA . PHE D 2 274 ? 169.310 128.417 123.778 1.00 67.82 242 PHE D CA 1
ATOM 11421 C C . PHE D 2 274 ? 169.429 127.418 122.631 1.00 67.82 242 PHE D C 1
ATOM 11422 O O . PHE D 2 274 ? 168.572 127.377 121.747 1.00 67.82 242 PHE D O 1
ATOM 11430 N N . PRO D 2 275 ? 170.499 126.584 122.614 1.00 71.84 243 PRO D N 1
ATOM 11431 C CA . PRO D 2 275 ? 170.667 125.576 121.559 1.00 71.84 243 PRO D CA 1
ATOM 11432 C C . PRO D 2 275 ? 169.892 124.281 121.805 1.00 71.84 243 PRO D C 1
ATOM 11433 O O . PRO D 2 275 ? 170.464 123.191 121.840 1.00 71.84 243 PRO D O 1
ATOM 11437 N N . TYR D 2 276 ? 168.579 124.402 121.968 1.00 77.26 244 TYR D N 1
ATOM 11438 C CA . TYR D 2 276 ? 167.711 123.245 122.114 1.00 77.26 244 TYR D CA 1
ATOM 11439 C C . TYR D 2 276 ? 167.005 122.885 120.817 1.00 77.26 244 TYR D C 1
ATOM 11440 O O . TYR D 2 276 ? 166.342 121.845 120.756 1.00 77.26 244 TYR D O 1
ATOM 11449 N N . GLN D 2 277 ? 167.129 123.718 119.792 1.00 85.83 245 GLN D N 1
ATOM 11450 C CA . GLN D 2 277 ? 166.529 123.463 118.485 1.00 85.83 245 GLN D CA 1
ATOM 11451 C C . GLN D 2 277 ? 167.550 122.833 117.538 1.00 85.83 245 GLN D C 1
ATOM 11452 O O . GLN D 2 277 ? 167.846 123.349 116.463 1.00 85.83 245 GLN D O 1
ATOM 11458 N N . THR D 2 278 ? 168.091 121.691 117.952 1.00 94.74 246 THR D N 1
ATOM 11459 C CA . THR D 2 278 ? 169.099 121.013 117.155 1.00 94.74 246 THR D CA 1
ATOM 11460 C C . THR D 2 278 ? 168.440 120.163 116.070 1.00 94.74 246 THR D C 1
ATOM 11461 O O . THR D 2 278 ? 167.214 120.050 115.992 1.00 94.74 246 THR D O 1
ATOM 11465 N N . ALA D 2 279 ? 169.282 119.549 115.230 1.00 97.29 247 ALA D N 1
ATOM 11466 C CA . ALA D 2 279 ? 168.806 118.936 113.991 1.00 97.29 247 ALA D CA 1
ATOM 11467 C C . ALA D 2 279 ? 168.073 117.622 114.228 1.00 97.29 247 ALA D C 1
ATOM 11468 O O . ALA D 2 279 ? 167.229 117.235 113.414 1.00 97.29 247 ALA D O 1
ATOM 11470 N N . ASP D 2 280 ? 168.374 116.923 115.318 1.00 99.67 248 ASP D N 1
ATOM 11471 C CA . ASP D 2 280 ? 167.634 115.719 115.671 1.00 99.67 248 ASP D CA 1
ATOM 11472 C C . ASP D 2 280 ? 166.443 116.006 116.573 1.00 99.67 248 ASP D C 1
ATOM 11473 O O . ASP D 2 280 ? 165.759 115.067 116.991 1.00 99.67 248 ASP D O 1
ATOM 11478 N N . ASN D 2 281 ? 166.187 117.275 116.887 1.00 97.05 249 ASN D N 1
ATOM 11479 C CA . ASN D 2 281 ? 165.044 117.672 117.692 1.00 97.05 249 ASN D CA 1
ATOM 11480 C C . ASN D 2 281 ? 164.034 118.497 116.911 1.00 97.05 249 ASN D C 1
ATOM 11481 O O . ASN D 2 281 ? 162.995 118.860 117.469 1.00 97.05 249 ASN D O 1
ATOM 11486 N N . ILE D 2 282 ? 164.296 118.764 115.627 1.00 95.68 250 ILE D N 1
ATOM 11487 C CA . ILE D 2 282 ? 163.519 119.731 114.855 1.00 95.68 250 ILE D CA 1
ATOM 11488 C C . ILE D 2 282 ? 162.140 119.183 114.490 1.00 95.68 250 ILE D C 1
ATOM 11489 O O . ILE D 2 282 ? 161.207 119.956 114.233 1.00 95.68 250 ILE D O 1
ATOM 11494 N N . HIS D 2 283 ? 161.961 117.858 114.533 1.00 97.83 251 HIS D N 1
ATOM 11495 C CA . HIS D 2 283 ? 160.674 117.275 114.166 1.00 97.83 251 HIS D CA 1
ATOM 11496 C C . HIS D 2 283 ? 159.642 117.478 115.270 1.00 97.83 251 HIS D C 1
ATOM 11497 O O . HIS D 2 283 ? 158.465 117.719 114.988 1.00 97.83 251 HIS D O 1
ATOM 11504 N N . TYR D 2 284 ? 160.080 117.454 116.533 1.00 94.48 252 TYR D N 1
ATOM 11505 C CA . TYR D 2 284 ? 159.162 117.684 117.647 1.00 94.48 252 TYR D CA 1
ATOM 11506 C C . TYR D 2 284 ? 158.751 119.149 117.728 1.00 94.48 252 TYR D C 1
ATOM 11507 O O . TYR D 2 284 ? 157.579 119.455 117.994 1.00 94.48 252 TYR D O 1
ATOM 11516 N N . TRP D 2 285 ? 159.694 120.063 117.464 1.00 90.18 253 TRP D N 1
ATOM 11517 C CA . TRP D 2 285 ? 159.373 121.487 117.427 1.00 90.18 253 TRP D CA 1
ATOM 11518 C C . TRP D 2 285 ? 158.471 121.822 116.249 1.00 90.18 253 TRP D C 1
ATOM 11519 O O . TRP D 2 285 ? 157.558 122.645 116.378 1.00 90.18 253 TRP D O 1
ATOM 11530 N N . LEU D 2 286 ? 158.683 121.163 115.106 1.00 90.59 254 LEU D N 1
ATOM 11531 C CA . LEU D 2 286 ? 157.847 121.429 113.940 1.00 90.59 254 LEU D CA 1
ATOM 11532 C C . LEU D 2 286 ? 156.452 120.841 114.107 1.00 90.59 254 LEU D C 1
ATOM 11533 O O . LEU D 2 286 ? 155.471 121.446 113.665 1.00 90.59 254 LEU D O 1
ATOM 11538 N N . ILE D 2 287 ? 156.339 119.689 114.779 1.00 88.03 255 ILE D N 1
ATOM 11539 C CA . ILE D 2 287 ? 155.030 119.094 115.052 1.00 88.03 255 ILE D CA 1
ATOM 11540 C C . ILE D 2 287 ? 154.249 119.942 116.053 1.00 88.03 255 ILE D C 1
ATOM 11541 O O . ILE D 2 287 ? 153.051 120.195 115.863 1.00 88.03 255 ILE D O 1
ATOM 11546 N N . ALA D 2 288 ? 154.934 120.478 117.072 1.00 85.83 256 ALA D N 1
ATOM 11547 C CA . ALA D 2 288 ? 154.260 121.341 118.042 1.00 85.83 256 ALA D CA 1
ATOM 11548 C C . ALA D 2 288 ? 153.884 122.693 117.440 1.00 85.83 256 ALA D C 1
ATOM 11549 O O . ALA D 2 288 ? 152.823 123.242 117.759 1.00 85.83 256 ALA D O 1
ATOM 11551 N N . ASP D 2 289 ? 154.705 123.218 116.523 1.00 86.05 257 ASP D N 1
ATOM 11552 C CA . ASP D 2 289 ? 154.356 124.468 115.855 1.00 86.05 257 ASP D CA 1
ATOM 11553 C C . ASP D 2 289 ? 153.219 124.274 114.860 1.00 86.05 257 ASP D C 1
ATOM 11554 O O . ASP D 2 289 ? 152.387 125.170 114.685 1.00 86.05 257 ASP D O 1
ATOM 11559 N N . ILE D 2 290 ? 153.145 123.100 114.225 1.00 84.52 258 ILE D N 1
ATOM 11560 C CA . ILE D 2 290 ? 152.043 122.804 113.311 1.00 84.52 258 ILE D CA 1
ATOM 11561 C C . ILE D 2 290 ? 150.738 122.612 114.085 1.00 84.52 258 ILE D C 1
ATOM 11562 O O . ILE D 2 290 ? 149.676 123.074 113.650 1.00 84.52 258 ILE D O 1
ATOM 11567 N N . ILE D 2 291 ? 150.814 122.022 115.285 1.00 81.77 259 ILE D N 1
ATOM 11568 C CA . ILE D 2 291 ? 149.630 121.877 116.140 1.00 81.77 259 ILE D CA 1
ATOM 11569 C C . ILE D 2 291 ? 149.160 123.234 116.668 1.00 81.77 259 ILE D C 1
ATOM 11570 O O . ILE D 2 291 ? 147.954 123.522 116.680 1.00 81.77 259 ILE D O 1
ATOM 11575 N N . CYS D 2 292 ? 150.098 124.123 117.021 1.00 83.27 260 CYS D N 1
ATOM 11576 C CA . CYS D 2 292 ? 149.708 125.465 117.458 1.00 83.27 260 CYS D CA 1
ATOM 11577 C C . CYS D 2 292 ? 149.180 126.319 116.306 1.00 83.27 260 CYS D C 1
ATOM 11578 O O . CYS D 2 292 ? 148.276 127.137 116.504 1.00 83.27 260 CYS D O 1
ATOM 11581 N N . ASP D 2 293 ? 149.677 126.105 115.085 1.00 83.83 261 ASP D N 1
ATOM 11582 C CA . ASP D 2 293 ? 149.115 126.820 113.943 1.00 83.83 261 ASP D CA 1
ATOM 11583 C C . ASP D 2 293 ? 147.760 126.254 113.525 1.00 83.83 261 ASP D C 1
ATOM 11584 O O . ASP D 2 293 ? 146.922 126.993 113.004 1.00 83.83 261 ASP D O 1
ATOM 11589 N N . ILE D 2 294 ? 147.519 124.964 113.765 1.00 81.84 262 ILE D N 1
ATOM 11590 C CA . ILE D 2 294 ? 146.203 124.379 113.524 1.00 81.84 262 ILE D CA 1
ATOM 11591 C C . ILE D 2 294 ? 145.194 124.895 114.549 1.00 81.84 262 ILE D C 1
ATOM 11592 O O . ILE D 2 294 ? 144.035 125.176 114.214 1.00 81.84 262 ILE D O 1
ATOM 11597 N N . ILE D 2 295 ? 145.640 125.095 115.793 1.00 81.01 263 ILE D N 1
ATOM 11598 C CA . ILE D 2 295 ? 144.804 125.707 116.828 1.00 81.01 263 ILE D CA 1
ATOM 11599 C C . ILE D 2 295 ? 144.530 127.178 116.501 1.00 81.01 263 ILE D C 1
ATOM 11600 O O . ILE D 2 295 ? 143.414 127.677 116.705 1.00 81.01 263 ILE D O 1
ATOM 11605 N N . TYR D 2 296 ? 145.513 127.863 115.908 1.00 81.49 264 TYR D N 1
ATOM 11606 C CA . TYR D 2 296 ? 145.331 129.250 115.480 1.00 81.49 264 TYR D CA 1
ATOM 11607 C C . TYR D 2 296 ? 144.372 129.354 114.295 1.00 81.49 264 TYR D C 1
ATOM 11608 O O . TYR D 2 296 ? 143.576 130.295 114.210 1.00 81.49 264 TYR D O 1
ATOM 11617 N N . LEU D 2 297 ? 144.440 128.400 113.363 1.00 85.50 265 LEU D N 1
ATOM 11618 C CA . LEU D 2 297 ? 143.576 128.449 112.186 1.00 85.50 265 LEU D CA 1
ATOM 11619 C C . LEU D 2 297 ? 142.158 128.006 112.508 1.00 85.50 265 LEU D C 1
ATOM 11620 O O . LEU D 2 297 ? 141.198 128.531 111.936 1.00 85.50 265 LEU D O 1
ATOM 11625 N N . TYR D 2 298 ? 142.003 127.033 113.409 1.00 87.22 266 TYR D N 1
ATOM 11626 C CA . TYR D 2 298 ? 140.674 126.561 113.783 1.00 87.22 266 TYR D CA 1
ATOM 11627 C C . TYR D 2 298 ? 139.950 127.578 114.650 1.00 87.22 266 TYR D C 1
ATOM 11628 O O . TYR D 2 298 ? 138.717 127.570 114.719 1.00 87.22 266 TYR D O 1
ATOM 11637 N N . ASP D 2 299 ? 140.701 128.443 115.328 1.00 87.89 267 ASP D N 1
ATOM 11638 C CA . ASP D 2 299 ? 140.109 129.588 116.004 1.00 87.89 267 ASP D CA 1
ATOM 11639 C C . ASP D 2 299 ? 139.584 130.600 114.993 1.00 87.89 267 ASP D C 1
ATOM 11640 O O . ASP D 2 299 ? 138.479 131.130 115.143 1.00 87.89 267 ASP D O 1
ATOM 11645 N N . MET D 2 300 ? 140.355 130.860 113.936 1.00 90.82 268 MET D N 1
ATOM 11646 C CA . MET D 2 300 ? 139.984 131.901 112.983 1.00 90.82 268 MET D CA 1
ATOM 11647 C C . MET D 2 300 ? 138.895 131.455 112.020 1.00 90.82 268 MET D C 1
ATOM 11648 O O . MET D 2 300 ? 138.198 132.300 111.449 1.00 90.82 268 MET D O 1
ATOM 11653 N N . LEU D 2 301 ? 138.749 130.154 111.796 1.00 89.92 269 LEU D N 1
ATOM 11654 C CA . LEU D 2 301 ? 137.857 129.710 110.735 1.00 89.92 269 LEU D CA 1
ATOM 11655 C C . LEU D 2 301 ? 136.612 129.011 111.260 1.00 89.92 269 LEU D C 1
ATOM 11656 O O . LEU D 2 301 ? 135.544 129.115 110.649 1.00 89.92 269 LEU D O 1
ATOM 11661 N N . PHE D 2 302 ? 136.716 128.299 112.378 1.00 92.11 270 PHE D N 1
ATOM 11662 C CA . PHE D 2 302 ? 135.633 127.442 112.829 1.00 92.11 270 PHE D CA 1
ATOM 11663 C C . PHE D 2 302 ? 135.080 127.776 114.206 1.00 92.11 270 PHE D C 1
ATOM 11664 O O . PHE D 2 302 ? 134.092 127.157 114.609 1.00 92.11 270 PHE D O 1
ATOM 11672 N N . ILE D 2 303 ? 135.683 128.702 114.951 1.00 90.94 271 ILE D N 1
ATOM 11673 C CA . ILE D 2 303 ? 135.181 129.013 116.286 1.00 90.94 271 ILE D CA 1
ATOM 11674 C C . ILE D 2 303 ? 134.810 130.486 116.389 1.00 90.94 271 ILE D C 1
ATOM 11675 O O . ILE D 2 303 ? 133.653 130.821 116.660 1.00 90.94 271 ILE D O 1
ATOM 11680 N N . GLN D 2 304 ? 135.784 131.369 116.198 1.00 93.81 272 GLN D N 1
ATOM 11681 C CA . GLN D 2 304 ? 135.588 132.815 116.319 1.00 93.81 272 GLN D CA 1
ATOM 11682 C C . GLN D 2 304 ? 134.623 133.490 115.332 1.00 93.81 272 GLN D C 1
ATOM 11683 O O . GLN D 2 304 ? 134.099 134.556 115.680 1.00 93.81 272 GLN D O 1
ATOM 11689 N N . PRO D 2 305 ? 134.359 132.978 114.114 1.00 95.23 273 PRO D N 1
ATOM 11690 C CA . PRO D 2 305 ? 133.166 133.470 113.402 1.00 95.23 273 PRO D CA 1
ATOM 11691 C C . PRO D 2 305 ? 131.844 133.085 114.042 1.00 95.23 273 PRO D C 1
ATOM 11692 O O . PRO D 2 305 ? 130.837 133.745 113.770 1.00 95.23 273 PRO D O 1
ATOM 11696 N N . ARG D 2 306 ? 131.799 132.041 114.863 1.00 96.51 274 ARG D N 1
ATOM 11697 C CA . ARG D 2 306 ? 130.543 131.561 115.423 1.00 96.51 274 ARG D CA 1
ATOM 11698 C C . ARG D 2 306 ? 130.217 132.174 116.777 1.00 96.51 274 ARG D C 1
ATOM 11699 O O . ARG D 2 306 ? 129.336 131.662 117.472 1.00 96.51 274 ARG D O 1
ATOM 11707 N N . LEU D 2 307 ? 130.900 133.242 117.173 1.00 94.30 275 LEU D N 1
ATOM 11708 C CA . LEU D 2 307 ? 130.663 133.838 118.480 1.00 94.30 275 LEU D CA 1
ATOM 11709 C C . LEU D 2 307 ? 129.496 134.814 118.435 1.00 94.30 275 LEU D C 1
ATOM 11710 O O . LEU D 2 307 ? 129.438 135.685 117.564 1.00 94.30 275 LEU D O 1
ATOM 11715 N N . GLN D 2 308 ? 128.576 134.674 119.387 1.00 95.93 276 GLN D N 1
ATOM 11716 C CA . GLN D 2 308 ? 127.484 135.624 119.521 1.00 95.93 276 GLN D CA 1
ATOM 11717 C C . GLN D 2 308 ? 127.987 136.931 120.114 1.00 95.93 276 GLN D C 1
ATOM 11718 O O . GLN D 2 308 ? 128.979 136.966 120.845 1.00 95.93 276 GLN D O 1
ATOM 11724 N N . PHE D 2 309 ? 127.286 138.014 119.792 1.00 93.89 277 PHE D N 1
ATOM 11725 C CA . PHE D 2 309 ? 127.605 139.337 120.305 1.00 93.89 277 PHE D CA 1
ATOM 11726 C C . PHE D 2 309 ? 126.321 140.154 120.362 1.00 93.89 277 PHE D C 1
ATOM 11727 O O . PHE D 2 309 ? 125.244 139.681 119.989 1.00 93.89 277 PHE D O 1
ATOM 11735 N N . VAL D 2 310 ? 126.435 141.386 120.849 1.00 92.98 278 VAL D N 1
ATOM 11736 C CA . VAL D 2 310 ? 125.293 142.266 121.064 1.00 92.98 278 VAL D CA 1
ATOM 11737 C C . VAL D 2 310 ? 125.496 143.520 120.225 1.00 92.98 278 VAL D C 1
ATOM 11738 O O . VAL D 2 310 ? 126.481 144.246 120.412 1.00 92.98 278 VAL D O 1
ATOM 11742 N N . ARG D 2 311 ? 124.573 143.771 119.297 1.00 97.77 279 ARG D N 1
ATOM 11743 C CA . ARG D 2 311 ? 124.630 144.936 118.418 1.00 97.77 279 ARG D CA 1
ATOM 11744 C C . ARG D 2 311 ? 123.390 145.781 118.669 1.00 97.77 279 ARG D C 1
ATOM 11745 O O . ARG D 2 311 ? 122.306 145.456 118.174 1.00 97.77 279 ARG D O 1
ATOM 11753 N N . GLY D 2 312 ? 123.550 146.869 119.415 1.00 92.35 280 GLY D N 1
ATOM 11754 C CA . GLY D 2 312 ? 122.425 147.743 119.691 1.00 92.35 280 GLY D CA 1
ATOM 11755 C C . GLY D 2 312 ? 121.398 147.163 120.635 1.00 92.35 280 GLY D C 1
ATOM 11756 O O . GLY D 2 312 ? 120.228 147.548 120.575 1.00 92.35 280 GLY D O 1
ATOM 11757 N N . GLY D 2 313 ? 121.801 146.237 121.502 1.00 90.73 281 GLY D N 1
ATOM 11758 C CA . GLY D 2 313 ? 120.944 145.699 122.521 1.00 90.73 281 GLY D CA 1
ATOM 11759 C C . GLY D 2 313 ? 120.485 144.270 122.300 1.00 90.73 281 GLY D C 1
ATOM 11760 O O . GLY D 2 313 ? 120.455 143.494 123.260 1.00 90.73 281 GLY D O 1
ATOM 11761 N N . ASP D 2 314 ? 120.125 143.896 121.075 1.00 94.72 282 ASP D N 1
ATOM 11762 C CA . ASP D 2 314 ? 119.596 142.558 120.840 1.00 94.72 282 ASP D CA 1
ATOM 11763 C C . ASP D 2 314 ? 120.702 141.589 120.438 1.00 94.72 282 ASP D C 1
ATOM 11764 O O . ASP D 2 314 ? 121.698 141.976 119.820 1.00 94.72 282 ASP D O 1
ATOM 11769 N N . ILE D 2 315 ? 120.525 140.329 120.820 1.00 95.92 283 ILE D N 1
ATOM 11770 C CA . ILE D 2 315 ? 121.551 139.310 120.635 1.00 95.92 283 ILE D CA 1
ATOM 11771 C C . ILE D 2 315 ? 121.501 138.801 119.203 1.00 95.92 283 ILE D C 1
ATOM 11772 O O . ILE D 2 315 ? 120.430 138.458 118.688 1.00 95.92 283 ILE D O 1
ATOM 11777 N N . ILE D 2 316 ? 122.662 138.750 118.557 1.00 96.71 284 ILE D N 1
ATOM 11778 C CA . ILE D 2 316 ? 122.783 138.353 117.160 1.00 96.71 284 ILE D CA 1
ATOM 11779 C C . ILE D 2 316 ? 123.139 136.874 117.109 1.00 96.71 284 ILE D C 1
ATOM 11780 O O . ILE D 2 316 ? 124.092 136.437 117.765 1.00 96.71 284 ILE D O 1
ATOM 11785 N N . VAL D 2 317 ? 122.354 136.092 116.365 1.00 99.93 285 VAL D N 1
ATOM 11786 C CA . VAL D 2 317 ? 122.522 134.644 116.312 1.00 99.93 285 VAL D CA 1
ATOM 11787 C C . VAL D 2 317 ? 122.718 134.110 114.901 1.00 99.93 285 VAL D C 1
ATOM 11788 O O . VAL D 2 317 ? 123.112 132.951 114.750 1.00 99.93 285 VAL D O 1
ATOM 11792 N N . ASP D 2 318 ? 122.450 134.897 113.861 1.00 103.82 286 ASP D N 1
ATOM 11793 C CA . ASP D 2 318 ? 122.588 134.384 112.500 1.00 103.82 286 ASP D CA 1
ATOM 11794 C C . ASP D 2 318 ? 124.047 134.437 112.051 1.00 103.82 286 ASP D C 1
ATOM 11795 O O . ASP D 2 318 ? 124.773 135.379 112.380 1.00 103.82 286 ASP D O 1
ATOM 11800 N N . SER D 2 319 ? 124.465 133.413 111.297 1.00 104.52 287 SER D N 1
ATOM 11801 C CA . SER D 2 319 ? 125.883 133.086 111.162 1.00 104.52 287 SER D CA 1
ATOM 11802 C C . SER D 2 319 ? 126.623 134.072 110.268 1.00 104.52 287 SER D C 1
ATOM 11803 O O . SER D 2 319 ? 127.819 134.316 110.465 1.00 104.52 287 SER D O 1
ATOM 11806 N N . ASN D 2 320 ? 125.928 134.656 109.289 1.00 103.42 288 ASN D N 1
ATOM 11807 C CA . ASN D 2 320 ? 126.584 135.561 108.352 1.00 103.42 288 ASN D CA 1
ATOM 11808 C C . ASN D 2 320 ? 126.874 136.902 109.023 1.00 103.42 288 ASN D C 1
ATOM 11809 O O . ASN D 2 320 ? 127.919 137.513 108.777 1.00 103.42 288 ASN D O 1
ATOM 11814 N N . GLU D 2 321 ? 125.990 137.343 109.919 1.00 102.73 289 GLU D N 1
ATOM 11815 C CA . GLU D 2 321 ? 126.222 138.603 110.620 1.00 102.73 289 GLU D CA 1
ATOM 11816 C C . GLU D 2 321 ? 127.286 138.449 111.702 1.00 102.73 289 GLU D C 1
ATOM 11817 O O . GLU D 2 321 ? 128.070 139.376 111.941 1.00 102.73 289 GLU D O 1
ATOM 11823 N N . LEU D 2 322 ? 127.352 137.271 112.341 1.00 100.29 290 LEU D N 1
ATOM 11824 C CA . LEU D 2 322 ? 128.440 136.975 113.273 1.00 100.29 290 LEU D CA 1
ATOM 11825 C C . LEU D 2 322 ? 129.776 136.872 112.550 1.00 100.29 290 LEU D C 1
ATOM 11826 O O . LEU D 2 322 ? 130.807 137.315 113.075 1.00 100.29 290 LEU D O 1
ATOM 11831 N N . ARG D 2 323 ? 129.767 136.310 111.336 1.00 101.43 291 ARG D N 1
ATOM 11832 C CA . ARG D 2 323 ? 130.979 136.232 110.527 1.00 101.43 291 ARG D CA 1
ATOM 11833 C C . ARG D 2 323 ? 131.435 137.613 110.071 1.00 101.43 291 ARG D C 1
ATOM 11834 O O . ARG D 2 323 ? 132.634 137.904 110.089 1.00 101.43 291 ARG D O 1
ATOM 11842 N N . LYS D 2 324 ? 130.490 138.490 109.711 1.00 99.57 292 LYS D N 1
ATOM 11843 C CA . LYS D 2 324 ? 130.845 139.853 109.319 1.00 99.57 292 LYS D CA 1
ATOM 11844 C C . LYS D 2 324 ? 131.331 140.672 110.509 1.00 99.57 292 LYS D C 1
ATOM 11845 O O . LYS D 2 324 ? 132.216 141.523 110.359 1.00 99.57 292 LYS D O 1
ATOM 11851 N N . HIS D 2 325 ? 130.778 140.415 111.699 1.00 98.09 293 HIS D N 1
ATOM 11852 C CA . HIS D 2 325 ? 131.252 141.093 112.899 1.00 98.09 293 HIS D CA 1
ATOM 11853 C C . HIS D 2 325 ? 132.636 140.614 113.304 1.00 98.09 293 HIS D C 1
ATOM 11854 O O . HIS D 2 325 ? 133.438 141.406 113.814 1.00 98.09 293 HIS D O 1
ATOM 11861 N N . TYR D 2 326 ? 132.943 139.335 113.068 1.00 97.83 294 TYR D N 1
ATOM 11862 C CA . TYR D 2 326 ? 134.301 138.864 113.311 1.00 97.83 294 TYR D CA 1
ATOM 11863 C C . TYR D 2 326 ? 135.278 139.418 112.281 1.00 97.83 294 TYR D C 1
ATOM 11864 O O . TYR D 2 326 ? 136.400 139.786 112.638 1.00 97.83 294 TYR D O 1
ATOM 11873 N N . ARG D 2 327 ? 134.865 139.502 111.008 1.00 100.32 295 ARG D N 1
ATOM 11874 C CA . ARG D 2 327 ? 135.761 139.974 109.951 1.00 100.32 295 ARG D CA 1
ATOM 11875 C C . ARG D 2 327 ? 136.042 141.468 110.073 1.00 100.32 295 ARG D C 1
ATOM 11876 O O . ARG D 2 327 ? 137.150 141.920 109.764 1.00 100.32 295 ARG D O 1
ATOM 11884 N N . THR D 2 328 ? 135.069 142.249 110.533 1.00 100.07 296 THR D N 1
ATOM 11885 C CA . THR D 2 328 ? 135.286 143.677 110.720 1.00 100.07 296 THR D CA 1
ATOM 11886 C C . THR D 2 328 ? 135.814 144.031 112.105 1.00 100.07 296 THR D C 1
ATOM 11887 O O . THR D 2 328 ? 135.791 145.209 112.473 1.00 100.07 296 THR D O 1
ATOM 11891 N N . SER D 2 329 ? 136.285 143.054 112.878 1.00 99.40 297 SER D N 1
ATOM 11892 C CA . SER D 2 329 ? 136.796 143.330 114.211 1.00 99.40 297 SER D CA 1
ATOM 11893 C C . SER D 2 329 ? 138.233 143.841 114.149 1.00 99.40 297 SER D C 1
ATOM 11894 O O . SER D 2 329 ? 138.900 143.796 113.114 1.00 99.40 297 SER D O 1
ATOM 11897 N N . THR D 2 330 ? 138.705 144.339 115.290 1.00 100.44 298 THR D N 1
ATOM 11898 C CA . THR D 2 330 ? 140.129 144.575 115.472 1.00 100.44 298 THR D CA 1
ATOM 11899 C C . THR D 2 330 ? 140.849 143.341 115.990 1.00 100.44 298 THR D C 1
ATOM 11900 O O . THR D 2 330 ? 142.081 143.350 116.080 1.00 100.44 298 THR D O 1
ATOM 11904 N N . LYS D 2 331 ? 140.103 142.293 116.341 1.00 97.80 299 LYS D N 1
ATOM 11905 C CA . LYS D 2 331 ? 140.716 141.014 116.674 1.00 97.80 299 LYS D CA 1
ATOM 11906 C C . LYS D 2 331 ? 141.229 140.313 115.428 1.00 97.80 299 LYS D C 1
ATOM 11907 O O . LYS D 2 331 ? 142.286 139.674 115.466 1.00 97.80 299 LYS D O 1
ATOM 11913 N N . PHE D 2 332 ? 140.488 140.422 114.321 1.00 96.71 300 PHE D N 1
ATOM 11914 C CA . PHE D 2 332 ? 140.809 139.683 113.105 1.00 96.71 300 PHE D CA 1
ATOM 11915 C C . PHE D 2 332 ? 142.068 140.203 112.435 1.00 96.71 300 PHE D C 1
ATOM 11916 O O . PHE D 2 332 ? 142.788 139.419 111.809 1.00 96.71 300 PHE D O 1
ATOM 11924 N N . GLN D 2 333 ? 142.353 141.504 112.574 1.00 97.88 301 GLN D N 1
ATOM 11925 C CA . GLN D 2 333 ? 143.600 142.070 112.067 1.00 97.88 301 GLN D CA 1
ATOM 11926 C C . GLN D 2 333 ? 144.805 141.493 112.797 1.00 97.88 301 GLN D C 1
ATOM 11927 O O . GLN D 2 333 ? 145.786 141.094 112.159 1.00 97.88 301 GLN D O 1
ATOM 11933 N N . LEU D 2 334 ? 144.708 141.366 114.123 1.00 94.68 302 LEU D N 1
ATOM 11934 C CA . LEU D 2 334 ? 145.779 140.759 114.905 1.00 94.68 302 LEU D CA 1
ATOM 11935 C C . LEU D 2 334 ? 145.891 139.261 114.656 1.00 94.68 302 LEU D C 1
ATOM 11936 O O . LEU D 2 334 ? 147.001 138.728 114.642 1.00 94.68 302 LEU D O 1
ATOM 11941 N N . ASP D 2 335 ? 144.774 138.577 114.392 1.00 94.16 303 ASP D N 1
ATOM 11942 C CA . ASP D 2 335 ? 144.838 137.135 114.162 1.00 94.16 303 ASP D CA 1
ATOM 11943 C C . ASP D 2 335 ? 145.397 136.804 112.778 1.00 94.16 303 ASP D C 1
ATOM 11944 O O . ASP D 2 335 ? 146.215 135.878 112.631 1.00 94.16 303 ASP D O 1
ATOM 11949 N N . VAL D 2 336 ? 144.999 137.563 111.753 1.00 94.04 304 VAL D N 1
ATOM 11950 C CA . VAL D 2 336 ? 145.521 137.286 110.422 1.00 94.04 304 VAL D CA 1
ATOM 11951 C C . VAL D 2 336 ? 146.925 137.862 110.284 1.00 94.04 304 VAL D C 1
ATOM 11952 O O . VAL D 2 336 ? 147.694 137.420 109.428 1.00 94.04 304 VAL D O 1
ATOM 11956 N N . ALA D 2 337 ? 147.309 138.816 111.144 1.00 92.99 305 ALA D N 1
ATOM 11957 C CA . ALA D 2 337 ? 148.708 139.210 111.213 1.00 92.99 305 ALA D CA 1
ATOM 11958 C C . ALA D 2 337 ? 149.515 138.222 112.037 1.00 92.99 305 ALA D C 1
ATOM 11959 O O . ALA D 2 337 ? 150.744 138.179 111.920 1.00 92.99 305 ALA D O 1
ATOM 11961 N N . SER D 2 338 ? 148.847 137.441 112.888 1.00 90.50 306 SER D N 1
ATOM 11962 C CA . SER D 2 338 ? 149.543 136.416 113.650 1.00 90.50 306 SER D CA 1
ATOM 11963 C C . SER D 2 338 ? 149.955 135.240 112.784 1.00 90.50 306 SER D C 1
ATOM 11964 O O . SER D 2 338 ? 151.115 134.816 112.819 1.00 90.50 306 SER D O 1
ATOM 11967 N N . ILE D 2 339 ? 149.005 134.656 112.058 1.00 90.17 307 ILE D N 1
ATOM 11968 C CA . ILE D 2 339 ? 149.317 133.413 111.296 1.00 90.17 307 ILE D CA 1
ATOM 11969 C C . ILE D 2 339 ? 149.865 133.751 109.907 1.00 90.17 307 ILE D C 1
ATOM 11970 O O . ILE D 2 339 ? 149.906 132.846 109.061 1.00 90.17 307 ILE D O 1
ATOM 11975 N N . ILE D 2 340 ? 150.300 134.991 109.670 1.00 94.80 308 ILE D N 1
ATOM 11976 C CA . ILE D 2 340 ? 150.948 135.263 108.353 1.00 94.80 308 ILE D CA 1
ATOM 11977 C C . ILE D 2 340 ? 152.003 134.160 108.209 1.00 94.80 308 ILE D C 1
ATOM 11978 O O . ILE D 2 340 ? 152.886 134.115 109.079 1.00 94.80 308 ILE D O 1
ATOM 11983 N N . PRO D 2 341 ? 151.984 133.255 107.194 1.00 98.54 309 PRO D N 1
ATOM 11984 C CA . PRO D 2 341 ? 152.966 132.154 107.221 1.00 98.54 309 PRO D CA 1
ATOM 11985 C C . PRO D 2 341 ? 154.381 132.547 106.800 1.00 98.54 309 PRO D C 1
ATOM 11986 O O . PRO D 2 341 ? 154.797 132.454 105.650 1.00 98.54 309 PRO D O 1
ATOM 11990 N N . PHE D 2 342 ? 155.158 133.008 107.781 1.00 99.32 310 PHE D N 1
ATOM 11991 C CA . PHE D 2 342 ? 156.570 133.296 107.565 1.00 99.32 310 PHE D CA 1
ATOM 11992 C C . PHE D 2 342 ? 157.445 132.048 107.601 1.00 99.32 310 PHE D C 1
ATOM 11993 O O . PHE D 2 342 ? 158.648 132.151 107.334 1.00 99.32 310 PHE D O 1
ATOM 12001 N N . ASP D 2 343 ? 156.870 130.875 107.891 1.00 99.85 311 ASP D N 1
ATOM 12002 C CA . ASP D 2 343 ? 157.593 129.607 107.898 1.00 99.85 311 ASP D CA 1
ATOM 12003 C C . ASP D 2 343 ? 158.038 129.161 106.510 1.00 99.85 311 ASP D C 1
ATOM 12004 O O . ASP D 2 343 ? 158.932 128.313 106.411 1.00 99.85 311 ASP D O 1
ATOM 12009 N N . ILE D 2 344 ? 157.471 129.728 105.439 1.00 103.16 312 ILE D N 1
ATOM 12010 C CA . ILE D 2 344 ? 158.010 129.546 104.094 1.00 103.16 312 ILE D CA 1
ATOM 12011 C C . ILE D 2 344 ? 159.336 130.264 103.886 1.00 103.16 312 ILE D C 1
ATOM 12012 O O . ILE D 2 344 ? 160.028 129.982 102.902 1.00 103.16 312 ILE D O 1
ATOM 12017 N N . CYS D 2 345 ? 159.716 131.184 104.783 1.00 103.69 313 CYS D N 1
ATOM 12018 C CA . CYS D 2 345 ? 161.087 131.674 104.862 1.00 103.69 313 CYS D CA 1
ATOM 12019 C C . CYS D 2 345 ? 162.028 130.717 105.589 1.00 103.69 313 CYS D C 1
ATOM 12020 O O . CYS D 2 345 ? 163.190 131.074 105.806 1.00 103.69 313 CYS D O 1
ATOM 12023 N N . TYR D 2 346 ? 161.563 129.521 105.975 1.00 102.66 314 TYR D N 1
ATOM 12024 C CA . TYR D 2 346 ? 162.469 128.470 106.424 1.00 102.66 314 TYR D CA 1
ATOM 12025 C C . TYR D 2 346 ? 163.262 127.883 105.263 1.00 102.66 314 TYR D C 1
ATOM 12026 O O . TYR D 2 346 ? 164.313 127.271 105.480 1.00 102.66 314 TYR D O 1
ATOM 12035 N N . LEU D 2 347 ? 162.760 128.032 104.035 1.00 107.84 315 LEU D N 1
ATOM 12036 C CA . LEU D 2 347 ? 163.478 127.551 102.860 1.00 107.84 315 LEU D CA 1
ATOM 12037 C C . LEU D 2 347 ? 164.680 128.434 102.551 1.00 107.84 315 LEU D C 1
ATOM 12038 O O . LEU D 2 347 ? 165.745 127.940 102.164 1.00 107.84 315 LEU D O 1
ATOM 12043 N N . PHE D 2 348 ? 164.528 129.748 102.715 1.00 108.30 316 PHE D N 1
ATOM 12044 C CA . PHE D 2 348 ? 165.584 130.681 102.338 1.00 108.30 316 PHE D CA 1
ATOM 12045 C C . PHE D 2 348 ? 166.627 130.825 103.439 1.00 108.30 316 PHE D C 1
ATOM 12046 O O . PHE D 2 348 ? 167.803 130.504 103.243 1.00 108.30 316 PHE D O 1
ATOM 12054 N N . PHE D 2 349 ? 166.211 131.308 104.607 1.00 108.82 317 PHE D N 1
ATOM 12055 C CA . PHE D 2 349 ? 167.124 131.649 105.687 1.00 108.82 317 PHE D CA 1
ATOM 12056 C C . PHE D 2 349 ? 167.348 130.504 106.663 1.00 108.82 317 PHE D C 1
ATOM 12057 O O . PHE D 2 349 ? 167.956 130.715 107.716 1.00 108.82 317 PHE D O 1
ATOM 12065 N N . GLY D 2 350 ? 166.870 129.304 106.349 1.00 105.82 318 GLY D N 1
ATOM 12066 C CA . GLY D 2 350 ? 166.995 128.189 107.262 1.00 105.82 318 GLY D CA 1
ATOM 12067 C C . GLY D 2 350 ? 166.000 128.279 108.402 1.00 105.82 318 GLY D C 1
ATOM 12068 O O . GLY D 2 350 ? 165.117 129.135 108.442 1.00 105.82 318 GLY D O 1
ATOM 12069 N N . PHE D 2 351 ? 166.153 127.363 109.354 1.00 102.20 319 PHE D N 1
ATOM 12070 C CA . PHE D 2 351 ? 165.267 127.343 110.509 1.00 102.20 319 PHE D CA 1
ATOM 12071 C C . PHE D 2 351 ? 165.647 128.445 111.488 1.00 102.20 319 PHE D C 1
ATOM 12072 O O . PHE D 2 351 ? 166.791 128.521 111.946 1.00 102.20 319 PHE D O 1
ATOM 12080 N N . ASN D 2 352 ? 164.684 129.294 111.804 1.00 94.21 320 ASN D N 1
ATOM 12081 C CA . ASN D 2 352 ? 164.892 130.414 112.706 1.00 94.21 320 ASN D CA 1
ATOM 12082 C C . ASN D 2 352 ? 163.595 130.666 113.457 1.00 94.21 320 ASN D C 1
ATOM 12083 O O . ASN D 2 352 ? 162.552 130.876 112.830 1.00 94.21 320 ASN D O 1
ATOM 12088 N N . PRO D 2 353 ? 163.610 130.653 114.793 1.00 88.66 321 PRO D N 1
ATOM 12089 C CA . PRO D 2 353 ? 162.363 130.858 115.546 1.00 88.66 321 PRO D CA 1
ATOM 12090 C C . PRO D 2 353 ? 161.880 132.297 115.572 1.00 88.66 321 PRO D C 1
ATOM 12091 O O . PRO D 2 353 ? 160.761 132.537 116.035 1.00 88.66 321 PRO D O 1
ATOM 12095 N N . MET D 2 354 ? 162.662 133.255 115.068 1.00 93.54 322 MET D N 1
ATOM 12096 C CA . MET D 2 354 ? 162.229 134.645 115.038 1.00 93.54 322 MET D CA 1
ATOM 12097 C C . MET D 2 354 ? 161.214 134.893 113.922 1.00 93.54 322 MET D C 1
ATOM 12098 O O . MET D 2 354 ? 160.515 135.911 113.940 1.00 93.54 322 MET D O 1
ATOM 12103 N N . PHE D 2 355 ? 161.075 133.960 112.978 1.00 94.69 323 PHE D N 1
ATOM 12104 C CA . PHE D 2 355 ? 160.051 134.083 111.949 1.00 94.69 323 PHE D CA 1
ATOM 12105 C C . PHE D 2 355 ? 158.657 133.786 112.484 1.00 94.69 323 PHE D C 1
ATOM 12106 O O . PHE D 2 355 ? 157.671 134.215 111.880 1.00 94.69 323 PHE D O 1
ATOM 12114 N N . ARG D 2 356 ? 158.549 133.065 113.594 1.00 85.92 324 ARG D N 1
ATOM 12115 C CA . ARG D 2 356 ? 157.265 132.796 114.219 1.00 85.92 324 ARG D CA 1
ATOM 12116 C C . ARG D 2 356 ? 156.896 133.823 115.279 1.00 85.92 324 ARG D C 1
ATOM 12117 O O . ARG D 2 356 ? 155.887 133.637 115.966 1.00 85.92 324 ARG D O 1
ATOM 12125 N N . ALA D 2 357 ? 157.674 134.907 115.410 1.00 86.32 325 ALA D N 1
ATOM 12126 C CA . ALA D 2 357 ? 157.451 135.907 116.453 1.00 86.32 325 ALA D CA 1
ATOM 12127 C C . ALA D 2 357 ? 156.176 136.706 116.236 1.00 86.32 325 ALA D C 1
ATOM 12128 O O . ALA D 2 357 ? 155.592 137.192 117.212 1.00 86.32 325 ALA D O 1
ATOM 12130 N N . ASN D 2 358 ? 155.695 136.784 114.988 1.00 87.50 326 ASN D N 1
ATOM 12131 C CA . ASN D 2 358 ? 154.381 137.346 114.696 1.00 87.50 326 ASN D CA 1
ATOM 12132 C C . ASN D 2 358 ? 153.246 136.515 115.282 1.00 87.50 326 ASN D C 1
ATOM 12133 O O . ASN D 2 358 ? 152.173 137.062 115.533 1.00 87.50 326 ASN D O 1
ATOM 12138 N N . ARG D 2 359 ? 153.486 135.231 115.584 1.00 85.02 327 ARG D N 1
ATOM 12139 C CA . ARG D 2 359 ? 152.546 134.405 116.338 1.00 85.02 327 ARG D CA 1
ATOM 12140 C C . ARG D 2 359 ? 152.365 134.854 117.786 1.00 85.02 327 ARG D C 1
ATOM 12141 O O . ARG D 2 359 ? 151.436 134.382 118.448 1.00 85.02 327 ARG D O 1
ATOM 12149 N N . MET D 2 360 ? 153.226 135.734 118.307 1.00 85.56 328 MET D N 1
ATOM 12150 C CA . MET D 2 360 ? 153.021 136.304 119.632 1.00 85.56 328 MET D CA 1
ATOM 12151 C C . MET D 2 360 ? 152.041 137.473 119.643 1.00 85.56 328 MET D C 1
ATOM 12152 O O . MET D 2 360 ? 151.846 138.078 120.700 1.00 85.56 328 MET D O 1
ATOM 12157 N N . LEU D 2 361 ? 151.427 137.811 118.508 1.00 86.11 329 LEU D N 1
ATOM 12158 C CA . LEU D 2 361 ? 150.468 138.905 118.428 1.00 86.11 329 LEU D CA 1
ATOM 12159 C C . LEU D 2 361 ? 149.048 138.487 118.777 1.00 86.11 329 LEU D C 1
ATOM 12160 O O . LEU D 2 361 ? 148.147 139.330 118.733 1.00 86.11 329 LEU D O 1
ATOM 12165 N N . LYS D 2 362 ? 148.818 137.223 119.124 1.00 83.35 330 LYS D N 1
ATOM 12166 C CA . LYS D 2 362 ? 147.485 136.755 119.502 1.00 83.35 330 LYS D CA 1
ATOM 12167 C C . LYS D 2 362 ? 147.298 136.821 121.021 1.00 83.35 330 LYS D C 1
ATOM 12168 O O . LYS D 2 362 ? 146.916 135.854 121.676 1.00 83.35 330 LYS D O 1
ATOM 12174 N N . TYR D 2 363 ? 147.565 138.005 121.579 1.00 85.50 331 TYR D N 1
ATOM 12175 C CA . TYR D 2 363 ? 147.427 138.216 123.014 1.00 85.50 331 TYR D CA 1
ATOM 12176 C C . TYR D 2 363 ? 145.981 138.375 123.443 1.00 85.50 331 TYR D C 1
ATOM 12177 O O . TYR D 2 363 ? 145.687 138.250 124.640 1.00 85.50 331 TYR D O 1
ATOM 12186 N N . THR D 2 364 ? 145.088 138.668 122.494 1.00 86.24 332 THR D N 1
ATOM 12187 C CA . THR D 2 364 ? 143.691 138.920 122.817 1.00 86.24 332 THR D CA 1
ATOM 12188 C C . THR D 2 364 ? 142.979 137.657 123.267 1.00 86.24 332 THR D C 1
ATOM 12189 O O . THR D 2 364 ? 142.079 137.735 124.102 1.00 86.24 332 THR D O 1
ATOM 12193 N N . SER D 2 365 ? 143.398 136.488 122.778 1.00 82.82 333 SER D N 1
ATOM 12194 C CA . SER D 2 365 ? 142.808 135.242 123.253 1.00 82.82 333 SER D CA 1
ATOM 12195 C C . SER D 2 365 ? 143.276 134.899 124.661 1.00 82.82 333 SER D C 1
ATOM 12196 O O . SER D 2 365 ? 142.499 134.353 125.456 1.00 82.82 333 SER D O 1
ATOM 12199 N N . PHE D 2 366 ? 144.518 135.258 124.998 1.00 81.43 334 PHE D N 1
ATOM 12200 C CA . PHE D 2 366 ? 145.005 135.125 126.367 1.00 81.43 334 PHE D CA 1
ATOM 12201 C C . PHE D 2 366 ? 144.275 136.075 127.308 1.00 81.43 334 PHE D C 1
ATOM 12202 O O . PHE D 2 366 ? 143.937 135.702 128.437 1.00 81.43 334 PHE D O 1
ATOM 12210 N N . PHE D 2 367 ? 143.973 137.288 126.839 1.00 82.52 335 PHE D N 1
ATOM 12211 C CA . PHE D 2 367 ? 143.236 138.233 127.671 1.00 82.52 335 PHE D CA 1
ATOM 12212 C C . PHE D 2 367 ? 141.763 137.860 127.803 1.00 82.52 335 PHE D C 1
ATOM 12213 O O . PHE D 2 367 ? 141.161 138.109 128.853 1.00 82.52 335 PHE D O 1
ATOM 12221 N N . GLU D 2 368 ? 141.173 137.240 126.776 1.00 86.42 336 GLU D N 1
ATOM 12222 C CA . GLU D 2 368 ? 139.807 136.737 126.902 1.00 86.42 336 GLU D CA 1
ATOM 12223 C C . GLU D 2 368 ? 139.731 135.533 127.824 1.00 86.42 336 GLU D C 1
ATOM 12224 O O . GLU D 2 368 ? 138.737 135.367 128.539 1.00 86.42 336 GLU D O 1
ATOM 12230 N N . PHE D 2 369 ? 140.762 134.682 127.824 1.00 82.47 337 PHE D N 1
ATOM 12231 C CA . PHE D 2 369 ? 140.790 133.577 128.777 1.00 82.47 337 PHE D CA 1
ATOM 12232 C C . PHE D 2 369 ? 140.994 134.079 130.197 1.00 82.47 337 PHE D C 1
ATOM 12233 O O . PHE D 2 369 ? 140.414 133.523 131.139 1.00 82.47 337 PHE D O 1
ATOM 12241 N N . ASN D 2 370 ? 141.795 135.141 130.352 1.00 82.94 338 ASN D N 1
ATOM 12242 C CA . ASN D 2 370 ? 141.956 135.805 131.643 1.00 82.94 338 ASN D CA 1
ATOM 12243 C C . ASN D 2 370 ? 140.641 136.390 132.134 1.00 82.94 338 ASN D C 1
ATOM 12244 O O . ASN D 2 370 ? 140.269 136.191 133.290 1.00 82.94 338 ASN D O 1
ATOM 12249 N N . HIS D 2 371 ? 139.896 137.054 131.243 1.00 86.54 339 HIS D N 1
ATOM 12250 C CA . HIS D 2 371 ? 138.623 137.666 131.619 1.00 86.54 339 HIS D CA 1
ATOM 12251 C C . HIS D 2 371 ? 137.555 136.621 131.927 1.00 86.54 339 HIS D C 1
ATOM 12252 O O . HIS D 2 371 ? 136.795 136.774 132.891 1.00 86.54 339 HIS D O 1
ATOM 12259 N N . HIS D 2 372 ? 137.518 135.526 131.164 1.00 87.86 340 HIS D N 1
ATOM 12260 C CA . HIS D 2 372 ? 136.518 134.495 131.417 1.00 87.86 340 HIS D CA 1
ATOM 12261 C C . HIS D 2 372 ? 136.851 133.662 132.647 1.00 87.86 340 HIS D C 1
ATOM 12262 O O . HIS D 2 372 ? 135.938 133.187 133.332 1.00 87.86 340 HIS D O 1
ATOM 12269 N N . LEU D 2 373 ? 138.136 133.507 132.976 1.00 86.68 341 LEU D N 1
ATOM 12270 C CA . LEU D 2 373 ? 138.470 132.769 134.184 1.00 86.68 341 LEU D CA 1
ATOM 12271 C C . LEU D 2 373 ? 138.386 133.660 135.421 1.00 86.68 341 LEU D C 1
ATOM 12272 O O . LEU D 2 373 ? 138.166 133.153 136.526 1.00 86.68 341 LEU D O 1
ATOM 12277 N N . GLU D 2 374 ? 138.534 134.980 135.261 1.00 87.81 342 GLU D N 1
ATOM 12278 C CA . GLU D 2 374 ? 138.189 135.904 136.339 1.00 87.81 342 GLU D CA 1
ATOM 12279 C C . GLU D 2 374 ? 136.684 135.945 136.568 1.00 87.81 342 GLU D C 1
ATOM 12280 O O . GLU D 2 374 ? 136.230 136.114 137.705 1.00 87.81 342 GLU D O 1
ATOM 12286 N N . SER D 2 375 ? 135.892 135.797 135.503 1.00 89.71 343 SER D N 1
ATOM 12287 C CA . SER D 2 375 ? 134.444 135.864 135.663 1.00 89.71 343 SER D CA 1
ATOM 12288 C C . SER D 2 375 ? 133.871 134.570 136.225 1.00 89.71 343 SER D C 1
ATOM 12289 O O . SER D 2 375 ? 132.927 134.608 137.021 1.00 89.71 343 SER D O 1
ATOM 12292 N N . ILE D 2 376 ? 134.416 133.416 135.832 1.00 92.40 344 ILE D N 1
ATOM 12293 C CA . ILE D 2 376 ? 133.841 132.157 136.299 1.00 92.40 344 ILE D CA 1
ATOM 12294 C C . ILE D 2 376 ? 134.298 131.816 137.719 1.00 92.40 344 ILE D C 1
ATOM 12295 O O . ILE D 2 376 ? 133.643 131.019 138.402 1.00 92.40 344 ILE D O 1
ATOM 12300 N N . MET D 2 377 ? 135.371 132.433 138.210 1.00 96.06 345 MET D N 1
ATOM 12301 C CA . MET D 2 377 ? 135.837 132.160 139.561 1.00 96.06 345 MET D CA 1
ATOM 12302 C C . MET D 2 377 ? 135.065 133.002 140.565 1.00 96.06 345 MET D C 1
ATOM 12303 O O . MET D 2 377 ? 134.779 134.177 140.322 1.00 96.06 345 MET D O 1
ATOM 12308 N N . ASP D 2 378 ? 134.721 132.390 141.699 1.00 98.52 346 ASP D N 1
ATOM 12309 C CA . ASP D 2 378 ? 134.019 133.131 142.739 1.00 98.52 346 ASP D CA 1
ATOM 12310 C C . ASP D 2 378 ? 134.980 134.012 143.525 1.00 98.52 346 ASP D C 1
ATOM 12311 O O . ASP D 2 378 ? 134.653 135.159 143.851 1.00 98.52 346 ASP D O 1
ATOM 12316 N N . LYS D 2 379 ? 136.165 133.500 143.834 1.00 94.50 347 LYS D N 1
ATOM 12317 C CA . LYS D 2 379 ? 137.224 134.278 144.465 1.00 94.50 347 LYS D CA 1
ATOM 12318 C C . LYS D 2 379 ? 138.299 134.531 143.418 1.00 94.50 347 LYS D C 1
ATOM 12319 O O . LYS D 2 379 ? 139.134 133.662 143.151 1.00 94.50 347 LYS D O 1
ATOM 12325 N N . ALA D 2 380 ? 138.275 135.726 142.833 1.00 89.81 348 ALA D N 1
ATOM 12326 C CA . ALA D 2 380 ? 139.126 136.048 141.698 1.00 89.81 348 ALA D CA 1
ATOM 12327 C C . ALA D 2 380 ? 140.510 136.529 142.106 1.00 89.81 348 ALA D C 1
ATOM 12328 O O . ALA D 2 380 ? 141.389 136.652 141.243 1.00 89.81 348 ALA D O 1
ATOM 12330 N N . TYR D 2 381 ? 140.723 136.804 143.395 1.00 87.18 349 TYR D N 1
ATOM 12331 C CA . TYR D 2 381 ? 142.036 137.246 143.851 1.00 87.18 349 TYR D CA 1
ATOM 12332 C C . TYR D 2 381 ? 143.047 136.107 143.837 1.00 87.18 349 TYR D C 1
ATOM 12333 O O . TYR D 2 381 ? 144.252 136.359 143.725 1.00 87.18 349 TYR D O 1
ATOM 12342 N N . ILE D 2 382 ? 142.573 134.860 143.931 1.00 85.76 350 ILE D N 1
ATOM 12343 C CA . ILE D 2 382 ? 143.434 133.692 143.770 1.00 85.76 350 ILE D CA 1
ATOM 12344 C C . ILE D 2 382 ? 143.977 133.623 142.348 1.00 85.76 350 ILE D C 1
ATOM 12345 O O . ILE D 2 382 ? 145.175 133.394 142.136 1.00 85.76 350 ILE D O 1
ATOM 12350 N N . TYR D 2 383 ? 143.128 133.899 141.356 1.00 83.14 351 TYR D N 1
ATOM 12351 C CA . TYR D 2 383 ? 143.606 133.983 139.984 1.00 83.14 351 TYR D CA 1
ATOM 12352 C C . TYR D 2 383 ? 144.434 135.234 139.723 1.00 83.14 351 TYR D C 1
ATOM 12353 O O . TYR D 2 383 ? 145.303 135.201 138.852 1.00 83.14 351 TYR D O 1
ATOM 12362 N N . ARG D 2 384 ? 144.226 136.315 140.480 1.00 80.24 352 ARG D N 1
ATOM 12363 C CA . ARG D 2 384 ? 145.108 137.474 140.343 1.00 80.24 352 ARG D CA 1
ATOM 12364 C C . ARG D 2 384 ? 146.508 137.183 140.879 1.00 80.24 352 ARG D C 1
ATOM 12365 O O . ARG D 2 384 ? 147.505 137.610 140.284 1.00 80.24 352 ARG D O 1
ATOM 12373 N N . VAL D 2 385 ? 146.598 136.419 141.972 1.00 78.88 353 VAL D N 1
ATOM 12374 C CA . VAL D 2 385 ? 147.891 135.985 142.503 1.00 78.88 353 VAL D CA 1
ATOM 12375 C C . VAL D 2 385 ? 148.562 134.987 141.555 1.00 78.88 353 VAL D C 1
ATOM 12376 O O . VAL D 2 385 ? 149.776 135.066 141.313 1.00 78.88 353 VAL D O 1
ATOM 12380 N N . ILE D 2 386 ? 147.773 134.086 140.952 1.00 78.36 354 ILE D N 1
ATOM 12381 C CA . ILE D 2 386 ? 148.291 133.114 139.985 1.00 78.36 354 ILE D CA 1
ATOM 12382 C C . ILE D 2 386 ? 148.773 133.808 138.707 1.00 78.36 354 ILE D C 1
ATOM 12383 O O . ILE D 2 386 ? 149.838 133.478 138.171 1.00 78.36 354 ILE D O 1
ATOM 12388 N N . ARG D 2 387 ? 148.049 134.837 138.256 1.00 78.66 355 ARG D N 1
ATOM 12389 C CA . ARG D 2 387 ? 148.457 135.611 137.089 1.00 78.66 355 ARG D CA 1
ATOM 12390 C C . ARG D 2 387 ? 149.686 136.463 137.359 1.00 78.66 355 ARG D C 1
ATOM 12391 O O . ARG D 2 387 ? 150.526 136.620 136.469 1.00 78.66 355 ARG D O 1
ATOM 12399 N N . THR D 2 388 ? 149.807 137.013 138.571 1.00 74.95 356 THR D N 1
ATOM 12400 C CA . THR D 2 388 ? 150.987 137.794 138.928 1.00 74.95 356 THR D CA 1
ATOM 12401 C C . THR D 2 388 ? 152.218 136.898 139.036 1.00 74.95 356 THR D C 1
ATOM 12402 O O . THR D 2 388 ? 153.308 137.270 138.580 1.00 74.95 356 THR D O 1
ATOM 12406 N N . THR D 2 389 ? 152.032 135.683 139.567 1.00 72.92 357 THR D N 1
ATOM 12407 C CA . THR D 2 389 ? 153.094 134.681 139.616 1.00 72.92 357 THR D CA 1
ATOM 12408 C C . THR D 2 389 ? 153.506 134.225 138.219 1.00 72.92 357 THR D C 1
ATOM 12409 O O . THR D 2 389 ? 154.701 134.090 137.934 1.00 72.92 357 THR D O 1
ATOM 12413 N N . GLY D 2 390 ? 152.534 134.036 137.323 1.00 70.91 358 GLY D N 1
ATOM 12414 C CA . GLY D 2 390 ? 152.848 133.618 135.965 1.00 70.91 358 GLY D CA 1
ATOM 12415 C C . GLY D 2 390 ? 153.517 134.706 135.146 1.00 70.91 358 GLY D C 1
ATOM 12416 O O . GLY D 2 390 ? 154.401 134.421 134.333 1.00 70.91 358 GLY D O 1
ATOM 12417 N N . TYR D 2 391 ? 153.134 135.967 135.378 1.00 71.02 359 TYR D N 1
ATOM 12418 C CA . TYR D 2 391 ? 153.825 137.094 134.758 1.00 71.02 359 TYR D CA 1
ATOM 12419 C C . TYR D 2 391 ? 155.247 137.228 135.283 1.00 71.02 359 TYR D C 1
ATOM 12420 O O . TYR D 2 391 ? 156.163 137.541 134.514 1.00 71.02 359 TYR D O 1
ATOM 12429 N N . LEU D 2 392 ? 155.450 136.963 136.580 1.00 66.97 360 LEU D N 1
ATOM 12430 C CA . LEU D 2 392 ? 156.787 137.009 137.166 1.00 66.97 360 LEU D CA 1
ATOM 12431 C C . LEU D 2 392 ? 157.680 135.906 136.612 1.00 66.97 360 LEU D C 1
ATOM 12432 O O . LEU D 2 392 ? 158.834 136.166 136.255 1.00 66.97 360 LEU D O 1
ATOM 12437 N N . LEU D 2 393 ? 157.143 134.686 136.480 1.00 64.55 361 LEU D N 1
ATOM 12438 C CA . LEU D 2 393 ? 157.904 133.580 135.902 1.00 64.55 361 LEU D CA 1
ATOM 12439 C C . LEU D 2 393 ? 158.174 133.787 134.417 1.00 64.55 361 LEU D C 1
ATOM 12440 O O . LEU D 2 393 ? 159.232 133.383 133.926 1.00 64.55 361 LEU D O 1
ATOM 12445 N N . PHE D 2 394 ? 157.269 134.464 133.706 1.00 64.82 362 PHE D N 1
ATOM 12446 C CA . PHE D 2 394 ? 157.508 134.747 132.296 1.00 64.82 362 PHE D CA 1
ATOM 12447 C C . PHE D 2 394 ? 158.581 135.813 132.104 1.00 64.82 362 PHE D C 1
ATOM 12448 O O . PHE D 2 394 ? 159.426 135.681 131.212 1.00 64.82 362 PHE D O 1
ATOM 12456 N N . ILE D 2 395 ? 158.570 136.870 132.926 1.00 62.57 363 ILE D N 1
ATOM 12457 C CA . ILE D 2 395 ? 159.600 137.906 132.815 1.00 62.57 363 ILE D CA 1
ATOM 12458 C C . ILE D 2 395 ? 160.956 137.368 133.281 1.00 62.57 363 ILE D C 1
ATOM 12459 O O . ILE D 2 395 ? 161.995 137.712 132.706 1.00 62.57 363 ILE D O 1
ATOM 12464 N N . LEU D 2 396 ? 160.965 136.434 134.240 1.00 62.81 364 LEU D N 1
ATOM 12465 C CA . LEU D 2 396 ? 162.214 135.771 134.613 1.00 62.81 364 LEU D CA 1
ATOM 12466 C C . LEU D 2 396 ? 162.707 134.814 133.533 1.00 62.81 364 LEU D C 1
ATOM 12467 O O . LEU D 2 396 ? 163.921 134.659 133.364 1.00 62.81 364 LEU D O 1
ATOM 12472 N N . HIS D 2 397 ? 161.788 134.190 132.787 1.00 64.40 365 HIS D N 1
ATOM 12473 C CA . HIS D 2 397 ? 162.155 133.369 131.635 1.00 64.40 365 HIS D CA 1
ATOM 12474 C C . HIS D 2 397 ? 162.790 134.207 130.531 1.00 64.40 365 HIS D C 1
ATOM 12475 O O . HIS D 2 397 ? 163.813 133.814 129.954 1.00 64.40 365 HIS D O 1
ATOM 12482 N N . ILE D 2 398 ? 162.201 135.373 130.245 1.00 63.43 366 ILE D N 1
ATOM 12483 C CA . ILE D 2 398 ? 162.735 136.273 129.225 1.00 63.43 366 ILE D CA 1
ATOM 12484 C C . ILE D 2 398 ? 164.072 136.861 129.675 1.00 63.43 366 ILE D C 1
ATOM 12485 O O . ILE D 2 398 ? 165.001 136.999 128.872 1.00 63.43 366 ILE D O 1
ATOM 12490 N N . ASN D 2 399 ? 164.228 137.114 130.978 1.00 62.58 367 ASN D N 1
ATOM 12491 C CA . ASN D 2 399 ? 165.495 137.622 131.498 1.00 62.58 367 ASN D CA 1
ATOM 12492 C C . ASN D 2 399 ? 166.587 136.559 131.484 1.00 62.58 367 ASN D C 1
ATOM 12493 O O . ASN D 2 399 ? 167.752 136.886 131.236 1.00 62.58 367 ASN D O 1
ATOM 12498 N N . ALA D 2 400 ? 166.222 135.289 131.697 1.00 61.46 368 ALA D N 1
ATOM 12499 C CA . ALA D 2 400 ? 167.176 134.191 131.558 1.00 61.46 368 ALA D CA 1
ATOM 12500 C C . ALA D 2 400 ? 167.622 134.015 130.116 1.00 61.46 368 ALA D C 1
ATOM 12501 O O . ALA D 2 400 ? 168.808 133.774 129.855 1.00 61.46 368 ALA D O 1
ATOM 12503 N N . CYS D 2 401 ? 166.689 134.158 129.167 1.00 63.51 369 CYS D N 1
ATOM 12504 C CA . CYS D 2 401 ? 167.038 134.056 127.752 1.00 63.51 369 CYS D CA 1
ATOM 12505 C C . CYS D 2 401 ? 167.905 135.225 127.295 1.00 63.51 369 CYS D C 1
ATOM 12506 O O . CYS D 2 401 ? 168.858 135.032 126.535 1.00 63.51 369 CYS D O 1
ATOM 12509 N N . VAL D 2 402 ? 167.626 136.434 127.782 1.00 61.29 370 VAL D N 1
ATOM 12510 C CA . VAL D 2 402 ? 168.411 137.595 127.371 1.00 61.29 370 VAL D CA 1
ATOM 12511 C C . VAL D 2 402 ? 169.791 137.578 128.042 1.00 61.29 370 VAL D C 1
ATOM 12512 O O . VAL D 2 402 ? 170.795 137.974 127.427 1.00 61.29 370 VAL D O 1
ATOM 12516 N N . TYR D 2 403 ? 169.891 137.003 129.250 1.00 62.54 371 TYR D N 1
ATOM 12517 C CA . TYR D 2 403 ? 171.196 136.809 129.880 1.00 62.54 371 TYR D CA 1
ATOM 12518 C C . TYR D 2 403 ? 172.018 135.739 129.170 1.00 62.54 371 TYR D C 1
ATOM 12519 O O . TYR D 2 403 ? 173.238 135.880 129.042 1.00 62.54 371 TYR D O 1
ATOM 12528 N N . TYR D 2 404 ? 171.374 134.674 128.683 1.00 64.55 372 TYR D N 1
ATOM 12529 C CA . TYR D 2 404 ? 172.118 133.675 127.921 1.00 64.55 372 TYR D CA 1
ATOM 12530 C C . TYR D 2 404 ? 172.530 134.196 126.549 1.00 64.55 372 TYR D C 1
ATOM 12531 O O . TYR D 2 404 ? 173.582 133.795 126.032 1.00 64.55 372 TYR D O 1
ATOM 12540 N N . TRP D 2 405 ? 171.748 135.117 125.971 1.00 68.13 373 TRP D N 1
ATOM 12541 C CA . TRP D 2 405 ? 172.186 135.794 124.753 1.00 68.13 373 TRP D CA 1
ATOM 12542 C C . TRP D 2 405 ? 173.388 136.689 125.016 1.00 68.13 373 TRP D C 1
ATOM 12543 O O . TRP D 2 405 ? 174.314 136.731 124.203 1.00 68.13 373 TRP D O 1
ATOM 12554 N N . ALA D 2 406 ? 173.389 137.416 126.138 1.00 66.42 374 ALA D N 1
ATOM 12555 C CA . ALA D 2 406 ? 174.534 138.262 126.468 1.00 66.42 374 ALA D CA 1
ATOM 12556 C C . ALA D 2 406 ? 175.760 137.435 126.830 1.00 66.42 374 ALA D C 1
ATOM 12557 O O . ALA D 2 406 ? 176.893 137.868 126.585 1.00 66.42 374 ALA D O 1
ATOM 12559 N N . SER D 2 407 ? 175.544 136.235 127.370 1.00 65.63 375 SER D N 1
ATOM 12560 C CA . SER D 2 407 ? 176.638 135.313 127.640 1.00 65.63 375 SER D CA 1
ATOM 12561 C C . SER D 2 407 ? 177.243 134.779 126.350 1.00 65.63 375 SER D C 1
ATOM 12562 O O . SER D 2 407 ? 178.466 134.694 126.225 1.00 65.63 375 SER D O 1
ATOM 12565 N N . ASN D 2 408 ? 176.408 134.425 125.369 1.00 68.86 376 ASN D N 1
ATOM 12566 C CA . ASN D 2 408 ? 176.959 133.982 124.089 1.00 68.86 376 ASN D CA 1
ATOM 12567 C C . ASN D 2 408 ? 177.494 135.137 123.255 1.00 68.86 376 ASN D C 1
ATOM 12568 O O . ASN D 2 408 ? 178.328 134.921 122.370 1.00 68.86 376 ASN D O 1
ATOM 12573 N N . TYR D 2 409 ? 177.029 136.358 123.506 1.00 71.47 377 TYR D N 1
ATOM 12574 C CA . TYR D 2 409 ? 177.550 137.509 122.782 1.00 71.47 377 TYR D CA 1
ATOM 12575 C C . TYR D 2 409 ? 178.923 137.901 123.306 1.00 71.47 377 TYR D C 1
ATOM 12576 O O . TYR D 2 409 ? 179.815 138.250 122.525 1.00 71.47 377 TYR D O 1
ATOM 12585 N N . GLU D 2 410 ? 179.116 137.839 124.622 1.00 72.37 378 GLU D N 1
ATOM 12586 C CA . GLU D 2 410 ? 180.431 138.091 125.193 1.00 72.37 378 GLU D CA 1
ATOM 12587 C C . GLU D 2 410 ? 181.347 136.876 125.140 1.00 72.37 378 GLU D C 1
ATOM 12588 O O . GLU D 2 410 ? 182.547 137.020 125.387 1.00 72.37 378 GLU D O 1
ATOM 12594 N N . GLY D 2 411 ? 180.821 135.696 124.823 1.00 69.95 379 GLY D N 1
ATOM 12595 C CA . GLY D 2 411 ? 181.608 134.480 124.860 1.00 69.95 379 GLY D CA 1
ATOM 12596 C C . GLY D 2 411 ? 181.425 133.745 126.169 1.00 69.95 379 GLY D C 1
ATOM 12597 O O . GLY D 2 411 ? 181.492 134.362 127.234 1.00 69.95 379 GLY D O 1
ATOM 12598 N N . ILE D 2 412 ? 181.159 132.444 126.099 1.00 70.01 380 ILE D N 1
ATOM 12599 C CA . ILE D 2 412 ? 180.855 131.639 127.279 1.00 70.01 380 ILE D CA 1
ATOM 12600 C C . ILE D 2 412 ? 182.138 131.429 128.075 1.00 70.01 380 ILE D C 1
ATOM 12601 O O . ILE D 2 412 ? 183.126 130.900 127.556 1.00 70.01 380 ILE D O 1
ATOM 12606 N N . GLY D 2 413 ? 182.134 131.871 129.329 1.00 71.80 381 GLY D N 1
ATOM 12607 C CA . GLY D 2 413 ? 183.299 131.743 130.173 1.00 71.80 381 GLY D CA 1
ATOM 12608 C C . GLY D 2 413 ? 184.397 132.743 129.907 1.00 71.80 381 GLY D C 1
ATOM 12609 O O . GLY D 2 413 ? 185.523 132.536 130.371 1.00 71.80 381 GLY D O 1
ATOM 12610 N N . THR D 2 414 ? 184.114 133.818 129.169 1.00 71.77 382 THR D N 1
ATOM 12611 C CA . THR D 2 414 ? 185.143 134.807 128.869 1.00 71.77 382 THR D CA 1
ATOM 12612 C C . THR D 2 414 ? 185.432 135.683 130.080 1.00 71.77 382 THR D C 1
ATOM 12613 O O . THR D 2 414 ? 186.582 135.798 130.518 1.00 71.77 382 THR D O 1
ATOM 12617 N N . THR D 2 415 ? 184.402 136.305 130.637 1.00 71.81 383 THR D N 1
ATOM 12618 C CA . THR D 2 415 ? 184.518 137.108 131.842 1.00 71.81 383 THR D CA 1
ATOM 12619 C C . THR D 2 415 ? 183.901 136.351 133.011 1.00 71.81 383 THR D C 1
ATOM 12620 O O . THR D 2 415 ? 183.336 135.268 132.852 1.00 71.81 383 THR D O 1
ATOM 12624 N N . ARG D 2 416 ? 184.014 136.936 134.203 1.00 74.35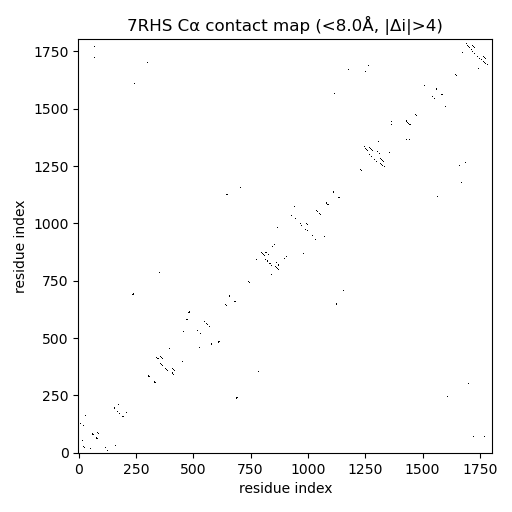 384 ARG D N 1
ATOM 12625 C CA . ARG D 2 416 ? 183.440 136.322 135.394 1.00 74.35 384 ARG D CA 1
ATOM 12626 C C . ARG D 2 416 ? 181.928 136.469 135.457 1.00 74.35 384 ARG D C 1
ATOM 12627 O O . ARG D 2 416 ? 181.270 135.691 136.154 1.00 74.35 384 ARG D O 1
ATOM 12635 N N . TRP D 2 417 ? 181.367 137.430 134.728 1.00 67.01 385 TRP D N 1
ATOM 12636 C CA . TRP D 2 417 ? 179.954 137.757 134.841 1.00 67.01 385 TRP D CA 1
ATOM 12637 C C . TRP D 2 417 ? 179.087 136.883 133.945 1.00 67.01 385 TRP D C 1
ATOM 12638 O O . TRP D 2 417 ? 177.924 136.630 134.274 1.00 67.01 385 TRP D O 1
ATOM 12649 N N . VAL D 2 418 ? 179.627 136.407 132.824 1.00 66.50 386 VAL D N 1
ATOM 12650 C CA . VAL D 2 418 ? 178.859 135.625 131.862 1.00 66.50 386 VAL D CA 1
ATOM 12651 C C . VAL D 2 418 ? 178.672 134.201 132.361 1.00 66.50 386 VAL D C 1
ATOM 12652 O O . VAL D 2 418 ? 179.300 133.782 133.340 1.00 66.50 386 VAL D O 1
ATOM 12656 N N . TYR D 2 419 ? 177.788 133.461 131.697 1.00 69.31 387 TYR D N 1
ATOM 12657 C CA . TYR D 2 419 ? 177.533 132.073 132.048 1.00 69.31 387 TYR D CA 1
ATOM 12658 C C . TYR D 2 419 ? 178.729 131.219 131.653 1.00 69.31 387 TYR D C 1
ATOM 12659 O O . TYR D 2 419 ? 179.220 131.308 130.526 1.00 69.31 387 TYR D O 1
ATOM 12668 N N . ASP D 2 420 ? 179.210 130.404 132.589 1.00 74.66 388 ASP D N 1
ATOM 12669 C CA . ASP D 2 420 ? 180.483 129.722 132.398 1.00 74.66 388 ASP D CA 1
ATOM 12670 C C . ASP D 2 420 ? 180.367 128.435 131.595 1.00 74.66 388 ASP D C 1
ATOM 12671 O O . ASP D 2 420 ? 181.374 127.973 131.051 1.00 74.66 388 ASP D O 1
ATOM 12676 N N . GLY D 2 421 ? 179.181 127.845 131.506 1.00 76.81 389 GLY D N 1
ATOM 12677 C CA . GLY D 2 421 ? 179.003 126.646 130.716 1.00 76.81 389 GLY D CA 1
ATOM 12678 C C . GLY D 2 421 ? 179.122 125.343 131.468 1.00 76.81 389 GLY D C 1
ATOM 12679 O O . GLY D 2 421 ? 179.343 124.305 130.836 1.00 76.81 389 GLY D O 1
ATOM 12680 N N . GLU D 2 422 ? 178.974 125.355 132.792 1.00 81.04 390 GLU D N 1
ATOM 12681 C CA . GLU D 2 422 ? 179.278 124.163 133.574 1.00 81.04 390 GLU D CA 1
ATOM 12682 C C . GLU D 2 422 ? 178.087 123.215 133.657 1.00 81.04 390 GLU D C 1
ATOM 12683 O O . GLU D 2 422 ? 178.173 122.056 133.236 1.00 81.04 390 GLU D O 1
ATOM 12689 N N . GLY D 2 423 ? 176.973 123.683 134.197 1.00 74.70 391 GLY D N 1
ATOM 12690 C CA . GLY D 2 423 ? 175.822 122.832 134.443 1.00 74.70 391 GLY D CA 1
ATOM 12691 C C . GLY D 2 423 ? 174.763 122.971 133.373 1.00 74.70 391 GLY D C 1
ATOM 12692 O O . GLY D 2 423 ? 175.069 123.064 132.179 1.00 74.70 391 GLY D O 1
ATOM 12693 N N . ASN D 2 424 ? 173.504 122.958 133.806 1.00 70.53 392 ASN D N 1
ATOM 12694 C CA . ASN D 2 424 ? 172.387 123.228 132.913 1.00 70.53 392 ASN D CA 1
ATOM 12695 C C . ASN D 2 424 ? 172.411 124.693 132.508 1.00 70.53 392 ASN D C 1
ATOM 12696 O O . ASN D 2 424 ? 172.719 125.561 133.325 1.00 70.53 392 ASN D O 1
ATOM 12701 N N . GLU D 2 425 ? 172.117 124.965 131.238 1.00 69.59 393 GLU D N 1
ATOM 12702 C CA . GLU D 2 425 ? 172.181 126.336 130.744 1.00 69.59 393 GLU D CA 1
ATOM 12703 C C . GLU D 2 425 ? 171.006 127.154 131.255 1.00 69.59 393 GLU D C 1
ATOM 12704 O O . GLU D 2 425 ? 171.191 128.241 131.819 1.00 69.59 393 GLU D O 1
ATOM 12710 N N . TYR D 2 426 ? 169.792 126.621 131.095 1.00 66.67 394 TYR D N 1
ATOM 12711 C CA . TYR D 2 426 ? 168.584 127.353 131.451 1.00 66.67 394 TYR D CA 1
ATOM 12712 C C . TYR D 2 426 ? 168.428 127.493 132.956 1.00 66.67 394 TYR D C 1
ATOM 12713 O O . TYR D 2 426 ? 167.955 128.529 133.422 1.00 66.67 394 TYR D O 1
ATOM 12722 N N . LEU D 2 427 ? 168.886 126.506 133.727 1.00 66.35 395 LEU D N 1
ATOM 12723 C CA . LEU D 2 427 ? 168.723 126.554 135.176 1.00 66.35 395 LEU D CA 1
ATOM 12724 C C . LEU D 2 427 ? 169.653 127.579 135.814 1.00 66.35 395 LEU D C 1
ATOM 12725 O O . LEU D 2 427 ? 169.231 128.345 136.687 1.00 66.35 395 LEU D O 1
ATOM 12730 N N . ARG D 2 428 ? 170.899 127.660 135.355 1.00 65.53 396 ARG D N 1
ATOM 12731 C CA . ARG D 2 428 ? 171.812 128.633 135.939 1.00 65.53 396 ARG D CA 1
ATOM 12732 C C . ARG D 2 428 ? 171.595 130.034 135.383 1.00 65.53 396 ARG D C 1
ATOM 12733 O O . ARG D 2 428 ? 171.790 131.015 136.112 1.00 65.53 396 ARG D O 1
ATOM 12741 N N . CYS D 2 429 ? 171.140 130.162 134.129 1.00 64.63 397 CYS D N 1
ATOM 12742 C CA . CYS D 2 429 ? 170.746 131.487 133.656 1.00 64.63 397 CYS D CA 1
ATOM 12743 C C . CYS D 2 429 ? 169.435 131.948 134.284 1.00 64.63 397 CYS D C 1
ATOM 12744 O O . CYS D 2 429 ? 169.248 133.150 134.501 1.00 64.63 397 CYS D O 1
ATOM 12747 N N . TYR D 2 430 ? 168.549 131.017 134.642 1.00 63.75 398 TYR D N 1
ATOM 12748 C CA . TYR D 2 430 ? 167.363 131.368 135.407 1.00 63.75 398 TYR D CA 1
ATOM 12749 C C . TYR D 2 430 ? 167.712 131.740 136.837 1.00 63.75 398 TYR D C 1
ATOM 12750 O O . TYR D 2 430 ? 167.041 132.587 137.426 1.00 63.75 398 TYR D O 1
ATOM 12759 N N . TYR D 2 431 ? 168.756 131.123 137.399 1.00 61.95 399 TYR D N 1
ATOM 12760 C CA . TYR D 2 431 ? 169.260 131.519 138.710 1.00 61.95 399 TYR D CA 1
ATOM 12761 C C . TYR D 2 431 ? 169.836 132.925 138.680 1.00 61.95 399 TYR D C 1
ATOM 12762 O O . TYR D 2 431 ? 169.646 133.700 139.627 1.00 61.95 399 TYR D O 1
ATOM 12771 N N . TRP D 2 432 ? 170.544 133.266 137.599 1.00 62.54 400 TRP D N 1
ATOM 12772 C CA . TRP D 2 432 ? 171.052 134.625 137.443 1.00 62.54 400 TRP D CA 1
ATOM 12773 C C . TRP D 2 432 ? 169.920 135.626 137.264 1.00 62.54 400 TRP D C 1
ATOM 12774 O O . TRP D 2 432 ? 169.975 136.733 137.813 1.00 62.54 400 TRP D O 1
ATOM 12785 N N . ALA D 2 433 ? 168.886 135.251 136.503 1.00 61.22 401 ALA D N 1
ATOM 12786 C CA . ALA D 2 433 ? 167.738 136.129 136.299 1.00 61.22 401 ALA D CA 1
ATOM 12787 C C . ALA D 2 433 ? 166.946 136.325 137.585 1.00 61.22 401 ALA D C 1
ATOM 12788 O O . ALA D 2 433 ? 166.461 137.429 137.850 1.00 61.22 401 ALA D O 1
ATOM 12790 N N . VAL D 2 434 ? 166.851 135.276 138.409 1.00 62.28 402 VAL D N 1
ATOM 12791 C CA . VAL D 2 434 ? 166.174 135.361 139.701 1.00 62.28 402 VAL D CA 1
ATOM 12792 C C . VAL D 2 434 ? 166.958 136.249 140.664 1.00 62.28 402 VAL D C 1
ATOM 12793 O O . VAL D 2 434 ? 166.388 137.143 141.295 1.00 62.28 402 VAL D O 1
ATOM 12797 N N . ARG D 2 435 ? 168.281 136.076 140.740 1.00 62.69 403 ARG D N 1
ATOM 12798 C CA . ARG D 2 435 ? 169.050 136.936 141.638 1.00 62.69 403 ARG D CA 1
ATOM 12799 C C . ARG D 2 435 ? 169.260 138.347 141.098 1.00 62.69 403 ARG D C 1
ATOM 12800 O O . ARG D 2 435 ? 169.710 139.215 141.850 1.00 62.69 403 ARG D O 1
ATOM 12808 N N . THR D 2 436 ? 168.956 138.602 139.826 1.00 62.30 404 THR D N 1
ATOM 12809 C CA . THR D 2 436 ? 169.042 139.967 139.321 1.00 62.30 404 THR D CA 1
ATOM 12810 C C . THR D 2 436 ? 167.711 140.703 139.434 1.00 62.30 404 THR D C 1
ATOM 12811 O O . THR D 2 436 ? 167.662 141.835 139.923 1.00 62.30 404 THR D O 1
ATOM 12815 N N . LEU D 2 437 ? 166.621 140.080 138.993 1.00 63.37 405 LEU D N 1
ATOM 12816 C CA . LEU D 2 437 ? 165.336 140.761 138.899 1.00 63.37 405 LEU D CA 1
ATOM 12817 C C . LEU D 2 437 ? 164.602 140.847 140.233 1.00 63.37 405 LEU D C 1
ATOM 12818 O O . LEU D 2 437 ? 163.603 141.564 140.335 1.00 63.37 405 LEU D O 1
ATOM 12823 N N . ILE D 2 438 ? 165.050 140.118 141.256 1.00 66.36 406 ILE D N 1
ATOM 12824 C CA . ILE D 2 438 ? 164.569 140.331 142.616 1.00 66.36 406 ILE D CA 1
ATOM 12825 C C . ILE D 2 438 ? 165.512 141.274 143.366 1.00 66.36 406 ILE D C 1
ATOM 12826 O O . ILE D 2 438 ? 165.186 141.726 144.477 1.00 66.36 406 ILE D O 1
ATOM 12831 N N . THR D 2 439 ? 166.611 141.684 142.710 1.00 64.90 407 THR D N 1
ATOM 12832 C CA . THR D 2 439 ? 167.711 142.500 143.252 1.00 64.90 407 THR D CA 1
ATOM 12833 C C . THR D 2 439 ? 168.288 141.882 144.521 1.00 64.90 407 THR D C 1
ATOM 12834 O O . THR D 2 439 ? 168.538 142.560 145.518 1.00 64.90 407 THR D O 1
ATOM 12838 N N . ILE D 2 440 ? 168.499 140.568 144.470 1.00 63.55 408 ILE D N 1
ATOM 12839 C CA . ILE D 2 440 ? 169.148 139.867 145.568 1.00 63.55 408 ILE D CA 1
ATOM 12840 C C . ILE D 2 440 ? 170.648 140.114 145.538 1.00 63.55 408 ILE D C 1
ATOM 12841 O O . ILE D 2 440 ? 171.279 140.332 146.578 1.00 63.55 408 ILE D O 1
ATOM 12846 N N . GLY D 2 441 ? 171.235 140.117 144.352 1.00 66.10 409 GLY D N 1
ATOM 12847 C CA . GLY D 2 441 ? 172.668 140.235 144.245 1.00 66.10 409 GLY D CA 1
ATOM 12848 C C . GLY D 2 441 ? 173.353 138.915 144.543 1.00 66.10 409 GLY D C 1
ATOM 12849 O O . GLY D 2 441 ? 172.782 137.837 144.393 1.00 66.10 409 GLY D O 1
ATOM 12850 N N . GLY D 2 442 ? 174.608 139.011 144.973 1.00 67.52 410 GLY D N 1
ATOM 12851 C CA . GLY D 2 442 ? 175.401 137.830 145.230 1.00 67.52 410 GLY D CA 1
ATOM 12852 C C . GLY D 2 442 ? 176.010 137.196 144.003 1.00 67.52 410 GLY D C 1
ATOM 12853 O O . GLY D 2 442 ? 176.641 136.139 144.118 1.00 67.52 410 GLY D O 1
ATOM 12854 N N . LEU D 2 443 ? 175.835 137.800 142.840 1.00 68.11 411 LEU D N 1
ATOM 12855 C CA . LEU D 2 443 ? 176.382 137.324 141.588 1.00 68.11 411 LEU D CA 1
ATOM 12856 C C . LEU D 2 443 ? 177.790 137.883 141.408 1.00 68.11 411 LEU D C 1
ATOM 12857 O O . LEU D 2 443 ? 178.203 138.768 142.162 1.00 68.11 411 LEU D O 1
ATOM 12862 N N . PRO D 2 444 ? 178.577 137.339 140.470 1.00 70.83 412 PRO D N 1
ATOM 12863 C CA . PRO D 2 444 ? 179.842 137.994 140.116 1.00 70.83 412 PRO D CA 1
ATOM 12864 C C . PRO D 2 444 ? 179.621 139.361 139.487 1.00 70.83 412 PRO D C 1
ATOM 12865 O O . PRO D 2 444 ? 178.637 139.590 138.783 1.00 70.83 412 PRO D O 1
ATOM 12869 N N . GLU D 2 445 ? 180.540 140.276 139.788 1.00 76.21 413 GLU D N 1
ATOM 12870 C CA . GLU D 2 445 ? 180.424 141.658 139.363 1.00 76.21 413 GLU D CA 1
ATOM 12871 C C . GLU D 2 445 ? 180.655 141.777 137.857 1.00 76.21 413 GLU D C 1
ATOM 12872 O O . GLU D 2 445 ? 181.396 140.982 137.275 1.00 76.21 413 GLU D O 1
ATOM 12878 N N . PRO D 2 446 ? 179.997 142.735 137.199 1.00 70.39 414 PRO D N 1
ATOM 12879 C CA . PRO D 2 446 ? 180.234 142.941 135.768 1.00 70.39 414 PRO D CA 1
ATOM 12880 C C . PRO D 2 446 ? 181.608 143.531 135.503 1.00 70.39 414 PRO D C 1
ATOM 12881 O O . PRO D 2 446 ? 182.066 144.432 136.209 1.00 70.39 414 PRO D O 1
ATOM 12885 N N . GLN D 2 447 ? 182.264 143.012 134.467 1.00 74.03 415 GLN D N 1
ATOM 12886 C CA . GLN D 2 447 ? 183.658 143.335 134.190 1.00 74.03 415 GLN D CA 1
ATOM 12887 C C . GLN D 2 447 ? 183.802 144.360 133.070 1.00 74.03 415 GLN D C 1
ATOM 12888 O O . GLN D 2 447 ? 184.422 145.408 133.264 1.00 74.03 415 GLN D O 1
ATOM 12894 N N . THR D 2 448 ? 183.236 144.081 131.900 1.00 71.01 416 THR D N 1
ATOM 12895 C CA . THR D 2 448 ? 183.312 145.012 130.786 1.00 71.01 416 THR D CA 1
ATOM 12896 C C . THR D 2 448 ? 182.082 145.911 130.767 1.00 71.01 416 THR D C 1
ATOM 12897 O O . THR D 2 448 ? 181.149 145.737 131.547 1.00 71.01 416 THR D O 1
ATOM 12901 N N . LEU D 2 449 ? 182.086 146.870 129.835 1.00 70.95 417 LEU D N 1
ATOM 12902 C CA . LEU D 2 449 ? 181.126 147.973 129.854 1.00 70.95 417 LEU D CA 1
ATOM 12903 C C . LEU D 2 449 ? 179.727 147.525 129.450 1.00 70.95 417 LEU D C 1
ATOM 12904 O O . LEU D 2 449 ? 178.729 148.054 129.961 1.00 70.95 417 LEU D O 1
ATOM 12909 N N . PHE D 2 450 ? 179.643 146.554 128.535 1.00 70.20 418 PHE D N 1
ATOM 12910 C CA . PHE D 2 450 ? 178.360 145.992 128.125 1.00 70.20 418 PHE D CA 1
ATOM 12911 C C . PHE D 2 450 ? 177.697 145.247 129.273 1.00 70.20 418 PHE D C 1
ATOM 12912 O O . PHE D 2 450 ? 176.475 145.311 129.444 1.00 70.20 418 PHE D O 1
ATOM 12920 N N . GLU D 2 451 ? 178.500 144.589 130.107 1.00 69.43 419 GLU D N 1
ATOM 12921 C CA . GLU D 2 451 ? 177.962 143.887 131.261 1.00 69.43 419 GLU D CA 1
ATOM 12922 C C . GLU D 2 451 ? 177.530 144.850 132.358 1.00 69.43 419 GLU D C 1
ATOM 12923 O O . GLU D 2 451 ? 176.569 144.563 133.076 1.00 69.43 419 GLU D O 1
ATOM 12929 N N . ILE D 2 452 ? 178.197 146.002 132.485 1.00 66.80 420 ILE D N 1
ATOM 12930 C CA . ILE D 2 452 ? 177.778 147.007 133.460 1.00 66.80 420 ILE D CA 1
ATOM 12931 C C . ILE D 2 452 ? 176.473 147.668 133.017 1.00 66.80 420 ILE D C 1
ATOM 12932 O O . ILE D 2 452 ? 175.578 147.899 133.839 1.00 66.80 420 ILE D O 1
ATOM 12937 N N . VAL D 2 453 ? 176.320 147.916 131.707 1.00 65.68 421 VAL D N 1
ATOM 12938 C CA . VAL D 2 453 ? 175.068 148.449 131.157 1.00 65.68 421 VAL D CA 1
ATOM 12939 C C . VAL D 2 453 ? 173.931 147.432 131.298 1.00 65.68 421 VAL D C 1
ATOM 12940 O O . VAL D 2 453 ? 172.803 147.792 131.675 1.00 65.68 421 VAL D O 1
ATOM 12944 N N . PHE D 2 454 ? 174.238 146.145 131.083 1.00 65.28 422 PHE D N 1
ATOM 12945 C CA . PHE D 2 454 ? 173.265 145.065 131.249 1.00 65.28 422 PHE D CA 1
ATOM 12946 C C . PHE D 2 454 ? 172.820 144.922 132.700 1.00 65.28 422 PHE D C 1
ATOM 12947 O O . PHE D 2 454 ? 171.624 144.797 132.976 1.00 65.28 422 PHE D O 1
ATOM 12955 N N . GLN D 2 455 ? 173.772 144.938 133.638 1.00 66.23 423 GLN D N 1
ATOM 12956 C CA . GLN D 2 455 ? 173.449 144.787 135.053 1.00 66.23 423 GLN D CA 1
ATOM 12957 C C . GLN D 2 455 ? 172.726 146.015 135.590 1.00 66.23 423 GLN D C 1
ATOM 12958 O O . GLN D 2 455 ? 171.837 145.890 136.438 1.00 66.23 423 GLN D O 1
ATOM 12964 N N . LEU D 2 456 ? 173.054 147.192 135.051 1.00 64.91 424 LEU D N 1
ATOM 12965 C CA . LEU D 2 456 ? 172.382 148.442 135.391 1.00 64.91 424 LEU D CA 1
ATOM 12966 C C . LEU D 2 456 ? 170.917 148.430 134.970 1.00 64.91 424 LEU D C 1
ATOM 12967 O O . LEU D 2 456 ? 170.023 148.686 135.791 1.00 64.91 424 LEU D O 1
ATOM 12972 N N . LEU D 2 457 ? 170.654 148.088 133.703 1.00 63.25 425 LEU D N 1
ATOM 12973 C CA . LEU D 2 457 ? 169.284 148.059 133.200 1.00 63.25 425 LEU D CA 1
ATOM 12974 C C . LEU D 2 457 ? 168.487 146.909 133.803 1.00 63.25 425 LEU D C 1
ATOM 12975 O O . LEU D 2 457 ? 167.289 147.056 134.068 1.00 63.25 425 LEU D O 1
ATOM 12980 N N . ASN D 2 458 ? 169.144 145.780 134.080 1.00 63.58 426 ASN D N 1
ATOM 12981 C CA . ASN D 2 458 ? 168.450 144.631 134.647 1.00 63.58 426 ASN D CA 1
ATOM 12982 C C . ASN D 2 458 ? 168.126 144.844 136.121 1.00 63.58 426 ASN D C 1
ATOM 12983 O O . ASN D 2 458 ? 167.063 144.427 136.584 1.00 63.58 426 ASN D O 1
ATOM 12988 N N . PHE D 2 459 ? 169.002 145.528 136.864 1.00 64.42 427 PHE D N 1
ATOM 12989 C CA . PHE D 2 459 ? 168.696 145.874 138.249 1.00 64.42 427 PHE D CA 1
ATOM 12990 C C . PHE D 2 459 ? 167.620 146.946 138.348 1.00 64.42 427 PHE D C 1
ATOM 12991 O O . PHE D 2 459 ? 166.785 146.897 139.256 1.00 64.42 427 PHE D O 1
ATOM 12999 N N . PHE D 2 460 ? 167.607 147.906 137.416 1.00 66.47 428 PHE D N 1
ATOM 13000 C CA . PHE D 2 460 ? 166.564 148.930 137.415 1.00 66.47 428 PHE D CA 1
ATOM 13001 C C . PHE D 2 460 ? 165.200 148.341 137.048 1.00 66.47 428 PHE D C 1
ATOM 13002 O O . PHE D 2 460 ? 164.182 148.635 137.704 1.00 66.47 428 PHE D O 1
ATOM 13010 N N . SER D 2 461 ? 165.179 147.454 136.046 1.00 63.78 429 SER D N 1
ATOM 13011 C CA . SER D 2 461 ? 163.967 146.728 135.692 1.00 63.78 429 SER D CA 1
ATOM 13012 C C . SER D 2 461 ? 163.534 145.771 136.793 1.00 63.78 429 SER D C 1
ATOM 13013 O O . SER D 2 461 ? 162.336 145.567 136.986 1.00 63.78 429 SER D O 1
ATOM 13016 N N . GLY D 2 462 ? 164.480 145.215 137.550 1.00 63.70 430 GLY D N 1
ATOM 13017 C CA . GLY D 2 462 ? 164.116 144.345 138.651 1.00 63.70 430 GLY D CA 1
ATOM 13018 C C . GLY D 2 462 ? 163.567 145.087 139.849 1.00 63.70 430 GLY D C 1
ATOM 13019 O O . GLY D 2 462 ? 162.721 144.551 140.571 1.00 63.70 430 GLY D O 1
ATOM 13020 N N . VAL D 2 463 ? 164.042 146.317 140.071 1.00 64.62 431 VAL D N 1
ATOM 13021 C CA . VAL D 2 463 ? 163.445 147.217 141.057 1.00 64.62 431 VAL D CA 1
ATOM 13022 C C . VAL D 2 463 ? 161.998 147.522 140.699 1.00 64.62 431 VAL D C 1
ATOM 13023 O O . VAL D 2 463 ? 161.103 147.441 141.552 1.00 64.62 431 VAL D O 1
ATOM 13027 N N . PHE D 2 464 ? 161.727 147.785 139.418 1.00 63.79 432 PHE D N 1
ATOM 13028 C CA . PHE D 2 464 ? 160.338 148.059 139.049 1.00 63.79 432 PHE D CA 1
ATOM 13029 C C . PHE D 2 464 ? 159.464 146.804 138.984 1.00 63.79 432 PHE D C 1
ATOM 13030 O O . PHE D 2 464 ? 158.260 146.894 139.244 1.00 63.79 432 PHE D O 1
ATOM 13038 N N . VAL D 2 465 ? 160.048 145.632 138.716 1.00 64.35 433 VAL D N 1
ATOM 13039 C CA . VAL D 2 465 ? 159.301 144.374 138.773 1.00 64.35 433 VAL D CA 1
ATOM 13040 C C . VAL D 2 465 ? 158.937 144.023 140.214 1.00 64.35 433 VAL D C 1
ATOM 13041 O O . VAL D 2 465 ? 157.794 143.640 140.500 1.00 64.35 433 VAL D O 1
ATOM 13045 N N . PHE D 2 466 ? 159.877 144.212 141.150 1.00 67.41 434 PHE D N 1
ATOM 13046 C CA . PHE D 2 466 ? 159.611 143.978 142.569 1.00 67.41 434 PHE D CA 1
ATOM 13047 C C . PHE D 2 466 ? 158.618 144.992 143.130 1.00 67.41 434 PHE D C 1
ATOM 13048 O O . PHE D 2 466 ? 157.766 144.642 143.958 1.00 67.41 434 PHE D O 1
ATOM 13056 N N . SER D 2 467 ? 158.675 146.234 142.638 1.00 67.04 435 SER D N 1
ATOM 13057 C CA . SER D 2 467 ? 157.732 147.263 143.060 1.00 67.04 435 SER D CA 1
ATOM 13058 C C . SER D 2 467 ? 156.328 146.984 142.540 1.00 67.04 435 SER D C 1
ATOM 13059 O O . SER D 2 467 ? 155.347 147.172 143.268 1.00 67.04 435 SER D O 1
ATOM 13062 N N . SER D 2 468 ? 156.215 146.503 141.297 1.00 67.14 436 SER D N 1
ATOM 13063 C CA . SER D 2 468 ? 154.910 146.131 140.762 1.00 67.14 436 SER D CA 1
ATOM 13064 C C . SER D 2 468 ? 154.371 144.868 141.414 1.00 67.14 436 SER D C 1
ATOM 13065 O O . SER D 2 468 ? 153.156 144.716 141.533 1.00 67.14 436 SER D O 1
ATOM 13068 N N . LEU D 2 469 ? 155.255 143.986 141.878 1.00 66.84 437 LEU D N 1
ATOM 13069 C CA . LEU D 2 469 ? 154.834 142.790 142.601 1.00 66.84 437 LEU D CA 1
ATOM 13070 C C . LEU D 2 469 ? 154.258 143.134 143.972 1.00 66.84 437 LEU D C 1
ATOM 13071 O O . LEU D 2 469 ? 153.202 142.608 144.358 1.00 66.84 437 LEU D O 1
ATOM 13076 N N . ILE D 2 470 ? 154.922 144.044 144.699 1.00 68.52 438 ILE D N 1
ATOM 13077 C CA . ILE D 2 470 ? 154.410 144.514 145.989 1.00 68.52 438 ILE D CA 1
ATOM 13078 C C . ILE D 2 470 ? 153.124 145.318 145.803 1.00 68.52 438 ILE D C 1
ATOM 13079 O O . ILE D 2 470 ? 152.167 145.158 146.571 1.00 68.52 438 ILE D O 1
ATOM 13084 N N . GLY D 2 471 ? 153.053 146.134 144.744 1.00 70.02 439 GLY D N 1
ATOM 13085 C CA . GLY D 2 471 ? 151.844 146.903 144.482 1.00 70.02 439 GLY D CA 1
ATOM 13086 C C . GLY D 2 471 ? 150.665 146.052 144.044 1.00 70.02 439 GLY D C 1
ATOM 13087 O O . GLY D 2 471 ? 149.521 146.339 144.404 1.00 70.02 439 GLY D O 1
ATOM 13088 N N . GLN D 2 472 ? 150.933 144.966 143.313 1.00 72.87 440 GLN D N 1
ATOM 13089 C CA . GLN D 2 472 ? 149.879 144.036 142.925 1.00 72.87 440 GLN D CA 1
ATOM 13090 C C . GLN D 2 472 ? 149.363 143.254 144.122 1.00 72.87 440 GLN D C 1
ATOM 13091 O O . GLN D 2 472 ? 148.152 143.047 144.249 1.00 72.87 440 GLN D O 1
ATOM 13097 N N . MET D 2 473 ? 150.261 142.842 145.027 1.00 72.99 441 MET D N 1
ATOM 13098 C CA . MET D 2 473 ? 149.821 142.133 146.228 1.00 72.99 441 MET D CA 1
ATOM 13099 C C . MET D 2 473 ? 149.112 143.099 147.170 1.00 72.99 441 MET D C 1
ATOM 13100 O O . MET D 2 473 ? 148.136 142.718 147.829 1.00 72.99 441 MET D O 1
ATOM 13105 N N . ARG D 2 474 ? 149.595 144.332 147.257 1.00 72.36 442 ARG D N 1
ATOM 13106 C CA A ARG D 2 474 ? 148.824 145.357 148.034 0.50 72.36 442 ARG D CA 1
ATOM 13107 C CA B ARG D 2 474 ? 148.820 145.355 148.032 0.50 72.36 442 ARG D CA 1
ATOM 13108 C C . ARG D 2 474 ? 147.381 145.674 147.507 1.00 72.36 442 ARG D C 1
ATOM 13109 O O . ARG D 2 474 ? 146.259 145.819 148.178 1.00 72.36 442 ARG D O 1
ATOM 13124 N N . ASP D 2 475 ? 147.325 145.740 146.168 1.00 77.87 443 ASP D N 1
ATOM 13125 C CA . ASP D 2 475 ? 146.006 145.946 145.581 1.00 77.87 443 ASP D CA 1
ATOM 13126 C C . ASP D 2 475 ? 145.070 144.751 145.732 1.00 77.87 443 ASP D C 1
ATOM 13127 O O . ASP D 2 475 ? 143.871 144.935 145.972 1.00 77.87 443 ASP D O 1
ATOM 13132 N N . VAL D 2 476 ? 145.610 143.527 145.651 1.00 74.77 444 VAL D N 1
ATOM 13133 C CA . VAL D 2 476 ? 144.816 142.310 145.839 1.00 74.77 444 VAL D CA 1
ATOM 13134 C C . VAL D 2 476 ? 144.321 142.196 147.281 1.00 74.77 444 VAL D C 1
ATOM 13135 O O . VAL D 2 476 ? 143.142 141.900 147.520 1.00 74.77 444 VAL D O 1
ATOM 13139 N N . ILE D 2 477 ? 145.184 142.507 148.254 1.00 73.10 445 ILE D N 1
ATOM 13140 C CA . ILE D 2 477 ? 144.799 142.418 149.662 1.00 73.10 445 ILE D CA 1
ATOM 13141 C C . ILE D 2 477 ? 143.840 143.547 150.042 1.00 73.10 445 ILE D C 1
ATOM 13142 O O . ILE D 2 477 ? 142.836 143.318 150.729 1.00 73.10 445 ILE D O 1
ATOM 13147 N N . GLY D 2 478 ? 144.087 144.761 149.543 1.00 75.10 446 GLY D N 1
ATOM 13148 C CA . GLY D 2 478 ? 143.214 145.880 149.847 1.00 75.10 446 GLY D CA 1
ATOM 13149 C C . GLY D 2 478 ? 141.868 145.816 149.154 1.00 75.10 446 GLY D C 1
ATOM 13150 O O . GLY D 2 478 ? 140.892 146.386 149.646 1.00 75.10 446 GLY D O 1
ATOM 13151 N N . ALA D 2 479 ? 141.787 145.129 148.014 1.00 75.08 447 ALA D N 1
ATOM 13152 C CA . ALA D 2 479 ? 140.489 144.919 147.391 1.00 75.08 447 ALA D CA 1
ATOM 13153 C C . ALA D 2 479 ? 139.776 143.702 147.960 1.00 75.08 447 ALA D C 1
ATOM 13154 O O . ALA D 2 479 ? 138.543 143.642 147.925 1.00 75.08 447 ALA D O 1
ATOM 13156 N N . ALA D 2 480 ? 140.521 142.728 148.485 1.00 76.31 448 ALA D N 1
ATOM 13157 C CA . ALA D 2 480 ? 139.893 141.537 149.041 1.00 76.31 448 ALA D CA 1
ATOM 13158 C C . ALA D 2 480 ? 139.329 141.794 150.431 1.00 76.31 448 ALA D C 1
ATOM 13159 O O . ALA D 2 480 ? 138.266 141.268 150.778 1.00 76.31 448 ALA D O 1
ATOM 13161 N N . THR D 2 481 ? 140.023 142.592 151.240 1.00 77.78 449 THR D N 1
ATOM 13162 C CA . THR D 2 481 ? 139.597 142.895 152.600 1.00 77.78 449 THR D CA 1
ATOM 13163 C C . THR D 2 481 ? 139.064 144.315 152.739 1.00 77.78 449 THR D C 1
ATOM 13164 O O . THR D 2 481 ? 139.258 144.946 153.780 1.00 77.78 449 THR D O 1
ATOM 13168 N N . ALA D 2 482 ? 138.409 144.840 151.704 1.00 78.68 450 ALA D N 1
ATOM 13169 C CA . ALA D 2 482 ? 137.850 146.184 151.803 1.00 78.68 450 ALA D CA 1
ATOM 13170 C C . ALA D 2 482 ? 136.548 146.179 152.587 1.00 78.68 450 ALA D C 1
ATOM 13171 O O . ALA D 2 482 ? 136.308 147.072 153.409 1.00 78.68 450 ALA D O 1
ATOM 13173 N N . ASN D 2 483 ? 135.708 145.168 152.355 1.00 81.67 451 ASN D N 1
ATOM 13174 C CA . ASN D 2 483 ? 134.400 145.101 152.997 1.00 81.67 451 ASN D CA 1
ATOM 13175 C C . ASN D 2 483 ? 134.520 144.750 154.474 1.00 81.67 451 ASN D C 1
ATOM 13176 O O . ASN D 2 483 ? 133.790 145.300 155.306 1.00 81.67 451 ASN D O 1
ATOM 13181 N N . GLN D 2 484 ? 135.456 143.857 154.811 1.00 82.03 452 GLN D N 1
ATOM 13182 C CA . GLN D 2 484 ? 135.680 143.460 156.198 1.00 82.03 452 GLN D CA 1
ATOM 13183 C C . GLN D 2 484 ? 136.257 144.606 157.018 1.00 82.03 452 GLN D C 1
ATOM 13184 O O . GLN D 2 484 ? 135.813 144.853 158.145 1.00 82.03 452 GLN D O 1
ATOM 13190 N N . ASN D 2 485 ? 137.200 145.354 156.446 1.00 81.62 453 ASN D N 1
ATOM 13191 C CA . ASN D 2 485 ? 137.779 146.480 157.167 1.00 81.62 453 ASN D CA 1
ATOM 13192 C C . ASN D 2 485 ? 136.828 147.668 157.222 1.00 81.62 453 ASN D C 1
ATOM 13193 O O . ASN D 2 485 ? 136.859 148.428 158.194 1.00 81.62 453 ASN D O 1
ATOM 13198 N N . TYR D 2 486 ? 135.943 147.810 156.230 1.00 82.32 454 TYR D N 1
ATOM 13199 C CA . TYR D 2 486 ? 134.911 148.842 156.296 1.00 82.32 454 TYR D CA 1
ATOM 13200 C C . TYR D 2 486 ? 133.867 148.518 157.360 1.00 82.32 454 TYR D C 1
ATOM 13201 O O . TYR D 2 486 ? 133.423 149.412 158.096 1.00 82.32 454 TYR D O 1
ATOM 13210 N N . PHE D 2 487 ? 133.493 147.236 157.470 1.00 80.58 455 PHE D N 1
ATOM 13211 C CA . PHE D 2 487 ? 132.573 146.781 158.508 1.00 80.58 455 PHE D CA 1
ATOM 13212 C C . PHE D 2 487 ? 133.183 146.930 159.895 1.00 80.58 455 PHE D C 1
ATOM 13213 O O . PHE D 2 487 ? 132.498 147.343 160.837 1.00 80.58 455 PHE D O 1
ATOM 13221 N N . ARG D 2 488 ? 134.474 146.615 160.028 1.00 80.19 456 ARG D N 1
ATOM 13222 C CA . ARG D 2 488 ? 135.162 146.775 161.302 1.00 80.19 456 ARG D CA 1
ATOM 13223 C C . ARG D 2 488 ? 135.340 148.241 161.667 1.00 80.19 456 ARG D C 1
ATOM 13224 O O . ARG D 2 488 ? 135.259 148.588 162.848 1.00 80.19 456 ARG D O 1
ATOM 13232 N N . ALA D 2 489 ? 135.529 149.115 160.672 1.00 80.87 457 ALA D N 1
ATOM 13233 C CA . ALA D 2 489 ? 135.645 150.545 160.940 1.00 80.87 457 ALA D CA 1
ATOM 13234 C C . ALA D 2 489 ? 134.320 151.138 161.395 1.00 80.87 457 ALA D C 1
ATOM 13235 O O . ALA D 2 489 ? 134.292 151.959 162.318 1.00 80.87 457 ALA D O 1
ATOM 13237 N N . CYS D 2 490 ? 133.208 150.699 160.796 1.00 80.80 458 CYS D N 1
ATOM 13238 C CA . CYS D 2 490 ? 131.900 151.175 161.243 1.00 80.80 458 CYS D CA 1
ATOM 13239 C C . CYS D 2 490 ? 131.519 150.597 162.605 1.00 80.80 458 CYS D C 1
ATOM 13240 O O . CYS D 2 490 ? 130.885 151.285 163.418 1.00 80.80 458 CYS D O 1
ATOM 13243 N N . MET D 2 491 ? 131.942 149.360 162.892 1.00 80.50 459 MET D N 1
ATOM 13244 C CA . MET D 2 491 ? 131.678 148.773 164.203 1.00 80.50 459 MET D CA 1
ATOM 13245 C C . MET D 2 491 ? 132.505 149.439 165.295 1.00 80.50 459 MET D C 1
ATOM 13246 O O . MET D 2 491 ? 132.003 149.666 166.400 1.00 80.50 459 MET D O 1
ATOM 13251 N N . ASP D 2 492 ? 133.758 149.794 165.000 1.00 82.40 460 ASP D N 1
ATOM 13252 C CA . ASP D 2 492 ? 134.554 150.512 165.989 1.00 82.40 460 ASP D CA 1
ATOM 13253 C C . ASP D 2 492 ? 134.122 151.965 166.120 1.00 82.40 460 ASP D C 1
ATOM 13254 O O . ASP D 2 492 ? 134.296 152.553 167.192 1.00 82.40 460 ASP D O 1
ATOM 13259 N N . ASP D 2 493 ? 133.520 152.544 165.073 1.00 83.53 461 ASP D N 1
ATOM 13260 C CA . ASP D 2 493 ? 132.914 153.868 165.202 1.00 83.53 461 ASP D CA 1
ATOM 13261 C C . ASP D 2 493 ? 131.696 153.838 166.116 1.00 83.53 461 ASP D C 1
ATOM 13262 O O . ASP D 2 493 ? 131.522 154.734 166.950 1.00 83.53 461 ASP D O 1
ATOM 13267 N N . THR D 2 494 ? 130.863 152.796 165.994 1.00 80.94 462 THR D N 1
ATOM 13268 C CA . THR D 2 494 ? 129.707 152.653 166.880 1.00 80.94 462 THR D CA 1
ATOM 13269 C C . THR D 2 494 ? 130.131 152.335 168.312 1.00 80.94 462 THR D C 1
ATOM 13270 O O . THR D 2 494 ? 129.523 152.833 169.268 1.00 80.94 462 THR D O 1
ATOM 13274 N N . ILE D 2 495 ? 131.201 151.552 168.477 1.00 79.55 463 ILE D N 1
ATOM 13275 C CA . ILE D 2 495 ? 131.700 151.210 169.807 1.00 79.55 463 ILE D CA 1
ATOM 13276 C C . ILE D 2 495 ? 132.340 152.427 170.476 1.00 79.55 463 ILE D C 1
ATOM 13277 O O . ILE D 2 495 ? 132.132 152.670 171.671 1.00 79.55 463 ILE D O 1
ATOM 13282 N N . ALA D 2 496 ? 133.048 153.257 169.702 1.00 80.42 464 ALA D N 1
ATOM 13283 C CA . ALA D 2 496 ? 133.619 154.485 170.247 1.00 80.42 464 ALA D CA 1
ATOM 13284 C C . ALA D 2 496 ? 132.552 155.531 170.546 1.00 80.42 464 ALA D C 1
ATOM 13285 O O . ALA D 2 496 ? 132.710 156.314 171.492 1.00 80.42 464 ALA D O 1
ATOM 13287 N N . TYR D 2 497 ? 131.462 155.548 169.770 1.00 83.95 465 TYR D N 1
ATOM 13288 C CA . TYR D 2 497 ? 130.330 156.413 170.091 1.00 83.95 465 TYR D CA 1
ATOM 13289 C C . TYR D 2 497 ? 129.637 155.969 171.375 1.00 83.95 465 TYR D C 1
ATOM 13290 O O . TYR D 2 497 ? 129.226 156.809 172.182 1.00 83.95 465 TYR D O 1
ATOM 13299 N N . MET D 2 498 ? 129.485 154.658 171.574 1.00 82.21 466 MET D N 1
ATOM 13300 C CA . MET D 2 498 ? 128.828 154.174 172.783 1.00 82.21 466 MET D CA 1
ATOM 13301 C C . MET D 2 498 ? 129.721 154.307 174.010 1.00 82.21 466 MET D C 1
ATOM 13302 O O . MET D 2 498 ? 129.217 154.472 175.124 1.00 82.21 466 MET D O 1
ATOM 13307 N N . ASN D 2 499 ? 131.039 154.236 173.831 1.00 81.68 467 ASN D N 1
ATOM 13308 C CA . ASN D 2 499 ? 131.950 154.467 174.945 1.00 81.68 467 ASN D CA 1
ATOM 13309 C C . ASN D 2 499 ? 132.111 155.948 175.243 1.00 81.68 467 ASN D C 1
ATOM 13310 O O . ASN D 2 499 ? 132.498 156.309 176.359 1.00 81.68 467 ASN D O 1
ATOM 13315 N N . ASN D 2 500 ? 131.838 156.810 174.261 1.00 84.41 468 ASN D N 1
ATOM 13316 C CA . ASN D 2 500 ? 131.876 158.248 174.498 1.00 84.41 468 ASN D CA 1
ATOM 13317 C C . ASN D 2 500 ? 130.725 158.706 175.387 1.00 84.41 468 ASN D C 1
ATOM 13318 O O . ASN D 2 500 ? 130.882 159.654 176.164 1.00 84.41 468 ASN D O 1
ATOM 13323 N N . TYR D 2 501 ? 129.579 158.034 175.315 1.00 83.23 469 TYR D N 1
ATOM 13324 C CA . TYR D 2 501 ? 128.374 158.466 176.007 1.00 83.23 469 TYR D CA 1
ATOM 13325 C C . TYR D 2 501 ? 128.051 157.622 177.233 1.00 83.23 469 TYR D C 1
ATOM 13326 O O . TYR D 2 501 ? 126.975 157.804 177.815 1.00 83.23 469 TYR D O 1
ATOM 13335 N N . SER D 2 502 ? 128.964 156.713 177.619 1.00 84.50 470 SER D N 1
ATOM 13336 C CA . SER D 2 502 ? 128.885 155.849 178.812 1.00 84.50 470 SER D CA 1
ATOM 13337 C C . SER D 2 502 ? 127.636 154.966 178.809 1.00 84.50 470 SER D C 1
ATOM 13338 O O . SER D 2 502 ? 126.964 154.789 179.826 1.00 84.50 470 SER D O 1
ATOM 13341 N N . ILE D 2 503 ? 127.332 154.414 177.641 1.00 81.96 471 ILE D N 1
ATOM 13342 C CA . ILE D 2 503 ? 126.211 153.500 177.434 1.00 81.96 471 ILE D CA 1
ATOM 13343 C C . ILE D 2 503 ? 126.601 152.168 178.067 1.00 81.96 471 ILE D C 1
ATOM 13344 O O . ILE D 2 503 ? 127.762 151.758 177.922 1.00 81.96 471 ILE D O 1
ATOM 13349 N N . PRO D 2 504 ? 125.711 151.507 178.819 1.00 81.96 472 PRO D N 1
ATOM 13350 C CA . PRO D 2 504 ? 126.105 150.310 179.577 1.00 81.96 472 PRO D CA 1
ATOM 13351 C C . PRO D 2 504 ? 126.431 149.111 178.699 1.00 81.96 472 PRO D C 1
ATOM 13352 O O . PRO D 2 504 ? 126.080 149.047 177.521 1.00 81.96 472 PRO D O 1
ATOM 13356 N N . LYS D 2 505 ? 127.122 148.148 179.309 1.00 83.71 473 LYS D N 1
ATOM 13357 C CA . LYS D 2 505 ? 127.701 147.026 178.584 1.00 83.71 473 LYS D CA 1
ATOM 13358 C C . LYS D 2 505 ? 126.677 145.997 178.131 1.00 83.71 473 LYS D C 1
ATOM 13359 O O . LYS D 2 505 ? 127.007 145.174 177.273 1.00 83.71 473 LYS D O 1
ATOM 13365 N N . LEU D 2 506 ? 125.461 146.011 178.679 1.00 82.28 474 LEU D N 1
ATOM 13366 C CA . LEU D 2 506 ? 124.404 145.170 178.128 1.00 82.28 474 LEU D CA 1
ATOM 13367 C C . LEU D 2 506 ? 123.964 145.674 176.759 1.00 82.28 474 LEU D C 1
ATOM 13368 O O . LEU D 2 506 ? 123.796 144.882 175.821 1.00 82.28 474 LEU D O 1
ATOM 13373 N N . VAL D 2 507 ? 123.826 146.994 176.616 1.00 78.72 475 VAL D N 1
ATOM 13374 C CA . VAL D 2 507 ? 123.443 147.586 175.339 1.00 78.72 475 VAL D CA 1
ATOM 13375 C C . VAL D 2 507 ? 124.586 147.481 174.335 1.00 78.72 475 VAL D C 1
ATOM 13376 O O . VAL D 2 507 ? 124.360 147.228 173.145 1.00 78.72 475 VAL D O 1
ATOM 13380 N N . GLN D 2 508 ? 125.830 147.620 174.804 1.00 78.25 476 GLN D N 1
ATOM 13381 C CA . GLN D 2 508 ? 126.980 147.451 173.922 1.00 78.25 476 GLN D CA 1
ATOM 13382 C C . GLN D 2 508 ? 127.173 145.997 173.515 1.00 78.25 476 GLN D C 1
ATOM 13383 O O . GLN D 2 508 ? 127.604 145.725 172.389 1.00 78.25 476 GLN D O 1
ATOM 13389 N N . LYS D 2 509 ? 126.821 145.058 174.398 1.00 78.99 477 LYS D N 1
ATOM 13390 C CA . LYS D 2 509 ? 126.857 143.644 174.050 1.00 78.99 477 LYS D CA 1
ATOM 13391 C C . LYS D 2 509 ? 125.780 143.301 173.033 1.00 78.99 477 LYS D C 1
ATOM 13392 O O . LYS D 2 509 ? 126.013 142.489 172.131 1.00 78.99 477 LYS D O 1
ATOM 13398 N N . ARG D 2 510 ? 124.614 143.947 173.134 1.00 73.28 478 ARG D N 1
ATOM 13399 C CA . ARG D 2 510 ? 123.553 143.726 172.153 1.00 73.28 478 ARG D CA 1
ATOM 13400 C C . ARG D 2 510 ? 123.902 144.331 170.797 1.00 73.28 478 ARG D C 1
ATOM 13401 O O . ARG D 2 510 ? 123.599 143.738 169.752 1.00 73.28 478 ARG D O 1
ATOM 13409 N N . VAL D 2 511 ? 124.578 145.484 170.796 1.00 75.05 479 VAL D N 1
ATOM 13410 C CA . VAL D 2 511 ? 125.006 146.114 169.549 1.00 75.05 479 VAL D CA 1
ATOM 13411 C C . VAL D 2 511 ? 126.111 145.296 168.878 1.00 75.05 479 VAL D C 1
ATOM 13412 O O . VAL D 2 511 ? 126.072 145.065 167.661 1.00 75.05 479 VAL D O 1
ATOM 13416 N N . ARG D 2 512 ? 127.062 144.776 169.668 1.00 78.14 480 ARG D N 1
ATOM 13417 C CA . ARG D 2 512 ? 128.105 143.906 169.126 1.00 78.14 480 ARG D CA 1
ATOM 13418 C C . ARG D 2 512 ? 127.555 142.567 168.645 1.00 78.14 480 ARG D C 1
ATOM 13419 O O . ARG D 2 512 ? 128.049 142.027 167.649 1.00 78.14 480 ARG D O 1
ATOM 13427 N N . THR D 2 513 ? 126.513 142.045 169.305 1.00 75.29 481 THR D N 1
ATOM 13428 C CA . THR D 2 513 ? 125.850 140.830 168.841 1.00 75.29 481 THR D CA 1
ATOM 13429 C C . THR D 2 513 ? 125.114 141.065 167.527 1.00 75.29 481 THR D C 1
ATOM 13430 O O . THR D 2 513 ? 125.113 140.192 166.646 1.00 75.29 481 THR D O 1
ATOM 13434 N N . TRP D 2 514 ? 124.523 142.259 167.364 1.00 74.44 482 TRP D N 1
ATOM 13435 C CA . TRP D 2 514 ? 123.880 142.619 166.102 1.00 74.44 482 TRP D CA 1
ATOM 13436 C C . TRP D 2 514 ? 124.888 142.755 164.973 1.00 74.44 482 TRP D C 1
ATOM 13437 O O . TRP D 2 514 ? 124.623 142.307 163.853 1.00 74.44 482 TRP D O 1
ATOM 13448 N N . TYR D 2 515 ? 126.033 143.388 165.248 1.00 75.00 483 TYR D N 1
ATOM 13449 C CA . TYR D 2 515 ? 127.065 143.562 164.228 1.00 75.00 483 TYR D CA 1
ATOM 13450 C C . TYR D 2 515 ? 127.689 142.229 163.836 1.00 75.00 483 TYR D C 1
ATOM 13451 O O . TYR D 2 515 ? 127.962 141.991 162.652 1.00 75.00 483 TYR D O 1
ATOM 13460 N N . GLU D 2 516 ? 127.845 141.321 164.807 1.00 75.74 484 GLU D N 1
ATOM 13461 C CA . GLU D 2 516 ? 128.384 139.998 164.518 1.00 75.74 484 GLU D CA 1
ATOM 13462 C C . GLU D 2 516 ? 127.411 139.154 163.703 1.00 75.74 484 GLU D C 1
ATOM 13463 O O . GLU D 2 516 ? 127.827 138.489 162.749 1.00 75.74 484 GLU D O 1
ATOM 13469 N N . TYR D 2 517 ? 126.112 139.198 164.021 1.00 75.24 485 TYR D N 1
ATOM 13470 C CA . TYR D 2 517 ? 125.167 138.415 163.228 1.00 75.24 485 TYR D CA 1
ATOM 13471 C C . TYR D 2 517 ? 124.898 139.042 161.866 1.00 75.24 485 TYR D C 1
ATOM 13472 O O . TYR D 2 517 ? 124.596 138.321 160.909 1.00 75.24 485 TYR D O 1
ATOM 13481 N N . THR D 2 518 ? 125.017 140.367 161.748 1.00 76.61 486 THR D N 1
ATOM 13482 C CA . THR D 2 518 ? 124.874 141.006 160.446 1.00 76.61 486 THR D CA 1
ATOM 13483 C C . THR D 2 518 ? 126.076 140.720 159.556 1.00 76.61 486 THR D C 1
ATOM 13484 O O . THR D 2 518 ? 125.930 140.624 158.333 1.00 76.61 486 THR D O 1
ATOM 13488 N N . TRP D 2 519 ? 127.262 140.541 160.142 1.00 78.24 487 TRP D N 1
ATOM 13489 C CA . TRP D 2 519 ? 128.391 140.108 159.327 1.00 78.24 487 TRP D CA 1
ATOM 13490 C C . TRP D 2 519 ? 128.304 138.625 158.988 1.00 78.24 487 TRP D C 1
ATOM 13491 O O . TRP D 2 519 ? 128.700 138.217 157.892 1.00 78.24 487 TRP D O 1
ATOM 13502 N N . ASP D 2 520 ? 127.795 137.803 159.908 1.00 77.33 488 ASP D N 1
ATOM 13503 C CA . ASP D 2 520 ? 127.721 136.368 159.649 1.00 77.33 488 ASP D CA 1
ATOM 13504 C C . ASP D 2 520 ? 126.616 136.018 158.663 1.00 77.33 488 ASP D C 1
ATOM 13505 O O . ASP D 2 520 ? 126.720 135.010 157.958 1.00 77.33 488 ASP D O 1
ATOM 13510 N N . SER D 2 521 ? 125.561 136.825 158.590 1.00 78.51 489 SER D N 1
ATOM 13511 C CA . SER D 2 521 ? 124.438 136.535 157.708 1.00 78.51 489 SER D CA 1
ATOM 13512 C C . SER D 2 521 ? 124.512 137.284 156.383 1.00 78.51 489 SER D C 1
ATOM 13513 O O . SER D 2 521 ? 124.477 136.663 155.318 1.00 78.51 489 SER D O 1
ATOM 13516 N N . GLN D 2 522 ? 124.618 138.609 156.427 1.00 80.16 490 GLN D N 1
ATOM 13517 C CA . GLN D 2 522 ? 124.560 139.430 155.225 1.00 80.16 490 GLN D CA 1
ATOM 13518 C C . GLN D 2 522 ? 125.915 139.627 154.564 1.00 80.16 490 GLN D C 1
ATOM 13519 O O . GLN D 2 522 ? 125.972 139.826 153.346 1.00 80.16 490 GLN D O 1
ATOM 13525 N N . ARG D 2 523 ? 126.989 139.614 155.365 1.00 79.66 491 ARG D N 1
ATOM 13526 C CA . ARG D 2 523 ? 128.336 140.101 155.045 1.00 79.66 491 ARG D CA 1
ATOM 13527 C C . ARG D 2 523 ? 128.343 141.548 154.557 1.00 79.66 491 ARG D C 1
ATOM 13528 O O . ARG D 2 523 ? 129.185 141.916 153.733 1.00 79.66 491 ARG D O 1
ATOM 13536 N N . MET D 2 524 ? 127.429 142.375 155.066 1.00 82.05 492 MET D N 1
ATOM 13537 C CA . MET D 2 524 ? 127.347 143.796 154.759 1.00 82.05 492 MET D CA 1
ATOM 13538 C C . MET D 2 524 ? 126.553 144.476 155.862 1.00 82.05 492 MET D C 1
ATOM 13539 O O . MET D 2 524 ? 125.816 143.828 156.608 1.00 82.05 492 MET D O 1
ATOM 13544 N N . LEU D 2 525 ? 126.715 145.797 155.961 1.00 84.75 493 LEU D N 1
ATOM 13545 C CA . LEU D 2 525 ? 125.972 146.575 156.950 1.00 84.75 493 LEU D CA 1
ATOM 13546 C C . LEU D 2 525 ? 124.502 146.681 156.577 1.00 84.75 493 LEU D C 1
ATOM 13547 O O . LEU D 2 525 ? 123.618 146.259 157.330 1.00 84.75 493 LEU D O 1
ATOM 13552 N N . ASP D 2 526 ? 124.228 147.249 155.410 1.00 89.84 494 ASP D N 1
ATOM 13553 C CA . ASP D 2 526 ? 122.879 147.597 155.000 1.00 89.84 494 ASP D CA 1
ATOM 13554 C C . ASP D 2 526 ? 122.690 147.062 153.593 1.00 89.84 494 ASP D C 1
ATOM 13555 O O . ASP D 2 526 ? 123.604 147.151 152.773 1.00 89.84 494 ASP D O 1
ATOM 13560 N N . GLU D 2 527 ? 121.546 146.439 153.332 1.00 89.05 495 GLU D N 1
ATOM 13561 C CA . GLU D 2 527 ? 121.217 146.107 151.955 1.00 89.05 495 GLU D CA 1
ATOM 13562 C C . GLU D 2 527 ? 120.599 147.285 151.218 1.00 89.05 495 GLU D C 1
ATOM 13563 O O . GLU D 2 527 ? 120.517 147.257 149.984 1.00 89.05 495 GLU D O 1
ATOM 13569 N N . SER D 2 528 ? 120.192 148.327 151.949 1.00 89.33 496 SER D N 1
ATOM 13570 C CA . SER D 2 528 ? 119.515 149.465 151.339 1.00 89.33 496 SER D CA 1
ATOM 13571 C C . SER D 2 528 ? 120.477 150.334 150.540 1.00 89.33 496 SER D C 1
ATOM 13572 O O . SER D 2 528 ? 120.132 150.796 149.447 1.00 89.33 496 SER D O 1
ATOM 13575 N N . ASP D 2 529 ? 121.690 150.563 151.054 1.00 90.32 497 ASP D N 1
ATOM 13576 C CA . ASP D 2 529 ? 122.632 151.385 150.299 1.00 90.32 497 ASP D CA 1
ATOM 13577 C C . ASP D 2 529 ? 123.284 150.603 149.164 1.00 90.32 497 ASP D C 1
ATOM 13578 O O . ASP D 2 529 ? 123.881 151.203 148.267 1.00 90.32 497 ASP D O 1
ATOM 13583 N N . LEU D 2 530 ? 123.209 149.273 149.198 1.00 88.01 498 LEU D N 1
ATOM 13584 C CA . LEU D 2 530 ? 123.567 148.498 148.018 1.00 88.01 498 LEU D CA 1
ATOM 13585 C C . LEU D 2 530 ? 122.476 148.594 146.963 1.00 88.01 498 LEU D C 1
ATOM 13586 O O . LEU D 2 530 ? 122.764 148.827 145.783 1.00 88.01 498 LEU D O 1
ATOM 13591 N N . LEU D 2 531 ? 121.217 148.412 147.372 1.00 85.30 499 LEU D N 1
ATOM 13592 C CA . LEU D 2 531 ? 120.125 148.349 146.409 1.00 85.30 499 LEU D CA 1
ATOM 13593 C C . LEU D 2 531 ? 119.796 149.714 145.823 1.00 85.30 499 LEU D C 1
ATOM 13594 O O . LEU D 2 531 ? 119.307 149.790 144.695 1.00 85.30 499 LEU D O 1
ATOM 13599 N N . LYS D 2 532 ? 120.102 150.800 146.538 1.00 89.28 500 LYS D N 1
ATOM 13600 C CA . LYS D 2 532 ? 119.792 152.127 146.018 1.00 89.28 500 LYS D CA 1
ATOM 13601 C C . LYS D 2 532 ? 120.755 152.577 144.923 1.00 89.28 500 LYS D C 1
ATOM 13602 O O . LYS D 2 532 ? 120.451 153.541 144.215 1.00 89.28 500 LYS D O 1
ATOM 13608 N N . THR D 2 533 ? 121.902 151.910 144.762 1.00 90.73 501 THR D N 1
ATOM 13609 C CA . THR D 2 533 ? 122.786 152.236 143.647 1.00 90.73 501 THR D CA 1
ATOM 13610 C C . THR D 2 533 ? 122.450 151.427 142.403 1.00 90.73 501 THR D C 1
ATOM 13611 O O . THR D 2 533 ? 122.964 151.720 141.318 1.00 90.73 501 THR D O 1
ATOM 13615 N N . LEU D 2 534 ? 121.615 150.412 142.535 1.00 86.89 502 LEU D N 1
ATOM 13616 C CA . LEU D 2 534 ? 121.202 149.633 141.381 1.00 86.89 502 LEU D CA 1
ATOM 13617 C C . LEU D 2 534 ? 120.140 150.396 140.590 1.00 86.89 502 LEU D C 1
ATOM 13618 O O . LEU D 2 534 ? 119.500 151.304 141.126 1.00 86.89 502 LEU D O 1
ATOM 13623 N N . PRO D 2 535 ? 119.945 150.071 139.309 1.00 86.28 503 PRO D N 1
ATOM 13624 C CA . PRO D 2 535 ? 118.786 150.609 138.582 1.00 86.28 503 PRO D CA 1
ATOM 13625 C C . PRO D 2 535 ? 117.475 150.022 139.090 1.00 86.28 503 PRO D C 1
ATOM 13626 O O . PRO D 2 535 ? 117.435 149.058 139.852 1.00 86.28 503 PRO D O 1
ATOM 13630 N N . THR D 2 536 ? 116.376 150.633 138.648 1.00 85.16 504 THR D N 1
ATOM 13631 C CA . THR D 2 536 ? 115.072 150.316 139.219 1.00 85.16 504 THR D CA 1
ATOM 13632 C C . THR D 2 536 ? 114.517 148.981 138.738 1.00 85.16 504 THR D C 1
ATOM 13633 O O . THR D 2 536 ? 113.702 148.376 139.442 1.00 85.16 504 THR D O 1
ATOM 13637 N N . THR D 2 537 ? 114.957 148.494 137.578 1.00 82.82 505 THR D N 1
ATOM 13638 C CA . THR D 2 537 ? 114.417 147.246 137.049 1.00 82.82 505 THR D CA 1
ATOM 13639 C C . THR D 2 537 ? 115.012 146.040 137.763 1.00 82.82 505 THR D C 1
ATOM 13640 O O . THR D 2 537 ? 114.300 145.077 138.076 1.00 82.82 505 THR D O 1
ATOM 13644 N N . VAL D 2 538 ? 116.316 146.081 138.049 1.00 82.88 506 VAL D N 1
ATOM 13645 C CA . VAL D 2 538 ? 116.943 144.997 138.800 1.00 82.88 506 VAL D CA 1
ATOM 13646 C C . VAL D 2 538 ? 116.512 145.049 140.268 1.00 82.88 506 VAL D C 1
ATOM 13647 O O . VAL D 2 538 ? 116.359 144.000 140.909 1.00 82.88 506 VAL D O 1
ATOM 13651 N N . GLN D 2 539 ? 116.203 146.251 140.782 1.00 81.55 507 GLN D N 1
ATOM 13652 C CA . GLN D 2 539 ? 115.595 146.403 142.103 1.00 81.55 507 GLN D CA 1
ATOM 13653 C C . GLN D 2 539 ? 114.211 145.779 142.155 1.00 81.55 507 GLN D C 1
ATOM 13654 O O . GLN D 2 539 ? 113.871 145.091 143.123 1.00 81.55 507 GLN D O 1
ATOM 13660 N N . LEU D 2 540 ? 113.414 145.987 141.105 1.00 81.63 508 LEU D N 1
ATOM 13661 C CA . LEU D 2 540 ? 112.071 145.424 141.058 1.00 81.63 508 LEU D CA 1
ATOM 13662 C C . LEU D 2 540 ? 112.105 143.912 140.885 1.00 81.63 508 LEU D C 1
ATOM 13663 O O . LEU D 2 540 ? 111.284 143.206 141.473 1.00 81.63 508 LEU D O 1
ATOM 13668 N N . ALA D 2 541 ? 113.074 143.400 140.120 1.00 81.53 509 ALA D N 1
ATOM 13669 C CA . ALA D 2 541 ? 113.199 141.957 139.925 1.00 81.53 509 ALA D CA 1
ATOM 13670 C C . ALA D 2 541 ? 113.662 141.258 141.197 1.00 81.53 509 ALA D C 1
ATOM 13671 O O . ALA D 2 541 ? 113.131 140.196 141.558 1.00 81.53 509 ALA D O 1
ATOM 13673 N N . LEU D 2 542 ? 114.623 141.859 141.908 1.00 81.99 510 LEU D N 1
ATOM 13674 C CA . LEU D 2 542 ? 115.071 141.307 143.180 1.00 81.99 510 LEU D CA 1
ATOM 13675 C C . LEU D 2 542 ? 114.023 141.470 144.273 1.00 81.99 510 LEU D C 1
ATOM 13676 O O . LEU D 2 542 ? 114.002 140.685 145.219 1.00 81.99 510 LEU D O 1
ATOM 13681 N N . ALA D 2 543 ? 113.150 142.473 144.171 1.00 80.70 511 ALA D N 1
ATOM 13682 C CA . ALA D 2 543 ? 112.056 142.573 145.129 1.00 80.70 511 ALA D CA 1
ATOM 13683 C C . ALA D 2 543 ? 110.942 141.580 144.823 1.00 80.70 511 ALA D C 1
ATOM 13684 O O . ALA D 2 543 ? 110.275 141.103 145.746 1.00 80.70 511 ALA D O 1
ATOM 13686 N N . ILE D 2 544 ? 110.721 141.266 143.544 1.00 83.04 512 ILE D N 1
ATOM 13687 C CA . ILE D 2 544 ? 109.673 140.322 143.163 1.00 83.04 512 ILE D CA 1
ATOM 13688 C C . ILE D 2 544 ? 110.083 138.895 143.516 1.00 83.04 512 ILE D C 1
ATOM 13689 O O . ILE D 2 544 ? 109.280 138.119 144.050 1.00 83.04 512 ILE D O 1
ATOM 13694 N N . ASP D 2 545 ? 111.356 138.545 143.303 1.00 86.99 513 ASP D N 1
ATOM 13695 C CA . ASP D 2 545 ? 111.767 137.157 143.520 1.00 86.99 513 ASP D CA 1
ATOM 13696 C C . ASP D 2 545 ? 111.917 136.814 145.000 1.00 86.99 513 ASP D C 1
ATOM 13697 O O . ASP D 2 545 ? 112.033 135.635 145.350 1.00 86.99 513 ASP D O 1
ATOM 13702 N N . VAL D 2 546 ? 111.912 137.808 145.878 1.00 83.08 514 VAL D N 1
ATOM 13703 C CA . VAL D 2 546 ? 112.051 137.548 147.303 1.00 83.08 514 VAL D CA 1
ATOM 13704 C C . VAL D 2 546 ? 110.700 137.582 148.019 1.00 83.08 514 VAL D C 1
ATOM 13705 O O . VAL D 2 546 ? 110.361 136.652 148.754 1.00 83.08 514 VAL D O 1
ATOM 13709 N N . ASN D 2 547 ? 109.872 138.618 147.807 1.00 83.30 515 ASN D N 1
ATOM 13710 C CA . ASN D 2 547 ? 108.685 138.800 148.639 1.00 83.30 515 ASN D CA 1
ATOM 13711 C C . ASN D 2 547 ? 107.338 138.869 147.930 1.00 83.30 515 ASN D C 1
ATOM 13712 O O . ASN D 2 547 ? 106.326 139.056 148.620 1.00 83.30 515 ASN D O 1
ATOM 13717 N N . PHE D 2 548 ? 107.278 138.758 146.599 1.00 85.42 516 PHE D N 1
ATOM 13718 C CA . PHE D 2 548 ? 106.006 138.989 145.914 1.00 85.42 516 PHE D CA 1
ATOM 13719 C C . PHE D 2 548 ? 105.036 137.830 146.101 1.00 85.42 516 PHE D C 1
ATOM 13720 O O . PHE D 2 548 ? 103.824 138.055 146.179 1.00 85.42 516 PHE D O 1
ATOM 13728 N N . SER D 2 549 ? 105.546 136.603 146.237 1.00 88.16 517 SER D N 1
ATOM 13729 C CA . SER D 2 549 ? 104.680 135.479 146.578 1.00 88.16 517 SER D CA 1
ATOM 13730 C C . SER D 2 549 ? 104.162 135.583 148.008 1.00 88.16 517 SER D C 1
ATOM 13731 O O . SER D 2 549 ? 103.011 135.211 148.278 1.00 88.16 517 SER D O 1
ATOM 13734 N N . ILE D 2 550 ? 104.972 136.143 148.911 1.00 85.74 518 ILE D N 1
ATOM 13735 C CA . ILE D 2 550 ? 104.572 136.317 150.303 1.00 85.74 518 ILE D CA 1
ATOM 13736 C C . ILE D 2 550 ? 103.494 137.386 150.429 1.00 85.74 518 ILE D C 1
ATOM 13737 O O . ILE D 2 550 ? 102.520 137.217 151.171 1.00 85.74 518 ILE D O 1
ATOM 13742 N N . ILE D 2 551 ? 103.631 138.491 149.692 1.00 84.57 519 ILE D N 1
ATOM 13743 C CA . ILE D 2 551 ? 102.601 139.523 149.742 1.00 84.57 519 ILE D CA 1
ATOM 13744 C C . ILE D 2 551 ? 101.374 139.122 148.916 1.00 84.57 519 ILE D C 1
ATOM 13745 O O . ILE D 2 551 ? 100.247 139.514 149.249 1.00 84.57 519 ILE D O 1
ATOM 13750 N N . SER D 2 552 ? 101.527 138.246 147.917 1.00 88.92 520 SER D N 1
ATOM 13751 C CA . SER D 2 552 ? 100.340 137.721 147.247 1.00 88.92 520 SER D CA 1
ATOM 13752 C C . SER D 2 552 ? 99.630 136.665 148.090 1.00 88.92 520 SER D C 1
ATOM 13753 O O . SER D 2 552 ? 98.480 136.321 147.800 1.00 88.92 520 SER D O 1
ATOM 13756 N N . LYS D 2 553 ? 100.286 136.137 149.130 1.00 90.72 521 LYS D N 1
ATOM 13757 C CA . LYS D 2 553 ? 99.560 135.338 150.115 1.00 90.72 521 LYS D CA 1
ATOM 13758 C C . LYS D 2 553 ? 98.690 136.177 151.051 1.00 90.72 521 LYS D C 1
ATOM 13759 O O . LYS D 2 553 ? 97.822 135.616 151.727 1.00 90.72 521 LYS D O 1
ATOM 13765 N N . VAL D 2 554 ? 98.896 137.491 151.118 1.00 92.02 522 VAL D N 1
ATOM 13766 C CA . VAL D 2 554 ? 98.205 138.334 152.093 1.00 92.02 522 VAL D CA 1
ATOM 13767 C C . VAL D 2 554 ? 96.793 138.636 151.604 1.00 92.02 522 VAL D C 1
ATOM 13768 O O . VAL D 2 554 ? 96.602 139.189 150.513 1.00 92.02 522 VAL D O 1
ATOM 13772 N N . ASP D 2 555 ? 95.797 138.305 152.435 1.00 97.95 523 ASP D N 1
ATOM 13773 C CA . ASP D 2 555 ? 94.399 138.554 152.102 1.00 97.95 523 ASP D CA 1
ATOM 13774 C C . ASP D 2 555 ? 94.030 140.029 152.159 1.00 97.95 523 ASP D C 1
ATOM 13775 O O . ASP D 2 555 ? 92.992 140.412 151.611 1.00 97.95 523 ASP D O 1
ATOM 13780 N N . LEU D 2 556 ? 94.837 140.862 152.819 1.00 94.52 524 LEU D N 1
ATOM 13781 C CA . LEU D 2 556 ? 94.571 142.295 152.816 1.00 94.52 524 LEU D CA 1
ATOM 13782 C C . LEU D 2 556 ? 94.941 142.922 151.480 1.00 94.52 524 LEU D C 1
ATOM 13783 O O . LEU D 2 556 ? 94.188 143.743 150.944 1.00 94.52 524 LEU D O 1
ATOM 13788 N N . PHE D 2 557 ? 96.097 142.555 150.931 1.00 96.02 525 PHE D N 1
ATOM 13789 C CA . PHE D 2 557 ? 96.544 143.053 149.640 1.00 96.02 525 PHE D CA 1
ATOM 13790 C C . PHE D 2 557 ? 96.255 142.080 148.507 1.00 96.02 525 PHE D C 1
ATOM 13791 O O . PHE D 2 557 ? 96.913 142.151 147.465 1.00 96.02 525 PHE D O 1
ATOM 13799 N N . LYS D 2 558 ? 95.311 141.153 148.701 1.00 100.76 526 LYS D N 1
ATOM 13800 C CA . LYS D 2 558 ? 94.888 140.276 147.612 1.00 100.76 526 LYS D CA 1
ATOM 13801 C C . LYS D 2 558 ? 94.144 141.047 146.526 1.00 100.76 526 LYS D C 1
ATOM 13802 O O . LYS D 2 558 ? 94.316 140.779 145.332 1.00 100.76 526 LYS D O 1
ATOM 13808 N N . GLY D 2 559 ? 93.312 142.006 146.918 1.00 100.26 527 GLY D N 1
ATOM 13809 C CA . GLY D 2 559 ? 92.520 142.722 145.935 1.00 100.26 527 GLY D CA 1
ATOM 13810 C C . GLY D 2 559 ? 93.205 143.890 145.261 1.00 100.26 527 GLY D C 1
ATOM 13811 O O . GLY D 2 559 ? 92.643 144.453 144.318 1.00 100.26 527 GLY D O 1
ATOM 13812 N N . CYS D 2 560 ? 94.397 144.267 145.713 1.00 101.64 528 CYS D N 1
ATOM 13813 C CA . CYS D 2 560 ? 95.022 145.495 145.249 1.00 101.64 528 CYS D CA 1
ATOM 13814 C C . CYS D 2 560 ? 95.690 145.294 143.894 1.00 101.64 528 CYS D C 1
ATOM 13815 O O . CYS D 2 560 ? 95.900 144.169 143.434 1.00 101.64 528 CYS D O 1
ATOM 13818 N N . ASP D 2 561 ? 96.018 146.411 143.247 1.00 96.85 529 ASP D N 1
ATOM 13819 C CA . ASP D 2 561 ? 96.682 146.350 141.955 1.00 96.85 529 ASP D CA 1
ATOM 13820 C C . ASP D 2 561 ? 98.174 146.107 142.140 1.00 96.85 529 ASP D C 1
ATOM 13821 O O . ASP D 2 561 ? 98.760 146.457 143.168 1.00 96.85 529 ASP D O 1
ATOM 13826 N N . THR D 2 562 ? 98.784 145.505 141.118 1.00 92.32 530 THR D N 1
ATOM 13827 C CA . THR D 2 562 ? 100.107 144.909 141.247 1.00 92.32 530 THR D CA 1
ATOM 13828 C C . THR D 2 562 ? 101.221 145.951 141.286 1.00 92.32 530 THR D C 1
ATOM 13829 O O . THR D 2 562 ? 102.284 145.682 141.853 1.00 92.32 530 THR D O 1
ATOM 13833 N N . GLN D 2 563 ? 100.988 147.147 140.743 1.00 94.19 531 GLN D N 1
ATOM 13834 C CA . GLN D 2 563 ? 102.022 148.179 140.746 1.00 94.19 531 GLN D CA 1
ATOM 13835 C C . GLN D 2 563 ? 102.211 148.788 142.132 1.00 94.19 531 GLN D C 1
ATOM 13836 O O . GLN D 2 563 ? 103.340 149.129 142.514 1.00 94.19 531 GLN D O 1
ATOM 13842 N N . MET D 2 564 ? 101.129 148.896 142.905 1.00 94.15 532 MET D N 1
ATOM 13843 C CA . MET D 2 564 ? 101.231 149.375 144.280 1.00 94.15 532 MET D CA 1
ATOM 13844 C C . MET D 2 564 ? 101.907 148.332 145.158 1.00 94.15 532 MET D C 1
ATOM 13845 O O . MET D 2 564 ? 102.665 148.678 146.077 1.00 94.15 532 MET D O 1
ATOM 13850 N N . ILE D 2 565 ? 101.654 147.051 144.868 1.00 90.09 533 ILE D N 1
ATOM 13851 C CA . ILE D 2 565 ? 102.349 145.949 145.528 1.00 90.09 533 ILE D CA 1
ATOM 13852 C C . ILE D 2 565 ? 103.834 145.977 145.186 1.00 90.09 533 ILE D C 1
ATOM 13853 O O . ILE D 2 565 ? 104.680 145.750 146.051 1.00 90.09 533 ILE D O 1
ATOM 13858 N N . TYR D 2 566 ? 104.173 146.350 143.948 1.00 89.89 534 TYR D N 1
ATOM 13859 C CA . TYR D 2 566 ? 105.575 146.447 143.539 1.00 89.89 534 TYR D CA 1
ATOM 13860 C C . TYR D 2 566 ? 106.282 147.617 144.219 1.00 89.89 534 TYR D C 1
ATOM 13861 O O . TYR D 2 566 ? 107.464 147.516 144.582 1.00 89.89 534 TYR D O 1
ATOM 13870 N N . ASP D 2 567 ? 105.566 148.723 144.431 1.00 91.87 535 ASP D N 1
ATOM 13871 C CA . ASP D 2 567 ? 106.170 149.844 145.146 1.00 91.87 535 ASP D CA 1
ATOM 13872 C C . ASP D 2 567 ? 106.325 149.553 146.636 1.00 91.87 535 ASP D C 1
ATOM 13873 O O . ASP D 2 567 ? 107.315 149.983 147.246 1.00 91.87 535 ASP D O 1
ATOM 13878 N N . MET D 2 568 ? 105.401 148.791 147.233 1.00 89.55 536 MET D N 1
ATOM 13879 C CA . MET D 2 568 ? 105.632 148.393 148.618 1.00 89.55 536 MET D CA 1
ATOM 13880 C C . MET D 2 568 ? 106.663 147.276 148.733 1.00 89.55 536 MET D C 1
ATOM 13881 O O . MET D 2 568 ? 107.225 147.096 149.814 1.00 89.55 536 MET D O 1
ATOM 13886 N N . LEU D 2 569 ? 106.921 146.530 147.651 1.00 83.85 537 LEU D N 1
ATOM 13887 C CA . LEU D 2 569 ? 108.072 145.632 147.613 1.00 83.85 537 LEU D CA 1
ATOM 13888 C C . LEU D 2 569 ? 109.368 146.421 147.619 1.00 83.85 537 LEU D C 1
ATOM 13889 O O . LEU D 2 569 ? 110.339 146.029 148.274 1.00 83.85 537 LEU D O 1
ATOM 13894 N N . LEU D 2 570 ? 109.400 147.521 146.866 1.00 84.28 538 LEU D N 1
ATOM 13895 C CA . LEU D 2 570 ? 110.604 148.342 146.804 1.00 84.28 538 LEU D CA 1
ATOM 13896 C C . LEU D 2 570 ? 110.845 149.112 148.094 1.00 84.28 538 LEU D C 1
ATOM 13897 O O . LEU D 2 570 ? 111.998 149.399 148.430 1.00 84.28 538 LEU D O 1
ATOM 13902 N N . ARG D 2 571 ? 109.789 149.455 148.832 1.00 85.61 539 ARG D N 1
ATOM 13903 C CA . ARG D 2 571 ? 109.953 150.254 150.039 1.00 85.61 539 ARG D CA 1
ATOM 13904 C C . ARG D 2 571 ? 109.907 149.424 151.320 1.00 85.61 539 ARG D C 1
ATOM 13905 O O . ARG D 2 571 ? 109.611 149.967 152.388 1.00 85.61 539 ARG D O 1
ATOM 13913 N N . LEU D 2 572 ? 110.202 148.129 151.238 1.00 77.25 540 LEU D N 1
ATOM 13914 C CA . LEU D 2 572 ? 110.371 147.320 152.439 1.00 77.25 540 LEU D CA 1
ATOM 13915 C C . LEU D 2 572 ? 111.724 147.601 153.077 1.00 77.25 540 LEU D C 1
ATOM 13916 O O . LEU D 2 572 ? 112.723 147.809 152.384 1.00 77.25 540 LEU D O 1
ATOM 13921 N N . LYS D 2 573 ? 111.759 147.600 154.405 1.00 75.04 541 LYS D N 1
ATOM 13922 C CA . LYS D 2 573 ? 112.977 147.864 155.159 1.00 75.04 541 LYS D CA 1
ATOM 13923 C C . LYS D 2 573 ? 113.321 146.647 156.001 1.00 75.04 541 LYS D C 1
ATOM 13924 O O . LYS D 2 573 ? 112.458 146.107 156.697 1.00 75.04 541 LYS D O 1
ATOM 13930 N N . SER D 2 574 ? 114.579 146.221 155.937 1.00 74.46 542 SER D N 1
ATOM 13931 C CA . SER D 2 574 ? 115.041 145.017 156.613 1.00 74.46 542 SER D CA 1
ATOM 13932 C C . SER D 2 574 ? 115.614 145.383 157.972 1.00 74.46 542 SER D C 1
ATOM 13933 O O . SER D 2 574 ? 116.557 146.174 158.058 1.00 74.46 542 SER D O 1
ATOM 13936 N N . VAL D 2 575 ? 115.053 144.801 159.025 1.00 71.21 543 VAL D N 1
ATOM 13937 C CA . VAL D 2 575 ? 115.537 145.007 160.381 1.00 71.21 543 VAL D CA 1
ATOM 13938 C C . VAL D 2 575 ? 115.820 143.652 161.009 1.00 71.21 543 VAL D C 1
ATOM 13939 O O . VAL D 2 575 ? 115.072 142.690 160.804 1.00 71.21 543 VAL D O 1
ATOM 13943 N N . LEU D 2 576 ? 116.917 143.569 161.751 1.00 72.02 544 LEU D N 1
ATOM 13944 C CA . LEU D 2 576 ? 117.299 142.351 162.448 1.00 72.02 544 LEU D CA 1
ATOM 13945 C C . LEU D 2 576 ? 116.949 142.486 163.920 1.00 72.02 544 LEU D C 1
ATOM 13946 O O . LEU D 2 576 ? 117.347 143.455 164.572 1.00 72.02 544 LEU D O 1
ATOM 13951 N N . TYR D 2 577 ? 116.204 141.520 164.438 1.00 72.56 545 TYR D N 1
ATOM 13952 C CA . TYR D 2 577 ? 115.842 141.486 165.843 1.00 72.56 545 TYR D CA 1
ATOM 13953 C C . TYR D 2 577 ? 116.628 140.388 166.540 1.00 72.56 545 TYR D C 1
ATOM 13954 O O . TYR D 2 577 ? 116.780 139.286 166.010 1.00 72.56 545 TYR D O 1
ATOM 13963 N N . LEU D 2 578 ? 117.111 140.696 167.734 1.00 71.20 546 LEU D N 1
ATOM 13964 C CA . LEU D 2 578 ? 117.938 139.789 168.514 1.00 71.20 546 LEU D CA 1
ATOM 13965 C C . LEU D 2 578 ? 117.049 138.743 169.184 1.00 71.20 546 LEU D C 1
ATOM 13966 O O . LEU D 2 578 ? 115.822 138.854 169.140 1.00 71.20 546 LEU D O 1
ATOM 13971 N N . PRO D 2 579 ? 117.623 137.671 169.748 1.00 71.96 547 PRO D N 1
ATOM 13972 C CA . PRO D 2 579 ? 116.808 136.755 170.559 1.00 71.96 547 PRO D CA 1
ATOM 13973 C C . PRO D 2 579 ? 116.270 137.417 171.819 1.00 71.96 547 PRO D C 1
ATOM 13974 O O . PRO D 2 579 ? 117.011 138.034 172.585 1.00 71.96 547 PRO D O 1
ATOM 13978 N N . GLY D 2 580 ? 114.963 137.285 172.020 1.00 73.09 548 GLY D N 1
ATOM 13979 C CA . GLY D 2 580 ? 114.283 137.939 173.111 1.00 73.09 548 GLY D CA 1
ATOM 13980 C C . GLY D 2 580 ? 113.794 139.337 172.813 1.00 73.09 548 GLY D C 1
ATOM 13981 O O . GLY D 2 580 ? 113.129 139.935 173.668 1.00 73.09 548 GLY D O 1
ATOM 13982 N N . ASP D 2 581 ? 114.100 139.877 171.637 1.00 74.38 549 ASP D N 1
ATOM 13983 C CA . ASP D 2 581 ? 113.669 141.220 171.284 1.00 74.38 549 ASP D CA 1
ATOM 13984 C C . ASP D 2 581 ? 112.193 141.233 170.929 1.00 74.38 549 ASP D C 1
ATOM 13985 O O . ASP D 2 581 ? 111.684 140.312 170.287 1.00 74.38 549 ASP D O 1
ATOM 13990 N N . PHE D 2 582 ? 111.509 142.289 171.353 1.00 77.01 550 PHE D N 1
ATOM 13991 C CA . PHE D 2 582 ? 110.088 142.468 171.091 1.00 77.01 550 PHE D CA 1
ATOM 13992 C C . PHE D 2 582 ? 109.931 143.093 169.714 1.00 77.01 550 PHE D C 1
ATOM 13993 O O . PHE D 2 582 ? 110.457 144.180 169.462 1.00 77.01 550 PHE D O 1
ATOM 14001 N N . VAL D 2 583 ? 109.215 142.415 168.816 1.00 76.21 551 VAL D N 1
ATOM 14002 C CA . VAL D 2 583 ? 108.808 143.095 167.592 1.00 76.21 551 VAL D CA 1
ATOM 14003 C C . VAL D 2 583 ? 107.465 143.789 167.782 1.00 76.21 551 VAL D C 1
ATOM 14004 O O . VAL D 2 583 ? 107.145 144.716 167.030 1.00 76.21 551 VAL D O 1
ATOM 14008 N N . CYS D 2 584 ? 106.695 143.388 168.794 1.00 81.34 552 CYS D N 1
ATOM 14009 C CA . CYS D 2 584 ? 105.390 143.962 169.105 1.00 81.34 552 CYS D CA 1
ATOM 14010 C C . CYS D 2 584 ? 105.181 143.829 170.604 1.00 81.34 552 CYS D C 1
ATOM 14011 O O . CYS D 2 584 ? 105.059 142.710 171.104 1.00 81.34 552 CYS D O 1
ATOM 14014 N N . LYS D 2 585 ? 105.131 144.946 171.319 1.00 84.95 553 LYS D N 1
ATOM 14015 C CA . LYS D 2 585 ? 104.821 144.931 172.742 1.00 84.95 553 LYS D CA 1
ATOM 14016 C C . LYS D 2 585 ? 103.323 145.099 172.932 1.00 84.95 553 LYS D C 1
ATOM 14017 O O . LYS D 2 585 ? 102.674 145.815 172.169 1.00 84.95 553 LYS D O 1
ATOM 14023 N N . LYS D 2 586 ? 102.775 144.438 173.949 1.00 86.96 554 LYS D N 1
ATOM 14024 C CA . LYS D 2 586 ? 101.342 144.518 174.220 1.00 86.96 554 LYS D CA 1
ATOM 14025 C C . LYS D 2 586 ? 101.012 145.883 174.806 1.00 86.96 554 LYS D C 1
ATOM 14026 O O . LYS D 2 586 ? 101.382 146.187 175.944 1.00 86.96 554 LYS D O 1
ATOM 14032 N N . GLY D 2 587 ? 100.329 146.712 174.024 1.00 84.86 555 GLY D N 1
ATOM 14033 C CA . GLY D 2 587 ? 99.941 148.039 174.450 1.00 84.86 555 GLY D CA 1
ATOM 14034 C C . GLY D 2 587 ? 100.674 149.164 173.759 1.00 84.86 555 GLY D C 1
ATOM 14035 O O . GLY D 2 587 ? 100.284 150.325 173.930 1.00 84.86 555 GLY D O 1
ATOM 14036 N N . GLU D 2 588 ? 101.716 148.870 172.987 1.00 86.49 556 GLU D N 1
ATOM 14037 C CA . GLU D 2 588 ? 102.409 149.911 172.248 1.00 86.49 556 GLU D CA 1
ATOM 14038 C C . GLU D 2 588 ? 101.611 150.294 171.005 1.00 86.49 556 GLU D C 1
ATOM 14039 O O . GLU D 2 588 ? 100.631 149.644 170.636 1.00 86.49 556 GLU D O 1
ATOM 14045 N N . ILE D 2 589 ? 102.037 151.380 170.359 1.00 87.84 557 ILE D N 1
ATOM 14046 C CA . ILE D 2 589 ? 101.357 151.838 169.157 1.00 87.84 557 ILE D CA 1
ATOM 14047 C C . ILE D 2 589 ? 101.711 150.918 167.992 1.00 87.84 557 ILE D C 1
ATOM 14048 O O . ILE D 2 589 ? 102.736 150.220 168.001 1.00 87.84 557 ILE D O 1
ATOM 14053 N N . GLY D 2 590 ? 100.812 150.845 167.021 1.00 86.34 558 GLY D N 1
ATOM 14054 C CA . GLY D 2 590 ? 101.046 150.015 165.862 1.00 86.34 558 GLY D CA 1
ATOM 14055 C C . GLY D 2 590 ? 101.217 150.850 164.617 1.00 86.34 558 GLY D C 1
ATOM 14056 O O . GLY D 2 590 ? 100.359 151.674 164.293 1.00 86.34 558 GLY D O 1
ATOM 14057 N N . LYS D 2 591 ? 102.321 150.649 163.909 1.00 82.83 559 LYS D N 1
ATOM 14058 C CA . LYS D 2 591 ? 102.541 151.374 162.670 1.00 82.83 559 LYS D CA 1
ATOM 14059 C C . LYS D 2 591 ? 103.138 150.545 161.548 1.00 82.83 559 LYS D C 1
ATOM 14060 O O . LYS D 2 591 ? 103.328 151.090 160.460 1.00 82.83 559 LYS D O 1
ATOM 14066 N N . GLU D 2 592 ? 103.457 149.269 161.755 1.00 81.15 560 GLU D N 1
ATOM 14067 C CA . GLU D 2 592 ? 104.291 148.537 160.814 1.00 81.15 560 GLU D CA 1
ATOM 14068 C C . GLU D 2 592 ? 103.705 147.168 160.503 1.00 81.15 560 GLU D C 1
ATOM 14069 O O . GLU D 2 592 ? 103.005 146.569 161.322 1.00 81.15 560 GLU D O 1
ATOM 14075 N N . MET D 2 593 ? 103.994 146.690 159.297 1.00 81.18 561 MET D N 1
ATOM 14076 C CA . MET D 2 593 ? 103.659 145.344 158.857 1.00 81.18 561 MET D CA 1
ATOM 14077 C C . MET D 2 593 ? 104.947 144.549 158.748 1.00 81.18 561 MET D C 1
ATOM 14078 O O . MET D 2 593 ? 105.911 145.009 158.130 1.00 81.18 561 MET D O 1
ATOM 14083 N N . TYR D 2 594 ? 104.962 143.363 159.340 1.00 77.95 562 TYR D N 1
ATOM 14084 C CA . TYR D 2 594 ? 106.178 142.586 159.508 1.00 77.95 562 TYR D CA 1
ATOM 14085 C C . TYR D 2 594 ? 106.132 141.347 158.626 1.00 77.95 562 TYR D C 1
ATOM 14086 O O . TYR D 2 594 ? 105.193 140.552 158.717 1.00 77.95 562 TYR D O 1
ATOM 14095 N N . ILE D 2 595 ? 107.143 141.186 157.783 1.00 75.19 563 ILE D N 1
ATOM 14096 C CA . ILE D 2 595 ? 107.305 140.004 156.946 1.00 75.19 563 ILE D CA 1
ATOM 14097 C C . ILE D 2 595 ? 108.547 139.283 157.447 1.00 75.19 563 ILE D C 1
ATOM 14098 O O . ILE D 2 595 ? 109.674 139.709 157.177 1.00 75.19 563 ILE D O 1
ATOM 14103 N N . ILE D 2 596 ? 108.353 138.197 158.186 1.00 76.48 564 ILE D N 1
ATOM 14104 C CA . ILE D 2 596 ? 109.476 137.472 158.769 1.00 76.48 564 ILE D CA 1
ATOM 14105 C C . ILE D 2 596 ? 110.089 136.542 157.729 1.00 76.48 564 ILE D C 1
ATOM 14106 O O . ILE D 2 596 ? 109.404 135.705 157.133 1.00 76.48 564 ILE D O 1
ATOM 14111 N N . LYS D 2 597 ? 111.382 136.728 157.471 1.00 78.24 565 LYS D N 1
ATOM 14112 C CA . LYS D 2 597 ? 112.158 135.859 156.597 1.00 78.24 565 LYS D CA 1
ATOM 14113 C C . LYS D 2 597 ? 113.452 135.500 157.307 1.00 78.24 565 LYS D C 1
ATOM 14114 O O . LYS D 2 597 ? 114.162 136.395 157.773 1.00 78.24 565 LYS D O 1
ATOM 14120 N N . HIS D 2 598 ? 113.744 134.198 157.373 1.00 81.38 566 HIS D N 1
ATOM 14121 C CA . HIS D 2 598 ? 114.884 133.592 158.074 1.00 81.38 566 HIS D CA 1
ATOM 14122 C C . HIS D 2 598 ? 114.890 133.975 159.556 1.00 81.38 566 HIS D C 1
ATOM 14123 O O . HIS D 2 598 ? 115.783 134.648 160.063 1.00 81.38 566 HIS D O 1
ATOM 14130 N N . GLY D 2 599 ? 113.838 133.534 160.229 1.00 78.00 567 GLY D N 1
ATOM 14131 C CA . GLY D 2 599 ? 113.771 133.669 161.667 1.00 78.00 567 GLY D CA 1
ATOM 14132 C C . GLY D 2 599 ? 112.475 133.087 162.174 1.00 78.00 567 GLY D C 1
ATOM 14133 O O . GLY D 2 599 ? 111.685 132.533 161.411 1.00 78.00 567 GLY D O 1
ATOM 14134 N N . GLU D 2 600 ? 112.265 133.216 163.480 1.00 82.42 568 GLU D N 1
ATOM 14135 C CA . GLU D 2 600 ? 111.012 132.800 164.096 1.00 82.42 568 GLU D CA 1
ATOM 14136 C C . GLU D 2 600 ? 110.644 133.796 165.177 1.00 82.42 568 GLU D C 1
ATOM 14137 O O . GLU D 2 600 ? 111.477 134.131 166.020 1.00 82.42 568 GLU D O 1
ATOM 14143 N N . VAL D 2 601 ? 109.405 134.261 165.152 1.00 81.69 569 VAL D N 1
ATOM 14144 C CA . VAL D 2 601 ? 108.867 135.057 166.241 1.00 81.69 569 VAL D CA 1
ATOM 14145 C C . VAL D 2 601 ? 107.808 134.226 166.949 1.00 81.69 569 VAL D C 1
ATOM 14146 O O . VAL D 2 601 ? 107.267 133.265 166.390 1.00 81.69 569 VAL D O 1
ATOM 14150 N N . GLN D 2 602 ? 107.538 134.575 168.202 1.00 84.53 570 GLN D N 1
ATOM 14151 C CA . GLN D 2 602 ? 106.625 133.819 169.045 1.00 84.53 570 GLN D CA 1
ATOM 14152 C C . GLN D 2 602 ? 105.605 134.760 169.659 1.00 84.53 570 GLN D C 1
ATOM 14153 O O . GLN D 2 602 ? 105.976 135.747 170.298 1.00 84.53 570 GLN D O 1
ATOM 14159 N N . VAL D 2 603 ? 104.325 134.444 169.480 1.00 88.99 571 VAL D N 1
ATOM 14160 C CA . VAL D 2 603 ? 103.234 135.278 169.971 1.00 88.99 571 VAL D CA 1
ATOM 14161 C C . VAL D 2 603 ? 102.926 134.835 171.397 1.00 88.99 571 VAL D C 1
ATOM 14162 O O . VAL D 2 603 ? 102.279 133.812 171.619 1.00 88.99 571 VAL D O 1
ATOM 14166 N N . LEU D 2 604 ? 103.391 135.612 172.370 1.00 92.50 572 LEU D N 1
ATOM 14167 C CA . LEU D 2 604 ? 103.194 135.290 173.781 1.00 92.50 572 LEU D CA 1
ATOM 14168 C C . LEU D 2 604 ? 101.799 135.739 174.188 1.00 92.50 572 LEU D C 1
ATOM 14169 O O . LEU D 2 604 ? 101.548 136.930 174.373 1.00 92.50 572 LEU D O 1
ATOM 14174 N N . GLY D 2 605 ? 100.882 134.789 174.326 1.00 102.00 573 GLY D N 1
ATOM 14175 C CA . GLY D 2 605 ? 99.520 135.135 174.679 1.00 102.00 573 GLY D CA 1
ATOM 14176 C C . GLY D 2 605 ? 98.912 134.279 175.770 1.00 102.00 573 GLY D C 1
ATOM 14177 O O . GLY D 2 605 ? 97.711 133.995 175.739 1.00 102.00 573 GLY D O 1
ATOM 14178 N N . GLY D 2 606 ? 99.719 133.860 176.741 1.00 106.48 574 GLY D N 1
ATOM 14179 C CA . GLY D 2 606 ? 99.232 133.000 177.792 1.00 106.48 574 GLY D CA 1
ATOM 14180 C C . GLY D 2 606 ? 98.479 133.759 178.865 1.00 106.48 574 GLY D C 1
ATOM 14181 O O . GLY D 2 606 ? 98.224 134.968 178.765 1.00 106.48 574 GLY D O 1
ATOM 14182 N N . PRO D 2 607 ? 98.091 133.034 179.922 1.00 110.78 575 PRO D N 1
ATOM 14183 C CA . PRO D 2 607 ? 97.446 133.713 181.059 1.00 110.78 575 PRO D CA 1
ATOM 14184 C C . PRO D 2 607 ? 98.416 134.551 181.870 1.00 110.78 575 PRO D C 1
ATOM 14185 O O . PRO D 2 607 ? 98.064 135.656 182.300 1.00 110.78 575 PRO D O 1
ATOM 14189 N N . ASP D 2 608 ? 99.633 134.055 182.090 1.00 111.74 576 ASP D N 1
ATOM 14190 C CA . ASP D 2 608 ? 100.656 134.844 182.762 1.00 111.74 576 ASP D CA 1
ATOM 14191 C C . ASP D 2 608 ? 101.390 135.777 181.809 1.00 111.74 576 ASP D C 1
ATOM 14192 O O . ASP D 2 608 ? 102.029 136.730 182.266 1.00 111.74 576 ASP D O 1
ATOM 14197 N N . GLY D 2 609 ? 101.317 135.524 180.503 1.00 107.12 577 GLY D N 1
ATOM 14198 C CA . GLY D 2 609 ? 101.913 136.395 179.510 1.00 107.12 577 GLY D CA 1
ATOM 14199 C C . GLY D 2 609 ? 103.175 135.871 178.863 1.00 107.12 577 GLY D C 1
ATOM 14200 O O . GLY D 2 609 ? 103.802 136.609 178.095 1.00 107.12 577 GLY D O 1
ATOM 14201 N N . THR D 2 610 ? 103.575 134.631 179.141 1.00 104.30 578 THR D N 1
ATOM 14202 C CA . THR D 2 610 ? 104.796 134.076 178.578 1.00 104.30 578 THR D CA 1
ATOM 14203 C C . THR D 2 610 ? 104.600 132.734 177.889 1.00 104.30 578 THR D C 1
ATOM 14204 O O . THR D 2 610 ? 105.573 132.183 177.362 1.00 104.30 578 THR D O 1
ATOM 14208 N N . LYS D 2 611 ? 103.388 132.186 177.882 1.00 100.99 579 LYS D N 1
ATOM 14209 C CA . LYS D 2 611 ? 103.125 130.950 177.160 1.00 100.99 579 LYS D CA 1
ATOM 14210 C C . LYS D 2 611 ? 103.049 131.238 175.667 1.00 100.99 579 LYS D C 1
ATOM 14211 O O . LYS D 2 611 ? 102.299 132.118 175.234 1.00 100.99 579 LYS D O 1
ATOM 14217 N N . VAL D 2 612 ? 103.832 130.500 174.886 1.00 96.11 580 VAL D N 1
ATOM 14218 C CA . VAL D 2 612 ? 103.917 130.711 173.445 1.00 96.11 580 VAL D CA 1
ATOM 14219 C C . VAL D 2 612 ? 102.658 130.144 172.798 1.00 96.11 580 VAL D C 1
ATOM 14220 O O . VAL D 2 612 ? 102.438 128.931 172.802 1.00 96.11 580 VAL D O 1
ATOM 14224 N N . LEU D 2 613 ? 101.824 131.023 172.245 1.00 95.43 581 LEU D N 1
ATOM 14225 C CA . LEU D 2 613 ? 100.620 130.587 171.547 1.00 95.43 581 LEU D CA 1
ATOM 14226 C C . LEU D 2 613 ? 100.927 130.159 170.116 1.00 95.43 581 LEU D C 1
ATOM 14227 O O . LEU D 2 613 ? 100.718 128.999 169.749 1.00 95.43 581 LEU D O 1
ATOM 14232 N N . VAL D 2 614 ? 101.409 131.091 169.299 1.00 90.46 582 VAL D N 1
ATOM 14233 C CA . VAL D 2 614 ? 101.713 130.846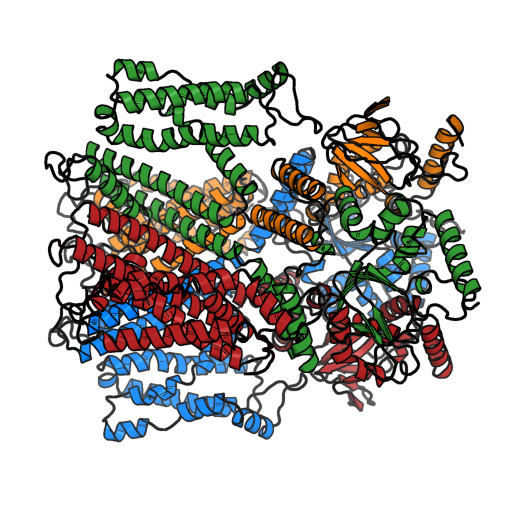 167.895 1.00 90.46 582 VAL D CA 1
ATOM 14234 C C . VAL D 2 614 ? 103.185 131.154 167.675 1.00 90.46 582 VAL D C 1
ATOM 14235 O O . VAL D 2 614 ? 103.658 132.233 168.050 1.00 90.46 582 VAL D O 1
ATOM 14239 N N . THR D 2 615 ? 103.912 130.211 167.085 1.00 87.92 583 THR D N 1
ATOM 14240 C CA . THR D 2 615 ? 105.261 130.464 166.594 1.00 87.92 583 THR D CA 1
ATOM 14241 C C . THR D 2 615 ? 105.197 130.670 165.079 1.00 87.92 583 THR D C 1
ATOM 14242 O O . THR D 2 615 ? 104.743 129.796 164.332 1.00 87.92 583 THR D O 1
ATOM 14246 N N . LEU D 2 616 ? 105.585 131.859 164.635 1.00 82.96 584 LEU D N 1
ATOM 14247 C CA . LEU D 2 616 ? 105.506 132.222 163.227 1.00 82.96 584 LEU D CA 1
ATOM 14248 C C . LEU D 2 616 ? 106.867 132.014 162.578 1.00 82.96 584 LEU D C 1
ATOM 14249 O O . LEU D 2 616 ? 107.840 132.675 162.946 1.00 82.96 584 LEU D O 1
ATOM 14254 N N . LYS D 2 617 ? 106.929 131.111 161.607 1.00 81.54 585 LYS D N 1
ATOM 14255 C CA . LYS D 2 617 ? 108.178 130.786 160.939 1.00 81.54 585 LYS D CA 1
ATOM 14256 C C . LYS D 2 617 ? 108.401 131.747 159.774 1.00 81.54 585 LYS D C 1
ATOM 14257 O O . LYS D 2 617 ? 107.708 132.755 159.639 1.00 81.54 585 LYS D O 1
ATOM 14263 N N . ALA D 2 618 ? 109.378 131.441 158.924 1.00 79.74 586 ALA D N 1
ATOM 14264 C CA . ALA D 2 618 ? 109.762 132.344 157.847 1.00 79.74 586 ALA D CA 1
ATOM 14265 C C . ALA D 2 618 ? 108.726 132.348 156.732 1.00 79.74 586 ALA D C 1
ATOM 14266 O O . ALA D 2 618 ? 108.131 131.318 156.407 1.00 79.74 586 ALA D O 1
ATOM 14268 N N . GLY D 2 619 ? 108.512 133.521 156.148 1.00 80.68 587 GLY D N 1
ATOM 14269 C CA . GLY D 2 619 ? 107.506 133.688 155.127 1.00 80.68 587 GLY D CA 1
ATOM 14270 C C . GLY D 2 619 ? 106.140 134.079 155.636 1.00 80.68 587 GLY D C 1
ATOM 14271 O O . GLY D 2 619 ? 105.179 134.053 154.860 1.00 80.68 587 GLY D O 1
ATOM 14272 N N . SER D 2 620 ? 106.015 134.429 156.909 1.00 79.47 588 SER D N 1
ATOM 14273 C CA . SER D 2 620 ? 104.739 134.830 157.475 1.00 79.47 588 SER D CA 1
ATOM 14274 C C . SER D 2 620 ? 104.618 136.346 157.491 1.00 79.47 588 SER D C 1
ATOM 14275 O O . SER D 2 620 ? 105.610 137.076 157.508 1.00 79.47 588 SER D O 1
ATOM 14278 N N . VAL D 2 621 ? 103.375 136.814 157.452 1.00 80.10 589 VAL D N 1
ATOM 14279 C CA . VAL D 2 621 ? 103.049 138.232 157.534 1.00 80.10 589 VAL D CA 1
ATOM 14280 C C . VAL D 2 621 ? 102.107 138.413 158.712 1.00 80.10 589 VAL D C 1
ATOM 14281 O O . VAL D 2 621 ? 101.090 137.718 158.809 1.00 80.10 589 VAL D O 1
ATOM 14285 N N . PHE D 2 622 ? 102.451 139.326 159.616 1.00 80.36 590 PHE D N 1
ATOM 14286 C CA . PHE D 2 622 ? 101.611 139.608 160.767 1.00 80.36 590 PHE D CA 1
ATOM 14287 C C . PHE D 2 622 ? 101.631 141.102 161.044 1.00 80.36 590 PHE D C 1
ATOM 14288 O O . PHE D 2 622 ? 102.620 141.786 160.776 1.00 80.36 590 PHE D O 1
ATOM 14296 N N . GLY D 2 623 ? 100.524 141.600 161.579 1.00 83.19 591 GLY D N 1
ATOM 14297 C CA . GLY D 2 623 ? 100.389 143.022 161.828 1.00 83.19 591 GLY D CA 1
ATOM 14298 C C . GLY D 2 623 ? 100.165 143.840 160.577 1.00 83.19 591 GLY D C 1
ATOM 14299 O O . GLY D 2 623 ? 100.606 144.993 160.511 1.00 83.19 591 GLY D O 1
ATOM 14300 N N . GLU D 2 624 ? 99.490 143.272 159.576 1.00 86.56 592 GLU D N 1
ATOM 14301 C CA . GLU D 2 624 ? 99.213 143.998 158.344 1.00 86.56 592 GLU D CA 1
ATOM 14302 C C . GLU D 2 624 ? 97.952 144.841 158.428 1.00 86.56 592 GLU D C 1
ATOM 14303 O O . GLU D 2 624 ? 97.800 145.779 157.640 1.00 86.56 592 GLU D O 1
ATOM 14309 N N . ILE D 2 625 ? 97.064 144.555 159.386 1.00 87.26 593 ILE D N 1
ATOM 14310 C CA . ILE D 2 625 ? 95.858 145.355 159.584 1.00 87.26 593 ILE D CA 1
ATOM 14311 C C . ILE D 2 625 ? 96.171 146.653 160.311 1.00 87.26 593 ILE D C 1
ATOM 14312 O O . ILE D 2 625 ? 95.367 147.593 160.279 1.00 87.26 593 ILE D O 1
ATOM 14317 N N . SER D 2 626 ? 97.358 146.754 160.912 1.00 85.63 594 SER D N 1
ATOM 14318 C CA . SER D 2 626 ? 97.793 147.963 161.595 1.00 85.63 594 SER D CA 1
ATOM 14319 C C . SER D 2 626 ? 98.164 149.087 160.637 1.00 85.63 594 SER D C 1
ATOM 14320 O O . SER D 2 626 ? 98.266 150.239 161.065 1.00 85.63 594 SER D O 1
ATOM 14323 N N . LEU D 2 627 ? 98.374 148.777 159.360 1.00 84.95 595 LEU D N 1
ATOM 14324 C CA . LEU D 2 627 ? 98.724 149.769 158.355 1.00 84.95 595 LEU D CA 1
ATOM 14325 C C . LEU D 2 627 ? 97.541 150.606 157.893 1.00 84.95 595 LEU D C 1
ATOM 14326 O O . LEU D 2 627 ? 97.751 151.617 157.215 1.00 84.95 595 LEU D O 1
ATOM 14331 N N . LEU D 2 628 ? 96.313 150.220 158.233 1.00 89.23 596 LEU D N 1
ATOM 14332 C CA . LEU D 2 628 ? 95.133 150.927 157.761 1.00 89.23 596 LEU D CA 1
ATOM 14333 C C . LEU D 2 628 ? 94.497 151.822 158.813 1.00 89.23 596 LEU D C 1
ATOM 14334 O O . LEU D 2 628 ? 93.717 152.709 158.453 1.00 89.23 596 LEU D O 1
ATOM 14339 N N . ALA D 2 629 ? 94.795 151.604 160.090 1.00 91.95 597 ALA D N 1
ATOM 14340 C CA . ALA D 2 629 ? 94.265 152.458 161.140 1.00 91.95 597 ALA D CA 1
ATOM 14341 C C . ALA D 2 629 ? 94.968 153.810 161.128 1.00 91.95 597 ALA D C 1
ATOM 14342 O O . ALA D 2 629 ? 96.144 153.918 160.778 1.00 91.95 597 ALA D O 1
ATOM 14344 N N . ALA D 2 630 ? 94.234 154.850 161.506 1.00 93.12 598 ALA D N 1
ATOM 14345 C CA . ALA D 2 630 ? 94.733 156.213 161.424 1.00 93.12 598 ALA D CA 1
ATOM 14346 C C . ALA D 2 630 ? 94.877 156.809 162.816 1.00 93.12 598 ALA D C 1
ATOM 14347 O O . ALA D 2 630 ? 94.177 156.414 163.752 1.00 93.12 598 ALA D O 1
ATOM 14349 N N . GLY D 2 631 ? 95.791 157.772 162.933 1.00 93.71 599 GLY D N 1
ATOM 14350 C CA . GLY D 2 631 ? 96.037 158.461 164.185 1.00 93.71 599 GLY D CA 1
ATOM 14351 C C . GLY D 2 631 ? 96.714 157.573 165.203 1.00 93.71 599 GLY D C 1
ATOM 14352 O O . GLY D 2 631 ? 97.800 157.047 164.946 1.00 93.71 599 GLY D O 1
ATOM 14353 N N . GLY D 2 632 ? 96.086 157.409 166.364 1.00 92.08 600 GLY D N 1
ATOM 14354 C CA . GLY D 2 632 ? 96.504 156.390 167.302 1.00 92.08 600 GLY D CA 1
ATOM 14355 C C . GLY D 2 632 ? 96.177 155.034 166.724 1.00 92.08 600 GLY D C 1
ATOM 14356 O O . GLY D 2 632 ? 97.079 154.269 166.373 1.00 92.08 600 GLY D O 1
ATOM 14357 N N . GLY D 2 633 ? 94.884 154.746 166.595 1.00 91.46 601 GLY D N 1
ATOM 14358 C CA . GLY D 2 633 ? 94.417 153.627 165.803 1.00 91.46 601 GLY D CA 1
ATOM 14359 C C . GLY D 2 633 ? 94.697 152.260 166.380 1.00 91.46 601 GLY D C 1
ATOM 14360 O O . GLY D 2 633 ? 94.077 151.842 167.361 1.00 91.46 601 GLY D O 1
ATOM 14361 N N . ASN D 2 634 ? 95.634 151.553 165.760 1.00 87.08 602 ASN D N 1
ATOM 14362 C CA . ASN D 2 634 ? 95.932 150.183 166.138 1.00 87.08 602 ASN D CA 1
ATOM 14363 C C . ASN D 2 634 ? 96.926 150.147 167.289 1.00 87.08 602 ASN D C 1
ATOM 14364 O O . ASN D 2 634 ? 98.016 150.719 167.201 1.00 87.08 602 ASN D O 1
ATOM 14369 N N . ARG D 2 635 ? 96.540 149.482 168.370 1.00 88.09 603 ARG D N 1
ATOM 14370 C CA . ARG D 2 635 ? 97.444 149.108 169.444 1.00 88.09 603 ARG D CA 1
ATOM 14371 C C . ARG D 2 635 ? 97.683 147.609 169.356 1.00 88.09 603 ARG D C 1
ATOM 14372 O O . ARG D 2 635 ? 96.765 146.851 169.033 1.00 88.09 603 ARG D O 1
ATOM 14380 N N . ARG D 2 636 ? 98.919 147.189 169.619 1.00 83.02 604 ARG D N 1
ATOM 14381 C CA . ARG D 2 636 ? 99.275 145.780 169.503 1.00 83.02 604 ARG D CA 1
ATOM 14382 C C . ARG D 2 636 ? 98.671 144.997 170.660 1.00 83.02 604 ARG D C 1
ATOM 14383 O O . ARG D 2 636 ? 98.868 145.346 171.827 1.00 83.02 604 ARG D O 1
ATOM 14391 N N . THR D 2 637 ? 97.929 143.941 170.331 1.00 86.08 605 THR D N 1
ATOM 14392 C CA . THR D 2 637 ? 97.120 143.262 171.333 1.00 86.08 605 THR D CA 1
ATOM 14393 C C . THR D 2 637 ? 97.891 142.186 172.083 1.00 86.08 605 THR D C 1
ATOM 14394 O O . THR D 2 637 ? 97.459 141.770 173.163 1.00 86.08 605 THR D O 1
ATOM 14398 N N . ALA D 2 638 ? 99.010 141.713 171.541 1.00 86.47 606 ALA D N 1
ATOM 14399 C CA . ALA D 2 638 ? 99.760 140.632 172.160 1.00 86.47 606 ALA D CA 1
ATOM 14400 C C . ALA D 2 638 ? 101.254 140.883 172.040 1.00 86.47 606 ALA D C 1
ATOM 14401 O O . ALA D 2 638 ? 101.715 141.566 171.123 1.00 86.47 606 ALA D O 1
ATOM 14403 N N . ASN D 2 639 ? 102.007 140.321 172.983 1.00 85.67 607 ASN D N 1
ATOM 14404 C CA . ASN D 2 639 ? 103.459 140.376 172.912 1.00 85.67 607 ASN D CA 1
ATOM 14405 C C . ASN D 2 639 ? 103.960 139.391 171.869 1.00 85.67 607 ASN D C 1
ATOM 14406 O O . ASN D 2 639 ? 103.641 138.201 171.925 1.00 85.67 607 ASN D O 1
ATOM 14411 N N . VAL D 2 640 ? 104.733 139.885 170.906 1.00 79.84 608 VAL D N 1
ATOM 14412 C CA . VAL D 2 640 ? 105.396 139.041 169.918 1.00 79.84 608 VAL D CA 1
ATOM 14413 C C . VAL D 2 640 ? 106.892 139.242 170.096 1.00 79.84 608 VAL D C 1
ATOM 14414 O O . VAL D 2 640 ? 107.426 140.301 169.749 1.00 79.84 608 VAL D O 1
ATOM 14418 N N . VAL D 2 641 ? 107.569 138.244 170.648 1.00 78.63 609 VAL D N 1
ATOM 14419 C CA . VAL D 2 641 ? 109.012 138.305 170.835 1.00 78.63 609 VAL D CA 1
ATOM 14420 C C . VAL D 2 641 ? 109.670 137.434 169.781 1.00 78.63 609 VAL D C 1
ATOM 14421 O O . VAL D 2 641 ? 109.046 136.532 169.215 1.00 78.63 609 VAL D O 1
ATOM 14425 N N . ALA D 2 642 ? 110.935 137.714 169.496 1.00 75.93 610 ALA D N 1
ATOM 14426 C CA . ALA D 2 642 ? 111.692 136.881 168.576 1.00 75.93 610 ALA D CA 1
ATOM 14427 C C . ALA D 2 642 ? 112.217 135.659 169.316 1.00 75.93 610 ALA D C 1
ATOM 14428 O O . ALA D 2 642 ? 112.684 135.768 170.453 1.00 75.93 610 ALA D O 1
ATOM 14430 N N . HIS D 2 643 ? 112.121 134.492 168.681 1.00 80.16 611 HIS D N 1
ATOM 14431 C CA . HIS D 2 643 ? 112.651 133.278 169.293 1.00 80.16 611 HIS D CA 1
ATOM 14432 C C . HIS D 2 643 ? 114.172 133.257 169.220 1.00 80.16 611 HIS D C 1
ATOM 14433 O O . HIS D 2 643 ? 114.855 133.177 170.247 1.00 80.16 611 HIS D O 1
ATOM 14440 N N . GLY D 2 644 ? 114.717 133.338 168.017 1.00 75.80 612 GLY D N 1
ATOM 14441 C CA . GLY D 2 644 ? 116.134 133.508 167.805 1.00 75.80 612 GLY D CA 1
ATOM 14442 C C . GLY D 2 644 ? 116.396 134.823 167.102 1.00 75.80 612 GLY D C 1
ATOM 14443 O O . GLY D 2 644 ? 115.682 135.805 167.291 1.00 75.80 612 GLY D O 1
ATOM 14444 N N . PHE D 2 645 ? 117.438 134.830 166.281 1.00 73.69 613 PHE D N 1
ATOM 14445 C CA . PHE D 2 645 ? 117.720 135.995 165.456 1.00 73.69 613 PHE D CA 1
ATOM 14446 C C . PHE D 2 645 ? 116.722 136.043 164.313 1.00 73.69 613 PHE D C 1
ATOM 14447 O O . PHE D 2 645 ? 116.741 135.184 163.427 1.00 73.69 613 PHE D O 1
ATOM 14455 N N . ALA D 2 646 ? 115.851 137.043 164.328 1.00 73.25 614 ALA D N 1
ATOM 14456 C CA . ALA D 2 646 ? 114.741 137.128 163.394 1.00 73.25 614 ALA D CA 1
ATOM 14457 C C . ALA D 2 646 ? 114.949 138.332 162.491 1.00 73.25 614 ALA D C 1
ATOM 14458 O O . ALA D 2 646 ? 115.014 139.466 162.972 1.00 73.25 614 ALA D O 1
ATOM 14460 N N . ASN D 2 647 ? 115.055 138.085 161.187 1.00 72.79 615 ASN D N 1
ATOM 14461 C CA . ASN D 2 647 ? 115.301 139.145 160.210 1.00 72.79 615 ASN D CA 1
ATOM 14462 C C . ASN D 2 647 ? 113.964 139.591 159.639 1.00 72.79 615 ASN D C 1
ATOM 14463 O O . ASN D 2 647 ? 113.471 139.056 158.649 1.00 72.79 615 ASN D O 1
ATOM 14468 N N . LEU D 2 648 ? 113.367 140.590 160.269 1.00 71.62 616 LEU D N 1
ATOM 14469 C CA . LEU D 2 648 ? 112.057 141.050 159.842 1.00 71.62 616 LEU D CA 1
ATOM 14470 C C . LEU D 2 648 ? 112.188 141.993 158.654 1.00 71.62 616 LEU D C 1
ATOM 14471 O O . LEU D 2 648 ? 113.180 142.714 158.519 1.00 71.62 616 LEU D O 1
ATOM 14476 N N . LEU D 2 649 ? 111.189 141.971 157.780 1.00 72.23 617 LEU D N 1
ATOM 14477 C CA . LEU D 2 649 ? 111.016 142.975 156.739 1.00 72.23 617 LEU D CA 1
ATOM 14478 C C . LEU D 2 649 ? 109.807 143.829 157.080 1.00 72.23 617 LEU D C 1
ATOM 14479 O O . LEU D 2 649 ? 108.738 143.301 157.396 1.00 72.23 617 LEU D O 1
ATOM 14484 N N . THR D 2 650 ? 109.978 145.142 157.003 1.00 77.61 618 THR D N 1
ATOM 14485 C CA . THR D 2 650 ? 109.098 146.088 157.669 1.00 77.61 618 THR D CA 1
ATOM 14486 C C . THR D 2 650 ? 108.590 147.125 156.679 1.00 77.61 618 THR D C 1
ATOM 14487 O O . THR D 2 650 ? 109.384 147.782 155.999 1.00 77.61 618 THR D O 1
ATOM 14491 N N . LEU D 2 651 ? 107.268 147.255 156.587 1.00 82.53 619 LEU D N 1
ATOM 14492 C CA . LEU D 2 651 ? 106.628 148.316 155.822 1.00 82.53 619 LEU D CA 1
ATOM 14493 C C . LEU D 2 651 ? 105.858 149.202 156.787 1.00 82.53 619 LEU D C 1
ATOM 14494 O O . LEU D 2 651 ? 104.939 148.733 157.464 1.00 82.53 619 LEU D O 1
ATOM 14499 N N . ASP D 2 652 ? 106.229 150.474 156.844 1.00 87.96 620 ASP D N 1
ATOM 14500 C CA . ASP D 2 652 ? 105.625 151.409 157.775 1.00 87.96 620 ASP D CA 1
ATOM 14501 C C . ASP D 2 652 ? 104.247 151.838 157.277 1.00 87.96 620 ASP D C 1
ATOM 14502 O O . ASP D 2 652 ? 103.881 151.625 156.120 1.00 87.96 620 ASP D O 1
ATOM 14507 N N . LYS D 2 653 ? 103.472 152.437 158.183 1.00 87.71 621 LYS D N 1
ATOM 14508 C CA . LYS D 2 653 ? 102.215 153.070 157.793 1.00 87.71 621 LYS D CA 1
ATOM 14509 C C . LYS D 2 653 ? 102.472 154.327 156.975 1.00 87.71 621 LYS D C 1
ATOM 14510 O O . LYS D 2 653 ? 101.728 154.628 156.032 1.00 87.71 621 LYS D O 1
ATOM 14516 N N . LYS D 2 654 ? 103.536 155.057 157.327 1.00 90.78 622 LYS D N 1
ATOM 14517 C CA . LYS D 2 654 ? 103.885 156.308 156.662 1.00 90.78 622 LYS D CA 1
ATOM 14518 C C . LYS D 2 654 ? 104.327 156.072 155.223 1.00 90.78 622 LYS D C 1
ATOM 14519 O O . LYS D 2 654 ? 103.904 156.791 154.309 1.00 90.78 622 LYS D O 1
ATOM 14525 N N . THR D 2 655 ? 105.134 155.034 154.995 1.00 89.69 623 THR D N 1
ATOM 14526 C CA . THR D 2 655 ? 105.555 154.722 153.636 1.00 89.69 623 THR D CA 1
ATOM 14527 C C . THR D 2 655 ? 104.433 154.087 152.828 1.00 89.69 623 THR D C 1
ATOM 14528 O O . THR D 2 655 ? 104.396 154.258 151.606 1.00 89.69 623 THR D O 1
ATOM 14532 N N . LEU D 2 656 ? 103.493 153.392 153.486 1.00 89.00 624 LEU D N 1
ATOM 14533 C CA . LEU D 2 656 ? 102.316 152.889 152.779 1.00 89.00 624 LEU D CA 1
ATOM 14534 C C . LEU D 2 656 ? 101.420 154.034 152.323 1.00 89.00 624 LEU D C 1
ATOM 14535 O O . LEU D 2 656 ? 100.881 153.997 151.213 1.00 89.00 624 LEU D O 1
ATOM 14540 N N . GLN D 2 657 ? 101.295 155.084 153.139 1.00 92.02 625 GLN D N 1
ATOM 14541 C CA . GLN D 2 657 ? 100.521 156.251 152.721 1.00 92.02 625 GLN D CA 1
ATOM 14542 C C . GLN D 2 657 ? 101.234 157.033 151.621 1.00 92.02 625 GLN D C 1
ATOM 14543 O O . GLN D 2 657 ? 100.588 157.527 150.684 1.00 92.02 625 GLN D O 1
ATOM 14549 N N . GLU D 2 658 ? 102.571 157.105 151.689 1.00 92.69 626 GLU D N 1
ATOM 14550 C CA . GLU D 2 658 ? 103.352 157.755 150.637 1.00 92.69 626 GLU D CA 1
ATOM 14551 C C . GLU D 2 658 ? 103.328 156.970 149.330 1.00 92.69 626 GLU D C 1
ATOM 14552 O O . GLU D 2 658 ? 103.556 157.544 148.262 1.00 92.69 626 GLU D O 1
ATOM 14558 N N . ILE D 2 659 ? 103.094 155.663 149.396 1.00 91.39 627 ILE D N 1
ATOM 14559 C CA . ILE D 2 659 ? 102.865 154.891 148.181 1.00 91.39 627 ILE D CA 1
ATOM 14560 C C . ILE D 2 659 ? 101.426 155.064 147.700 1.00 91.39 627 ILE D C 1
ATOM 14561 O O . ILE D 2 659 ? 101.177 155.291 146.511 1.00 91.39 627 ILE D O 1
ATOM 14566 N N . LEU D 2 660 ? 100.466 155.043 148.624 1.00 94.69 628 LEU D N 1
ATOM 14567 C CA . LEU D 2 660 ? 99.045 155.056 148.310 1.00 94.69 628 LEU D CA 1
ATOM 14568 C C . LEU D 2 660 ? 98.512 156.418 147.889 1.00 94.69 628 LEU D C 1
ATOM 14569 O O . LEU D 2 660 ? 97.342 156.503 147.504 1.00 94.69 628 LEU D O 1
ATOM 14574 N N . VAL D 2 661 ? 99.313 157.488 147.949 1.00 96.23 629 VAL D N 1
ATOM 14575 C CA . VAL D 2 661 ? 98.864 158.728 147.316 1.00 96.23 629 VAL D CA 1
ATOM 14576 C C . VAL D 2 661 ? 98.936 158.658 145.792 1.00 96.23 629 VAL D C 1
ATOM 14577 O O . VAL D 2 661 ? 98.322 159.489 145.114 1.00 96.23 629 VAL D O 1
ATOM 14581 N N . HIS D 2 662 ? 99.671 157.694 145.228 1.00 97.25 630 HIS D N 1
ATOM 14582 C CA . HIS D 2 662 ? 99.721 157.538 143.779 1.00 97.25 630 HIS D CA 1
ATOM 14583 C C . HIS D 2 662 ? 98.637 156.607 143.252 1.00 97.25 630 HIS D C 1
ATOM 14584 O O . HIS D 2 662 ? 98.378 156.593 142.045 1.00 97.25 630 HIS D O 1
ATOM 14591 N N . TYR D 2 663 ? 98.004 155.821 144.118 1.00 97.57 631 TYR D N 1
ATOM 14592 C CA . TYR D 2 663 ? 97.097 154.755 143.687 1.00 97.57 631 TYR D CA 1
ATOM 14593 C C . TYR D 2 663 ? 95.778 154.865 144.438 1.00 97.57 631 TYR D C 1
ATOM 14594 O O . TYR D 2 663 ? 95.659 154.348 145.562 1.00 97.57 631 TYR D O 1
ATOM 14603 N N . PRO D 2 664 ? 94.755 155.507 143.866 1.00 104.47 632 PRO D N 1
ATOM 14604 C CA . PRO D 2 664 ? 93.512 155.733 144.618 1.00 104.47 632 PRO D CA 1
ATOM 14605 C C . PRO D 2 664 ? 92.581 154.530 144.660 1.00 104.47 632 PRO D C 1
ATOM 14606 O O . PRO D 2 664 ? 91.789 154.398 145.600 1.00 104.47 632 PRO D O 1
ATOM 14610 N N . ASP D 2 665 ? 92.663 153.655 143.653 1.00 105.87 633 ASP D N 1
ATOM 14611 C CA . ASP D 2 665 ? 91.753 152.514 143.578 1.00 105.87 633 ASP D CA 1
ATOM 14612 C C . ASP D 2 665 ? 92.107 151.459 144.621 1.00 105.87 633 ASP D C 1
ATOM 14613 O O . ASP D 2 665 ? 91.222 150.944 145.319 1.00 105.87 633 ASP D O 1
ATOM 14618 N N . SER D 2 666 ? 93.398 151.140 144.753 1.00 103.59 634 SER D N 1
ATOM 14619 C CA . SER D 2 666 ? 93.837 150.210 145.787 1.00 103.59 634 SER D CA 1
ATOM 14620 C C . SER D 2 666 ? 93.699 150.808 147.178 1.00 103.59 634 SER D C 1
ATOM 14621 O O . SER D 2 666 ? 93.465 150.070 148.142 1.00 103.59 634 SER D O 1
ATOM 14624 N N . GLU D 2 667 ? 93.816 152.136 147.288 1.00 103.60 635 GLU D N 1
ATOM 14625 C CA . GLU D 2 667 ? 93.524 152.832 148.537 1.00 103.60 635 GLU D CA 1
ATOM 14626 C C . GLU D 2 667 ? 92.055 152.696 148.917 1.00 103.60 635 GLU D C 1
ATOM 14627 O O . GLU D 2 667 ? 91.732 152.503 150.093 1.00 103.60 635 GLU D O 1
ATOM 14633 N N . ARG D 2 668 ? 91.158 152.742 147.926 1.00 105.80 636 ARG D N 1
ATOM 14634 C CA . ARG D 2 668 ? 89.734 152.545 148.188 1.00 105.80 636 ARG D CA 1
ATOM 14635 C C . ARG D 2 668 ? 89.427 151.106 148.589 1.00 105.80 636 ARG D C 1
ATOM 14636 O O . ARG D 2 668 ? 88.583 150.874 149.465 1.00 105.80 636 ARG D O 1
ATOM 14644 N N . ILE D 2 669 ? 90.122 150.139 147.977 1.00 104.11 637 ILE D N 1
ATOM 14645 C CA . ILE D 2 669 ? 89.951 148.729 148.339 1.00 104.11 637 ILE D CA 1
ATOM 14646 C C . ILE D 2 669 ? 90.461 148.463 149.757 1.00 104.11 637 ILE D C 1
ATOM 14647 O O . ILE D 2 669 ? 89.803 147.770 150.548 1.00 104.11 637 ILE D O 1
ATOM 14652 N N . LEU D 2 670 ? 91.591 149.080 150.127 1.00 101.85 638 LEU D N 1
ATOM 14653 C CA . LEU D 2 670 ? 92.143 148.903 151.469 1.00 101.85 638 LEU D CA 1
ATOM 14654 C C . LEU D 2 670 ? 91.289 149.590 152.531 1.00 101.85 638 LEU D C 1
ATOM 14655 O O . LEU D 2 670 ? 91.081 149.032 153.616 1.00 101.85 638 LEU D O 1
ATOM 14660 N N . MET D 2 671 ? 90.750 150.776 152.226 1.00 106.12 639 MET D N 1
ATOM 14661 C CA . MET D 2 671 ? 89.893 151.449 153.195 1.00 106.12 639 MET D CA 1
ATOM 14662 C C . MET D 2 671 ? 88.534 150.774 153.334 1.00 106.12 639 MET D C 1
ATOM 14663 O O . MET D 2 671 ? 87.979 150.760 154.437 1.00 106.12 639 MET D O 1
ATOM 14668 N N . LYS D 2 672 ? 87.995 150.173 152.266 1.00 107.72 640 LYS D N 1
ATOM 14669 C CA . LYS D 2 672 ? 86.734 149.456 152.440 1.00 107.72 640 LYS D CA 1
ATOM 14670 C C . LYS D 2 672 ? 86.954 148.117 153.141 1.00 107.72 640 LYS D C 1
ATOM 14671 O O . LYS D 2 672 ? 86.069 147.650 153.868 1.00 107.72 640 LYS D O 1
ATOM 14677 N N . LYS D 2 673 ? 88.145 147.513 152.992 1.00 105.70 641 LYS D N 1
ATOM 14678 C CA . LYS D 2 673 ? 88.469 146.336 153.798 1.00 105.70 641 LYS D CA 1
ATOM 14679 C C . LYS D 2 673 ? 88.663 146.695 155.267 1.00 105.70 641 LYS D C 1
ATOM 14680 O O . LYS D 2 673 ? 88.297 145.905 156.148 1.00 105.70 641 LYS D O 1
ATOM 14686 N N . ALA D 2 674 ? 89.190 147.894 155.542 1.00 108.14 642 ALA D N 1
ATOM 14687 C CA . ALA D 2 674 ? 89.297 148.375 156.917 1.00 108.14 642 ALA D CA 1
ATOM 14688 C C . ALA D 2 674 ? 87.925 148.658 157.522 1.00 108.14 642 ALA D C 1
ATOM 14689 O O . ALA D 2 674 ? 87.680 148.321 158.686 1.00 108.14 642 ALA D O 1
ATOM 14691 N N . ARG D 2 675 ? 87.015 149.257 156.742 1.00 109.58 643 ARG D N 1
ATOM 14692 C CA . ARG D 2 675 ? 85.664 149.520 157.236 1.00 109.58 643 ARG D CA 1
ATOM 14693 C C . ARG D 2 675 ? 84.849 148.241 157.399 1.00 109.58 643 ARG D C 1
ATOM 14694 O O . ARG D 2 675 ? 83.944 148.195 158.240 1.00 109.58 643 ARG D O 1
ATOM 14702 N N . VAL D 2 676 ? 85.142 147.203 156.613 1.00 109.89 644 VAL D N 1
ATOM 14703 C CA . VAL D 2 676 ? 84.429 145.940 156.775 1.00 109.89 644 VAL D CA 1
ATOM 14704 C C . VAL D 2 676 ? 84.953 145.181 157.993 1.00 109.89 644 VAL D C 1
ATOM 14705 O O . VAL D 2 676 ? 84.173 144.750 158.851 1.00 109.89 644 VAL D O 1
ATOM 14709 N N . LEU D 2 677 ? 86.278 145.036 158.114 1.00 110.71 645 LEU D N 1
ATOM 14710 C CA . LEU D 2 677 ? 86.800 144.150 159.151 1.00 110.71 645 LEU D CA 1
ATOM 14711 C C . LEU D 2 677 ? 86.901 144.842 160.509 1.00 110.71 645 LEU D C 1
ATOM 14712 O O . LEU D 2 677 ? 86.694 144.193 161.541 1.00 110.71 645 LEU D O 1
ATOM 14717 N N . LEU D 2 678 ? 87.217 146.132 160.545 1.00 111.18 646 LEU D N 1
ATOM 14718 C CA . LEU D 2 678 ? 87.332 146.843 161.816 1.00 111.18 646 LEU D CA 1
ATOM 14719 C C . LEU D 2 678 ? 85.958 147.270 162.320 1.00 111.18 646 LEU D C 1
ATOM 14720 O O . LEU D 2 678 ? 85.728 148.444 162.608 1.00 111.18 646 LEU D O 1
#